Protein 1WWX (pdb70)

Nearest PDB structures (foldseek):
  1wwx-assembly1_A  TM=8.845E-01  e=8.550E-20  Homo sapiens
  3jtg-assembly1_A  TM=9.336E-01  e=4.876E-13  Mus musculus
  1yo5-assembly1_C  TM=9.377E-01  e=3.205E-08  Homo sapiens
  4bqa-assembly1_A  TM=9.111E-01  e=2.150E-07  Homo sapiens
  3wtw-assembly1_C  TM=8.516E-01  e=1.272E-07  Homo sapiens

CATH classification: 1.10.10.10

InterPro domains:
  IPR000418 Ets domain [PF00178] (173-253)
  IPR000418 Ets domain [PR00454] (173-186)
  IPR000418 Ets domain [PR00454] (199-217)
  IPR000418 Ets domain [PR00454] (218-236)
  IPR000418 Ets domain [PR00454] (236-254)
  IPR000418 Ets domain [PS00346] (221-236)
  IPR000418 Ets domain [PS50061] (173-254)
  IPR000418 Ets domain [SM00413] (172-258)
  IPR003118 Pointed domain [PF02198] (47-128)
  IPR003118 Pointed domain [PS51433] (43-129)
  IPR003118 Pointed domain [SM00251] (45-129)
  IPR013761 Sterile alpha motif/pointed domain superfamily [G3DSA:1.10.150.50] (59-128)
  IPR013761 Sterile alpha motif/pointed domain superfamily [SSF47769] (32-128)
  IPR036388 Winged helix-like DNA-binding domain superfamily [G3DSA:1.10.10.10] (134-265)
  IPR036390 Winged helix DNA-binding domain superfamily [SSF46785] (165-260)
  IPR046328 ETS family [PTHR11849] (57-255)

Radius of gyration: 14.49 Å; Cα contacts (8 Å, |Δi|>4): 128; chains: 1; bounding box: 37×30×41 Å

Structure (mmCIF, N/CA/C/O backbone):
data_1WWX
#
_entry.id   1WWX
#
loop_
_atom_site.group_PDB
_atom_site.id
_atom_site.type_symbol
_atom_site.label_atom_id
_atom_site.label_alt_id
_atom_site.label_comp_id
_atom_site.label_asym_id
_atom_site.label_entity_id
_atom_site.label_seq_id
_atom_site.pdbx_PDB_ins_code
_atom_site.Cartn_x
_atom_site.Cartn_y
_atom_site.Cartn_z
_atom_site.occupancy
_atom_site.B_iso_or_equiv
_atom_site.auth_seq_id
_atom_site.auth_comp_id
_atom_site.auth_asym_id
_atom_site.auth_atom_id
_atom_site.pdbx_PDB_model_num
ATOM 1 N N . GLY A 1 1 ? 1.330 0.000 0.000 1.00 0.00 1 GLY A N 1
ATOM 2 C CA . GLY A 1 1 ? 2.071 0.001 -1.247 1.00 0.00 1 GLY A CA 1
ATOM 3 C C . GLY A 1 1 ? 3.117 -1.095 -1.301 1.00 0.00 1 GLY A C 1
ATOM 4 O O . GLY A 1 1 ? 3.670 -1.486 -0.273 1.00 0.00 1 GLY A O 1
ATOM 8 N N . SER A 1 2 ? 3.389 -1.594 -2.503 1.00 0.00 2 SER A N 1
ATOM 9 C CA . SER A 1 2 ? 4.371 -2.656 -2.686 1.00 0.00 2 SER A CA 1
ATOM 10 C C . SER A 1 2 ? 5.185 -2.430 -3.956 1.00 0.00 2 SER A C 1
ATOM 11 O O . SER A 1 2 ? 4.638 -2.088 -5.004 1.00 0.00 2 SER A O 1
ATOM 19 N N . SER A 1 3 ? 6.496 -2.623 -3.853 1.00 0.00 3 SER A N 1
ATOM 20 C CA . SER A 1 3 ? 7.388 -2.436 -4.992 1.00 0.00 3 SER A CA 1
ATOM 21 C C . SER A 1 3 ? 8.498 -3.483 -4.989 1.00 0.00 3 SER A C 1
ATOM 22 O O . SER A 1 3 ? 8.695 -4.198 -5.971 1.00 0.00 3 SER A O 1
ATOM 30 N N . GLY A 1 4 ? 9.221 -3.568 -3.877 1.00 0.00 4 GLY A N 1
ATOM 31 C CA . GLY A 1 4 ? 10.302 -4.530 -3.766 1.00 0.00 4 GLY A CA 1
ATOM 32 C C . GLY A 1 4 ? 11.632 -3.873 -3.453 1.00 0.00 4 GLY A C 1
ATOM 33 O O . GLY A 1 4 ? 12.622 -4.099 -4.149 1.00 0.00 4 GLY A O 1
ATOM 37 N N . SER A 1 5 ? 11.656 -3.057 -2.405 1.00 0.00 5 SER A N 1
ATOM 38 C CA . SER A 1 5 ? 12.873 -2.361 -2.004 1.00 0.00 5 SER A CA 1
ATOM 39 C C . SER A 1 5 ? 13.366 -2.864 -0.651 1.00 0.00 5 SER A C 1
ATOM 40 O O . SER A 1 5 ? 12.656 -2.783 0.350 1.00 0.00 5 SER A O 1
ATOM 48 N N . SER A 1 6 ? 14.590 -3.384 -0.631 1.00 0.00 6 SER A N 1
ATOM 49 C CA . SER A 1 6 ? 15.178 -3.904 0.598 1.00 0.00 6 SER A CA 1
ATOM 50 C C . SER A 1 6 ? 16.033 -2.842 1.283 1.00 0.00 6 SER A C 1
ATOM 51 O O . SER A 1 6 ? 15.890 -2.591 2.479 1.00 0.00 6 SER A O 1
ATOM 59 N N . GLY A 1 7 ? 16.923 -2.222 0.514 1.00 0.00 7 GLY A N 1
ATOM 60 C CA . GLY A 1 7 ? 17.789 -1.194 1.063 1.00 0.00 7 GLY A CA 1
ATOM 61 C C . GLY A 1 7 ? 19.197 -1.695 1.313 1.00 0.00 7 GLY A C 1
ATOM 62 O O . GLY A 1 7 ? 20.171 -0.993 1.039 1.00 0.00 7 GLY A O 1
ATOM 66 N N . SER A 1 8 ? 19.307 -2.912 1.835 1.00 0.00 8 SER A N 1
ATOM 67 C CA . SER A 1 8 ? 20.608 -3.504 2.127 1.00 0.00 8 SER A CA 1
ATOM 68 C C . SER A 1 8 ? 20.841 -4.749 1.277 1.00 0.00 8 SER A C 1
ATOM 69 O O . SER A 1 8 ? 20.227 -5.792 1.502 1.00 0.00 8 SER A O 1
ATOM 77 N N . SER A 1 9 ? 21.733 -4.631 0.299 1.00 0.00 9 SER A N 1
ATOM 78 C CA . SER A 1 9 ? 22.045 -5.745 -0.589 1.00 0.00 9 SER A CA 1
ATOM 79 C C . SER A 1 9 ? 22.921 -6.775 0.119 1.00 0.00 9 SER A C 1
ATOM 80 O O . SER A 1 9 ? 23.546 -6.479 1.139 1.00 0.00 9 SER A O 1
ATOM 88 N N . HIS A 1 10 ? 22.963 -7.985 -0.430 1.00 0.00 10 HIS A N 1
ATOM 89 C CA . HIS A 1 10 ? 23.763 -9.059 0.148 1.00 0.00 10 HIS A CA 1
ATOM 90 C C . HIS A 1 10 ? 24.091 -10.116 -0.902 1.00 0.00 10 HIS A C 1
ATOM 91 O O . HIS A 1 10 ? 23.230 -10.516 -1.686 1.00 0.00 10 HIS A O 1
ATOM 105 N N . LEU A 1 11 ? 25.342 -10.565 -0.911 1.00 0.00 11 LEU A N 1
ATOM 106 C CA . LEU A 1 11 ? 25.785 -11.575 -1.865 1.00 0.00 11 LEU A CA 1
ATOM 107 C C . LEU A 1 11 ? 24.941 -12.841 -1.750 1.00 0.00 11 LEU A C 1
ATOM 108 O O . LEU A 1 11 ? 24.294 -13.257 -2.711 1.00 0.00 11 LEU A O 1
ATOM 124 N N . TRP A 1 12 ? 24.952 -13.446 -0.568 1.00 0.00 12 TRP A N 1
ATOM 125 C CA . TRP A 1 12 ? 24.185 -14.664 -0.326 1.00 0.00 12 TRP A CA 1
ATOM 126 C C . TRP A 1 12 ? 22.812 -14.582 -0.984 1.00 0.00 12 TRP A C 1
ATOM 127 O O . TRP A 1 12 ? 22.270 -15.591 -1.435 1.00 0.00 12 TRP A O 1
ATOM 148 N N . GLU A 1 13 ? 22.256 -13.376 -1.036 1.00 0.00 13 GLU A N 1
ATOM 149 C CA . GLU A 1 13 ? 20.945 -13.165 -1.639 1.00 0.00 13 GLU A CA 1
ATOM 150 C C . GLU A 1 13 ? 21.038 -13.183 -3.162 1.00 0.00 13 GLU A C 1
ATOM 151 O O . GLU A 1 13 ? 20.215 -13.802 -3.838 1.00 0.00 13 GLU A O 1
ATOM 163 N N . PHE A 1 14 ? 22.045 -12.500 -3.696 1.00 0.00 14 PHE A N 1
ATOM 164 C CA . PHE A 1 14 ? 22.245 -12.436 -5.139 1.00 0.00 14 PHE A CA 1
ATOM 165 C C . PHE A 1 14 ? 22.502 -13.825 -5.714 1.00 0.00 14 PHE A C 1
ATOM 166 O O . PHE A 1 14 ? 21.817 -14.263 -6.639 1.00 0.00 14 PHE A O 1
ATOM 183 N N . VAL A 1 15 ? 23.495 -14.515 -5.161 1.00 0.00 15 VAL A N 1
ATOM 184 C CA . VAL A 1 15 ? 23.843 -15.855 -5.618 1.00 0.00 15 VAL A CA 1
ATOM 185 C C . VAL A 1 15 ? 22.659 -16.806 -5.484 1.00 0.00 15 VAL A C 1
ATOM 186 O O . VAL A 1 15 ? 22.472 -17.701 -6.309 1.00 0.00 15 VAL A O 1
ATOM 199 N N . ARG A 1 16 ? 21.862 -16.606 -4.439 1.00 0.00 16 ARG A N 1
ATOM 200 C CA . ARG A 1 16 ? 20.696 -17.447 -4.196 1.00 0.00 16 ARG A CA 1
ATOM 201 C C . ARG A 1 16 ? 19.597 -17.161 -5.216 1.00 0.00 16 ARG A C 1
ATOM 202 O O . ARG A 1 16 ? 19.019 -18.081 -5.795 1.00 0.00 16 ARG A O 1
ATOM 223 N N . ASP A 1 17 ? 19.315 -15.881 -5.431 1.00 0.00 17 ASP A N 1
ATOM 224 C CA . ASP A 1 17 ? 18.287 -15.473 -6.381 1.00 0.00 17 ASP A CA 1
ATOM 225 C C . ASP A 1 17 ? 18.528 -16.106 -7.748 1.00 0.00 17 ASP A C 1
ATOM 226 O O . ASP A 1 17 ? 17.586 -16.489 -8.442 1.00 0.00 17 ASP A O 1
ATOM 235 N N . LEU A 1 18 ? 19.797 -16.213 -8.129 1.00 0.00 18 LEU A N 1
ATOM 236 C CA . LEU A 1 18 ? 20.163 -16.799 -9.413 1.00 0.00 18 LEU A CA 1
ATOM 237 C C . LEU A 1 18 ? 19.649 -18.231 -9.525 1.00 0.00 18 LEU A C 1
ATOM 238 O O . LEU A 1 18 ? 19.262 -18.681 -10.604 1.00 0.00 18 LEU A O 1
ATOM 254 N N . LEU A 1 19 ? 19.647 -18.942 -8.403 1.00 0.00 19 LEU A N 1
ATOM 255 C CA . LEU A 1 19 ? 19.178 -20.323 -8.373 1.00 0.00 19 LEU A CA 1
ATOM 256 C C . LEU A 1 19 ? 17.668 -20.390 -8.578 1.00 0.00 19 LEU A C 1
ATOM 257 O O . LEU A 1 19 ? 17.147 -21.361 -9.129 1.00 0.00 19 LEU A O 1
ATOM 273 N N . LEU A 1 20 ? 16.969 -19.352 -8.132 1.00 0.00 20 LEU A N 1
ATOM 274 C CA . LEU A 1 20 ? 15.518 -19.291 -8.267 1.00 0.00 20 LEU A CA 1
ATOM 275 C C . LEU A 1 20 ? 15.119 -18.486 -9.500 1.00 0.00 20 LEU A C 1
ATOM 276 O O . LEU A 1 20 ? 13.936 -18.361 -9.817 1.00 0.00 20 LEU A O 1
ATOM 292 N N . SER A 1 21 ? 16.115 -17.942 -10.192 1.00 0.00 21 SER A N 1
ATOM 293 C CA . SER A 1 21 ? 15.868 -17.147 -11.390 1.00 0.00 21 SER A CA 1
ATOM 294 C C . SER A 1 21 ? 16.674 -17.680 -12.571 1.00 0.00 21 SER A C 1
ATOM 295 O O . SER A 1 21 ? 17.742 -17.168 -12.909 1.00 0.00 21 SER A O 1
ATOM 303 N N . PRO A 1 22 ? 16.151 -18.734 -13.215 1.00 0.00 22 PRO A N 1
ATOM 304 C CA . PRO A 1 22 ? 16.804 -19.359 -14.369 1.00 0.00 22 PRO A CA 1
ATOM 305 C C . PRO A 1 22 ? 16.778 -18.466 -15.605 1.00 0.00 22 PRO A C 1
ATOM 306 O O . PRO A 1 22 ? 17.434 -18.756 -16.605 1.00 0.00 22 PRO A O 1
ATOM 317 N N . GLU A 1 23 ? 16.015 -17.380 -15.528 1.00 0.00 23 GLU A N 1
ATOM 318 C CA . GLU A 1 23 ? 15.904 -16.445 -16.642 1.00 0.00 23 GLU A CA 1
ATOM 319 C C . GLU A 1 23 ? 17.102 -15.501 -16.681 1.00 0.00 23 GLU A C 1
ATOM 320 O O . GLU A 1 23 ? 17.481 -15.006 -17.742 1.00 0.00 23 GLU A O 1
ATOM 332 N N . GLU A 1 24 ? 17.693 -15.255 -15.515 1.00 0.00 24 GLU A N 1
ATOM 333 C CA . GLU A 1 24 ? 18.846 -14.369 -15.416 1.00 0.00 24 GLU A CA 1
ATOM 334 C C . GLU A 1 24 ? 20.143 -15.170 -15.337 1.00 0.00 24 GLU A C 1
ATOM 335 O O . GLU A 1 24 ? 21.149 -14.803 -15.942 1.00 0.00 24 GLU A O 1
ATOM 347 N N . ASN A 1 25 ? 20.110 -16.265 -14.585 1.00 0.00 25 ASN A N 1
ATOM 348 C CA . ASN A 1 25 ? 21.282 -17.118 -14.425 1.00 0.00 25 ASN A CA 1
ATOM 349 C C . ASN A 1 25 ? 21.496 -17.986 -15.661 1.00 0.00 25 ASN A C 1
ATOM 350 O O . ASN A 1 25 ? 20.574 -18.656 -16.129 1.00 0.00 25 ASN A O 1
ATOM 361 N N . CYS A 1 26 ? 22.717 -17.970 -16.184 1.00 0.00 26 CYS A N 1
ATOM 362 C CA . CYS A 1 26 ? 23.053 -18.756 -17.366 1.00 0.00 26 CYS A CA 1
ATOM 363 C C . CYS A 1 26 ? 24.103 -19.812 -17.037 1.00 0.00 26 CYS A C 1
ATOM 364 O O . CYS A 1 26 ? 25.299 -19.590 -17.217 1.00 0.00 26 CYS A O 1
ATOM 372 N N . GLY A 1 27 ? 23.646 -20.962 -16.551 1.00 0.00 27 GLY A N 1
ATOM 373 C CA . GLY A 1 27 ? 24.559 -22.035 -16.202 1.00 0.00 27 GLY A CA 1
ATOM 374 C C . GLY A 1 27 ? 25.713 -21.558 -15.342 1.00 0.00 27 GLY A C 1
ATOM 375 O O . GLY A 1 27 ? 26.871 -21.871 -15.618 1.00 0.00 27 GLY A O 1
ATOM 379 N N . ILE A 1 28 ? 25.397 -20.797 -14.300 1.00 0.00 28 ILE A N 1
ATOM 380 C CA . ILE A 1 28 ? 26.416 -20.275 -13.398 1.00 0.00 28 ILE A CA 1
ATOM 381 C C . ILE A 1 28 ? 26.453 -21.065 -12.094 1.00 0.00 28 ILE A C 1
ATOM 382 O O . ILE A 1 28 ? 27.500 -21.184 -11.457 1.00 0.00 28 ILE A O 1
ATOM 398 N N . LEU A 1 29 ? 25.304 -21.606 -11.704 1.00 0.00 29 LEU A N 1
ATOM 399 C CA . LEU A 1 29 ? 25.204 -22.388 -10.476 1.00 0.00 29 LEU A CA 1
ATOM 400 C C . LEU A 1 29 ? 24.384 -23.654 -10.702 1.00 0.00 29 LEU A C 1
ATOM 401 O O . LEU A 1 29 ? 23.758 -23.820 -11.748 1.00 0.00 29 LEU A O 1
ATOM 417 N N . GLU A 1 30 ? 24.391 -24.541 -9.712 1.00 0.00 30 GLU A N 1
ATOM 418 C CA . GLU A 1 30 ? 23.645 -25.791 -9.803 1.00 0.00 30 GLU A CA 1
ATOM 419 C C . GLU A 1 30 ? 23.040 -26.164 -8.453 1.00 0.00 30 GLU A C 1
ATOM 420 O O . GLU A 1 30 ? 23.635 -25.915 -7.405 1.00 0.00 30 GLU A O 1
ATOM 432 N N . TRP A 1 31 ? 21.854 -26.760 -8.487 1.00 0.00 31 TRP A N 1
ATOM 433 C CA . TRP A 1 31 ? 21.167 -27.166 -7.267 1.00 0.00 31 TRP A CA 1
ATOM 434 C C . TRP A 1 31 ? 21.573 -28.578 -6.858 1.00 0.00 31 TRP A C 1
ATOM 435 O O . TRP A 1 31 ? 21.051 -29.559 -7.384 1.00 0.00 31 TRP A O 1
ATOM 456 N N . GLU A 1 32 ? 22.506 -28.671 -5.916 1.00 0.00 32 GLU A N 1
ATOM 457 C CA . GLU A 1 32 ? 22.981 -29.965 -5.438 1.00 0.00 32 GLU A CA 1
ATOM 458 C C . GLU A 1 32 ? 21.983 -30.585 -4.465 1.00 0.00 32 GLU A C 1
ATOM 459 O O . GLU A 1 32 ? 21.867 -31.808 -4.374 1.00 0.00 32 GLU A O 1
ATOM 471 N N . ASP A 1 33 ? 21.265 -29.734 -3.740 1.00 0.00 33 ASP A N 1
ATOM 472 C CA . ASP A 1 33 ? 20.276 -30.198 -2.774 1.00 0.00 33 ASP A CA 1
ATOM 473 C C . ASP A 1 33 ? 19.251 -29.107 -2.480 1.00 0.00 33 ASP A C 1
ATOM 474 O O . ASP A 1 33 ? 19.570 -28.094 -1.857 1.00 0.00 33 ASP A O 1
ATOM 483 N N . ARG A 1 34 ? 18.020 -29.320 -2.933 1.00 0.00 34 ARG A N 1
ATOM 484 C CA . ARG A 1 34 ? 16.949 -28.354 -2.721 1.00 0.00 34 ARG A CA 1
ATOM 485 C C . ARG A 1 34 ? 16.494 -28.359 -1.264 1.00 0.00 34 ARG A C 1
ATOM 486 O O . ARG A 1 34 ? 16.209 -27.309 -0.690 1.00 0.00 34 ARG A O 1
ATOM 507 N N . GLU A 1 35 ? 16.428 -29.548 -0.674 1.00 0.00 35 GLU A N 1
ATOM 508 C CA . GLU A 1 35 ? 16.006 -29.689 0.715 1.00 0.00 35 GLU A CA 1
ATOM 509 C C . GLU A 1 35 ? 17.024 -29.058 1.659 1.00 0.00 35 GLU A C 1
ATOM 510 O O . GLU A 1 35 ? 16.675 -28.232 2.503 1.00 0.00 35 GLU A O 1
ATOM 522 N N . GLN A 1 36 ? 18.285 -29.453 1.511 1.00 0.00 36 GLN A N 1
ATOM 523 C CA . GLN A 1 36 ? 19.354 -28.927 2.352 1.00 0.00 36 GLN A CA 1
ATOM 524 C C . GLN A 1 36 ? 19.715 -27.502 1.945 1.00 0.00 36 GLN A C 1
ATOM 525 O O . GLN A 1 36 ? 20.068 -26.676 2.786 1.00 0.00 36 GLN A O 1
ATOM 539 N N . GLY A 1 37 ? 19.625 -27.221 0.649 1.00 0.00 37 GLY A N 1
ATOM 540 C CA . GLY A 1 37 ? 19.946 -25.895 0.153 1.00 0.00 37 GLY A CA 1
ATOM 541 C C . GLY A 1 37 ? 21.372 -25.795 -0.352 1.00 0.00 37 GLY A C 1
ATOM 542 O O . GLY A 1 37 ? 21.943 -24.706 -0.405 1.00 0.00 37 GLY A O 1
ATOM 546 N N . ILE A 1 38 ? 21.948 -26.933 -0.723 1.00 0.00 38 ILE A N 1
ATOM 547 C CA . ILE A 1 38 ? 23.316 -26.969 -1.226 1.00 0.00 38 ILE A CA 1
ATOM 548 C C . ILE A 1 38 ? 23.361 -26.656 -2.718 1.00 0.00 38 ILE A C 1
ATOM 549 O O . ILE A 1 38 ? 22.562 -27.177 -3.497 1.00 0.00 38 ILE A O 1
ATOM 565 N N . PHE A 1 39 ? 24.302 -25.804 -3.110 1.00 0.00 39 PHE A N 1
ATOM 566 C CA . PHE A 1 39 ? 24.454 -25.423 -4.509 1.00 0.00 39 PHE A CA 1
ATOM 567 C C . PHE A 1 39 ? 25.926 -25.397 -4.910 1.00 0.00 39 PHE A C 1
ATOM 568 O O . PHE A 1 39 ? 26.807 -25.244 -4.065 1.00 0.00 39 PHE A O 1
ATOM 585 N N . ARG A 1 40 ? 26.183 -25.548 -6.205 1.00 0.00 40 ARG A N 1
ATOM 586 C CA . ARG A 1 40 ? 27.547 -25.544 -6.719 1.00 0.00 40 ARG A CA 1
ATOM 587 C C . ARG A 1 40 ? 27.774 -24.356 -7.649 1.00 0.00 40 ARG A C 1
ATOM 588 O O . ARG A 1 40 ? 26.845 -23.876 -8.299 1.00 0.00 40 ARG A O 1
ATOM 609 N N . VAL A 1 41 ? 29.016 -23.885 -7.708 1.00 0.00 41 VAL A N 1
ATOM 610 C CA . VAL A 1 41 ? 29.366 -22.754 -8.558 1.00 0.00 41 VAL A CA 1
ATOM 611 C C . VAL A 1 41 ? 30.048 -23.221 -9.840 1.00 0.00 41 VAL A C 1
ATOM 612 O O . VAL A 1 41 ? 31.272 -23.165 -9.961 1.00 0.00 41 VAL A O 1
ATOM 625 N N . VAL A 1 42 ? 29.247 -23.680 -10.796 1.00 0.00 42 VAL A N 1
ATOM 626 C CA . VAL A 1 42 ? 29.772 -24.155 -12.071 1.00 0.00 42 VAL A CA 1
ATOM 627 C C . VAL A 1 42 ? 30.715 -23.131 -12.692 1.00 0.00 42 VAL A C 1
ATOM 628 O O . VAL A 1 42 ? 31.801 -23.473 -13.161 1.00 0.00 42 VAL A O 1
ATOM 641 N N . LYS A 1 43 ? 30.293 -21.871 -12.693 1.00 0.00 43 LYS A N 1
ATOM 642 C CA . LYS A 1 43 ? 31.100 -20.794 -13.256 1.00 0.00 43 LYS A CA 1
ATOM 643 C C . LYS A 1 43 ? 31.535 -19.816 -12.169 1.00 0.00 43 LYS A C 1
ATOM 644 O O . LYS A 1 43 ? 30.844 -18.837 -11.889 1.00 0.00 43 LYS A O 1
ATOM 663 N N . SER A 1 44 ? 32.686 -20.088 -11.562 1.00 0.00 44 SER A N 1
ATOM 664 C CA . SER A 1 44 ? 33.213 -19.233 -10.504 1.00 0.00 44 SER A CA 1
ATOM 665 C C . SER A 1 44 ? 33.604 -17.865 -11.056 1.00 0.00 44 SER A C 1
ATOM 666 O O . SER A 1 44 ? 33.682 -16.885 -10.315 1.00 0.00 44 SER A O 1
ATOM 674 N N . GLU A 1 45 ? 33.847 -17.807 -12.361 1.00 0.00 45 GLU A N 1
ATOM 675 C CA . GLU A 1 45 ? 34.231 -16.560 -13.012 1.00 0.00 45 GLU A CA 1
ATOM 676 C C . GLU A 1 45 ? 33.006 -15.694 -13.293 1.00 0.00 45 GLU A C 1
ATOM 677 O O . GLU A 1 45 ? 32.992 -14.502 -12.988 1.00 0.00 45 GLU A O 1
ATOM 689 N N . ALA A 1 46 ? 31.979 -16.303 -13.878 1.00 0.00 46 ALA A N 1
ATOM 690 C CA . ALA A 1 46 ? 30.750 -15.590 -14.199 1.00 0.00 46 ALA A CA 1
ATOM 691 C C . ALA A 1 46 ? 30.014 -15.165 -12.932 1.00 0.00 46 ALA A C 1
ATOM 692 O O . ALA A 1 46 ? 29.350 -14.128 -12.905 1.00 0.00 46 ALA A O 1
ATOM 699 N N . LEU A 1 47 ? 30.136 -15.972 -11.884 1.00 0.00 47 LEU A N 1
ATOM 700 C CA . LEU A 1 47 ? 29.482 -15.681 -10.613 1.00 0.00 47 LEU A CA 1
ATOM 701 C C . LEU A 1 47 ? 29.907 -14.315 -10.083 1.00 0.00 47 LEU A C 1
ATOM 702 O O . LEU A 1 47 ? 29.069 -13.468 -9.779 1.00 0.00 47 LEU A O 1
ATOM 718 N N . ALA A 1 48 ? 31.216 -14.109 -9.976 1.00 0.00 48 ALA A N 1
ATOM 719 C CA . ALA A 1 48 ? 31.753 -12.846 -9.487 1.00 0.00 48 ALA A CA 1
ATOM 720 C C . ALA A 1 48 ? 31.482 -11.715 -10.473 1.00 0.00 48 ALA A C 1
ATOM 721 O O . ALA A 1 48 ? 30.965 -10.662 -10.101 1.00 0.00 48 ALA A O 1
ATOM 728 N N . LYS A 1 49 ? 31.836 -11.939 -11.734 1.00 0.00 49 LYS A N 1
ATOM 729 C CA . LYS A 1 49 ? 31.631 -10.940 -12.776 1.00 0.00 49 LYS A CA 1
ATOM 730 C C . LYS A 1 49 ? 30.237 -10.329 -12.677 1.00 0.00 49 LYS A C 1
ATOM 731 O O . LYS A 1 49 ? 30.078 -9.110 -12.743 1.00 0.00 49 LYS A O 1
ATOM 750 N N . MET A 1 50 ? 29.231 -11.183 -12.517 1.00 0.00 50 MET A N 1
ATOM 751 C CA . MET A 1 50 ? 27.851 -10.725 -12.407 1.00 0.00 50 MET A CA 1
ATOM 752 C C . MET A 1 50 ? 27.626 -9.992 -11.088 1.00 0.00 50 MET A C 1
ATOM 753 O O . MET A 1 50 ? 26.952 -8.963 -11.047 1.00 0.00 50 MET A O 1
ATOM 767 N N . TRP A 1 51 ? 28.193 -10.529 -10.014 1.00 0.00 51 TRP A N 1
ATOM 768 C CA . TRP A 1 51 ? 28.053 -9.926 -8.693 1.00 0.00 51 TRP A CA 1
ATOM 769 C C . TRP A 1 51 ? 28.525 -8.476 -8.704 1.00 0.00 51 TRP A C 1
ATOM 770 O O . TRP A 1 51 ? 27.786 -7.569 -8.325 1.00 0.00 51 TRP A O 1
ATOM 791 N N . GLY A 1 52 ? 29.763 -8.265 -9.143 1.00 0.00 52 GLY A N 1
ATOM 792 C CA . GLY A 1 52 ? 30.312 -6.923 -9.195 1.00 0.00 52 GLY A CA 1
ATOM 793 C C . GLY A 1 52 ? 29.352 -5.927 -9.816 1.00 0.00 52 GLY A C 1
ATOM 794 O O . GLY A 1 52 ? 29.094 -4.867 -9.246 1.00 0.00 52 GLY A O 1
ATOM 798 N N . GLN A 1 53 ? 28.824 -6.268 -10.987 1.00 0.00 53 GLN A N 1
ATOM 799 C CA . GLN A 1 53 ? 27.890 -5.394 -11.686 1.00 0.00 53 GLN A CA 1
ATOM 800 C C . GLN A 1 53 ? 26.824 -4.862 -10.733 1.00 0.00 53 GLN A C 1
ATOM 801 O O . GLN A 1 53 ? 26.364 -3.729 -10.870 1.00 0.00 53 GLN A O 1
ATOM 815 N N . ARG A 1 54 ? 26.437 -5.689 -9.767 1.00 0.00 54 ARG A N 1
ATOM 816 C CA . ARG A 1 54 ? 25.424 -5.302 -8.791 1.00 0.00 54 ARG A CA 1
ATOM 817 C C . ARG A 1 54 ? 25.982 -4.282 -7.803 1.00 0.00 54 ARG A C 1
ATOM 818 O O . ARG A 1 54 ? 25.266 -3.396 -7.338 1.00 0.00 54 ARG A O 1
ATOM 839 N N . LYS A 1 55 ? 27.266 -4.414 -7.486 1.00 0.00 55 LYS A N 1
ATOM 840 C CA . LYS A 1 55 ? 27.922 -3.505 -6.554 1.00 0.00 55 LYS A CA 1
ATOM 841 C C . LYS A 1 55 ? 28.768 -2.478 -7.300 1.00 0.00 55 LYS A C 1
ATOM 842 O O . LYS A 1 55 ? 29.509 -1.707 -6.690 1.00 0.00 55 LYS A O 1
ATOM 861 N N . LYS A 1 56 ? 28.653 -2.473 -8.624 1.00 0.00 56 LYS A N 1
ATOM 862 C CA . LYS A 1 56 ? 29.404 -1.539 -9.454 1.00 0.00 56 LYS A CA 1
ATOM 863 C C . LYS A 1 56 ? 30.905 -1.695 -9.227 1.00 0.00 56 LYS A C 1
ATOM 864 O O . LYS A 1 56 ? 31.663 -0.734 -9.344 1.00 0.00 56 LYS A O 1
ATOM 883 N N . ASN A 1 57 ? 31.326 -2.914 -8.904 1.00 0.00 57 ASN A N 1
ATOM 884 C CA . ASN A 1 57 ? 32.736 -3.196 -8.661 1.00 0.00 57 ASN A CA 1
ATOM 885 C C . ASN A 1 57 ? 33.380 -3.840 -9.885 1.00 0.00 57 ASN A C 1
ATOM 886 O O . ASN A 1 57 ? 33.514 -5.061 -9.959 1.00 0.00 57 ASN A O 1
ATOM 897 N N . ASP A 1 58 ? 33.779 -3.009 -10.843 1.00 0.00 58 ASP A N 1
ATOM 898 C CA . ASP A 1 58 ? 34.411 -3.497 -12.063 1.00 0.00 58 ASP A CA 1
ATOM 899 C C . ASP A 1 58 ? 35.577 -4.425 -11.738 1.00 0.00 58 ASP A C 1
ATOM 900 O O . ASP A 1 58 ? 35.954 -5.271 -12.548 1.00 0.00 58 ASP A O 1
ATOM 909 N N . ARG A 1 59 ? 36.145 -4.258 -10.548 1.00 0.00 59 ARG A N 1
ATOM 910 C CA . ARG A 1 59 ? 37.270 -5.079 -10.117 1.00 0.00 59 ARG A CA 1
ATOM 911 C C . ARG A 1 59 ? 36.794 -6.239 -9.247 1.00 0.00 59 ARG A C 1
ATOM 912 O O . ARG A 1 59 ? 37.522 -6.712 -8.374 1.00 0.00 59 ARG A O 1
ATOM 933 N N . MET A 1 60 ? 35.569 -6.692 -9.492 1.00 0.00 60 MET A N 1
ATOM 934 C CA . MET A 1 60 ? 34.997 -7.797 -8.731 1.00 0.00 60 MET A CA 1
ATOM 935 C C . MET A 1 60 ? 35.414 -9.139 -9.324 1.00 0.00 60 MET A C 1
ATOM 936 O O . MET A 1 60 ? 35.345 -9.342 -10.537 1.00 0.00 60 MET A O 1
ATOM 950 N N . THR A 1 61 ? 35.849 -10.053 -8.462 1.00 0.00 61 THR A N 1
ATOM 951 C CA . THR A 1 61 ? 36.278 -11.374 -8.901 1.00 0.00 61 THR A CA 1
ATOM 952 C C . THR A 1 61 ? 36.089 -12.409 -7.797 1.00 0.00 61 THR A C 1
ATOM 953 O O . THR A 1 61 ? 36.092 -12.074 -6.612 1.00 0.00 61 THR A O 1
ATOM 964 N N . TYR A 1 62 ? 35.926 -13.666 -8.193 1.00 0.00 62 TYR A N 1
ATOM 965 C CA . TYR A 1 62 ? 35.734 -14.750 -7.236 1.00 0.00 62 TYR A CA 1
ATOM 966 C C . TYR A 1 62 ? 36.629 -14.563 -6.015 1.00 0.00 62 TYR A C 1
ATOM 967 O O . TYR A 1 62 ? 36.148 -14.500 -4.884 1.00 0.00 62 TYR A O 1
ATOM 985 N N . GLU A 1 63 ? 37.934 -14.475 -6.254 1.00 0.00 63 GLU A N 1
ATOM 986 C CA . GLU A 1 63 ? 38.897 -14.296 -5.173 1.00 0.00 63 GLU A CA 1
ATOM 987 C C . GLU A 1 63 ? 38.368 -13.318 -4.129 1.00 0.00 63 GLU A C 1
ATOM 988 O O . GLU A 1 63 ? 38.515 -13.535 -2.926 1.00 0.00 63 GLU A O 1
ATOM 1000 N N . LYS A 1 64 ? 37.750 -12.238 -4.598 1.00 0.00 64 LYS A N 1
ATOM 1001 C CA . LYS A 1 64 ? 37.197 -11.225 -3.707 1.00 0.00 64 LYS A CA 1
ATOM 1002 C C . LYS A 1 64 ? 35.845 -11.665 -3.156 1.00 0.00 64 LYS A C 1
ATOM 1003 O O . LYS A 1 64 ? 35.629 -11.672 -1.943 1.00 0.00 64 LYS A O 1
ATOM 1022 N N . LEU A 1 65 ? 34.937 -12.032 -4.054 1.00 0.00 65 LEU A N 1
ATOM 1023 C CA . LEU A 1 65 ? 33.604 -12.475 -3.657 1.00 0.00 65 LEU A CA 1
ATOM 1024 C C . LEU A 1 65 ? 33.681 -13.459 -2.495 1.00 0.00 65 LEU A C 1
ATOM 1025 O O . LEU A 1 65 ? 33.007 -13.289 -1.479 1.00 0.00 65 LEU A O 1
ATOM 1041 N N . SER A 1 66 ? 34.509 -14.487 -2.650 1.00 0.00 66 SER A N 1
ATOM 1042 C CA . SER A 1 66 ? 34.674 -15.499 -1.613 1.00 0.00 66 SER A CA 1
ATOM 1043 C C . SER A 1 66 ? 34.791 -14.853 -0.236 1.00 0.00 66 SER A C 1
ATOM 1044 O O . SER A 1 66 ? 34.232 -15.347 0.743 1.00 0.00 66 SER A O 1
ATOM 1052 N N . ARG A 1 67 ? 35.522 -13.745 -0.170 1.00 0.00 67 ARG A N 1
ATOM 1053 C CA . ARG A 1 67 ? 35.714 -13.031 1.086 1.00 0.00 67 ARG A CA 1
ATOM 1054 C C . ARG A 1 67 ? 34.422 -13.000 1.897 1.00 0.00 67 ARG A C 1
ATOM 1055 O O . ARG A 1 67 ? 34.444 -13.112 3.123 1.00 0.00 67 ARG A O 1
ATOM 1076 N N . ALA A 1 68 ? 33.299 -12.845 1.205 1.00 0.00 68 ALA A N 1
ATOM 1077 C CA . ALA A 1 68 ? 31.997 -12.801 1.860 1.00 0.00 68 ALA A CA 1
ATOM 1078 C C . ALA A 1 68 ? 31.449 -14.205 2.088 1.00 0.00 68 ALA A C 1
ATOM 1079 O O . ALA A 1 68 ? 30.688 -14.441 3.028 1.00 0.00 68 ALA A O 1
ATOM 1086 N N . LEU A 1 69 ? 31.839 -15.135 1.223 1.00 0.00 69 LEU A N 1
ATOM 1087 C CA . LEU A 1 69 ? 31.385 -16.517 1.330 1.00 0.00 69 LEU A CA 1
ATOM 1088 C C . LEU A 1 69 ? 31.982 -17.193 2.561 1.00 0.00 69 LEU A C 1
ATOM 1089 O O . LEU A 1 69 ? 31.357 -18.063 3.168 1.00 0.00 69 LEU A O 1
ATOM 1105 N N . ARG A 1 70 ? 33.194 -16.785 2.923 1.00 0.00 70 ARG A N 1
ATOM 1106 C CA . ARG A 1 70 ? 33.875 -17.351 4.082 1.00 0.00 70 ARG A CA 1
ATOM 1107 C C . ARG A 1 70 ? 33.547 -16.560 5.345 1.00 0.00 70 ARG A C 1
ATOM 1108 O O . ARG A 1 70 ? 33.700 -17.059 6.460 1.00 0.00 70 ARG A O 1
ATOM 1129 N N . TYR A 1 71 ? 33.097 -15.323 5.162 1.00 0.00 71 TYR A N 1
ATOM 1130 C CA . TYR A 1 71 ? 32.750 -14.462 6.286 1.00 0.00 71 TYR A CA 1
ATOM 1131 C C . TYR A 1 71 ? 31.322 -14.725 6.754 1.00 0.00 71 TYR A C 1
ATOM 1132 O O . TYR A 1 71 ? 30.932 -14.325 7.851 1.00 0.00 71 TYR A O 1
ATOM 1150 N N . TYR A 1 72 ? 30.547 -15.402 5.914 1.00 0.00 72 TYR A N 1
ATOM 1151 C CA . TYR A 1 72 ? 29.161 -15.718 6.239 1.00 0.00 72 TYR A CA 1
ATOM 1152 C C . TYR A 1 72 ? 29.085 -16.868 7.238 1.00 0.00 72 TYR A C 1
ATOM 1153 O O . TYR A 1 72 ? 28.097 -17.016 7.958 1.00 0.00 72 TYR A O 1
ATOM 1171 N N . TYR A 1 73 ? 30.135 -17.681 7.277 1.00 0.00 73 TYR A N 1
ATOM 1172 C CA . TYR A 1 73 ? 30.188 -18.819 8.186 1.00 0.00 73 TYR A CA 1
ATOM 1173 C C . TYR A 1 73 ? 30.138 -18.359 9.639 1.00 0.00 73 TYR A C 1
ATOM 1174 O O . TYR A 1 73 ? 29.729 -19.107 10.527 1.00 0.00 73 TYR A O 1
ATOM 1192 N N . LYS A 1 74 ? 30.558 -17.120 9.875 1.00 0.00 74 LYS A N 1
ATOM 1193 C CA . LYS A 1 74 ? 30.560 -16.556 11.220 1.00 0.00 74 LYS A CA 1
ATOM 1194 C C . LYS A 1 74 ? 29.144 -16.209 11.667 1.00 0.00 74 LYS A C 1
ATOM 1195 O O . LYS A 1 74 ? 28.778 -16.418 12.824 1.00 0.00 74 LYS A O 1
ATOM 1214 N N . THR A 1 75 ? 28.349 -15.679 10.742 1.00 0.00 75 THR A N 1
ATOM 1215 C CA . THR A 1 75 ? 26.973 -15.304 11.041 1.00 0.00 75 THR A CA 1
ATOM 1216 C C . THR A 1 75 ? 26.025 -16.478 10.828 1.00 0.00 75 THR A C 1
ATOM 1217 O O . THR A 1 75 ? 24.929 -16.513 11.387 1.00 0.00 75 THR A O 1
ATOM 1228 N N . GLY A 1 76 ? 26.453 -17.439 10.015 1.00 0.00 76 GLY A N 1
ATOM 1229 C CA . GLY A 1 76 ? 25.629 -18.603 9.743 1.00 0.00 76 GLY A CA 1
ATOM 1230 C C . GLY A 1 76 ? 24.955 -18.532 8.387 1.00 0.00 76 GLY A C 1
ATOM 1231 O O . GLY A 1 76 ? 24.480 -19.543 7.870 1.00 0.00 76 GLY A O 1
ATOM 1235 N N . ILE A 1 77 ? 24.913 -17.335 7.812 1.00 0.00 77 ILE A N 1
ATOM 1236 C CA . ILE A 1 77 ? 24.292 -17.137 6.508 1.00 0.00 77 ILE A CA 1
ATOM 1237 C C . ILE A 1 77 ? 24.652 -18.267 5.550 1.00 0.00 77 ILE A C 1
ATOM 1238 O O . ILE A 1 77 ? 23.803 -18.758 4.804 1.00 0.00 77 ILE A O 1
ATOM 1254 N N . LEU A 1 78 ? 25.915 -18.677 5.576 1.00 0.00 78 LEU A N 1
ATOM 1255 C CA . LEU A 1 78 ? 26.388 -19.752 4.711 1.00 0.00 78 LEU A CA 1
ATOM 1256 C C . LEU A 1 78 ? 26.856 -20.948 5.534 1.00 0.00 78 LEU A C 1
ATOM 1257 O O . LEU A 1 78 ? 27.021 -20.850 6.749 1.00 0.00 78 LEU A O 1
ATOM 1273 N N . GLU A 1 79 ? 27.070 -22.075 4.862 1.00 0.00 79 GLU A N 1
ATOM 1274 C CA . GLU A 1 79 ? 27.520 -23.289 5.533 1.00 0.00 79 GLU A CA 1
ATOM 1275 C C . GLU A 1 79 ? 28.784 -23.837 4.876 1.00 0.00 79 GLU A C 1
ATOM 1276 O O . GLU A 1 79 ? 28.792 -24.148 3.685 1.00 0.00 79 GLU A O 1
ATOM 1288 N N . ARG A 1 80 ? 29.850 -23.951 5.661 1.00 0.00 80 ARG A N 1
ATOM 1289 C CA . ARG A 1 80 ? 31.120 -24.458 5.156 1.00 0.00 80 ARG A CA 1
ATOM 1290 C C . ARG A 1 80 ? 30.968 -25.886 4.641 1.00 0.00 80 ARG A C 1
ATOM 1291 O O . ARG A 1 80 ? 30.359 -26.733 5.295 1.00 0.00 80 ARG A O 1
ATOM 1312 N N . VAL A 1 81 ? 31.526 -26.147 3.462 1.00 0.00 81 VAL A N 1
ATOM 1313 C CA . VAL A 1 81 ? 31.453 -27.472 2.859 1.00 0.00 81 VAL A CA 1
ATOM 1314 C C . VAL A 1 81 ? 32.845 -28.023 2.573 1.00 0.00 81 VAL A C 1
ATOM 1315 O O . VAL A 1 81 ? 33.790 -27.266 2.350 1.00 0.00 81 VAL A O 1
ATOM 1328 N N . ASP A 1 82 ? 32.965 -29.346 2.581 1.00 0.00 82 ASP A N 1
ATOM 1329 C CA . ASP A 1 82 ? 34.243 -30.000 2.321 1.00 0.00 82 ASP A CA 1
ATOM 1330 C C . ASP A 1 82 ? 34.351 -30.419 0.858 1.00 0.00 82 ASP A C 1
ATOM 1331 O O . ASP A 1 82 ? 34.954 -31.444 0.539 1.00 0.00 82 ASP A O 1
ATOM 1340 N N . ARG A 1 83 ? 33.762 -29.620 -0.026 1.00 0.00 83 ARG A N 1
ATOM 1341 C CA . ARG A 1 83 ? 33.791 -29.910 -1.454 1.00 0.00 83 ARG A CA 1
ATOM 1342 C C . ARG A 1 83 ? 34.450 -28.771 -2.227 1.00 0.00 83 ARG A C 1
ATOM 1343 O O . ARG A 1 83 ? 34.885 -27.780 -1.641 1.00 0.00 83 ARG A O 1
ATOM 1364 N N . ARG A 1 84 ? 34.520 -28.920 -3.546 1.00 0.00 84 ARG A N 1
ATOM 1365 C CA . ARG A 1 84 ? 35.127 -27.906 -4.398 1.00 0.00 84 ARG A CA 1
ATOM 1366 C C . ARG A 1 84 ? 34.058 -27.060 -5.084 1.00 0.00 84 ARG A C 1
ATOM 1367 O O . ARG A 1 84 ? 33.159 -27.588 -5.740 1.00 0.00 84 ARG A O 1
ATOM 1388 N N . LEU A 1 85 ? 34.161 -25.745 -4.926 1.00 0.00 85 LEU A N 1
ATOM 1389 C CA . LEU A 1 85 ? 33.202 -24.825 -5.529 1.00 0.00 85 LEU A CA 1
ATOM 1390 C C . LEU A 1 85 ? 31.772 -25.219 -5.174 1.00 0.00 85 LEU A C 1
ATOM 1391 O O . LEU A 1 85 ? 30.854 -25.055 -5.977 1.00 0.00 85 LEU A O 1
ATOM 1407 N N . VAL A 1 86 ? 31.590 -25.738 -3.964 1.00 0.00 86 VAL A N 1
ATOM 1408 C CA . VAL A 1 86 ? 30.271 -26.152 -3.500 1.00 0.00 86 VAL A CA 1
ATOM 1409 C C . VAL A 1 86 ? 29.919 -25.484 -2.176 1.00 0.00 86 VAL A C 1
ATOM 1410 O O . VAL A 1 86 ? 30.563 -25.728 -1.155 1.00 0.00 86 VAL A O 1
ATOM 1423 N N . TYR A 1 87 ? 28.893 -24.641 -2.200 1.00 0.00 87 TYR A N 1
ATOM 1424 C CA . TYR A 1 87 ? 28.456 -23.935 -1.001 1.00 0.00 87 TYR A CA 1
ATOM 1425 C C . TYR A 1 87 ? 27.028 -24.325 -0.629 1.00 0.00 87 TYR A C 1
ATOM 1426 O O . TYR A 1 87 ? 26.324 -24.968 -1.408 1.00 0.00 87 TYR A O 1
ATOM 1444 N N . LYS A 1 88 ? 26.607 -23.931 0.568 1.00 0.00 88 LYS A N 1
ATOM 1445 C CA . LYS A 1 88 ? 25.264 -24.237 1.045 1.00 0.00 88 LYS A CA 1
ATOM 1446 C C . LYS A 1 88 ? 24.776 -23.168 2.018 1.00 0.00 88 LYS A C 1
ATOM 1447 O O . LYS A 1 88 ? 25.484 -22.798 2.956 1.00 0.00 88 LYS A O 1
ATOM 1466 N N . PHE A 1 89 ? 23.563 -22.675 1.790 1.00 0.00 89 PHE A N 1
ATOM 1467 C CA . PHE A 1 89 ? 22.981 -21.649 2.647 1.00 0.00 89 PHE A CA 1
ATOM 1468 C C . PHE A 1 89 ? 22.649 -22.215 4.024 1.00 0.00 89 PHE A C 1
ATOM 1469 O O . PHE A 1 89 ? 21.992 -23.249 4.141 1.00 0.00 89 PHE A O 1
ATOM 1486 N N . GLY A 1 90 ? 23.109 -21.529 5.066 1.00 0.00 90 GLY A N 1
ATOM 1487 C CA . GLY A 1 90 ? 22.852 -21.977 6.422 1.00 0.00 90 GLY A CA 1
ATOM 1488 C C . GLY A 1 90 ? 21.407 -21.778 6.835 1.00 0.00 90 GLY A C 1
ATOM 1489 O O . GLY A 1 90 ? 20.505 -21.802 5.997 1.00 0.00 90 GLY A O 1
ATOM 1493 N N . LYS A 1 91 ? 21.185 -21.583 8.130 1.00 0.00 91 LYS A N 1
ATOM 1494 C CA . LYS A 1 91 ? 19.840 -21.379 8.654 1.00 0.00 91 LYS A CA 1
ATOM 1495 C C . LYS A 1 91 ? 19.516 -19.892 8.759 1.00 0.00 91 LYS A C 1
ATOM 1496 O O . LYS A 1 91 ? 18.351 -19.499 8.747 1.00 0.00 91 LYS A O 1
ATOM 1515 N N . ASN A 1 92 ? 20.556 -19.070 8.860 1.00 0.00 92 ASN A N 1
ATOM 1516 C CA . ASN A 1 92 ? 20.382 -17.626 8.966 1.00 0.00 92 ASN A CA 1
ATOM 1517 C C . ASN A 1 92 ? 19.710 -17.066 7.716 1.00 0.00 92 ASN A C 1
ATOM 1518 O O . ASN A 1 92 ? 18.930 -16.117 7.791 1.00 0.00 92 ASN A O 1
ATOM 1529 N N . ALA A 1 93 ? 20.019 -17.661 6.569 1.00 0.00 93 ALA A N 1
ATOM 1530 C CA . ALA A 1 93 ? 19.443 -17.224 5.303 1.00 0.00 93 ALA A CA 1
ATOM 1531 C C . ALA A 1 93 ? 17.987 -17.659 5.183 1.00 0.00 93 ALA A C 1
ATOM 1532 O O . ALA A 1 93 ? 17.551 -18.598 5.850 1.00 0.00 93 ALA A O 1
ATOM 1539 N N . HIS A 1 94 ? 17.237 -16.970 4.328 1.00 0.00 94 HIS A N 1
ATOM 1540 C CA . HIS A 1 94 ? 15.828 -17.285 4.121 1.00 0.00 94 HIS A CA 1
ATOM 1541 C C . HIS A 1 94 ? 15.474 -17.243 2.637 1.00 0.00 94 HIS A C 1
ATOM 1542 O O . HIS A 1 94 ? 16.291 -16.851 1.805 1.00 0.00 94 HIS A O 1
ATOM 1556 N N . GLY A 1 95 ? 14.250 -17.650 2.313 1.00 0.00 95 GLY A N 1
ATOM 1557 C CA . GLY A 1 95 ? 13.811 -17.651 0.930 1.00 0.00 95 GLY A CA 1
ATOM 1558 C C . GLY A 1 95 ? 14.029 -18.990 0.254 1.00 0.00 95 GLY A C 1
ATOM 1559 O O . GLY A 1 95 ? 13.127 -19.518 -0.397 1.00 0.00 95 GLY A O 1
ATOM 1563 N N . TRP A 1 96 ? 15.228 -19.539 0.407 1.00 0.00 96 TRP A N 1
ATOM 1564 C CA . TRP A 1 96 ? 15.562 -20.825 -0.196 1.00 0.00 96 TRP A CA 1
ATOM 1565 C C . TRP A 1 96 ? 14.939 -21.973 0.589 1.00 0.00 96 TRP A C 1
ATOM 1566 O O . TRP A 1 96 ? 14.450 -22.941 0.007 1.00 0.00 96 TRP A O 1
ATOM 1587 N N . GLN A 1 97 ? 14.960 -21.859 1.913 1.00 0.00 97 GLN A N 1
ATOM 1588 C CA . GLN A 1 97 ? 14.397 -22.889 2.778 1.00 0.00 97 GLN A CA 1
ATOM 1589 C C . GLN A 1 97 ? 12.961 -23.209 2.379 1.00 0.00 97 GLN A C 1
ATOM 1590 O O . GLN A 1 97 ? 12.291 -22.401 1.736 1.00 0.00 97 GLN A O 1
ATOM 1604 N N . GLU A 1 98 ? 12.494 -24.393 2.763 1.00 0.00 98 GLU A N 1
ATOM 1605 C CA . GLU A 1 98 ? 11.137 -24.819 2.444 1.00 0.00 98 GLU A CA 1
ATOM 1606 C C . GLU A 1 98 ? 10.457 -25.431 3.666 1.00 0.00 98 GLU A C 1
ATOM 1607 O O . GLU A 1 98 ? 11.117 -25.807 4.634 1.00 0.00 98 GLU A O 1
ATOM 1619 N N . ASP A 1 99 ? 9.133 -25.525 3.613 1.00 0.00 99 ASP A N 1
ATOM 1620 C CA . ASP A 1 99 ? 8.362 -26.090 4.714 1.00 0.00 99 ASP A CA 1
ATOM 1621 C C . ASP A 1 99 ? 8.694 -25.388 6.027 1.00 0.00 99 ASP A C 1
ATOM 1622 O O . ASP A 1 99 ? 9.637 -24.599 6.101 1.00 0.00 99 ASP A O 1
ATOM 1631 N N . LYS A 1 100 ? 7.912 -25.678 7.061 1.00 0.00 100 LYS A N 1
ATOM 1632 C CA . LYS A 1 100 ? 8.122 -25.075 8.372 1.00 0.00 100 LYS A CA 1
ATOM 1633 C C . LYS A 1 100 ? 8.715 -26.087 9.348 1.00 0.00 100 LYS A C 1
ATOM 1634 O O . LYS A 1 100 ? 7.990 -26.874 9.958 1.00 0.00 100 LYS A O 1
ATOM 1653 N N . LEU A 1 101 ? 10.035 -26.059 9.492 1.00 0.00 101 LEU A N 1
ATOM 1654 C CA . LEU A 1 101 ? 10.725 -26.973 10.396 1.00 0.00 101 LEU A CA 1
ATOM 1655 C C . LEU A 1 101 ? 11.469 -26.205 11.483 1.00 0.00 101 LEU A C 1
ATOM 1656 O O . LEU A 1 101 ? 12.426 -25.482 11.203 1.00 0.00 101 LEU A O 1
ATOM 1672 N N . SER A 1 102 ? 11.024 -26.368 12.725 1.00 0.00 102 SER A N 1
ATOM 1673 C CA . SER A 1 102 ? 11.647 -25.689 13.856 1.00 0.00 102 SER A CA 1
ATOM 1674 C C . SER A 1 102 ? 12.343 -26.689 14.774 1.00 0.00 102 SER A C 1
ATOM 1675 O O . SER A 1 102 ? 13.553 -26.617 14.985 1.00 0.00 102 SER A O 1
ATOM 1683 N N . GLY A 1 103 ? 11.568 -27.622 15.318 1.00 0.00 103 GLY A N 1
ATOM 1684 C CA . GLY A 1 103 ? 12.126 -28.624 16.208 1.00 0.00 103 GLY A CA 1
ATOM 1685 C C . GLY A 1 103 ? 11.346 -28.749 17.502 1.00 0.00 103 GLY A C 1
ATOM 1686 O O . GLY A 1 103 ? 10.455 -27.951 17.794 1.00 0.00 103 GLY A O 1
ATOM 1690 N N . PRO A 1 104 ? 11.681 -29.772 18.302 1.00 0.00 104 PRO A N 1
ATOM 1691 C CA . PRO A 1 104 ? 11.017 -30.023 19.585 1.00 0.00 104 PRO A CA 1
ATOM 1692 C C . PRO A 1 104 ? 11.356 -28.967 20.630 1.00 0.00 104 PRO A C 1
ATOM 1693 O O . PRO A 1 104 ? 10.658 -28.827 21.634 1.00 0.00 104 PRO A O 1
ATOM 1704 N N . SER A 1 105 ? 12.432 -28.225 20.388 1.00 0.00 105 SER A N 1
ATOM 1705 C CA . SER A 1 105 ? 12.865 -27.182 21.311 1.00 0.00 105 SER A CA 1
ATOM 1706 C C . SER A 1 105 ? 12.483 -25.801 20.788 1.00 0.00 105 SER A C 1
ATOM 1707 O O . SER A 1 105 ? 12.468 -25.564 19.580 1.00 0.00 105 SER A O 1
ATOM 1715 N N . SER A 1 106 ? 12.175 -24.892 21.708 1.00 0.00 106 SER A N 1
ATOM 1716 C CA . SER A 1 106 ? 11.789 -23.534 21.341 1.00 0.00 106 SER A CA 1
ATOM 1717 C C . SER A 1 106 ? 11.991 -22.577 22.512 1.00 0.00 106 SER A C 1
ATOM 1718 O O . SER A 1 106 ? 11.383 -22.736 23.570 1.00 0.00 106 SER A O 1
ATOM 1726 N N . GLY A 1 107 ? 12.850 -21.582 22.313 1.00 0.00 107 GLY A N 1
ATOM 1727 C CA . GLY A 1 107 ? 13.118 -20.613 23.360 1.00 0.00 107 GLY A CA 1
ATOM 1728 C C . GLY A 1 107 ? 13.112 -21.236 24.742 1.00 0.00 107 GLY A C 1
ATOM 1729 O O . GLY A 1 107 ? 13.799 -20.762 25.647 1.00 0.00 107 GLY A O 1
ATOM 1733 N N . GLY A 1 1 ? 10.493 -12.364 13.052 1.00 0.00 1 GLY A N 2
ATOM 1734 C CA . GLY A 1 1 ? 11.319 -11.697 12.062 1.00 0.00 1 GLY A CA 2
ATOM 1735 C C . GLY A 1 1 ? 12.472 -10.936 12.686 1.00 0.00 1 GLY A C 2
ATOM 1736 O O . GLY A 1 1 ? 12.655 -9.748 12.424 1.00 0.00 1 GLY A O 2
ATOM 1740 N N . SER A 1 2 ? 13.250 -11.622 13.517 1.00 0.00 2 SER A N 2
ATOM 1741 C CA . SER A 1 2 ? 14.389 -11.002 14.185 1.00 0.00 2 SER A CA 2
ATOM 1742 C C . SER A 1 2 ? 15.312 -10.330 13.174 1.00 0.00 2 SER A C 2
ATOM 1743 O O . SER A 1 2 ? 15.537 -10.849 12.081 1.00 0.00 2 SER A O 2
ATOM 1751 N N . SER A 1 3 ? 15.845 -9.171 13.548 1.00 0.00 3 SER A N 2
ATOM 1752 C CA . SER A 1 3 ? 16.741 -8.424 12.673 1.00 0.00 3 SER A CA 2
ATOM 1753 C C . SER A 1 3 ? 18.159 -8.985 12.741 1.00 0.00 3 SER A C 2
ATOM 1754 O O . SER A 1 3 ? 18.479 -9.788 13.616 1.00 0.00 3 SER A O 2
ATOM 1762 N N . GLY A 1 4 ? 19.004 -8.554 11.810 1.00 0.00 4 GLY A N 2
ATOM 1763 C CA . GLY A 1 4 ? 20.378 -9.022 11.781 1.00 0.00 4 GLY A CA 2
ATOM 1764 C C . GLY A 1 4 ? 21.169 -8.429 10.632 1.00 0.00 4 GLY A C 2
ATOM 1765 O O . GLY A 1 4 ? 22.169 -7.745 10.846 1.00 0.00 4 GLY A O 2
ATOM 1769 N N . SER A 1 5 ? 20.720 -8.693 9.409 1.00 0.00 5 SER A N 2
ATOM 1770 C CA . SER A 1 5 ? 21.396 -8.185 8.221 1.00 0.00 5 SER A CA 2
ATOM 1771 C C . SER A 1 5 ? 21.142 -6.690 8.048 1.00 0.00 5 SER A C 2
ATOM 1772 O O . SER A 1 5 ? 22.077 -5.894 7.974 1.00 0.00 5 SER A O 2
ATOM 1780 N N . SER A 1 6 ? 19.867 -6.317 7.985 1.00 0.00 6 SER A N 2
ATOM 1781 C CA . SER A 1 6 ? 19.488 -4.920 7.817 1.00 0.00 6 SER A CA 2
ATOM 1782 C C . SER A 1 6 ? 20.190 -4.307 6.609 1.00 0.00 6 SER A C 2
ATOM 1783 O O . SER A 1 6 ? 21.309 -3.807 6.714 1.00 0.00 6 SER A O 2
ATOM 1791 N N . GLY A 1 7 ? 19.523 -4.352 5.459 1.00 0.00 7 GLY A N 2
ATOM 1792 C CA . GLY A 1 7 ? 20.098 -3.799 4.246 1.00 0.00 7 GLY A CA 2
ATOM 1793 C C . GLY A 1 7 ? 19.348 -4.229 3.001 1.00 0.00 7 GLY A C 2
ATOM 1794 O O . GLY A 1 7 ? 18.185 -4.625 3.074 1.00 0.00 7 GLY A O 2
ATOM 1798 N N . SER A 1 8 ? 20.015 -4.150 1.854 1.00 0.00 8 SER A N 2
ATOM 1799 C CA . SER A 1 8 ? 19.402 -4.529 0.586 1.00 0.00 8 SER A CA 2
ATOM 1800 C C . SER A 1 8 ? 20.441 -5.112 -0.366 1.00 0.00 8 SER A C 2
ATOM 1801 O O . SER A 1 8 ? 21.614 -4.741 -0.325 1.00 0.00 8 SER A O 2
ATOM 1809 N N . SER A 1 9 ? 20.001 -6.027 -1.224 1.00 0.00 9 SER A N 2
ATOM 1810 C CA . SER A 1 9 ? 20.893 -6.666 -2.185 1.00 0.00 9 SER A CA 2
ATOM 1811 C C . SER A 1 9 ? 22.158 -7.173 -1.499 1.00 0.00 9 SER A C 2
ATOM 1812 O O . SER A 1 9 ? 23.128 -6.433 -1.335 1.00 0.00 9 SER A O 2
ATOM 1820 N N . HIS A 1 10 ? 22.139 -8.441 -1.099 1.00 0.00 10 HIS A N 2
ATOM 1821 C CA . HIS A 1 10 ? 23.284 -9.049 -0.431 1.00 0.00 10 HIS A CA 2
ATOM 1822 C C . HIS A 1 10 ? 23.951 -10.084 -1.331 1.00 0.00 10 HIS A C 2
ATOM 1823 O O . HIS A 1 10 ? 23.289 -10.742 -2.135 1.00 0.00 10 HIS A O 2
ATOM 1837 N N . LEU A 1 11 ? 25.265 -10.224 -1.191 1.00 0.00 11 LEU A N 2
ATOM 1838 C CA . LEU A 1 11 ? 26.023 -11.179 -1.992 1.00 0.00 11 LEU A CA 2
ATOM 1839 C C . LEU A 1 11 ? 25.370 -12.557 -1.958 1.00 0.00 11 LEU A C 2
ATOM 1840 O O . LEU A 1 11 ? 25.064 -13.136 -3.000 1.00 0.00 11 LEU A O 2
ATOM 1856 N N . TRP A 1 12 ? 25.158 -13.076 -0.753 1.00 0.00 12 TRP A N 2
ATOM 1857 C CA . TRP A 1 12 ? 24.540 -14.385 -0.583 1.00 0.00 12 TRP A CA 2
ATOM 1858 C C . TRP A 1 12 ? 23.184 -14.441 -1.278 1.00 0.00 12 TRP A C 2
ATOM 1859 O O . TRP A 1 12 ? 22.804 -15.471 -1.834 1.00 0.00 12 TRP A O 2
ATOM 1880 N N . GLU A 1 13 ? 22.459 -13.327 -1.243 1.00 0.00 13 GLU A N 2
ATOM 1881 C CA . GLU A 1 13 ? 21.144 -13.252 -1.870 1.00 0.00 13 GLU A CA 2
ATOM 1882 C C . GLU A 1 13 ? 21.268 -13.209 -3.390 1.00 0.00 13 GLU A C 2
ATOM 1883 O O . GLU A 1 13 ? 20.428 -13.752 -4.108 1.00 0.00 13 GLU A O 2
ATOM 1895 N N . PHE A 1 14 ? 22.322 -12.560 -3.874 1.00 0.00 14 PHE A N 2
ATOM 1896 C CA . PHE A 1 14 ? 22.556 -12.444 -5.309 1.00 0.00 14 PHE A CA 2
ATOM 1897 C C . PHE A 1 14 ? 22.813 -13.814 -5.930 1.00 0.00 14 PHE A C 2
ATOM 1898 O O . PHE A 1 14 ? 22.222 -14.165 -6.952 1.00 0.00 14 PHE A O 2
ATOM 1915 N N . VAL A 1 15 ? 23.699 -14.583 -5.306 1.00 0.00 15 VAL A N 2
ATOM 1916 C CA . VAL A 1 15 ? 24.035 -15.915 -5.796 1.00 0.00 15 VAL A CA 2
ATOM 1917 C C . VAL A 1 15 ? 22.892 -16.894 -5.553 1.00 0.00 15 VAL A C 2
ATOM 1918 O O . VAL A 1 15 ? 22.821 -17.949 -6.184 1.00 0.00 15 VAL A O 2
ATOM 1931 N N . ARG A 1 16 ? 22.000 -16.538 -4.635 1.00 0.00 16 ARG A N 2
ATOM 1932 C CA . ARG A 1 16 ? 20.861 -17.386 -4.308 1.00 0.00 16 ARG A CA 2
ATOM 1933 C C . ARG A 1 16 ? 19.722 -17.174 -5.301 1.00 0.00 16 ARG A C 2
ATOM 1934 O O . ARG A 1 16 ? 19.201 -18.129 -5.877 1.00 0.00 16 ARG A O 2
ATOM 1955 N N . ASP A 1 17 ? 19.340 -15.917 -5.495 1.00 0.00 17 ASP A N 2
ATOM 1956 C CA . ASP A 1 17 ? 18.263 -15.579 -6.419 1.00 0.00 17 ASP A CA 2
ATOM 1957 C C . ASP A 1 17 ? 18.495 -16.222 -7.782 1.00 0.00 17 ASP A C 2
ATOM 1958 O O . ASP A 1 17 ? 17.556 -16.687 -8.429 1.00 0.00 17 ASP A O 2
ATOM 1967 N N . LEU A 1 18 ? 19.751 -16.245 -8.214 1.00 0.00 18 LEU A N 2
ATOM 1968 C CA . LEU A 1 18 ? 20.107 -16.830 -9.502 1.00 0.00 18 LEU A CA 2
ATOM 1969 C C . LEU A 1 18 ? 19.553 -18.246 -9.628 1.00 0.00 18 LEU A C 2
ATOM 1970 O O . LEU A 1 18 ? 19.027 -18.627 -10.675 1.00 0.00 18 LEU A O 2
ATOM 1986 N N . LEU A 1 19 ? 19.671 -19.020 -8.555 1.00 0.00 19 LEU A N 2
ATOM 1987 C CA . LEU A 1 19 ? 19.179 -20.393 -8.545 1.00 0.00 19 LEU A CA 2
ATOM 1988 C C . LEU A 1 19 ? 17.667 -20.432 -8.741 1.00 0.00 19 LEU A C 2
ATOM 1989 O O . LEU A 1 19 ? 17.133 -21.355 -9.358 1.00 0.00 19 LEU A O 2
ATOM 2005 N N . LEU A 1 20 ? 16.982 -19.422 -8.215 1.00 0.00 20 LEU A N 2
ATOM 2006 C CA . LEU A 1 20 ? 15.530 -19.339 -8.334 1.00 0.00 20 LEU A CA 2
ATOM 2007 C C . LEU A 1 20 ? 15.130 -18.563 -9.585 1.00 0.00 20 LEU A C 2
ATOM 2008 O O . LEU A 1 20 ? 13.977 -18.608 -10.014 1.00 0.00 20 LEU A O 2
ATOM 2024 N N . SER A 1 21 ? 16.091 -17.852 -10.167 1.00 0.00 21 SER A N 2
ATOM 2025 C CA . SER A 1 21 ? 15.839 -17.064 -11.367 1.00 0.00 21 SER A CA 2
ATOM 2026 C C . SER A 1 21 ? 16.625 -17.615 -12.553 1.00 0.00 21 SER A C 2
ATOM 2027 O O . SER A 1 21 ? 17.686 -17.108 -12.917 1.00 0.00 21 SER A O 2
ATOM 2035 N N . PRO A 1 22 ? 16.092 -18.679 -13.172 1.00 0.00 22 PRO A N 2
ATOM 2036 C CA . PRO A 1 22 ? 16.725 -19.323 -14.327 1.00 0.00 22 PRO A CA 2
ATOM 2037 C C . PRO A 1 22 ? 16.677 -18.450 -15.576 1.00 0.00 22 PRO A C 2
ATOM 2038 O O . PRO A 1 22 ? 17.335 -18.742 -16.574 1.00 0.00 22 PRO A O 2
ATOM 2049 N N . GLU A 1 23 ? 15.894 -17.377 -15.513 1.00 0.00 23 GLU A N 2
ATOM 2050 C CA . GLU A 1 23 ? 15.761 -16.462 -16.640 1.00 0.00 23 GLU A CA 2
ATOM 2051 C C . GLU A 1 23 ? 16.959 -15.520 -16.721 1.00 0.00 23 GLU A C 2
ATOM 2052 O O . GLU A 1 23 ? 17.296 -15.020 -17.794 1.00 0.00 23 GLU A O 2
ATOM 2064 N N . GLU A 1 24 ? 17.597 -15.284 -15.579 1.00 0.00 24 GLU A N 2
ATOM 2065 C CA . GLU A 1 24 ? 18.756 -14.401 -15.521 1.00 0.00 24 GLU A CA 2
ATOM 2066 C C . GLU A 1 24 ? 20.048 -15.206 -15.416 1.00 0.00 24 GLU A C 2
ATOM 2067 O O . GLU A 1 24 ? 21.041 -14.892 -16.070 1.00 0.00 24 GLU A O 2
ATOM 2079 N N . ASN A 1 25 ? 20.025 -16.245 -14.588 1.00 0.00 25 ASN A N 2
ATOM 2080 C CA . ASN A 1 25 ? 21.195 -17.095 -14.396 1.00 0.00 25 ASN A CA 2
ATOM 2081 C C . ASN A 1 25 ? 21.469 -17.933 -15.641 1.00 0.00 25 ASN A C 2
ATOM 2082 O O . ASN A 1 25 ? 20.567 -18.576 -16.179 1.00 0.00 25 ASN A O 2
ATOM 2093 N N . CYS A 1 26 ? 22.718 -17.921 -16.092 1.00 0.00 26 CYS A N 2
ATOM 2094 C CA . CYS A 1 26 ? 23.111 -18.680 -17.275 1.00 0.00 26 CYS A CA 2
ATOM 2095 C C . CYS A 1 26 ? 24.129 -19.758 -16.915 1.00 0.00 26 CYS A C 2
ATOM 2096 O O . CYS A 1 26 ? 25.336 -19.547 -17.023 1.00 0.00 26 CYS A O 2
ATOM 2104 N N . GLY A 1 27 ? 23.632 -20.914 -16.486 1.00 0.00 27 GLY A N 2
ATOM 2105 C CA . GLY A 1 27 ? 24.511 -22.007 -16.115 1.00 0.00 27 GLY A CA 2
ATOM 2106 C C . GLY A 1 27 ? 25.640 -21.561 -15.207 1.00 0.00 27 GLY A C 2
ATOM 2107 O O . GLY A 1 27 ? 26.794 -21.937 -15.411 1.00 0.00 27 GLY A O 2
ATOM 2111 N N . ILE A 1 28 ? 25.307 -20.756 -14.203 1.00 0.00 28 ILE A N 2
ATOM 2112 C CA . ILE A 1 28 ? 26.301 -20.258 -13.262 1.00 0.00 28 ILE A CA 2
ATOM 2113 C C . ILE A 1 28 ? 26.302 -21.079 -11.977 1.00 0.00 28 ILE A C 2
ATOM 2114 O O . ILE A 1 28 ? 27.334 -21.228 -11.322 1.00 0.00 28 ILE A O 2
ATOM 2130 N N . LEU A 1 29 ? 25.138 -21.611 -11.621 1.00 0.00 29 LEU A N 2
ATOM 2131 C CA . LEU A 1 29 ? 25.003 -22.420 -10.415 1.00 0.00 29 LEU A CA 2
ATOM 2132 C C . LEU A 1 29 ? 24.127 -23.642 -10.673 1.00 0.00 29 LEU A C 2
ATOM 2133 O O . LEU A 1 29 ? 23.506 -23.759 -11.729 1.00 0.00 29 LEU A O 2
ATOM 2149 N N . GLU A 1 30 ? 24.082 -24.548 -9.701 1.00 0.00 30 GLU A N 2
ATOM 2150 C CA . GLU A 1 30 ? 23.281 -25.760 -9.824 1.00 0.00 30 GLU A CA 2
ATOM 2151 C C . GLU A 1 30 ? 22.728 -26.187 -8.468 1.00 0.00 30 GLU A C 2
ATOM 2152 O O . GLU A 1 30 ? 23.301 -25.870 -7.425 1.00 0.00 30 GLU A O 2
ATOM 2164 N N . TRP A 1 31 ? 21.612 -26.907 -8.490 1.00 0.00 31 TRP A N 2
ATOM 2165 C CA . TRP A 1 31 ? 20.981 -27.377 -7.262 1.00 0.00 31 TRP A CA 2
ATOM 2166 C C . TRP A 1 31 ? 21.368 -28.822 -6.970 1.00 0.00 31 TRP A C 2
ATOM 2167 O O . TRP A 1 31 ? 20.856 -29.749 -7.597 1.00 0.00 31 TRP A O 2
ATOM 2188 N N . GLU A 1 32 ? 22.274 -29.007 -6.015 1.00 0.00 32 GLU A N 2
ATOM 2189 C CA . GLU A 1 32 ? 22.729 -30.341 -5.641 1.00 0.00 32 GLU A CA 2
ATOM 2190 C C . GLU A 1 32 ? 21.795 -30.964 -4.608 1.00 0.00 32 GLU A C 2
ATOM 2191 O O . GLU A 1 32 ? 21.695 -32.187 -4.504 1.00 0.00 32 GLU A O 2
ATOM 2203 N N . ASP A 1 33 ? 21.115 -30.115 -3.845 1.00 0.00 33 ASP A N 2
ATOM 2204 C CA . ASP A 1 33 ? 20.189 -30.582 -2.820 1.00 0.00 33 ASP A CA 2
ATOM 2205 C C . ASP A 1 33 ? 19.330 -29.433 -2.300 1.00 0.00 33 ASP A C 2
ATOM 2206 O O . ASP A 1 33 ? 19.747 -28.683 -1.418 1.00 0.00 33 ASP A O 2
ATOM 2215 N N . ARG A 1 34 ? 18.129 -29.302 -2.855 1.00 0.00 34 ARG A N 2
ATOM 2216 C CA . ARG A 1 34 ? 17.212 -28.243 -2.449 1.00 0.00 34 ARG A CA 2
ATOM 2217 C C . ARG A 1 34 ? 16.754 -28.444 -1.007 1.00 0.00 34 ARG A C 2
ATOM 2218 O O . ARG A 1 34 ? 16.572 -27.480 -0.265 1.00 0.00 34 ARG A O 2
ATOM 2239 N N . GLU A 1 35 ? 16.569 -29.702 -0.620 1.00 0.00 35 GLU A N 2
ATOM 2240 C CA . GLU A 1 35 ? 16.130 -30.028 0.732 1.00 0.00 35 GLU A CA 2
ATOM 2241 C C . GLU A 1 35 ? 17.106 -29.478 1.768 1.00 0.00 35 GLU A C 2
ATOM 2242 O O . GLU A 1 35 ? 16.700 -28.857 2.749 1.00 0.00 35 GLU A O 2
ATOM 2254 N N . GLN A 1 36 ? 18.395 -29.711 1.541 1.00 0.00 36 GLN A N 2
ATOM 2255 C CA . GLN A 1 36 ? 19.429 -29.241 2.455 1.00 0.00 36 GLN A CA 2
ATOM 2256 C C . GLN A 1 36 ? 19.820 -27.801 2.139 1.00 0.00 36 GLN A C 2
ATOM 2257 O O . GLN A 1 36 ? 20.254 -27.058 3.018 1.00 0.00 36 GLN A O 2
ATOM 2271 N N . GLY A 1 37 ? 19.664 -27.413 0.877 1.00 0.00 37 GLY A N 2
ATOM 2272 C CA . GLY A 1 37 ? 20.006 -26.064 0.467 1.00 0.00 37 GLY A CA 2
ATOM 2273 C C . GLY A 1 37 ? 21.427 -25.957 -0.050 1.00 0.00 37 GLY A C 2
ATOM 2274 O O . GLY A 1 37 ? 22.047 -24.896 0.033 1.00 0.00 37 GLY A O 2
ATOM 2278 N N . ILE A 1 38 ? 21.945 -27.059 -0.583 1.00 0.00 38 ILE A N 2
ATOM 2279 C CA . ILE A 1 38 ? 23.301 -27.084 -1.115 1.00 0.00 38 ILE A CA 2
ATOM 2280 C C . ILE A 1 38 ? 23.317 -26.729 -2.598 1.00 0.00 38 ILE A C 2
ATOM 2281 O O . ILE A 1 38 ? 22.425 -27.120 -3.351 1.00 0.00 38 ILE A O 2
ATOM 2297 N N . PHE A 1 39 ? 24.339 -25.988 -3.013 1.00 0.00 39 PHE A N 2
ATOM 2298 C CA . PHE A 1 39 ? 24.473 -25.581 -4.406 1.00 0.00 39 PHE A CA 2
ATOM 2299 C C . PHE A 1 39 ? 25.942 -25.468 -4.802 1.00 0.00 39 PHE A C 2
ATOM 2300 O O . PHE A 1 39 ? 26.798 -25.164 -3.971 1.00 0.00 39 PHE A O 2
ATOM 2317 N N . ARG A 1 40 ? 26.226 -25.716 -6.076 1.00 0.00 40 ARG A N 2
ATOM 2318 C CA . ARG A 1 40 ? 27.592 -25.644 -6.582 1.00 0.00 40 ARG A CA 2
ATOM 2319 C C . ARG A 1 40 ? 27.758 -24.463 -7.534 1.00 0.00 40 ARG A C 2
ATOM 2320 O O . ARG A 1 40 ? 26.825 -24.090 -8.245 1.00 0.00 40 ARG A O 2
ATOM 2341 N N . VAL A 1 41 ? 28.952 -23.878 -7.540 1.00 0.00 41 VAL A N 2
ATOM 2342 C CA . VAL A 1 41 ? 29.240 -22.740 -8.404 1.00 0.00 41 VAL A CA 2
ATOM 2343 C C . VAL A 1 41 ? 29.873 -23.192 -9.716 1.00 0.00 41 VAL A C 2
ATOM 2344 O O . VAL A 1 41 ? 31.094 -23.170 -9.868 1.00 0.00 41 VAL A O 2
ATOM 2357 N N . VAL A 1 42 ? 29.033 -23.601 -10.661 1.00 0.00 42 VAL A N 2
ATOM 2358 C CA . VAL A 1 42 ? 29.510 -24.057 -11.962 1.00 0.00 42 VAL A CA 2
ATOM 2359 C C . VAL A 1 42 ? 30.462 -23.043 -12.584 1.00 0.00 42 VAL A C 2
ATOM 2360 O O . VAL A 1 42 ? 31.540 -23.398 -13.061 1.00 0.00 42 VAL A O 2
ATOM 2373 N N . LYS A 1 43 ? 30.058 -21.777 -12.577 1.00 0.00 43 LYS A N 2
ATOM 2374 C CA . LYS A 1 43 ? 30.875 -20.709 -13.139 1.00 0.00 43 LYS A CA 2
ATOM 2375 C C . LYS A 1 43 ? 31.334 -19.744 -12.050 1.00 0.00 43 LYS A C 2
ATOM 2376 O O . LYS A 1 43 ? 30.544 -18.953 -11.535 1.00 0.00 43 LYS A O 2
ATOM 2395 N N . SER A 1 44 ? 32.616 -19.814 -11.705 1.00 0.00 44 SER A N 2
ATOM 2396 C CA . SER A 1 44 ? 33.179 -18.948 -10.676 1.00 0.00 44 SER A CA 2
ATOM 2397 C C . SER A 1 44 ? 33.516 -17.574 -11.246 1.00 0.00 44 SER A C 2
ATOM 2398 O O . SER A 1 44 ? 33.510 -16.574 -10.529 1.00 0.00 44 SER A O 2
ATOM 2406 N N . GLU A 1 45 ? 33.811 -17.534 -12.542 1.00 0.00 45 GLU A N 2
ATOM 2407 C CA . GLU A 1 45 ? 34.153 -16.284 -13.209 1.00 0.00 45 GLU A CA 2
ATOM 2408 C C . GLU A 1 45 ? 32.895 -15.492 -13.558 1.00 0.00 45 GLU A C 2
ATOM 2409 O O . GLU A 1 45 ? 32.906 -14.262 -13.565 1.00 0.00 45 GLU A O 2
ATOM 2421 N N . ALA A 1 46 ? 31.814 -16.209 -13.847 1.00 0.00 46 ALA A N 2
ATOM 2422 C CA . ALA A 1 46 ? 30.548 -15.575 -14.195 1.00 0.00 46 ALA A CA 2
ATOM 2423 C C . ALA A 1 46 ? 29.820 -15.081 -12.949 1.00 0.00 46 ALA A C 2
ATOM 2424 O O . ALA A 1 46 ? 29.150 -14.048 -12.978 1.00 0.00 46 ALA A O 2
ATOM 2431 N N . LEU A 1 47 ? 29.955 -15.825 -11.857 1.00 0.00 47 LEU A N 2
ATOM 2432 C CA . LEU A 1 47 ? 29.310 -15.463 -10.600 1.00 0.00 47 LEU A CA 2
ATOM 2433 C C . LEU A 1 47 ? 29.838 -14.130 -10.081 1.00 0.00 47 LEU A C 2
ATOM 2434 O O . LEU A 1 47 ? 29.065 -13.239 -9.730 1.00 0.00 47 LEU A O 2
ATOM 2450 N N . ALA A 1 48 ? 31.160 -14.000 -10.037 1.00 0.00 48 ALA A N 2
ATOM 2451 C CA . ALA A 1 48 ? 31.791 -12.774 -9.565 1.00 0.00 48 ALA A CA 2
ATOM 2452 C C . ALA A 1 48 ? 31.567 -11.628 -10.545 1.00 0.00 48 ALA A C 2
ATOM 2453 O O . ALA A 1 48 ? 31.292 -10.497 -10.143 1.00 0.00 48 ALA A O 2
ATOM 2460 N N . LYS A 1 49 ? 31.688 -11.927 -11.835 1.00 0.00 49 LYS A N 2
ATOM 2461 C CA . LYS A 1 49 ? 31.498 -10.922 -12.874 1.00 0.00 49 LYS A CA 2
ATOM 2462 C C . LYS A 1 49 ? 30.122 -10.275 -12.760 1.00 0.00 49 LYS A C 2
ATOM 2463 O O . LYS A 1 49 ? 30.003 -9.050 -12.721 1.00 0.00 49 LYS A O 2
ATOM 2482 N N . MET A 1 50 ? 29.085 -11.104 -12.707 1.00 0.00 50 MET A N 2
ATOM 2483 C CA . MET A 1 50 ? 27.717 -10.612 -12.595 1.00 0.00 50 MET A CA 2
ATOM 2484 C C . MET A 1 50 ? 27.511 -9.874 -11.276 1.00 0.00 50 MET A C 2
ATOM 2485 O O . MET A 1 50 ? 26.926 -8.792 -11.245 1.00 0.00 50 MET A O 2
ATOM 2499 N N . TRP A 1 51 ? 27.995 -10.467 -10.191 1.00 0.00 51 TRP A N 2
ATOM 2500 C CA . TRP A 1 51 ? 27.863 -9.866 -8.868 1.00 0.00 51 TRP A CA 2
ATOM 2501 C C . TRP A 1 51 ? 28.472 -8.469 -8.843 1.00 0.00 51 TRP A C 2
ATOM 2502 O O . TRP A 1 51 ? 27.811 -7.499 -8.475 1.00 0.00 51 TRP A O 2
ATOM 2523 N N . GLY A 1 52 ? 29.739 -8.373 -9.236 1.00 0.00 52 GLY A N 2
ATOM 2524 C CA . GLY A 1 52 ? 30.416 -7.089 -9.251 1.00 0.00 52 GLY A CA 2
ATOM 2525 C C . GLY A 1 52 ? 29.567 -5.993 -9.863 1.00 0.00 52 GLY A C 2
ATOM 2526 O O . GLY A 1 52 ? 29.538 -4.869 -9.361 1.00 0.00 52 GLY A O 2
ATOM 2530 N N . GLN A 1 53 ? 28.877 -6.319 -10.951 1.00 0.00 53 GLN A N 2
ATOM 2531 C CA . GLN A 1 53 ? 28.026 -5.351 -11.634 1.00 0.00 53 GLN A CA 2
ATOM 2532 C C . GLN A 1 53 ? 26.934 -4.835 -10.703 1.00 0.00 53 GLN A C 2
ATOM 2533 O O . GLN A 1 53 ? 26.491 -3.693 -10.823 1.00 0.00 53 GLN A O 2
ATOM 2547 N N . ARG A 1 54 ? 26.504 -5.684 -9.775 1.00 0.00 54 ARG A N 2
ATOM 2548 C CA . ARG A 1 54 ? 25.462 -5.314 -8.825 1.00 0.00 54 ARG A CA 2
ATOM 2549 C C . ARG A 1 54 ? 25.979 -4.284 -7.825 1.00 0.00 54 ARG A C 2
ATOM 2550 O O . ARG A 1 54 ? 25.247 -3.388 -7.404 1.00 0.00 54 ARG A O 2
ATOM 2571 N N . LYS A 1 55 ? 27.246 -4.417 -7.448 1.00 0.00 55 LYS A N 2
ATOM 2572 C CA . LYS A 1 55 ? 27.863 -3.499 -6.498 1.00 0.00 55 LYS A CA 2
ATOM 2573 C C . LYS A 1 55 ? 28.502 -2.317 -7.221 1.00 0.00 55 LYS A C 2
ATOM 2574 O O . LYS A 1 55 ? 29.019 -1.395 -6.589 1.00 0.00 55 LYS A O 2
ATOM 2593 N N . LYS A 1 56 ? 28.461 -2.349 -8.549 1.00 0.00 56 LYS A N 2
ATOM 2594 C CA . LYS A 1 56 ? 29.032 -1.279 -9.358 1.00 0.00 56 LYS A CA 2
ATOM 2595 C C . LYS A 1 56 ? 30.546 -1.215 -9.185 1.00 0.00 56 LYS A C 2
ATOM 2596 O O . LYS A 1 56 ? 31.148 -0.147 -9.292 1.00 0.00 56 LYS A O 2
ATOM 2615 N N . ASN A 1 57 ? 31.156 -2.366 -8.918 1.00 0.00 57 ASN A N 2
ATOM 2616 C CA . ASN A 1 57 ? 32.600 -2.439 -8.731 1.00 0.00 57 ASN A CA 2
ATOM 2617 C C . ASN A 1 57 ? 33.286 -2.959 -9.990 1.00 0.00 57 ASN A C 2
ATOM 2618 O O . ASN A 1 57 ? 32.770 -3.847 -10.669 1.00 0.00 57 ASN A O 2
ATOM 2629 N N . ASP A 1 58 ? 34.453 -2.401 -10.295 1.00 0.00 58 ASP A N 2
ATOM 2630 C CA . ASP A 1 58 ? 35.211 -2.809 -11.472 1.00 0.00 58 ASP A CA 2
ATOM 2631 C C . ASP A 1 58 ? 36.403 -3.675 -11.077 1.00 0.00 58 ASP A C 2
ATOM 2632 O O . ASP A 1 58 ? 37.362 -3.813 -11.838 1.00 0.00 58 ASP A O 2
ATOM 2641 N N . ARG A 1 59 ? 36.338 -4.254 -9.883 1.00 0.00 59 ARG A N 2
ATOM 2642 C CA . ARG A 1 59 ? 37.413 -5.104 -9.386 1.00 0.00 59 ARG A CA 2
ATOM 2643 C C . ARG A 1 59 ? 36.852 -6.353 -8.712 1.00 0.00 59 ARG A C 2
ATOM 2644 O O . ARG A 1 59 ? 37.451 -6.890 -7.782 1.00 0.00 59 ARG A O 2
ATOM 2665 N N . MET A 1 60 ? 35.698 -6.808 -9.189 1.00 0.00 60 MET A N 2
ATOM 2666 C CA . MET A 1 60 ? 35.056 -7.994 -8.633 1.00 0.00 60 MET A CA 2
ATOM 2667 C C . MET A 1 60 ? 35.673 -9.265 -9.207 1.00 0.00 60 MET A C 2
ATOM 2668 O O . MET A 1 60 ? 35.977 -9.338 -10.398 1.00 0.00 60 MET A O 2
ATOM 2682 N N . THR A 1 61 ? 35.856 -10.267 -8.352 1.00 0.00 61 THR A N 2
ATOM 2683 C CA . THR A 1 61 ? 36.438 -11.535 -8.774 1.00 0.00 61 THR A CA 2
ATOM 2684 C C . THR A 1 61 ? 36.245 -12.609 -7.710 1.00 0.00 61 THR A C 2
ATOM 2685 O O . THR A 1 61 ? 36.369 -12.343 -6.515 1.00 0.00 61 THR A O 2
ATOM 2696 N N . TYR A 1 62 ? 35.940 -13.825 -8.152 1.00 0.00 62 TYR A N 2
ATOM 2697 C CA . TYR A 1 62 ? 35.729 -14.940 -7.237 1.00 0.00 62 TYR A CA 2
ATOM 2698 C C . TYR A 1 62 ? 36.669 -14.848 -6.040 1.00 0.00 62 TYR A C 2
ATOM 2699 O O . TYR A 1 62 ? 36.251 -15.015 -4.895 1.00 0.00 62 TYR A O 2
ATOM 2717 N N . GLU A 1 63 ? 37.942 -14.582 -6.315 1.00 0.00 63 GLU A N 2
ATOM 2718 C CA . GLU A 1 63 ? 38.943 -14.468 -5.260 1.00 0.00 63 GLU A CA 2
ATOM 2719 C C . GLU A 1 63 ? 38.448 -13.564 -4.135 1.00 0.00 63 GLU A C 2
ATOM 2720 O O . GLU A 1 63 ? 38.566 -13.899 -2.957 1.00 0.00 63 GLU A O 2
ATOM 2732 N N . LYS A 1 64 ? 37.894 -12.415 -4.508 1.00 0.00 64 LYS A N 2
ATOM 2733 C CA . LYS A 1 64 ? 37.380 -11.461 -3.533 1.00 0.00 64 LYS A CA 2
ATOM 2734 C C . LYS A 1 64 ? 35.970 -11.840 -3.093 1.00 0.00 64 LYS A C 2
ATOM 2735 O O . LYS A 1 64 ? 35.656 -11.830 -1.902 1.00 0.00 64 LYS A O 2
ATOM 2754 N N . LEU A 1 65 ? 35.123 -12.173 -4.060 1.00 0.00 65 LEU A N 2
ATOM 2755 C CA . LEU A 1 65 ? 33.745 -12.557 -3.772 1.00 0.00 65 LEU A CA 2
ATOM 2756 C C . LEU A 1 65 ? 33.691 -13.597 -2.657 1.00 0.00 65 LEU A C 2
ATOM 2757 O O . LEU A 1 65 ? 32.867 -13.504 -1.748 1.00 0.00 65 LEU A O 2
ATOM 2773 N N . SER A 1 66 ? 34.576 -14.585 -2.734 1.00 0.00 66 SER A N 2
ATOM 2774 C CA . SER A 1 66 ? 34.629 -15.643 -1.732 1.00 0.00 66 SER A CA 2
ATOM 2775 C C . SER A 1 66 ? 34.695 -15.057 -0.325 1.00 0.00 66 SER A C 2
ATOM 2776 O O . SER A 1 66 ? 34.153 -15.625 0.623 1.00 0.00 66 SER A O 2
ATOM 2784 N N . ARG A 1 67 ? 35.364 -13.915 -0.198 1.00 0.00 67 ARG A N 2
ATOM 2785 C CA . ARG A 1 67 ? 35.504 -13.251 1.093 1.00 0.00 67 ARG A CA 2
ATOM 2786 C C . ARG A 1 67 ? 34.186 -13.276 1.862 1.00 0.00 67 ARG A C 2
ATOM 2787 O O . ARG A 1 67 ? 34.161 -13.561 3.059 1.00 0.00 67 ARG A O 2
ATOM 2808 N N . ALA A 1 68 ? 33.095 -12.976 1.166 1.00 0.00 68 ALA A N 2
ATOM 2809 C CA . ALA A 1 68 ? 31.774 -12.966 1.784 1.00 0.00 68 ALA A CA 2
ATOM 2810 C C . ALA A 1 68 ? 31.296 -14.383 2.081 1.00 0.00 68 ALA A C 2
ATOM 2811 O O . ALA A 1 68 ? 30.604 -14.621 3.072 1.00 0.00 68 ALA A O 2
ATOM 2818 N N . LEU A 1 69 ? 31.668 -15.321 1.217 1.00 0.00 69 LEU A N 2
ATOM 2819 C CA . LEU A 1 69 ? 31.277 -16.716 1.387 1.00 0.00 69 LEU A CA 2
ATOM 2820 C C . LEU A 1 69 ? 31.943 -17.323 2.618 1.00 0.00 69 LEU A C 2
ATOM 2821 O O . LEU A 1 69 ? 31.315 -18.066 3.373 1.00 0.00 69 LEU A O 2
ATOM 2837 N N . ARG A 1 70 ? 33.216 -16.999 2.816 1.00 0.00 70 ARG A N 2
ATOM 2838 C CA . ARG A 1 70 ? 33.967 -17.511 3.956 1.00 0.00 70 ARG A CA 2
ATOM 2839 C C . ARG A 1 70 ? 33.705 -16.670 5.202 1.00 0.00 70 ARG A C 2
ATOM 2840 O O . ARG A 1 70 ? 33.974 -17.102 6.323 1.00 0.00 70 ARG A O 2
ATOM 2861 N N . TYR A 1 71 ? 33.180 -15.467 4.997 1.00 0.00 71 TYR A N 2
ATOM 2862 C CA . TYR A 1 71 ? 32.885 -14.563 6.102 1.00 0.00 71 TYR A CA 2
ATOM 2863 C C . TYR A 1 71 ? 31.477 -14.802 6.640 1.00 0.00 71 TYR A C 2
ATOM 2864 O O . TYR A 1 71 ? 31.147 -14.391 7.753 1.00 0.00 71 TYR A O 2
ATOM 2882 N N . TYR A 1 72 ? 30.652 -15.470 5.842 1.00 0.00 72 TYR A N 2
ATOM 2883 C CA . TYR A 1 72 ? 29.279 -15.763 6.235 1.00 0.00 72 TYR A CA 2
ATOM 2884 C C . TYR A 1 72 ? 29.228 -16.943 7.199 1.00 0.00 72 TYR A C 2
ATOM 2885 O O . TYR A 1 72 ? 28.216 -17.178 7.859 1.00 0.00 72 TYR A O 2
ATOM 2903 N N . TYR A 1 73 ? 30.329 -17.683 7.277 1.00 0.00 73 TYR A N 2
ATOM 2904 C CA . TYR A 1 73 ? 30.411 -18.841 8.159 1.00 0.00 73 TYR A CA 2
ATOM 2905 C C . TYR A 1 73 ? 30.445 -18.410 9.622 1.00 0.00 73 TYR A C 2
ATOM 2906 O O . TYR A 1 73 ? 30.465 -19.244 10.527 1.00 0.00 73 TYR A O 2
ATOM 2924 N N . LYS A 1 74 ? 30.451 -17.100 9.846 1.00 0.00 74 LYS A N 2
ATOM 2925 C CA . LYS A 1 74 ? 30.480 -16.555 11.198 1.00 0.00 74 LYS A CA 2
ATOM 2926 C C . LYS A 1 74 ? 29.080 -16.155 11.653 1.00 0.00 74 LYS A C 2
ATOM 2927 O O . LYS A 1 74 ? 28.728 -16.311 12.823 1.00 0.00 74 LYS A O 2
ATOM 2946 N N . THR A 1 75 ? 28.284 -15.640 10.722 1.00 0.00 75 THR A N 2
ATOM 2947 C CA . THR A 1 75 ? 26.923 -15.218 11.028 1.00 0.00 75 THR A CA 2
ATOM 2948 C C . THR A 1 75 ? 25.935 -16.361 10.827 1.00 0.00 75 THR A C 2
ATOM 2949 O O . THR A 1 75 ? 24.824 -16.335 11.355 1.00 0.00 75 THR A O 2
ATOM 2960 N N . GLY A 1 76 ? 26.347 -17.366 10.059 1.00 0.00 76 GLY A N 2
ATOM 2961 C CA . GLY A 1 76 ? 25.486 -18.505 9.802 1.00 0.00 76 GLY A CA 2
ATOM 2962 C C . GLY A 1 76 ? 24.853 -18.456 8.425 1.00 0.00 76 GLY A C 2
ATOM 2963 O O . GLY A 1 76 ? 24.327 -19.458 7.941 1.00 0.00 76 GLY A O 2
ATOM 2967 N N . ILE A 1 77 ? 24.904 -17.288 7.795 1.00 0.00 77 ILE A N 2
ATOM 2968 C CA . ILE A 1 77 ? 24.331 -17.112 6.466 1.00 0.00 77 ILE A CA 2
ATOM 2969 C C . ILE A 1 77 ? 24.729 -18.257 5.540 1.00 0.00 77 ILE A C 2
ATOM 2970 O O . ILE A 1 77 ? 23.901 -18.786 4.797 1.00 0.00 77 ILE A O 2
ATOM 2986 N N . LEU A 1 78 ? 26.002 -18.636 5.591 1.00 0.00 78 LEU A N 2
ATOM 2987 C CA . LEU A 1 78 ? 26.511 -19.720 4.758 1.00 0.00 78 LEU A CA 2
ATOM 2988 C C . LEU A 1 78 ? 26.997 -20.883 5.616 1.00 0.00 78 LEU A C 2
ATOM 2989 O O . LEU A 1 78 ? 27.229 -20.728 6.814 1.00 0.00 78 LEU A O 2
ATOM 3005 N N . GLU A 1 79 ? 27.150 -22.048 4.993 1.00 0.00 79 GLU A N 2
ATOM 3006 C CA . GLU A 1 79 ? 27.611 -23.237 5.700 1.00 0.00 79 GLU A CA 2
ATOM 3007 C C . GLU A 1 79 ? 28.890 -23.782 5.072 1.00 0.00 79 GLU A C 2
ATOM 3008 O O . GLU A 1 79 ? 28.934 -24.067 3.875 1.00 0.00 79 GLU A O 2
ATOM 3020 N N . ARG A 1 80 ? 29.929 -23.924 5.888 1.00 0.00 80 ARG A N 2
ATOM 3021 C CA . ARG A 1 80 ? 31.210 -24.434 5.413 1.00 0.00 80 ARG A CA 2
ATOM 3022 C C . ARG A 1 80 ? 31.058 -25.842 4.846 1.00 0.00 80 ARG A C 2
ATOM 3023 O O . ARG A 1 80 ? 30.410 -26.699 5.448 1.00 0.00 80 ARG A O 2
ATOM 3044 N N . VAL A 1 81 ? 31.659 -26.075 3.684 1.00 0.00 81 VAL A N 2
ATOM 3045 C CA . VAL A 1 81 ? 31.592 -27.379 3.036 1.00 0.00 81 VAL A CA 2
ATOM 3046 C C . VAL A 1 81 ? 32.983 -27.884 2.670 1.00 0.00 81 VAL A C 2
ATOM 3047 O O . VAL A 1 81 ? 33.876 -27.098 2.351 1.00 0.00 81 VAL A O 2
ATOM 3060 N N . ASP A 1 82 ? 33.161 -29.200 2.718 1.00 0.00 82 ASP A N 2
ATOM 3061 C CA . ASP A 1 82 ? 34.444 -29.810 2.390 1.00 0.00 82 ASP A CA 2
ATOM 3062 C C . ASP A 1 82 ? 34.466 -30.283 0.939 1.00 0.00 82 ASP A C 2
ATOM 3063 O O . ASP A 1 82 ? 34.972 -31.363 0.636 1.00 0.00 82 ASP A O 2
ATOM 3072 N N . ARG A 1 83 ? 33.914 -29.466 0.048 1.00 0.00 83 ARG A N 2
ATOM 3073 C CA . ARG A 1 83 ? 33.868 -29.801 -1.370 1.00 0.00 83 ARG A CA 2
ATOM 3074 C C . ARG A 1 83 ? 34.511 -28.701 -2.210 1.00 0.00 83 ARG A C 2
ATOM 3075 O O . ARG A 1 83 ? 34.943 -27.676 -1.682 1.00 0.00 83 ARG A O 2
ATOM 3096 N N . ARG A 1 84 ? 34.573 -28.923 -3.518 1.00 0.00 84 ARG A N 2
ATOM 3097 C CA . ARG A 1 84 ? 35.166 -27.952 -4.431 1.00 0.00 84 ARG A CA 2
ATOM 3098 C C . ARG A 1 84 ? 34.085 -27.137 -5.134 1.00 0.00 84 ARG A C 2
ATOM 3099 O O . ARG A 1 84 ? 33.280 -27.677 -5.895 1.00 0.00 84 ARG A O 2
ATOM 3120 N N . LEU A 1 85 ? 34.071 -25.834 -4.875 1.00 0.00 85 LEU A N 2
ATOM 3121 C CA . LEU A 1 85 ? 33.088 -24.943 -5.482 1.00 0.00 85 LEU A CA 2
ATOM 3122 C C . LEU A 1 85 ? 31.670 -25.363 -5.111 1.00 0.00 85 LEU A C 2
ATOM 3123 O O . LEU A 1 85 ? 30.736 -25.195 -5.895 1.00 0.00 85 LEU A O 2
ATOM 3139 N N . VAL A 1 86 ? 31.515 -25.908 -3.909 1.00 0.00 86 VAL A N 2
ATOM 3140 C CA . VAL A 1 86 ? 30.210 -26.349 -3.431 1.00 0.00 86 VAL A CA 2
ATOM 3141 C C . VAL A 1 86 ? 29.867 -25.702 -2.094 1.00 0.00 86 VAL A C 2
ATOM 3142 O O . VAL A 1 86 ? 30.421 -26.065 -1.056 1.00 0.00 86 VAL A O 2
ATOM 3155 N N . TYR A 1 87 ? 28.949 -24.743 -2.126 1.00 0.00 87 TYR A N 2
ATOM 3156 C CA . TYR A 1 87 ? 28.532 -24.043 -0.916 1.00 0.00 87 TYR A CA 2
ATOM 3157 C C . TYR A 1 87 ? 27.116 -24.443 -0.516 1.00 0.00 87 TYR A C 2
ATOM 3158 O O . TYR A 1 87 ? 26.418 -25.132 -1.260 1.00 0.00 87 TYR A O 2
ATOM 3176 N N . LYS A 1 88 ? 26.696 -24.004 0.666 1.00 0.00 88 LYS A N 2
ATOM 3177 C CA . LYS A 1 88 ? 25.362 -24.313 1.168 1.00 0.00 88 LYS A CA 2
ATOM 3178 C C . LYS A 1 88 ? 24.867 -23.219 2.108 1.00 0.00 88 LYS A C 2
ATOM 3179 O O . LYS A 1 88 ? 25.556 -22.842 3.056 1.00 0.00 88 LYS A O 2
ATOM 3198 N N . PHE A 1 89 ? 23.668 -22.712 1.839 1.00 0.00 89 PHE A N 2
ATOM 3199 C CA . PHE A 1 89 ? 23.081 -21.661 2.662 1.00 0.00 89 PHE A CA 2
ATOM 3200 C C . PHE A 1 89 ? 22.721 -22.191 4.047 1.00 0.00 89 PHE A C 2
ATOM 3201 O O . PHE A 1 89 ? 22.124 -23.258 4.179 1.00 0.00 89 PHE A O 2
ATOM 3218 N N . GLY A 1 90 ? 23.091 -21.436 5.077 1.00 0.00 90 GLY A N 2
ATOM 3219 C CA . GLY A 1 90 ? 22.800 -21.845 6.439 1.00 0.00 90 GLY A CA 2
ATOM 3220 C C . GLY A 1 90 ? 21.355 -21.595 6.824 1.00 0.00 90 GLY A C 2
ATOM 3221 O O . GLY A 1 90 ? 20.474 -21.553 5.965 1.00 0.00 90 GLY A O 2
ATOM 3225 N N . LYS A 1 91 ? 21.110 -21.429 8.119 1.00 0.00 91 LYS A N 2
ATOM 3226 C CA . LYS A 1 91 ? 19.762 -21.181 8.617 1.00 0.00 91 LYS A CA 2
ATOM 3227 C C . LYS A 1 91 ? 19.463 -19.686 8.658 1.00 0.00 91 LYS A C 2
ATOM 3228 O O . LYS A 1 91 ? 18.304 -19.276 8.668 1.00 0.00 91 LYS A O 2
ATOM 3247 N N . ASN A 1 92 ? 20.517 -18.877 8.681 1.00 0.00 92 ASN A N 2
ATOM 3248 C CA . ASN A 1 92 ? 20.367 -17.427 8.720 1.00 0.00 92 ASN A CA 2
ATOM 3249 C C . ASN A 1 92 ? 19.714 -16.913 7.441 1.00 0.00 92 ASN A C 2
ATOM 3250 O O . ASN A 1 92 ? 18.956 -15.944 7.465 1.00 0.00 92 ASN A O 2
ATOM 3261 N N . ALA A 1 93 ? 20.014 -17.569 6.325 1.00 0.00 93 ALA A N 2
ATOM 3262 C CA . ALA A 1 93 ? 19.454 -17.181 5.036 1.00 0.00 93 ALA A CA 2
ATOM 3263 C C . ALA A 1 93 ? 17.968 -17.514 4.960 1.00 0.00 93 ALA A C 2
ATOM 3264 O O . ALA A 1 93 ? 17.475 -18.369 5.697 1.00 0.00 93 ALA A O 2
ATOM 3271 N N . HIS A 1 94 ? 17.259 -16.833 4.065 1.00 0.00 94 HIS A N 2
ATOM 3272 C CA . HIS A 1 94 ? 15.828 -17.058 3.893 1.00 0.00 94 HIS A CA 2
ATOM 3273 C C . HIS A 1 94 ? 15.443 -17.004 2.418 1.00 0.00 94 HIS A C 2
ATOM 3274 O O . HIS A 1 94 ? 16.259 -16.656 1.566 1.00 0.00 94 HIS A O 2
ATOM 3288 N N . GLY A 1 95 ? 14.194 -17.352 2.124 1.00 0.00 95 GLY A N 2
ATOM 3289 C CA . GLY A 1 95 ? 13.723 -17.337 0.751 1.00 0.00 95 GLY A CA 2
ATOM 3290 C C . GLY A 1 95 ? 13.825 -18.696 0.089 1.00 0.00 95 GLY A C 2
ATOM 3291 O O . GLY A 1 95 ? 12.845 -19.204 -0.456 1.00 0.00 95 GLY A O 2
ATOM 3295 N N . TRP A 1 96 ? 15.014 -19.287 0.134 1.00 0.00 96 TRP A N 2
ATOM 3296 C CA . TRP A 1 96 ? 15.240 -20.596 -0.469 1.00 0.00 96 TRP A CA 2
ATOM 3297 C C . TRP A 1 96 ? 14.580 -21.696 0.355 1.00 0.00 96 TRP A C 2
ATOM 3298 O O . TRP A 1 96 ? 14.007 -22.635 -0.196 1.00 0.00 96 TRP A O 2
ATOM 3319 N N . GLN A 1 97 ? 14.663 -21.572 1.675 1.00 0.00 97 GLN A N 2
ATOM 3320 C CA . GLN A 1 97 ? 14.073 -22.557 2.573 1.00 0.00 97 GLN A CA 2
ATOM 3321 C C . GLN A 1 97 ? 12.582 -22.723 2.295 1.00 0.00 97 GLN A C 2
ATOM 3322 O O . GLN A 1 97 ? 11.906 -21.774 1.900 1.00 0.00 97 GLN A O 2
ATOM 3336 N N . GLU A 1 98 ? 12.078 -23.936 2.503 1.00 0.00 98 GLU A N 2
ATOM 3337 C CA . GLU A 1 98 ? 10.668 -24.226 2.273 1.00 0.00 98 GLU A CA 2
ATOM 3338 C C . GLU A 1 98 ? 10.154 -25.257 3.274 1.00 0.00 98 GLU A C 2
ATOM 3339 O O . GLU A 1 98 ? 10.096 -26.450 2.977 1.00 0.00 98 GLU A O 2
ATOM 3351 N N . ASP A 1 99 ? 9.782 -24.787 4.460 1.00 0.00 99 ASP A N 2
ATOM 3352 C CA . ASP A 1 99 ? 9.273 -25.668 5.505 1.00 0.00 99 ASP A CA 2
ATOM 3353 C C . ASP A 1 99 ? 8.868 -24.868 6.739 1.00 0.00 99 ASP A C 2
ATOM 3354 O O . ASP A 1 99 ? 9.659 -24.093 7.277 1.00 0.00 99 ASP A O 2
ATOM 3363 N N . LYS A 1 100 ? 7.630 -25.060 7.183 1.00 0.00 100 LYS A N 2
ATOM 3364 C CA . LYS A 1 100 ? 7.119 -24.358 8.354 1.00 0.00 100 LYS A CA 2
ATOM 3365 C C . LYS A 1 100 ? 7.260 -22.848 8.188 1.00 0.00 100 LYS A C 2
ATOM 3366 O O . LYS A 1 100 ? 7.825 -22.169 9.046 1.00 0.00 100 LYS A O 2
ATOM 3385 N N . LEU A 1 101 ? 6.744 -22.329 7.080 1.00 0.00 101 LEU A N 2
ATOM 3386 C CA . LEU A 1 101 ? 6.811 -20.898 6.801 1.00 0.00 101 LEU A CA 2
ATOM 3387 C C . LEU A 1 101 ? 5.540 -20.193 7.266 1.00 0.00 101 LEU A C 2
ATOM 3388 O O . LEU A 1 101 ? 5.600 -19.139 7.899 1.00 0.00 101 LEU A O 2
ATOM 3404 N N . SER A 1 102 ? 4.392 -20.784 6.949 1.00 0.00 102 SER A N 2
ATOM 3405 C CA . SER A 1 102 ? 3.107 -20.211 7.333 1.00 0.00 102 SER A CA 2
ATOM 3406 C C . SER A 1 102 ? 2.821 -20.460 8.811 1.00 0.00 102 SER A C 2
ATOM 3407 O O . SER A 1 102 ? 2.396 -21.547 9.199 1.00 0.00 102 SER A O 2
ATOM 3415 N N . GLY A 1 103 ? 3.059 -19.441 9.632 1.00 0.00 103 GLY A N 2
ATOM 3416 C CA . GLY A 1 103 ? 2.822 -19.568 11.059 1.00 0.00 103 GLY A CA 2
ATOM 3417 C C . GLY A 1 103 ? 3.437 -18.432 11.851 1.00 0.00 103 GLY A C 2
ATOM 3418 O O . GLY A 1 103 ? 4.445 -17.845 11.457 1.00 0.00 103 GLY A O 2
ATOM 3422 N N . PRO A 1 104 ? 2.822 -18.104 12.997 1.00 0.00 104 PRO A N 2
ATOM 3423 C CA . PRO A 1 104 ? 3.296 -17.027 13.871 1.00 0.00 104 PRO A CA 2
ATOM 3424 C C . PRO A 1 104 ? 4.610 -17.377 14.562 1.00 0.00 104 PRO A C 2
ATOM 3425 O O . PRO A 1 104 ? 5.162 -16.572 15.311 1.00 0.00 104 PRO A O 2
ATOM 3436 N N . SER A 1 105 ? 5.104 -18.584 14.306 1.00 0.00 105 SER A N 2
ATOM 3437 C CA . SER A 1 105 ? 6.351 -19.042 14.906 1.00 0.00 105 SER A CA 2
ATOM 3438 C C . SER A 1 105 ? 7.338 -17.888 15.057 1.00 0.00 105 SER A C 2
ATOM 3439 O O . SER A 1 105 ? 7.730 -17.260 14.074 1.00 0.00 105 SER A O 2
ATOM 3447 N N . SER A 1 106 ? 7.735 -17.616 16.296 1.00 0.00 106 SER A N 2
ATOM 3448 C CA . SER A 1 106 ? 8.673 -16.535 16.578 1.00 0.00 106 SER A CA 2
ATOM 3449 C C . SER A 1 106 ? 9.795 -17.015 17.494 1.00 0.00 106 SER A C 2
ATOM 3450 O O . SER A 1 106 ? 9.582 -17.854 18.368 1.00 0.00 106 SER A O 2
ATOM 3458 N N . GLY A 1 107 ? 10.992 -16.475 17.286 1.00 0.00 107 GLY A N 2
ATOM 3459 C CA . GLY A 1 107 ? 12.131 -16.859 18.100 1.00 0.00 107 GLY A CA 2
ATOM 3460 C C . GLY A 1 107 ? 13.243 -17.485 17.282 1.00 0.00 107 GLY A C 2
ATOM 3461 O O . GLY A 1 107 ? 14.003 -16.782 16.616 1.00 0.00 107 GLY A O 2
ATOM 3465 N N . GLY A 1 1 ? 11.768 6.503 -5.451 1.00 0.00 1 GLY A N 3
ATOM 3466 C CA . GLY A 1 1 ? 10.505 6.498 -4.736 1.00 0.00 1 GLY A CA 3
ATOM 3467 C C . GLY A 1 1 ? 10.686 6.318 -3.242 1.00 0.00 1 GLY A C 3
ATOM 3468 O O . GLY A 1 1 ? 11.769 6.554 -2.708 1.00 0.00 1 GLY A O 3
ATOM 3472 N N . SER A 1 2 ? 9.621 5.899 -2.565 1.00 0.00 2 SER A N 3
ATOM 3473 C CA . SER A 1 2 ? 9.665 5.693 -1.122 1.00 0.00 2 SER A CA 3
ATOM 3474 C C . SER A 1 2 ? 10.433 4.421 -0.778 1.00 0.00 2 SER A C 3
ATOM 3475 O O . SER A 1 2 ? 9.839 3.372 -0.528 1.00 0.00 2 SER A O 3
ATOM 3483 N N . SER A 1 3 ? 11.759 4.522 -0.768 1.00 0.00 3 SER A N 3
ATOM 3484 C CA . SER A 1 3 ? 12.610 3.379 -0.459 1.00 0.00 3 SER A CA 3
ATOM 3485 C C . SER A 1 3 ? 14.080 3.788 -0.432 1.00 0.00 3 SER A C 3
ATOM 3486 O O . SER A 1 3 ? 14.789 3.532 0.540 1.00 0.00 3 SER A O 3
ATOM 3494 N N . GLY A 1 4 ? 14.530 4.426 -1.508 1.00 0.00 4 GLY A N 3
ATOM 3495 C CA . GLY A 1 4 ? 15.912 4.860 -1.589 1.00 0.00 4 GLY A CA 3
ATOM 3496 C C . GLY A 1 4 ? 16.890 3.710 -1.455 1.00 0.00 4 GLY A C 3
ATOM 3497 O O . GLY A 1 4 ? 17.671 3.657 -0.505 1.00 0.00 4 GLY A O 3
ATOM 3501 N N . SER A 1 5 ? 16.848 2.786 -2.410 1.00 0.00 5 SER A N 3
ATOM 3502 C CA . SER A 1 5 ? 17.734 1.628 -2.392 1.00 0.00 5 SER A CA 3
ATOM 3503 C C . SER A 1 5 ? 18.998 1.898 -3.202 1.00 0.00 5 SER A C 3
ATOM 3504 O O . SER A 1 5 ? 18.956 2.567 -4.234 1.00 0.00 5 SER A O 3
ATOM 3512 N N . SER A 1 6 ? 20.122 1.372 -2.725 1.00 0.00 6 SER A N 3
ATOM 3513 C CA . SER A 1 6 ? 21.400 1.560 -3.402 1.00 0.00 6 SER A CA 3
ATOM 3514 C C . SER A 1 6 ? 22.418 0.522 -2.938 1.00 0.00 6 SER A C 3
ATOM 3515 O O . SER A 1 6 ? 23.010 -0.189 -3.749 1.00 0.00 6 SER A O 3
ATOM 3523 N N . GLY A 1 7 ? 22.615 0.441 -1.626 1.00 0.00 7 GLY A N 3
ATOM 3524 C CA . GLY A 1 7 ? 23.561 -0.512 -1.075 1.00 0.00 7 GLY A CA 3
ATOM 3525 C C . GLY A 1 7 ? 22.923 -1.444 -0.063 1.00 0.00 7 GLY A C 3
ATOM 3526 O O . GLY A 1 7 ? 21.850 -1.995 -0.307 1.00 0.00 7 GLY A O 3
ATOM 3530 N N . SER A 1 8 ? 23.585 -1.621 1.075 1.00 0.00 8 SER A N 3
ATOM 3531 C CA . SER A 1 8 ? 23.079 -2.497 2.126 1.00 0.00 8 SER A CA 3
ATOM 3532 C C . SER A 1 8 ? 22.559 -3.805 1.538 1.00 0.00 8 SER A C 3
ATOM 3533 O O . SER A 1 8 ? 21.552 -4.347 1.995 1.00 0.00 8 SER A O 3
ATOM 3541 N N . SER A 1 9 ? 23.253 -4.307 0.522 1.00 0.00 9 SER A N 3
ATOM 3542 C CA . SER A 1 9 ? 22.860 -5.550 -0.132 1.00 0.00 9 SER A CA 3
ATOM 3543 C C . SER A 1 9 ? 23.601 -6.739 0.472 1.00 0.00 9 SER A C 3
ATOM 3544 O O . SER A 1 9 ? 24.481 -6.573 1.316 1.00 0.00 9 SER A O 3
ATOM 3552 N N . HIS A 1 10 ? 23.237 -7.940 0.033 1.00 0.00 10 HIS A N 3
ATOM 3553 C CA . HIS A 1 10 ? 23.867 -9.159 0.529 1.00 0.00 10 HIS A CA 3
ATOM 3554 C C . HIS A 1 10 ? 24.171 -10.118 -0.618 1.00 0.00 10 HIS A C 3
ATOM 3555 O O . HIS A 1 10 ? 23.277 -10.508 -1.369 1.00 0.00 10 HIS A O 3
ATOM 3569 N N . LEU A 1 11 ? 25.439 -10.495 -0.746 1.00 0.00 11 LEU A N 3
ATOM 3570 C CA . LEU A 1 11 ? 25.862 -11.409 -1.802 1.00 0.00 11 LEU A CA 3
ATOM 3571 C C . LEU A 1 11 ? 25.048 -12.699 -1.764 1.00 0.00 11 LEU A C 3
ATOM 3572 O O . LEU A 1 11 ? 24.427 -13.082 -2.756 1.00 0.00 11 LEU A O 3
ATOM 3588 N N . TRP A 1 12 ? 25.054 -13.362 -0.614 1.00 0.00 12 TRP A N 3
ATOM 3589 C CA . TRP A 1 12 ? 24.314 -14.608 -0.446 1.00 0.00 12 TRP A CA 3
ATOM 3590 C C . TRP A 1 12 ? 22.950 -14.526 -1.122 1.00 0.00 12 TRP A C 3
ATOM 3591 O O . TRP A 1 12 ? 22.507 -15.479 -1.762 1.00 0.00 12 TRP A O 3
ATOM 3612 N N . GLU A 1 13 ? 22.289 -13.382 -0.976 1.00 0.00 13 GLU A N 3
ATOM 3613 C CA . GLU A 1 13 ? 20.974 -13.178 -1.573 1.00 0.00 13 GLU A CA 3
ATOM 3614 C C . GLU A 1 13 ? 21.066 -13.153 -3.096 1.00 0.00 13 GLU A C 3
ATOM 3615 O O . GLU A 1 13 ? 20.240 -13.746 -3.789 1.00 0.00 13 GLU A O 3
ATOM 3627 N N . PHE A 1 14 ? 22.078 -12.461 -3.610 1.00 0.00 14 PHE A N 3
ATOM 3628 C CA . PHE A 1 14 ? 22.278 -12.356 -5.051 1.00 0.00 14 PHE A CA 3
ATOM 3629 C C . PHE A 1 14 ? 22.499 -13.733 -5.671 1.00 0.00 14 PHE A C 3
ATOM 3630 O O . PHE A 1 14 ? 21.756 -14.154 -6.557 1.00 0.00 14 PHE A O 3
ATOM 3647 N N . VAL A 1 15 ? 23.528 -14.429 -5.198 1.00 0.00 15 VAL A N 3
ATOM 3648 C CA . VAL A 1 15 ? 23.849 -15.758 -5.705 1.00 0.00 15 VAL A CA 3
ATOM 3649 C C . VAL A 1 15 ? 22.663 -16.704 -5.554 1.00 0.00 15 VAL A C 3
ATOM 3650 O O . VAL A 1 15 ? 22.524 -17.667 -6.309 1.00 0.00 15 VAL A O 3
ATOM 3663 N N . ARG A 1 16 ? 21.809 -16.423 -4.575 1.00 0.00 16 ARG A N 3
ATOM 3664 C CA . ARG A 1 16 ? 20.634 -17.250 -4.325 1.00 0.00 16 ARG A CA 3
ATOM 3665 C C . ARG A 1 16 ? 19.536 -16.956 -5.343 1.00 0.00 16 ARG A C 3
ATOM 3666 O O . ARG A 1 16 ? 19.022 -17.865 -5.995 1.00 0.00 16 ARG A O 3
ATOM 3687 N N . ASP A 1 17 ? 19.182 -15.683 -5.472 1.00 0.00 17 ASP A N 3
ATOM 3688 C CA . ASP A 1 17 ? 18.145 -15.269 -6.410 1.00 0.00 17 ASP A CA 3
ATOM 3689 C C . ASP A 1 17 ? 18.387 -15.875 -7.789 1.00 0.00 17 ASP A C 3
ATOM 3690 O O . ASP A 1 17 ? 17.446 -16.122 -8.544 1.00 0.00 17 ASP A O 3
ATOM 3699 N N . LEU A 1 18 ? 19.654 -16.111 -8.111 1.00 0.00 18 LEU A N 3
ATOM 3700 C CA . LEU A 1 18 ? 20.021 -16.687 -9.400 1.00 0.00 18 LEU A CA 3
ATOM 3701 C C . LEU A 1 18 ? 19.477 -18.106 -9.537 1.00 0.00 18 LEU A C 3
ATOM 3702 O O . LEU A 1 18 ? 18.912 -18.468 -10.570 1.00 0.00 18 LEU A O 3
ATOM 3718 N N . LEU A 1 19 ? 19.649 -18.903 -8.489 1.00 0.00 19 LEU A N 3
ATOM 3719 C CA . LEU A 1 19 ? 19.173 -20.282 -8.491 1.00 0.00 19 LEU A CA 3
ATOM 3720 C C . LEU A 1 19 ? 17.664 -20.337 -8.711 1.00 0.00 19 LEU A C 3
ATOM 3721 O O . LEU A 1 19 ? 17.157 -21.235 -9.386 1.00 0.00 19 LEU A O 3
ATOM 3737 N N . LEU A 1 20 ? 16.953 -19.372 -8.141 1.00 0.00 20 LEU A N 3
ATOM 3738 C CA . LEU A 1 20 ? 15.502 -19.308 -8.277 1.00 0.00 20 LEU A CA 3
ATOM 3739 C C . LEU A 1 20 ? 15.106 -18.605 -9.571 1.00 0.00 20 LEU A C 3
ATOM 3740 O O . LEU A 1 20 ? 13.945 -18.640 -9.978 1.00 0.00 20 LEU A O 3
ATOM 3756 N N . SER A 1 21 ? 16.080 -17.970 -10.215 1.00 0.00 21 SER A N 3
ATOM 3757 C CA . SER A 1 21 ? 15.833 -17.257 -11.463 1.00 0.00 21 SER A CA 3
ATOM 3758 C C . SER A 1 21 ? 16.659 -17.851 -12.600 1.00 0.00 21 SER A C 3
ATOM 3759 O O . SER A 1 21 ? 17.715 -17.336 -12.970 1.00 0.00 21 SER A O 3
ATOM 3767 N N . PRO A 1 22 ? 16.169 -18.963 -13.169 1.00 0.00 22 PRO A N 3
ATOM 3768 C CA . PRO A 1 22 ? 16.845 -19.652 -14.272 1.00 0.00 22 PRO A CA 3
ATOM 3769 C C . PRO A 1 22 ? 16.801 -18.851 -15.569 1.00 0.00 22 PRO A C 3
ATOM 3770 O O . PRO A 1 22 ? 17.405 -19.239 -16.568 1.00 0.00 22 PRO A O 3
ATOM 3781 N N . GLU A 1 23 ? 16.083 -17.733 -15.545 1.00 0.00 23 GLU A N 3
ATOM 3782 C CA . GLU A 1 23 ? 15.961 -16.879 -16.720 1.00 0.00 23 GLU A CA 3
ATOM 3783 C C . GLU A 1 23 ? 17.135 -15.908 -16.812 1.00 0.00 23 GLU A C 3
ATOM 3784 O O . GLU A 1 23 ? 17.499 -15.459 -17.898 1.00 0.00 23 GLU A O 3
ATOM 3796 N N . GLU A 1 24 ? 17.722 -15.589 -15.662 1.00 0.00 24 GLU A N 3
ATOM 3797 C CA . GLU A 1 24 ? 18.854 -14.671 -15.613 1.00 0.00 24 GLU A CA 3
ATOM 3798 C C . GLU A 1 24 ? 20.168 -15.434 -15.473 1.00 0.00 24 GLU A C 3
ATOM 3799 O O . GLU A 1 24 ? 21.166 -15.094 -16.107 1.00 0.00 24 GLU A O 3
ATOM 3811 N N . ASN A 1 25 ? 20.159 -16.466 -14.636 1.00 0.00 25 ASN A N 3
ATOM 3812 C CA . ASN A 1 25 ? 21.350 -17.278 -14.410 1.00 0.00 25 ASN A CA 3
ATOM 3813 C C . ASN A 1 25 ? 21.641 -18.164 -15.617 1.00 0.00 25 ASN A C 3
ATOM 3814 O O . ASN A 1 25 ? 20.745 -18.822 -16.148 1.00 0.00 25 ASN A O 3
ATOM 3825 N N . CYS A 1 26 ? 22.898 -18.177 -16.046 1.00 0.00 26 CYS A N 3
ATOM 3826 C CA . CYS A 1 26 ? 23.308 -18.982 -17.191 1.00 0.00 26 CYS A CA 3
ATOM 3827 C C . CYS A 1 26 ? 24.308 -20.055 -16.771 1.00 0.00 26 CYS A C 3
ATOM 3828 O O . CYS A 1 26 ? 25.519 -19.854 -16.850 1.00 0.00 26 CYS A O 3
ATOM 3836 N N . GLY A 1 27 ? 23.792 -21.195 -16.322 1.00 0.00 27 GLY A N 3
ATOM 3837 C CA . GLY A 1 27 ? 24.654 -22.282 -15.895 1.00 0.00 27 GLY A CA 3
ATOM 3838 C C . GLY A 1 27 ? 25.757 -21.815 -14.966 1.00 0.00 27 GLY A C 3
ATOM 3839 O O . GLY A 1 27 ? 26.858 -22.366 -14.974 1.00 0.00 27 GLY A O 3
ATOM 3843 N N . ILE A 1 28 ? 25.463 -20.797 -14.164 1.00 0.00 28 ILE A N 3
ATOM 3844 C CA . ILE A 1 28 ? 26.439 -20.257 -13.226 1.00 0.00 28 ILE A CA 3
ATOM 3845 C C . ILE A 1 28 ? 26.459 -21.061 -11.930 1.00 0.00 28 ILE A C 3
ATOM 3846 O O . ILE A 1 28 ? 27.500 -21.194 -11.285 1.00 0.00 28 ILE A O 3
ATOM 3862 N N . LEU A 1 29 ? 25.303 -21.598 -11.556 1.00 0.00 29 LEU A N 3
ATOM 3863 C CA . LEU A 1 29 ? 25.188 -22.392 -10.337 1.00 0.00 29 LEU A CA 3
ATOM 3864 C C . LEU A 1 29 ? 24.391 -23.667 -10.592 1.00 0.00 29 LEU A C 3
ATOM 3865 O O . LEU A 1 29 ? 23.798 -23.838 -11.657 1.00 0.00 29 LEU A O 3
ATOM 3881 N N . GLU A 1 30 ? 24.379 -24.559 -9.606 1.00 0.00 30 GLU A N 3
ATOM 3882 C CA . GLU A 1 30 ? 23.653 -25.818 -9.723 1.00 0.00 30 GLU A CA 3
ATOM 3883 C C . GLU A 1 30 ? 22.987 -26.188 -8.401 1.00 0.00 30 GLU A C 3
ATOM 3884 O O . GLU A 1 30 ? 23.506 -25.884 -7.327 1.00 0.00 30 GLU A O 3
ATOM 3896 N N . TRP A 1 31 ? 21.837 -26.845 -8.488 1.00 0.00 31 TRP A N 3
ATOM 3897 C CA . TRP A 1 31 ? 21.099 -27.256 -7.299 1.00 0.00 31 TRP A CA 3
ATOM 3898 C C . TRP A 1 31 ? 21.491 -28.668 -6.877 1.00 0.00 31 TRP A C 3
ATOM 3899 O O . TRP A 1 31 ? 20.919 -29.648 -7.353 1.00 0.00 31 TRP A O 3
ATOM 3920 N N . GLU A 1 32 ? 22.468 -28.764 -5.981 1.00 0.00 32 GLU A N 3
ATOM 3921 C CA . GLU A 1 32 ? 22.935 -30.058 -5.496 1.00 0.00 32 GLU A CA 3
ATOM 3922 C C . GLU A 1 32 ? 21.901 -30.698 -4.573 1.00 0.00 32 GLU A C 3
ATOM 3923 O O . GLU A 1 32 ? 21.758 -31.920 -4.538 1.00 0.00 32 GLU A O 3
ATOM 3935 N N . ASP A 1 33 ? 21.184 -29.864 -3.829 1.00 0.00 33 ASP A N 3
ATOM 3936 C CA . ASP A 1 33 ? 20.164 -30.347 -2.906 1.00 0.00 33 ASP A CA 3
ATOM 3937 C C . ASP A 1 33 ? 19.190 -29.231 -2.539 1.00 0.00 33 ASP A C 3
ATOM 3938 O O . ASP A 1 33 ? 19.552 -28.282 -1.844 1.00 0.00 33 ASP A O 3
ATOM 3947 N N . ARG A 1 34 ? 17.954 -29.352 -3.013 1.00 0.00 34 ARG A N 3
ATOM 3948 C CA . ARG A 1 34 ? 16.929 -28.353 -2.737 1.00 0.00 34 ARG A CA 3
ATOM 3949 C C . ARG A 1 34 ? 16.493 -28.411 -1.276 1.00 0.00 34 ARG A C 3
ATOM 3950 O O . ARG A 1 34 ? 16.316 -27.378 -0.630 1.00 0.00 34 ARG A O 3
ATOM 3971 N N . GLU A 1 35 ? 16.321 -29.625 -0.763 1.00 0.00 35 GLU A N 3
ATOM 3972 C CA . GLU A 1 35 ? 15.904 -29.816 0.622 1.00 0.00 35 GLU A CA 3
ATOM 3973 C C . GLU A 1 35 ? 16.919 -29.207 1.585 1.00 0.00 35 GLU A C 3
ATOM 3974 O O . GLU A 1 35 ? 16.562 -28.417 2.458 1.00 0.00 35 GLU A O 3
ATOM 3986 N N . GLN A 1 36 ? 18.183 -29.581 1.418 1.00 0.00 36 GLN A N 3
ATOM 3987 C CA . GLN A 1 36 ? 19.249 -29.072 2.273 1.00 0.00 36 GLN A CA 3
ATOM 3988 C C . GLN A 1 36 ? 19.610 -27.639 1.898 1.00 0.00 36 GLN A C 3
ATOM 3989 O O . GLN A 1 36 ? 19.951 -26.828 2.759 1.00 0.00 36 GLN A O 3
ATOM 4003 N N . GLY A 1 37 ? 19.533 -27.332 0.607 1.00 0.00 37 GLY A N 3
ATOM 4004 C CA . GLY A 1 37 ? 19.855 -25.996 0.141 1.00 0.00 37 GLY A CA 3
ATOM 4005 C C . GLY A 1 37 ? 21.289 -25.879 -0.338 1.00 0.00 37 GLY A C 3
ATOM 4006 O O . GLY A 1 37 ? 21.876 -24.797 -0.301 1.00 0.00 37 GLY A O 3
ATOM 4010 N N . ILE A 1 38 ? 21.854 -26.995 -0.787 1.00 0.00 38 ILE A N 3
ATOM 4011 C CA . ILE A 1 38 ? 23.228 -27.012 -1.274 1.00 0.00 38 ILE A CA 3
ATOM 4012 C C . ILE A 1 38 ? 23.291 -26.653 -2.754 1.00 0.00 38 ILE A C 3
ATOM 4013 O O . ILE A 1 38 ? 22.471 -27.111 -3.551 1.00 0.00 38 ILE A O 3
ATOM 4029 N N . PHE A 1 39 ? 24.270 -25.831 -3.117 1.00 0.00 39 PHE A N 3
ATOM 4030 C CA . PHE A 1 39 ? 24.441 -25.411 -4.503 1.00 0.00 39 PHE A CA 3
ATOM 4031 C C . PHE A 1 39 ? 25.915 -25.423 -4.897 1.00 0.00 39 PHE A C 3
ATOM 4032 O O . PHE A 1 39 ? 26.796 -25.267 -4.051 1.00 0.00 39 PHE A O 3
ATOM 4049 N N . ARG A 1 40 ? 26.175 -25.609 -6.187 1.00 0.00 40 ARG A N 3
ATOM 4050 C CA . ARG A 1 40 ? 27.542 -25.644 -6.693 1.00 0.00 40 ARG A CA 3
ATOM 4051 C C . ARG A 1 40 ? 27.810 -24.457 -7.614 1.00 0.00 40 ARG A C 3
ATOM 4052 O O . ARG A 1 40 ? 26.926 -24.014 -8.347 1.00 0.00 40 ARG A O 3
ATOM 4073 N N . VAL A 1 41 ? 29.037 -23.946 -7.571 1.00 0.00 41 VAL A N 3
ATOM 4074 C CA . VAL A 1 41 ? 29.422 -22.812 -8.402 1.00 0.00 41 VAL A CA 3
ATOM 4075 C C . VAL A 1 41 ? 29.978 -23.276 -9.743 1.00 0.00 41 VAL A C 3
ATOM 4076 O O . VAL A 1 41 ? 31.192 -23.369 -9.926 1.00 0.00 41 VAL A O 3
ATOM 4089 N N . VAL A 1 42 ? 29.082 -23.568 -10.680 1.00 0.00 42 VAL A N 3
ATOM 4090 C CA . VAL A 1 42 ? 29.482 -24.021 -12.007 1.00 0.00 42 VAL A CA 3
ATOM 4091 C C . VAL A 1 42 ? 30.462 -23.045 -12.649 1.00 0.00 42 VAL A C 3
ATOM 4092 O O . VAL A 1 42 ? 31.509 -23.444 -13.159 1.00 0.00 42 VAL A O 3
ATOM 4105 N N . LYS A 1 43 ? 30.115 -21.763 -12.620 1.00 0.00 43 LYS A N 3
ATOM 4106 C CA . LYS A 1 43 ? 30.964 -20.727 -13.197 1.00 0.00 43 LYS A CA 3
ATOM 4107 C C . LYS A 1 43 ? 31.440 -19.754 -12.124 1.00 0.00 43 LYS A C 3
ATOM 4108 O O . LYS A 1 43 ? 30.751 -18.788 -11.799 1.00 0.00 43 LYS A O 3
ATOM 4127 N N . SER A 1 44 ? 32.624 -20.014 -11.579 1.00 0.00 44 SER A N 3
ATOM 4128 C CA . SER A 1 44 ? 33.192 -19.162 -10.541 1.00 0.00 44 SER A CA 3
ATOM 4129 C C . SER A 1 44 ? 33.566 -17.794 -11.105 1.00 0.00 44 SER A C 3
ATOM 4130 O O . SER A 1 44 ? 33.811 -16.849 -10.356 1.00 0.00 44 SER A O 3
ATOM 4138 N N . GLU A 1 45 ? 33.607 -17.699 -12.430 1.00 0.00 45 GLU A N 3
ATOM 4139 C CA . GLU A 1 45 ? 33.952 -16.448 -13.095 1.00 0.00 45 GLU A CA 3
ATOM 4140 C C . GLU A 1 45 ? 32.711 -15.584 -13.307 1.00 0.00 45 GLU A C 3
ATOM 4141 O O . GLU A 1 45 ? 32.720 -14.386 -13.026 1.00 0.00 45 GLU A O 3
ATOM 4153 N N . ALA A 1 46 ? 31.646 -16.203 -13.805 1.00 0.00 46 ALA A N 3
ATOM 4154 C CA . ALA A 1 46 ? 30.397 -15.493 -14.054 1.00 0.00 46 ALA A CA 3
ATOM 4155 C C . ALA A 1 46 ? 29.743 -15.057 -12.747 1.00 0.00 46 ALA A C 3
ATOM 4156 O O . ALA A 1 46 ? 29.155 -13.978 -12.664 1.00 0.00 46 ALA A O 3
ATOM 4163 N N . LEU A 1 47 ? 29.849 -15.903 -11.728 1.00 0.00 47 LEU A N 3
ATOM 4164 C CA . LEU A 1 47 ? 29.267 -15.606 -10.424 1.00 0.00 47 LEU A CA 3
ATOM 4165 C C . LEU A 1 47 ? 29.780 -14.273 -9.889 1.00 0.00 47 LEU A C 3
ATOM 4166 O O . LEU A 1 47 ? 28.999 -13.421 -9.466 1.00 0.00 47 LEU A O 3
ATOM 4182 N N . ALA A 1 48 ? 31.097 -14.099 -9.914 1.00 0.00 48 ALA A N 3
ATOM 4183 C CA . ALA A 1 48 ? 31.714 -12.868 -9.436 1.00 0.00 48 ALA A CA 3
ATOM 4184 C C . ALA A 1 48 ? 31.464 -11.717 -10.404 1.00 0.00 48 ALA A C 3
ATOM 4185 O O . ALA A 1 48 ? 31.017 -10.641 -10.004 1.00 0.00 48 ALA A O 3
ATOM 4192 N N . LYS A 1 49 ? 31.755 -11.949 -11.679 1.00 0.00 49 LYS A N 3
ATOM 4193 C CA . LYS A 1 49 ? 31.562 -10.932 -12.706 1.00 0.00 49 LYS A CA 3
ATOM 4194 C C . LYS A 1 49 ? 30.180 -10.297 -12.590 1.00 0.00 49 LYS A C 3
ATOM 4195 O O . LYS A 1 49 ? 30.043 -9.075 -12.623 1.00 0.00 49 LYS A O 3
ATOM 4214 N N . MET A 1 50 ? 29.158 -11.136 -12.453 1.00 0.00 50 MET A N 3
ATOM 4215 C CA . MET A 1 50 ? 27.787 -10.656 -12.329 1.00 0.00 50 MET A CA 3
ATOM 4216 C C . MET A 1 50 ? 27.592 -9.900 -11.019 1.00 0.00 50 MET A C 3
ATOM 4217 O O . MET A 1 50 ? 27.048 -8.796 -11.004 1.00 0.00 50 MET A O 3
ATOM 4231 N N . TRP A 1 51 ? 28.038 -10.501 -9.922 1.00 0.00 51 TRP A N 3
ATOM 4232 C CA . TRP A 1 51 ? 27.912 -9.884 -8.607 1.00 0.00 51 TRP A CA 3
ATOM 4233 C C . TRP A 1 51 ? 28.436 -8.452 -8.625 1.00 0.00 51 TRP A C 3
ATOM 4234 O O . TRP A 1 51 ? 27.727 -7.516 -8.259 1.00 0.00 51 TRP A O 3
ATOM 4255 N N . GLY A 1 52 ? 29.684 -8.289 -9.054 1.00 0.00 52 GLY A N 3
ATOM 4256 C CA . GLY A 1 52 ? 30.282 -6.967 -9.112 1.00 0.00 52 GLY A CA 3
ATOM 4257 C C . GLY A 1 52 ? 29.389 -5.957 -9.804 1.00 0.00 52 GLY A C 3
ATOM 4258 O O . GLY A 1 52 ? 29.185 -4.852 -9.301 1.00 0.00 52 GLY A O 3
ATOM 4262 N N . GLN A 1 53 ? 28.856 -6.335 -10.961 1.00 0.00 53 GLN A N 3
ATOM 4263 C CA . GLN A 1 53 ? 27.982 -5.452 -11.725 1.00 0.00 53 GLN A CA 3
ATOM 4264 C C . GLN A 1 53 ? 26.903 -4.849 -10.831 1.00 0.00 53 GLN A C 3
ATOM 4265 O O . GLN A 1 53 ? 26.516 -3.693 -11.003 1.00 0.00 53 GLN A O 3
ATOM 4279 N N . ARG A 1 54 ? 26.422 -5.639 -9.877 1.00 0.00 54 ARG A N 3
ATOM 4280 C CA . ARG A 1 54 ? 25.387 -5.183 -8.957 1.00 0.00 54 ARG A CA 3
ATOM 4281 C C . ARG A 1 54 ? 25.933 -4.122 -8.007 1.00 0.00 54 ARG A C 3
ATOM 4282 O O . ARG A 1 54 ? 25.233 -3.175 -7.646 1.00 0.00 54 ARG A O 3
ATOM 4303 N N . LYS A 1 55 ? 27.188 -4.287 -7.603 1.00 0.00 55 LYS A N 3
ATOM 4304 C CA . LYS A 1 55 ? 27.830 -3.344 -6.694 1.00 0.00 55 LYS A CA 3
ATOM 4305 C C . LYS A 1 55 ? 28.526 -2.230 -7.469 1.00 0.00 55 LYS A C 3
ATOM 4306 O O . LYS A 1 55 ? 29.084 -1.304 -6.880 1.00 0.00 55 LYS A O 3
ATOM 4325 N N . LYS A 1 56 ? 28.488 -2.324 -8.794 1.00 0.00 56 LYS A N 3
ATOM 4326 C CA . LYS A 1 56 ? 29.112 -1.322 -9.651 1.00 0.00 56 LYS A CA 3
ATOM 4327 C C . LYS A 1 56 ? 30.575 -1.117 -9.271 1.00 0.00 56 LYS A C 3
ATOM 4328 O O . LYS A 1 56 ? 31.107 -0.014 -9.389 1.00 0.00 56 LYS A O 3
ATOM 4347 N N . ASN A 1 57 ? 31.219 -2.186 -8.816 1.00 0.00 57 ASN A N 3
ATOM 4348 C CA . ASN A 1 57 ? 32.621 -2.123 -8.420 1.00 0.00 57 ASN A CA 3
ATOM 4349 C C . ASN A 1 57 ? 33.535 -2.180 -9.640 1.00 0.00 57 ASN A C 3
ATOM 4350 O O . ASN A 1 57 ? 34.453 -1.372 -9.780 1.00 0.00 57 ASN A O 3
ATOM 4361 N N . ASP A 1 58 ? 33.275 -3.139 -10.522 1.00 0.00 58 ASP A N 3
ATOM 4362 C CA . ASP A 1 58 ? 34.072 -3.302 -11.732 1.00 0.00 58 ASP A CA 3
ATOM 4363 C C . ASP A 1 58 ? 35.334 -4.110 -11.447 1.00 0.00 58 ASP A C 3
ATOM 4364 O O . ASP A 1 58 ? 35.921 -4.703 -12.353 1.00 0.00 58 ASP A O 3
ATOM 4373 N N . ARG A 1 59 ? 35.747 -4.128 -10.184 1.00 0.00 59 ARG A N 3
ATOM 4374 C CA . ARG A 1 59 ? 36.941 -4.862 -9.781 1.00 0.00 59 ARG A CA 3
ATOM 4375 C C . ARG A 1 59 ? 36.569 -6.103 -8.975 1.00 0.00 59 ARG A C 3
ATOM 4376 O O . ARG A 1 59 ? 37.334 -6.553 -8.122 1.00 0.00 59 ARG A O 3
ATOM 4397 N N . MET A 1 60 ? 35.390 -6.651 -9.251 1.00 0.00 60 MET A N 3
ATOM 4398 C CA . MET A 1 60 ? 34.918 -7.840 -8.552 1.00 0.00 60 MET A CA 3
ATOM 4399 C C . MET A 1 60 ? 35.531 -9.102 -9.151 1.00 0.00 60 MET A C 3
ATOM 4400 O O . MET A 1 60 ? 35.655 -9.227 -10.370 1.00 0.00 60 MET A O 3
ATOM 4414 N N . THR A 1 61 ? 35.915 -10.036 -8.287 1.00 0.00 61 THR A N 3
ATOM 4415 C CA . THR A 1 61 ? 36.516 -11.288 -8.730 1.00 0.00 61 THR A CA 3
ATOM 4416 C C . THR A 1 61 ? 36.354 -12.379 -7.679 1.00 0.00 61 THR A C 3
ATOM 4417 O O . THR A 1 61 ? 36.527 -12.134 -6.484 1.00 0.00 61 THR A O 3
ATOM 4428 N N . TYR A 1 62 ? 36.023 -13.584 -8.129 1.00 0.00 62 TYR A N 3
ATOM 4429 C CA . TYR A 1 62 ? 35.836 -14.713 -7.226 1.00 0.00 62 TYR A CA 3
ATOM 4430 C C . TYR A 1 62 ? 36.814 -14.643 -6.057 1.00 0.00 62 TYR A C 3
ATOM 4431 O O . TYR A 1 62 ? 36.449 -14.906 -4.912 1.00 0.00 62 TYR A O 3
ATOM 4449 N N . GLU A 1 63 ? 38.059 -14.286 -6.357 1.00 0.00 63 GLU A N 3
ATOM 4450 C CA . GLU A 1 63 ? 39.091 -14.182 -5.331 1.00 0.00 63 GLU A CA 3
ATOM 4451 C C . GLU A 1 63 ? 38.633 -13.282 -4.188 1.00 0.00 63 GLU A C 3
ATOM 4452 O O . GLU A 1 63 ? 38.767 -13.631 -3.015 1.00 0.00 63 GLU A O 3
ATOM 4464 N N . LYS A 1 64 ? 38.091 -12.120 -4.538 1.00 0.00 64 LYS A N 3
ATOM 4465 C CA . LYS A 1 64 ? 37.611 -11.168 -3.543 1.00 0.00 64 LYS A CA 3
ATOM 4466 C C . LYS A 1 64 ? 36.236 -11.573 -3.021 1.00 0.00 64 LYS A C 3
ATOM 4467 O O . LYS A 1 64 ? 35.976 -11.514 -1.819 1.00 0.00 64 LYS A O 3
ATOM 4486 N N . LEU A 1 65 ? 35.361 -11.985 -3.931 1.00 0.00 65 LEU A N 3
ATOM 4487 C CA . LEU A 1 65 ? 34.013 -12.402 -3.562 1.00 0.00 65 LEU A CA 3
ATOM 4488 C C . LEU A 1 65 ? 34.051 -13.464 -2.468 1.00 0.00 65 LEU A C 3
ATOM 4489 O O . LEU A 1 65 ? 33.356 -13.354 -1.458 1.00 0.00 65 LEU A O 3
ATOM 4505 N N . SER A 1 66 ? 34.870 -14.490 -2.674 1.00 0.00 66 SER A N 3
ATOM 4506 C CA . SER A 1 66 ? 34.999 -15.572 -1.706 1.00 0.00 66 SER A CA 3
ATOM 4507 C C . SER A 1 66 ? 35.113 -15.022 -0.288 1.00 0.00 66 SER A C 3
ATOM 4508 O O . SER A 1 66 ? 34.600 -15.613 0.663 1.00 0.00 66 SER A O 3
ATOM 4516 N N . ARG A 1 67 ? 35.789 -13.885 -0.154 1.00 0.00 67 ARG A N 3
ATOM 4517 C CA . ARG A 1 67 ? 35.972 -13.254 1.148 1.00 0.00 67 ARG A CA 3
ATOM 4518 C C . ARG A 1 67 ? 34.667 -13.247 1.937 1.00 0.00 67 ARG A C 3
ATOM 4519 O O . ARG A 1 67 ? 34.654 -13.518 3.137 1.00 0.00 67 ARG A O 3
ATOM 4540 N N . ALA A 1 68 ? 33.570 -12.934 1.254 1.00 0.00 68 ALA A N 3
ATOM 4541 C CA . ALA A 1 68 ? 32.260 -12.893 1.891 1.00 0.00 68 ALA A CA 3
ATOM 4542 C C . ALA A 1 68 ? 31.719 -14.299 2.127 1.00 0.00 68 ALA A C 3
ATOM 4543 O O . ALA A 1 68 ? 31.060 -14.561 3.135 1.00 0.00 68 ALA A O 3
ATOM 4550 N N . LEU A 1 69 ? 32.002 -15.201 1.194 1.00 0.00 69 LEU A N 3
ATOM 4551 C CA . LEU A 1 69 ? 31.543 -16.582 1.300 1.00 0.00 69 LEU A CA 3
ATOM 4552 C C . LEU A 1 69 ? 32.121 -17.253 2.542 1.00 0.00 69 LEU A C 3
ATOM 4553 O O . LEU A 1 69 ? 31.424 -17.984 3.245 1.00 0.00 69 LEU A O 3
ATOM 4569 N N . ARG A 1 70 ? 33.398 -16.999 2.805 1.00 0.00 70 ARG A N 3
ATOM 4570 C CA . ARG A 1 70 ? 34.070 -17.578 3.963 1.00 0.00 70 ARG A CA 3
ATOM 4571 C C . ARG A 1 70 ? 33.763 -16.778 5.225 1.00 0.00 70 ARG A C 3
ATOM 4572 O O . ARG A 1 70 ? 33.932 -17.271 6.341 1.00 0.00 70 ARG A O 3
ATOM 4593 N N . TYR A 1 71 ? 33.312 -15.543 5.042 1.00 0.00 71 TYR A N 3
ATOM 4594 C CA . TYR A 1 71 ? 32.985 -14.674 6.166 1.00 0.00 71 TYR A CA 3
ATOM 4595 C C . TYR A 1 71 ? 31.535 -14.868 6.601 1.00 0.00 71 TYR A C 3
ATOM 4596 O O . TYR A 1 71 ? 31.136 -14.435 7.682 1.00 0.00 71 TYR A O 3
ATOM 4614 N N . TYR A 1 72 ? 30.752 -15.522 5.750 1.00 0.00 72 TYR A N 3
ATOM 4615 C CA . TYR A 1 72 ? 29.346 -15.773 6.044 1.00 0.00 72 TYR A CA 3
ATOM 4616 C C . TYR A 1 72 ? 29.194 -16.921 7.038 1.00 0.00 72 TYR A C 3
ATOM 4617 O O . TYR A 1 72 ? 28.174 -17.037 7.718 1.00 0.00 72 TYR A O 3
ATOM 4635 N N . TYR A 1 73 ? 30.216 -17.765 7.117 1.00 0.00 73 TYR A N 3
ATOM 4636 C CA . TYR A 1 73 ? 30.197 -18.905 8.026 1.00 0.00 73 TYR A CA 3
ATOM 4637 C C . TYR A 1 73 ? 30.105 -18.443 9.478 1.00 0.00 73 TYR A C 3
ATOM 4638 O O . TYR A 1 73 ? 29.711 -19.205 10.361 1.00 0.00 73 TYR A O 3
ATOM 4656 N N . LYS A 1 74 ? 30.471 -17.189 9.716 1.00 0.00 74 LYS A N 3
ATOM 4657 C CA . LYS A 1 74 ? 30.430 -16.621 11.059 1.00 0.00 74 LYS A CA 3
ATOM 4658 C C . LYS A 1 74 ? 29.007 -16.223 11.437 1.00 0.00 74 LYS A C 3
ATOM 4659 O O . LYS A 1 74 ? 28.555 -16.481 12.553 1.00 0.00 74 LYS A O 3
ATOM 4678 N N . THR A 1 75 ? 28.304 -15.594 10.501 1.00 0.00 75 THR A N 3
ATOM 4679 C CA . THR A 1 75 ? 26.933 -15.160 10.736 1.00 0.00 75 THR A CA 3
ATOM 4680 C C . THR A 1 75 ? 25.950 -16.307 10.528 1.00 0.00 75 THR A C 3
ATOM 4681 O O . THR A 1 75 ? 24.797 -16.233 10.948 1.00 0.00 75 THR A O 3
ATOM 4692 N N . GLY A 1 76 ? 26.416 -17.369 9.876 1.00 0.00 76 GLY A N 3
ATOM 4693 C CA . GLY A 1 76 ? 25.565 -18.517 9.624 1.00 0.00 76 GLY A CA 3
ATOM 4694 C C . GLY A 1 76 ? 24.929 -18.476 8.248 1.00 0.00 76 GLY A C 3
ATOM 4695 O O . GLY A 1 76 ? 24.388 -19.477 7.778 1.00 0.00 76 GLY A O 3
ATOM 4699 N N . ILE A 1 77 ? 24.993 -17.317 7.603 1.00 0.00 77 ILE A N 3
ATOM 4700 C CA . ILE A 1 77 ? 24.419 -17.151 6.273 1.00 0.00 77 ILE A CA 3
ATOM 4701 C C . ILE A 1 77 ? 24.781 -18.323 5.368 1.00 0.00 77 ILE A C 3
ATOM 4702 O O . ILE A 1 77 ? 23.928 -18.863 4.662 1.00 0.00 77 ILE A O 3
ATOM 4718 N N . LEU A 1 78 ? 26.050 -18.714 5.394 1.00 0.00 78 LEU A N 3
ATOM 4719 C CA . LEU A 1 78 ? 26.526 -19.824 4.576 1.00 0.00 78 LEU A CA 3
ATOM 4720 C C . LEU A 1 78 ? 27.023 -20.971 5.451 1.00 0.00 78 LEU A C 3
ATOM 4721 O O . LEU A 1 78 ? 27.307 -20.783 6.634 1.00 0.00 78 LEU A O 3
ATOM 4737 N N . GLU A 1 79 ? 27.127 -22.157 4.860 1.00 0.00 79 GLU A N 3
ATOM 4738 C CA . GLU A 1 79 ? 27.591 -23.333 5.587 1.00 0.00 79 GLU A CA 3
ATOM 4739 C C . GLU A 1 79 ? 28.896 -23.858 4.995 1.00 0.00 79 GLU A C 3
ATOM 4740 O O . GLU A 1 79 ? 28.965 -24.185 3.810 1.00 0.00 79 GLU A O 3
ATOM 4752 N N . ARG A 1 80 ? 29.929 -23.935 5.828 1.00 0.00 80 ARG A N 3
ATOM 4753 C CA . ARG A 1 80 ? 31.232 -24.418 5.388 1.00 0.00 80 ARG A CA 3
ATOM 4754 C C . ARG A 1 80 ? 31.128 -25.837 4.837 1.00 0.00 80 ARG A C 3
ATOM 4755 O O . ARG A 1 80 ? 30.750 -26.766 5.553 1.00 0.00 80 ARG A O 3
ATOM 4776 N N . VAL A 1 81 ? 31.465 -25.998 3.562 1.00 0.00 81 VAL A N 3
ATOM 4777 C CA . VAL A 1 81 ? 31.411 -27.304 2.915 1.00 0.00 81 VAL A CA 3
ATOM 4778 C C . VAL A 1 81 ? 32.810 -27.820 2.601 1.00 0.00 81 VAL A C 3
ATOM 4779 O O . VAL A 1 81 ? 33.705 -27.048 2.256 1.00 0.00 81 VAL A O 3
ATOM 4792 N N . ASP A 1 82 ? 32.992 -29.131 2.721 1.00 0.00 82 ASP A N 3
ATOM 4793 C CA . ASP A 1 82 ? 34.283 -29.752 2.448 1.00 0.00 82 ASP A CA 3
ATOM 4794 C C . ASP A 1 82 ? 34.305 -30.369 1.054 1.00 0.00 82 ASP A C 3
ATOM 4795 O O . ASP A 1 82 ? 34.884 -31.435 0.845 1.00 0.00 82 ASP A O 3
ATOM 4804 N N . ARG A 1 83 ? 33.671 -29.691 0.102 1.00 0.00 83 ARG A N 3
ATOM 4805 C CA . ARG A 1 83 ? 33.616 -30.174 -1.272 1.00 0.00 83 ARG A CA 3
ATOM 4806 C C . ARG A 1 83 ? 34.350 -29.223 -2.213 1.00 0.00 83 ARG A C 3
ATOM 4807 O O . ARG A 1 83 ? 35.038 -28.303 -1.769 1.00 0.00 83 ARG A O 3
ATOM 4828 N N . ARG A 1 84 ? 34.199 -29.451 -3.513 1.00 0.00 84 ARG A N 3
ATOM 4829 C CA . ARG A 1 84 ? 34.849 -28.615 -4.516 1.00 0.00 84 ARG A CA 3
ATOM 4830 C C . ARG A 1 84 ? 33.866 -27.606 -5.102 1.00 0.00 84 ARG A C 3
ATOM 4831 O O . ARG A 1 84 ? 32.868 -27.982 -5.719 1.00 0.00 84 ARG A O 3
ATOM 4852 N N . LEU A 1 85 ? 34.154 -26.325 -4.906 1.00 0.00 85 LEU A N 3
ATOM 4853 C CA . LEU A 1 85 ? 33.295 -25.261 -5.415 1.00 0.00 85 LEU A CA 3
ATOM 4854 C C . LEU A 1 85 ? 31.828 -25.560 -5.126 1.00 0.00 85 LEU A C 3
ATOM 4855 O O . LEU A 1 85 ? 30.962 -25.355 -5.976 1.00 0.00 85 LEU A O 3
ATOM 4871 N N . VAL A 1 86 ? 31.555 -26.045 -3.918 1.00 0.00 86 VAL A N 3
ATOM 4872 C CA . VAL A 1 86 ? 30.191 -26.369 -3.515 1.00 0.00 86 VAL A CA 3
ATOM 4873 C C . VAL A 1 86 ? 29.848 -25.730 -2.174 1.00 0.00 86 VAL A C 3
ATOM 4874 O O . VAL A 1 86 ? 30.413 -26.088 -1.141 1.00 0.00 86 VAL A O 3
ATOM 4887 N N . TYR A 1 87 ? 28.918 -24.782 -2.198 1.00 0.00 87 TYR A N 3
ATOM 4888 C CA . TYR A 1 87 ? 28.500 -24.090 -0.984 1.00 0.00 87 TYR A CA 3
ATOM 4889 C C . TYR A 1 87 ? 27.056 -24.434 -0.631 1.00 0.00 87 TYR A C 3
ATOM 4890 O O . TYR A 1 87 ? 26.333 -25.026 -1.432 1.00 0.00 87 TYR A O 3
ATOM 4908 N N . LYS A 1 88 ? 26.643 -24.057 0.574 1.00 0.00 88 LYS A N 3
ATOM 4909 C CA . LYS A 1 88 ? 25.286 -24.322 1.036 1.00 0.00 88 LYS A CA 3
ATOM 4910 C C . LYS A 1 88 ? 24.799 -23.211 1.960 1.00 0.00 88 LYS A C 3
ATOM 4911 O O . LYS A 1 88 ? 25.509 -22.796 2.876 1.00 0.00 88 LYS A O 3
ATOM 4930 N N . PHE A 1 89 ? 23.583 -22.734 1.715 1.00 0.00 89 PHE A N 3
ATOM 4931 C CA . PHE A 1 89 ? 23.001 -21.671 2.526 1.00 0.00 89 PHE A CA 3
ATOM 4932 C C . PHE A 1 89 ? 22.634 -22.186 3.915 1.00 0.00 89 PHE A C 3
ATOM 4933 O O . PHE A 1 89 ? 21.973 -23.214 4.054 1.00 0.00 89 PHE A O 3
ATOM 4950 N N . GLY A 1 90 ? 23.070 -21.462 4.942 1.00 0.00 90 GLY A N 3
ATOM 4951 C CA . GLY A 1 90 ? 22.780 -21.860 6.307 1.00 0.00 90 GLY A CA 3
ATOM 4952 C C . GLY A 1 90 ? 21.345 -21.573 6.701 1.00 0.00 90 GLY A C 3
ATOM 4953 O O . GLY A 1 90 ? 20.453 -21.543 5.853 1.00 0.00 90 GLY A O 3
ATOM 4957 N N . LYS A 1 91 ? 21.119 -21.363 7.994 1.00 0.00 91 LYS A N 3
ATOM 4958 C CA . LYS A 1 91 ? 19.783 -21.077 8.501 1.00 0.00 91 LYS A CA 3
ATOM 4959 C C . LYS A 1 91 ? 19.540 -19.573 8.578 1.00 0.00 91 LYS A C 3
ATOM 4960 O O . LYS A 1 91 ? 18.400 -19.124 8.689 1.00 0.00 91 LYS A O 3
ATOM 4979 N N . ASN A 1 92 ? 20.620 -18.800 8.518 1.00 0.00 92 ASN A N 3
ATOM 4980 C CA . ASN A 1 92 ? 20.523 -17.346 8.580 1.00 0.00 92 ASN A CA 3
ATOM 4981 C C . ASN A 1 92 ? 19.890 -16.788 7.309 1.00 0.00 92 ASN A C 3
ATOM 4982 O O . ASN A 1 92 ? 19.296 -15.711 7.321 1.00 0.00 92 ASN A O 3
ATOM 4993 N N . ALA A 1 93 ? 20.023 -17.529 6.214 1.00 0.00 93 ALA A N 3
ATOM 4994 C CA . ALA A 1 93 ? 19.462 -17.111 4.935 1.00 0.00 93 ALA A CA 3
ATOM 4995 C C . ALA A 1 93 ? 17.998 -17.519 4.818 1.00 0.00 93 ALA A C 3
ATOM 4996 O O . ALA A 1 93 ? 17.629 -18.647 5.148 1.00 0.00 93 ALA A O 3
ATOM 5003 N N . HIS A 1 94 ? 17.166 -16.595 4.346 1.00 0.00 94 HIS A N 3
ATOM 5004 C CA . HIS A 1 94 ? 15.741 -16.860 4.186 1.00 0.00 94 HIS A CA 3
ATOM 5005 C C . HIS A 1 94 ? 15.306 -16.635 2.741 1.00 0.00 94 HIS A C 3
ATOM 5006 O O . HIS A 1 94 ? 15.789 -15.722 2.072 1.00 0.00 94 HIS A O 3
ATOM 5020 N N . GLY A 1 95 ? 14.390 -17.474 2.266 1.00 0.00 95 GLY A N 3
ATOM 5021 C CA . GLY A 1 95 ? 13.907 -17.350 0.903 1.00 0.00 95 GLY A CA 3
ATOM 5022 C C . GLY A 1 95 ? 14.065 -18.633 0.113 1.00 0.00 95 GLY A C 3
ATOM 5023 O O . GLY A 1 95 ? 13.186 -19.003 -0.666 1.00 0.00 95 GLY A O 3
ATOM 5027 N N . TRP A 1 96 ? 15.187 -19.314 0.312 1.00 0.00 96 TRP A N 3
ATOM 5028 C CA . TRP A 1 96 ? 15.458 -20.564 -0.391 1.00 0.00 96 TRP A CA 3
ATOM 5029 C C . TRP A 1 96 ? 14.777 -21.737 0.305 1.00 0.00 96 TRP A C 3
ATOM 5030 O O . TRP A 1 96 ? 14.193 -22.601 -0.348 1.00 0.00 96 TRP A O 3
ATOM 5051 N N . GLN A 1 97 ? 14.858 -21.761 1.631 1.00 0.00 97 GLN A N 3
ATOM 5052 C CA . GLN A 1 97 ? 14.249 -22.830 2.414 1.00 0.00 97 GLN A CA 3
ATOM 5053 C C . GLN A 1 97 ? 12.813 -23.082 1.966 1.00 0.00 97 GLN A C 3
ATOM 5054 O O . GLN A 1 97 ? 12.213 -22.256 1.280 1.00 0.00 97 GLN A O 3
ATOM 5068 N N . GLU A 1 98 ? 12.268 -24.229 2.360 1.00 0.00 98 GLU A N 3
ATOM 5069 C CA . GLU A 1 98 ? 10.902 -24.590 1.997 1.00 0.00 98 GLU A CA 3
ATOM 5070 C C . GLU A 1 98 ? 10.004 -23.357 1.967 1.00 0.00 98 GLU A C 3
ATOM 5071 O O . GLU A 1 98 ? 10.081 -22.498 2.846 1.00 0.00 98 GLU A O 3
ATOM 5083 N N . ASP A 1 99 ? 9.153 -23.276 0.950 1.00 0.00 99 ASP A N 3
ATOM 5084 C CA . ASP A 1 99 ? 8.239 -22.149 0.805 1.00 0.00 99 ASP A CA 3
ATOM 5085 C C . ASP A 1 99 ? 7.003 -22.552 0.006 1.00 0.00 99 ASP A C 3
ATOM 5086 O O . ASP A 1 99 ? 6.909 -23.675 -0.488 1.00 0.00 99 ASP A O 3
ATOM 5095 N N . LYS A 1 100 ? 6.057 -21.627 -0.116 1.00 0.00 100 LYS A N 3
ATOM 5096 C CA . LYS A 1 100 ? 4.826 -21.884 -0.854 1.00 0.00 100 LYS A CA 3
ATOM 5097 C C . LYS A 1 100 ? 5.130 -22.318 -2.284 1.00 0.00 100 LYS A C 3
ATOM 5098 O O . LYS A 1 100 ? 5.717 -21.564 -3.062 1.00 0.00 100 LYS A O 3
ATOM 5117 N N . LEU A 1 101 ? 4.727 -23.537 -2.625 1.00 0.00 101 LEU A N 3
ATOM 5118 C CA . LEU A 1 101 ? 4.955 -24.072 -3.964 1.00 0.00 101 LEU A CA 3
ATOM 5119 C C . LEU A 1 101 ? 4.088 -25.302 -4.213 1.00 0.00 101 LEU A C 3
ATOM 5120 O O . LEU A 1 101 ? 4.249 -26.330 -3.556 1.00 0.00 101 LEU A O 3
ATOM 5136 N N . SER A 1 102 ? 3.171 -25.189 -5.169 1.00 0.00 102 SER A N 3
ATOM 5137 C CA . SER A 1 102 ? 2.278 -26.292 -5.505 1.00 0.00 102 SER A CA 3
ATOM 5138 C C . SER A 1 102 ? 2.993 -27.632 -5.364 1.00 0.00 102 SER A C 3
ATOM 5139 O O . SER A 1 102 ? 2.483 -28.557 -4.733 1.00 0.00 102 SER A O 3
ATOM 5147 N N . GLY A 1 103 ? 4.178 -27.729 -5.959 1.00 0.00 103 GLY A N 3
ATOM 5148 C CA . GLY A 1 103 ? 4.945 -28.959 -5.890 1.00 0.00 103 GLY A CA 3
ATOM 5149 C C . GLY A 1 103 ? 5.908 -29.108 -7.051 1.00 0.00 103 GLY A C 3
ATOM 5150 O O . GLY A 1 103 ? 5.633 -28.679 -8.172 1.00 0.00 103 GLY A O 3
ATOM 5154 N N . PRO A 1 104 ? 7.067 -29.728 -6.787 1.00 0.00 104 PRO A N 3
ATOM 5155 C CA . PRO A 1 104 ? 8.098 -29.946 -7.806 1.00 0.00 104 PRO A CA 3
ATOM 5156 C C . PRO A 1 104 ? 7.674 -30.973 -8.850 1.00 0.00 104 PRO A C 3
ATOM 5157 O O . PRO A 1 104 ? 6.598 -31.564 -8.752 1.00 0.00 104 PRO A O 3
ATOM 5168 N N . SER A 1 105 ? 8.525 -31.183 -9.849 1.00 0.00 105 SER A N 3
ATOM 5169 C CA . SER A 1 105 ? 8.236 -32.137 -10.913 1.00 0.00 105 SER A CA 3
ATOM 5170 C C . SER A 1 105 ? 8.364 -33.570 -10.406 1.00 0.00 105 SER A C 3
ATOM 5171 O O . SER A 1 105 ? 7.556 -34.435 -10.748 1.00 0.00 105 SER A O 3
ATOM 5179 N N . SER A 1 106 ? 9.384 -33.814 -9.590 1.00 0.00 106 SER A N 3
ATOM 5180 C CA . SER A 1 106 ? 9.620 -35.143 -9.038 1.00 0.00 106 SER A CA 3
ATOM 5181 C C . SER A 1 106 ? 10.709 -35.103 -7.971 1.00 0.00 106 SER A C 3
ATOM 5182 O O . SER A 1 106 ? 10.558 -35.674 -6.891 1.00 0.00 106 SER A O 3
ATOM 5190 N N . GLY A 1 107 ? 11.809 -34.423 -8.281 1.00 0.00 107 GLY A N 3
ATOM 5191 C CA . GLY A 1 107 ? 12.908 -34.319 -7.339 1.00 0.00 107 GLY A CA 3
ATOM 5192 C C . GLY A 1 107 ? 14.255 -34.235 -8.028 1.00 0.00 107 GLY A C 3
ATOM 5193 O O . GLY A 1 107 ? 14.390 -34.614 -9.191 1.00 0.00 107 GLY A O 3
ATOM 5197 N N . GLY A 1 1 ? 6.700 -13.476 -7.071 1.00 0.00 1 GLY A N 4
ATOM 5198 C CA . GLY A 1 1 ? 5.868 -13.001 -5.981 1.00 0.00 1 GLY A CA 4
ATOM 5199 C C . GLY A 1 1 ? 5.821 -11.488 -5.905 1.00 0.00 1 GLY A C 4
ATOM 5200 O O . GLY A 1 1 ? 4.888 -10.863 -6.408 1.00 0.00 1 GLY A O 4
ATOM 5204 N N . SER A 1 2 ? 6.830 -10.897 -5.272 1.00 0.00 2 SER A N 4
ATOM 5205 C CA . SER A 1 2 ? 6.897 -9.448 -5.126 1.00 0.00 2 SER A CA 4
ATOM 5206 C C . SER A 1 2 ? 8.253 -9.020 -4.573 1.00 0.00 2 SER A C 4
ATOM 5207 O O . SER A 1 2 ? 8.570 -9.273 -3.411 1.00 0.00 2 SER A O 4
ATOM 5215 N N . SER A 1 3 ? 9.049 -8.369 -5.415 1.00 0.00 3 SER A N 4
ATOM 5216 C CA . SER A 1 3 ? 10.373 -7.908 -5.014 1.00 0.00 3 SER A CA 4
ATOM 5217 C C . SER A 1 3 ? 10.282 -6.982 -3.805 1.00 0.00 3 SER A C 4
ATOM 5218 O O . SER A 1 3 ? 9.191 -6.621 -3.366 1.00 0.00 3 SER A O 4
ATOM 5226 N N . GLY A 1 4 ? 11.439 -6.601 -3.270 1.00 0.00 4 GLY A N 4
ATOM 5227 C CA . GLY A 1 4 ? 11.469 -5.721 -2.117 1.00 0.00 4 GLY A CA 4
ATOM 5228 C C . GLY A 1 4 ? 12.206 -4.426 -2.396 1.00 0.00 4 GLY A C 4
ATOM 5229 O O . GLY A 1 4 ? 13.410 -4.431 -2.651 1.00 0.00 4 GLY A O 4
ATOM 5233 N N . SER A 1 5 ? 11.481 -3.313 -2.348 1.00 0.00 5 SER A N 4
ATOM 5234 C CA . SER A 1 5 ? 12.072 -2.004 -2.603 1.00 0.00 5 SER A CA 4
ATOM 5235 C C . SER A 1 5 ? 12.516 -1.346 -1.300 1.00 0.00 5 SER A C 4
ATOM 5236 O O . SER A 1 5 ? 11.739 -0.649 -0.648 1.00 0.00 5 SER A O 4
ATOM 5244 N N . SER A 1 6 ? 13.772 -1.572 -0.928 1.00 0.00 6 SER A N 4
ATOM 5245 C CA . SER A 1 6 ? 14.319 -1.005 0.299 1.00 0.00 6 SER A CA 4
ATOM 5246 C C . SER A 1 6 ? 15.834 -1.181 0.350 1.00 0.00 6 SER A C 4
ATOM 5247 O O . SER A 1 6 ? 16.393 -1.548 1.382 1.00 0.00 6 SER A O 4
ATOM 5255 N N . GLY A 1 7 ? 16.493 -0.916 -0.775 1.00 0.00 7 GLY A N 4
ATOM 5256 C CA . GLY A 1 7 ? 17.936 -1.051 -0.838 1.00 0.00 7 GLY A CA 4
ATOM 5257 C C . GLY A 1 7 ? 18.413 -2.410 -0.366 1.00 0.00 7 GLY A C 4
ATOM 5258 O O . GLY A 1 7 ? 19.226 -2.505 0.554 1.00 0.00 7 GLY A O 4
ATOM 5262 N N . SER A 1 8 ? 17.905 -3.465 -0.995 1.00 0.00 8 SER A N 4
ATOM 5263 C CA . SER A 1 8 ? 18.279 -4.826 -0.630 1.00 0.00 8 SER A CA 4
ATOM 5264 C C . SER A 1 8 ? 19.146 -5.460 -1.713 1.00 0.00 8 SER A C 4
ATOM 5265 O O . SER A 1 8 ? 18.696 -5.671 -2.839 1.00 0.00 8 SER A O 4
ATOM 5273 N N . SER A 1 9 ? 20.393 -5.762 -1.365 1.00 0.00 9 SER A N 4
ATOM 5274 C CA . SER A 1 9 ? 21.325 -6.368 -2.308 1.00 0.00 9 SER A CA 4
ATOM 5275 C C . SER A 1 9 ? 22.522 -6.970 -1.577 1.00 0.00 9 SER A C 4
ATOM 5276 O O . SER A 1 9 ? 23.563 -6.328 -1.433 1.00 0.00 9 SER A O 4
ATOM 5284 N N . HIS A 1 10 ? 22.366 -8.208 -1.119 1.00 0.00 10 HIS A N 4
ATOM 5285 C CA . HIS A 1 10 ? 23.433 -8.899 -0.403 1.00 0.00 10 HIS A CA 4
ATOM 5286 C C . HIS A 1 10 ? 23.987 -10.052 -1.235 1.00 0.00 10 HIS A C 4
ATOM 5287 O O . HIS A 1 10 ? 23.230 -10.831 -1.817 1.00 0.00 10 HIS A O 4
ATOM 5301 N N . LEU A 1 11 ? 25.310 -10.154 -1.288 1.00 0.00 11 LEU A N 4
ATOM 5302 C CA . LEU A 1 11 ? 25.966 -11.212 -2.049 1.00 0.00 11 LEU A CA 4
ATOM 5303 C C . LEU A 1 11 ? 25.204 -12.527 -1.921 1.00 0.00 11 LEU A C 4
ATOM 5304 O O . LEU A 1 11 ? 24.707 -13.066 -2.910 1.00 0.00 11 LEU A O 4
ATOM 5320 N N . TRP A 1 12 ? 25.114 -13.037 -0.698 1.00 0.00 12 TRP A N 4
ATOM 5321 C CA . TRP A 1 12 ? 24.411 -14.288 -0.441 1.00 0.00 12 TRP A CA 4
ATOM 5322 C C . TRP A 1 12 ? 23.070 -14.317 -1.166 1.00 0.00 12 TRP A C 4
ATOM 5323 O O . TRP A 1 12 ? 22.654 -15.356 -1.678 1.00 0.00 12 TRP A O 4
ATOM 5344 N N . GLU A 1 13 ? 22.398 -13.171 -1.205 1.00 0.00 13 GLU A N 4
ATOM 5345 C CA . GLU A 1 13 ? 21.103 -13.068 -1.868 1.00 0.00 13 GLU A CA 4
ATOM 5346 C C . GLU A 1 13 ? 21.264 -13.096 -3.385 1.00 0.00 13 GLU A C 4
ATOM 5347 O O . GLU A 1 13 ? 20.471 -13.717 -4.094 1.00 0.00 13 GLU A O 4
ATOM 5359 N N . PHE A 1 14 ? 22.297 -12.420 -3.877 1.00 0.00 14 PHE A N 4
ATOM 5360 C CA . PHE A 1 14 ? 22.563 -12.366 -5.310 1.00 0.00 14 PHE A CA 4
ATOM 5361 C C . PHE A 1 14 ? 22.715 -13.770 -5.888 1.00 0.00 14 PHE A C 4
ATOM 5362 O O . PHE A 1 14 ? 21.994 -14.156 -6.809 1.00 0.00 14 PHE A O 4
ATOM 5379 N N . VAL A 1 15 ? 23.659 -14.530 -5.342 1.00 0.00 15 VAL A N 4
ATOM 5380 C CA . VAL A 1 15 ? 23.906 -15.891 -5.802 1.00 0.00 15 VAL A CA 4
ATOM 5381 C C . VAL A 1 15 ? 22.672 -16.767 -5.617 1.00 0.00 15 VAL A C 4
ATOM 5382 O O . VAL A 1 15 ? 22.322 -17.557 -6.493 1.00 0.00 15 VAL A O 4
ATOM 5395 N N . ARG A 1 16 ? 22.015 -16.619 -4.471 1.00 0.00 16 ARG A N 4
ATOM 5396 C CA . ARG A 1 16 ? 20.819 -17.397 -4.170 1.00 0.00 16 ARG A CA 4
ATOM 5397 C C . ARG A 1 16 ? 19.724 -17.131 -5.199 1.00 0.00 16 ARG A C 4
ATOM 5398 O O . ARG A 1 16 ? 19.057 -18.056 -5.664 1.00 0.00 16 ARG A O 4
ATOM 5419 N N . ASP A 1 17 ? 19.545 -15.863 -5.550 1.00 0.00 17 ASP A N 4
ATOM 5420 C CA . ASP A 1 17 ? 18.532 -15.474 -6.525 1.00 0.00 17 ASP A CA 4
ATOM 5421 C C . ASP A 1 17 ? 18.681 -16.278 -7.813 1.00 0.00 17 ASP A C 4
ATOM 5422 O O . ASP A 1 17 ? 17.716 -16.861 -8.309 1.00 0.00 17 ASP A O 4
ATOM 5431 N N . LEU A 1 18 ? 19.895 -16.303 -8.351 1.00 0.00 18 LEU A N 4
ATOM 5432 C CA . LEU A 1 18 ? 20.171 -17.034 -9.583 1.00 0.00 18 LEU A CA 4
ATOM 5433 C C . LEU A 1 18 ? 19.515 -18.411 -9.558 1.00 0.00 18 LEU A C 4
ATOM 5434 O O . LEU A 1 18 ? 18.896 -18.834 -10.536 1.00 0.00 18 LEU A O 4
ATOM 5450 N N . LEU A 1 19 ? 19.651 -19.105 -8.433 1.00 0.00 19 LEU A N 4
ATOM 5451 C CA . LEU A 1 19 ? 19.069 -20.434 -8.279 1.00 0.00 19 LEU A CA 4
ATOM 5452 C C . LEU A 1 19 ? 17.553 -20.386 -8.441 1.00 0.00 19 LEU A C 4
ATOM 5453 O O . LEU A 1 19 ? 16.955 -21.273 -9.051 1.00 0.00 19 LEU A O 4
ATOM 5469 N N . LEU A 1 20 ? 16.937 -19.345 -7.892 1.00 0.00 20 LEU A N 4
ATOM 5470 C CA . LEU A 1 20 ? 15.490 -19.180 -7.978 1.00 0.00 20 LEU A CA 4
ATOM 5471 C C . LEU A 1 20 ? 15.107 -18.356 -9.203 1.00 0.00 20 LEU A C 4
ATOM 5472 O O . LEU A 1 20 ? 13.926 -18.195 -9.511 1.00 0.00 20 LEU A O 4
ATOM 5488 N N . SER A 1 21 ? 16.114 -17.837 -9.899 1.00 0.00 21 SER A N 4
ATOM 5489 C CA . SER A 1 21 ? 15.883 -17.028 -11.090 1.00 0.00 21 SER A CA 4
ATOM 5490 C C . SER A 1 21 ? 16.609 -17.617 -12.296 1.00 0.00 21 SER A C 4
ATOM 5491 O O . SER A 1 21 ? 17.706 -17.194 -12.660 1.00 0.00 21 SER A O 4
ATOM 5499 N N . PRO A 1 22 ? 15.983 -18.619 -12.931 1.00 0.00 22 PRO A N 4
ATOM 5500 C CA . PRO A 1 22 ? 16.550 -19.289 -14.106 1.00 0.00 22 PRO A CA 4
ATOM 5501 C C . PRO A 1 22 ? 16.564 -18.387 -15.335 1.00 0.00 22 PRO A C 4
ATOM 5502 O O . PRO A 1 22 ? 17.167 -18.723 -16.354 1.00 0.00 22 PRO A O 4
ATOM 5513 N N . GLU A 1 23 ? 15.897 -17.242 -15.232 1.00 0.00 23 GLU A N 4
ATOM 5514 C CA . GLU A 1 23 ? 15.834 -16.293 -16.338 1.00 0.00 23 GLU A CA 4
ATOM 5515 C C . GLU A 1 23 ? 17.112 -15.462 -16.414 1.00 0.00 23 GLU A C 4
ATOM 5516 O O . GLU A 1 23 ? 17.489 -14.983 -17.483 1.00 0.00 23 GLU A O 4
ATOM 5528 N N . GLU A 1 24 ? 17.771 -15.294 -15.272 1.00 0.00 24 GLU A N 4
ATOM 5529 C CA . GLU A 1 24 ? 19.005 -14.519 -15.210 1.00 0.00 24 GLU A CA 4
ATOM 5530 C C . GLU A 1 24 ? 20.220 -15.437 -15.119 1.00 0.00 24 GLU A C 4
ATOM 5531 O O . GLU A 1 24 ? 21.210 -15.246 -15.824 1.00 0.00 24 GLU A O 4
ATOM 5543 N N . ASN A 1 25 ? 20.137 -16.435 -14.245 1.00 0.00 25 ASN A N 4
ATOM 5544 C CA . ASN A 1 25 ? 21.230 -17.383 -14.061 1.00 0.00 25 ASN A CA 4
ATOM 5545 C C . ASN A 1 25 ? 21.467 -18.194 -15.331 1.00 0.00 25 ASN A C 4
ATOM 5546 O O . ASN A 1 25 ? 20.569 -18.884 -15.815 1.00 0.00 25 ASN A O 4
ATOM 5557 N N . CYS A 1 26 ? 22.680 -18.105 -15.865 1.00 0.00 26 CYS A N 4
ATOM 5558 C CA . CYS A 1 26 ? 23.036 -18.830 -17.080 1.00 0.00 26 CYS A CA 4
ATOM 5559 C C . CYS A 1 26 ? 24.122 -19.863 -16.798 1.00 0.00 26 CYS A C 4
ATOM 5560 O O . CYS A 1 26 ? 25.310 -19.588 -16.954 1.00 0.00 26 CYS A O 4
ATOM 5568 N N . GLY A 1 27 ? 23.704 -21.054 -16.380 1.00 0.00 27 GLY A N 4
ATOM 5569 C CA . GLY A 1 27 ? 24.653 -22.110 -16.080 1.00 0.00 27 GLY A CA 4
ATOM 5570 C C . GLY A 1 27 ? 25.779 -21.640 -15.181 1.00 0.00 27 GLY A C 4
ATOM 5571 O O . GLY A 1 27 ? 26.923 -22.071 -15.330 1.00 0.00 27 GLY A O 4
ATOM 5575 N N . ILE A 1 28 ? 25.456 -20.753 -14.246 1.00 0.00 28 ILE A N 4
ATOM 5576 C CA . ILE A 1 28 ? 26.449 -20.224 -13.320 1.00 0.00 28 ILE A CA 4
ATOM 5577 C C . ILE A 1 28 ? 26.485 -21.036 -12.029 1.00 0.00 28 ILE A C 4
ATOM 5578 O O . ILE A 1 28 ? 27.522 -21.129 -11.370 1.00 0.00 28 ILE A O 4
ATOM 5594 N N . LEU A 1 29 ? 25.347 -21.622 -11.674 1.00 0.00 29 LEU A N 4
ATOM 5595 C CA . LEU A 1 29 ? 25.248 -22.429 -10.463 1.00 0.00 29 LEU A CA 4
ATOM 5596 C C . LEU A 1 29 ? 24.477 -23.718 -10.729 1.00 0.00 29 LEU A C 4
ATOM 5597 O O . LEU A 1 29 ? 23.984 -23.940 -11.834 1.00 0.00 29 LEU A O 4
ATOM 5613 N N . GLU A 1 30 ? 24.376 -24.563 -9.707 1.00 0.00 30 GLU A N 4
ATOM 5614 C CA . GLU A 1 30 ? 23.663 -25.829 -9.831 1.00 0.00 30 GLU A CA 4
ATOM 5615 C C . GLU A 1 30 ? 23.026 -26.227 -8.503 1.00 0.00 30 GLU A C 4
ATOM 5616 O O . GLU A 1 30 ? 23.550 -25.917 -7.433 1.00 0.00 30 GLU A O 4
ATOM 5628 N N . TRP A 1 31 ? 21.892 -26.914 -8.580 1.00 0.00 31 TRP A N 4
ATOM 5629 C CA . TRP A 1 31 ? 21.182 -27.354 -7.384 1.00 0.00 31 TRP A CA 4
ATOM 5630 C C . TRP A 1 31 ? 21.562 -28.785 -7.021 1.00 0.00 31 TRP A C 4
ATOM 5631 O O . TRP A 1 31 ? 20.999 -29.740 -7.556 1.00 0.00 31 TRP A O 4
ATOM 5652 N N . GLU A 1 32 ? 22.520 -28.926 -6.110 1.00 0.00 32 GLU A N 4
ATOM 5653 C CA . GLU A 1 32 ? 22.974 -30.242 -5.677 1.00 0.00 32 GLU A CA 4
ATOM 5654 C C . GLU A 1 32 ? 21.938 -30.906 -4.775 1.00 0.00 32 GLU A C 4
ATOM 5655 O O . GLU A 1 32 ? 21.736 -32.119 -4.831 1.00 0.00 32 GLU A O 4
ATOM 5667 N N . ASP A 1 33 ? 21.284 -30.102 -3.944 1.00 0.00 33 ASP A N 4
ATOM 5668 C CA . ASP A 1 33 ? 20.268 -30.610 -3.030 1.00 0.00 33 ASP A CA 4
ATOM 5669 C C . ASP A 1 33 ? 19.382 -29.478 -2.518 1.00 0.00 33 ASP A C 4
ATOM 5670 O O . ASP A 1 33 ? 19.735 -28.783 -1.565 1.00 0.00 33 ASP A O 4
ATOM 5679 N N . ARG A 1 34 ? 18.231 -29.298 -3.158 1.00 0.00 34 ARG A N 4
ATOM 5680 C CA . ARG A 1 34 ? 17.297 -28.249 -2.770 1.00 0.00 34 ARG A CA 4
ATOM 5681 C C . ARG A 1 34 ? 16.859 -28.421 -1.318 1.00 0.00 34 ARG A C 4
ATOM 5682 O O . ARG A 1 34 ? 16.804 -27.455 -0.558 1.00 0.00 34 ARG A O 4
ATOM 5703 N N . GLU A 1 35 ? 16.549 -29.658 -0.941 1.00 0.00 35 GLU A N 4
ATOM 5704 C CA . GLU A 1 35 ? 16.115 -29.955 0.419 1.00 0.00 35 GLU A CA 4
ATOM 5705 C C . GLU A 1 35 ? 17.131 -29.445 1.437 1.00 0.00 35 GLU A C 4
ATOM 5706 O O . GLU A 1 35 ? 16.773 -28.757 2.393 1.00 0.00 35 GLU A O 4
ATOM 5718 N N . GLN A 1 36 ? 18.397 -29.788 1.225 1.00 0.00 36 GLN A N 4
ATOM 5719 C CA . GLN A 1 36 ? 19.463 -29.366 2.126 1.00 0.00 36 GLN A CA 4
ATOM 5720 C C . GLN A 1 36 ? 19.874 -27.925 1.845 1.00 0.00 36 GLN A C 4
ATOM 5721 O O . GLN A 1 36 ? 20.424 -27.246 2.710 1.00 0.00 36 GLN A O 4
ATOM 5735 N N . GLY A 1 37 ? 19.604 -27.464 0.627 1.00 0.00 37 GLY A N 4
ATOM 5736 C CA . GLY A 1 37 ? 19.952 -26.106 0.254 1.00 0.00 37 GLY A CA 4
ATOM 5737 C C . GLY A 1 37 ? 21.384 -25.987 -0.230 1.00 0.00 37 GLY A C 4
ATOM 5738 O O . GLY A 1 37 ? 22.007 -24.933 -0.094 1.00 0.00 37 GLY A O 4
ATOM 5742 N N . ILE A 1 38 ? 21.908 -27.070 -0.794 1.00 0.00 38 ILE A N 4
ATOM 5743 C CA . ILE A 1 38 ? 23.275 -27.082 -1.299 1.00 0.00 38 ILE A CA 4
ATOM 5744 C C . ILE A 1 38 ? 23.320 -26.704 -2.775 1.00 0.00 38 ILE A C 4
ATOM 5745 O O . ILE A 1 38 ? 22.521 -27.190 -3.576 1.00 0.00 38 ILE A O 4
ATOM 5761 N N . PHE A 1 39 ? 24.260 -25.834 -3.130 1.00 0.00 39 PHE A N 4
ATOM 5762 C CA . PHE A 1 39 ? 24.410 -25.390 -4.511 1.00 0.00 39 PHE A CA 4
ATOM 5763 C C . PHE A 1 39 ? 25.882 -25.346 -4.911 1.00 0.00 39 PHE A C 4
ATOM 5764 O O . PHE A 1 39 ? 26.757 -25.123 -4.075 1.00 0.00 39 PHE A O 4
ATOM 5781 N N . ARG A 1 40 ? 26.146 -25.562 -6.196 1.00 0.00 40 ARG A N 4
ATOM 5782 C CA . ARG A 1 40 ? 27.511 -25.549 -6.707 1.00 0.00 40 ARG A CA 4
ATOM 5783 C C . ARG A 1 40 ? 27.734 -24.354 -7.631 1.00 0.00 40 ARG A C 4
ATOM 5784 O O . ARG A 1 40 ? 26.818 -23.912 -8.324 1.00 0.00 40 ARG A O 4
ATOM 5805 N N . VAL A 1 41 ? 28.958 -23.836 -7.634 1.00 0.00 41 VAL A N 4
ATOM 5806 C CA . VAL A 1 41 ? 29.302 -22.694 -8.472 1.00 0.00 41 VAL A CA 4
ATOM 5807 C C . VAL A 1 41 ? 29.905 -23.146 -9.797 1.00 0.00 41 VAL A C 4
ATOM 5808 O O . VAL A 1 41 ? 31.125 -23.166 -9.962 1.00 0.00 41 VAL A O 4
ATOM 5821 N N . VAL A 1 42 ? 29.042 -23.508 -10.741 1.00 0.00 42 VAL A N 4
ATOM 5822 C CA . VAL A 1 42 ? 29.489 -23.959 -12.054 1.00 0.00 42 VAL A CA 4
ATOM 5823 C C . VAL A 1 42 ? 30.511 -22.996 -12.646 1.00 0.00 42 VAL A C 4
ATOM 5824 O O . VAL A 1 42 ? 31.574 -23.410 -13.110 1.00 0.00 42 VAL A O 4
ATOM 5837 N N . LYS A 1 43 ? 30.183 -21.709 -12.629 1.00 0.00 43 LYS A N 4
ATOM 5838 C CA . LYS A 1 43 ? 31.073 -20.685 -13.163 1.00 0.00 43 LYS A CA 4
ATOM 5839 C C . LYS A 1 43 ? 31.524 -19.729 -12.063 1.00 0.00 43 LYS A C 4
ATOM 5840 O O . LYS A 1 43 ? 30.743 -18.907 -11.583 1.00 0.00 43 LYS A O 4
ATOM 5859 N N . SER A 1 44 ? 32.789 -19.841 -11.670 1.00 0.00 44 SER A N 4
ATOM 5860 C CA . SER A 1 44 ? 33.343 -18.987 -10.625 1.00 0.00 44 SER A CA 4
ATOM 5861 C C . SER A 1 44 ? 33.656 -17.597 -11.168 1.00 0.00 44 SER A C 4
ATOM 5862 O O . SER A 1 44 ? 33.698 -16.621 -10.419 1.00 0.00 44 SER A O 4
ATOM 5870 N N . GLU A 1 45 ? 33.875 -17.515 -12.477 1.00 0.00 45 GLU A N 4
ATOM 5871 C CA . GLU A 1 45 ? 34.185 -16.244 -13.121 1.00 0.00 45 GLU A CA 4
ATOM 5872 C C . GLU A 1 45 ? 32.914 -15.440 -13.379 1.00 0.00 45 GLU A C 4
ATOM 5873 O O . GLU A 1 45 ? 32.853 -14.246 -13.090 1.00 0.00 45 GLU A O 4
ATOM 5885 N N . ALA A 1 46 ? 31.901 -16.105 -13.925 1.00 0.00 46 ALA A N 4
ATOM 5886 C CA . ALA A 1 46 ? 30.631 -15.454 -14.221 1.00 0.00 46 ALA A CA 4
ATOM 5887 C C . ALA A 1 46 ? 29.933 -15.005 -12.942 1.00 0.00 46 ALA A C 4
ATOM 5888 O O . ALA A 1 46 ? 29.345 -13.924 -12.890 1.00 0.00 46 ALA A O 4
ATOM 5895 N N . LEU A 1 47 ? 30.001 -15.841 -11.911 1.00 0.00 47 LEU A N 4
ATOM 5896 C CA . LEU A 1 47 ? 29.375 -15.530 -10.631 1.00 0.00 47 LEU A CA 4
ATOM 5897 C C . LEU A 1 47 ? 29.878 -14.196 -10.089 1.00 0.00 47 LEU A C 4
ATOM 5898 O O . LEU A 1 47 ? 29.089 -13.307 -9.770 1.00 0.00 47 LEU A O 4
ATOM 5914 N N . ALA A 1 48 ? 31.196 -14.063 -9.989 1.00 0.00 48 ALA A N 4
ATOM 5915 C CA . ALA A 1 48 ? 31.805 -12.836 -9.489 1.00 0.00 48 ALA A CA 4
ATOM 5916 C C . ALA A 1 48 ? 31.543 -11.669 -10.435 1.00 0.00 48 ALA A C 4
ATOM 5917 O O . ALA A 1 48 ? 31.205 -10.568 -10.001 1.00 0.00 48 ALA A O 4
ATOM 5924 N N . LYS A 1 49 ? 31.701 -11.917 -11.731 1.00 0.00 49 LYS A N 4
ATOM 5925 C CA . LYS A 1 49 ? 31.482 -10.887 -12.740 1.00 0.00 49 LYS A CA 4
ATOM 5926 C C . LYS A 1 49 ? 30.087 -10.284 -12.607 1.00 0.00 49 LYS A C 4
ATOM 5927 O O . LYS A 1 49 ? 29.923 -9.065 -12.624 1.00 0.00 49 LYS A O 4
ATOM 5946 N N . MET A 1 50 ? 29.085 -11.147 -12.474 1.00 0.00 50 MET A N 4
ATOM 5947 C CA . MET A 1 50 ? 27.704 -10.699 -12.336 1.00 0.00 50 MET A CA 4
ATOM 5948 C C . MET A 1 50 ? 27.492 -9.993 -11.001 1.00 0.00 50 MET A C 4
ATOM 5949 O O . MET A 1 50 ? 26.751 -9.014 -10.917 1.00 0.00 50 MET A O 4
ATOM 5963 N N . TRP A 1 51 ? 28.148 -10.495 -9.961 1.00 0.00 51 TRP A N 4
ATOM 5964 C CA . TRP A 1 51 ? 28.031 -9.912 -8.629 1.00 0.00 51 TRP A CA 4
ATOM 5965 C C . TRP A 1 51 ? 28.583 -8.490 -8.608 1.00 0.00 51 TRP A C 4
ATOM 5966 O O . TRP A 1 51 ? 27.932 -7.569 -8.116 1.00 0.00 51 TRP A O 4
ATOM 5987 N N . GLY A 1 52 ? 29.787 -8.319 -9.144 1.00 0.00 52 GLY A N 4
ATOM 5988 C CA . GLY A 1 52 ? 30.405 -7.006 -9.176 1.00 0.00 52 GLY A CA 4
ATOM 5989 C C . GLY A 1 52 ? 29.489 -5.948 -9.758 1.00 0.00 52 GLY A C 4
ATOM 5990 O O . GLY A 1 52 ? 29.364 -4.855 -9.206 1.00 0.00 52 GLY A O 4
ATOM 5994 N N . GLN A 1 53 ? 28.849 -6.273 -10.877 1.00 0.00 53 GLN A N 4
ATOM 5995 C CA . GLN A 1 53 ? 27.942 -5.340 -11.535 1.00 0.00 53 GLN A CA 4
ATOM 5996 C C . GLN A 1 53 ? 26.915 -4.792 -10.550 1.00 0.00 53 GLN A C 4
ATOM 5997 O O . GLN A 1 53 ? 26.489 -3.642 -10.657 1.00 0.00 53 GLN A O 4
ATOM 6011 N N . ARG A 1 54 ? 26.520 -5.624 -9.591 1.00 0.00 54 ARG A N 4
ATOM 6012 C CA . ARG A 1 54 ? 25.542 -5.223 -8.587 1.00 0.00 54 ARG A CA 4
ATOM 6013 C C . ARG A 1 54 ? 26.150 -4.231 -7.600 1.00 0.00 54 ARG A C 4
ATOM 6014 O O . ARG A 1 54 ? 25.477 -3.313 -7.131 1.00 0.00 54 ARG A O 4
ATOM 6035 N N . LYS A 1 55 ? 27.427 -4.424 -7.287 1.00 0.00 55 LYS A N 4
ATOM 6036 C CA . LYS A 1 55 ? 28.128 -3.547 -6.357 1.00 0.00 55 LYS A CA 4
ATOM 6037 C C . LYS A 1 55 ? 28.955 -2.508 -7.106 1.00 0.00 55 LYS A C 4
ATOM 6038 O O . LYS A 1 55 ? 29.763 -1.794 -6.510 1.00 0.00 55 LYS A O 4
ATOM 6057 N N . LYS A 1 56 ? 28.749 -2.427 -8.416 1.00 0.00 56 LYS A N 4
ATOM 6058 C CA . LYS A 1 56 ? 29.474 -1.473 -9.248 1.00 0.00 56 LYS A CA 4
ATOM 6059 C C . LYS A 1 56 ? 30.980 -1.631 -9.070 1.00 0.00 56 LYS A C 4
ATOM 6060 O O . LYS A 1 56 ? 31.736 -0.672 -9.220 1.00 0.00 56 LYS A O 4
ATOM 6079 N N . ASN A 1 57 ? 31.410 -2.848 -8.752 1.00 0.00 57 ASN A N 4
ATOM 6080 C CA . ASN A 1 57 ? 32.827 -3.131 -8.555 1.00 0.00 57 ASN A CA 4
ATOM 6081 C C . ASN A 1 57 ? 33.443 -3.729 -9.816 1.00 0.00 57 ASN A C 4
ATOM 6082 O O . ASN A 1 57 ? 33.546 -4.949 -9.950 1.00 0.00 57 ASN A O 4
ATOM 6093 N N . ASP A 1 58 ? 33.849 -2.863 -10.737 1.00 0.00 58 ASP A N 4
ATOM 6094 C CA . ASP A 1 58 ? 34.456 -3.305 -11.987 1.00 0.00 58 ASP A CA 4
ATOM 6095 C C . ASP A 1 58 ? 35.628 -4.245 -11.720 1.00 0.00 58 ASP A C 4
ATOM 6096 O O . ASP A 1 58 ? 36.059 -4.983 -12.606 1.00 0.00 58 ASP A O 4
ATOM 6105 N N . ARG A 1 59 ? 36.139 -4.211 -10.493 1.00 0.00 59 ARG A N 4
ATOM 6106 C CA . ARG A 1 59 ? 37.262 -5.058 -10.110 1.00 0.00 59 ARG A CA 4
ATOM 6107 C C . ARG A 1 59 ? 36.787 -6.249 -9.283 1.00 0.00 59 ARG A C 4
ATOM 6108 O O . ARG A 1 59 ? 37.509 -6.744 -8.418 1.00 0.00 59 ARG A O 4
ATOM 6129 N N . MET A 1 60 ? 35.569 -6.704 -9.556 1.00 0.00 60 MET A N 4
ATOM 6130 C CA . MET A 1 60 ? 34.998 -7.838 -8.838 1.00 0.00 60 MET A CA 4
ATOM 6131 C C . MET A 1 60 ? 35.505 -9.157 -9.412 1.00 0.00 60 MET A C 4
ATOM 6132 O O . MET A 1 60 ? 35.505 -9.358 -10.627 1.00 0.00 60 MET A O 4
ATOM 6146 N N . THR A 1 61 ? 35.938 -10.054 -8.532 1.00 0.00 61 THR A N 4
ATOM 6147 C CA . THR A 1 61 ? 36.449 -11.353 -8.952 1.00 0.00 61 THR A CA 4
ATOM 6148 C C . THR A 1 61 ? 36.194 -12.414 -7.888 1.00 0.00 61 THR A C 4
ATOM 6149 O O . THR A 1 61 ? 36.223 -12.127 -6.691 1.00 0.00 61 THR A O 4
ATOM 6160 N N . TYR A 1 62 ? 35.944 -13.641 -8.331 1.00 0.00 62 TYR A N 4
ATOM 6161 C CA . TYR A 1 62 ? 35.683 -14.746 -7.416 1.00 0.00 62 TYR A CA 4
ATOM 6162 C C . TYR A 1 62 ? 36.606 -14.679 -6.203 1.00 0.00 62 TYR A C 4
ATOM 6163 O O . TYR A 1 62 ? 36.176 -14.894 -5.070 1.00 0.00 62 TYR A O 4
ATOM 6181 N N . GLU A 1 63 ? 37.877 -14.379 -6.451 1.00 0.00 63 GLU A N 4
ATOM 6182 C CA . GLU A 1 63 ? 38.862 -14.284 -5.380 1.00 0.00 63 GLU A CA 4
ATOM 6183 C C . GLU A 1 63 ? 38.360 -13.379 -4.258 1.00 0.00 63 GLU A C 4
ATOM 6184 O O . GLU A 1 63 ? 38.509 -13.694 -3.077 1.00 0.00 63 GLU A O 4
ATOM 6196 N N . LYS A 1 64 ? 37.766 -12.253 -4.636 1.00 0.00 64 LYS A N 4
ATOM 6197 C CA . LYS A 1 64 ? 37.240 -11.301 -3.665 1.00 0.00 64 LYS A CA 4
ATOM 6198 C C . LYS A 1 64 ? 35.840 -11.703 -3.211 1.00 0.00 64 LYS A C 4
ATOM 6199 O O . LYS A 1 64 ? 35.522 -11.648 -2.023 1.00 0.00 64 LYS A O 4
ATOM 6218 N N . LEU A 1 65 ? 35.008 -12.107 -4.165 1.00 0.00 65 LEU A N 4
ATOM 6219 C CA . LEU A 1 65 ? 33.642 -12.520 -3.863 1.00 0.00 65 LEU A CA 4
ATOM 6220 C C . LEU A 1 65 ? 33.624 -13.596 -2.782 1.00 0.00 65 LEU A C 4
ATOM 6221 O O . LEU A 1 65 ? 32.724 -13.632 -1.943 1.00 0.00 65 LEU A O 4
ATOM 6237 N N . SER A 1 66 ? 34.626 -14.469 -2.807 1.00 0.00 66 SER A N 4
ATOM 6238 C CA . SER A 1 66 ? 34.724 -15.547 -1.830 1.00 0.00 66 SER A CA 4
ATOM 6239 C C . SER A 1 66 ? 34.802 -14.989 -0.412 1.00 0.00 66 SER A C 4
ATOM 6240 O O . SER A 1 66 ? 34.253 -15.569 0.526 1.00 0.00 66 SER A O 4
ATOM 6248 N N . ARG A 1 67 ? 35.488 -13.861 -0.263 1.00 0.00 67 ARG A N 4
ATOM 6249 C CA . ARG A 1 67 ? 35.639 -13.224 1.040 1.00 0.00 67 ARG A CA 4
ATOM 6250 C C . ARG A 1 67 ? 34.318 -13.230 1.804 1.00 0.00 67 ARG A C 4
ATOM 6251 O O . ARG A 1 67 ? 34.279 -13.545 2.993 1.00 0.00 67 ARG A O 4
ATOM 6272 N N . ALA A 1 68 ? 33.239 -12.879 1.113 1.00 0.00 68 ALA A N 4
ATOM 6273 C CA . ALA A 1 68 ? 31.917 -12.845 1.725 1.00 0.00 68 ALA A CA 4
ATOM 6274 C C . ALA A 1 68 ? 31.394 -14.254 1.981 1.00 0.00 68 ALA A C 4
ATOM 6275 O O . ALA A 1 68 ? 30.692 -14.499 2.963 1.00 0.00 68 ALA A O 4
ATOM 6282 N N . LEU A 1 69 ? 31.739 -15.179 1.091 1.00 0.00 69 LEU A N 4
ATOM 6283 C CA . LEU A 1 69 ? 31.303 -16.565 1.220 1.00 0.00 69 LEU A CA 4
ATOM 6284 C C . LEU A 1 69 ? 31.879 -17.202 2.481 1.00 0.00 69 LEU A C 4
ATOM 6285 O O . LEU A 1 69 ? 31.212 -17.992 3.150 1.00 0.00 69 LEU A O 4
ATOM 6301 N N . ARG A 1 70 ? 33.120 -16.851 2.801 1.00 0.00 70 ARG A N 4
ATOM 6302 C CA . ARG A 1 70 ? 33.785 -17.388 3.982 1.00 0.00 70 ARG A CA 4
ATOM 6303 C C . ARG A 1 70 ? 33.467 -16.546 5.215 1.00 0.00 70 ARG A C 4
ATOM 6304 O O . ARG A 1 70 ? 33.628 -17.000 6.348 1.00 0.00 70 ARG A O 4
ATOM 6325 N N . TYR A 1 71 ? 33.016 -15.318 4.985 1.00 0.00 71 TYR A N 4
ATOM 6326 C CA . TYR A 1 71 ? 32.678 -14.412 6.076 1.00 0.00 71 TYR A CA 4
ATOM 6327 C C . TYR A 1 71 ? 31.258 -14.665 6.575 1.00 0.00 71 TYR A C 4
ATOM 6328 O O . TYR A 1 71 ? 30.882 -14.226 7.662 1.00 0.00 71 TYR A O 4
ATOM 6346 N N . TYR A 1 72 ? 30.474 -15.376 5.772 1.00 0.00 72 TYR A N 4
ATOM 6347 C CA . TYR A 1 72 ? 29.096 -15.687 6.130 1.00 0.00 72 TYR A CA 4
ATOM 6348 C C . TYR A 1 72 ? 29.040 -16.820 7.150 1.00 0.00 72 TYR A C 4
ATOM 6349 O O . TYR A 1 72 ? 28.055 -16.971 7.874 1.00 0.00 72 TYR A O 4
ATOM 6367 N N . TYR A 1 73 ? 30.104 -17.613 7.203 1.00 0.00 73 TYR A N 4
ATOM 6368 C CA . TYR A 1 73 ? 30.177 -18.733 8.133 1.00 0.00 73 TYR A CA 4
ATOM 6369 C C . TYR A 1 73 ? 30.184 -18.242 9.578 1.00 0.00 73 TYR A C 4
ATOM 6370 O O . TYR A 1 73 ? 29.933 -19.008 10.508 1.00 0.00 73 TYR A O 4
ATOM 6388 N N . LYS A 1 74 ? 30.474 -16.958 9.758 1.00 0.00 74 LYS A N 4
ATOM 6389 C CA . LYS A 1 74 ? 30.512 -16.361 11.088 1.00 0.00 74 LYS A CA 4
ATOM 6390 C C . LYS A 1 74 ? 29.106 -16.032 11.577 1.00 0.00 74 LYS A C 4
ATOM 6391 O O . LYS A 1 74 ? 28.783 -16.227 12.750 1.00 0.00 74 LYS A O 4
ATOM 6410 N N . THR A 1 75 ? 28.270 -15.532 10.672 1.00 0.00 75 THR A N 4
ATOM 6411 C CA . THR A 1 75 ? 26.898 -15.177 11.012 1.00 0.00 75 THR A CA 4
ATOM 6412 C C . THR A 1 75 ? 25.966 -16.373 10.859 1.00 0.00 75 THR A C 4
ATOM 6413 O O . THR A 1 75 ? 24.922 -16.445 11.505 1.00 0.00 75 THR A O 4
ATOM 6424 N N . GLY A 1 76 ? 26.352 -17.313 10.001 1.00 0.00 76 GLY A N 4
ATOM 6425 C CA . GLY A 1 76 ? 25.539 -18.494 9.780 1.00 0.00 76 GLY A CA 4
ATOM 6426 C C . GLY A 1 76 ? 24.894 -18.506 8.408 1.00 0.00 76 GLY A C 4
ATOM 6427 O O . GLY A 1 76 ? 24.459 -19.554 7.929 1.00 0.00 76 GLY A O 4
ATOM 6431 N N . ILE A 1 77 ? 24.830 -17.339 7.776 1.00 0.00 77 ILE A N 4
ATOM 6432 C CA . ILE A 1 77 ? 24.232 -17.220 6.452 1.00 0.00 77 ILE A CA 4
ATOM 6433 C C . ILE A 1 77 ? 24.602 -18.410 5.573 1.00 0.00 77 ILE A C 4
ATOM 6434 O O . ILE A 1 77 ? 23.742 -19.006 4.923 1.00 0.00 77 ILE A O 4
ATOM 6450 N N . LEU A 1 78 ? 25.885 -18.752 5.559 1.00 0.00 78 LEU A N 4
ATOM 6451 C CA . LEU A 1 78 ? 26.370 -19.873 4.761 1.00 0.00 78 LEU A CA 4
ATOM 6452 C C . LEU A 1 78 ? 26.843 -21.014 5.656 1.00 0.00 78 LEU A C 4
ATOM 6453 O O . LEU A 1 78 ? 26.971 -20.852 6.869 1.00 0.00 78 LEU A O 4
ATOM 6469 N N . GLU A 1 79 ? 27.102 -22.168 5.048 1.00 0.00 79 GLU A N 4
ATOM 6470 C CA . GLU A 1 79 ? 27.562 -23.335 5.791 1.00 0.00 79 GLU A CA 4
ATOM 6471 C C . GLU A 1 79 ? 28.791 -23.951 5.128 1.00 0.00 79 GLU A C 4
ATOM 6472 O O . GLU A 1 79 ? 28.712 -24.480 4.019 1.00 0.00 79 GLU A O 4
ATOM 6484 N N . ARG A 1 80 ? 29.926 -23.879 5.816 1.00 0.00 80 ARG A N 4
ATOM 6485 C CA . ARG A 1 80 ? 31.172 -24.427 5.295 1.00 0.00 80 ARG A CA 4
ATOM 6486 C C . ARG A 1 80 ? 30.977 -25.865 4.823 1.00 0.00 80 ARG A C 4
ATOM 6487 O O . ARG A 1 80 ? 30.455 -26.705 5.556 1.00 0.00 80 ARG A O 4
ATOM 6508 N N . VAL A 1 81 ? 31.400 -26.142 3.594 1.00 0.00 81 VAL A N 4
ATOM 6509 C CA . VAL A 1 81 ? 31.273 -27.478 3.024 1.00 0.00 81 VAL A CA 4
ATOM 6510 C C . VAL A 1 81 ? 32.642 -28.093 2.755 1.00 0.00 81 VAL A C 4
ATOM 6511 O O . VAL A 1 81 ? 33.620 -27.381 2.524 1.00 0.00 81 VAL A O 4
ATOM 6524 N N . ASP A 1 82 ? 32.705 -29.420 2.787 1.00 0.00 82 ASP A N 4
ATOM 6525 C CA . ASP A 1 82 ? 33.954 -30.132 2.545 1.00 0.00 82 ASP A CA 4
ATOM 6526 C C . ASP A 1 82 ? 34.091 -30.504 1.072 1.00 0.00 82 ASP A C 4
ATOM 6527 O O . ASP A 1 82 ? 34.645 -31.550 0.735 1.00 0.00 82 ASP A O 4
ATOM 6536 N N . ARG A 1 83 ? 33.583 -29.640 0.199 1.00 0.00 83 ARG A N 4
ATOM 6537 C CA . ARG A 1 83 ? 33.647 -29.878 -1.238 1.00 0.00 83 ARG A CA 4
ATOM 6538 C C . ARG A 1 83 ? 34.213 -28.663 -1.966 1.00 0.00 83 ARG A C 4
ATOM 6539 O O . ARG A 1 83 ? 34.336 -27.583 -1.388 1.00 0.00 83 ARG A O 4
ATOM 6560 N N . ARG A 1 84 ? 34.557 -28.848 -3.236 1.00 0.00 84 ARG A N 4
ATOM 6561 C CA . ARG A 1 84 ? 35.112 -27.768 -4.043 1.00 0.00 84 ARG A CA 4
ATOM 6562 C C . ARG A 1 84 ? 34.010 -27.035 -4.803 1.00 0.00 84 ARG A C 4
ATOM 6563 O O . ARG A 1 84 ? 33.114 -27.659 -5.372 1.00 0.00 84 ARG A O 4
ATOM 6584 N N . LEU A 1 85 ? 34.083 -25.709 -4.808 1.00 0.00 85 LEU A N 4
ATOM 6585 C CA . LEU A 1 85 ? 33.091 -24.891 -5.497 1.00 0.00 85 LEU A CA 4
ATOM 6586 C C . LEU A 1 85 ? 31.676 -25.327 -5.132 1.00 0.00 85 LEU A C 4
ATOM 6587 O O . LEU A 1 85 ? 30.741 -25.157 -5.915 1.00 0.00 85 LEU A O 4
ATOM 6603 N N . VAL A 1 86 ? 31.525 -25.889 -3.937 1.00 0.00 86 VAL A N 4
ATOM 6604 C CA . VAL A 1 86 ? 30.223 -26.347 -3.466 1.00 0.00 86 VAL A CA 4
ATOM 6605 C C . VAL A 1 86 ? 29.865 -25.705 -2.131 1.00 0.00 86 VAL A C 4
ATOM 6606 O O . VAL A 1 86 ? 30.401 -26.078 -1.087 1.00 0.00 86 VAL A O 4
ATOM 6619 N N . TYR A 1 87 ? 28.955 -24.738 -2.171 1.00 0.00 87 TYR A N 4
ATOM 6620 C CA . TYR A 1 87 ? 28.526 -24.042 -0.964 1.00 0.00 87 TYR A CA 4
ATOM 6621 C C . TYR A 1 87 ? 27.092 -24.417 -0.599 1.00 0.00 87 TYR A C 4
ATOM 6622 O O . TYR A 1 87 ? 26.385 -25.051 -1.383 1.00 0.00 87 TYR A O 4
ATOM 6640 N N . LYS A 1 88 ? 26.670 -24.019 0.596 1.00 0.00 88 LYS A N 4
ATOM 6641 C CA . LYS A 1 88 ? 25.321 -24.310 1.067 1.00 0.00 88 LYS A CA 4
ATOM 6642 C C . LYS A 1 88 ? 24.827 -23.219 2.010 1.00 0.00 88 LYS A C 4
ATOM 6643 O O . LYS A 1 88 ? 25.576 -22.729 2.856 1.00 0.00 88 LYS A O 4
ATOM 6662 N N . PHE A 1 89 ? 23.561 -22.842 1.861 1.00 0.00 89 PHE A N 4
ATOM 6663 C CA . PHE A 1 89 ? 22.967 -21.808 2.700 1.00 0.00 89 PHE A CA 4
ATOM 6664 C C . PHE A 1 89 ? 22.596 -22.367 4.071 1.00 0.00 89 PHE A C 4
ATOM 6665 O O . PHE A 1 89 ? 21.992 -23.434 4.176 1.00 0.00 89 PHE A O 4
ATOM 6682 N N . GLY A 1 90 ? 22.964 -21.638 5.120 1.00 0.00 90 GLY A N 4
ATOM 6683 C CA . GLY A 1 90 ? 22.663 -22.076 6.471 1.00 0.00 90 GLY A CA 4
ATOM 6684 C C . GLY A 1 90 ? 21.245 -21.737 6.888 1.00 0.00 90 GLY A C 4
ATOM 6685 O O . GLY A 1 90 ? 20.337 -21.701 6.057 1.00 0.00 90 GLY A O 4
ATOM 6689 N N . LYS A 1 91 ? 21.054 -21.489 8.179 1.00 0.00 91 LYS A N 4
ATOM 6690 C CA . LYS A 1 91 ? 19.737 -21.152 8.707 1.00 0.00 91 LYS A CA 4
ATOM 6691 C C . LYS A 1 91 ? 19.535 -19.640 8.741 1.00 0.00 91 LYS A C 4
ATOM 6692 O O . LYS A 1 91 ? 18.406 -19.155 8.705 1.00 0.00 91 LYS A O 4
ATOM 6711 N N . ASN A 1 92 ? 20.639 -18.902 8.809 1.00 0.00 92 ASN A N 4
ATOM 6712 C CA . ASN A 1 92 ? 20.582 -17.445 8.846 1.00 0.00 92 ASN A CA 4
ATOM 6713 C C . ASN A 1 92 ? 19.937 -16.893 7.579 1.00 0.00 92 ASN A C 4
ATOM 6714 O O . ASN A 1 92 ? 19.318 -15.830 7.599 1.00 0.00 92 ASN A O 4
ATOM 6725 N N . ALA A 1 93 ? 20.086 -17.624 6.479 1.00 0.00 93 ALA A N 4
ATOM 6726 C CA . ALA A 1 93 ? 19.516 -17.209 5.203 1.00 0.00 93 ALA A CA 4
ATOM 6727 C C . ALA A 1 93 ? 18.048 -17.609 5.102 1.00 0.00 93 ALA A C 4
ATOM 6728 O O . ALA A 1 93 ? 17.584 -18.493 5.823 1.00 0.00 93 ALA A O 4
ATOM 6735 N N . HIS A 1 94 ? 17.321 -16.953 4.203 1.00 0.00 94 HIS A N 4
ATOM 6736 C CA . HIS A 1 94 ? 15.905 -17.242 4.007 1.00 0.00 94 HIS A CA 4
ATOM 6737 C C . HIS A 1 94 ? 15.502 -17.025 2.552 1.00 0.00 94 HIS A C 4
ATOM 6738 O O . HIS A 1 94 ? 16.273 -16.489 1.757 1.00 0.00 94 HIS A O 4
ATOM 6752 N N . GLY A 1 95 ? 14.288 -17.446 2.209 1.00 0.00 95 GLY A N 4
ATOM 6753 C CA . GLY A 1 95 ? 13.805 -17.290 0.850 1.00 0.00 95 GLY A CA 4
ATOM 6754 C C . GLY A 1 95 ? 13.898 -18.575 0.050 1.00 0.00 95 GLY A C 4
ATOM 6755 O O . GLY A 1 95 ? 12.962 -18.940 -0.661 1.00 0.00 95 GLY A O 4
ATOM 6759 N N . TRP A 1 96 ? 15.030 -19.260 0.165 1.00 0.00 96 TRP A N 4
ATOM 6760 C CA . TRP A 1 96 ? 15.242 -20.511 -0.555 1.00 0.00 96 TRP A CA 4
ATOM 6761 C C . TRP A 1 96 ? 14.573 -21.675 0.167 1.00 0.00 96 TRP A C 4
ATOM 6762 O O . TRP A 1 96 ? 13.966 -22.540 -0.463 1.00 0.00 96 TRP A O 4
ATOM 6783 N N . GLN A 1 97 ? 14.689 -21.689 1.491 1.00 0.00 97 GLN A N 4
ATOM 6784 C CA . GLN A 1 97 ? 14.095 -22.749 2.298 1.00 0.00 97 GLN A CA 4
ATOM 6785 C C . GLN A 1 97 ? 12.615 -22.918 1.970 1.00 0.00 97 GLN A C 4
ATOM 6786 O O . GLN A 1 97 ? 11.960 -21.981 1.514 1.00 0.00 97 GLN A O 4
ATOM 6800 N N . GLU A 1 98 ? 12.095 -24.119 2.205 1.00 0.00 98 GLU A N 4
ATOM 6801 C CA . GLU A 1 98 ? 10.692 -24.410 1.932 1.00 0.00 98 GLU A CA 4
ATOM 6802 C C . GLU A 1 98 ? 9.963 -24.813 3.210 1.00 0.00 98 GLU A C 4
ATOM 6803 O O . GLU A 1 98 ? 10.586 -25.210 4.195 1.00 0.00 98 GLU A O 4
ATOM 6815 N N . ASP A 1 99 ? 8.639 -24.707 3.187 1.00 0.00 99 ASP A N 4
ATOM 6816 C CA . ASP A 1 99 ? 7.823 -25.060 4.343 1.00 0.00 99 ASP A CA 4
ATOM 6817 C C . ASP A 1 99 ? 8.023 -26.524 4.722 1.00 0.00 99 ASP A C 4
ATOM 6818 O O . ASP A 1 99 ? 8.503 -27.325 3.920 1.00 0.00 99 ASP A O 4
ATOM 6827 N N . LYS A 1 100 ? 7.654 -26.867 5.952 1.00 0.00 100 LYS A N 4
ATOM 6828 C CA . LYS A 1 100 ? 7.792 -28.234 6.439 1.00 0.00 100 LYS A CA 4
ATOM 6829 C C . LYS A 1 100 ? 6.538 -29.049 6.138 1.00 0.00 100 LYS A C 4
ATOM 6830 O O . LYS A 1 100 ? 5.556 -28.524 5.613 1.00 0.00 100 LYS A O 4
ATOM 6849 N N . LEU A 1 101 ? 6.578 -30.333 6.475 1.00 0.00 101 LEU A N 4
ATOM 6850 C CA . LEU A 1 101 ? 5.444 -31.221 6.242 1.00 0.00 101 LEU A CA 4
ATOM 6851 C C . LEU A 1 101 ? 4.743 -31.564 7.552 1.00 0.00 101 LEU A C 4
ATOM 6852 O O . LEU A 1 101 ? 5.237 -32.371 8.339 1.00 0.00 101 LEU A O 4
ATOM 6868 N N . SER A 1 102 ? 3.588 -30.947 7.779 1.00 0.00 102 SER A N 4
ATOM 6869 C CA . SER A 1 102 ? 2.819 -31.186 8.995 1.00 0.00 102 SER A CA 4
ATOM 6870 C C . SER A 1 102 ? 1.487 -31.855 8.673 1.00 0.00 102 SER A C 4
ATOM 6871 O O . SER A 1 102 ? 1.216 -32.971 9.116 1.00 0.00 102 SER A O 4
ATOM 6879 N N . GLY A 1 103 ? 0.656 -31.164 7.897 1.00 0.00 103 GLY A N 4
ATOM 6880 C CA . GLY A 1 103 ? -0.638 -31.707 7.528 1.00 0.00 103 GLY A CA 4
ATOM 6881 C C . GLY A 1 103 ? -0.528 -33.054 6.843 1.00 0.00 103 GLY A C 4
ATOM 6882 O O . GLY A 1 103 ? 0.534 -33.675 6.813 1.00 0.00 103 GLY A O 4
ATOM 6886 N N . PRO A 1 104 ? -1.649 -33.528 6.277 1.00 0.00 104 PRO A N 4
ATOM 6887 C CA . PRO A 1 104 ? -1.700 -34.816 5.579 1.00 0.00 104 PRO A CA 4
ATOM 6888 C C . PRO A 1 104 ? -0.928 -34.794 4.264 1.00 0.00 104 PRO A C 4
ATOM 6889 O O . PRO A 1 104 ? -0.320 -33.785 3.907 1.00 0.00 104 PRO A O 4
ATOM 6900 N N . SER A 1 105 ? -0.957 -35.913 3.548 1.00 0.00 105 SER A N 4
ATOM 6901 C CA . SER A 1 105 ? -0.257 -36.023 2.273 1.00 0.00 105 SER A CA 4
ATOM 6902 C C . SER A 1 105 ? -0.485 -37.395 1.645 1.00 0.00 105 SER A C 4
ATOM 6903 O O . SER A 1 105 ? -0.961 -37.500 0.515 1.00 0.00 105 SER A O 4
ATOM 6911 N N . SER A 1 106 ? -0.141 -38.443 2.386 1.00 0.00 106 SER A N 4
ATOM 6912 C CA . SER A 1 106 ? -0.305 -39.808 1.901 1.00 0.00 106 SER A CA 4
ATOM 6913 C C . SER A 1 106 ? 0.088 -39.913 0.430 1.00 0.00 106 SER A C 4
ATOM 6914 O O . SER A 1 106 ? -0.587 -40.573 -0.359 1.00 0.00 106 SER A O 4
ATOM 6922 N N . GLY A 1 107 ? 1.186 -39.257 0.069 1.00 0.00 107 GLY A N 4
ATOM 6923 C CA . GLY A 1 107 ? 1.651 -39.288 -1.305 1.00 0.00 107 GLY A CA 4
ATOM 6924 C C . GLY A 1 107 ? 2.313 -40.604 -1.663 1.00 0.00 107 GLY A C 4
ATOM 6925 O O . GLY A 1 107 ? 3.531 -40.669 -1.828 1.00 0.00 107 GLY A O 4
ATOM 6929 N N . GLY A 1 1 ? 4.121 -6.653 -8.008 1.00 0.00 1 GLY A N 5
ATOM 6930 C CA . GLY A 1 1 ? 5.338 -5.900 -8.246 1.00 0.00 1 GLY A CA 5
ATOM 6931 C C . GLY A 1 1 ? 6.285 -5.939 -7.063 1.00 0.00 1 GLY A C 5
ATOM 6932 O O . GLY A 1 1 ? 6.055 -6.671 -6.100 1.00 0.00 1 GLY A O 5
ATOM 6936 N N . SER A 1 2 ? 7.353 -5.152 -7.135 1.00 0.00 2 SER A N 5
ATOM 6937 C CA . SER A 1 2 ? 8.342 -5.105 -6.064 1.00 0.00 2 SER A CA 5
ATOM 6938 C C . SER A 1 2 ? 9.375 -4.013 -6.326 1.00 0.00 2 SER A C 5
ATOM 6939 O O . SER A 1 2 ? 9.768 -3.776 -7.468 1.00 0.00 2 SER A O 5
ATOM 6947 N N . SER A 1 3 ? 9.810 -3.351 -5.259 1.00 0.00 3 SER A N 5
ATOM 6948 C CA . SER A 1 3 ? 10.795 -2.281 -5.372 1.00 0.00 3 SER A CA 5
ATOM 6949 C C . SER A 1 3 ? 11.820 -2.364 -4.246 1.00 0.00 3 SER A C 5
ATOM 6950 O O . SER A 1 3 ? 11.705 -3.196 -3.347 1.00 0.00 3 SER A O 5
ATOM 6958 N N . GLY A 1 4 ? 12.824 -1.495 -4.302 1.00 0.00 4 GLY A N 5
ATOM 6959 C CA . GLY A 1 4 ? 13.856 -1.486 -3.281 1.00 0.00 4 GLY A CA 5
ATOM 6960 C C . GLY A 1 4 ? 15.238 -1.735 -3.852 1.00 0.00 4 GLY A C 5
ATOM 6961 O O . GLY A 1 4 ? 15.658 -1.064 -4.795 1.00 0.00 4 GLY A O 5
ATOM 6965 N N . SER A 1 5 ? 15.948 -2.701 -3.278 1.00 0.00 5 SER A N 5
ATOM 6966 C CA . SER A 1 5 ? 17.294 -3.033 -3.732 1.00 0.00 5 SER A CA 5
ATOM 6967 C C . SER A 1 5 ? 18.214 -1.820 -3.636 1.00 0.00 5 SER A C 5
ATOM 6968 O O . SER A 1 5 ? 19.032 -1.576 -4.524 1.00 0.00 5 SER A O 5
ATOM 6976 N N . SER A 1 6 ? 18.074 -1.063 -2.553 1.00 0.00 6 SER A N 5
ATOM 6977 C CA . SER A 1 6 ? 18.889 0.128 -2.342 1.00 0.00 6 SER A CA 5
ATOM 6978 C C . SER A 1 6 ? 19.408 0.183 -0.908 1.00 0.00 6 SER A C 5
ATOM 6979 O O . SER A 1 6 ? 18.719 -0.217 0.029 1.00 0.00 6 SER A O 5
ATOM 6987 N N . GLY A 1 7 ? 20.630 0.683 -0.746 1.00 0.00 7 GLY A N 5
ATOM 6988 C CA . GLY A 1 7 ? 21.221 0.782 0.575 1.00 0.00 7 GLY A CA 5
ATOM 6989 C C . GLY A 1 7 ? 22.326 -0.232 0.794 1.00 0.00 7 GLY A C 5
ATOM 6990 O O . GLY A 1 7 ? 23.466 -0.017 0.382 1.00 0.00 7 GLY A O 5
ATOM 6994 N N . SER A 1 8 ? 21.989 -1.341 1.445 1.00 0.00 8 SER A N 5
ATOM 6995 C CA . SER A 1 8 ? 22.963 -2.390 1.722 1.00 0.00 8 SER A CA 5
ATOM 6996 C C . SER A 1 8 ? 22.465 -3.741 1.216 1.00 0.00 8 SER A C 5
ATOM 6997 O O . SER A 1 8 ? 21.542 -4.326 1.782 1.00 0.00 8 SER A O 5
ATOM 7005 N N . SER A 1 9 ? 23.084 -4.229 0.146 1.00 0.00 9 SER A N 5
ATOM 7006 C CA . SER A 1 9 ? 22.702 -5.508 -0.441 1.00 0.00 9 SER A CA 5
ATOM 7007 C C . SER A 1 9 ? 23.504 -6.650 0.177 1.00 0.00 9 SER A C 5
ATOM 7008 O O . SER A 1 9 ? 24.478 -6.422 0.896 1.00 0.00 9 SER A O 5
ATOM 7016 N N . HIS A 1 10 ? 23.088 -7.879 -0.108 1.00 0.00 10 HIS A N 5
ATOM 7017 C CA . HIS A 1 10 ? 23.767 -9.058 0.419 1.00 0.00 10 HIS A CA 5
ATOM 7018 C C . HIS A 1 10 ? 24.084 -10.047 -0.699 1.00 0.00 10 HIS A C 5
ATOM 7019 O O . HIS A 1 10 ? 23.202 -10.438 -1.465 1.00 0.00 10 HIS A O 5
ATOM 7033 N N . LEU A 1 11 ? 25.348 -10.447 -0.786 1.00 0.00 11 LEU A N 5
ATOM 7034 C CA . LEU A 1 11 ? 25.782 -11.391 -1.811 1.00 0.00 11 LEU A CA 5
ATOM 7035 C C . LEU A 1 11 ? 24.984 -12.688 -1.731 1.00 0.00 11 LEU A C 5
ATOM 7036 O O . LEU A 1 11 ? 24.376 -13.116 -2.712 1.00 0.00 11 LEU A O 5
ATOM 7052 N N . TRP A 1 12 ? 24.988 -13.307 -0.556 1.00 0.00 12 TRP A N 5
ATOM 7053 C CA . TRP A 1 12 ? 24.262 -14.555 -0.347 1.00 0.00 12 TRP A CA 5
ATOM 7054 C C . TRP A 1 12 ? 22.906 -14.519 -1.044 1.00 0.00 12 TRP A C 5
ATOM 7055 O O . TRP A 1 12 ? 22.467 -15.515 -1.618 1.00 0.00 12 TRP A O 5
ATOM 7076 N N . GLU A 1 13 ? 22.248 -13.365 -0.990 1.00 0.00 13 GLU A N 5
ATOM 7077 C CA . GLU A 1 13 ? 20.942 -13.201 -1.617 1.00 0.00 13 GLU A CA 5
ATOM 7078 C C . GLU A 1 13 ? 21.070 -13.141 -3.136 1.00 0.00 13 GLU A C 5
ATOM 7079 O O . GLU A 1 13 ? 20.271 -13.732 -3.862 1.00 0.00 13 GLU A O 5
ATOM 7091 N N . PHE A 1 14 ? 22.082 -12.422 -3.610 1.00 0.00 14 PHE A N 5
ATOM 7092 C CA . PHE A 1 14 ? 22.316 -12.282 -5.043 1.00 0.00 14 PHE A CA 5
ATOM 7093 C C . PHE A 1 14 ? 22.503 -13.647 -5.699 1.00 0.00 14 PHE A C 5
ATOM 7094 O O . PHE A 1 14 ? 21.758 -14.020 -6.606 1.00 0.00 14 PHE A O 5
ATOM 7111 N N . VAL A 1 15 ? 23.503 -14.389 -5.234 1.00 0.00 15 VAL A N 5
ATOM 7112 C CA . VAL A 1 15 ? 23.789 -15.713 -5.775 1.00 0.00 15 VAL A CA 5
ATOM 7113 C C . VAL A 1 15 ? 22.576 -16.629 -5.653 1.00 0.00 15 VAL A C 5
ATOM 7114 O O . VAL A 1 15 ? 22.253 -17.374 -6.579 1.00 0.00 15 VAL A O 5
ATOM 7127 N N . ARG A 1 16 ? 21.908 -16.568 -4.506 1.00 0.00 16 ARG A N 5
ATOM 7128 C CA . ARG A 1 16 ? 20.731 -17.394 -4.263 1.00 0.00 16 ARG A CA 5
ATOM 7129 C C . ARG A 1 16 ? 19.609 -17.040 -5.235 1.00 0.00 16 ARG A C 5
ATOM 7130 O O . ARG A 1 16 ? 18.910 -17.920 -5.738 1.00 0.00 16 ARG A O 5
ATOM 7151 N N . ASP A 1 17 ? 19.443 -15.748 -5.494 1.00 0.00 17 ASP A N 5
ATOM 7152 C CA . ASP A 1 17 ? 18.407 -15.277 -6.406 1.00 0.00 17 ASP A CA 5
ATOM 7153 C C . ASP A 1 17 ? 18.597 -15.873 -7.797 1.00 0.00 17 ASP A C 5
ATOM 7154 O O . ASP A 1 17 ? 17.626 -16.148 -8.505 1.00 0.00 17 ASP A O 5
ATOM 7163 N N . LEU A 1 18 ? 19.852 -16.069 -8.185 1.00 0.00 18 LEU A N 5
ATOM 7164 C CA . LEU A 1 18 ? 20.170 -16.631 -9.493 1.00 0.00 18 LEU A CA 5
ATOM 7165 C C . LEU A 1 18 ? 19.585 -18.032 -9.640 1.00 0.00 18 LEU A C 5
ATOM 7166 O O . LEU A 1 18 ? 19.043 -18.384 -10.689 1.00 0.00 18 LEU A O 5
ATOM 7182 N N . LEU A 1 19 ? 19.696 -18.828 -8.582 1.00 0.00 19 LEU A N 5
ATOM 7183 C CA . LEU A 1 19 ? 19.176 -20.191 -8.592 1.00 0.00 19 LEU A CA 5
ATOM 7184 C C . LEU A 1 19 ? 17.665 -20.196 -8.799 1.00 0.00 19 LEU A C 5
ATOM 7185 O O . LEU A 1 19 ? 17.130 -21.030 -9.531 1.00 0.00 19 LEU A O 5
ATOM 7201 N N . LEU A 1 20 ? 16.982 -19.259 -8.151 1.00 0.00 20 LEU A N 5
ATOM 7202 C CA . LEU A 1 20 ? 15.531 -19.153 -8.266 1.00 0.00 20 LEU A CA 5
ATOM 7203 C C . LEU A 1 20 ? 15.138 -18.414 -9.541 1.00 0.00 20 LEU A C 5
ATOM 7204 O O . LEU A 1 20 ? 13.968 -18.393 -9.922 1.00 0.00 20 LEU A O 5
ATOM 7220 N N . SER A 1 21 ? 16.124 -17.811 -10.197 1.00 0.00 21 SER A N 5
ATOM 7221 C CA . SER A 1 21 ? 15.881 -17.069 -11.429 1.00 0.00 21 SER A CA 5
ATOM 7222 C C . SER A 1 21 ? 16.687 -17.656 -12.584 1.00 0.00 21 SER A C 5
ATOM 7223 O O . SER A 1 21 ? 17.749 -17.153 -12.951 1.00 0.00 21 SER A O 5
ATOM 7231 N N . PRO A 1 22 ? 16.171 -18.746 -13.171 1.00 0.00 22 PRO A N 5
ATOM 7232 C CA . PRO A 1 22 ? 16.825 -19.425 -14.293 1.00 0.00 22 PRO A CA 5
ATOM 7233 C C . PRO A 1 22 ? 16.787 -18.597 -15.573 1.00 0.00 22 PRO A C 5
ATOM 7234 O O . PRO A 1 22 ? 17.398 -18.963 -16.577 1.00 0.00 22 PRO A O 5
ATOM 7245 N N . GLU A 1 23 ? 16.067 -17.481 -15.530 1.00 0.00 23 GLU A N 5
ATOM 7246 C CA . GLU A 1 23 ? 15.950 -16.602 -16.688 1.00 0.00 23 GLU A CA 5
ATOM 7247 C C . GLU A 1 23 ? 17.151 -15.666 -16.783 1.00 0.00 23 GLU A C 5
ATOM 7248 O O . GLU A 1 23 ? 17.529 -15.234 -17.872 1.00 0.00 23 GLU A O 5
ATOM 7260 N N . GLU A 1 24 ? 17.746 -15.356 -15.635 1.00 0.00 24 GLU A N 5
ATOM 7261 C CA . GLU A 1 24 ? 18.903 -14.470 -15.589 1.00 0.00 24 GLU A CA 5
ATOM 7262 C C . GLU A 1 24 ? 20.197 -15.270 -15.471 1.00 0.00 24 GLU A C 5
ATOM 7263 O O . GLU A 1 24 ? 21.206 -14.933 -16.090 1.00 0.00 24 GLU A O 5
ATOM 7275 N N . ASN A 1 25 ? 20.159 -16.331 -14.672 1.00 0.00 25 ASN A N 5
ATOM 7276 C CA . ASN A 1 25 ? 21.328 -17.179 -14.472 1.00 0.00 25 ASN A CA 5
ATOM 7277 C C . ASN A 1 25 ? 21.575 -18.062 -15.691 1.00 0.00 25 ASN A C 5
ATOM 7278 O O . ASN A 1 25 ? 20.655 -18.698 -16.207 1.00 0.00 25 ASN A O 5
ATOM 7289 N N . CYS A 1 26 ? 22.823 -18.097 -16.146 1.00 0.00 26 CYS A N 5
ATOM 7290 C CA . CYS A 1 26 ? 23.192 -18.902 -17.305 1.00 0.00 26 CYS A CA 5
ATOM 7291 C C . CYS A 1 26 ? 24.183 -19.994 -16.916 1.00 0.00 26 CYS A C 5
ATOM 7292 O O . CYS A 1 26 ? 25.394 -19.821 -17.040 1.00 0.00 26 CYS A O 5
ATOM 7300 N N . GLY A 1 27 ? 23.658 -21.121 -16.442 1.00 0.00 27 GLY A N 5
ATOM 7301 C CA . GLY A 1 27 ? 24.511 -22.224 -16.040 1.00 0.00 27 GLY A CA 5
ATOM 7302 C C . GLY A 1 27 ? 25.640 -21.782 -15.130 1.00 0.00 27 GLY A C 5
ATOM 7303 O O . GLY A 1 27 ? 26.751 -22.307 -15.209 1.00 0.00 27 GLY A O 5
ATOM 7307 N N . ILE A 1 28 ? 25.357 -20.814 -14.265 1.00 0.00 28 ILE A N 5
ATOM 7308 C CA . ILE A 1 28 ? 26.357 -20.302 -13.337 1.00 0.00 28 ILE A CA 5
ATOM 7309 C C . ILE A 1 28 ? 26.379 -21.116 -12.048 1.00 0.00 28 ILE A C 5
ATOM 7310 O O . ILE A 1 28 ? 27.423 -21.261 -11.410 1.00 0.00 28 ILE A O 5
ATOM 7326 N N . LEU A 1 29 ? 25.222 -21.647 -11.670 1.00 0.00 29 LEU A N 5
ATOM 7327 C CA . LEU A 1 29 ? 25.107 -22.449 -10.457 1.00 0.00 29 LEU A CA 5
ATOM 7328 C C . LEU A 1 29 ? 24.203 -23.656 -10.686 1.00 0.00 29 LEU A C 5
ATOM 7329 O O . LEU A 1 29 ? 23.551 -23.767 -11.724 1.00 0.00 29 LEU A O 5
ATOM 7345 N N . GLU A 1 30 ? 24.167 -24.555 -9.708 1.00 0.00 30 GLU A N 5
ATOM 7346 C CA . GLU A 1 30 ? 23.341 -25.753 -9.803 1.00 0.00 30 GLU A CA 5
ATOM 7347 C C . GLU A 1 30 ? 22.787 -26.142 -8.435 1.00 0.00 30 GLU A C 5
ATOM 7348 O O . GLU A 1 30 ? 23.415 -25.893 -7.406 1.00 0.00 30 GLU A O 5
ATOM 7360 N N . TRP A 1 31 ? 21.607 -26.751 -8.433 1.00 0.00 31 TRP A N 5
ATOM 7361 C CA . TRP A 1 31 ? 20.967 -27.174 -7.193 1.00 0.00 31 TRP A CA 5
ATOM 7362 C C . TRP A 1 31 ? 21.394 -28.587 -6.813 1.00 0.00 31 TRP A C 5
ATOM 7363 O O . TRP A 1 31 ? 20.845 -29.567 -7.316 1.00 0.00 31 TRP A O 5
ATOM 7384 N N . GLU A 1 32 ? 22.378 -28.685 -5.924 1.00 0.00 32 GLU A N 5
ATOM 7385 C CA . GLU A 1 32 ? 22.878 -29.980 -5.478 1.00 0.00 32 GLU A CA 5
ATOM 7386 C C . GLU A 1 32 ? 21.880 -30.657 -4.543 1.00 0.00 32 GLU A C 5
ATOM 7387 O O . GLU A 1 32 ? 21.822 -31.884 -4.464 1.00 0.00 32 GLU A O 5
ATOM 7399 N N . ASP A 1 33 ? 21.097 -29.848 -3.838 1.00 0.00 33 ASP A N 5
ATOM 7400 C CA . ASP A 1 33 ? 20.101 -30.367 -2.908 1.00 0.00 33 ASP A CA 5
ATOM 7401 C C . ASP A 1 33 ? 19.176 -29.254 -2.425 1.00 0.00 33 ASP A C 5
ATOM 7402 O O . ASP A 1 33 ? 19.564 -28.426 -1.600 1.00 0.00 33 ASP A O 5
ATOM 7411 N N . ARG A 1 34 ? 17.953 -29.240 -2.945 1.00 0.00 34 ARG A N 5
ATOM 7412 C CA . ARG A 1 34 ? 16.975 -28.228 -2.568 1.00 0.00 34 ARG A CA 5
ATOM 7413 C C . ARG A 1 34 ? 16.550 -28.397 -1.112 1.00 0.00 34 ARG A C 5
ATOM 7414 O O . ARG A 1 34 ? 16.369 -27.417 -0.391 1.00 0.00 34 ARG A O 5
ATOM 7435 N N . GLU A 1 35 ? 16.393 -29.647 -0.688 1.00 0.00 35 GLU A N 5
ATOM 7436 C CA . GLU A 1 35 ? 15.988 -29.944 0.681 1.00 0.00 35 GLU A CA 5
ATOM 7437 C C . GLU A 1 35 ? 16.998 -29.385 1.680 1.00 0.00 35 GLU A C 5
ATOM 7438 O O . GLU A 1 35 ? 16.637 -28.638 2.589 1.00 0.00 35 GLU A O 5
ATOM 7450 N N . GLN A 1 36 ? 18.262 -29.754 1.503 1.00 0.00 36 GLN A N 5
ATOM 7451 C CA . GLN A 1 36 ? 19.324 -29.291 2.389 1.00 0.00 36 GLN A CA 5
ATOM 7452 C C . GLN A 1 36 ? 19.703 -27.848 2.076 1.00 0.00 36 GLN A C 5
ATOM 7453 O O . GLN A 1 36 ? 20.119 -27.099 2.960 1.00 0.00 36 GLN A O 5
ATOM 7467 N N . GLY A 1 37 ? 19.558 -27.464 0.812 1.00 0.00 37 GLY A N 5
ATOM 7468 C CA . GLY A 1 37 ? 19.890 -26.111 0.404 1.00 0.00 37 GLY A CA 5
ATOM 7469 C C . GLY A 1 37 ? 21.313 -25.992 -0.104 1.00 0.00 37 GLY A C 5
ATOM 7470 O O . GLY A 1 37 ? 21.929 -24.931 0.000 1.00 0.00 37 GLY A O 5
ATOM 7474 N N . ILE A 1 38 ? 21.837 -27.083 -0.652 1.00 0.00 38 ILE A N 5
ATOM 7475 C CA . ILE A 1 38 ? 23.197 -27.095 -1.177 1.00 0.00 38 ILE A CA 5
ATOM 7476 C C . ILE A 1 38 ? 23.218 -26.732 -2.658 1.00 0.00 38 ILE A C 5
ATOM 7477 O O . ILE A 1 38 ? 22.326 -27.116 -3.415 1.00 0.00 38 ILE A O 5
ATOM 7493 N N . PHE A 1 39 ? 24.243 -25.990 -3.065 1.00 0.00 39 PHE A N 5
ATOM 7494 C CA . PHE A 1 39 ? 24.381 -25.575 -4.456 1.00 0.00 39 PHE A CA 5
ATOM 7495 C C . PHE A 1 39 ? 25.851 -25.491 -4.855 1.00 0.00 39 PHE A C 5
ATOM 7496 O O . PHE A 1 39 ? 26.723 -25.283 -4.012 1.00 0.00 39 PHE A O 5
ATOM 7513 N N . ARG A 1 40 ? 26.118 -25.654 -6.147 1.00 0.00 40 ARG A N 5
ATOM 7514 C CA . ARG A 1 40 ? 27.482 -25.599 -6.658 1.00 0.00 40 ARG A CA 5
ATOM 7515 C C . ARG A 1 40 ? 27.651 -24.438 -7.633 1.00 0.00 40 ARG A C 5
ATOM 7516 O O . ARG A 1 40 ? 26.708 -24.052 -8.325 1.00 0.00 40 ARG A O 5
ATOM 7537 N N . VAL A 1 41 ? 28.858 -23.883 -7.682 1.00 0.00 41 VAL A N 5
ATOM 7538 C CA . VAL A 1 41 ? 29.150 -22.766 -8.573 1.00 0.00 41 VAL A CA 5
ATOM 7539 C C . VAL A 1 41 ? 29.770 -23.251 -9.878 1.00 0.00 41 VAL A C 5
ATOM 7540 O O . VAL A 1 41 ? 30.993 -23.317 -10.011 1.00 0.00 41 VAL A O 5
ATOM 7553 N N . VAL A 1 42 ? 28.919 -23.591 -10.841 1.00 0.00 42 VAL A N 5
ATOM 7554 C CA . VAL A 1 42 ? 29.383 -24.069 -12.138 1.00 0.00 42 VAL A CA 5
ATOM 7555 C C . VAL A 1 42 ? 30.363 -23.085 -12.768 1.00 0.00 42 VAL A C 5
ATOM 7556 O O . VAL A 1 42 ? 31.405 -23.479 -13.293 1.00 0.00 42 VAL A O 5
ATOM 7569 N N . LYS A 1 43 ? 30.023 -21.802 -12.713 1.00 0.00 43 LYS A N 5
ATOM 7570 C CA . LYS A 1 43 ? 30.872 -20.760 -13.276 1.00 0.00 43 LYS A CA 5
ATOM 7571 C C . LYS A 1 43 ? 31.334 -19.790 -12.193 1.00 0.00 43 LYS A C 5
ATOM 7572 O O . LYS A 1 43 ? 30.640 -18.823 -11.876 1.00 0.00 43 LYS A O 5
ATOM 7591 N N . SER A 1 44 ? 32.509 -20.053 -11.630 1.00 0.00 44 SER A N 5
ATOM 7592 C CA . SER A 1 44 ? 33.061 -19.204 -10.581 1.00 0.00 44 SER A CA 5
ATOM 7593 C C . SER A 1 44 ? 33.453 -17.839 -11.137 1.00 0.00 44 SER A C 5
ATOM 7594 O O . SER A 1 44 ? 33.497 -16.849 -10.407 1.00 0.00 44 SER A O 5
ATOM 7602 N N . GLU A 1 45 ? 33.736 -17.794 -12.436 1.00 0.00 45 GLU A N 5
ATOM 7603 C CA . GLU A 1 45 ? 34.125 -16.551 -13.090 1.00 0.00 45 GLU A CA 5
ATOM 7604 C C . GLU A 1 45 ? 32.903 -15.685 -13.383 1.00 0.00 45 GLU A C 5
ATOM 7605 O O . GLU A 1 45 ? 32.950 -14.462 -13.252 1.00 0.00 45 GLU A O 5
ATOM 7617 N N . ALA A 1 46 ? 31.811 -16.329 -13.781 1.00 0.00 46 ALA A N 5
ATOM 7618 C CA . ALA A 1 46 ? 30.576 -15.619 -14.091 1.00 0.00 46 ALA A CA 5
ATOM 7619 C C . ALA A 1 46 ? 29.869 -15.165 -12.818 1.00 0.00 46 ALA A C 5
ATOM 7620 O O . ALA A 1 46 ? 29.270 -14.090 -12.778 1.00 0.00 46 ALA A O 5
ATOM 7627 N N . LEU A 1 47 ? 29.941 -15.992 -11.781 1.00 0.00 47 LEU A N 5
ATOM 7628 C CA . LEU A 1 47 ? 29.306 -15.676 -10.505 1.00 0.00 47 LEU A CA 5
ATOM 7629 C C . LEU A 1 47 ? 29.805 -14.339 -9.966 1.00 0.00 47 LEU A C 5
ATOM 7630 O O . LEU A 1 47 ? 29.012 -13.468 -9.609 1.00 0.00 47 LEU A O 5
ATOM 7646 N N . ALA A 1 48 ? 31.124 -14.183 -9.911 1.00 0.00 48 ALA A N 5
ATOM 7647 C CA . ALA A 1 48 ? 31.728 -12.951 -9.420 1.00 0.00 48 ALA A CA 5
ATOM 7648 C C . ALA A 1 48 ? 31.492 -11.799 -10.390 1.00 0.00 48 ALA A C 5
ATOM 7649 O O . ALA A 1 48 ? 31.050 -10.720 -9.994 1.00 0.00 48 ALA A O 5
ATOM 7656 N N . LYS A 1 49 ? 31.789 -12.034 -11.664 1.00 0.00 49 LYS A N 5
ATOM 7657 C CA . LYS A 1 49 ? 31.609 -11.016 -12.692 1.00 0.00 49 LYS A CA 5
ATOM 7658 C C . LYS A 1 49 ? 30.232 -10.368 -12.582 1.00 0.00 49 LYS A C 5
ATOM 7659 O O . LYS A 1 49 ? 30.106 -9.145 -12.630 1.00 0.00 49 LYS A O 5
ATOM 7678 N N . MET A 1 50 ? 29.204 -11.197 -12.434 1.00 0.00 50 MET A N 5
ATOM 7679 C CA . MET A 1 50 ? 27.837 -10.704 -12.314 1.00 0.00 50 MET A CA 5
ATOM 7680 C C . MET A 1 50 ? 27.643 -9.952 -11.001 1.00 0.00 50 MET A C 5
ATOM 7681 O O . MET A 1 50 ? 27.061 -8.868 -10.977 1.00 0.00 50 MET A O 5
ATOM 7695 N N . TRP A 1 51 ? 28.135 -10.534 -9.913 1.00 0.00 51 TRP A N 5
ATOM 7696 C CA . TRP A 1 51 ? 28.015 -9.917 -8.597 1.00 0.00 51 TRP A CA 5
ATOM 7697 C C . TRP A 1 51 ? 28.530 -8.483 -8.618 1.00 0.00 51 TRP A C 5
ATOM 7698 O O . TRP A 1 51 ? 27.813 -7.550 -8.261 1.00 0.00 51 TRP A O 5
ATOM 7719 N N . GLY A 1 52 ? 29.780 -8.313 -9.041 1.00 0.00 52 GLY A N 5
ATOM 7720 C CA . GLY A 1 52 ? 30.369 -6.989 -9.101 1.00 0.00 52 GLY A CA 5
ATOM 7721 C C . GLY A 1 52 ? 29.490 -5.995 -9.833 1.00 0.00 52 GLY A C 5
ATOM 7722 O O . GLY A 1 52 ? 29.376 -4.840 -9.426 1.00 0.00 52 GLY A O 5
ATOM 7726 N N . GLN A 1 53 ? 28.868 -6.445 -10.918 1.00 0.00 53 GLN A N 5
ATOM 7727 C CA . GLN A 1 53 ? 27.996 -5.586 -11.710 1.00 0.00 53 GLN A CA 5
ATOM 7728 C C . GLN A 1 53 ? 26.915 -4.955 -10.838 1.00 0.00 53 GLN A C 5
ATOM 7729 O O . GLN A 1 53 ? 26.521 -3.809 -11.054 1.00 0.00 53 GLN A O 5
ATOM 7743 N N . ARG A 1 54 ? 26.440 -5.710 -9.853 1.00 0.00 54 ARG A N 5
ATOM 7744 C CA . ARG A 1 54 ? 25.404 -5.225 -8.950 1.00 0.00 54 ARG A CA 5
ATOM 7745 C C . ARG A 1 54 ? 25.957 -4.152 -8.016 1.00 0.00 54 ARG A C 5
ATOM 7746 O O . ARG A 1 54 ? 25.258 -3.202 -7.662 1.00 0.00 54 ARG A O 5
ATOM 7767 N N . LYS A 1 55 ? 27.215 -4.310 -7.620 1.00 0.00 55 LYS A N 5
ATOM 7768 C CA . LYS A 1 55 ? 27.863 -3.355 -6.728 1.00 0.00 55 LYS A CA 5
ATOM 7769 C C . LYS A 1 55 ? 28.648 -2.316 -7.522 1.00 0.00 55 LYS A C 5
ATOM 7770 O O . LYS A 1 55 ? 29.340 -1.474 -6.948 1.00 0.00 55 LYS A O 5
ATOM 7789 N N . LYS A 1 56 ? 28.537 -2.380 -8.844 1.00 0.00 56 LYS A N 5
ATOM 7790 C CA . LYS A 1 56 ? 29.234 -1.443 -9.717 1.00 0.00 56 LYS A CA 5
ATOM 7791 C C . LYS A 1 56 ? 30.678 -1.248 -9.264 1.00 0.00 56 LYS A C 5
ATOM 7792 O O . LYS A 1 56 ? 31.149 -0.120 -9.130 1.00 0.00 56 LYS A O 5
ATOM 7811 N N . ASN A 1 57 ? 31.375 -2.355 -9.031 1.00 0.00 57 ASN A N 5
ATOM 7812 C CA . ASN A 1 57 ? 32.765 -2.306 -8.594 1.00 0.00 57 ASN A CA 5
ATOM 7813 C C . ASN A 1 57 ? 33.714 -2.395 -9.786 1.00 0.00 57 ASN A C 5
ATOM 7814 O O . ASN A 1 57 ? 34.663 -1.619 -9.896 1.00 0.00 57 ASN A O 5
ATOM 7825 N N . ASP A 1 58 ? 33.449 -3.345 -10.676 1.00 0.00 58 ASP A N 5
ATOM 7826 C CA . ASP A 1 58 ? 34.278 -3.535 -11.861 1.00 0.00 58 ASP A CA 5
ATOM 7827 C C . ASP A 1 58 ? 35.501 -4.388 -11.537 1.00 0.00 58 ASP A C 5
ATOM 7828 O O . ASP A 1 58 ? 35.967 -5.163 -12.372 1.00 0.00 58 ASP A O 5
ATOM 7837 N N . ARG A 1 59 ? 36.016 -4.237 -10.322 1.00 0.00 59 ARG A N 5
ATOM 7838 C CA . ARG A 1 59 ? 37.186 -4.992 -9.889 1.00 0.00 59 ARG A CA 5
ATOM 7839 C C . ARG A 1 59 ? 36.774 -6.224 -9.089 1.00 0.00 59 ARG A C 5
ATOM 7840 O O . ARG A 1 59 ? 37.555 -6.754 -8.300 1.00 0.00 59 ARG A O 5
ATOM 7861 N N . MET A 1 60 ? 35.541 -6.674 -9.299 1.00 0.00 60 MET A N 5
ATOM 7862 C CA . MET A 1 60 ? 35.025 -7.843 -8.597 1.00 0.00 60 MET A CA 5
ATOM 7863 C C . MET A 1 60 ? 35.607 -9.127 -9.180 1.00 0.00 60 MET A C 5
ATOM 7864 O O . MET A 1 60 ? 35.838 -9.225 -10.386 1.00 0.00 60 MET A O 5
ATOM 7878 N N . THR A 1 61 ? 35.842 -10.111 -8.317 1.00 0.00 61 THR A N 5
ATOM 7879 C CA . THR A 1 61 ? 36.398 -11.388 -8.746 1.00 0.00 61 THR A CA 5
ATOM 7880 C C . THR A 1 61 ? 36.249 -12.446 -7.659 1.00 0.00 61 THR A C 5
ATOM 7881 O O . THR A 1 61 ? 36.404 -12.157 -6.472 1.00 0.00 61 THR A O 5
ATOM 7892 N N . TYR A 1 62 ? 35.947 -13.672 -8.071 1.00 0.00 62 TYR A N 5
ATOM 7893 C CA . TYR A 1 62 ? 35.775 -14.773 -7.131 1.00 0.00 62 TYR A CA 5
ATOM 7894 C C . TYR A 1 62 ? 36.773 -14.670 -5.983 1.00 0.00 62 TYR A C 5
ATOM 7895 O O . TYR A 1 62 ? 36.425 -14.887 -4.822 1.00 0.00 62 TYR A O 5
ATOM 7913 N N . GLU A 1 63 ? 38.016 -14.337 -6.316 1.00 0.00 63 GLU A N 5
ATOM 7914 C CA . GLU A 1 63 ? 39.066 -14.205 -5.312 1.00 0.00 63 GLU A CA 5
ATOM 7915 C C . GLU A 1 63 ? 38.622 -13.285 -4.178 1.00 0.00 63 GLU A C 5
ATOM 7916 O O . GLU A 1 63 ? 38.795 -13.603 -3.001 1.00 0.00 63 GLU A O 5
ATOM 7928 N N . LYS A 1 64 ? 38.049 -12.142 -4.541 1.00 0.00 64 LYS A N 5
ATOM 7929 C CA . LYS A 1 64 ? 37.579 -11.175 -3.556 1.00 0.00 64 LYS A CA 5
ATOM 7930 C C . LYS A 1 64 ? 36.200 -11.560 -3.031 1.00 0.00 64 LYS A C 5
ATOM 7931 O O . LYS A 1 64 ? 35.944 -11.502 -1.827 1.00 0.00 64 LYS A O 5
ATOM 7950 N N . LEU A 1 65 ? 35.315 -11.955 -3.940 1.00 0.00 65 LEU A N 5
ATOM 7951 C CA . LEU A 1 65 ? 33.961 -12.352 -3.567 1.00 0.00 65 LEU A CA 5
ATOM 7952 C C . LEU A 1 65 ? 33.986 -13.392 -2.451 1.00 0.00 65 LEU A C 5
ATOM 7953 O O . LEU A 1 65 ? 33.264 -13.271 -1.461 1.00 0.00 65 LEU A O 5
ATOM 7969 N N . SER A 1 66 ? 34.823 -14.411 -2.618 1.00 0.00 66 SER A N 5
ATOM 7970 C CA . SER A 1 66 ? 34.940 -15.473 -1.625 1.00 0.00 66 SER A CA 5
ATOM 7971 C C . SER A 1 66 ? 34.982 -14.895 -0.214 1.00 0.00 66 SER A C 5
ATOM 7972 O O . SER A 1 66 ? 34.429 -15.473 0.722 1.00 0.00 66 SER A O 5
ATOM 7980 N N . ARG A 1 67 ? 35.642 -13.751 -0.069 1.00 0.00 67 ARG A N 5
ATOM 7981 C CA . ARG A 1 67 ? 35.758 -13.094 1.228 1.00 0.00 67 ARG A CA 5
ATOM 7982 C C . ARG A 1 67 ? 34.427 -13.123 1.972 1.00 0.00 67 ARG A C 5
ATOM 7983 O O . ARG A 1 67 ? 34.385 -13.349 3.181 1.00 0.00 67 ARG A O 5
ATOM 8004 N N . ALA A 1 68 ? 33.341 -12.890 1.242 1.00 0.00 68 ALA A N 5
ATOM 8005 C CA . ALA A 1 68 ? 32.009 -12.891 1.832 1.00 0.00 68 ALA A CA 5
ATOM 8006 C C . ALA A 1 68 ? 31.515 -14.313 2.072 1.00 0.00 68 ALA A C 5
ATOM 8007 O O . ALA A 1 68 ? 30.813 -14.582 3.049 1.00 0.00 68 ALA A O 5
ATOM 8014 N N . LEU A 1 69 ? 31.885 -15.222 1.177 1.00 0.00 69 LEU A N 5
ATOM 8015 C CA . LEU A 1 69 ? 31.478 -16.618 1.290 1.00 0.00 69 LEU A CA 5
ATOM 8016 C C . LEU A 1 69 ? 32.042 -17.248 2.560 1.00 0.00 69 LEU A C 5
ATOM 8017 O O . LEU A 1 69 ? 31.409 -18.108 3.172 1.00 0.00 69 LEU A O 5
ATOM 8033 N N . ARG A 1 70 ? 33.235 -16.811 2.952 1.00 0.00 70 ARG A N 5
ATOM 8034 C CA . ARG A 1 70 ? 33.883 -17.331 4.150 1.00 0.00 70 ARG A CA 5
ATOM 8035 C C . ARG A 1 70 ? 33.491 -16.515 5.378 1.00 0.00 70 ARG A C 5
ATOM 8036 O O . ARG A 1 70 ? 33.547 -17.005 6.506 1.00 0.00 70 ARG A O 5
ATOM 8057 N N . TYR A 1 71 ? 33.094 -15.267 5.151 1.00 0.00 71 TYR A N 5
ATOM 8058 C CA . TYR A 1 71 ? 32.695 -14.382 6.239 1.00 0.00 71 TYR A CA 5
ATOM 8059 C C . TYR A 1 71 ? 31.260 -14.663 6.671 1.00 0.00 71 TYR A C 5
ATOM 8060 O O . TYR A 1 71 ? 30.818 -14.211 7.728 1.00 0.00 71 TYR A O 5
ATOM 8078 N N . TYR A 1 72 ? 30.537 -15.413 5.847 1.00 0.00 72 TYR A N 5
ATOM 8079 C CA . TYR A 1 72 ? 29.150 -15.754 6.142 1.00 0.00 72 TYR A CA 5
ATOM 8080 C C . TYR A 1 72 ? 29.072 -16.849 7.201 1.00 0.00 72 TYR A C 5
ATOM 8081 O O . TYR A 1 72 ? 28.093 -16.943 7.943 1.00 0.00 72 TYR A O 5
ATOM 8099 N N . TYR A 1 73 ? 30.109 -17.676 7.266 1.00 0.00 73 TYR A N 5
ATOM 8100 C CA . TYR A 1 73 ? 30.159 -18.766 8.232 1.00 0.00 73 TYR A CA 5
ATOM 8101 C C . TYR A 1 73 ? 30.111 -18.231 9.660 1.00 0.00 73 TYR A C 5
ATOM 8102 O O . TYR A 1 73 ? 29.804 -18.964 10.601 1.00 0.00 73 TYR A O 5
ATOM 8120 N N . LYS A 1 74 ? 30.416 -16.947 9.814 1.00 0.00 74 LYS A N 5
ATOM 8121 C CA . LYS A 1 74 ? 30.407 -16.310 11.126 1.00 0.00 74 LYS A CA 5
ATOM 8122 C C . LYS A 1 74 ? 28.983 -15.975 11.558 1.00 0.00 74 LYS A C 5
ATOM 8123 O O . LYS A 1 74 ? 28.662 -15.997 12.747 1.00 0.00 74 LYS A O 5
ATOM 8142 N N . THR A 1 75 ? 28.132 -15.665 10.585 1.00 0.00 75 THR A N 5
ATOM 8143 C CA . THR A 1 75 ? 26.742 -15.326 10.864 1.00 0.00 75 THR A CA 5
ATOM 8144 C C . THR A 1 75 ? 25.820 -16.506 10.579 1.00 0.00 75 THR A C 5
ATOM 8145 O O . THR A 1 75 ? 24.626 -16.458 10.874 1.00 0.00 75 THR A O 5
ATOM 8156 N N . GLY A 1 76 ? 26.382 -17.565 10.005 1.00 0.00 76 GLY A N 5
ATOM 8157 C CA . GLY A 1 76 ? 25.595 -18.743 9.690 1.00 0.00 76 GLY A CA 5
ATOM 8158 C C . GLY A 1 76 ? 24.998 -18.687 8.298 1.00 0.00 76 GLY A C 5
ATOM 8159 O O . GLY A 1 76 ? 24.589 -19.710 7.749 1.00 0.00 76 GLY A O 5
ATOM 8163 N N . ILE A 1 77 ? 24.948 -17.488 7.725 1.00 0.00 77 ILE A N 5
ATOM 8164 C CA . ILE A 1 77 ? 24.397 -17.304 6.388 1.00 0.00 77 ILE A CA 5
ATOM 8165 C C . ILE A 1 77 ? 24.781 -18.459 5.471 1.00 0.00 77 ILE A C 5
ATOM 8166 O O . ILE A 1 77 ? 23.943 -18.992 4.742 1.00 0.00 77 ILE A O 5
ATOM 8182 N N . LEU A 1 78 ? 26.052 -18.844 5.513 1.00 0.00 78 LEU A N 5
ATOM 8183 C CA . LEU A 1 78 ? 26.548 -19.939 4.686 1.00 0.00 78 LEU A CA 5
ATOM 8184 C C . LEU A 1 78 ? 26.983 -21.118 5.549 1.00 0.00 78 LEU A C 5
ATOM 8185 O O . LEU A 1 78 ? 27.199 -20.973 6.752 1.00 0.00 78 LEU A O 5
ATOM 8201 N N . GLU A 1 79 ? 27.111 -22.286 4.926 1.00 0.00 79 GLU A N 5
ATOM 8202 C CA . GLU A 1 79 ? 27.522 -23.490 5.638 1.00 0.00 79 GLU A CA 5
ATOM 8203 C C . GLU A 1 79 ? 28.853 -24.011 5.102 1.00 0.00 79 GLU A C 5
ATOM 8204 O O . GLU A 1 79 ? 28.961 -24.382 3.934 1.00 0.00 79 GLU A O 5
ATOM 8216 N N . ARG A 1 80 ? 29.863 -24.035 5.966 1.00 0.00 80 ARG A N 5
ATOM 8217 C CA . ARG A 1 80 ? 31.187 -24.508 5.580 1.00 0.00 80 ARG A CA 5
ATOM 8218 C C . ARG A 1 80 ? 31.093 -25.828 4.822 1.00 0.00 80 ARG A C 5
ATOM 8219 O O . ARG A 1 80 ? 30.490 -26.789 5.299 1.00 0.00 80 ARG A O 5
ATOM 8240 N N . VAL A 1 81 ? 31.692 -25.867 3.636 1.00 0.00 81 VAL A N 5
ATOM 8241 C CA . VAL A 1 81 ? 31.677 -27.069 2.811 1.00 0.00 81 VAL A CA 5
ATOM 8242 C C . VAL A 1 81 ? 33.090 -27.584 2.562 1.00 0.00 81 VAL A C 5
ATOM 8243 O O . VAL A 1 81 ? 34.020 -26.802 2.362 1.00 0.00 81 VAL A O 5
ATOM 8256 N N . ASP A 1 82 ? 33.245 -28.903 2.576 1.00 0.00 82 ASP A N 5
ATOM 8257 C CA . ASP A 1 82 ? 34.545 -29.523 2.351 1.00 0.00 82 ASP A CA 5
ATOM 8258 C C . ASP A 1 82 ? 34.640 -30.089 0.937 1.00 0.00 82 ASP A C 5
ATOM 8259 O O . ASP A 1 82 ? 35.300 -31.102 0.706 1.00 0.00 82 ASP A O 5
ATOM 8268 N N . ARG A 1 83 ? 33.975 -29.428 -0.005 1.00 0.00 83 ARG A N 5
ATOM 8269 C CA . ARG A 1 83 ? 33.982 -29.866 -1.396 1.00 0.00 83 ARG A CA 5
ATOM 8270 C C . ARG A 1 83 ? 34.590 -28.797 -2.299 1.00 0.00 83 ARG A C 5
ATOM 8271 O O . ARG A 1 83 ? 35.117 -27.792 -1.821 1.00 0.00 83 ARG A O 5
ATOM 8292 N N . ARG A 1 84 ? 34.514 -29.021 -3.607 1.00 0.00 84 ARG A N 5
ATOM 8293 C CA . ARG A 1 84 ? 35.058 -28.079 -4.577 1.00 0.00 84 ARG A CA 5
ATOM 8294 C C . ARG A 1 84 ? 33.947 -27.244 -5.206 1.00 0.00 84 ARG A C 5
ATOM 8295 O O . ARG A 1 84 ? 33.044 -27.778 -5.852 1.00 0.00 84 ARG A O 5
ATOM 8316 N N . LEU A 1 85 ? 34.018 -25.931 -5.013 1.00 0.00 85 LEU A N 5
ATOM 8317 C CA . LEU A 1 85 ? 33.018 -25.021 -5.560 1.00 0.00 85 LEU A CA 5
ATOM 8318 C C . LEU A 1 85 ? 31.613 -25.437 -5.137 1.00 0.00 85 LEU A C 5
ATOM 8319 O O . LEU A 1 85 ? 30.638 -25.174 -5.840 1.00 0.00 85 LEU A O 5
ATOM 8335 N N . VAL A 1 86 ? 31.517 -26.088 -3.981 1.00 0.00 86 VAL A N 5
ATOM 8336 C CA . VAL A 1 86 ? 30.231 -26.537 -3.462 1.00 0.00 86 VAL A CA 5
ATOM 8337 C C . VAL A 1 86 ? 29.889 -25.831 -2.155 1.00 0.00 86 VAL A C 5
ATOM 8338 O O . VAL A 1 86 ? 30.486 -26.106 -1.114 1.00 0.00 86 VAL A O 5
ATOM 8351 N N . TYR A 1 87 ? 28.925 -24.919 -2.217 1.00 0.00 87 TYR A N 5
ATOM 8352 C CA . TYR A 1 87 ? 28.504 -24.170 -1.039 1.00 0.00 87 TYR A CA 5
ATOM 8353 C C . TYR A 1 87 ? 27.077 -24.535 -0.643 1.00 0.00 87 TYR A C 5
ATOM 8354 O O . TYR A 1 87 ? 26.366 -25.210 -1.388 1.00 0.00 87 TYR A O 5
ATOM 8372 N N . LYS A 1 88 ? 26.663 -24.082 0.536 1.00 0.00 88 LYS A N 5
ATOM 8373 C CA . LYS A 1 88 ? 25.320 -24.358 1.033 1.00 0.00 88 LYS A CA 5
ATOM 8374 C C . LYS A 1 88 ? 24.848 -23.249 1.968 1.00 0.00 88 LYS A C 5
ATOM 8375 O O . LYS A 1 88 ? 25.594 -22.799 2.839 1.00 0.00 88 LYS A O 5
ATOM 8394 N N . PHE A 1 89 ? 23.606 -22.814 1.784 1.00 0.00 89 PHE A N 5
ATOM 8395 C CA . PHE A 1 89 ? 23.035 -21.759 2.613 1.00 0.00 89 PHE A CA 5
ATOM 8396 C C . PHE A 1 89 ? 22.660 -22.293 3.992 1.00 0.00 89 PHE A C 5
ATOM 8397 O O . PHE A 1 89 ? 21.999 -23.323 4.112 1.00 0.00 89 PHE A O 5
ATOM 8414 N N . GLY A 1 90 ? 23.088 -21.583 5.032 1.00 0.00 90 GLY A N 5
ATOM 8415 C CA . GLY A 1 90 ? 22.789 -22.000 6.389 1.00 0.00 90 GLY A CA 5
ATOM 8416 C C . GLY A 1 90 ? 21.360 -21.688 6.790 1.00 0.00 90 GLY A C 5
ATOM 8417 O O . GLY A 1 90 ? 20.472 -21.611 5.941 1.00 0.00 90 GLY A O 5
ATOM 8421 N N . LYS A 1 91 ? 21.137 -21.510 8.087 1.00 0.00 91 LYS A N 5
ATOM 8422 C CA . LYS A 1 91 ? 19.807 -21.205 8.601 1.00 0.00 91 LYS A CA 5
ATOM 8423 C C . LYS A 1 91 ? 19.557 -19.700 8.604 1.00 0.00 91 LYS A C 5
ATOM 8424 O O . LYS A 1 91 ? 18.415 -19.251 8.514 1.00 0.00 91 LYS A O 5
ATOM 8443 N N . ASN A 1 92 ? 20.632 -18.926 8.707 1.00 0.00 92 ASN A N 5
ATOM 8444 C CA . ASN A 1 92 ? 20.529 -17.471 8.721 1.00 0.00 92 ASN A CA 5
ATOM 8445 C C . ASN A 1 92 ? 19.913 -16.958 7.423 1.00 0.00 92 ASN A C 5
ATOM 8446 O O . ASN A 1 92 ? 19.217 -15.943 7.413 1.00 0.00 92 ASN A O 5
ATOM 8457 N N . ALA A 1 93 ? 20.176 -17.666 6.329 1.00 0.00 93 ALA A N 5
ATOM 8458 C CA . ALA A 1 93 ? 19.646 -17.283 5.026 1.00 0.00 93 ALA A CA 5
ATOM 8459 C C . ALA A 1 93 ? 18.141 -17.518 4.955 1.00 0.00 93 ALA A C 5
ATOM 8460 O O . ALA A 1 93 ? 17.542 -18.061 5.884 1.00 0.00 93 ALA A O 5
ATOM 8467 N N . HIS A 1 94 ? 17.533 -17.103 3.848 1.00 0.00 94 HIS A N 5
ATOM 8468 C CA . HIS A 1 94 ? 16.097 -17.268 3.656 1.00 0.00 94 HIS A CA 5
ATOM 8469 C C . HIS A 1 94 ? 15.720 -17.089 2.189 1.00 0.00 94 HIS A C 5
ATOM 8470 O O . HIS A 1 94 ? 16.523 -16.617 1.385 1.00 0.00 94 HIS A O 5
ATOM 8484 N N . GLY A 1 95 ? 14.494 -17.472 1.846 1.00 0.00 95 GLY A N 5
ATOM 8485 C CA . GLY A 1 95 ? 14.033 -17.347 0.476 1.00 0.00 95 GLY A CA 5
ATOM 8486 C C . GLY A 1 95 ? 14.051 -18.669 -0.265 1.00 0.00 95 GLY A C 5
ATOM 8487 O O . GLY A 1 95 ? 13.120 -18.985 -1.006 1.00 0.00 95 GLY A O 5
ATOM 8491 N N . TRP A 1 96 ? 15.112 -19.442 -0.066 1.00 0.00 96 TRP A N 5
ATOM 8492 C CA . TRP A 1 96 ? 15.248 -20.737 -0.723 1.00 0.00 96 TRP A CA 5
ATOM 8493 C C . TRP A 1 96 ? 14.488 -21.817 0.040 1.00 0.00 96 TRP A C 5
ATOM 8494 O O . TRP A 1 96 ? 13.859 -22.687 -0.561 1.00 0.00 96 TRP A O 5
ATOM 8515 N N . GLN A 1 97 ? 14.551 -21.753 1.366 1.00 0.00 97 GLN A N 5
ATOM 8516 C CA . GLN A 1 97 ? 13.869 -22.727 2.210 1.00 0.00 97 GLN A CA 5
ATOM 8517 C C . GLN A 1 97 ? 12.377 -22.770 1.895 1.00 0.00 97 GLN A C 5
ATOM 8518 O O . GLN A 1 97 ? 11.835 -21.848 1.287 1.00 0.00 97 GLN A O 5
ATOM 8532 N N . GLU A 1 98 ? 11.719 -23.847 2.314 1.00 0.00 98 GLU A N 5
ATOM 8533 C CA . GLU A 1 98 ? 10.290 -24.009 2.074 1.00 0.00 98 GLU A CA 5
ATOM 8534 C C . GLU A 1 98 ? 9.686 -25.017 3.048 1.00 0.00 98 GLU A C 5
ATOM 8535 O O . GLU A 1 98 ? 10.232 -26.101 3.255 1.00 0.00 98 GLU A O 5
ATOM 8547 N N . ASP A 1 99 ? 8.557 -24.650 3.644 1.00 0.00 99 ASP A N 5
ATOM 8548 C CA . ASP A 1 99 ? 7.878 -25.521 4.597 1.00 0.00 99 ASP A CA 5
ATOM 8549 C C . ASP A 1 99 ? 6.374 -25.535 4.343 1.00 0.00 99 ASP A C 5
ATOM 8550 O O . ASP A 1 99 ? 5.843 -24.672 3.643 1.00 0.00 99 ASP A O 5
ATOM 8559 N N . LYS A 1 100 ? 5.692 -26.522 4.914 1.00 0.00 100 LYS A N 5
ATOM 8560 C CA . LYS A 1 100 ? 4.249 -26.651 4.751 1.00 0.00 100 LYS A CA 5
ATOM 8561 C C . LYS A 1 100 ? 3.514 -26.146 5.989 1.00 0.00 100 LYS A C 5
ATOM 8562 O O . LYS A 1 100 ? 4.125 -25.906 7.031 1.00 0.00 100 LYS A O 5
ATOM 8581 N N . LEU A 1 101 ? 2.201 -25.987 5.867 1.00 0.00 101 LEU A N 5
ATOM 8582 C CA . LEU A 1 101 ? 1.382 -25.512 6.977 1.00 0.00 101 LEU A CA 5
ATOM 8583 C C . LEU A 1 101 ? 1.369 -26.525 8.117 1.00 0.00 101 LEU A C 5
ATOM 8584 O O . LEU A 1 101 ? 1.057 -27.698 7.915 1.00 0.00 101 LEU A O 5
ATOM 8600 N N . SER A 1 102 ? 1.708 -26.063 9.317 1.00 0.00 102 SER A N 5
ATOM 8601 C CA . SER A 1 102 ? 1.738 -26.929 10.489 1.00 0.00 102 SER A CA 5
ATOM 8602 C C . SER A 1 102 ? 2.562 -28.184 10.217 1.00 0.00 102 SER A C 5
ATOM 8603 O O . SER A 1 102 ? 2.016 -29.249 9.930 1.00 0.00 102 SER A O 5
ATOM 8611 N N . GLY A 1 103 ? 3.881 -28.050 10.311 1.00 0.00 103 GLY A N 5
ATOM 8612 C CA . GLY A 1 103 ? 4.760 -29.180 10.072 1.00 0.00 103 GLY A CA 5
ATOM 8613 C C . GLY A 1 103 ? 4.622 -30.256 11.131 1.00 0.00 103 GLY A C 5
ATOM 8614 O O . GLY A 1 103 ? 3.924 -30.087 12.131 1.00 0.00 103 GLY A O 5
ATOM 8618 N N . PRO A 1 104 ? 5.299 -31.394 10.916 1.00 0.00 104 PRO A N 5
ATOM 8619 C CA . PRO A 1 104 ? 5.264 -32.524 11.848 1.00 0.00 104 PRO A CA 5
ATOM 8620 C C . PRO A 1 104 ? 5.992 -32.223 13.153 1.00 0.00 104 PRO A C 5
ATOM 8621 O O . PRO A 1 104 ? 5.626 -32.733 14.212 1.00 0.00 104 PRO A O 5
ATOM 8632 N N . SER A 1 105 ? 7.025 -31.390 13.070 1.00 0.00 105 SER A N 5
ATOM 8633 C CA . SER A 1 105 ? 7.807 -31.023 14.245 1.00 0.00 105 SER A CA 5
ATOM 8634 C C . SER A 1 105 ? 8.277 -29.575 14.154 1.00 0.00 105 SER A C 5
ATOM 8635 O O . SER A 1 105 ? 8.091 -28.790 15.084 1.00 0.00 105 SER A O 5
ATOM 8643 N N . SER A 1 106 ? 8.888 -29.227 13.026 1.00 0.00 106 SER A N 5
ATOM 8644 C CA . SER A 1 106 ? 9.388 -27.874 12.813 1.00 0.00 106 SER A CA 5
ATOM 8645 C C . SER A 1 106 ? 8.275 -26.954 12.318 1.00 0.00 106 SER A C 5
ATOM 8646 O O . SER A 1 106 ? 7.276 -27.412 11.765 1.00 0.00 106 SER A O 5
ATOM 8654 N N . GLY A 1 107 ? 8.457 -25.653 12.522 1.00 0.00 107 GLY A N 5
ATOM 8655 C CA . GLY A 1 107 ? 7.461 -24.689 12.091 1.00 0.00 107 GLY A CA 5
ATOM 8656 C C . GLY A 1 107 ? 6.714 -24.068 13.255 1.00 0.00 107 GLY A C 5
ATOM 8657 O O . GLY A 1 107 ? 6.192 -24.777 14.115 1.00 0.00 107 GLY A O 5
ATOM 8661 N N . GLY A 1 1 ? 7.286 -11.087 -10.534 1.00 0.00 1 GLY A N 6
ATOM 8662 C CA . GLY A 1 1 ? 7.749 -9.750 -10.853 1.00 0.00 1 GLY A CA 6
ATOM 8663 C C . GLY A 1 1 ? 9.255 -9.615 -10.739 1.00 0.00 1 GLY A C 6
ATOM 8664 O O . GLY A 1 1 ? 9.882 -10.267 -9.905 1.00 0.00 1 GLY A O 6
ATOM 8668 N N . SER A 1 2 ? 9.836 -8.767 -11.581 1.00 0.00 2 SER A N 6
ATOM 8669 C CA . SER A 1 2 ? 11.279 -8.552 -11.576 1.00 0.00 2 SER A CA 6
ATOM 8670 C C . SER A 1 2 ? 11.618 -7.154 -11.069 1.00 0.00 2 SER A C 6
ATOM 8671 O O . SER A 1 2 ? 11.664 -6.196 -11.841 1.00 0.00 2 SER A O 6
ATOM 8679 N N . SER A 1 3 ? 11.855 -7.045 -9.766 1.00 0.00 3 SER A N 6
ATOM 8680 C CA . SER A 1 3 ? 12.187 -5.764 -9.154 1.00 0.00 3 SER A CA 6
ATOM 8681 C C . SER A 1 3 ? 13.400 -5.897 -8.238 1.00 0.00 3 SER A C 6
ATOM 8682 O O . SER A 1 3 ? 13.372 -6.634 -7.254 1.00 0.00 3 SER A O 6
ATOM 8690 N N . GLY A 1 4 ? 14.467 -5.177 -8.572 1.00 0.00 4 GLY A N 6
ATOM 8691 C CA . GLY A 1 4 ? 15.677 -5.228 -7.772 1.00 0.00 4 GLY A CA 6
ATOM 8692 C C . GLY A 1 4 ? 16.041 -3.878 -7.186 1.00 0.00 4 GLY A C 6
ATOM 8693 O O . GLY A 1 4 ? 17.171 -3.413 -7.337 1.00 0.00 4 GLY A O 6
ATOM 8697 N N . SER A 1 5 ? 15.083 -3.247 -6.517 1.00 0.00 5 SER A N 6
ATOM 8698 C CA . SER A 1 5 ? 15.307 -1.939 -5.911 1.00 0.00 5 SER A CA 6
ATOM 8699 C C . SER A 1 5 ? 14.456 -1.769 -4.656 1.00 0.00 5 SER A C 6
ATOM 8700 O O . SER A 1 5 ? 13.326 -1.287 -4.720 1.00 0.00 5 SER A O 6
ATOM 8708 N N . SER A 1 6 ? 15.010 -2.168 -3.515 1.00 0.00 6 SER A N 6
ATOM 8709 C CA . SER A 1 6 ? 14.302 -2.064 -2.245 1.00 0.00 6 SER A CA 6
ATOM 8710 C C . SER A 1 6 ? 15.256 -2.269 -1.072 1.00 0.00 6 SER A C 6
ATOM 8711 O O . SER A 1 6 ? 15.287 -1.472 -0.135 1.00 0.00 6 SER A O 6
ATOM 8719 N N . GLY A 1 7 ? 16.036 -3.344 -1.133 1.00 0.00 7 GLY A N 6
ATOM 8720 C CA . GLY A 1 7 ? 16.981 -3.636 -0.071 1.00 0.00 7 GLY A CA 6
ATOM 8721 C C . GLY A 1 7 ? 18.028 -4.649 -0.489 1.00 0.00 7 GLY A C 6
ATOM 8722 O O . GLY A 1 7 ? 18.431 -5.499 0.305 1.00 0.00 7 GLY A O 6
ATOM 8726 N N . SER A 1 8 ? 18.469 -4.561 -1.740 1.00 0.00 8 SER A N 6
ATOM 8727 C CA . SER A 1 8 ? 19.471 -5.481 -2.263 1.00 0.00 8 SER A CA 6
ATOM 8728 C C . SER A 1 8 ? 20.879 -5.007 -1.915 1.00 0.00 8 SER A C 6
ATOM 8729 O O . SER A 1 8 ? 21.411 -4.092 -2.543 1.00 0.00 8 SER A O 6
ATOM 8737 N N . SER A 1 9 ? 21.477 -5.638 -0.909 1.00 0.00 9 SER A N 6
ATOM 8738 C CA . SER A 1 9 ? 22.822 -5.279 -0.474 1.00 0.00 9 SER A CA 6
ATOM 8739 C C . SER A 1 9 ? 23.505 -6.460 0.208 1.00 0.00 9 SER A C 6
ATOM 8740 O O . SER A 1 9 ? 24.272 -6.287 1.156 1.00 0.00 9 SER A O 6
ATOM 8748 N N . HIS A 1 10 ? 23.222 -7.663 -0.282 1.00 0.00 10 HIS A N 6
ATOM 8749 C CA . HIS A 1 10 ? 23.809 -8.875 0.279 1.00 0.00 10 HIS A CA 6
ATOM 8750 C C . HIS A 1 10 ? 24.114 -9.889 -0.819 1.00 0.00 10 HIS A C 6
ATOM 8751 O O . HIS A 1 10 ? 23.263 -10.184 -1.660 1.00 0.00 10 HIS A O 6
ATOM 8765 N N . LEU A 1 11 ? 25.331 -10.420 -0.807 1.00 0.00 11 LEU A N 6
ATOM 8766 C CA . LEU A 1 11 ? 25.749 -11.401 -1.802 1.00 0.00 11 LEU A CA 6
ATOM 8767 C C . LEU A 1 11 ? 24.892 -12.661 -1.718 1.00 0.00 11 LEU A C 6
ATOM 8768 O O . LEU A 1 11 ? 24.312 -13.096 -2.713 1.00 0.00 11 LEU A O 6
ATOM 8784 N N . TRP A 1 12 ? 24.816 -13.239 -0.525 1.00 0.00 12 TRP A N 6
ATOM 8785 C CA . TRP A 1 12 ? 24.028 -14.448 -0.311 1.00 0.00 12 TRP A CA 6
ATOM 8786 C C . TRP A 1 12 ? 22.685 -14.355 -1.026 1.00 0.00 12 TRP A C 6
ATOM 8787 O O . TRP A 1 12 ? 22.122 -15.368 -1.441 1.00 0.00 12 TRP A O 6
ATOM 8808 N N . GLU A 1 13 ? 22.176 -13.135 -1.165 1.00 0.00 13 GLU A N 6
ATOM 8809 C CA . GLU A 1 13 ? 20.897 -12.912 -1.830 1.00 0.00 13 GLU A CA 6
ATOM 8810 C C . GLU A 1 13 ? 21.074 -12.857 -3.345 1.00 0.00 13 GLU A C 6
ATOM 8811 O O . GLU A 1 13 ? 20.211 -13.309 -4.098 1.00 0.00 13 GLU A O 6
ATOM 8823 N N . PHE A 1 14 ? 22.198 -12.300 -3.783 1.00 0.00 14 PHE A N 6
ATOM 8824 C CA . PHE A 1 14 ? 22.488 -12.184 -5.208 1.00 0.00 14 PHE A CA 6
ATOM 8825 C C . PHE A 1 14 ? 22.685 -13.560 -5.837 1.00 0.00 14 PHE A C 6
ATOM 8826 O O . PHE A 1 14 ? 22.112 -13.865 -6.882 1.00 0.00 14 PHE A O 6
ATOM 8843 N N . VAL A 1 15 ? 23.502 -14.387 -5.192 1.00 0.00 15 VAL A N 6
ATOM 8844 C CA . VAL A 1 15 ? 23.776 -15.731 -5.686 1.00 0.00 15 VAL A CA 6
ATOM 8845 C C . VAL A 1 15 ? 22.565 -16.640 -5.506 1.00 0.00 15 VAL A C 6
ATOM 8846 O O . VAL A 1 15 ? 22.287 -17.494 -6.348 1.00 0.00 15 VAL A O 6
ATOM 8859 N N . ARG A 1 16 ? 21.848 -16.450 -4.404 1.00 0.00 16 ARG A N 6
ATOM 8860 C CA . ARG A 1 16 ? 20.667 -17.253 -4.113 1.00 0.00 16 ARG A CA 6
ATOM 8861 C C . ARG A 1 16 ? 19.592 -17.046 -5.176 1.00 0.00 16 ARG A C 6
ATOM 8862 O O . ARG A 1 16 ? 18.957 -18.000 -5.625 1.00 0.00 16 ARG A O 6
ATOM 8883 N N . ASP A 1 17 ? 19.395 -15.794 -5.573 1.00 0.00 17 ASP A N 6
ATOM 8884 C CA . ASP A 1 17 ? 18.398 -15.460 -6.584 1.00 0.00 17 ASP A CA 6
ATOM 8885 C C . ASP A 1 17 ? 18.614 -16.281 -7.852 1.00 0.00 17 ASP A C 6
ATOM 8886 O O . ASP A 1 17 ? 17.700 -16.951 -8.334 1.00 0.00 17 ASP A O 6
ATOM 8895 N N . LEU A 1 18 ? 19.828 -16.223 -8.388 1.00 0.00 18 LEU A N 6
ATOM 8896 C CA . LEU A 1 18 ? 20.165 -16.961 -9.601 1.00 0.00 18 LEU A CA 6
ATOM 8897 C C . LEU A 1 18 ? 19.600 -18.376 -9.552 1.00 0.00 18 LEU A C 6
ATOM 8898 O O . LEU A 1 18 ? 19.045 -18.869 -10.535 1.00 0.00 18 LEU A O 6
ATOM 8914 N N . LEU A 1 19 ? 19.741 -19.025 -8.401 1.00 0.00 19 LEU A N 6
ATOM 8915 C CA . LEU A 1 19 ? 19.242 -20.384 -8.223 1.00 0.00 19 LEU A CA 6
ATOM 8916 C C . LEU A 1 19 ? 17.728 -20.436 -8.397 1.00 0.00 19 LEU A C 6
ATOM 8917 O O . LEU A 1 19 ? 17.186 -21.407 -8.926 1.00 0.00 19 LEU A O 6
ATOM 8933 N N . LEU A 1 20 ? 17.050 -19.384 -7.952 1.00 0.00 20 LEU A N 6
ATOM 8934 C CA . LEU A 1 20 ? 15.598 -19.307 -8.061 1.00 0.00 20 LEU A CA 6
ATOM 8935 C C . LEU A 1 20 ? 15.185 -18.495 -9.284 1.00 0.00 20 LEU A C 6
ATOM 8936 O O . LEU A 1 20 ? 13.998 -18.359 -9.580 1.00 0.00 20 LEU A O 6
ATOM 8952 N N . SER A 1 21 ? 16.173 -17.959 -9.993 1.00 0.00 21 SER A N 6
ATOM 8953 C CA . SER A 1 21 ? 15.913 -17.158 -11.184 1.00 0.00 21 SER A CA 6
ATOM 8954 C C . SER A 1 21 ? 16.622 -17.747 -12.399 1.00 0.00 21 SER A C 6
ATOM 8955 O O . SER A 1 21 ? 17.700 -17.303 -12.797 1.00 0.00 21 SER A O 6
ATOM 8963 N N . PRO A 1 22 ? 16.004 -18.771 -13.005 1.00 0.00 22 PRO A N 6
ATOM 8964 C CA . PRO A 1 22 ? 16.557 -19.444 -14.185 1.00 0.00 22 PRO A CA 6
ATOM 8965 C C . PRO A 1 22 ? 16.520 -18.559 -15.427 1.00 0.00 22 PRO A C 6
ATOM 8966 O O . PRO A 1 22 ? 17.005 -18.946 -16.489 1.00 0.00 22 PRO A O 6
ATOM 8977 N N . GLU A 1 23 ? 15.942 -17.370 -15.284 1.00 0.00 23 GLU A N 6
ATOM 8978 C CA . GLU A 1 23 ? 15.843 -16.432 -16.396 1.00 0.00 23 GLU A CA 6
ATOM 8979 C C . GLU A 1 23 ? 17.081 -15.543 -16.470 1.00 0.00 23 GLU A C 6
ATOM 8980 O O . GLU A 1 23 ? 17.449 -15.063 -17.541 1.00 0.00 23 GLU A O 6
ATOM 8992 N N . GLU A 1 24 ? 17.718 -15.328 -15.323 1.00 0.00 24 GLU A N 6
ATOM 8993 C CA . GLU A 1 24 ? 18.913 -14.496 -15.258 1.00 0.00 24 GLU A CA 6
ATOM 8994 C C . GLU A 1 24 ? 20.169 -15.355 -15.145 1.00 0.00 24 GLU A C 6
ATOM 8995 O O . GLU A 1 24 ? 21.164 -15.111 -15.825 1.00 0.00 24 GLU A O 6
ATOM 9007 N N . ASN A 1 25 ? 20.113 -16.363 -14.280 1.00 0.00 25 ASN A N 6
ATOM 9008 C CA . ASN A 1 25 ? 21.246 -17.259 -14.076 1.00 0.00 25 ASN A CA 6
ATOM 9009 C C . ASN A 1 25 ? 21.535 -18.066 -15.338 1.00 0.00 25 ASN A C 6
ATOM 9010 O O . ASN A 1 25 ? 20.657 -18.754 -15.861 1.00 0.00 25 ASN A O 6
ATOM 9021 N N . CYS A 1 26 ? 22.769 -17.978 -15.821 1.00 0.00 26 CYS A N 6
ATOM 9022 C CA . CYS A 1 26 ? 23.174 -18.700 -17.022 1.00 0.00 26 CYS A CA 6
ATOM 9023 C C . CYS A 1 26 ? 24.218 -19.762 -16.691 1.00 0.00 26 CYS A C 6
ATOM 9024 O O . CYS A 1 26 ? 25.420 -19.515 -16.784 1.00 0.00 26 CYS A O 6
ATOM 9032 N N . GLY A 1 27 ? 23.750 -20.945 -16.304 1.00 0.00 27 GLY A N 6
ATOM 9033 C CA . GLY A 1 27 ? 24.656 -22.026 -15.964 1.00 0.00 27 GLY A CA 6
ATOM 9034 C C . GLY A 1 27 ? 25.767 -21.580 -15.035 1.00 0.00 27 GLY A C 6
ATOM 9035 O O . GLY A 1 27 ? 26.863 -22.143 -15.051 1.00 0.00 27 GLY A O 6
ATOM 9039 N N . ILE A 1 28 ? 25.487 -20.566 -14.223 1.00 0.00 28 ILE A N 6
ATOM 9040 C CA . ILE A 1 28 ? 26.472 -20.045 -13.284 1.00 0.00 28 ILE A CA 6
ATOM 9041 C C . ILE A 1 28 ? 26.484 -20.857 -11.993 1.00 0.00 28 ILE A C 6
ATOM 9042 O O . ILE A 1 28 ? 27.510 -20.958 -11.319 1.00 0.00 28 ILE A O 6
ATOM 9058 N N . LEU A 1 29 ? 25.337 -21.435 -11.654 1.00 0.00 29 LEU A N 6
ATOM 9059 C CA . LEU A 1 29 ? 25.214 -22.241 -10.445 1.00 0.00 29 LEU A CA 6
ATOM 9060 C C . LEU A 1 29 ? 24.373 -23.487 -10.703 1.00 0.00 29 LEU A C 6
ATOM 9061 O O . LEU A 1 29 ? 23.783 -23.638 -11.772 1.00 0.00 29 LEU A O 6
ATOM 9077 N N . GLU A 1 30 ? 24.321 -24.375 -9.715 1.00 0.00 30 GLU A N 6
ATOM 9078 C CA . GLU A 1 30 ? 23.550 -25.607 -9.836 1.00 0.00 30 GLU A CA 6
ATOM 9079 C C . GLU A 1 30 ? 22.974 -26.024 -8.486 1.00 0.00 30 GLU A C 6
ATOM 9080 O O . GLU A 1 30 ? 23.580 -25.785 -7.441 1.00 0.00 30 GLU A O 6
ATOM 9092 N N . TRP A 1 31 ? 21.802 -26.647 -8.516 1.00 0.00 31 TRP A N 6
ATOM 9093 C CA . TRP A 1 31 ? 21.144 -27.096 -7.294 1.00 0.00 31 TRP A CA 6
ATOM 9094 C C . TRP A 1 31 ? 21.551 -28.525 -6.950 1.00 0.00 31 TRP A C 6
ATOM 9095 O O . TRP A 1 31 ? 21.048 -29.481 -7.539 1.00 0.00 31 TRP A O 6
ATOM 9116 N N . GLU A 1 32 ? 22.465 -28.661 -5.994 1.00 0.00 32 GLU A N 6
ATOM 9117 C CA . GLU A 1 32 ? 22.939 -29.974 -5.574 1.00 0.00 32 GLU A CA 6
ATOM 9118 C C . GLU A 1 32 ? 21.886 -30.689 -4.731 1.00 0.00 32 GLU A C 6
ATOM 9119 O O . GLU A 1 32 ? 21.707 -31.902 -4.840 1.00 0.00 32 GLU A O 6
ATOM 9131 N N . ASP A 1 33 ? 21.194 -29.928 -3.891 1.00 0.00 33 ASP A N 6
ATOM 9132 C CA . ASP A 1 33 ? 20.158 -30.487 -3.029 1.00 0.00 33 ASP A CA 6
ATOM 9133 C C . ASP A 1 33 ? 19.182 -29.404 -2.581 1.00 0.00 33 ASP A C 6
ATOM 9134 O O . ASP A 1 33 ? 19.498 -28.590 -1.714 1.00 0.00 33 ASP A O 6
ATOM 9143 N N . ARG A 1 34 ? 17.995 -29.401 -3.179 1.00 0.00 34 ARG A N 6
ATOM 9144 C CA . ARG A 1 34 ? 16.973 -28.417 -2.843 1.00 0.00 34 ARG A CA 6
ATOM 9145 C C . ARG A 1 34 ? 16.545 -28.554 -1.384 1.00 0.00 34 ARG A C 6
ATOM 9146 O O . ARG A 1 34 ? 16.061 -27.599 -0.778 1.00 0.00 34 ARG A O 6
ATOM 9167 N N . GLU A 1 35 ? 16.728 -29.748 -0.829 1.00 0.00 35 GLU A N 6
ATOM 9168 C CA . GLU A 1 35 ? 16.359 -30.009 0.558 1.00 0.00 35 GLU A CA 6
ATOM 9169 C C . GLU A 1 35 ? 17.399 -29.432 1.515 1.00 0.00 35 GLU A C 6
ATOM 9170 O O . GLU A 1 35 ? 17.062 -28.700 2.445 1.00 0.00 35 GLU A O 6
ATOM 9182 N N . GLN A 1 36 ? 18.663 -29.769 1.279 1.00 0.00 36 GLN A N 6
ATOM 9183 C CA . GLN A 1 36 ? 19.751 -29.285 2.120 1.00 0.00 36 GLN A CA 6
ATOM 9184 C C . GLN A 1 36 ? 20.127 -27.853 1.755 1.00 0.00 36 GLN A C 6
ATOM 9185 O O . GLN A 1 36 ? 20.821 -27.171 2.508 1.00 0.00 36 GLN A O 6
ATOM 9199 N N . GLY A 1 37 ? 19.663 -27.402 0.594 1.00 0.00 37 GLY A N 6
ATOM 9200 C CA . GLY A 1 37 ? 19.960 -26.053 0.149 1.00 0.00 37 GLY A CA 6
ATOM 9201 C C . GLY A 1 37 ? 21.384 -25.908 -0.351 1.00 0.00 37 GLY A C 6
ATOM 9202 O O . GLY A 1 37 ? 21.929 -24.805 -0.380 1.00 0.00 37 GLY A O 6
ATOM 9206 N N . ILE A 1 38 ? 21.988 -27.025 -0.744 1.00 0.00 38 ILE A N 6
ATOM 9207 C CA . ILE A 1 38 ? 23.357 -27.017 -1.244 1.00 0.00 38 ILE A CA 6
ATOM 9208 C C . ILE A 1 38 ? 23.397 -26.674 -2.729 1.00 0.00 38 ILE A C 6
ATOM 9209 O O . ILE A 1 38 ? 22.655 -27.244 -3.529 1.00 0.00 38 ILE A O 6
ATOM 9225 N N . PHE A 1 39 ? 24.271 -25.741 -3.092 1.00 0.00 39 PHE A N 6
ATOM 9226 C CA . PHE A 1 39 ? 24.410 -25.322 -4.482 1.00 0.00 39 PHE A CA 6
ATOM 9227 C C . PHE A 1 39 ? 25.875 -25.334 -4.910 1.00 0.00 39 PHE A C 6
ATOM 9228 O O . PHE A 1 39 ? 26.776 -25.230 -4.078 1.00 0.00 39 PHE A O 6
ATOM 9245 N N . ARG A 1 40 ? 26.103 -25.463 -6.213 1.00 0.00 40 ARG A N 6
ATOM 9246 C CA . ARG A 1 40 ? 27.457 -25.490 -6.752 1.00 0.00 40 ARG A CA 6
ATOM 9247 C C . ARG A 1 40 ? 27.701 -24.298 -7.672 1.00 0.00 40 ARG A C 6
ATOM 9248 O O . ARG A 1 40 ? 26.764 -23.740 -8.244 1.00 0.00 40 ARG A O 6
ATOM 9269 N N . VAL A 1 41 ? 28.965 -23.912 -7.811 1.00 0.00 41 VAL A N 6
ATOM 9270 C CA . VAL A 1 41 ? 29.332 -22.786 -8.662 1.00 0.00 41 VAL A CA 6
ATOM 9271 C C . VAL A 1 41 ? 29.901 -23.265 -9.992 1.00 0.00 41 VAL A C 6
ATOM 9272 O O . VAL A 1 41 ? 31.117 -23.356 -10.163 1.00 0.00 41 VAL A O 6
ATOM 9285 N N . VAL A 1 42 ? 29.014 -23.571 -10.934 1.00 0.00 42 VAL A N 6
ATOM 9286 C CA . VAL A 1 42 ? 29.428 -24.040 -12.251 1.00 0.00 42 VAL A CA 6
ATOM 9287 C C . VAL A 1 42 ? 30.432 -23.083 -12.884 1.00 0.00 42 VAL A C 6
ATOM 9288 O O . VAL A 1 42 ? 31.484 -23.501 -13.370 1.00 0.00 42 VAL A O 6
ATOM 9301 N N . LYS A 1 43 ? 30.102 -21.797 -12.875 1.00 0.00 43 LYS A N 6
ATOM 9302 C CA . LYS A 1 43 ? 30.975 -20.778 -13.447 1.00 0.00 43 LYS A CA 6
ATOM 9303 C C . LYS A 1 43 ? 31.479 -19.825 -12.367 1.00 0.00 43 LYS A C 6
ATOM 9304 O O . LYS A 1 43 ? 30.876 -18.781 -12.117 1.00 0.00 43 LYS A O 6
ATOM 9323 N N . SER A 1 44 ? 32.587 -20.191 -11.732 1.00 0.00 44 SER A N 6
ATOM 9324 C CA . SER A 1 44 ? 33.171 -19.369 -10.678 1.00 0.00 44 SER A CA 6
ATOM 9325 C C . SER A 1 44 ? 33.616 -18.017 -11.227 1.00 0.00 44 SER A C 6
ATOM 9326 O O . SER A 1 44 ? 33.947 -17.106 -10.468 1.00 0.00 44 SER A O 6
ATOM 9334 N N . GLU A 1 45 ? 33.621 -17.895 -12.550 1.00 0.00 45 GLU A N 6
ATOM 9335 C CA . GLU A 1 45 ? 34.026 -16.655 -13.201 1.00 0.00 45 GLU A CA 6
ATOM 9336 C C . GLU A 1 45 ? 32.821 -15.755 -13.456 1.00 0.00 45 GLU A C 6
ATOM 9337 O O . GLU A 1 45 ? 32.849 -14.562 -13.155 1.00 0.00 45 GLU A O 6
ATOM 9349 N N . ALA A 1 46 ? 31.763 -16.336 -14.013 1.00 0.00 46 ALA A N 6
ATOM 9350 C CA . ALA A 1 46 ? 30.547 -15.588 -14.307 1.00 0.00 46 ALA A CA 6
ATOM 9351 C C . ALA A 1 46 ? 29.811 -15.211 -13.026 1.00 0.00 46 ALA A C 6
ATOM 9352 O O . ALA A 1 46 ? 29.051 -14.242 -12.996 1.00 0.00 46 ALA A O 6
ATOM 9359 N N . LEU A 1 47 ? 30.039 -15.983 -11.969 1.00 0.00 47 LEU A N 6
ATOM 9360 C CA . LEU A 1 47 ? 29.397 -15.730 -10.684 1.00 0.00 47 LEU A CA 6
ATOM 9361 C C . LEU A 1 47 ? 29.860 -14.401 -10.096 1.00 0.00 47 LEU A C 6
ATOM 9362 O O . LEU A 1 47 ? 29.052 -13.615 -9.602 1.00 0.00 47 LEU A O 6
ATOM 9378 N N . ALA A 1 48 ? 31.165 -14.157 -10.154 1.00 0.00 48 ALA A N 6
ATOM 9379 C CA . ALA A 1 48 ? 31.734 -12.921 -9.631 1.00 0.00 48 ALA A CA 6
ATOM 9380 C C . ALA A 1 48 ? 31.488 -11.756 -10.584 1.00 0.00 48 ALA A C 6
ATOM 9381 O O . ALA A 1 48 ? 31.089 -10.670 -10.163 1.00 0.00 48 ALA A O 6
ATOM 9388 N N . LYS A 1 49 ? 31.728 -11.989 -11.870 1.00 0.00 49 LYS A N 6
ATOM 9389 C CA . LYS A 1 49 ? 31.532 -10.960 -12.884 1.00 0.00 49 LYS A CA 6
ATOM 9390 C C . LYS A 1 49 ? 30.142 -10.341 -12.769 1.00 0.00 49 LYS A C 6
ATOM 9391 O O . LYS A 1 49 ? 29.988 -9.122 -12.841 1.00 0.00 49 LYS A O 6
ATOM 9410 N N . MET A 1 50 ? 29.135 -11.189 -12.590 1.00 0.00 50 MET A N 6
ATOM 9411 C CA . MET A 1 50 ? 27.759 -10.724 -12.463 1.00 0.00 50 MET A CA 6
ATOM 9412 C C . MET A 1 50 ? 27.558 -9.972 -11.151 1.00 0.00 50 MET A C 6
ATOM 9413 O O . MET A 1 50 ? 26.988 -8.881 -11.131 1.00 0.00 50 MET A O 6
ATOM 9427 N N . TRP A 1 51 ? 28.029 -10.562 -10.058 1.00 0.00 51 TRP A N 6
ATOM 9428 C CA . TRP A 1 51 ? 27.900 -9.946 -8.742 1.00 0.00 51 TRP A CA 6
ATOM 9429 C C . TRP A 1 51 ? 28.454 -8.526 -8.749 1.00 0.00 51 TRP A C 6
ATOM 9430 O O . TRP A 1 51 ? 27.759 -7.577 -8.387 1.00 0.00 51 TRP A O 6
ATOM 9451 N N . GLY A 1 52 ? 29.710 -8.386 -9.163 1.00 0.00 52 GLY A N 6
ATOM 9452 C CA . GLY A 1 52 ? 30.335 -7.077 -9.209 1.00 0.00 52 GLY A CA 6
ATOM 9453 C C . GLY A 1 52 ? 29.464 -6.043 -9.894 1.00 0.00 52 GLY A C 6
ATOM 9454 O O . GLY A 1 52 ? 29.362 -4.906 -9.433 1.00 0.00 52 GLY A O 6
ATOM 9458 N N . GLN A 1 53 ? 28.836 -6.437 -10.997 1.00 0.00 53 GLN A N 6
ATOM 9459 C CA . GLN A 1 53 ? 27.971 -5.533 -11.747 1.00 0.00 53 GLN A CA 6
ATOM 9460 C C . GLN A 1 53 ? 26.893 -4.939 -10.847 1.00 0.00 53 GLN A C 6
ATOM 9461 O O . GLN A 1 53 ? 26.456 -3.806 -11.051 1.00 0.00 53 GLN A O 6
ATOM 9475 N N . ARG A 1 54 ? 26.469 -5.710 -9.851 1.00 0.00 54 ARG A N 6
ATOM 9476 C CA . ARG A 1 54 ? 25.441 -5.260 -8.921 1.00 0.00 54 ARG A CA 6
ATOM 9477 C C . ARG A 1 54 ? 26.026 -4.308 -7.883 1.00 0.00 54 ARG A C 6
ATOM 9478 O O . ARG A 1 54 ? 25.364 -3.368 -7.443 1.00 0.00 54 ARG A O 6
ATOM 9499 N N . LYS A 1 55 ? 27.272 -4.557 -7.494 1.00 0.00 55 LYS A N 6
ATOM 9500 C CA . LYS A 1 55 ? 27.949 -3.723 -6.509 1.00 0.00 55 LYS A CA 6
ATOM 9501 C C . LYS A 1 55 ? 28.809 -2.664 -7.191 1.00 0.00 55 LYS A C 6
ATOM 9502 O O . LYS A 1 55 ? 29.547 -1.930 -6.533 1.00 0.00 55 LYS A O 6
ATOM 9521 N N . LYS A 1 56 ? 28.710 -2.590 -8.514 1.00 0.00 56 LYS A N 6
ATOM 9522 C CA . LYS A 1 56 ? 29.476 -1.619 -9.286 1.00 0.00 56 LYS A CA 6
ATOM 9523 C C . LYS A 1 56 ? 30.972 -1.789 -9.042 1.00 0.00 56 LYS A C 6
ATOM 9524 O O . LYS A 1 56 ? 31.733 -0.824 -9.095 1.00 0.00 56 LYS A O 6
ATOM 9543 N N . ASN A 1 57 ? 31.387 -3.024 -8.776 1.00 0.00 57 ASN A N 6
ATOM 9544 C CA . ASN A 1 57 ? 32.793 -3.320 -8.525 1.00 0.00 57 ASN A CA 6
ATOM 9545 C C . ASN A 1 57 ? 33.455 -3.907 -9.768 1.00 0.00 57 ASN A C 6
ATOM 9546 O O . ASN A 1 57 ? 33.588 -5.124 -9.898 1.00 0.00 57 ASN A O 6
ATOM 9557 N N . ASP A 1 58 ? 33.869 -3.032 -10.679 1.00 0.00 58 ASP A N 6
ATOM 9558 C CA . ASP A 1 58 ? 34.520 -3.462 -11.911 1.00 0.00 58 ASP A CA 6
ATOM 9559 C C . ASP A 1 58 ? 35.676 -4.412 -11.613 1.00 0.00 58 ASP A C 6
ATOM 9560 O O . ASP A 1 58 ? 36.090 -5.190 -12.472 1.00 0.00 58 ASP A O 6
ATOM 9569 N N . ARG A 1 59 ? 36.193 -4.341 -10.391 1.00 0.00 59 ARG A N 6
ATOM 9570 C CA . ARG A 1 59 ? 37.303 -5.192 -9.980 1.00 0.00 59 ARG A CA 6
ATOM 9571 C C . ARG A 1 59 ? 36.802 -6.386 -9.171 1.00 0.00 59 ARG A C 6
ATOM 9572 O O . ARG A 1 59 ? 37.519 -6.920 -8.326 1.00 0.00 59 ARG A O 6
ATOM 9593 N N . MET A 1 60 ? 35.567 -6.797 -9.437 1.00 0.00 60 MET A N 6
ATOM 9594 C CA . MET A 1 60 ? 34.971 -7.928 -8.734 1.00 0.00 60 MET A CA 6
ATOM 9595 C C . MET A 1 60 ? 35.483 -9.249 -9.298 1.00 0.00 60 MET A C 6
ATOM 9596 O O . MET A 1 60 ? 35.497 -9.456 -10.512 1.00 0.00 60 MET A O 6
ATOM 9610 N N . THR A 1 61 ? 35.905 -10.143 -8.408 1.00 0.00 61 THR A N 6
ATOM 9611 C CA . THR A 1 61 ? 36.419 -11.444 -8.817 1.00 0.00 61 THR A CA 6
ATOM 9612 C C . THR A 1 61 ? 36.176 -12.494 -7.739 1.00 0.00 61 THR A C 6
ATOM 9613 O O . THR A 1 61 ? 36.224 -12.196 -6.546 1.00 0.00 61 THR A O 6
ATOM 9624 N N . TYR A 1 62 ? 35.916 -13.725 -8.167 1.00 0.00 62 TYR A N 6
ATOM 9625 C CA . TYR A 1 62 ? 35.664 -14.820 -7.238 1.00 0.00 62 TYR A CA 6
ATOM 9626 C C . TYR A 1 62 ? 36.640 -14.775 -6.066 1.00 0.00 62 TYR A C 6
ATOM 9627 O O . TYR A 1 62 ? 36.283 -15.103 -4.935 1.00 0.00 62 TYR A O 6
ATOM 9645 N N . GLU A 1 63 ? 37.874 -14.367 -6.347 1.00 0.00 63 GLU A N 6
ATOM 9646 C CA . GLU A 1 63 ? 38.902 -14.280 -5.316 1.00 0.00 63 GLU A CA 6
ATOM 9647 C C . GLU A 1 63 ? 38.464 -13.351 -4.188 1.00 0.00 63 GLU A C 6
ATOM 9648 O O . GLU A 1 63 ? 38.684 -13.638 -3.011 1.00 0.00 63 GLU A O 6
ATOM 9660 N N . LYS A 1 64 ? 37.843 -12.236 -4.555 1.00 0.00 64 LYS A N 6
ATOM 9661 C CA . LYS A 1 64 ? 37.372 -11.263 -3.576 1.00 0.00 64 LYS A CA 6
ATOM 9662 C C . LYS A 1 64 ? 35.975 -11.624 -3.080 1.00 0.00 64 LYS A C 6
ATOM 9663 O O . LYS A 1 64 ? 35.676 -11.498 -1.891 1.00 0.00 64 LYS A O 6
ATOM 9682 N N . LEU A 1 65 ? 35.125 -12.074 -3.996 1.00 0.00 65 LEU A N 6
ATOM 9683 C CA . LEU A 1 65 ? 33.759 -12.454 -3.650 1.00 0.00 65 LEU A CA 6
ATOM 9684 C C . LEU A 1 65 ? 33.751 -13.532 -2.572 1.00 0.00 65 LEU A C 6
ATOM 9685 O O . LEU A 1 65 ? 32.965 -13.472 -1.626 1.00 0.00 65 LEU A O 6
ATOM 9701 N N . SER A 1 66 ? 34.631 -14.517 -2.719 1.00 0.00 66 SER A N 6
ATOM 9702 C CA . SER A 1 66 ? 34.724 -15.610 -1.758 1.00 0.00 66 SER A CA 6
ATOM 9703 C C . SER A 1 66 ? 34.907 -15.074 -0.342 1.00 0.00 66 SER A C 6
ATOM 9704 O O . SER A 1 66 ? 34.494 -15.705 0.631 1.00 0.00 66 SER A O 6
ATOM 9712 N N . ARG A 1 67 ? 35.529 -13.904 -0.234 1.00 0.00 67 ARG A N 6
ATOM 9713 C CA . ARG A 1 67 ? 35.768 -13.282 1.062 1.00 0.00 67 ARG A CA 6
ATOM 9714 C C . ARG A 1 67 ? 34.486 -13.238 1.889 1.00 0.00 67 ARG A C 6
ATOM 9715 O O . ARG A 1 67 ? 34.502 -13.495 3.092 1.00 0.00 67 ARG A O 6
ATOM 9736 N N . ALA A 1 68 ? 33.377 -12.910 1.234 1.00 0.00 68 ALA A N 6
ATOM 9737 C CA . ALA A 1 68 ? 32.087 -12.833 1.907 1.00 0.00 68 ALA A CA 6
ATOM 9738 C C . ALA A 1 68 ? 31.559 -14.223 2.244 1.00 0.00 68 ALA A C 6
ATOM 9739 O O . ALA A 1 68 ? 30.938 -14.427 3.288 1.00 0.00 68 ALA A O 6
ATOM 9746 N N . LEU A 1 69 ? 31.810 -15.177 1.354 1.00 0.00 69 LEU A N 6
ATOM 9747 C CA . LEU A 1 69 ? 31.359 -16.550 1.556 1.00 0.00 69 LEU A CA 6
ATOM 9748 C C . LEU A 1 69 ? 31.972 -17.144 2.820 1.00 0.00 69 LEU A C 6
ATOM 9749 O O . LEU A 1 69 ? 31.294 -17.823 3.591 1.00 0.00 69 LEU A O 6
ATOM 9765 N N . ARG A 1 70 ? 33.258 -16.881 3.028 1.00 0.00 70 ARG A N 6
ATOM 9766 C CA . ARG A 1 70 ? 33.963 -17.388 4.199 1.00 0.00 70 ARG A CA 6
ATOM 9767 C C . ARG A 1 70 ? 33.609 -16.576 5.441 1.00 0.00 70 ARG A C 6
ATOM 9768 O O . ARG A 1 70 ? 33.785 -17.037 6.568 1.00 0.00 70 ARG A O 6
ATOM 9789 N N . TYR A 1 71 ? 33.109 -15.364 5.226 1.00 0.00 71 TYR A N 6
ATOM 9790 C CA . TYR A 1 71 ? 32.733 -14.486 6.327 1.00 0.00 71 TYR A CA 6
ATOM 9791 C C . TYR A 1 71 ? 31.291 -14.738 6.757 1.00 0.00 71 TYR A C 6
ATOM 9792 O O . TYR A 1 71 ? 30.865 -14.302 7.827 1.00 0.00 71 TYR A O 6
ATOM 9810 N N . TYR A 1 72 ? 30.545 -15.446 5.917 1.00 0.00 72 TYR A N 6
ATOM 9811 C CA . TYR A 1 72 ? 29.151 -15.757 6.207 1.00 0.00 72 TYR A CA 6
ATOM 9812 C C . TYR A 1 72 ? 29.045 -16.904 7.208 1.00 0.00 72 TYR A C 6
ATOM 9813 O O . TYR A 1 72 ? 27.991 -17.127 7.804 1.00 0.00 72 TYR A O 6
ATOM 9831 N N . TYR A 1 73 ? 30.145 -17.627 7.387 1.00 0.00 73 TYR A N 6
ATOM 9832 C CA . TYR A 1 73 ? 30.177 -18.752 8.313 1.00 0.00 73 TYR A CA 6
ATOM 9833 C C . TYR A 1 73 ? 30.148 -18.268 9.760 1.00 0.00 73 TYR A C 6
ATOM 9834 O O . TYR A 1 73 ? 29.925 -19.049 10.685 1.00 0.00 73 TYR A O 6
ATOM 9852 N N . LYS A 1 74 ? 30.376 -16.973 9.948 1.00 0.00 74 LYS A N 6
ATOM 9853 C CA . LYS A 1 74 ? 30.375 -16.380 11.280 1.00 0.00 74 LYS A CA 6
ATOM 9854 C C . LYS A 1 74 ? 28.960 -16.002 11.706 1.00 0.00 74 LYS A C 6
ATOM 9855 O O . LYS A 1 74 ? 28.601 -16.118 12.878 1.00 0.00 74 LYS A O 6
ATOM 9874 N N . THR A 1 75 ? 28.159 -15.550 10.747 1.00 0.00 75 THR A N 6
ATOM 9875 C CA . THR A 1 75 ? 26.783 -15.155 11.022 1.00 0.00 75 THR A CA 6
ATOM 9876 C C . THR A 1 75 ? 25.826 -16.326 10.833 1.00 0.00 75 THR A C 6
ATOM 9877 O O . THR A 1 75 ? 24.699 -16.306 11.325 1.00 0.00 75 THR A O 6
ATOM 9888 N N . GLY A 1 76 ? 26.284 -17.349 10.116 1.00 0.00 76 GLY A N 6
ATOM 9889 C CA . GLY A 1 76 ? 25.455 -18.515 9.875 1.00 0.00 76 GLY A CA 6
ATOM 9890 C C . GLY A 1 76 ? 24.772 -18.471 8.523 1.00 0.00 76 GLY A C 6
ATOM 9891 O O . GLY A 1 76 ? 24.071 -19.411 8.144 1.00 0.00 76 GLY A O 6
ATOM 9895 N N . ILE A 1 77 ? 24.973 -17.378 7.795 1.00 0.00 77 ILE A N 6
ATOM 9896 C CA . ILE A 1 77 ? 24.370 -17.216 6.478 1.00 0.00 77 ILE A CA 6
ATOM 9897 C C . ILE A 1 77 ? 24.732 -18.379 5.561 1.00 0.00 77 ILE A C 6
ATOM 9898 O O . ILE A 1 77 ? 23.879 -18.913 4.851 1.00 0.00 77 ILE A O 6
ATOM 9914 N N . LEU A 1 78 ? 26.003 -18.767 5.581 1.00 0.00 78 LEU A N 6
ATOM 9915 C CA . LEU A 1 78 ? 26.479 -19.869 4.752 1.00 0.00 78 LEU A CA 6
ATOM 9916 C C . LEU A 1 78 ? 26.937 -21.041 5.614 1.00 0.00 78 LEU A C 6
ATOM 9917 O O . LEU A 1 78 ? 27.138 -20.895 6.819 1.00 0.00 78 LEU A O 6
ATOM 9933 N N . GLU A 1 79 ? 27.102 -22.201 4.987 1.00 0.00 79 GLU A N 6
ATOM 9934 C CA . GLU A 1 79 ? 27.538 -23.397 5.698 1.00 0.00 79 GLU A CA 6
ATOM 9935 C C . GLU A 1 79 ? 28.792 -23.985 5.056 1.00 0.00 79 GLU A C 6
ATOM 9936 O O . GLU A 1 79 ? 28.749 -24.491 3.935 1.00 0.00 79 GLU A O 6
ATOM 9948 N N . ARG A 1 80 ? 29.907 -23.912 5.775 1.00 0.00 80 ARG A N 6
ATOM 9949 C CA . ARG A 1 80 ? 31.173 -24.435 5.276 1.00 0.00 80 ARG A CA 6
ATOM 9950 C C . ARG A 1 80 ? 30.998 -25.843 4.717 1.00 0.00 80 ARG A C 6
ATOM 9951 O O . ARG A 1 80 ? 30.369 -26.697 5.343 1.00 0.00 80 ARG A O 6
ATOM 9972 N N . VAL A 1 81 ? 31.556 -26.079 3.534 1.00 0.00 81 VAL A N 6
ATOM 9973 C CA . VAL A 1 81 ? 31.462 -27.384 2.890 1.00 0.00 81 VAL A CA 6
ATOM 9974 C C . VAL A 1 81 ? 32.844 -27.931 2.552 1.00 0.00 81 VAL A C 6
ATOM 9975 O O . VAL A 1 81 ? 33.734 -27.187 2.141 1.00 0.00 81 VAL A O 6
ATOM 9988 N N . ASP A 1 82 ? 33.017 -29.237 2.728 1.00 0.00 82 ASP A N 6
ATOM 9989 C CA . ASP A 1 82 ? 34.291 -29.885 2.440 1.00 0.00 82 ASP A CA 6
ATOM 9990 C C . ASP A 1 82 ? 34.380 -30.279 0.969 1.00 0.00 82 ASP A C 6
ATOM 9991 O O . ASP A 1 82 ? 34.825 -31.378 0.637 1.00 0.00 82 ASP A O 6
ATOM 10000 N N . ARG A 1 83 ? 33.953 -29.376 0.093 1.00 0.00 83 ARG A N 6
ATOM 10001 C CA . ARG A 1 83 ? 33.982 -29.630 -1.342 1.00 0.00 83 ARG A CA 6
ATOM 10002 C C . ARG A 1 83 ? 34.527 -28.421 -2.097 1.00 0.00 83 ARG A C 6
ATOM 10003 O O . ARG A 1 83 ? 34.762 -27.365 -1.511 1.00 0.00 83 ARG A O 6
ATOM 10024 N N . ARG A 1 84 ? 34.726 -28.585 -3.401 1.00 0.00 84 ARG A N 6
ATOM 10025 C CA . ARG A 1 84 ? 35.244 -27.508 -4.236 1.00 0.00 84 ARG A CA 6
ATOM 10026 C C . ARG A 1 84 ? 34.127 -26.872 -5.059 1.00 0.00 84 ARG A C 6
ATOM 10027 O O . ARG A 1 84 ? 33.340 -27.569 -5.700 1.00 0.00 84 ARG A O 6
ATOM 10048 N N . LEU A 1 85 ? 34.064 -25.546 -5.035 1.00 0.00 85 LEU A N 6
ATOM 10049 C CA . LEU A 1 85 ? 33.043 -24.815 -5.778 1.00 0.00 85 LEU A CA 6
ATOM 10050 C C . LEU A 1 85 ? 31.645 -25.274 -5.378 1.00 0.00 85 LEU A C 6
ATOM 10051 O O . LEU A 1 85 ? 30.730 -25.304 -6.201 1.00 0.00 85 LEU A O 6
ATOM 10067 N N . VAL A 1 86 ? 31.485 -25.629 -4.107 1.00 0.00 86 VAL A N 6
ATOM 10068 C CA . VAL A 1 86 ? 30.198 -26.083 -3.595 1.00 0.00 86 VAL A CA 6
ATOM 10069 C C . VAL A 1 86 ? 29.893 -25.457 -2.239 1.00 0.00 86 VAL A C 6
ATOM 10070 O O . VAL A 1 86 ? 30.588 -25.714 -1.255 1.00 0.00 86 VAL A O 6
ATOM 10083 N N . TYR A 1 87 ? 28.851 -24.636 -2.193 1.00 0.00 87 TYR A N 6
ATOM 10084 C CA . TYR A 1 87 ? 28.455 -23.971 -0.958 1.00 0.00 87 TYR A CA 6
ATOM 10085 C C . TYR A 1 87 ? 27.043 -24.378 -0.548 1.00 0.00 87 TYR A C 6
ATOM 10086 O O . TYR A 1 87 ? 26.348 -25.081 -1.283 1.00 0.00 87 TYR A O 6
ATOM 10104 N N . LYS A 1 88 ? 26.624 -23.932 0.631 1.00 0.00 88 LYS A N 6
ATOM 10105 C CA . LYS A 1 88 ? 25.294 -24.246 1.140 1.00 0.00 88 LYS A CA 6
ATOM 10106 C C . LYS A 1 88 ? 24.795 -23.148 2.074 1.00 0.00 88 LYS A C 6
ATOM 10107 O O . LYS A 1 88 ? 25.517 -22.703 2.967 1.00 0.00 88 LYS A O 6
ATOM 10126 N N . PHE A 1 89 ? 23.556 -22.716 1.864 1.00 0.00 89 PHE A N 6
ATOM 10127 C CA . PHE A 1 89 ? 22.961 -21.670 2.687 1.00 0.00 89 PHE A CA 6
ATOM 10128 C C . PHE A 1 89 ? 22.573 -22.213 4.059 1.00 0.00 89 PHE A C 6
ATOM 10129 O O . PHE A 1 89 ? 21.832 -23.190 4.166 1.00 0.00 89 PHE A O 6
ATOM 10146 N N . GLY A 1 90 ? 23.080 -21.572 5.108 1.00 0.00 90 GLY A N 6
ATOM 10147 C CA . GLY A 1 90 ? 22.776 -22.004 6.460 1.00 0.00 90 GLY A CA 6
ATOM 10148 C C . GLY A 1 90 ? 21.331 -21.750 6.839 1.00 0.00 90 GLY A C 6
ATOM 10149 O O . GLY A 1 90 ? 20.439 -21.809 5.992 1.00 0.00 90 GLY A O 6
ATOM 10153 N N . LYS A 1 91 ? 21.097 -21.467 8.116 1.00 0.00 91 LYS A N 6
ATOM 10154 C CA . LYS A 1 91 ? 19.750 -21.202 8.607 1.00 0.00 91 LYS A CA 6
ATOM 10155 C C . LYS A 1 91 ? 19.442 -19.709 8.572 1.00 0.00 91 LYS A C 6
ATOM 10156 O O . LYS A 1 91 ? 18.282 -19.307 8.487 1.00 0.00 91 LYS A O 6
ATOM 10175 N N . ASN A 1 92 ? 20.488 -18.891 8.638 1.00 0.00 92 ASN A N 6
ATOM 10176 C CA . ASN A 1 92 ? 20.328 -17.442 8.612 1.00 0.00 92 ASN A CA 6
ATOM 10177 C C . ASN A 1 92 ? 19.684 -16.989 7.306 1.00 0.00 92 ASN A C 6
ATOM 10178 O O . ASN A 1 92 ? 18.905 -16.036 7.283 1.00 0.00 92 ASN A O 6
ATOM 10189 N N . ALA A 1 93 ? 20.014 -17.679 6.219 1.00 0.00 93 ALA A N 6
ATOM 10190 C CA . ALA A 1 93 ? 19.466 -17.349 4.909 1.00 0.00 93 ALA A CA 6
ATOM 10191 C C . ALA A 1 93 ? 17.974 -17.655 4.845 1.00 0.00 93 ALA A C 6
ATOM 10192 O O . ALA A 1 93 ? 17.478 -18.527 5.559 1.00 0.00 93 ALA A O 6
ATOM 10199 N N . HIS A 1 94 ? 17.262 -16.933 3.986 1.00 0.00 94 HIS A N 6
ATOM 10200 C CA . HIS A 1 94 ? 15.825 -17.128 3.829 1.00 0.00 94 HIS A CA 6
ATOM 10201 C C . HIS A 1 94 ? 15.427 -17.078 2.357 1.00 0.00 94 HIS A C 6
ATOM 10202 O O . HIS A 1 94 ? 16.217 -16.677 1.503 1.00 0.00 94 HIS A O 6
ATOM 10216 N N . GLY A 1 95 ? 14.197 -17.490 2.067 1.00 0.00 95 GLY A N 6
ATOM 10217 C CA . GLY A 1 95 ? 13.717 -17.486 0.697 1.00 0.00 95 GLY A CA 6
ATOM 10218 C C . GLY A 1 95 ? 13.966 -18.803 -0.009 1.00 0.00 95 GLY A C 6
ATOM 10219 O O . GLY A 1 95 ? 13.104 -19.301 -0.733 1.00 0.00 95 GLY A O 6
ATOM 10223 N N . TRP A 1 96 ? 15.150 -19.369 0.199 1.00 0.00 96 TRP A N 6
ATOM 10224 C CA . TRP A 1 96 ? 15.511 -20.637 -0.425 1.00 0.00 96 TRP A CA 6
ATOM 10225 C C . TRP A 1 96 ? 14.803 -21.802 0.258 1.00 0.00 96 TRP A C 6
ATOM 10226 O O . TRP A 1 96 ? 14.373 -22.749 -0.400 1.00 0.00 96 TRP A O 6
ATOM 10247 N N . GLN A 1 97 ? 14.684 -21.724 1.579 1.00 0.00 97 GLN A N 6
ATOM 10248 C CA . GLN A 1 97 ? 14.027 -22.773 2.350 1.00 0.00 97 GLN A CA 6
ATOM 10249 C C . GLN A 1 97 ? 12.609 -23.014 1.843 1.00 0.00 97 GLN A C 6
ATOM 10250 O O . GLN A 1 97 ? 11.978 -22.116 1.287 1.00 0.00 97 GLN A O 6
ATOM 10264 N N . GLU A 1 98 ? 12.114 -24.232 2.040 1.00 0.00 98 GLU A N 6
ATOM 10265 C CA . GLU A 1 98 ? 10.770 -24.590 1.601 1.00 0.00 98 GLU A CA 6
ATOM 10266 C C . GLU A 1 98 ? 10.302 -25.876 2.277 1.00 0.00 98 GLU A C 6
ATOM 10267 O O . GLU A 1 98 ? 10.466 -26.969 1.735 1.00 0.00 98 GLU A O 6
ATOM 10279 N N . ASP A 1 99 ? 9.720 -25.736 3.462 1.00 0.00 99 ASP A N 6
ATOM 10280 C CA . ASP A 1 99 ? 9.227 -26.886 4.212 1.00 0.00 99 ASP A CA 6
ATOM 10281 C C . ASP A 1 99 ? 10.385 -27.741 4.719 1.00 0.00 99 ASP A C 6
ATOM 10282 O O . ASP A 1 99 ? 11.527 -27.578 4.288 1.00 0.00 99 ASP A O 6
ATOM 10291 N N . LYS A 1 100 ? 10.083 -28.653 5.637 1.00 0.00 100 LYS A N 6
ATOM 10292 C CA . LYS A 1 100 ? 11.097 -29.534 6.203 1.00 0.00 100 LYS A CA 6
ATOM 10293 C C . LYS A 1 100 ? 12.404 -28.783 6.434 1.00 0.00 100 LYS A C 6
ATOM 10294 O O . LYS A 1 100 ? 13.382 -28.982 5.713 1.00 0.00 100 LYS A O 6
ATOM 10313 N N . LEU A 1 101 ? 12.413 -27.920 7.444 1.00 0.00 101 LEU A N 6
ATOM 10314 C CA . LEU A 1 101 ? 13.601 -27.139 7.772 1.00 0.00 101 LEU A CA 6
ATOM 10315 C C . LEU A 1 101 ? 14.163 -27.546 9.131 1.00 0.00 101 LEU A C 6
ATOM 10316 O O . LEU A 1 101 ? 14.869 -26.773 9.778 1.00 0.00 101 LEU A O 6
ATOM 10332 N N . SER A 1 102 ? 13.845 -28.764 9.556 1.00 0.00 102 SER A N 6
ATOM 10333 C CA . SER A 1 102 ? 14.316 -29.274 10.838 1.00 0.00 102 SER A CA 6
ATOM 10334 C C . SER A 1 102 ? 14.631 -30.764 10.749 1.00 0.00 102 SER A C 6
ATOM 10335 O O . SER A 1 102 ? 13.738 -31.588 10.557 1.00 0.00 102 SER A O 6
ATOM 10343 N N . GLY A 1 103 ? 15.909 -31.102 10.889 1.00 0.00 103 GLY A N 6
ATOM 10344 C CA . GLY A 1 103 ? 16.320 -32.492 10.820 1.00 0.00 103 GLY A CA 6
ATOM 10345 C C . GLY A 1 103 ? 16.822 -33.015 12.152 1.00 0.00 103 GLY A C 6
ATOM 10346 O O . GLY A 1 103 ? 18.023 -33.043 12.419 1.00 0.00 103 GLY A O 6
ATOM 10350 N N . PRO A 1 104 ? 15.887 -33.439 13.015 1.00 0.00 104 PRO A N 6
ATOM 10351 C CA . PRO A 1 104 ? 16.217 -33.970 14.341 1.00 0.00 104 PRO A CA 6
ATOM 10352 C C . PRO A 1 104 ? 16.906 -35.328 14.267 1.00 0.00 104 PRO A C 6
ATOM 10353 O O . PRO A 1 104 ? 16.558 -36.166 13.436 1.00 0.00 104 PRO A O 6
ATOM 10364 N N . SER A 1 105 ? 17.884 -35.539 15.143 1.00 0.00 105 SER A N 6
ATOM 10365 C CA . SER A 1 105 ? 18.623 -36.795 15.174 1.00 0.00 105 SER A CA 6
ATOM 10366 C C . SER A 1 105 ? 19.292 -37.066 13.830 1.00 0.00 105 SER A C 6
ATOM 10367 O O . SER A 1 105 ? 19.273 -36.222 12.934 1.00 0.00 105 SER A O 6
ATOM 10375 N N . SER A 1 106 ? 19.884 -38.249 13.698 1.00 0.00 106 SER A N 6
ATOM 10376 C CA . SER A 1 106 ? 20.563 -38.630 12.465 1.00 0.00 106 SER A CA 6
ATOM 10377 C C . SER A 1 106 ? 19.604 -39.342 11.515 1.00 0.00 106 SER A C 6
ATOM 10378 O O . SER A 1 106 ? 19.474 -38.968 10.350 1.00 0.00 106 SER A O 6
ATOM 10386 N N . GLY A 1 107 ? 18.933 -40.372 12.022 1.00 0.00 107 GLY A N 6
ATOM 10387 C CA . GLY A 1 107 ? 17.995 -41.120 11.207 1.00 0.00 107 GLY A CA 6
ATOM 10388 C C . GLY A 1 107 ? 18.521 -41.381 9.809 1.00 0.00 107 GLY A C 6
ATOM 10389 O O . GLY A 1 107 ? 17.790 -41.244 8.829 1.00 0.00 107 GLY A O 6
ATOM 10393 N N . GLY A 1 1 ? 6.676 -11.293 -0.505 1.00 0.00 1 GLY A N 7
ATOM 10394 C CA . GLY A 1 1 ? 6.393 -12.689 -0.782 1.00 0.00 1 GLY A CA 7
ATOM 10395 C C . GLY A 1 1 ? 6.444 -13.008 -2.263 1.00 0.00 1 GLY A C 7
ATOM 10396 O O . GLY A 1 1 ? 7.133 -13.938 -2.681 1.00 0.00 1 GLY A O 7
ATOM 10400 N N . SER A 1 2 ? 5.713 -12.235 -3.060 1.00 0.00 2 SER A N 7
ATOM 10401 C CA . SER A 1 2 ? 5.674 -12.443 -4.502 1.00 0.00 2 SER A CA 7
ATOM 10402 C C . SER A 1 2 ? 6.550 -11.423 -5.223 1.00 0.00 2 SER A C 7
ATOM 10403 O O . SER A 1 2 ? 7.332 -11.774 -6.106 1.00 0.00 2 SER A O 7
ATOM 10411 N N . SER A 1 3 ? 6.412 -10.158 -4.838 1.00 0.00 3 SER A N 7
ATOM 10412 C CA . SER A 1 3 ? 7.188 -9.085 -5.449 1.00 0.00 3 SER A CA 7
ATOM 10413 C C . SER A 1 3 ? 7.628 -8.068 -4.401 1.00 0.00 3 SER A C 7
ATOM 10414 O O . SER A 1 3 ? 7.010 -7.942 -3.344 1.00 0.00 3 SER A O 7
ATOM 10422 N N . GLY A 1 4 ? 8.702 -7.344 -4.702 1.00 0.00 4 GLY A N 7
ATOM 10423 C CA . GLY A 1 4 ? 9.207 -6.347 -3.777 1.00 0.00 4 GLY A CA 7
ATOM 10424 C C . GLY A 1 4 ? 10.713 -6.415 -3.617 1.00 0.00 4 GLY A C 7
ATOM 10425 O O . GLY A 1 4 ? 11.424 -6.822 -4.536 1.00 0.00 4 GLY A O 7
ATOM 10429 N N . SER A 1 5 ? 11.202 -6.015 -2.447 1.00 0.00 5 SER A N 7
ATOM 10430 C CA . SER A 1 5 ? 12.633 -6.027 -2.172 1.00 0.00 5 SER A CA 7
ATOM 10431 C C . SER A 1 5 ? 13.430 -5.677 -3.425 1.00 0.00 5 SER A C 7
ATOM 10432 O O . SER A 1 5 ? 13.850 -6.559 -4.174 1.00 0.00 5 SER A O 7
ATOM 10440 N N . SER A 1 6 ? 13.635 -4.382 -3.646 1.00 0.00 6 SER A N 7
ATOM 10441 C CA . SER A 1 6 ? 14.378 -3.913 -4.809 1.00 0.00 6 SER A CA 7
ATOM 10442 C C . SER A 1 6 ? 15.720 -3.318 -4.393 1.00 0.00 6 SER A C 7
ATOM 10443 O O . SER A 1 6 ? 15.781 -2.222 -3.839 1.00 0.00 6 SER A O 7
ATOM 10451 N N . GLY A 1 7 ? 16.795 -4.052 -4.666 1.00 0.00 7 GLY A N 7
ATOM 10452 C CA . GLY A 1 7 ? 18.122 -3.582 -4.314 1.00 0.00 7 GLY A CA 7
ATOM 10453 C C . GLY A 1 7 ? 19.027 -4.702 -3.840 1.00 0.00 7 GLY A C 7
ATOM 10454 O O . GLY A 1 7 ? 18.800 -5.286 -2.781 1.00 0.00 7 GLY A O 7
ATOM 10458 N N . SER A 1 8 ? 20.055 -5.003 -4.627 1.00 0.00 8 SER A N 7
ATOM 10459 C CA . SER A 1 8 ? 20.994 -6.064 -4.285 1.00 0.00 8 SER A CA 7
ATOM 10460 C C . SER A 1 8 ? 22.106 -5.536 -3.384 1.00 0.00 8 SER A C 7
ATOM 10461 O O . SER A 1 8 ? 22.925 -4.719 -3.804 1.00 0.00 8 SER A O 7
ATOM 10469 N N . SER A 1 9 ? 22.128 -6.009 -2.142 1.00 0.00 9 SER A N 7
ATOM 10470 C CA . SER A 1 9 ? 23.137 -5.583 -1.179 1.00 0.00 9 SER A CA 7
ATOM 10471 C C . SER A 1 9 ? 23.994 -6.763 -0.731 1.00 0.00 9 SER A C 7
ATOM 10472 O O . SER A 1 9 ? 25.217 -6.749 -0.879 1.00 0.00 9 SER A O 7
ATOM 10480 N N . HIS A 1 10 ? 23.344 -7.784 -0.183 1.00 0.00 10 HIS A N 7
ATOM 10481 C CA . HIS A 1 10 ? 24.045 -8.974 0.287 1.00 0.00 10 HIS A CA 7
ATOM 10482 C C . HIS A 1 10 ? 24.307 -9.940 -0.865 1.00 0.00 10 HIS A C 7
ATOM 10483 O O . HIS A 1 10 ? 23.437 -10.171 -1.705 1.00 0.00 10 HIS A O 7
ATOM 10497 N N . LEU A 1 11 ? 25.511 -10.501 -0.898 1.00 0.00 11 LEU A N 7
ATOM 10498 C CA . LEU A 1 11 ? 25.888 -11.442 -1.947 1.00 0.00 11 LEU A CA 7
ATOM 10499 C C . LEU A 1 11 ? 25.040 -12.707 -1.874 1.00 0.00 11 LEU A C 7
ATOM 10500 O O . LEU A 1 11 ? 24.388 -13.086 -2.847 1.00 0.00 11 LEU A O 7
ATOM 10516 N N . TRP A 1 12 ? 25.052 -13.355 -0.714 1.00 0.00 12 TRP A N 7
ATOM 10517 C CA . TRP A 1 12 ? 24.282 -14.577 -0.514 1.00 0.00 12 TRP A CA 7
ATOM 10518 C C . TRP A 1 12 ? 22.909 -14.469 -1.167 1.00 0.00 12 TRP A C 7
ATOM 10519 O O . TRP A 1 12 ? 22.415 -15.429 -1.757 1.00 0.00 12 TRP A O 7
ATOM 10540 N N . GLU A 1 13 ? 22.297 -13.293 -1.058 1.00 0.00 13 GLU A N 7
ATOM 10541 C CA . GLU A 1 13 ? 20.980 -13.062 -1.640 1.00 0.00 13 GLU A CA 7
ATOM 10542 C C . GLU A 1 13 ? 21.057 -13.020 -3.163 1.00 0.00 13 GLU A C 7
ATOM 10543 O O . GLU A 1 13 ? 20.190 -13.555 -3.854 1.00 0.00 13 GLU A O 7
ATOM 10555 N N . PHE A 1 14 ? 22.101 -12.381 -3.680 1.00 0.00 14 PHE A N 7
ATOM 10556 C CA . PHE A 1 14 ? 22.292 -12.269 -5.121 1.00 0.00 14 PHE A CA 7
ATOM 10557 C C . PHE A 1 14 ? 22.503 -13.642 -5.751 1.00 0.00 14 PHE A C 7
ATOM 10558 O O . PHE A 1 14 ? 21.792 -14.028 -6.679 1.00 0.00 14 PHE A O 7
ATOM 10575 N N . VAL A 1 15 ? 23.486 -14.377 -5.240 1.00 0.00 15 VAL A N 7
ATOM 10576 C CA . VAL A 1 15 ? 23.791 -15.707 -5.751 1.00 0.00 15 VAL A CA 7
ATOM 10577 C C . VAL A 1 15 ? 22.614 -16.655 -5.554 1.00 0.00 15 VAL A C 7
ATOM 10578 O O . VAL A 1 15 ? 22.337 -17.502 -6.404 1.00 0.00 15 VAL A O 7
ATOM 10591 N N . ARG A 1 16 ? 21.923 -16.507 -4.428 1.00 0.00 16 ARG A N 7
ATOM 10592 C CA . ARG A 1 16 ? 20.775 -17.350 -4.119 1.00 0.00 16 ARG A CA 7
ATOM 10593 C C . ARG A 1 16 ? 19.649 -17.126 -5.125 1.00 0.00 16 ARG A C 7
ATOM 10594 O O . ARG A 1 16 ? 19.000 -18.074 -5.567 1.00 0.00 16 ARG A O 7
ATOM 10615 N N . ASP A 1 17 ? 19.423 -15.866 -5.481 1.00 0.00 17 ASP A N 7
ATOM 10616 C CA . ASP A 1 17 ? 18.376 -15.517 -6.434 1.00 0.00 17 ASP A CA 7
ATOM 10617 C C . ASP A 1 17 ? 18.549 -16.290 -7.738 1.00 0.00 17 ASP A C 7
ATOM 10618 O O . ASP A 1 17 ? 17.610 -16.917 -8.230 1.00 0.00 17 ASP A O 7
ATOM 10627 N N . LEU A 1 18 ? 19.755 -16.240 -8.294 1.00 0.00 18 LEU A N 7
ATOM 10628 C CA . LEU A 1 18 ? 20.051 -16.935 -9.542 1.00 0.00 18 LEU A CA 7
ATOM 10629 C C . LEU A 1 18 ? 19.500 -18.357 -9.517 1.00 0.00 18 LEU A C 7
ATOM 10630 O O . LEU A 1 18 ? 18.900 -18.819 -10.489 1.00 0.00 18 LEU A O 7
ATOM 10646 N N . LEU A 1 19 ? 19.705 -19.047 -8.401 1.00 0.00 19 LEU A N 7
ATOM 10647 C CA . LEU A 1 19 ? 19.227 -20.416 -8.248 1.00 0.00 19 LEU A CA 7
ATOM 10648 C C . LEU A 1 19 ? 17.714 -20.488 -8.427 1.00 0.00 19 LEU A C 7
ATOM 10649 O O . LEU A 1 19 ? 17.192 -21.434 -9.019 1.00 0.00 19 LEU A O 7
ATOM 10665 N N . LEU A 1 20 ? 17.014 -19.481 -7.915 1.00 0.00 20 LEU A N 7
ATOM 10666 C CA . LEU A 1 20 ? 15.560 -19.428 -8.021 1.00 0.00 20 LEU A CA 7
ATOM 10667 C C . LEU A 1 20 ? 15.132 -18.633 -9.250 1.00 0.00 20 LEU A C 7
ATOM 10668 O O . LEU A 1 20 ? 13.957 -18.623 -9.617 1.00 0.00 20 LEU A O 7
ATOM 10684 N N . SER A 1 21 ? 16.094 -17.969 -9.883 1.00 0.00 21 SER A N 7
ATOM 10685 C CA . SER A 1 21 ? 15.816 -17.169 -11.071 1.00 0.00 21 SER A CA 7
ATOM 10686 C C . SER A 1 21 ? 16.498 -17.766 -12.299 1.00 0.00 21 SER A C 7
ATOM 10687 O O . SER A 1 21 ? 17.569 -17.328 -12.720 1.00 0.00 21 SER A O 7
ATOM 10695 N N . PRO A 1 22 ? 15.863 -18.790 -12.887 1.00 0.00 22 PRO A N 7
ATOM 10696 C CA . PRO A 1 22 ? 16.389 -19.470 -14.075 1.00 0.00 22 PRO A CA 7
ATOM 10697 C C . PRO A 1 22 ? 16.330 -18.590 -15.320 1.00 0.00 22 PRO A C 7
ATOM 10698 O O . PRO A 1 22 ? 16.822 -18.969 -16.382 1.00 0.00 22 PRO A O 7
ATOM 10709 N N . GLU A 1 23 ? 15.725 -17.415 -15.180 1.00 0.00 23 GLU A N 7
ATOM 10710 C CA . GLU A 1 23 ? 15.603 -16.482 -16.294 1.00 0.00 23 GLU A CA 7
ATOM 10711 C C . GLU A 1 23 ? 16.833 -15.585 -16.391 1.00 0.00 23 GLU A C 7
ATOM 10712 O O . GLU A 1 23 ? 17.152 -15.065 -17.460 1.00 0.00 23 GLU A O 7
ATOM 10724 N N . GLU A 1 24 ? 17.520 -15.409 -15.267 1.00 0.00 24 GLU A N 7
ATOM 10725 C CA . GLU A 1 24 ? 18.715 -14.574 -15.225 1.00 0.00 24 GLU A CA 7
ATOM 10726 C C . GLU A 1 24 ? 19.975 -15.430 -15.143 1.00 0.00 24 GLU A C 7
ATOM 10727 O O . GLU A 1 24 ? 20.946 -15.194 -15.860 1.00 0.00 24 GLU A O 7
ATOM 10739 N N . ASN A 1 25 ? 19.950 -16.427 -14.264 1.00 0.00 25 ASN A N 7
ATOM 10740 C CA . ASN A 1 25 ? 21.091 -17.318 -14.087 1.00 0.00 25 ASN A CA 7
ATOM 10741 C C . ASN A 1 25 ? 21.387 -18.084 -15.373 1.00 0.00 25 ASN A C 7
ATOM 10742 O O . ASN A 1 25 ? 20.537 -18.815 -15.883 1.00 0.00 25 ASN A O 7
ATOM 10753 N N . CYS A 1 26 ? 22.598 -17.910 -15.892 1.00 0.00 26 CYS A N 7
ATOM 10754 C CA . CYS A 1 26 ? 23.008 -18.584 -17.119 1.00 0.00 26 CYS A CA 7
ATOM 10755 C C . CYS A 1 26 ? 24.145 -19.564 -16.848 1.00 0.00 26 CYS A C 7
ATOM 10756 O O . CYS A 1 26 ? 25.319 -19.216 -16.966 1.00 0.00 26 CYS A O 7
ATOM 10764 N N . GLY A 1 27 ? 23.787 -20.791 -16.481 1.00 0.00 27 GLY A N 7
ATOM 10765 C CA . GLY A 1 27 ? 24.789 -21.802 -16.197 1.00 0.00 27 GLY A CA 7
ATOM 10766 C C . GLY A 1 27 ? 25.873 -21.297 -15.266 1.00 0.00 27 GLY A C 7
ATOM 10767 O O . GLY A 1 27 ? 27.042 -21.655 -15.412 1.00 0.00 27 GLY A O 7
ATOM 10771 N N . ILE A 1 28 ? 25.486 -20.463 -14.307 1.00 0.00 28 ILE A N 7
ATOM 10772 C CA . ILE A 1 28 ? 26.435 -19.908 -13.349 1.00 0.00 28 ILE A CA 7
ATOM 10773 C C . ILE A 1 28 ? 26.410 -20.686 -12.037 1.00 0.00 28 ILE A C 7
ATOM 10774 O O . ILE A 1 28 ? 27.403 -20.729 -11.309 1.00 0.00 28 ILE A O 7
ATOM 10790 N N . LEU A 1 29 ? 25.271 -21.302 -11.743 1.00 0.00 29 LEU A N 7
ATOM 10791 C CA . LEU A 1 29 ? 25.117 -22.081 -10.519 1.00 0.00 29 LEU A CA 7
ATOM 10792 C C . LEU A 1 29 ? 24.280 -23.332 -10.772 1.00 0.00 29 LEU A C 7
ATOM 10793 O O . LEU A 1 29 ? 23.656 -23.470 -11.823 1.00 0.00 29 LEU A O 7
ATOM 10809 N N . GLU A 1 30 ? 24.271 -24.238 -9.799 1.00 0.00 30 GLU A N 7
ATOM 10810 C CA . GLU A 1 30 ? 23.509 -25.476 -9.916 1.00 0.00 30 GLU A CA 7
ATOM 10811 C C . GLU A 1 30 ? 22.978 -25.919 -8.556 1.00 0.00 30 GLU A C 7
ATOM 10812 O O . GLU A 1 30 ? 23.550 -25.588 -7.517 1.00 0.00 30 GLU A O 7
ATOM 10824 N N . TRP A 1 31 ? 21.881 -26.667 -8.571 1.00 0.00 31 TRP A N 7
ATOM 10825 C CA . TRP A 1 31 ? 21.272 -27.155 -7.339 1.00 0.00 31 TRP A CA 7
ATOM 10826 C C . TRP A 1 31 ? 21.744 -28.570 -7.022 1.00 0.00 31 TRP A C 7
ATOM 10827 O O . TRP A 1 31 ? 21.455 -29.510 -7.760 1.00 0.00 31 TRP A O 7
ATOM 10848 N N . GLU A 1 32 ? 22.472 -28.712 -5.918 1.00 0.00 32 GLU A N 7
ATOM 10849 C CA . GLU A 1 32 ? 22.984 -30.014 -5.505 1.00 0.00 32 GLU A CA 7
ATOM 10850 C C . GLU A 1 32 ? 22.042 -30.676 -4.503 1.00 0.00 32 GLU A C 7
ATOM 10851 O O . GLU A 1 32 ? 22.116 -31.882 -4.270 1.00 0.00 32 GLU A O 7
ATOM 10863 N N . ASP A 1 33 ? 21.159 -29.877 -3.914 1.00 0.00 33 ASP A N 7
ATOM 10864 C CA . ASP A 1 33 ? 20.203 -30.384 -2.937 1.00 0.00 33 ASP A CA 7
ATOM 10865 C C . ASP A 1 33 ? 19.195 -29.305 -2.552 1.00 0.00 33 ASP A C 7
ATOM 10866 O O . ASP A 1 33 ? 19.521 -28.371 -1.819 1.00 0.00 33 ASP A O 7
ATOM 10875 N N . ARG A 1 34 ? 17.971 -29.440 -3.052 1.00 0.00 34 ARG A N 7
ATOM 10876 C CA . ARG A 1 34 ? 16.917 -28.475 -2.763 1.00 0.00 34 ARG A CA 7
ATOM 10877 C C . ARG A 1 34 ? 16.468 -28.581 -1.309 1.00 0.00 34 ARG A C 7
ATOM 10878 O O . ARG A 1 34 ? 16.111 -27.582 -0.686 1.00 0.00 34 ARG A O 7
ATOM 10899 N N . GLU A 1 35 ? 16.489 -29.799 -0.775 1.00 0.00 35 GLU A N 7
ATOM 10900 C CA . GLU A 1 35 ? 16.082 -30.034 0.605 1.00 0.00 35 GLU A CA 7
ATOM 10901 C C . GLU A 1 35 ? 17.004 -29.302 1.576 1.00 0.00 35 GLU A C 7
ATOM 10902 O O . GLU A 1 35 ? 16.552 -28.491 2.384 1.00 0.00 35 GLU A O 7
ATOM 10914 N N . GLN A 1 36 ? 18.297 -29.595 1.490 1.00 0.00 36 GLN A N 7
ATOM 10915 C CA . GLN A 1 36 ? 19.282 -28.966 2.362 1.00 0.00 36 GLN A CA 7
ATOM 10916 C C . GLN A 1 36 ? 19.611 -27.556 1.883 1.00 0.00 36 GLN A C 7
ATOM 10917 O O . GLN A 1 36 ? 19.924 -26.675 2.683 1.00 0.00 36 GLN A O 7
ATOM 10931 N N . GLY A 1 37 ? 19.538 -27.349 0.572 1.00 0.00 37 GLY A N 7
ATOM 10932 C CA . GLY A 1 37 ? 19.832 -26.044 0.009 1.00 0.00 37 GLY A CA 7
ATOM 10933 C C . GLY A 1 37 ? 21.268 -25.925 -0.459 1.00 0.00 37 GLY A C 7
ATOM 10934 O O . GLY A 1 37 ? 21.819 -24.825 -0.520 1.00 0.00 37 GLY A O 7
ATOM 10938 N N . ILE A 1 38 ? 21.878 -27.058 -0.790 1.00 0.00 38 ILE A N 7
ATOM 10939 C CA . ILE A 1 38 ? 23.259 -27.075 -1.255 1.00 0.00 38 ILE A CA 7
ATOM 10940 C C . ILE A 1 38 ? 23.347 -26.700 -2.730 1.00 0.00 38 ILE A C 7
ATOM 10941 O O . ILE A 1 38 ? 22.574 -27.189 -3.554 1.00 0.00 38 ILE A O 7
ATOM 10957 N N . PHE A 1 39 ? 24.296 -25.829 -3.057 1.00 0.00 39 PHE A N 7
ATOM 10958 C CA . PHE A 1 39 ? 24.487 -25.388 -4.434 1.00 0.00 39 PHE A CA 7
ATOM 10959 C C . PHE A 1 39 ? 25.969 -25.358 -4.795 1.00 0.00 39 PHE A C 7
ATOM 10960 O O . PHE A 1 39 ? 26.830 -25.241 -3.922 1.00 0.00 39 PHE A O 7
ATOM 10977 N N . ARG A 1 40 ? 26.260 -25.465 -6.088 1.00 0.00 40 ARG A N 7
ATOM 10978 C CA . ARG A 1 40 ? 27.637 -25.453 -6.565 1.00 0.00 40 ARG A CA 7
ATOM 10979 C C . ARG A 1 40 ? 27.859 -24.312 -7.554 1.00 0.00 40 ARG A C 7
ATOM 10980 O O . ARG A 1 40 ? 26.967 -23.965 -8.329 1.00 0.00 40 ARG A O 7
ATOM 11001 N N . VAL A 1 41 ? 29.055 -23.732 -7.522 1.00 0.00 41 VAL A N 7
ATOM 11002 C CA . VAL A 1 41 ? 29.395 -22.631 -8.415 1.00 0.00 41 VAL A CA 7
ATOM 11003 C C . VAL A 1 41 ? 30.052 -23.142 -9.692 1.00 0.00 41 VAL A C 7
ATOM 11004 O O . VAL A 1 41 ? 31.274 -23.280 -9.762 1.00 0.00 41 VAL A O 7
ATOM 11017 N N . VAL A 1 42 ? 29.234 -23.422 -10.701 1.00 0.00 42 VAL A N 7
ATOM 11018 C CA . VAL A 1 42 ? 29.736 -23.917 -11.978 1.00 0.00 42 VAL A CA 7
ATOM 11019 C C . VAL A 1 42 ? 30.704 -22.923 -12.610 1.00 0.00 42 VAL A C 7
ATOM 11020 O O . VAL A 1 42 ? 31.798 -23.291 -13.038 1.00 0.00 42 VAL A O 7
ATOM 11033 N N . LYS A 1 43 ? 30.294 -21.660 -12.667 1.00 0.00 43 LYS A N 7
ATOM 11034 C CA . LYS A 1 43 ? 31.124 -20.611 -13.245 1.00 0.00 43 LYS A CA 7
ATOM 11035 C C . LYS A 1 43 ? 31.610 -19.646 -12.168 1.00 0.00 43 LYS A C 7
ATOM 11036 O O . LYS A 1 43 ? 30.949 -18.651 -11.869 1.00 0.00 43 LYS A O 7
ATOM 11055 N N . SER A 1 44 ? 32.769 -19.945 -11.591 1.00 0.00 44 SER A N 7
ATOM 11056 C CA . SER A 1 44 ? 33.342 -19.104 -10.546 1.00 0.00 44 SER A CA 7
ATOM 11057 C C . SER A 1 44 ? 33.699 -17.725 -11.092 1.00 0.00 44 SER A C 7
ATOM 11058 O O . SER A 1 44 ? 33.611 -16.724 -10.383 1.00 0.00 44 SER A O 7
ATOM 11066 N N . GLU A 1 45 ? 34.101 -17.683 -12.359 1.00 0.00 45 GLU A N 7
ATOM 11067 C CA . GLU A 1 45 ? 34.472 -16.428 -13.000 1.00 0.00 45 GLU A CA 7
ATOM 11068 C C . GLU A 1 45 ? 33.232 -15.621 -13.375 1.00 0.00 45 GLU A C 7
ATOM 11069 O O . GLU A 1 45 ? 33.218 -14.396 -13.261 1.00 0.00 45 GLU A O 7
ATOM 11081 N N . ALA A 1 46 ? 32.193 -16.318 -13.823 1.00 0.00 46 ALA A N 7
ATOM 11082 C CA . ALA A 1 46 ? 30.948 -15.667 -14.212 1.00 0.00 46 ALA A CA 7
ATOM 11083 C C . ALA A 1 46 ? 30.174 -15.186 -12.990 1.00 0.00 46 ALA A C 7
ATOM 11084 O O . ALA A 1 46 ? 29.551 -14.124 -13.015 1.00 0.00 46 ALA A O 7
ATOM 11091 N N . LEU A 1 47 ? 30.217 -15.973 -11.921 1.00 0.00 47 LEU A N 7
ATOM 11092 C CA . LEU A 1 47 ? 29.518 -15.627 -10.687 1.00 0.00 47 LEU A CA 7
ATOM 11093 C C . LEU A 1 47 ? 29.966 -14.263 -10.173 1.00 0.00 47 LEU A C 7
ATOM 11094 O O . LEU A 1 47 ? 29.141 -13.400 -9.873 1.00 0.00 47 LEU A O 7
ATOM 11110 N N . ALA A 1 48 ? 31.278 -14.074 -10.074 1.00 0.00 48 ALA A N 7
ATOM 11111 C CA . ALA A 1 48 ? 31.835 -12.814 -9.600 1.00 0.00 48 ALA A CA 7
ATOM 11112 C C . ALA A 1 48 ? 31.545 -11.682 -10.580 1.00 0.00 48 ALA A C 7
ATOM 11113 O O . ALA A 1 48 ? 31.024 -10.634 -10.198 1.00 0.00 48 ALA A O 7
ATOM 11120 N N . LYS A 1 49 ? 31.886 -11.900 -11.846 1.00 0.00 49 LYS A N 7
ATOM 11121 C CA . LYS A 1 49 ? 31.662 -10.899 -12.882 1.00 0.00 49 LYS A CA 7
ATOM 11122 C C . LYS A 1 49 ? 30.263 -10.302 -12.769 1.00 0.00 49 LYS A C 7
ATOM 11123 O O . LYS A 1 49 ? 30.094 -9.083 -12.796 1.00 0.00 49 LYS A O 7
ATOM 11142 N N . MET A 1 50 ? 29.263 -11.168 -12.641 1.00 0.00 50 MET A N 7
ATOM 11143 C CA . MET A 1 50 ? 27.879 -10.726 -12.520 1.00 0.00 50 MET A CA 7
ATOM 11144 C C . MET A 1 50 ? 27.656 -9.991 -11.203 1.00 0.00 50 MET A C 7
ATOM 11145 O O . MET A 1 50 ? 27.016 -8.940 -11.168 1.00 0.00 50 MET A O 7
ATOM 11159 N N . TRP A 1 51 ? 28.187 -10.550 -10.122 1.00 0.00 51 TRP A N 7
ATOM 11160 C CA . TRP A 1 51 ? 28.045 -9.947 -8.801 1.00 0.00 51 TRP A CA 7
ATOM 11161 C C . TRP A 1 51 ? 28.540 -8.504 -8.806 1.00 0.00 51 TRP A C 7
ATOM 11162 O O . TRP A 1 51 ? 27.814 -7.589 -8.420 1.00 0.00 51 TRP A O 7
ATOM 11183 N N . GLY A 1 52 ? 29.779 -8.309 -9.245 1.00 0.00 52 GLY A N 7
ATOM 11184 C CA . GLY A 1 52 ? 30.349 -6.975 -9.291 1.00 0.00 52 GLY A CA 7
ATOM 11185 C C . GLY A 1 52 ? 29.429 -5.976 -9.965 1.00 0.00 52 GLY A C 7
ATOM 11186 O O . GLY A 1 52 ? 29.283 -4.846 -9.498 1.00 0.00 52 GLY A O 7
ATOM 11190 N N . GLN A 1 53 ? 28.811 -6.391 -11.065 1.00 0.00 53 GLN A N 7
ATOM 11191 C CA . GLN A 1 53 ? 27.903 -5.522 -11.805 1.00 0.00 53 GLN A CA 7
ATOM 11192 C C . GLN A 1 53 ? 26.848 -4.924 -10.881 1.00 0.00 53 GLN A C 7
ATOM 11193 O O . GLN A 1 53 ? 26.423 -3.783 -11.065 1.00 0.00 53 GLN A O 7
ATOM 11207 N N . ARG A 1 54 ? 26.431 -5.700 -9.887 1.00 0.00 54 ARG A N 7
ATOM 11208 C CA . ARG A 1 54 ? 25.424 -5.247 -8.934 1.00 0.00 54 ARG A CA 7
ATOM 11209 C C . ARG A 1 54 ? 26.015 -4.232 -7.960 1.00 0.00 54 ARG A C 7
ATOM 11210 O O . ARG A 1 54 ? 25.333 -3.306 -7.520 1.00 0.00 54 ARG A O 7
ATOM 11231 N N . LYS A 1 55 ? 27.289 -4.413 -7.626 1.00 0.00 55 LYS A N 7
ATOM 11232 C CA . LYS A 1 55 ? 27.974 -3.514 -6.705 1.00 0.00 55 LYS A CA 7
ATOM 11233 C C . LYS A 1 55 ? 28.780 -2.466 -7.466 1.00 0.00 55 LYS A C 7
ATOM 11234 O O . LYS A 1 55 ? 29.579 -1.736 -6.879 1.00 0.00 55 LYS A O 7
ATOM 11253 N N . LYS A 1 56 ? 28.565 -2.397 -8.775 1.00 0.00 56 LYS A N 7
ATOM 11254 C CA . LYS A 1 56 ? 29.269 -1.436 -9.617 1.00 0.00 56 LYS A CA 7
ATOM 11255 C C . LYS A 1 56 ? 30.750 -1.381 -9.256 1.00 0.00 56 LYS A C 7
ATOM 11256 O O . LYS A 1 56 ? 31.398 -0.347 -9.414 1.00 0.00 56 LYS A O 7
ATOM 11275 N N . ASN A 1 57 ? 31.280 -2.500 -8.773 1.00 0.00 57 ASN A N 7
ATOM 11276 C CA . ASN A 1 57 ? 32.685 -2.578 -8.391 1.00 0.00 57 ASN A CA 7
ATOM 11277 C C . ASN A 1 57 ? 33.587 -2.525 -9.621 1.00 0.00 57 ASN A C 7
ATOM 11278 O O . ASN A 1 57 ? 34.538 -1.745 -9.673 1.00 0.00 57 ASN A O 7
ATOM 11289 N N . ASP A 1 58 ? 33.280 -3.359 -10.608 1.00 0.00 58 ASP A N 7
ATOM 11290 C CA . ASP A 1 58 ? 34.061 -3.407 -11.838 1.00 0.00 58 ASP A CA 7
ATOM 11291 C C . ASP A 1 58 ? 35.287 -4.300 -11.670 1.00 0.00 58 ASP A C 7
ATOM 11292 O O . ASP A 1 58 ? 35.720 -4.961 -12.613 1.00 0.00 58 ASP A O 7
ATOM 11301 N N . ARG A 1 59 ? 35.842 -4.312 -10.462 1.00 0.00 59 ARG A N 7
ATOM 11302 C CA . ARG A 1 59 ? 37.019 -5.121 -10.170 1.00 0.00 59 ARG A CA 7
ATOM 11303 C C . ARG A 1 59 ? 36.650 -6.329 -9.314 1.00 0.00 59 ARG A C 7
ATOM 11304 O O . ARG A 1 59 ? 37.466 -6.824 -8.538 1.00 0.00 59 ARG A O 7
ATOM 11325 N N . MET A 1 60 ? 35.414 -6.797 -9.461 1.00 0.00 60 MET A N 7
ATOM 11326 C CA . MET A 1 60 ? 34.938 -7.947 -8.701 1.00 0.00 60 MET A CA 7
ATOM 11327 C C . MET A 1 60 ? 35.468 -9.248 -9.295 1.00 0.00 60 MET A C 7
ATOM 11328 O O . MET A 1 60 ? 35.490 -9.423 -10.514 1.00 0.00 60 MET A O 7
ATOM 11342 N N . THR A 1 61 ? 35.895 -10.159 -8.427 1.00 0.00 61 THR A N 7
ATOM 11343 C CA . THR A 1 61 ? 36.427 -11.443 -8.865 1.00 0.00 61 THR A CA 7
ATOM 11344 C C . THR A 1 61 ? 36.259 -12.506 -7.785 1.00 0.00 61 THR A C 7
ATOM 11345 O O . THR A 1 61 ? 36.431 -12.230 -6.597 1.00 0.00 61 THR A O 7
ATOM 11356 N N . TYR A 1 62 ? 35.924 -13.721 -8.204 1.00 0.00 62 TYR A N 7
ATOM 11357 C CA . TYR A 1 62 ? 35.731 -14.825 -7.271 1.00 0.00 62 TYR A CA 7
ATOM 11358 C C . TYR A 1 62 ? 36.737 -14.752 -6.125 1.00 0.00 62 TYR A C 7
ATOM 11359 O O . TYR A 1 62 ? 36.391 -14.977 -4.966 1.00 0.00 62 TYR A O 7
ATOM 11377 N N . GLU A 1 63 ? 37.983 -14.434 -6.460 1.00 0.00 63 GLU A N 7
ATOM 11378 C CA . GLU A 1 63 ? 39.040 -14.331 -5.460 1.00 0.00 63 GLU A CA 7
ATOM 11379 C C . GLU A 1 63 ? 38.608 -13.435 -4.303 1.00 0.00 63 GLU A C 7
ATOM 11380 O O . GLU A 1 63 ? 38.790 -13.779 -3.135 1.00 0.00 63 GLU A O 7
ATOM 11392 N N . LYS A 1 64 ? 38.035 -12.283 -4.636 1.00 0.00 64 LYS A N 7
ATOM 11393 C CA . LYS A 1 64 ? 37.576 -11.336 -3.627 1.00 0.00 64 LYS A CA 7
ATOM 11394 C C . LYS A 1 64 ? 36.185 -11.709 -3.124 1.00 0.00 64 LYS A C 7
ATOM 11395 O O . LYS A 1 64 ? 35.916 -11.663 -1.923 1.00 0.00 64 LYS A O 7
ATOM 11414 N N . LEU A 1 65 ? 35.306 -12.079 -4.049 1.00 0.00 65 LEU A N 7
ATOM 11415 C CA . LEU A 1 65 ? 33.943 -12.462 -3.698 1.00 0.00 65 LEU A CA 7
ATOM 11416 C C . LEU A 1 65 ? 33.939 -13.516 -2.596 1.00 0.00 65 LEU A C 7
ATOM 11417 O O . LEU A 1 65 ? 33.223 -13.388 -1.603 1.00 0.00 65 LEU A O 7
ATOM 11433 N N . SER A 1 66 ? 34.746 -14.556 -2.776 1.00 0.00 66 SER A N 7
ATOM 11434 C CA . SER A 1 66 ? 34.835 -15.633 -1.797 1.00 0.00 66 SER A CA 7
ATOM 11435 C C . SER A 1 66 ? 34.935 -15.074 -0.381 1.00 0.00 66 SER A C 7
ATOM 11436 O O . SER A 1 66 ? 34.383 -15.640 0.562 1.00 0.00 66 SER A O 7
ATOM 11444 N N . ARG A 1 67 ? 35.644 -13.958 -0.241 1.00 0.00 67 ARG A N 7
ATOM 11445 C CA . ARG A 1 67 ? 35.819 -13.322 1.059 1.00 0.00 67 ARG A CA 7
ATOM 11446 C C . ARG A 1 67 ? 34.512 -13.329 1.847 1.00 0.00 67 ARG A C 7
ATOM 11447 O O . ARG A 1 67 ? 34.496 -13.637 3.038 1.00 0.00 67 ARG A O 7
ATOM 11468 N N . ALA A 1 68 ? 33.419 -12.986 1.174 1.00 0.00 68 ALA A N 7
ATOM 11469 C CA . ALA A 1 68 ? 32.108 -12.955 1.810 1.00 0.00 68 ALA A CA 7
ATOM 11470 C C . ALA A 1 68 ? 31.582 -14.365 2.055 1.00 0.00 68 ALA A C 7
ATOM 11471 O O . ALA A 1 68 ? 30.903 -14.622 3.050 1.00 0.00 68 ALA A O 7
ATOM 11478 N N . LEU A 1 69 ? 31.899 -15.276 1.142 1.00 0.00 69 LEU A N 7
ATOM 11479 C CA . LEU A 1 69 ? 31.458 -16.662 1.258 1.00 0.00 69 LEU A CA 7
ATOM 11480 C C . LEU A 1 69 ? 32.050 -17.320 2.500 1.00 0.00 69 LEU A C 7
ATOM 11481 O O . LEU A 1 69 ? 31.383 -18.100 3.179 1.00 0.00 69 LEU A O 7
ATOM 11497 N N . ARG A 1 70 ? 33.306 -16.998 2.791 1.00 0.00 70 ARG A N 7
ATOM 11498 C CA . ARG A 1 70 ? 33.988 -17.557 3.952 1.00 0.00 70 ARG A CA 7
ATOM 11499 C C . ARG A 1 70 ? 33.661 -16.760 5.211 1.00 0.00 70 ARG A C 7
ATOM 11500 O O . ARG A 1 70 ? 33.925 -17.207 6.328 1.00 0.00 70 ARG A O 7
ATOM 11521 N N . TYR A 1 71 ? 33.085 -15.578 5.023 1.00 0.00 71 TYR A N 7
ATOM 11522 C CA . TYR A 1 71 ? 32.725 -14.717 6.143 1.00 0.00 71 TYR A CA 7
ATOM 11523 C C . TYR A 1 71 ? 31.288 -14.973 6.587 1.00 0.00 71 TYR A C 7
ATOM 11524 O O . TYR A 1 71 ? 30.887 -14.588 7.685 1.00 0.00 71 TYR A O 7
ATOM 11542 N N . TYR A 1 72 ? 30.517 -15.626 5.724 1.00 0.00 72 TYR A N 7
ATOM 11543 C CA . TYR A 1 72 ? 29.124 -15.933 6.024 1.00 0.00 72 TYR A CA 7
ATOM 11544 C C . TYR A 1 72 ? 29.022 -17.091 7.012 1.00 0.00 72 TYR A C 7
ATOM 11545 O O . TYR A 1 72 ? 27.972 -17.318 7.614 1.00 0.00 72 TYR A O 7
ATOM 11563 N N . TYR A 1 73 ? 30.120 -17.821 7.173 1.00 0.00 73 TYR A N 7
ATOM 11564 C CA . TYR A 1 73 ? 30.155 -18.957 8.086 1.00 0.00 73 TYR A CA 7
ATOM 11565 C C . TYR A 1 73 ? 30.114 -18.491 9.538 1.00 0.00 73 TYR A C 7
ATOM 11566 O O . TYR A 1 73 ? 29.820 -19.270 10.445 1.00 0.00 73 TYR A O 7
ATOM 11584 N N . LYS A 1 74 ? 30.410 -17.214 9.751 1.00 0.00 74 LYS A N 7
ATOM 11585 C CA . LYS A 1 74 ? 30.406 -16.640 11.091 1.00 0.00 74 LYS A CA 7
ATOM 11586 C C . LYS A 1 74 ? 29.012 -16.150 11.469 1.00 0.00 74 LYS A C 7
ATOM 11587 O O . LYS A 1 74 ? 28.641 -16.143 12.643 1.00 0.00 74 LYS A O 7
ATOM 11606 N N . THR A 1 75 ? 28.241 -15.741 10.466 1.00 0.00 75 THR A N 7
ATOM 11607 C CA . THR A 1 75 ? 26.888 -15.250 10.693 1.00 0.00 75 THR A CA 7
ATOM 11608 C C . THR A 1 75 ? 25.859 -16.353 10.474 1.00 0.00 75 THR A C 7
ATOM 11609 O O . THR A 1 75 ? 24.676 -16.177 10.762 1.00 0.00 75 THR A O 7
ATOM 11620 N N . GLY A 1 76 ? 26.318 -17.492 9.964 1.00 0.00 76 GLY A N 7
ATOM 11621 C CA . GLY A 1 76 ? 25.423 -18.607 9.717 1.00 0.00 76 GLY A CA 7
ATOM 11622 C C . GLY A 1 76 ? 24.793 -18.551 8.339 1.00 0.00 76 GLY A C 7
ATOM 11623 O O . GLY A 1 76 ? 24.269 -19.551 7.848 1.00 0.00 76 GLY A O 7
ATOM 11627 N N . ILE A 1 77 ? 24.843 -17.378 7.715 1.00 0.00 77 ILE A N 7
ATOM 11628 C CA . ILE A 1 77 ? 24.272 -17.196 6.387 1.00 0.00 77 ILE A CA 7
ATOM 11629 C C . ILE A 1 77 ? 24.619 -18.366 5.474 1.00 0.00 77 ILE A C 7
ATOM 11630 O O . ILE A 1 77 ? 23.755 -18.908 4.783 1.00 0.00 77 ILE A O 7
ATOM 11646 N N . LEU A 1 78 ? 25.890 -18.754 5.475 1.00 0.00 78 LEU A N 7
ATOM 11647 C CA . LEU A 1 78 ? 26.353 -19.863 4.648 1.00 0.00 78 LEU A CA 7
ATOM 11648 C C . LEU A 1 78 ? 26.805 -21.035 5.513 1.00 0.00 78 LEU A C 7
ATOM 11649 O O . LEU A 1 78 ? 26.938 -20.906 6.729 1.00 0.00 78 LEU A O 7
ATOM 11665 N N . GLU A 1 79 ? 27.040 -22.178 4.875 1.00 0.00 79 GLU A N 7
ATOM 11666 C CA . GLU A 1 79 ? 27.478 -23.373 5.587 1.00 0.00 79 GLU A CA 7
ATOM 11667 C C . GLU A 1 79 ? 28.798 -23.890 5.021 1.00 0.00 79 GLU A C 7
ATOM 11668 O O . GLU A 1 79 ? 28.912 -24.150 3.823 1.00 0.00 79 GLU A O 7
ATOM 11680 N N . ARG A 1 80 ? 29.791 -24.035 5.891 1.00 0.00 80 ARG A N 7
ATOM 11681 C CA . ARG A 1 80 ? 31.103 -24.519 5.479 1.00 0.00 80 ARG A CA 7
ATOM 11682 C C . ARG A 1 80 ? 31.010 -25.938 4.925 1.00 0.00 80 ARG A C 7
ATOM 11683 O O . ARG A 1 80 ? 30.449 -26.829 5.563 1.00 0.00 80 ARG A O 7
ATOM 11704 N N . VAL A 1 81 ? 31.563 -26.140 3.734 1.00 0.00 81 VAL A N 7
ATOM 11705 C CA . VAL A 1 81 ? 31.544 -27.450 3.094 1.00 0.00 81 VAL A CA 7
ATOM 11706 C C . VAL A 1 81 ? 32.953 -27.908 2.735 1.00 0.00 81 VAL A C 7
ATOM 11707 O O . VAL A 1 81 ? 33.783 -27.111 2.296 1.00 0.00 81 VAL A O 7
ATOM 11720 N N . ASP A 1 82 ? 33.216 -29.196 2.923 1.00 0.00 82 ASP A N 7
ATOM 11721 C CA . ASP A 1 82 ? 34.525 -29.761 2.617 1.00 0.00 82 ASP A CA 7
ATOM 11722 C C . ASP A 1 82 ? 34.615 -30.161 1.148 1.00 0.00 82 ASP A C 7
ATOM 11723 O O . ASP A 1 82 ? 35.387 -31.048 0.781 1.00 0.00 82 ASP A O 7
ATOM 11732 N N . ARG A 1 83 ? 33.820 -29.503 0.311 1.00 0.00 83 ARG A N 7
ATOM 11733 C CA . ARG A 1 83 ? 33.808 -29.791 -1.118 1.00 0.00 83 ARG A CA 7
ATOM 11734 C C . ARG A 1 83 ? 34.426 -28.643 -1.910 1.00 0.00 83 ARG A C 7
ATOM 11735 O O . ARG A 1 83 ? 34.759 -27.598 -1.350 1.00 0.00 83 ARG A O 7
ATOM 11756 N N . ARG A 1 84 ? 34.578 -28.845 -3.215 1.00 0.00 84 ARG A N 7
ATOM 11757 C CA . ARG A 1 84 ? 35.159 -27.828 -4.083 1.00 0.00 84 ARG A CA 7
ATOM 11758 C C . ARG A 1 84 ? 34.073 -27.106 -4.875 1.00 0.00 84 ARG A C 7
ATOM 11759 O O . ARG A 1 84 ? 33.223 -27.738 -5.504 1.00 0.00 84 ARG A O 7
ATOM 11780 N N . LEU A 1 85 ? 34.107 -25.778 -4.840 1.00 0.00 85 LEU A N 7
ATOM 11781 C CA . LEU A 1 85 ? 33.125 -24.969 -5.554 1.00 0.00 85 LEU A CA 7
ATOM 11782 C C . LEU A 1 85 ? 31.705 -25.370 -5.170 1.00 0.00 85 LEU A C 7
ATOM 11783 O O . LEU A 1 85 ? 30.785 -25.294 -5.984 1.00 0.00 85 LEU A O 7
ATOM 11799 N N . VAL A 1 86 ? 31.533 -25.795 -3.922 1.00 0.00 86 VAL A N 7
ATOM 11800 C CA . VAL A 1 86 ? 30.224 -26.206 -3.428 1.00 0.00 86 VAL A CA 7
ATOM 11801 C C . VAL A 1 86 ? 29.907 -25.540 -2.094 1.00 0.00 86 VAL A C 7
ATOM 11802 O O . VAL A 1 86 ? 30.641 -25.700 -1.118 1.00 0.00 86 VAL A O 7
ATOM 11815 N N . TYR A 1 87 ? 28.809 -24.792 -2.058 1.00 0.00 87 TYR A N 7
ATOM 11816 C CA . TYR A 1 87 ? 28.395 -24.100 -0.843 1.00 0.00 87 TYR A CA 7
ATOM 11817 C C . TYR A 1 87 ? 26.965 -24.473 -0.464 1.00 0.00 87 TYR A C 7
ATOM 11818 O O . TYR A 1 87 ? 26.255 -25.123 -1.232 1.00 0.00 87 TYR A O 7
ATOM 11836 N N . LYS A 1 88 ? 26.548 -24.056 0.726 1.00 0.00 88 LYS A N 7
ATOM 11837 C CA . LYS A 1 88 ? 25.202 -24.343 1.210 1.00 0.00 88 LYS A CA 7
ATOM 11838 C C . LYS A 1 88 ? 24.703 -23.227 2.122 1.00 0.00 88 LYS A C 7
ATOM 11839 O O . LYS A 1 88 ? 25.449 -22.710 2.954 1.00 0.00 88 LYS A O 7
ATOM 11858 N N . PHE A 1 89 ? 23.435 -22.861 1.961 1.00 0.00 89 PHE A N 7
ATOM 11859 C CA . PHE A 1 89 ? 22.836 -21.806 2.770 1.00 0.00 89 PHE A CA 7
ATOM 11860 C C . PHE A 1 89 ? 22.453 -22.331 4.151 1.00 0.00 89 PHE A C 7
ATOM 11861 O O . PHE A 1 89 ? 21.764 -23.344 4.273 1.00 0.00 89 PHE A O 7
ATOM 11878 N N . GLY A 1 90 ? 22.905 -21.635 5.189 1.00 0.00 90 GLY A N 7
ATOM 11879 C CA . GLY A 1 90 ? 22.600 -22.045 6.547 1.00 0.00 90 GLY A CA 7
ATOM 11880 C C . GLY A 1 90 ? 21.166 -21.746 6.936 1.00 0.00 90 GLY A C 7
ATOM 11881 O O . GLY A 1 90 ? 20.263 -21.803 6.100 1.00 0.00 90 GLY A O 7
ATOM 11885 N N . LYS A 1 91 ? 20.954 -21.428 8.208 1.00 0.00 91 LYS A N 7
ATOM 11886 C CA . LYS A 1 91 ? 19.619 -21.119 8.707 1.00 0.00 91 LYS A CA 7
ATOM 11887 C C . LYS A 1 91 ? 19.370 -19.614 8.699 1.00 0.00 91 LYS A C 7
ATOM 11888 O O . LYS A 1 91 ? 18.225 -19.165 8.739 1.00 0.00 91 LYS A O 7
ATOM 11907 N N . ASN A 1 92 ? 20.449 -18.840 8.645 1.00 0.00 92 ASN A N 7
ATOM 11908 C CA . ASN A 1 92 ? 20.347 -17.385 8.630 1.00 0.00 92 ASN A CA 7
ATOM 11909 C C . ASN A 1 92 ? 19.716 -16.898 7.330 1.00 0.00 92 ASN A C 7
ATOM 11910 O O . ASN A 1 92 ? 19.020 -15.883 7.308 1.00 0.00 92 ASN A O 7
ATOM 11921 N N . ALA A 1 93 ? 19.965 -17.628 6.248 1.00 0.00 93 ALA A N 7
ATOM 11922 C CA . ALA A 1 93 ? 19.419 -17.272 4.944 1.00 0.00 93 ALA A CA 7
ATOM 11923 C C . ALA A 1 93 ? 17.926 -17.575 4.872 1.00 0.00 93 ALA A C 7
ATOM 11924 O O . ALA A 1 93 ? 17.389 -18.301 5.709 1.00 0.00 93 ALA A O 7
ATOM 11931 N N . HIS A 1 94 ? 17.261 -17.015 3.867 1.00 0.00 94 HIS A N 7
ATOM 11932 C CA . HIS A 1 94 ? 15.829 -17.226 3.686 1.00 0.00 94 HIS A CA 7
ATOM 11933 C C . HIS A 1 94 ? 15.424 -16.989 2.234 1.00 0.00 94 HIS A C 7
ATOM 11934 O O . HIS A 1 94 ? 15.990 -16.135 1.553 1.00 0.00 94 HIS A O 7
ATOM 11948 N N . GLY A 1 95 ? 14.441 -17.753 1.767 1.00 0.00 95 GLY A N 7
ATOM 11949 C CA . GLY A 1 95 ? 13.978 -17.612 0.399 1.00 0.00 95 GLY A CA 7
ATOM 11950 C C . GLY A 1 95 ? 14.039 -18.916 -0.372 1.00 0.00 95 GLY A C 7
ATOM 11951 O O . GLY A 1 95 ? 13.135 -19.230 -1.146 1.00 0.00 95 GLY A O 7
ATOM 11955 N N . TRP A 1 96 ? 15.108 -19.676 -0.161 1.00 0.00 96 TRP A N 7
ATOM 11956 C CA . TRP A 1 96 ? 15.284 -20.953 -0.843 1.00 0.00 96 TRP A CA 7
ATOM 11957 C C . TRP A 1 96 ? 14.490 -22.055 -0.150 1.00 0.00 96 TRP A C 7
ATOM 11958 O O . TRP A 1 96 ? 13.706 -22.760 -0.785 1.00 0.00 96 TRP A O 7
ATOM 11979 N N . GLN A 1 97 ? 14.698 -22.197 1.155 1.00 0.00 97 GLN A N 7
ATOM 11980 C CA . GLN A 1 97 ? 14.000 -23.214 1.934 1.00 0.00 97 GLN A CA 7
ATOM 11981 C C . GLN A 1 97 ? 12.491 -23.100 1.749 1.00 0.00 97 GLN A C 7
ATOM 11982 O O . GLN A 1 97 ? 11.961 -22.007 1.555 1.00 0.00 97 GLN A O 7
ATOM 11996 N N . GLU A 1 98 ? 11.805 -24.237 1.810 1.00 0.00 98 GLU A N 7
ATOM 11997 C CA . GLU A 1 98 ? 10.356 -24.264 1.649 1.00 0.00 98 GLU A CA 7
ATOM 11998 C C . GLU A 1 98 ? 9.656 -23.930 2.963 1.00 0.00 98 GLU A C 7
ATOM 11999 O O . GLU A 1 98 ? 10.281 -23.903 4.023 1.00 0.00 98 GLU A O 7
ATOM 12011 N N . ASP A 1 99 ? 8.354 -23.676 2.885 1.00 0.00 99 ASP A N 7
ATOM 12012 C CA . ASP A 1 99 ? 7.568 -23.344 4.067 1.00 0.00 99 ASP A CA 7
ATOM 12013 C C . ASP A 1 99 ? 6.556 -24.443 4.373 1.00 0.00 99 ASP A C 7
ATOM 12014 O O . ASP A 1 99 ? 5.815 -24.884 3.493 1.00 0.00 99 ASP A O 7
ATOM 12023 N N . LYS A 1 100 ? 6.530 -24.885 5.626 1.00 0.00 100 LYS A N 7
ATOM 12024 C CA . LYS A 1 100 ? 5.610 -25.933 6.050 1.00 0.00 100 LYS A CA 7
ATOM 12025 C C . LYS A 1 100 ? 4.184 -25.399 6.146 1.00 0.00 1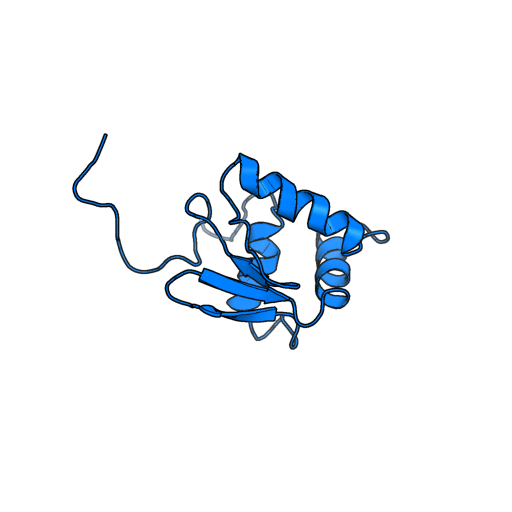00 LYS A C 7
ATOM 12026 O O . LYS A 1 100 ? 3.922 -24.424 6.852 1.00 0.00 100 LYS A O 7
ATOM 12045 N N . LEU A 1 101 ? 3.266 -26.044 5.435 1.00 0.00 101 LEU A N 7
ATOM 12046 C CA . LEU A 1 101 ? 1.866 -25.635 5.442 1.00 0.00 101 LEU A CA 7
ATOM 12047 C C . LEU A 1 101 ? 0.944 -26.848 5.362 1.00 0.00 101 LEU A C 7
ATOM 12048 O O . LEU A 1 101 ? 1.383 -27.954 5.046 1.00 0.00 101 LEU A O 7
ATOM 12064 N N . SER A 1 102 ? -0.336 -26.632 5.648 1.00 0.00 102 SER A N 7
ATOM 12065 C CA . SER A 1 102 ? -1.320 -27.707 5.610 1.00 0.00 102 SER A CA 7
ATOM 12066 C C . SER A 1 102 ? -1.648 -28.092 4.171 1.00 0.00 102 SER A C 7
ATOM 12067 O O . SER A 1 102 ? -2.433 -27.422 3.500 1.00 0.00 102 SER A O 7
ATOM 12075 N N . GLY A 1 103 ? -1.041 -29.178 3.702 1.00 0.00 103 GLY A N 7
ATOM 12076 C CA . GLY A 1 103 ? -1.281 -29.635 2.345 1.00 0.00 103 GLY A CA 7
ATOM 12077 C C . GLY A 1 103 ? -0.352 -30.763 1.941 1.00 0.00 103 GLY A C 7
ATOM 12078 O O . GLY A 1 103 ? 0.800 -30.831 2.369 1.00 0.00 103 GLY A O 7
ATOM 12082 N N . PRO A 1 104 ? -0.857 -31.676 1.097 1.00 0.00 104 PRO A N 7
ATOM 12083 C CA . PRO A 1 104 ? -0.082 -32.824 0.618 1.00 0.00 104 PRO A CA 7
ATOM 12084 C C . PRO A 1 104 ? 1.032 -32.413 -0.339 1.00 0.00 104 PRO A C 7
ATOM 12085 O O . PRO A 1 104 ? 0.956 -31.366 -0.982 1.00 0.00 104 PRO A O 7
ATOM 12096 N N . SER A 1 105 ? 2.067 -33.243 -0.427 1.00 0.00 105 SER A N 7
ATOM 12097 C CA . SER A 1 105 ? 3.199 -32.963 -1.303 1.00 0.00 105 SER A CA 7
ATOM 12098 C C . SER A 1 105 ? 3.833 -34.258 -1.801 1.00 0.00 105 SER A C 7
ATOM 12099 O O . SER A 1 105 ? 3.792 -35.284 -1.122 1.00 0.00 105 SER A O 7
ATOM 12107 N N . SER A 1 106 ? 4.420 -34.202 -2.992 1.00 0.00 106 SER A N 7
ATOM 12108 C CA . SER A 1 106 ? 5.061 -35.371 -3.584 1.00 0.00 106 SER A CA 7
ATOM 12109 C C . SER A 1 106 ? 5.867 -34.981 -4.819 1.00 0.00 106 SER A C 7
ATOM 12110 O O . SER A 1 106 ? 5.306 -34.709 -5.880 1.00 0.00 106 SER A O 7
ATOM 12118 N N . GLY A 1 107 ? 7.188 -34.956 -4.672 1.00 0.00 107 GLY A N 7
ATOM 12119 C CA . GLY A 1 107 ? 8.051 -34.598 -5.783 1.00 0.00 107 GLY A CA 7
ATOM 12120 C C . GLY A 1 107 ? 9.377 -35.333 -5.747 1.00 0.00 107 GLY A C 7
ATOM 12121 O O . GLY A 1 107 ? 9.515 -36.343 -5.058 1.00 0.00 107 GLY A O 7
ATOM 12125 N N . GLY A 1 1 ? 2.966 -19.501 -3.634 1.00 0.00 1 GLY A N 8
ATOM 12126 C CA . GLY A 1 1 ? 2.736 -18.407 -2.709 1.00 0.00 1 GLY A CA 8
ATOM 12127 C C . GLY A 1 1 ? 3.577 -17.188 -3.031 1.00 0.00 1 GLY A C 8
ATOM 12128 O O . GLY A 1 1 ? 3.103 -16.251 -3.674 1.00 0.00 1 GLY A O 8
ATOM 12132 N N . SER A 1 2 ? 4.828 -17.199 -2.583 1.00 0.00 2 SER A N 8
ATOM 12133 C CA . SER A 1 2 ? 5.735 -16.083 -2.823 1.00 0.00 2 SER A CA 8
ATOM 12134 C C . SER A 1 2 ? 6.651 -16.373 -4.008 1.00 0.00 2 SER A C 8
ATOM 12135 O O . SER A 1 2 ? 7.783 -16.824 -3.836 1.00 0.00 2 SER A O 8
ATOM 12143 N N . SER A 1 3 ? 6.153 -16.109 -5.211 1.00 0.00 3 SER A N 8
ATOM 12144 C CA . SER A 1 3 ? 6.923 -16.345 -6.427 1.00 0.00 3 SER A CA 8
ATOM 12145 C C . SER A 1 3 ? 6.914 -15.111 -7.324 1.00 0.00 3 SER A C 8
ATOM 12146 O O . SER A 1 3 ? 5.948 -14.860 -8.043 1.00 0.00 3 SER A O 8
ATOM 12154 N N . GLY A 1 4 ? 7.998 -14.343 -7.275 1.00 0.00 4 GLY A N 8
ATOM 12155 C CA . GLY A 1 4 ? 8.095 -13.144 -8.087 1.00 0.00 4 GLY A CA 8
ATOM 12156 C C . GLY A 1 4 ? 9.430 -12.443 -7.929 1.00 0.00 4 GLY A C 8
ATOM 12157 O O . GLY A 1 4 ? 10.285 -12.516 -8.812 1.00 0.00 4 GLY A O 8
ATOM 12161 N N . SER A 1 5 ? 9.610 -11.762 -6.802 1.00 0.00 5 SER A N 8
ATOM 12162 C CA . SER A 1 5 ? 10.848 -11.041 -6.534 1.00 0.00 5 SER A CA 8
ATOM 12163 C C . SER A 1 5 ? 10.889 -10.548 -5.091 1.00 0.00 5 SER A C 8
ATOM 12164 O O . SER A 1 5 ? 9.988 -9.841 -4.639 1.00 0.00 5 SER A O 8
ATOM 12172 N N . SER A 1 6 ? 11.940 -10.928 -4.372 1.00 0.00 6 SER A N 8
ATOM 12173 C CA . SER A 1 6 ? 12.098 -10.530 -2.978 1.00 0.00 6 SER A CA 8
ATOM 12174 C C . SER A 1 6 ? 13.547 -10.686 -2.529 1.00 0.00 6 SER A C 8
ATOM 12175 O O . SER A 1 6 ? 13.987 -11.782 -2.183 1.00 0.00 6 SER A O 8
ATOM 12183 N N . GLY A 1 7 ? 14.285 -9.580 -2.537 1.00 0.00 7 GLY A N 8
ATOM 12184 C CA . GLY A 1 7 ? 15.678 -9.614 -2.129 1.00 0.00 7 GLY A CA 8
ATOM 12185 C C . GLY A 1 7 ? 16.579 -8.851 -3.078 1.00 0.00 7 GLY A C 8
ATOM 12186 O O . GLY A 1 7 ? 16.345 -7.675 -3.356 1.00 0.00 7 GLY A O 8
ATOM 12190 N N . SER A 1 8 ? 17.614 -9.520 -3.576 1.00 0.00 8 SER A N 8
ATOM 12191 C CA . SER A 1 8 ? 18.557 -8.896 -4.496 1.00 0.00 8 SER A CA 8
ATOM 12192 C C . SER A 1 8 ? 19.212 -7.675 -3.857 1.00 0.00 8 SER A C 8
ATOM 12193 O O . SER A 1 8 ? 18.755 -6.546 -4.038 1.00 0.00 8 SER A O 8
ATOM 12201 N N . SER A 1 9 ? 20.284 -7.910 -3.108 1.00 0.00 9 SER A N 8
ATOM 12202 C CA . SER A 1 9 ? 21.001 -6.831 -2.438 1.00 0.00 9 SER A CA 8
ATOM 12203 C C . SER A 1 9 ? 22.282 -7.349 -1.792 1.00 0.00 9 SER A C 8
ATOM 12204 O O . SER A 1 9 ? 23.353 -6.763 -1.954 1.00 0.00 9 SER A O 8
ATOM 12212 N N . HIS A 1 10 ? 22.164 -8.451 -1.059 1.00 0.00 10 HIS A N 8
ATOM 12213 C CA . HIS A 1 10 ? 23.313 -9.050 -0.388 1.00 0.00 10 HIS A CA 8
ATOM 12214 C C . HIS A 1 10 ? 23.886 -10.198 -1.213 1.00 0.00 10 HIS A C 8
ATOM 12215 O O . HIS A 1 10 ? 23.144 -11.018 -1.755 1.00 0.00 10 HIS A O 8
ATOM 12229 N N . LEU A 1 11 ? 25.210 -10.252 -1.304 1.00 0.00 11 LEU A N 8
ATOM 12230 C CA . LEU A 1 11 ? 25.884 -11.300 -2.063 1.00 0.00 11 LEU A CA 8
ATOM 12231 C C . LEU A 1 11 ? 25.142 -12.626 -1.936 1.00 0.00 11 LEU A C 8
ATOM 12232 O O . LEU A 1 11 ? 24.612 -13.149 -2.916 1.00 0.00 11 LEU A O 8
ATOM 12248 N N . TRP A 1 12 ? 25.107 -13.164 -0.722 1.00 0.00 12 TRP A N 8
ATOM 12249 C CA . TRP A 1 12 ? 24.429 -14.430 -0.466 1.00 0.00 12 TRP A CA 8
ATOM 12250 C C . TRP A 1 12 ? 23.063 -14.461 -1.143 1.00 0.00 12 TRP A C 8
ATOM 12251 O O . TRP A 1 12 ? 22.625 -15.504 -1.627 1.00 0.00 12 TRP A O 8
ATOM 12272 N N . GLU A 1 13 ? 22.395 -13.312 -1.174 1.00 0.00 13 GLU A N 8
ATOM 12273 C CA . GLU A 1 13 ? 21.079 -13.210 -1.792 1.00 0.00 13 GLU A CA 8
ATOM 12274 C C . GLU A 1 13 ? 21.191 -13.210 -3.314 1.00 0.00 13 GLU A C 8
ATOM 12275 O O . GLU A 1 13 ? 20.344 -13.771 -4.010 1.00 0.00 13 GLU A O 8
ATOM 12287 N N . PHE A 1 14 ? 22.241 -12.576 -3.824 1.00 0.00 14 PHE A N 8
ATOM 12288 C CA . PHE A 1 14 ? 22.464 -12.500 -5.263 1.00 0.00 14 PHE A CA 8
ATOM 12289 C C . PHE A 1 14 ? 22.704 -13.888 -5.850 1.00 0.00 14 PHE A C 8
ATOM 12290 O O . PHE A 1 14 ? 22.008 -14.314 -6.772 1.00 0.00 14 PHE A O 8
ATOM 12307 N N . VAL A 1 15 ? 23.694 -14.590 -5.309 1.00 0.00 15 VAL A N 8
ATOM 12308 C CA . VAL A 1 15 ? 24.027 -15.930 -5.777 1.00 0.00 15 VAL A CA 8
ATOM 12309 C C . VAL A 1 15 ? 22.834 -16.871 -5.643 1.00 0.00 15 VAL A C 8
ATOM 12310 O O . VAL A 1 15 ? 22.595 -17.713 -6.508 1.00 0.00 15 VAL A O 8
ATOM 12323 N N . ARG A 1 16 ? 22.088 -16.720 -4.554 1.00 0.00 16 ARG A N 8
ATOM 12324 C CA . ARG A 1 16 ? 20.920 -17.556 -4.306 1.00 0.00 16 ARG A CA 8
ATOM 12325 C C . ARG A 1 16 ? 19.808 -17.246 -5.304 1.00 0.00 16 ARG A C 8
ATOM 12326 O O . ARG A 1 16 ? 19.308 -18.139 -5.988 1.00 0.00 16 ARG A O 8
ATOM 12347 N N . ASP A 1 17 ? 19.426 -15.976 -5.381 1.00 0.00 17 ASP A N 8
ATOM 12348 C CA . ASP A 1 17 ? 18.374 -15.548 -6.295 1.00 0.00 17 ASP A CA 8
ATOM 12349 C C . ASP A 1 17 ? 18.597 -16.126 -7.689 1.00 0.00 17 ASP A C 8
ATOM 12350 O O . ASP A 1 17 ? 17.648 -16.514 -8.372 1.00 0.00 17 ASP A O 8
ATOM 12359 N N . LEU A 1 18 ? 19.857 -16.180 -8.107 1.00 0.00 18 LEU A N 8
ATOM 12360 C CA . LEU A 1 18 ? 20.206 -16.709 -9.421 1.00 0.00 18 LEU A CA 8
ATOM 12361 C C . LEU A 1 18 ? 19.671 -18.127 -9.596 1.00 0.00 18 LEU A C 8
ATOM 12362 O O . LEU A 1 18 ? 19.195 -18.494 -10.671 1.00 0.00 18 LEU A O 8
ATOM 12378 N N . LEU A 1 19 ? 19.751 -18.919 -8.532 1.00 0.00 19 LEU A N 8
ATOM 12379 C CA . LEU A 1 19 ? 19.272 -20.297 -8.567 1.00 0.00 19 LEU A CA 8
ATOM 12380 C C . LEU A 1 19 ? 17.762 -20.344 -8.774 1.00 0.00 19 LEU A C 8
ATOM 12381 O O . LEU A 1 19 ? 17.254 -21.169 -9.535 1.00 0.00 19 LEU A O 8
ATOM 12397 N N . LEU A 1 20 ? 17.049 -19.453 -8.093 1.00 0.00 20 LEU A N 8
ATOM 12398 C CA . LEU A 1 20 ? 15.596 -19.391 -8.204 1.00 0.00 20 LEU A CA 8
ATOM 12399 C C . LEU A 1 20 ? 15.177 -18.640 -9.464 1.00 0.00 20 LEU A C 8
ATOM 12400 O O . LEU A 1 20 ? 14.026 -18.721 -9.894 1.00 0.00 20 LEU A O 8
ATOM 12416 N N . SER A 1 21 ? 16.119 -17.910 -10.052 1.00 0.00 21 SER A N 8
ATOM 12417 C CA . SER A 1 21 ? 15.848 -17.142 -11.262 1.00 0.00 21 SER A CA 8
ATOM 12418 C C . SER A 1 21 ? 16.656 -17.681 -12.439 1.00 0.00 21 SER A C 8
ATOM 12419 O O . SER A 1 21 ? 17.712 -17.155 -12.792 1.00 0.00 21 SER A O 8
ATOM 12427 N N . PRO A 1 22 ? 16.148 -18.755 -13.062 1.00 0.00 22 PRO A N 8
ATOM 12428 C CA . PRO A 1 22 ? 16.805 -19.388 -14.209 1.00 0.00 22 PRO A CA 8
ATOM 12429 C C . PRO A 1 22 ? 16.755 -18.518 -15.459 1.00 0.00 22 PRO A C 8
ATOM 12430 O O . PRO A 1 22 ? 17.409 -18.813 -16.459 1.00 0.00 22 PRO A O 8
ATOM 12441 N N . GLU A 1 23 ? 15.974 -17.443 -15.396 1.00 0.00 23 GLU A N 8
ATOM 12442 C CA . GLU A 1 23 ? 15.840 -16.530 -16.525 1.00 0.00 23 GLU A CA 8
ATOM 12443 C C . GLU A 1 23 ? 17.032 -15.581 -16.602 1.00 0.00 23 GLU A C 8
ATOM 12444 O O . GLU A 1 23 ? 17.408 -15.128 -17.682 1.00 0.00 23 GLU A O 8
ATOM 12456 N N . GLU A 1 24 ? 17.621 -15.284 -15.447 1.00 0.00 24 GLU A N 8
ATOM 12457 C CA . GLU A 1 24 ? 18.769 -14.388 -15.384 1.00 0.00 24 GLU A CA 8
ATOM 12458 C C . GLU A 1 24 ? 20.070 -15.178 -15.273 1.00 0.00 24 GLU A C 8
ATOM 12459 O O . GLU A 1 24 ? 21.085 -14.809 -15.864 1.00 0.00 24 GLU A O 8
ATOM 12471 N N . ASN A 1 25 ? 20.032 -16.266 -14.511 1.00 0.00 25 ASN A N 8
ATOM 12472 C CA . ASN A 1 25 ? 21.207 -17.108 -14.320 1.00 0.00 25 ASN A CA 8
ATOM 12473 C C . ASN A 1 25 ? 21.443 -17.997 -15.538 1.00 0.00 25 ASN A C 8
ATOM 12474 O O . ASN A 1 25 ? 20.536 -18.694 -15.994 1.00 0.00 25 ASN A O 8
ATOM 12485 N N . CYS A 1 26 ? 22.665 -17.967 -16.058 1.00 0.00 26 CYS A N 8
ATOM 12486 C CA . CYS A 1 26 ? 23.020 -18.770 -17.223 1.00 0.00 26 CYS A CA 8
ATOM 12487 C C . CYS A 1 26 ? 24.090 -19.797 -16.869 1.00 0.00 26 CYS A C 8
ATOM 12488 O O . CYS A 1 26 ? 25.284 -19.543 -17.023 1.00 0.00 26 CYS A O 8
ATOM 12496 N N . GLY A 1 27 ? 23.654 -20.959 -16.392 1.00 0.00 27 GLY A N 8
ATOM 12497 C CA . GLY A 1 27 ? 24.588 -22.006 -16.022 1.00 0.00 27 GLY A CA 8
ATOM 12498 C C . GLY A 1 27 ? 25.700 -21.501 -15.124 1.00 0.00 27 GLY A C 8
ATOM 12499 O O . GLY A 1 27 ? 26.867 -21.838 -15.321 1.00 0.00 27 GLY A O 8
ATOM 12503 N N . ILE A 1 28 ? 25.338 -20.689 -14.136 1.00 0.00 28 ILE A N 8
ATOM 12504 C CA . ILE A 1 28 ? 26.314 -20.136 -13.206 1.00 0.00 28 ILE A CA 8
ATOM 12505 C C . ILE A 1 28 ? 26.391 -20.969 -11.930 1.00 0.00 28 ILE A C 8
ATOM 12506 O O . ILE A 1 28 ? 27.447 -21.070 -11.304 1.00 0.00 28 ILE A O 8
ATOM 12522 N N . LEU A 1 29 ? 25.266 -21.566 -11.552 1.00 0.00 29 LEU A N 8
ATOM 12523 C CA . LEU A 1 29 ? 25.205 -22.393 -10.352 1.00 0.00 29 LEU A CA 8
ATOM 12524 C C . LEU A 1 29 ? 24.449 -23.690 -10.622 1.00 0.00 29 LEU A C 8
ATOM 12525 O O . LEU A 1 29 ? 23.834 -23.853 -11.675 1.00 0.00 29 LEU A O 8
ATOM 12541 N N . GLU A 1 30 ? 24.497 -24.608 -9.662 1.00 0.00 30 GLU A N 8
ATOM 12542 C CA . GLU A 1 30 ? 23.815 -25.890 -9.796 1.00 0.00 30 GLU A CA 8
ATOM 12543 C C . GLU A 1 30 ? 23.127 -26.280 -8.491 1.00 0.00 30 GLU A C 8
ATOM 12544 O O . GLU A 1 30 ? 23.651 -26.036 -7.404 1.00 0.00 30 GLU A O 8
ATOM 12556 N N . TRP A 1 31 ? 21.950 -26.885 -8.607 1.00 0.00 31 TRP A N 8
ATOM 12557 C CA . TRP A 1 31 ? 21.190 -27.308 -7.437 1.00 0.00 31 TRP A CA 8
ATOM 12558 C C . TRP A 1 31 ? 21.544 -28.738 -7.045 1.00 0.00 31 TRP A C 8
ATOM 12559 O O . TRP A 1 31 ? 20.957 -29.693 -7.553 1.00 0.00 31 TRP A O 8
ATOM 12580 N N . GLU A 1 32 ? 22.507 -28.878 -6.139 1.00 0.00 32 GLU A N 8
ATOM 12581 C CA . GLU A 1 32 ? 22.938 -30.194 -5.681 1.00 0.00 32 GLU A CA 8
ATOM 12582 C C . GLU A 1 32 ? 21.910 -30.804 -4.733 1.00 0.00 32 GLU A C 8
ATOM 12583 O O . GLU A 1 32 ? 21.748 -32.023 -4.677 1.00 0.00 32 GLU A O 8
ATOM 12595 N N . ASP A 1 33 ? 21.218 -29.948 -3.990 1.00 0.00 33 ASP A N 8
ATOM 12596 C CA . ASP A 1 33 ? 20.204 -30.401 -3.044 1.00 0.00 33 ASP A CA 8
ATOM 12597 C C . ASP A 1 33 ? 19.277 -29.256 -2.650 1.00 0.00 33 ASP A C 8
ATOM 12598 O O . ASP A 1 33 ? 19.658 -28.372 -1.882 1.00 0.00 33 ASP A O 8
ATOM 12607 N N . ARG A 1 34 ? 18.060 -29.277 -3.182 1.00 0.00 34 ARG A N 8
ATOM 12608 C CA . ARG A 1 34 ? 17.079 -28.239 -2.888 1.00 0.00 34 ARG A CA 8
ATOM 12609 C C . ARG A 1 34 ? 16.611 -28.328 -1.439 1.00 0.00 34 ARG A C 8
ATOM 12610 O O . ARG A 1 34 ? 16.456 -27.311 -0.763 1.00 0.00 34 ARG A O 8
ATOM 12631 N N . GLU A 1 35 ? 16.389 -29.551 -0.968 1.00 0.00 35 GLU A N 8
ATOM 12632 C CA . GLU A 1 35 ? 15.937 -29.772 0.400 1.00 0.00 35 GLU A CA 8
ATOM 12633 C C . GLU A 1 35 ? 16.965 -29.255 1.403 1.00 0.00 35 GLU A C 8
ATOM 12634 O O . GLU A 1 35 ? 16.630 -28.505 2.319 1.00 0.00 35 GLU A O 8
ATOM 12646 N N . GLN A 1 36 ? 18.217 -29.662 1.220 1.00 0.00 36 GLN A N 8
ATOM 12647 C CA . GLN A 1 36 ? 19.294 -29.240 2.109 1.00 0.00 36 GLN A CA 8
ATOM 12648 C C . GLN A 1 36 ? 19.704 -27.800 1.823 1.00 0.00 36 GLN A C 8
ATOM 12649 O O . GLN A 1 36 ? 20.058 -27.052 2.733 1.00 0.00 36 GLN A O 8
ATOM 12663 N N . GLY A 1 37 ? 19.654 -27.417 0.550 1.00 0.00 37 GLY A N 8
ATOM 12664 C CA . GLY A 1 37 ? 20.023 -26.067 0.167 1.00 0.00 37 GLY A CA 8
ATOM 12665 C C . GLY A 1 37 ? 21.456 -25.973 -0.318 1.00 0.00 37 GLY A C 8
ATOM 12666 O O . GLY A 1 37 ? 22.096 -24.929 -0.187 1.00 0.00 37 GLY A O 8
ATOM 12670 N N . ILE A 1 38 ? 21.961 -27.067 -0.879 1.00 0.00 38 ILE A N 8
ATOM 12671 C CA . ILE A 1 38 ? 23.328 -27.103 -1.385 1.00 0.00 38 ILE A CA 8
ATOM 12672 C C . ILE A 1 38 ? 23.381 -26.700 -2.854 1.00 0.00 38 ILE A C 8
ATOM 12673 O O . ILE A 1 38 ? 22.567 -27.147 -3.662 1.00 0.00 38 ILE A O 8
ATOM 12689 N N . PHE A 1 39 ? 24.346 -25.852 -3.194 1.00 0.00 39 PHE A N 8
ATOM 12690 C CA . PHE A 1 39 ? 24.507 -25.388 -4.568 1.00 0.00 39 PHE A CA 8
ATOM 12691 C C . PHE A 1 39 ? 25.981 -25.361 -4.963 1.00 0.00 39 PHE A C 8
ATOM 12692 O O . PHE A 1 39 ? 26.857 -25.164 -4.122 1.00 0.00 39 PHE A O 8
ATOM 12709 N N . ARG A 1 40 ? 26.245 -25.562 -6.250 1.00 0.00 40 ARG A N 8
ATOM 12710 C CA . ARG A 1 40 ? 27.612 -25.563 -6.758 1.00 0.00 40 ARG A CA 8
ATOM 12711 C C . ARG A 1 40 ? 27.861 -24.349 -7.649 1.00 0.00 40 ARG A C 8
ATOM 12712 O O . ARG A 1 40 ? 26.970 -23.902 -8.372 1.00 0.00 40 ARG A O 8
ATOM 12733 N N . VAL A 1 41 ? 29.079 -23.820 -7.592 1.00 0.00 41 VAL A N 8
ATOM 12734 C CA . VAL A 1 41 ? 29.447 -22.659 -8.393 1.00 0.00 41 VAL A CA 8
ATOM 12735 C C . VAL A 1 41 ? 29.997 -23.080 -9.751 1.00 0.00 41 VAL A C 8
ATOM 12736 O O . VAL A 1 41 ? 31.211 -23.129 -9.953 1.00 0.00 41 VAL A O 8
ATOM 12749 N N . VAL A 1 42 ? 29.097 -23.384 -10.680 1.00 0.00 42 VAL A N 8
ATOM 12750 C CA . VAL A 1 42 ? 29.491 -23.800 -12.021 1.00 0.00 42 VAL A CA 8
ATOM 12751 C C . VAL A 1 42 ? 30.488 -22.820 -12.629 1.00 0.00 42 VAL A C 8
ATOM 12752 O O . VAL A 1 42 ? 31.570 -23.210 -13.069 1.00 0.00 42 VAL A O 8
ATOM 12765 N N . LYS A 1 43 ? 30.118 -21.544 -12.651 1.00 0.00 43 LYS A N 8
ATOM 12766 C CA . LYS A 1 43 ? 30.979 -20.506 -13.203 1.00 0.00 43 LYS A CA 8
ATOM 12767 C C . LYS A 1 43 ? 31.431 -19.538 -12.115 1.00 0.00 43 LYS A C 8
ATOM 12768 O O . LYS A 1 43 ? 30.746 -18.559 -11.818 1.00 0.00 43 LYS A O 8
ATOM 12787 N N . SER A 1 44 ? 32.589 -19.817 -11.524 1.00 0.00 44 SER A N 8
ATOM 12788 C CA . SER A 1 44 ? 33.131 -18.972 -10.467 1.00 0.00 44 SER A CA 8
ATOM 12789 C C . SER A 1 44 ? 33.476 -17.586 -11.002 1.00 0.00 44 SER A C 8
ATOM 12790 O O . SER A 1 44 ? 33.419 -16.596 -10.274 1.00 0.00 44 SER A O 8
ATOM 12798 N N . GLU A 1 45 ? 33.835 -17.525 -12.281 1.00 0.00 45 GLU A N 8
ATOM 12799 C CA . GLU A 1 45 ? 34.190 -16.261 -12.915 1.00 0.00 45 GLU A CA 8
ATOM 12800 C C . GLU A 1 45 ? 32.941 -15.467 -13.286 1.00 0.00 45 GLU A C 8
ATOM 12801 O O . GLU A 1 45 ? 32.905 -14.245 -13.147 1.00 0.00 45 GLU A O 8
ATOM 12813 N N . ALA A 1 46 ? 31.918 -16.173 -13.758 1.00 0.00 46 ALA A N 8
ATOM 12814 C CA . ALA A 1 46 ? 30.666 -15.536 -14.148 1.00 0.00 46 ALA A CA 8
ATOM 12815 C C . ALA A 1 46 ? 29.908 -15.023 -12.928 1.00 0.00 46 ALA A C 8
ATOM 12816 O O . ALA A 1 46 ? 29.279 -13.965 -12.975 1.00 0.00 46 ALA A O 8
ATOM 12823 N N . LEU A 1 47 ? 29.971 -15.778 -11.837 1.00 0.00 47 LEU A N 8
ATOM 12824 C CA . LEU A 1 47 ? 29.290 -15.400 -10.604 1.00 0.00 47 LEU A CA 8
ATOM 12825 C C . LEU A 1 47 ? 29.806 -14.062 -10.085 1.00 0.00 47 LEU A C 8
ATOM 12826 O O . LEU A 1 47 ? 29.025 -13.183 -9.723 1.00 0.00 47 LEU A O 8
ATOM 12842 N N . ALA A 1 48 ? 31.127 -13.915 -10.053 1.00 0.00 48 ALA A N 8
ATOM 12843 C CA . ALA A 1 48 ? 31.747 -12.683 -9.583 1.00 0.00 48 ALA A CA 8
ATOM 12844 C C . ALA A 1 48 ? 31.502 -11.538 -10.559 1.00 0.00 48 ALA A C 8
ATOM 12845 O O . ALA A 1 48 ? 31.102 -10.443 -10.161 1.00 0.00 48 ALA A O 8
ATOM 12852 N N . LYS A 1 49 ? 31.745 -11.796 -11.840 1.00 0.00 49 LYS A N 8
ATOM 12853 C CA . LYS A 1 49 ? 31.550 -10.787 -12.874 1.00 0.00 49 LYS A CA 8
ATOM 12854 C C . LYS A 1 49 ? 30.167 -10.154 -12.764 1.00 0.00 49 LYS A C 8
ATOM 12855 O O . LYS A 1 49 ? 30.028 -8.932 -12.809 1.00 0.00 49 LYS A O 8
ATOM 12874 N N . MET A 1 50 ? 29.147 -10.993 -12.617 1.00 0.00 50 MET A N 8
ATOM 12875 C CA . MET A 1 50 ? 27.775 -10.514 -12.497 1.00 0.00 50 MET A CA 8
ATOM 12876 C C . MET A 1 50 ? 27.566 -9.792 -11.170 1.00 0.00 50 MET A C 8
ATOM 12877 O O . MET A 1 50 ? 26.935 -8.736 -11.121 1.00 0.00 50 MET A O 8
ATOM 12891 N N . TRP A 1 51 ? 28.098 -10.367 -10.098 1.00 0.00 51 TRP A N 8
ATOM 12892 C CA . TRP A 1 51 ? 27.968 -9.776 -8.770 1.00 0.00 51 TRP A CA 8
ATOM 12893 C C . TRP A 1 51 ? 28.526 -8.357 -8.749 1.00 0.00 51 TRP A C 8
ATOM 12894 O O . TRP A 1 51 ? 27.873 -7.431 -8.269 1.00 0.00 51 TRP A O 8
ATOM 12915 N N . GLY A 1 52 ? 29.737 -8.194 -9.272 1.00 0.00 52 GLY A N 8
ATOM 12916 C CA . GLY A 1 52 ? 30.361 -6.884 -9.303 1.00 0.00 52 GLY A CA 8
ATOM 12917 C C . GLY A 1 52 ? 29.447 -5.820 -9.876 1.00 0.00 52 GLY A C 8
ATOM 12918 O O . GLY A 1 52 ? 29.285 -4.751 -9.289 1.00 0.00 52 GLY A O 8
ATOM 12922 N N . GLN A 1 53 ? 28.850 -6.112 -11.027 1.00 0.00 53 GLN A N 8
ATOM 12923 C CA . GLN A 1 53 ? 27.950 -5.170 -11.681 1.00 0.00 53 GLN A CA 8
ATOM 12924 C C . GLN A 1 53 ? 26.908 -4.642 -10.700 1.00 0.00 53 GLN A C 8
ATOM 12925 O O . GLN A 1 53 ? 26.512 -3.478 -10.767 1.00 0.00 53 GLN A O 8
ATOM 12939 N N . ARG A 1 54 ? 26.469 -5.504 -9.789 1.00 0.00 54 ARG A N 8
ATOM 12940 C CA . ARG A 1 54 ? 25.473 -5.125 -8.795 1.00 0.00 54 ARG A CA 8
ATOM 12941 C C . ARG A 1 54 ? 26.062 -4.149 -7.780 1.00 0.00 54 ARG A C 8
ATOM 12942 O O . ARG A 1 54 ? 25.373 -3.253 -7.292 1.00 0.00 54 ARG A O 8
ATOM 12963 N N . LYS A 1 55 ? 27.340 -4.330 -7.466 1.00 0.00 55 LYS A N 8
ATOM 12964 C CA . LYS A 1 55 ? 28.023 -3.467 -6.510 1.00 0.00 55 LYS A CA 8
ATOM 12965 C C . LYS A 1 55 ? 28.918 -2.461 -7.228 1.00 0.00 55 LYS A C 8
ATOM 12966 O O . LYS A 1 55 ? 29.772 -1.824 -6.611 1.00 0.00 55 LYS A O 8
ATOM 12985 N N . LYS A 1 56 ? 28.716 -2.323 -8.534 1.00 0.00 56 LYS A N 8
ATOM 12986 C CA . LYS A 1 56 ? 29.502 -1.393 -9.336 1.00 0.00 56 LYS A CA 8
ATOM 12987 C C . LYS A 1 56 ? 30.996 -1.618 -9.121 1.00 0.00 56 LYS A C 8
ATOM 12988 O O . LYS A 1 56 ? 31.789 -0.680 -9.189 1.00 0.00 56 LYS A O 8
ATOM 13007 N N . ASN A 1 57 ? 31.371 -2.866 -8.862 1.00 0.00 57 ASN A N 8
ATOM 13008 C CA . ASN A 1 57 ? 32.769 -3.213 -8.638 1.00 0.00 57 ASN A CA 8
ATOM 13009 C C . ASN A 1 57 ? 33.409 -3.745 -9.917 1.00 0.00 57 ASN A C 8
ATOM 13010 O O . ASN A 1 57 ? 33.524 -4.956 -10.108 1.00 0.00 57 ASN A O 8
ATOM 13021 N N . ASP A 1 58 ? 33.825 -2.833 -10.788 1.00 0.00 58 ASP A N 8
ATOM 13022 C CA . ASP A 1 58 ? 34.455 -3.210 -12.048 1.00 0.00 58 ASP A CA 8
ATOM 13023 C C . ASP A 1 58 ? 35.593 -4.199 -11.812 1.00 0.00 58 ASP A C 8
ATOM 13024 O O . ASP A 1 58 ? 35.975 -4.947 -12.712 1.00 0.00 58 ASP A O 8
ATOM 13033 N N . ARG A 1 59 ? 36.130 -4.196 -10.596 1.00 0.00 59 ARG A N 8
ATOM 13034 C CA . ARG A 1 59 ? 37.225 -5.091 -10.243 1.00 0.00 59 ARG A CA 8
ATOM 13035 C C . ARG A 1 59 ? 36.730 -6.236 -9.364 1.00 0.00 59 ARG A C 8
ATOM 13036 O O . ARG A 1 59 ? 37.401 -6.636 -8.413 1.00 0.00 59 ARG A O 8
ATOM 13057 N N . MET A 1 60 ? 35.551 -6.757 -9.689 1.00 0.00 60 MET A N 8
ATOM 13058 C CA . MET A 1 60 ? 34.966 -7.855 -8.929 1.00 0.00 60 MET A CA 8
ATOM 13059 C C . MET A 1 60 ? 35.444 -9.201 -9.464 1.00 0.00 60 MET A C 8
ATOM 13060 O O . MET A 1 60 ? 35.411 -9.449 -10.670 1.00 0.00 60 MET A O 8
ATOM 13074 N N . THR A 1 61 ? 35.889 -10.069 -8.561 1.00 0.00 61 THR A N 8
ATOM 13075 C CA . THR A 1 61 ? 36.374 -11.389 -8.943 1.00 0.00 61 THR A CA 8
ATOM 13076 C C . THR A 1 61 ? 36.166 -12.398 -7.819 1.00 0.00 61 THR A C 8
ATOM 13077 O O . THR A 1 61 ? 36.170 -12.039 -6.641 1.00 0.00 61 THR A O 8
ATOM 13088 N N . TYR A 1 62 ? 35.986 -13.661 -8.189 1.00 0.00 62 TYR A N 8
ATOM 13089 C CA . TYR A 1 62 ? 35.775 -14.722 -7.212 1.00 0.00 62 TYR A CA 8
ATOM 13090 C C . TYR A 1 62 ? 36.717 -14.561 -6.022 1.00 0.00 62 TYR A C 8
ATOM 13091 O O . TYR A 1 62 ? 36.335 -14.804 -4.878 1.00 0.00 62 TYR A O 8
ATOM 13109 N N . GLU A 1 63 ? 37.949 -14.149 -6.302 1.00 0.00 63 GLU A N 8
ATOM 13110 C CA . GLU A 1 63 ? 38.946 -13.955 -5.255 1.00 0.00 63 GLU A CA 8
ATOM 13111 C C . GLU A 1 63 ? 38.421 -13.018 -4.172 1.00 0.00 63 GLU A C 8
ATOM 13112 O O . GLU A 1 63 ? 38.633 -13.247 -2.981 1.00 0.00 63 GLU A O 8
ATOM 13124 N N . LYS A 1 64 ? 37.736 -11.960 -4.593 1.00 0.00 64 LYS A N 8
ATOM 13125 C CA . LYS A 1 64 ? 37.180 -10.987 -3.661 1.00 0.00 64 LYS A CA 8
ATOM 13126 C C . LYS A 1 64 ? 35.788 -11.408 -3.201 1.00 0.00 64 LYS A C 8
ATOM 13127 O O . LYS A 1 64 ? 35.448 -11.285 -2.023 1.00 0.00 64 LYS A O 8
ATOM 13146 N N . LEU A 1 65 ? 34.987 -11.906 -4.136 1.00 0.00 65 LEU A N 8
ATOM 13147 C CA . LEU A 1 65 ? 33.631 -12.348 -3.826 1.00 0.00 65 LEU A CA 8
ATOM 13148 C C . LEU A 1 65 ? 33.637 -13.374 -2.698 1.00 0.00 65 LEU A C 8
ATOM 13149 O O . LEU A 1 65 ? 32.793 -13.334 -1.803 1.00 0.00 65 LEU A O 8
ATOM 13165 N N . SER A 1 66 ? 34.597 -14.293 -2.746 1.00 0.00 66 SER A N 8
ATOM 13166 C CA . SER A 1 66 ? 34.712 -15.332 -1.729 1.00 0.00 66 SER A CA 8
ATOM 13167 C C . SER A 1 66 ? 34.793 -14.720 -0.334 1.00 0.00 66 SER A C 8
ATOM 13168 O O . SER A 1 66 ? 34.335 -15.312 0.643 1.00 0.00 66 SER A O 8
ATOM 13176 N N . ARG A 1 67 ? 35.379 -13.530 -0.250 1.00 0.00 67 ARG A N 8
ATOM 13177 C CA . ARG A 1 67 ? 35.521 -12.837 1.025 1.00 0.00 67 ARG A CA 8
ATOM 13178 C C . ARG A 1 67 ? 34.221 -12.891 1.822 1.00 0.00 67 ARG A C 8
ATOM 13179 O O . ARG A 1 67 ? 34.236 -13.041 3.043 1.00 0.00 67 ARG A O 8
ATOM 13200 N N . ALA A 1 68 ? 33.098 -12.768 1.121 1.00 0.00 68 ALA A N 8
ATOM 13201 C CA . ALA A 1 68 ? 31.790 -12.804 1.763 1.00 0.00 68 ALA A CA 8
ATOM 13202 C C . ALA A 1 68 ? 31.369 -14.237 2.069 1.00 0.00 68 ALA A C 8
ATOM 13203 O O . ALA A 1 68 ? 30.703 -14.499 3.072 1.00 0.00 68 ALA A O 8
ATOM 13210 N N . LEU A 1 69 ? 31.760 -15.163 1.200 1.00 0.00 69 LEU A N 8
ATOM 13211 C CA . LEU A 1 69 ? 31.422 -16.571 1.378 1.00 0.00 69 LEU A CA 8
ATOM 13212 C C . LEU A 1 69 ? 32.011 -17.112 2.676 1.00 0.00 69 LEU A C 8
ATOM 13213 O O . LEU A 1 69 ? 31.346 -17.837 3.417 1.00 0.00 69 LEU A O 8
ATOM 13229 N N . ARG A 1 70 ? 33.262 -16.755 2.947 1.00 0.00 70 ARG A N 8
ATOM 13230 C CA . ARG A 1 70 ? 33.941 -17.204 4.156 1.00 0.00 70 ARG A CA 8
ATOM 13231 C C . ARG A 1 70 ? 33.516 -16.368 5.360 1.00 0.00 70 ARG A C 8
ATOM 13232 O O . ARG A 1 70 ? 33.603 -16.819 6.503 1.00 0.00 70 ARG A O 8
ATOM 13253 N N . TYR A 1 71 ? 33.059 -15.150 5.096 1.00 0.00 71 TYR A N 8
ATOM 13254 C CA . TYR A 1 71 ? 32.624 -14.250 6.157 1.00 0.00 71 TYR A CA 8
ATOM 13255 C C . TYR A 1 71 ? 31.177 -14.530 6.550 1.00 0.00 71 TYR A C 8
ATOM 13256 O O . TYR A 1 71 ? 30.667 -13.974 7.524 1.00 0.00 71 TYR A O 8
ATOM 13274 N N . TYR A 1 72 ? 30.520 -15.395 5.785 1.00 0.00 72 TYR A N 8
ATOM 13275 C CA . TYR A 1 72 ? 29.131 -15.749 6.051 1.00 0.00 72 TYR A CA 8
ATOM 13276 C C . TYR A 1 72 ? 29.042 -16.877 7.074 1.00 0.00 72 TYR A C 8
ATOM 13277 O O . TYR A 1 72 ? 27.989 -17.108 7.670 1.00 0.00 72 TYR A O 8
ATOM 13295 N N . TYR A 1 73 ? 30.154 -17.575 7.273 1.00 0.00 73 TYR A N 8
ATOM 13296 C CA . TYR A 1 73 ? 30.203 -18.681 8.222 1.00 0.00 73 TYR A CA 8
ATOM 13297 C C . TYR A 1 73 ? 30.297 -18.165 9.655 1.00 0.00 73 TYR A C 8
ATOM 13298 O O . TYR A 1 73 ? 30.144 -18.923 10.613 1.00 0.00 73 TYR A O 8
ATOM 13316 N N . LYS A 1 74 ? 30.549 -16.868 9.794 1.00 0.00 74 LYS A N 8
ATOM 13317 C CA . LYS A 1 74 ? 30.661 -16.246 11.109 1.00 0.00 74 LYS A CA 8
ATOM 13318 C C . LYS A 1 74 ? 29.284 -16.031 11.729 1.00 0.00 74 LYS A C 8
ATOM 13319 O O . LYS A 1 74 ? 29.075 -16.302 12.912 1.00 0.00 74 LYS A O 8
ATOM 13338 N N . THR A 1 75 ? 28.346 -15.544 10.922 1.00 0.00 75 THR A N 8
ATOM 13339 C CA . THR A 1 75 ? 26.990 -15.294 11.391 1.00 0.00 75 THR A CA 8
ATOM 13340 C C . THR A 1 75 ? 26.115 -16.532 11.230 1.00 0.00 75 THR A C 8
ATOM 13341 O O . THR A 1 75 ? 25.184 -16.751 12.005 1.00 0.00 75 THR A O 8
ATOM 13352 N N . GLY A 1 76 ? 26.420 -17.339 10.219 1.00 0.00 76 GLY A N 8
ATOM 13353 C CA . GLY A 1 76 ? 25.651 -18.546 9.975 1.00 0.00 76 GLY A CA 8
ATOM 13354 C C . GLY A 1 76 ? 24.981 -18.542 8.616 1.00 0.00 76 GLY A C 8
ATOM 13355 O O . GLY A 1 76 ? 24.342 -19.521 8.228 1.00 0.00 76 GLY A O 8
ATOM 13359 N N . ILE A 1 77 ? 25.124 -17.438 7.890 1.00 0.00 77 ILE A N 8
ATOM 13360 C CA . ILE A 1 77 ? 24.527 -17.311 6.567 1.00 0.00 77 ILE A CA 8
ATOM 13361 C C . ILE A 1 77 ? 24.854 -18.521 5.698 1.00 0.00 77 ILE A C 8
ATOM 13362 O O . ILE A 1 77 ? 23.968 -19.109 5.075 1.00 0.00 77 ILE A O 8
ATOM 13378 N N . LEU A 1 78 ? 26.129 -18.889 5.662 1.00 0.00 78 LEU A N 8
ATOM 13379 C CA . LEU A 1 78 ? 26.574 -20.031 4.870 1.00 0.00 78 LEU A CA 8
ATOM 13380 C C . LEU A 1 78 ? 27.037 -21.171 5.772 1.00 0.00 78 LEU A C 8
ATOM 13381 O O . LEU A 1 78 ? 27.283 -20.973 6.961 1.00 0.00 78 LEU A O 8
ATOM 13397 N N . GLU A 1 79 ? 27.155 -22.363 5.196 1.00 0.00 79 GLU A N 8
ATOM 13398 C CA . GLU A 1 79 ? 27.591 -23.534 5.948 1.00 0.00 79 GLU A CA 8
ATOM 13399 C C . GLU A 1 79 ? 28.867 -24.120 5.352 1.00 0.00 79 GLU A C 8
ATOM 13400 O O . GLU A 1 79 ? 28.858 -24.661 4.246 1.00 0.00 79 GLU A O 8
ATOM 13412 N N . ARG A 1 80 ? 29.965 -24.007 6.093 1.00 0.00 80 ARG A N 8
ATOM 13413 C CA . ARG A 1 80 ? 31.250 -24.524 5.638 1.00 0.00 80 ARG A CA 8
ATOM 13414 C C . ARG A 1 80 ? 31.097 -25.924 5.052 1.00 0.00 80 ARG A C 8
ATOM 13415 O O . ARG A 1 80 ? 30.777 -26.875 5.764 1.00 0.00 80 ARG A O 8
ATOM 13436 N N . VAL A 1 81 ? 31.326 -26.042 3.748 1.00 0.00 81 VAL A N 8
ATOM 13437 C CA . VAL A 1 81 ? 31.215 -27.326 3.065 1.00 0.00 81 VAL A CA 8
ATOM 13438 C C . VAL A 1 81 ? 32.590 -27.922 2.787 1.00 0.00 81 VAL A C 8
ATOM 13439 O O . VAL A 1 81 ? 33.547 -27.199 2.510 1.00 0.00 81 VAL A O 8
ATOM 13452 N N . ASP A 1 82 ? 32.681 -29.245 2.862 1.00 0.00 82 ASP A N 8
ATOM 13453 C CA . ASP A 1 82 ? 33.939 -29.940 2.617 1.00 0.00 82 ASP A CA 8
ATOM 13454 C C . ASP A 1 82 ? 33.947 -30.576 1.230 1.00 0.00 82 ASP A C 8
ATOM 13455 O O . ASP A 1 82 ? 34.456 -31.682 1.047 1.00 0.00 82 ASP A O 8
ATOM 13464 N N . ARG A 1 83 ? 33.379 -29.871 0.258 1.00 0.00 83 ARG A N 8
ATOM 13465 C CA . ARG A 1 83 ? 33.319 -30.368 -1.111 1.00 0.00 83 ARG A CA 8
ATOM 13466 C C . ARG A 1 83 ? 34.072 -29.440 -2.060 1.00 0.00 83 ARG A C 8
ATOM 13467 O O . ARG A 1 83 ? 34.678 -28.458 -1.632 1.00 0.00 83 ARG A O 8
ATOM 13488 N N . ARG A 1 84 ? 34.031 -29.760 -3.349 1.00 0.00 84 ARG A N 8
ATOM 13489 C CA . ARG A 1 84 ? 34.711 -28.957 -4.358 1.00 0.00 84 ARG A CA 8
ATOM 13490 C C . ARG A 1 84 ? 33.751 -27.955 -4.994 1.00 0.00 84 ARG A C 8
ATOM 13491 O O . ARG A 1 84 ? 32.756 -28.338 -5.611 1.00 0.00 84 ARG A O 8
ATOM 13512 N N . LEU A 1 85 ? 34.055 -26.671 -4.837 1.00 0.00 85 LEU A N 8
ATOM 13513 C CA . LEU A 1 85 ? 33.219 -25.614 -5.395 1.00 0.00 85 LEU A CA 8
ATOM 13514 C C . LEU A 1 85 ? 31.744 -25.878 -5.110 1.00 0.00 85 LEU A C 8
ATOM 13515 O O . LEU A 1 85 ? 30.887 -25.668 -5.969 1.00 0.00 85 LEU A O 8
ATOM 13531 N N . VAL A 1 86 ? 31.454 -26.338 -3.896 1.00 0.00 86 VAL A N 8
ATOM 13532 C CA . VAL A 1 86 ? 30.083 -26.627 -3.496 1.00 0.00 86 VAL A CA 8
ATOM 13533 C C . VAL A 1 86 ? 29.759 -25.995 -2.147 1.00 0.00 86 VAL A C 8
ATOM 13534 O O . VAL A 1 86 ? 30.279 -26.413 -1.113 1.00 0.00 86 VAL A O 8
ATOM 13547 N N . TYR A 1 87 ? 28.896 -24.985 -2.166 1.00 0.00 87 TYR A N 8
ATOM 13548 C CA . TYR A 1 87 ? 28.504 -24.293 -0.944 1.00 0.00 87 TYR A CA 8
ATOM 13549 C C . TYR A 1 87 ? 27.068 -24.637 -0.560 1.00 0.00 87 TYR A C 8
ATOM 13550 O O . TYR A 1 87 ? 26.349 -25.289 -1.317 1.00 0.00 87 TYR A O 8
ATOM 13568 N N . LYS A 1 88 ? 26.656 -24.193 0.623 1.00 0.00 88 LYS A N 8
ATOM 13569 C CA . LYS A 1 88 ? 25.306 -24.451 1.110 1.00 0.00 88 LYS A CA 8
ATOM 13570 C C . LYS A 1 88 ? 24.851 -23.348 2.061 1.00 0.00 88 LYS A C 8
ATOM 13571 O O . LYS A 1 88 ? 25.614 -22.897 2.915 1.00 0.00 88 LYS A O 8
ATOM 13590 N N . PHE A 1 89 ? 23.602 -22.920 1.908 1.00 0.00 89 PHE A N 8
ATOM 13591 C CA . PHE A 1 89 ? 23.045 -21.870 2.753 1.00 0.00 89 PHE A CA 8
ATOM 13592 C C . PHE A 1 89 ? 22.661 -22.422 4.123 1.00 0.00 89 PHE A C 8
ATOM 13593 O O . PHE A 1 89 ? 22.018 -23.465 4.226 1.00 0.00 89 PHE A O 8
ATOM 13610 N N . GLY A 1 90 ? 23.061 -21.712 5.174 1.00 0.00 90 GLY A N 8
ATOM 13611 C CA . GLY A 1 90 ? 22.751 -22.146 6.524 1.00 0.00 90 GLY A CA 8
ATOM 13612 C C . GLY A 1 90 ? 21.330 -21.807 6.929 1.00 0.00 90 GLY A C 8
ATOM 13613 O O . GLY A 1 90 ? 20.421 -21.813 6.099 1.00 0.00 90 GLY A O 8
ATOM 13617 N N . LYS A 1 91 ? 21.136 -21.513 8.210 1.00 0.00 91 LYS A N 8
ATOM 13618 C CA . LYS A 1 91 ? 19.816 -21.171 8.726 1.00 0.00 91 LYS A CA 8
ATOM 13619 C C . LYS A 1 91 ? 19.622 -19.658 8.765 1.00 0.00 91 LYS A C 8
ATOM 13620 O O . LYS A 1 91 ? 18.496 -19.166 8.714 1.00 0.00 91 LYS A O 8
ATOM 13639 N N . ASN A 1 92 ? 20.728 -18.927 8.854 1.00 0.00 92 ASN A N 8
ATOM 13640 C CA . ASN A 1 92 ? 20.679 -17.470 8.898 1.00 0.00 92 ASN A CA 8
ATOM 13641 C C . ASN A 1 92 ? 20.005 -16.910 7.650 1.00 0.00 92 ASN A C 8
ATOM 13642 O O . ASN A 1 92 ? 19.273 -15.922 7.717 1.00 0.00 92 ASN A O 8
ATOM 13653 N N . ALA A 1 93 ? 20.256 -17.548 6.511 1.00 0.00 93 ALA A N 8
ATOM 13654 C CA . ALA A 1 93 ? 19.671 -17.115 5.248 1.00 0.00 93 ALA A CA 8
ATOM 13655 C C . ALA A 1 93 ? 18.179 -17.425 5.199 1.00 0.00 93 ALA A C 8
ATOM 13656 O O . ALA A 1 93 ? 17.626 -18.014 6.129 1.00 0.00 93 ALA A O 8
ATOM 13663 N N . HIS A 1 94 ? 17.531 -17.025 4.109 1.00 0.00 94 HIS A N 8
ATOM 13664 C CA . HIS A 1 94 ? 16.102 -17.261 3.940 1.00 0.00 94 HIS A CA 8
ATOM 13665 C C . HIS A 1 94 ? 15.696 -17.108 2.477 1.00 0.00 94 HIS A C 8
ATOM 13666 O O . HIS A 1 94 ? 16.521 -16.780 1.625 1.00 0.00 94 HIS A O 8
ATOM 13680 N N . GLY A 1 95 ? 14.419 -17.348 2.194 1.00 0.00 95 GLY A N 8
ATOM 13681 C CA . GLY A 1 95 ? 13.927 -17.233 0.833 1.00 0.00 95 GLY A CA 8
ATOM 13682 C C . GLY A 1 95 ? 14.012 -18.542 0.073 1.00 0.00 95 GLY A C 8
ATOM 13683 O O . GLY A 1 95 ? 13.084 -18.910 -0.646 1.00 0.00 95 GLY A O 8
ATOM 13687 N N . TRP A 1 96 ? 15.127 -19.245 0.232 1.00 0.00 96 TRP A N 8
ATOM 13688 C CA . TRP A 1 96 ? 15.330 -20.520 -0.447 1.00 0.00 96 TRP A CA 8
ATOM 13689 C C . TRP A 1 96 ? 14.670 -21.658 0.323 1.00 0.00 96 TRP A C 8
ATOM 13690 O O . TRP A 1 96 ? 14.044 -22.537 -0.268 1.00 0.00 96 TRP A O 8
ATOM 13711 N N . GLN A 1 97 ? 14.813 -21.633 1.644 1.00 0.00 97 GLN A N 8
ATOM 13712 C CA . GLN A 1 97 ? 14.230 -22.665 2.494 1.00 0.00 97 GLN A CA 8
ATOM 13713 C C . GLN A 1 97 ? 12.741 -22.830 2.206 1.00 0.00 97 GLN A C 8
ATOM 13714 O O . GLN A 1 97 ? 12.087 -21.905 1.726 1.00 0.00 97 GLN A O 8
ATOM 13728 N N . GLU A 1 98 ? 12.214 -24.014 2.502 1.00 0.00 98 GLU A N 8
ATOM 13729 C CA . GLU A 1 98 ? 10.803 -24.300 2.273 1.00 0.00 98 GLU A CA 8
ATOM 13730 C C . GLU A 1 98 ? 10.101 -24.657 3.580 1.00 0.00 98 GLU A C 8
ATOM 13731 O O . GLU A 1 98 ? 10.746 -25.018 4.565 1.00 0.00 98 GLU A O 8
ATOM 13743 N N . ASP A 1 99 ? 8.777 -24.552 3.581 1.00 0.00 99 ASP A N 8
ATOM 13744 C CA . ASP A 1 99 ? 7.986 -24.863 4.766 1.00 0.00 99 ASP A CA 8
ATOM 13745 C C . ASP A 1 99 ? 8.335 -23.922 5.915 1.00 0.00 99 ASP A C 8
ATOM 13746 O O . ASP A 1 99 ? 9.508 -23.685 6.203 1.00 0.00 99 ASP A O 8
ATOM 13755 N N . LYS A 1 100 ? 7.308 -23.388 6.568 1.00 0.00 100 LYS A N 8
ATOM 13756 C CA . LYS A 1 100 ? 7.505 -22.473 7.685 1.00 0.00 100 LYS A CA 8
ATOM 13757 C C . LYS A 1 100 ? 8.237 -23.163 8.832 1.00 0.00 100 LYS A C 8
ATOM 13758 O O . LYS A 1 100 ? 8.124 -24.376 9.013 1.00 0.00 100 LYS A O 8
ATOM 13777 N N . LEU A 1 101 ? 8.987 -22.384 9.603 1.00 0.00 101 LEU A N 8
ATOM 13778 C CA . LEU A 1 101 ? 9.738 -22.920 10.733 1.00 0.00 101 LEU A CA 8
ATOM 13779 C C . LEU A 1 101 ? 8.908 -22.867 12.012 1.00 0.00 101 LEU A C 8
ATOM 13780 O O . LEU A 1 101 ? 8.819 -23.850 12.747 1.00 0.00 101 LEU A O 8
ATOM 13796 N N . SER A 1 102 ? 8.301 -21.713 12.270 1.00 0.00 102 SER A N 8
ATOM 13797 C CA . SER A 1 102 ? 7.480 -21.530 13.461 1.00 0.00 102 SER A CA 8
ATOM 13798 C C . SER A 1 102 ? 6.303 -20.603 13.172 1.00 0.00 102 SER A C 8
ATOM 13799 O O . SER A 1 102 ? 6.456 -19.384 13.123 1.00 0.00 102 SER A O 8
ATOM 13807 N N . GLY A 1 103 ? 5.126 -21.192 12.981 1.00 0.00 103 GLY A N 8
ATOM 13808 C CA . GLY A 1 103 ? 3.940 -20.406 12.700 1.00 0.00 103 GLY A CA 8
ATOM 13809 C C . GLY A 1 103 ? 2.929 -20.457 13.828 1.00 0.00 103 GLY A C 8
ATOM 13810 O O . GLY A 1 103 ? 2.800 -21.461 14.529 1.00 0.00 103 GLY A O 8
ATOM 13814 N N . PRO A 1 104 ? 2.190 -19.354 14.017 1.00 0.00 104 PRO A N 8
ATOM 13815 C CA . PRO A 1 104 ? 1.173 -19.252 15.068 1.00 0.00 104 PRO A CA 8
ATOM 13816 C C . PRO A 1 104 ? -0.039 -20.134 14.789 1.00 0.00 104 PRO A C 8
ATOM 13817 O O . PRO A 1 104 ? -0.669 -20.649 15.713 1.00 0.00 104 PRO A O 8
ATOM 13828 N N . SER A 1 105 ? -0.360 -20.304 13.510 1.00 0.00 105 SER A N 8
ATOM 13829 C CA . SER A 1 105 ? -1.499 -21.122 13.111 1.00 0.00 105 SER A CA 8
ATOM 13830 C C . SER A 1 105 ? -1.035 -22.457 12.538 1.00 0.00 105 SER A C 8
ATOM 13831 O O . SER A 1 105 ? -0.036 -22.524 11.822 1.00 0.00 105 SER A O 8
ATOM 13839 N N . SER A 1 106 ? -1.768 -23.519 12.859 1.00 0.00 106 SER A N 8
ATOM 13840 C CA . SER A 1 106 ? -1.430 -24.854 12.380 1.00 0.00 106 SER A CA 8
ATOM 13841 C C . SER A 1 106 ? -1.217 -24.852 10.869 1.00 0.00 106 SER A C 8
ATOM 13842 O O . SER A 1 106 ? -0.186 -25.306 10.376 1.00 0.00 106 SER A O 8
ATOM 13850 N N . GLY A 1 107 ? -2.202 -24.336 10.140 1.00 0.00 107 GLY A N 8
ATOM 13851 C CA . GLY A 1 107 ? -2.104 -24.283 8.693 1.00 0.00 107 GLY A CA 8
ATOM 13852 C C . GLY A 1 107 ? -1.025 -23.330 8.219 1.00 0.00 107 GLY A C 8
ATOM 13853 O O . GLY A 1 107 ? -0.981 -22.174 8.639 1.00 0.00 107 GLY A O 8
ATOM 13857 N N . GLY A 1 1 ? 2.976 -12.929 -4.940 1.00 0.00 1 GLY A N 9
ATOM 13858 C CA . GLY A 1 1 ? 2.093 -11.873 -5.400 1.00 0.00 1 GLY A CA 9
ATOM 13859 C C . GLY A 1 1 ? 2.753 -10.968 -6.421 1.00 0.00 1 GLY A C 9
ATOM 13860 O O . GLY A 1 1 ? 3.969 -11.015 -6.608 1.00 0.00 1 GLY A O 9
ATOM 13864 N N . SER A 1 2 ? 1.950 -10.143 -7.084 1.00 0.00 2 SER A N 9
ATOM 13865 C CA . SER A 1 2 ? 2.463 -9.227 -8.096 1.00 0.00 2 SER A CA 9
ATOM 13866 C C . SER A 1 2 ? 3.584 -8.361 -7.528 1.00 0.00 2 SER A C 9
ATOM 13867 O O . SER A 1 2 ? 3.333 -7.406 -6.794 1.00 0.00 2 SER A O 9
ATOM 13875 N N . SER A 1 3 ? 4.820 -8.705 -7.873 1.00 0.00 3 SER A N 9
ATOM 13876 C CA . SER A 1 3 ? 5.981 -7.963 -7.395 1.00 0.00 3 SER A CA 9
ATOM 13877 C C . SER A 1 3 ? 7.266 -8.511 -8.007 1.00 0.00 3 SER A C 9
ATOM 13878 O O . SER A 1 3 ? 7.749 -9.574 -7.617 1.00 0.00 3 SER A O 9
ATOM 13886 N N . GLY A 1 4 ? 7.816 -7.778 -8.971 1.00 0.00 4 GLY A N 9
ATOM 13887 C CA . GLY A 1 4 ? 9.040 -8.206 -9.622 1.00 0.00 4 GLY A CA 9
ATOM 13888 C C . GLY A 1 4 ? 10.220 -8.242 -8.672 1.00 0.00 4 GLY A C 9
ATOM 13889 O O . GLY A 1 4 ? 10.276 -9.081 -7.772 1.00 0.00 4 GLY A O 9
ATOM 13893 N N . SER A 1 5 ? 11.168 -7.332 -8.873 1.00 0.00 5 SER A N 9
ATOM 13894 C CA . SER A 1 5 ? 12.356 -7.266 -8.030 1.00 0.00 5 SER A CA 9
ATOM 13895 C C . SER A 1 5 ? 12.300 -6.054 -7.105 1.00 0.00 5 SER A C 9
ATOM 13896 O O . SER A 1 5 ? 11.930 -4.957 -7.523 1.00 0.00 5 SER A O 9
ATOM 13904 N N . SER A 1 6 ? 12.671 -6.262 -5.845 1.00 0.00 6 SER A N 9
ATOM 13905 C CA . SER A 1 6 ? 12.659 -5.188 -4.859 1.00 0.00 6 SER A CA 9
ATOM 13906 C C . SER A 1 6 ? 13.928 -4.346 -4.958 1.00 0.00 6 SER A C 9
ATOM 13907 O O . SER A 1 6 ? 13.867 -3.124 -5.086 1.00 0.00 6 SER A O 9
ATOM 13915 N N . GLY A 1 7 ? 15.078 -5.011 -4.897 1.00 0.00 7 GLY A N 9
ATOM 13916 C CA . GLY A 1 7 ? 16.346 -4.309 -4.981 1.00 0.00 7 GLY A CA 9
ATOM 13917 C C . GLY A 1 7 ? 17.524 -5.199 -4.638 1.00 0.00 7 GLY A C 9
ATOM 13918 O O . GLY A 1 7 ? 17.353 -6.274 -4.065 1.00 0.00 7 GLY A O 9
ATOM 13922 N N . SER A 1 8 ? 18.725 -4.750 -4.991 1.00 0.00 8 SER A N 9
ATOM 13923 C CA . SER A 1 8 ? 19.936 -5.515 -4.722 1.00 0.00 8 SER A CA 9
ATOM 13924 C C . SER A 1 8 ? 20.450 -5.242 -3.311 1.00 0.00 8 SER A C 9
ATOM 13925 O O . SER A 1 8 ? 20.692 -4.094 -2.939 1.00 0.00 8 SER A O 9
ATOM 13933 N N . SER A 1 9 ? 20.614 -6.306 -2.532 1.00 0.00 9 SER A N 9
ATOM 13934 C CA . SER A 1 9 ? 21.095 -6.182 -1.161 1.00 0.00 9 SER A CA 9
ATOM 13935 C C . SER A 1 9 ? 21.636 -7.515 -0.652 1.00 0.00 9 SER A C 9
ATOM 13936 O O . SER A 1 9 ? 20.996 -8.556 -0.803 1.00 0.00 9 SER A O 9
ATOM 13944 N N . HIS A 1 10 ? 22.820 -7.474 -0.049 1.00 0.00 10 HIS A N 9
ATOM 13945 C CA . HIS A 1 10 ? 23.448 -8.678 0.483 1.00 0.00 10 HIS A CA 9
ATOM 13946 C C . HIS A 1 10 ? 23.804 -9.647 -0.641 1.00 0.00 10 HIS A C 9
ATOM 13947 O O . HIS A 1 10 ? 22.981 -9.933 -1.511 1.00 0.00 10 HIS A O 9
ATOM 13961 N N . LEU A 1 11 ? 25.033 -10.149 -0.616 1.00 0.00 11 LEU A N 9
ATOM 13962 C CA . LEU A 1 11 ? 25.498 -11.086 -1.633 1.00 0.00 11 LEU A CA 9
ATOM 13963 C C . LEU A 1 11 ? 24.770 -12.421 -1.518 1.00 0.00 11 LEU A C 9
ATOM 13964 O O . LEU A 1 11 ? 24.195 -12.911 -2.490 1.00 0.00 11 LEU A O 9
ATOM 13980 N N . TRP A 1 12 ? 24.795 -13.001 -0.324 1.00 0.00 12 TRP A N 9
ATOM 13981 C CA . TRP A 1 12 ? 24.135 -14.279 -0.081 1.00 0.00 12 TRP A CA 9
ATOM 13982 C C . TRP A 1 12 ? 22.792 -14.343 -0.800 1.00 0.00 12 TRP A C 9
ATOM 13983 O O . TRP A 1 12 ? 22.361 -15.411 -1.233 1.00 0.00 12 TRP A O 9
ATOM 14004 N N . GLU A 1 13 ? 22.137 -13.193 -0.925 1.00 0.00 13 GLU A N 9
ATOM 14005 C CA . GLU A 1 13 ? 20.842 -13.121 -1.592 1.00 0.00 13 GLU A CA 9
ATOM 14006 C C . GLU A 1 13 ? 21.014 -13.045 -3.106 1.00 0.00 13 GLU A C 9
ATOM 14007 O O . GLU A 1 13 ? 20.235 -13.627 -3.861 1.00 0.00 13 GLU A O 9
ATOM 14019 N N . PHE A 1 14 ? 22.040 -12.322 -3.544 1.00 0.00 14 PHE A N 9
ATOM 14020 C CA . PHE A 1 14 ? 22.314 -12.167 -4.967 1.00 0.00 14 PHE A CA 9
ATOM 14021 C C . PHE A 1 14 ? 22.500 -13.526 -5.636 1.00 0.00 14 PHE A C 9
ATOM 14022 O O . PHE A 1 14 ? 21.751 -13.891 -6.543 1.00 0.00 14 PHE A O 9
ATOM 14039 N N . VAL A 1 15 ? 23.503 -14.270 -5.182 1.00 0.00 15 VAL A N 9
ATOM 14040 C CA . VAL A 1 15 ? 23.788 -15.589 -5.736 1.00 0.00 15 VAL A CA 9
ATOM 14041 C C . VAL A 1 15 ? 22.605 -16.531 -5.547 1.00 0.00 15 VAL A C 9
ATOM 14042 O O . VAL A 1 15 ? 22.278 -17.319 -6.434 1.00 0.00 15 VAL A O 9
ATOM 14055 N N . ARG A 1 16 ? 21.966 -16.444 -4.385 1.00 0.00 16 ARG A N 9
ATOM 14056 C CA . ARG A 1 16 ? 20.818 -17.290 -4.078 1.00 0.00 16 ARG A CA 9
ATOM 14057 C C . ARG A 1 16 ? 19.709 -17.095 -5.108 1.00 0.00 16 ARG A C 9
ATOM 14058 O O . ARG A 1 16 ? 19.077 -18.057 -5.544 1.00 0.00 16 ARG A O 9
ATOM 14079 N N . ASP A 1 17 ? 19.478 -15.844 -5.490 1.00 0.00 17 ASP A N 9
ATOM 14080 C CA . ASP A 1 17 ? 18.445 -15.522 -6.469 1.00 0.00 17 ASP A CA 9
ATOM 14081 C C . ASP A 1 17 ? 18.627 -16.343 -7.741 1.00 0.00 17 ASP A C 9
ATOM 14082 O O . ASP A 1 17 ? 17.691 -16.988 -8.215 1.00 0.00 17 ASP A O 9
ATOM 14091 N N . LEU A 1 18 ? 19.836 -16.314 -8.290 1.00 0.00 18 LEU A N 9
ATOM 14092 C CA . LEU A 1 18 ? 20.141 -17.056 -9.509 1.00 0.00 18 LEU A CA 9
ATOM 14093 C C . LEU A 1 18 ? 19.574 -18.470 -9.442 1.00 0.00 18 LEU A C 9
ATOM 14094 O O . LEU A 1 18 ? 19.016 -18.973 -10.419 1.00 0.00 18 LEU A O 9
ATOM 14110 N N . LEU A 1 19 ? 19.718 -19.106 -8.285 1.00 0.00 19 LEU A N 9
ATOM 14111 C CA . LEU A 1 19 ? 19.217 -20.462 -8.090 1.00 0.00 19 LEU A CA 9
ATOM 14112 C C . LEU A 1 19 ? 17.702 -20.513 -8.259 1.00 0.00 19 LEU A C 9
ATOM 14113 O O . LEU A 1 19 ? 17.163 -21.458 -8.836 1.00 0.00 19 LEU A O 9
ATOM 14129 N N . LEU A 1 20 ? 17.021 -19.490 -7.755 1.00 0.00 20 LEU A N 9
ATOM 14130 C CA . LEU A 1 20 ? 15.567 -19.416 -7.852 1.00 0.00 20 LEU A CA 9
ATOM 14131 C C . LEU A 1 20 ? 15.143 -18.654 -9.104 1.00 0.00 20 LEU A C 9
ATOM 14132 O O . LEU A 1 20 ? 13.958 -18.587 -9.430 1.00 0.00 20 LEU A O 9
ATOM 14148 N N . SER A 1 21 ? 16.119 -18.083 -9.802 1.00 0.00 21 SER A N 9
ATOM 14149 C CA . SER A 1 21 ? 15.847 -17.324 -11.017 1.00 0.00 21 SER A CA 9
ATOM 14150 C C . SER A 1 21 ? 16.596 -17.917 -12.207 1.00 0.00 21 SER A C 9
ATOM 14151 O O . SER A 1 21 ? 17.670 -17.454 -12.590 1.00 0.00 21 SER A O 9
ATOM 14159 N N . PRO A 1 22 ? 16.016 -18.967 -12.806 1.00 0.00 22 PRO A N 9
ATOM 14160 C CA . PRO A 1 22 ? 16.609 -19.647 -13.962 1.00 0.00 22 PRO A CA 9
ATOM 14161 C C . PRO A 1 22 ? 16.577 -18.786 -15.220 1.00 0.00 22 PRO A C 9
ATOM 14162 O O . PRO A 1 22 ? 17.183 -19.131 -16.234 1.00 0.00 22 PRO A O 9
ATOM 14173 N N . GLU A 1 23 ? 15.867 -17.665 -15.147 1.00 0.00 23 GLU A N 9
ATOM 14174 C CA . GLU A 1 23 ? 15.756 -16.755 -16.281 1.00 0.00 23 GLU A CA 9
ATOM 14175 C C . GLU A 1 23 ? 16.980 -15.848 -16.372 1.00 0.00 23 GLU A C 9
ATOM 14176 O O . GLU A 1 23 ? 17.332 -15.372 -17.451 1.00 0.00 23 GLU A O 9
ATOM 14188 N N . GLU A 1 24 ? 17.621 -15.613 -15.232 1.00 0.00 24 GLU A N 9
ATOM 14189 C CA . GLU A 1 24 ? 18.804 -14.762 -15.183 1.00 0.00 24 GLU A CA 9
ATOM 14190 C C . GLU A 1 24 ? 20.076 -15.601 -15.101 1.00 0.00 24 GLU A C 9
ATOM 14191 O O . GLU A 1 24 ? 21.052 -15.337 -15.802 1.00 0.00 24 GLU A O 9
ATOM 14203 N N . ASN A 1 25 ? 20.055 -16.613 -14.241 1.00 0.00 25 ASN A N 9
ATOM 14204 C CA . ASN A 1 25 ? 21.207 -17.491 -14.065 1.00 0.00 25 ASN A CA 9
ATOM 14205 C C . ASN A 1 25 ? 21.469 -18.303 -15.331 1.00 0.00 25 ASN A C 9
ATOM 14206 O O . ASN A 1 25 ? 20.588 -19.009 -15.821 1.00 0.00 25 ASN A O 9
ATOM 14217 N N . CYS A 1 26 ? 22.686 -18.197 -15.852 1.00 0.00 26 CYS A N 9
ATOM 14218 C CA . CYS A 1 26 ? 23.066 -18.921 -17.061 1.00 0.00 26 CYS A CA 9
ATOM 14219 C C . CYS A 1 26 ? 24.158 -19.942 -16.762 1.00 0.00 26 CYS A C 9
ATOM 14220 O O . CYS A 1 26 ? 25.346 -19.655 -16.901 1.00 0.00 26 CYS A O 9
ATOM 14228 N N . GLY A 1 27 ? 23.747 -21.137 -16.348 1.00 0.00 27 GLY A N 9
ATOM 14229 C CA . GLY A 1 27 ? 24.703 -22.183 -16.035 1.00 0.00 27 GLY A CA 9
ATOM 14230 C C . GLY A 1 27 ? 25.802 -21.705 -15.107 1.00 0.00 27 GLY A C 9
ATOM 14231 O O . GLY A 1 27 ? 26.929 -22.197 -15.163 1.00 0.00 27 GLY A O 9
ATOM 14235 N N . ILE A 1 28 ? 25.475 -20.741 -14.252 1.00 0.00 28 ILE A N 9
ATOM 14236 C CA . ILE A 1 28 ? 26.443 -20.196 -13.309 1.00 0.00 28 ILE A CA 9
ATOM 14237 C C . ILE A 1 28 ? 26.470 -21.008 -12.018 1.00 0.00 28 ILE A C 9
ATOM 14238 O O . ILE A 1 28 ? 27.503 -21.106 -11.355 1.00 0.00 28 ILE A O 9
ATOM 14254 N N . LEU A 1 29 ? 25.328 -21.589 -11.667 1.00 0.00 29 LEU A N 9
ATOM 14255 C CA . LEU A 1 29 ? 25.220 -22.395 -10.456 1.00 0.00 29 LEU A CA 9
ATOM 14256 C C . LEU A 1 29 ? 24.413 -23.663 -10.716 1.00 0.00 29 LEU A C 9
ATOM 14257 O O . LEU A 1 29 ? 23.835 -23.832 -11.788 1.00 0.00 29 LEU A O 9
ATOM 14273 N N . GLU A 1 30 ? 24.378 -24.549 -9.725 1.00 0.00 30 GLU A N 9
ATOM 14274 C CA . GLU A 1 30 ? 23.640 -25.801 -9.847 1.00 0.00 30 GLU A CA 9
ATOM 14275 C C . GLU A 1 30 ? 23.044 -26.214 -8.505 1.00 0.00 30 GLU A C 9
ATOM 14276 O O . GLU A 1 30 ? 23.638 -25.981 -7.452 1.00 0.00 30 GLU A O 9
ATOM 14288 N N . TRP A 1 31 ? 21.866 -26.827 -8.551 1.00 0.00 31 TRP A N 9
ATOM 14289 C CA . TRP A 1 31 ? 21.188 -27.272 -7.338 1.00 0.00 31 TRP A CA 9
ATOM 14290 C C . TRP A 1 31 ? 21.598 -28.695 -6.977 1.00 0.00 31 TRP A C 9
ATOM 14291 O O . TRP A 1 31 ? 21.106 -29.659 -7.561 1.00 0.00 31 TRP A O 9
ATOM 14312 N N . GLU A 1 32 ? 22.502 -28.818 -6.010 1.00 0.00 32 GLU A N 9
ATOM 14313 C CA . GLU A 1 32 ? 22.978 -30.125 -5.572 1.00 0.00 32 GLU A CA 9
ATOM 14314 C C . GLU A 1 32 ? 22.000 -30.758 -4.586 1.00 0.00 32 GLU A C 9
ATOM 14315 O O . GLU A 1 32 ? 21.954 -31.979 -4.437 1.00 0.00 32 GLU A O 9
ATOM 14327 N N . ASP A 1 33 ? 21.220 -29.918 -3.915 1.00 0.00 33 ASP A N 9
ATOM 14328 C CA . ASP A 1 33 ? 20.242 -30.393 -2.943 1.00 0.00 33 ASP A CA 9
ATOM 14329 C C . ASP A 1 33 ? 19.262 -29.285 -2.571 1.00 0.00 33 ASP A C 9
ATOM 14330 O O . ASP A 1 33 ? 19.602 -28.367 -1.824 1.00 0.00 33 ASP A O 9
ATOM 14339 N N . ARG A 1 34 ? 18.045 -29.376 -3.097 1.00 0.00 34 ARG A N 9
ATOM 14340 C CA . ARG A 1 34 ? 17.017 -28.380 -2.822 1.00 0.00 34 ARG A CA 9
ATOM 14341 C C . ARG A 1 34 ? 16.556 -28.461 -1.370 1.00 0.00 34 ARG A C 9
ATOM 14342 O O . ARG A 1 34 ? 16.206 -27.450 -0.763 1.00 0.00 34 ARG A O 9
ATOM 14363 N N . GLU A 1 35 ? 16.559 -29.671 -0.820 1.00 0.00 35 GLU A N 9
ATOM 14364 C CA . GLU A 1 35 ? 16.139 -29.884 0.560 1.00 0.00 35 GLU A CA 9
ATOM 14365 C C . GLU A 1 35 ? 17.148 -29.282 1.534 1.00 0.00 35 GLU A C 9
ATOM 14366 O O . GLU A 1 35 ? 16.782 -28.528 2.435 1.00 0.00 35 GLU A O 9
ATOM 14378 N N . GLN A 1 36 ? 18.419 -29.621 1.345 1.00 0.00 36 GLN A N 9
ATOM 14379 C CA . GLN A 1 36 ? 19.481 -29.115 2.208 1.00 0.00 36 GLN A CA 9
ATOM 14380 C C . GLN A 1 36 ? 19.848 -27.683 1.836 1.00 0.00 36 GLN A C 9
ATOM 14381 O O . GLN A 1 36 ? 20.284 -26.903 2.682 1.00 0.00 36 GLN A O 9
ATOM 14395 N N . GLY A 1 37 ? 19.669 -27.343 0.563 1.00 0.00 37 GLY A N 9
ATOM 14396 C CA . GLY A 1 37 ? 19.988 -26.004 0.101 1.00 0.00 37 GLY A CA 9
ATOM 14397 C C . GLY A 1 37 ? 21.407 -25.893 -0.421 1.00 0.00 37 GLY A C 9
ATOM 14398 O O . GLY A 1 37 ? 21.975 -24.802 -0.465 1.00 0.00 37 GLY A O 9
ATOM 14402 N N . ILE A 1 38 ? 21.981 -27.025 -0.814 1.00 0.00 38 ILE A N 9
ATOM 14403 C CA . ILE A 1 38 ? 23.343 -27.049 -1.334 1.00 0.00 38 ILE A CA 9
ATOM 14404 C C . ILE A 1 38 ? 23.371 -26.693 -2.817 1.00 0.00 38 ILE A C 9
ATOM 14405 O O . ILE A 1 38 ? 22.535 -27.155 -3.594 1.00 0.00 38 ILE A O 9
ATOM 14421 N N . PHE A 1 39 ? 24.341 -25.871 -3.203 1.00 0.00 39 PHE A N 9
ATOM 14422 C CA . PHE A 1 39 ? 24.480 -25.453 -4.594 1.00 0.00 39 PHE A CA 9
ATOM 14423 C C . PHE A 1 39 ? 25.949 -25.416 -5.006 1.00 0.00 39 PHE A C 9
ATOM 14424 O O . PHE A 1 39 ? 26.833 -25.217 -4.174 1.00 0.00 39 PHE A O 9
ATOM 14441 N N . ARG A 1 40 ? 26.199 -25.610 -6.297 1.00 0.00 40 ARG A N 9
ATOM 14442 C CA . ARG A 1 40 ? 27.560 -25.601 -6.820 1.00 0.00 40 ARG A CA 9
ATOM 14443 C C . ARG A 1 40 ? 27.787 -24.393 -7.725 1.00 0.00 40 ARG A C 9
ATOM 14444 O O . ARG A 1 40 ? 26.865 -23.921 -8.391 1.00 0.00 40 ARG A O 9
ATOM 14465 N N . VAL A 1 41 ? 29.020 -23.897 -7.743 1.00 0.00 41 VAL A N 9
ATOM 14466 C CA . VAL A 1 41 ? 29.368 -22.744 -8.565 1.00 0.00 41 VAL A CA 9
ATOM 14467 C C . VAL A 1 41 ? 29.999 -23.180 -9.883 1.00 0.00 41 VAL A C 9
ATOM 14468 O O . VAL A 1 41 ? 31.219 -23.141 -10.042 1.00 0.00 41 VAL A O 9
ATOM 14481 N N . VAL A 1 42 ? 29.160 -23.595 -10.826 1.00 0.00 42 VAL A N 9
ATOM 14482 C CA . VAL A 1 42 ? 29.635 -24.037 -12.132 1.00 0.00 42 VAL A CA 9
ATOM 14483 C C . VAL A 1 42 ? 30.613 -23.032 -12.730 1.00 0.00 42 VAL A C 9
ATOM 14484 O O . VAL A 1 42 ? 31.682 -23.402 -13.216 1.00 0.00 42 VAL A O 9
ATOM 14497 N N . LYS A 1 43 ? 30.241 -21.757 -12.690 1.00 0.00 43 LYS A N 9
ATOM 14498 C CA . LYS A 1 43 ? 31.085 -20.696 -13.226 1.00 0.00 43 LYS A CA 9
ATOM 14499 C C . LYS A 1 43 ? 31.526 -19.741 -12.121 1.00 0.00 43 LYS A C 9
ATOM 14500 O O . LYS A 1 43 ? 30.819 -18.788 -11.792 1.00 0.00 43 LYS A O 9
ATOM 14519 N N . SER A 1 44 ? 32.699 -20.002 -11.553 1.00 0.00 44 SER A N 9
ATOM 14520 C CA . SER A 1 44 ? 33.233 -19.167 -10.483 1.00 0.00 44 SER A CA 9
ATOM 14521 C C . SER A 1 44 ? 33.577 -17.774 -11.002 1.00 0.00 44 SER A C 9
ATOM 14522 O O . SER A 1 44 ? 33.555 -16.799 -10.252 1.00 0.00 44 SER A O 9
ATOM 14530 N N . GLU A 1 45 ? 33.895 -17.691 -12.290 1.00 0.00 45 GLU A N 9
ATOM 14531 C CA . GLU A 1 45 ? 34.245 -16.418 -12.909 1.00 0.00 45 GLU A CA 9
ATOM 14532 C C . GLU A 1 45 ? 32.994 -15.604 -13.223 1.00 0.00 45 GLU A C 9
ATOM 14533 O O . GLU A 1 45 ? 32.971 -14.387 -13.041 1.00 0.00 45 GLU A O 9
ATOM 14545 N N . ALA A 1 46 ? 31.955 -16.284 -13.696 1.00 0.00 46 ALA A N 9
ATOM 14546 C CA . ALA A 1 46 ? 30.700 -15.625 -14.034 1.00 0.00 46 ALA A CA 9
ATOM 14547 C C . ALA A 1 46 ? 29.987 -15.126 -12.782 1.00 0.00 46 ALA A C 9
ATOM 14548 O O . ALA A 1 46 ? 29.368 -14.061 -12.790 1.00 0.00 46 ALA A O 9
ATOM 14555 N N . LEU A 1 47 ? 30.078 -15.901 -11.707 1.00 0.00 47 LEU A N 9
ATOM 14556 C CA . LEU A 1 47 ? 29.441 -15.537 -10.446 1.00 0.00 47 LEU A CA 9
ATOM 14557 C C . LEU A 1 47 ? 30.007 -14.228 -9.907 1.00 0.00 47 LEU A C 9
ATOM 14558 O O . LEU A 1 47 ? 29.268 -13.376 -9.414 1.00 0.00 47 LEU A O 9
ATOM 14574 N N . ALA A 1 48 ? 31.324 -14.073 -10.007 1.00 0.00 48 ALA A N 9
ATOM 14575 C CA . ALA A 1 48 ? 31.989 -12.865 -9.534 1.00 0.00 48 ALA A CA 9
ATOM 14576 C C . ALA A 1 48 ? 31.703 -11.684 -10.455 1.00 0.00 48 ALA A C 9
ATOM 14577 O O . ALA A 1 48 ? 31.365 -10.593 -9.996 1.00 0.00 48 ALA A O 9
ATOM 14584 N N . LYS A 1 49 ? 31.842 -11.909 -11.757 1.00 0.00 49 LYS A N 9
ATOM 14585 C CA . LYS A 1 49 ? 31.599 -10.863 -12.745 1.00 0.00 49 LYS A CA 9
ATOM 14586 C C . LYS A 1 49 ? 30.213 -10.252 -12.559 1.00 0.00 49 LYS A C 9
ATOM 14587 O O . LYS A 1 49 ? 30.066 -9.032 -12.507 1.00 0.00 49 LYS A O 9
ATOM 14606 N N . MET A 1 50 ? 29.202 -11.109 -12.459 1.00 0.00 50 MET A N 9
ATOM 14607 C CA . MET A 1 50 ? 27.829 -10.652 -12.276 1.00 0.00 50 MET A CA 9
ATOM 14608 C C . MET A 1 50 ? 27.681 -9.885 -10.966 1.00 0.00 50 MET A C 9
ATOM 14609 O O . MET A 1 50 ? 27.214 -8.746 -10.952 1.00 0.00 50 MET A O 9
ATOM 14623 N N . TRP A 1 51 ? 28.081 -10.517 -9.868 1.00 0.00 51 TRP A N 9
ATOM 14624 C CA . TRP A 1 51 ? 27.992 -9.893 -8.553 1.00 0.00 51 TRP A CA 9
ATOM 14625 C C . TRP A 1 51 ? 28.576 -8.485 -8.577 1.00 0.00 51 TRP A C 9
ATOM 14626 O O . TRP A 1 51 ? 27.915 -7.522 -8.193 1.00 0.00 51 TRP A O 9
ATOM 14647 N N . GLY A 1 52 ? 29.821 -8.373 -9.031 1.00 0.00 52 GLY A N 9
ATOM 14648 C CA . GLY A 1 52 ? 30.473 -7.078 -9.097 1.00 0.00 52 GLY A CA 9
ATOM 14649 C C . GLY A 1 52 ? 29.590 -6.016 -9.722 1.00 0.00 52 GLY A C 9
ATOM 14650 O O . GLY A 1 52 ? 29.500 -4.898 -9.215 1.00 0.00 52 GLY A O 9
ATOM 14654 N N . GLN A 1 53 ? 28.938 -6.365 -10.826 1.00 0.00 53 GLN A N 9
ATOM 14655 C CA . GLN A 1 53 ? 28.060 -5.431 -11.522 1.00 0.00 53 GLN A CA 9
ATOM 14656 C C . GLN A 1 53 ? 27.014 -4.858 -10.573 1.00 0.00 53 GLN A C 9
ATOM 14657 O O . GLN A 1 53 ? 26.609 -3.702 -10.704 1.00 0.00 53 GLN A O 9
ATOM 14671 N N . ARG A 1 54 ? 26.579 -5.672 -9.617 1.00 0.00 54 ARG A N 9
ATOM 14672 C CA . ARG A 1 54 ? 25.579 -5.246 -8.646 1.00 0.00 54 ARG A CA 9
ATOM 14673 C C . ARG A 1 54 ? 26.165 -4.229 -7.671 1.00 0.00 54 ARG A C 9
ATOM 14674 O O . ARG A 1 54 ? 25.484 -3.294 -7.248 1.00 0.00 54 ARG A O 9
ATOM 14695 N N . LYS A 1 55 ? 27.432 -4.417 -7.319 1.00 0.00 55 LYS A N 9
ATOM 14696 C CA . LYS A 1 55 ? 28.112 -3.517 -6.395 1.00 0.00 55 LYS A CA 9
ATOM 14697 C C . LYS A 1 55 ? 28.931 -2.477 -7.153 1.00 0.00 55 LYS A C 9
ATOM 14698 O O . LYS A 1 55 ? 29.734 -1.753 -6.563 1.00 0.00 55 LYS A O 9
ATOM 14717 N N . LYS A 1 56 ? 28.723 -2.406 -8.464 1.00 0.00 56 LYS A N 9
ATOM 14718 C CA . LYS A 1 56 ? 29.440 -1.453 -9.303 1.00 0.00 56 LYS A CA 9
ATOM 14719 C C . LYS A 1 56 ? 30.948 -1.643 -9.175 1.00 0.00 56 LYS A C 9
ATOM 14720 O O . LYS A 1 56 ? 31.723 -0.722 -9.430 1.00 0.00 56 LYS A O 9
ATOM 14739 N N . ASN A 1 57 ? 31.357 -2.844 -8.780 1.00 0.00 57 ASN A N 9
ATOM 14740 C CA . ASN A 1 57 ? 32.773 -3.155 -8.620 1.00 0.00 57 ASN A CA 9
ATOM 14741 C C . ASN A 1 57 ? 33.336 -3.795 -9.885 1.00 0.00 57 ASN A C 9
ATOM 14742 O O . ASN A 1 57 ? 33.272 -5.013 -10.058 1.00 0.00 57 ASN A O 9
ATOM 14753 N N . ASP A 1 58 ? 33.889 -2.968 -10.765 1.00 0.00 58 ASP A N 9
ATOM 14754 C CA . ASP A 1 58 ? 34.465 -3.453 -12.014 1.00 0.00 58 ASP A CA 9
ATOM 14755 C C . ASP A 1 58 ? 35.636 -4.392 -11.743 1.00 0.00 58 ASP A C 9
ATOM 14756 O O . ASP A 1 58 ? 36.032 -5.172 -12.609 1.00 0.00 58 ASP A O 9
ATOM 14765 N N . ARG A 1 59 ? 36.186 -4.311 -10.536 1.00 0.00 59 ARG A N 9
ATOM 14766 C CA . ARG A 1 59 ? 37.313 -5.152 -10.152 1.00 0.00 59 ARG A CA 9
ATOM 14767 C C . ARG A 1 59 ? 36.849 -6.323 -9.290 1.00 0.00 59 ARG A C 9
ATOM 14768 O O . ARG A 1 59 ? 37.566 -6.770 -8.395 1.00 0.00 59 ARG A O 9
ATOM 14789 N N . MET A 1 60 ? 35.646 -6.815 -9.567 1.00 0.00 60 MET A N 9
ATOM 14790 C CA . MET A 1 60 ? 35.087 -7.934 -8.818 1.00 0.00 60 MET A CA 9
ATOM 14791 C C . MET A 1 60 ? 35.588 -9.263 -9.371 1.00 0.00 60 MET A C 9
ATOM 14792 O O . MET A 1 60 ? 35.564 -9.494 -10.581 1.00 0.00 60 MET A O 9
ATOM 14806 N N . THR A 1 61 ? 36.043 -10.137 -8.478 1.00 0.00 61 THR A N 9
ATOM 14807 C CA . THR A 1 61 ? 36.552 -11.443 -8.878 1.00 0.00 61 THR A CA 9
ATOM 14808 C C . THR A 1 61 ? 36.325 -12.480 -7.783 1.00 0.00 61 THR A C 9
ATOM 14809 O O . THR A 1 61 ? 36.370 -12.162 -6.595 1.00 0.00 61 THR A O 9
ATOM 14820 N N . TYR A 1 62 ? 36.080 -13.720 -8.191 1.00 0.00 62 TYR A N 9
ATOM 14821 C CA . TYR A 1 62 ? 35.844 -14.804 -7.245 1.00 0.00 62 TYR A CA 9
ATOM 14822 C C . TYR A 1 62 ? 36.776 -14.689 -6.042 1.00 0.00 62 TYR A C 9
ATOM 14823 O O . TYR A 1 62 ? 36.348 -14.827 -4.897 1.00 0.00 62 TYR A O 9
ATOM 14841 N N . GLU A 1 63 ? 38.053 -14.435 -6.313 1.00 0.00 63 GLU A N 9
ATOM 14842 C CA . GLU A 1 63 ? 39.046 -14.302 -5.253 1.00 0.00 63 GLU A CA 9
ATOM 14843 C C . GLU A 1 63 ? 38.578 -13.313 -4.190 1.00 0.00 63 GLU A C 9
ATOM 14844 O O . GLU A 1 63 ? 38.751 -13.542 -2.993 1.00 0.00 63 GLU A O 9
ATOM 14856 N N . LYS A 1 64 ? 37.983 -12.211 -4.636 1.00 0.00 64 LYS A N 9
ATOM 14857 C CA . LYS A 1 64 ? 37.489 -11.186 -3.724 1.00 0.00 64 LYS A CA 9
ATOM 14858 C C . LYS A 1 64 ? 36.107 -11.552 -3.192 1.00 0.00 64 LYS A C 9
ATOM 14859 O O . LYS A 1 64 ? 35.848 -11.459 -1.991 1.00 0.00 64 LYS A O 9
ATOM 14878 N N . LEU A 1 65 ? 35.223 -11.970 -4.091 1.00 0.00 65 LEU A N 9
ATOM 14879 C CA . LEU A 1 65 ? 33.867 -12.352 -3.712 1.00 0.00 65 LEU A CA 9
ATOM 14880 C C . LEU A 1 65 ? 33.886 -13.350 -2.559 1.00 0.00 65 LEU A C 9
ATOM 14881 O O . LEU A 1 65 ? 33.144 -13.205 -1.587 1.00 0.00 65 LEU A O 9
ATOM 14897 N N . SER A 1 66 ? 34.740 -14.362 -2.672 1.00 0.00 66 SER A N 9
ATOM 14898 C CA . SER A 1 66 ? 34.854 -15.386 -1.640 1.00 0.00 66 SER A CA 9
ATOM 14899 C C . SER A 1 66 ? 34.884 -14.755 -0.251 1.00 0.00 66 SER A C 9
ATOM 14900 O O . SER A 1 66 ? 34.380 -15.330 0.715 1.00 0.00 66 SER A O 9
ATOM 14908 N N . ARG A 1 67 ? 35.478 -13.570 -0.158 1.00 0.00 67 ARG A N 9
ATOM 14909 C CA . ARG A 1 67 ? 35.576 -12.861 1.112 1.00 0.00 67 ARG A CA 9
ATOM 14910 C C . ARG A 1 67 ? 34.234 -12.862 1.839 1.00 0.00 67 ARG A C 9
ATOM 14911 O O . ARG A 1 67 ? 34.173 -13.076 3.049 1.00 0.00 67 ARG A O 9
ATOM 14932 N N . ALA A 1 68 ? 33.162 -12.619 1.092 1.00 0.00 68 ALA A N 9
ATOM 14933 C CA . ALA A 1 68 ? 31.822 -12.592 1.665 1.00 0.00 68 ALA A CA 9
ATOM 14934 C C . ALA A 1 68 ? 31.329 -14.002 1.973 1.00 0.00 68 ALA A C 9
ATOM 14935 O O . ALA A 1 68 ? 30.612 -14.220 2.951 1.00 0.00 68 ALA A O 9
ATOM 14942 N N . LEU A 1 69 ? 31.717 -14.956 1.134 1.00 0.00 69 LEU A N 9
ATOM 14943 C CA . LEU A 1 69 ? 31.313 -16.346 1.316 1.00 0.00 69 LEU A CA 9
ATOM 14944 C C . LEU A 1 69 ? 31.877 -16.910 2.616 1.00 0.00 69 LEU A C 9
ATOM 14945 O O . LEU A 1 69 ? 31.180 -17.604 3.357 1.00 0.00 69 LEU A O 9
ATOM 14961 N N . ARG A 1 70 ? 33.142 -16.607 2.888 1.00 0.00 70 ARG A N 9
ATOM 14962 C CA . ARG A 1 70 ? 33.799 -17.083 4.099 1.00 0.00 70 ARG A CA 9
ATOM 14963 C C . ARG A 1 70 ? 33.316 -16.307 5.321 1.00 0.00 70 ARG A C 9
ATOM 14964 O O . ARG A 1 70 ? 33.455 -16.765 6.455 1.00 0.00 70 ARG A O 9
ATOM 14985 N N . TYR A 1 71 ? 32.751 -15.129 5.081 1.00 0.00 71 TYR A N 9
ATOM 14986 C CA . TYR A 1 71 ? 32.250 -14.287 6.161 1.00 0.00 71 TYR A CA 9
ATOM 14987 C C . TYR A 1 71 ? 30.809 -14.646 6.508 1.00 0.00 71 TYR A C 9
ATOM 14988 O O . TYR A 1 71 ? 30.297 -14.260 7.559 1.00 0.00 71 TYR A O 9
ATOM 15006 N N . TYR A 1 72 ? 30.160 -15.388 5.618 1.00 0.00 72 TYR A N 9
ATOM 15007 C CA . TYR A 1 72 ? 28.777 -15.798 5.827 1.00 0.00 72 TYR A CA 9
ATOM 15008 C C . TYR A 1 72 ? 28.700 -16.987 6.781 1.00 0.00 72 TYR A C 9
ATOM 15009 O O . TYR A 1 72 ? 27.619 -17.363 7.236 1.00 0.00 72 TYR A O 9
ATOM 15027 N N . TYR A 1 73 ? 29.853 -17.574 7.078 1.00 0.00 73 TYR A N 9
ATOM 15028 C CA . TYR A 1 73 ? 29.918 -18.721 7.975 1.00 0.00 73 TYR A CA 9
ATOM 15029 C C . TYR A 1 73 ? 29.672 -18.297 9.420 1.00 0.00 73 TYR A C 9
ATOM 15030 O O . TYR A 1 73 ? 28.784 -18.823 10.091 1.00 0.00 73 TYR A O 9
ATOM 15048 N N . LYS A 1 74 ? 30.464 -17.341 9.893 1.00 0.00 74 LYS A N 9
ATOM 15049 C CA . LYS A 1 74 ? 30.334 -16.843 11.257 1.00 0.00 74 LYS A CA 9
ATOM 15050 C C . LYS A 1 74 ? 28.910 -16.367 11.528 1.00 0.00 74 LYS A C 9
ATOM 15051 O O . LYS A 1 74 ? 28.342 -16.645 12.585 1.00 0.00 74 LYS A O 9
ATOM 15070 N N . THR A 1 75 ? 28.337 -15.650 10.566 1.00 0.00 75 THR A N 9
ATOM 15071 C CA . THR A 1 75 ? 26.980 -15.137 10.701 1.00 0.00 75 THR A CA 9
ATOM 15072 C C . THR A 1 75 ? 25.952 -16.251 10.540 1.00 0.00 75 THR A C 9
ATOM 15073 O O . THR A 1 75 ? 24.810 -16.124 10.981 1.00 0.00 75 THR A O 9
ATOM 15084 N N . GLY A 1 76 ? 26.365 -17.344 9.906 1.00 0.00 76 GLY A N 9
ATOM 15085 C CA . GLY A 1 76 ? 25.467 -18.465 9.698 1.00 0.00 76 GLY A CA 9
ATOM 15086 C C . GLY A 1 76 ? 24.799 -18.429 8.338 1.00 0.00 76 GLY A C 9
ATOM 15087 O O . GLY A 1 76 ? 24.177 -19.406 7.919 1.00 0.00 76 GLY A O 9
ATOM 15091 N N . ILE A 1 77 ? 24.928 -17.302 7.647 1.00 0.00 77 ILE A N 9
ATOM 15092 C CA . ILE A 1 77 ? 24.332 -17.143 6.326 1.00 0.00 77 ILE A CA 9
ATOM 15093 C C . ILE A 1 77 ? 24.699 -18.309 5.414 1.00 0.00 77 ILE A C 9
ATOM 15094 O O . ILE A 1 77 ? 23.856 -18.828 4.681 1.00 0.00 77 ILE A O 9
ATOM 15110 N N . LEU A 1 78 ? 25.963 -18.717 5.465 1.00 0.00 78 LEU A N 9
ATOM 15111 C CA . LEU A 1 78 ? 26.443 -19.823 4.644 1.00 0.00 78 LEU A CA 9
ATOM 15112 C C . LEU A 1 78 ? 26.870 -21.001 5.514 1.00 0.00 78 LEU A C 9
ATOM 15113 O O . LEU A 1 78 ? 27.026 -20.864 6.727 1.00 0.00 78 LEU A O 9
ATOM 15129 N N . GLU A 1 79 ? 27.060 -22.157 4.885 1.00 0.00 79 GLU A N 9
ATOM 15130 C CA . GLU A 1 79 ? 27.471 -23.358 5.602 1.00 0.00 79 GLU A CA 9
ATOM 15131 C C . GLU A 1 79 ? 28.761 -23.926 5.018 1.00 0.00 79 GLU A C 9
ATOM 15132 O O . GLU A 1 79 ? 28.831 -24.240 3.829 1.00 0.00 79 GLU A O 9
ATOM 15144 N N . ARG A 1 80 ? 29.779 -24.056 5.862 1.00 0.00 80 ARG A N 9
ATOM 15145 C CA . ARG A 1 80 ? 31.067 -24.585 5.429 1.00 0.00 80 ARG A CA 9
ATOM 15146 C C . ARG A 1 80 ? 30.889 -25.896 4.669 1.00 0.00 80 ARG A C 9
ATOM 15147 O O . ARG A 1 80 ? 30.194 -26.802 5.129 1.00 0.00 80 ARG A O 9
ATOM 15168 N N . VAL A 1 81 ? 31.522 -25.990 3.504 1.00 0.00 81 VAL A N 9
ATOM 15169 C CA . VAL A 1 81 ? 31.434 -27.190 2.681 1.00 0.00 81 VAL A CA 9
ATOM 15170 C C . VAL A 1 81 ? 32.815 -27.780 2.420 1.00 0.00 81 VAL A C 9
ATOM 15171 O O . VAL A 1 81 ? 33.785 -27.049 2.213 1.00 0.00 81 VAL A O 9
ATOM 15184 N N . ASP A 1 82 ? 32.898 -29.105 2.431 1.00 0.00 82 ASP A N 9
ATOM 15185 C CA . ASP A 1 82 ? 34.161 -29.795 2.194 1.00 0.00 82 ASP A CA 9
ATOM 15186 C C . ASP A 1 82 ? 34.221 -30.346 0.773 1.00 0.00 82 ASP A C 9
ATOM 15187 O O . ASP A 1 82 ? 34.814 -31.397 0.529 1.00 0.00 82 ASP A O 9
ATOM 15196 N N . ARG A 1 83 ? 33.602 -29.631 -0.161 1.00 0.00 83 ARG A N 9
ATOM 15197 C CA . ARG A 1 83 ? 33.583 -30.050 -1.557 1.00 0.00 83 ARG A CA 9
ATOM 15198 C C . ARG A 1 83 ? 34.244 -29.003 -2.448 1.00 0.00 83 ARG A C 9
ATOM 15199 O O . ARG A 1 83 ? 34.671 -27.950 -1.974 1.00 0.00 83 ARG A O 9
ATOM 15220 N N . ARG A 1 84 ? 34.326 -29.300 -3.741 1.00 0.00 84 ARG A N 9
ATOM 15221 C CA . ARG A 1 84 ? 34.937 -28.385 -4.698 1.00 0.00 84 ARG A CA 9
ATOM 15222 C C . ARG A 1 84 ? 33.884 -27.486 -5.339 1.00 0.00 84 ARG A C 9
ATOM 15223 O O . ARG A 1 84 ? 32.912 -27.969 -5.922 1.00 0.00 84 ARG A O 9
ATOM 15244 N N . LEU A 1 85 ? 34.083 -26.178 -5.226 1.00 0.00 85 LEU A N 9
ATOM 15245 C CA . LEU A 1 85 ? 33.151 -25.210 -5.795 1.00 0.00 85 LEU A CA 9
ATOM 15246 C C . LEU A 1 85 ? 31.714 -25.552 -5.415 1.00 0.00 85 LEU A C 9
ATOM 15247 O O . LEU A 1 85 ? 30.791 -25.371 -6.210 1.00 0.00 85 LEU A O 9
ATOM 15263 N N . VAL A 1 86 ? 31.530 -26.045 -4.195 1.00 0.00 86 VAL A N 9
ATOM 15264 C CA . VAL A 1 86 ? 30.205 -26.408 -3.708 1.00 0.00 86 VAL A CA 9
ATOM 15265 C C . VAL A 1 86 ? 29.910 -25.744 -2.368 1.00 0.00 86 VAL A C 9
ATOM 15266 O O . VAL A 1 86 ? 30.565 -26.028 -1.365 1.00 0.00 86 VAL A O 9
ATOM 15279 N N . TYR A 1 87 ? 28.920 -24.858 -2.358 1.00 0.00 87 TYR A N 9
ATOM 15280 C CA . TYR A 1 87 ? 28.539 -24.151 -1.141 1.00 0.00 87 TYR A CA 9
ATOM 15281 C C . TYR A 1 87 ? 27.119 -24.515 -0.721 1.00 0.00 87 TYR A C 9
ATOM 15282 O O . TYR A 1 87 ? 26.389 -25.175 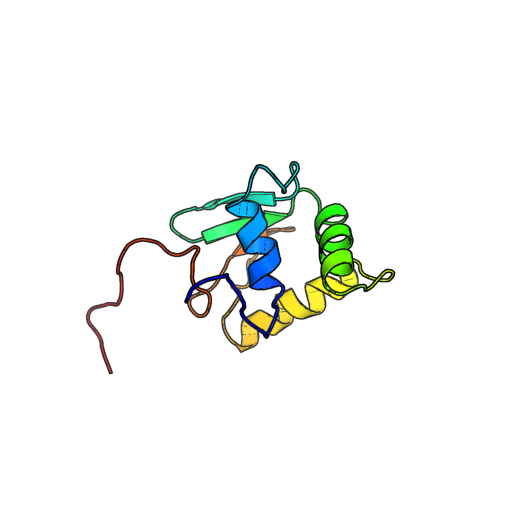-1.462 1.00 0.00 87 TYR A O 9
ATOM 15300 N N . LYS A 1 88 ? 26.731 -24.079 0.473 1.00 0.00 88 LYS A N 9
ATOM 15301 C CA . LYS A 1 88 ? 25.398 -24.356 0.993 1.00 0.00 88 LYS A CA 9
ATOM 15302 C C . LYS A 1 88 ? 24.922 -23.225 1.899 1.00 0.00 88 LYS A C 9
ATOM 15303 O O . LYS A 1 88 ? 25.637 -22.798 2.805 1.00 0.00 88 LYS A O 9
ATOM 15322 N N . PHE A 1 89 ? 23.709 -22.743 1.648 1.00 0.00 89 PHE A N 9
ATOM 15323 C CA . PHE A 1 89 ? 23.137 -21.661 2.441 1.00 0.00 89 PHE A CA 9
ATOM 15324 C C . PHE A 1 89 ? 22.723 -22.160 3.823 1.00 0.00 89 PHE A C 9
ATOM 15325 O O . PHE A 1 89 ? 22.035 -23.172 3.949 1.00 0.00 89 PHE A O 9
ATOM 15342 N N . GLY A 1 90 ? 23.149 -21.441 4.857 1.00 0.00 90 GLY A N 9
ATOM 15343 C CA . GLY A 1 90 ? 22.814 -21.825 6.215 1.00 0.00 90 GLY A CA 9
ATOM 15344 C C . GLY A 1 90 ? 21.372 -21.517 6.566 1.00 0.00 90 GLY A C 9
ATOM 15345 O O . GLY A 1 90 ? 20.527 -21.371 5.683 1.00 0.00 90 GLY A O 9
ATOM 15349 N N . LYS A 1 91 ? 21.087 -21.420 7.861 1.00 0.00 91 LYS A N 9
ATOM 15350 C CA . LYS A 1 91 ? 19.737 -21.128 8.328 1.00 0.00 91 LYS A CA 9
ATOM 15351 C C . LYS A 1 91 ? 19.469 -19.627 8.313 1.00 0.00 91 LYS A C 9
ATOM 15352 O O . LYS A 1 91 ? 18.341 -19.191 8.085 1.00 0.00 91 LYS A O 9
ATOM 15371 N N . ASN A 1 92 ? 20.513 -18.841 8.555 1.00 0.00 92 ASN A N 9
ATOM 15372 C CA . ASN A 1 92 ? 20.389 -17.388 8.568 1.00 0.00 92 ASN A CA 9
ATOM 15373 C C . ASN A 1 92 ? 19.845 -16.876 7.237 1.00 0.00 92 ASN A C 9
ATOM 15374 O O . ASN A 1 92 ? 19.093 -15.904 7.195 1.00 0.00 92 ASN A O 9
ATOM 15385 N N . ALA A 1 93 ? 20.232 -17.540 6.152 1.00 0.00 93 ALA A N 9
ATOM 15386 C CA . ALA A 1 93 ? 19.782 -17.154 4.820 1.00 0.00 93 ALA A CA 9
ATOM 15387 C C . ALA A 1 93 ? 18.344 -17.599 4.577 1.00 0.00 93 ALA A C 9
ATOM 15388 O O . ALA A 1 93 ? 18.078 -18.780 4.354 1.00 0.00 93 ALA A O 9
ATOM 15395 N N . HIS A 1 94 ? 17.418 -16.645 4.622 1.00 0.00 94 HIS A N 9
ATOM 15396 C CA . HIS A 1 94 ? 16.006 -16.939 4.407 1.00 0.00 94 HIS A CA 9
ATOM 15397 C C . HIS A 1 94 ? 15.563 -16.489 3.018 1.00 0.00 94 HIS A C 9
ATOM 15398 O O . HIS A 1 94 ? 15.663 -15.312 2.674 1.00 0.00 94 HIS A O 9
ATOM 15412 N N . GLY A 1 95 ? 15.074 -17.436 2.222 1.00 0.00 95 GLY A N 9
ATOM 15413 C CA . GLY A 1 95 ? 14.624 -17.117 0.880 1.00 0.00 95 GLY A CA 9
ATOM 15414 C C . GLY A 1 95 ? 14.587 -18.334 -0.023 1.00 0.00 95 GLY A C 9
ATOM 15415 O O . GLY A 1 95 ? 13.692 -18.468 -0.858 1.00 0.00 95 GLY A O 9
ATOM 15419 N N . TRP A 1 96 ? 15.561 -19.221 0.142 1.00 0.00 96 TRP A N 9
ATOM 15420 C CA . TRP A 1 96 ? 15.637 -20.432 -0.667 1.00 0.00 96 TRP A CA 9
ATOM 15421 C C . TRP A 1 96 ? 14.796 -21.547 -0.057 1.00 0.00 96 TRP A C 9
ATOM 15422 O O . TRP A 1 96 ? 13.953 -22.140 -0.731 1.00 0.00 96 TRP A O 9
ATOM 15443 N N . GLN A 1 97 ? 15.030 -21.828 1.221 1.00 0.00 97 GLN A N 9
ATOM 15444 C CA . GLN A 1 97 ? 14.293 -22.874 1.920 1.00 0.00 97 GLN A CA 9
ATOM 15445 C C . GLN A 1 97 ? 12.789 -22.672 1.771 1.00 0.00 97 GLN A C 9
ATOM 15446 O O . GLN A 1 97 ? 12.314 -21.544 1.645 1.00 0.00 97 GLN A O 9
ATOM 15460 N N . GLU A 1 98 ? 12.044 -23.773 1.787 1.00 0.00 98 GLU A N 9
ATOM 15461 C CA . GLU A 1 98 ? 10.593 -23.716 1.652 1.00 0.00 98 GLU A CA 9
ATOM 15462 C C . GLU A 1 98 ? 9.957 -23.084 2.887 1.00 0.00 98 GLU A C 9
ATOM 15463 O O . GLU A 1 98 ? 10.508 -23.152 3.986 1.00 0.00 98 GLU A O 9
ATOM 15475 N N . ASP A 1 99 ? 8.794 -22.471 2.698 1.00 0.00 99 ASP A N 9
ATOM 15476 C CA . ASP A 1 99 ? 8.082 -21.827 3.795 1.00 0.00 99 ASP A CA 9
ATOM 15477 C C . ASP A 1 99 ? 6.608 -22.223 3.793 1.00 0.00 99 ASP A C 9
ATOM 15478 O O . ASP A 1 99 ? 6.009 -22.421 2.736 1.00 0.00 99 ASP A O 9
ATOM 15487 N N . LYS A 1 100 ? 6.030 -22.339 4.984 1.00 0.00 100 LYS A N 9
ATOM 15488 C CA . LYS A 1 100 ? 4.627 -22.711 5.121 1.00 0.00 100 LYS A CA 9
ATOM 15489 C C . LYS A 1 100 ? 3.731 -21.747 4.350 1.00 0.00 100 LYS A C 9
ATOM 15490 O O . LYS A 1 100 ? 4.145 -20.640 4.004 1.00 0.00 100 LYS A O 9
ATOM 15509 N N . LEU A 1 101 ? 2.501 -22.174 4.085 1.00 0.00 101 LEU A N 9
ATOM 15510 C CA . LEU A 1 101 ? 1.545 -21.348 3.357 1.00 0.00 101 LEU A CA 9
ATOM 15511 C C . LEU A 1 101 ? 0.159 -21.431 3.990 1.00 0.00 101 LEU A C 9
ATOM 15512 O O . LEU A 1 101 ? -0.264 -22.495 4.443 1.00 0.00 101 LEU A O 9
ATOM 15528 N N . SER A 1 102 ? -0.543 -20.303 4.016 1.00 0.00 102 SER A N 9
ATOM 15529 C CA . SER A 1 102 ? -1.880 -20.248 4.595 1.00 0.00 102 SER A CA 9
ATOM 15530 C C . SER A 1 102 ? -2.947 -20.354 3.509 1.00 0.00 102 SER A C 9
ATOM 15531 O O . SER A 1 102 ? -3.368 -19.350 2.937 1.00 0.00 102 SER A O 9
ATOM 15539 N N . GLY A 1 103 ? -3.379 -21.581 3.230 1.00 0.00 103 GLY A N 9
ATOM 15540 C CA . GLY A 1 103 ? -4.392 -21.797 2.214 1.00 0.00 103 GLY A CA 9
ATOM 15541 C C . GLY A 1 103 ? -4.810 -23.251 2.113 1.00 0.00 103 GLY A C 9
ATOM 15542 O O . GLY A 1 103 ? -4.413 -23.971 1.196 1.00 0.00 103 GLY A O 9
ATOM 15546 N N . PRO A 1 104 ? -5.630 -23.703 3.073 1.00 0.00 104 PRO A N 9
ATOM 15547 C CA . PRO A 1 104 ? -6.119 -25.084 3.111 1.00 0.00 104 PRO A CA 9
ATOM 15548 C C . PRO A 1 104 ? -7.110 -25.379 1.990 1.00 0.00 104 PRO A C 9
ATOM 15549 O O . PRO A 1 104 ? -7.882 -24.509 1.586 1.00 0.00 104 PRO A O 9
ATOM 15560 N N . SER A 1 105 ? -7.084 -26.611 1.492 1.00 0.00 105 SER A N 9
ATOM 15561 C CA . SER A 1 105 ? -7.978 -27.019 0.414 1.00 0.00 105 SER A CA 9
ATOM 15562 C C . SER A 1 105 ? -8.618 -28.370 0.722 1.00 0.00 105 SER A C 9
ATOM 15563 O O . SER A 1 105 ? -9.841 -28.488 0.791 1.00 0.00 105 SER A O 9
ATOM 15571 N N . SER A 1 106 ? -7.781 -29.386 0.907 1.00 0.00 106 SER A N 9
ATOM 15572 C CA . SER A 1 106 ? -8.264 -30.729 1.204 1.00 0.00 106 SER A CA 9
ATOM 15573 C C . SER A 1 106 ? -7.214 -31.526 1.973 1.00 0.00 106 SER A C 9
ATOM 15574 O O . SER A 1 106 ? -6.022 -31.449 1.679 1.00 0.00 106 SER A O 9
ATOM 15582 N N . GLY A 1 107 ? -7.668 -32.294 2.959 1.00 0.00 107 GLY A N 9
ATOM 15583 C CA . GLY A 1 107 ? -6.756 -33.094 3.755 1.00 0.00 107 GLY A CA 9
ATOM 15584 C C . GLY A 1 107 ? -7.347 -34.437 4.139 1.00 0.00 107 GLY A C 9
ATOM 15585 O O . GLY A 1 107 ? -6.985 -35.467 3.570 1.00 0.00 107 GLY A O 9
ATOM 15589 N N . GLY A 1 1 ? 5.795 -10.806 -4.703 1.00 0.00 1 GLY A N 10
ATOM 15590 C CA . GLY A 1 1 ? 5.818 -11.839 -5.721 1.00 0.00 1 GLY A CA 10
ATOM 15591 C C . GLY A 1 1 ? 6.537 -11.396 -6.980 1.00 0.00 1 GLY A C 10
ATOM 15592 O O . GLY A 1 1 ? 5.951 -11.375 -8.063 1.00 0.00 1 GLY A O 10
ATOM 15596 N N . SER A 1 2 ? 7.810 -11.040 -6.839 1.00 0.00 2 SER A N 10
ATOM 15597 C CA . SER A 1 2 ? 8.608 -10.590 -7.974 1.00 0.00 2 SER A CA 10
ATOM 15598 C C . SER A 1 2 ? 10.072 -10.427 -7.577 1.00 0.00 2 SER A C 10
ATOM 15599 O O . SER A 1 2 ? 10.432 -10.584 -6.410 1.00 0.00 2 SER A O 10
ATOM 15607 N N . SER A 1 3 ? 10.912 -10.110 -8.557 1.00 0.00 3 SER A N 10
ATOM 15608 C CA . SER A 1 3 ? 12.338 -9.929 -8.313 1.00 0.00 3 SER A CA 10
ATOM 15609 C C . SER A 1 3 ? 12.602 -8.613 -7.586 1.00 0.00 3 SER A C 10
ATOM 15610 O O . SER A 1 3 ? 13.304 -8.578 -6.577 1.00 0.00 3 SER A O 10
ATOM 15618 N N . GLY A 1 4 ? 12.032 -7.531 -8.109 1.00 0.00 4 GLY A N 10
ATOM 15619 C CA . GLY A 1 4 ? 12.216 -6.228 -7.498 1.00 0.00 4 GLY A CA 10
ATOM 15620 C C . GLY A 1 4 ? 13.616 -5.684 -7.704 1.00 0.00 4 GLY A C 10
ATOM 15621 O O . GLY A 1 4 ? 14.342 -5.439 -6.741 1.00 0.00 4 GLY A O 10
ATOM 15625 N N . SER A 1 5 ? 13.997 -5.496 -8.964 1.00 0.00 5 SER A N 10
ATOM 15626 C CA . SER A 1 5 ? 15.321 -4.983 -9.293 1.00 0.00 5 SER A CA 10
ATOM 15627 C C . SER A 1 5 ? 15.428 -3.498 -8.957 1.00 0.00 5 SER A C 10
ATOM 15628 O O . SER A 1 5 ? 14.864 -2.651 -9.649 1.00 0.00 5 SER A O 10
ATOM 15636 N N . SER A 1 6 ? 16.157 -3.191 -7.888 1.00 0.00 6 SER A N 10
ATOM 15637 C CA . SER A 1 6 ? 16.335 -1.810 -7.456 1.00 0.00 6 SER A CA 10
ATOM 15638 C C . SER A 1 6 ? 17.366 -1.721 -6.334 1.00 0.00 6 SER A C 10
ATOM 15639 O O . SER A 1 6 ? 18.227 -0.843 -6.336 1.00 0.00 6 SER A O 10
ATOM 15647 N N . GLY A 1 7 ? 17.270 -2.638 -5.376 1.00 0.00 7 GLY A N 10
ATOM 15648 C CA . GLY A 1 7 ? 18.199 -2.646 -4.261 1.00 0.00 7 GLY A CA 10
ATOM 15649 C C . GLY A 1 7 ? 19.156 -3.821 -4.313 1.00 0.00 7 GLY A C 10
ATOM 15650 O O . GLY A 1 7 ? 20.356 -3.643 -4.521 1.00 0.00 7 GLY A O 10
ATOM 15654 N N . SER A 1 8 ? 18.624 -5.024 -4.120 1.00 0.00 8 SER A N 10
ATOM 15655 C CA . SER A 1 8 ? 19.441 -6.232 -4.140 1.00 0.00 8 SER A CA 10
ATOM 15656 C C . SER A 1 8 ? 20.691 -6.057 -3.284 1.00 0.00 8 SER A C 10
ATOM 15657 O O . SER A 1 8 ? 21.686 -5.484 -3.728 1.00 0.00 8 SER A O 10
ATOM 15665 N N . SER A 1 9 ? 20.632 -6.554 -2.053 1.00 0.00 9 SER A N 10
ATOM 15666 C CA . SER A 1 9 ? 21.757 -6.450 -1.131 1.00 0.00 9 SER A CA 10
ATOM 15667 C C . SER A 1 9 ? 22.210 -7.832 -0.668 1.00 0.00 9 SER A C 10
ATOM 15668 O O . SER A 1 9 ? 21.509 -8.825 -0.865 1.00 0.00 9 SER A O 10
ATOM 15676 N N . HIS A 1 10 ? 23.386 -7.886 -0.051 1.00 0.00 10 HIS A N 10
ATOM 15677 C CA . HIS A 1 10 ? 23.933 -9.145 0.442 1.00 0.00 10 HIS A CA 10
ATOM 15678 C C . HIS A 1 10 ? 24.184 -10.116 -0.708 1.00 0.00 10 HIS A C 10
ATOM 15679 O O . HIS A 1 10 ? 23.272 -10.444 -1.468 1.00 0.00 10 HIS A O 10
ATOM 15693 N N . LEU A 1 11 ? 25.427 -10.570 -0.831 1.00 0.00 11 LEU A N 10
ATOM 15694 C CA . LEU A 1 11 ? 25.799 -11.502 -1.889 1.00 0.00 11 LEU A CA 10
ATOM 15695 C C . LEU A 1 11 ? 24.964 -12.777 -1.812 1.00 0.00 11 LEU A C 10
ATOM 15696 O O . LEU A 1 11 ? 24.318 -13.167 -2.784 1.00 0.00 11 LEU A O 10
ATOM 15712 N N . TRP A 1 12 ? 24.981 -13.418 -0.649 1.00 0.00 12 TRP A N 10
ATOM 15713 C CA . TRP A 1 12 ? 24.224 -14.648 -0.444 1.00 0.00 12 TRP A CA 10
ATOM 15714 C C . TRP A 1 12 ? 22.856 -14.562 -1.112 1.00 0.00 12 TRP A C 10
ATOM 15715 O O . TRP A 1 12 ? 22.368 -15.542 -1.675 1.00 0.00 12 TRP A O 10
ATOM 15736 N N . GLU A 1 13 ? 22.242 -13.385 -1.045 1.00 0.00 13 GLU A N 10
ATOM 15737 C CA . GLU A 1 13 ? 20.929 -13.174 -1.644 1.00 0.00 13 GLU A CA 10
ATOM 15738 C C . GLU A 1 13 ? 21.026 -13.129 -3.166 1.00 0.00 13 GLU A C 10
ATOM 15739 O O . GLU A 1 13 ? 20.184 -13.687 -3.870 1.00 0.00 13 GLU A O 10
ATOM 15751 N N . PHE A 1 14 ? 22.060 -12.461 -3.668 1.00 0.00 14 PHE A N 10
ATOM 15752 C CA . PHE A 1 14 ? 22.267 -12.341 -5.106 1.00 0.00 14 PHE A CA 10
ATOM 15753 C C . PHE A 1 14 ? 22.518 -13.709 -5.735 1.00 0.00 14 PHE A C 10
ATOM 15754 O O . PHE A 1 14 ? 21.877 -14.080 -6.718 1.00 0.00 14 PHE A O 10
ATOM 15771 N N . VAL A 1 15 ? 23.458 -14.454 -5.161 1.00 0.00 15 VAL A N 10
ATOM 15772 C CA . VAL A 1 15 ? 23.794 -15.780 -5.664 1.00 0.00 15 VAL A CA 10
ATOM 15773 C C . VAL A 1 15 ? 22.606 -16.729 -5.550 1.00 0.00 15 VAL A C 10
ATOM 15774 O O . VAL A 1 15 ? 22.453 -17.647 -6.356 1.00 0.00 15 VAL A O 10
ATOM 15787 N N . ARG A 1 16 ? 21.768 -16.501 -4.545 1.00 0.00 16 ARG A N 10
ATOM 15788 C CA . ARG A 1 16 ? 20.593 -17.336 -4.325 1.00 0.00 16 ARG A CA 10
ATOM 15789 C C . ARG A 1 16 ? 19.495 -17.006 -5.332 1.00 0.00 16 ARG A C 10
ATOM 15790 O O . ARG A 1 16 ? 18.908 -17.900 -5.941 1.00 0.00 16 ARG A O 10
ATOM 15811 N N . ASP A 1 17 ? 19.223 -15.716 -5.501 1.00 0.00 17 ASP A N 10
ATOM 15812 C CA . ASP A 1 17 ? 18.197 -15.268 -6.434 1.00 0.00 17 ASP A CA 10
ATOM 15813 C C . ASP A 1 17 ? 18.427 -15.859 -7.821 1.00 0.00 17 ASP A C 10
ATOM 15814 O O . ASP A 1 17 ? 17.482 -16.074 -8.581 1.00 0.00 17 ASP A O 10
ATOM 15823 N N . LEU A 1 18 ? 19.689 -16.119 -8.146 1.00 0.00 18 LEU A N 10
ATOM 15824 C CA . LEU A 1 18 ? 20.044 -16.685 -9.442 1.00 0.00 18 LEU A CA 10
ATOM 15825 C C . LEU A 1 18 ? 19.497 -18.101 -9.587 1.00 0.00 18 LEU A C 10
ATOM 15826 O O . LEU A 1 18 ? 18.943 -18.461 -10.627 1.00 0.00 18 LEU A O 10
ATOM 15842 N N . LEU A 1 19 ? 19.652 -18.900 -8.537 1.00 0.00 19 LEU A N 10
ATOM 15843 C CA . LEU A 1 19 ? 19.171 -20.277 -8.546 1.00 0.00 19 LEU A CA 10
ATOM 15844 C C . LEU A 1 19 ? 17.666 -20.327 -8.791 1.00 0.00 19 LEU A C 10
ATOM 15845 O O . LEU A 1 19 ? 17.163 -21.240 -9.445 1.00 0.00 19 LEU A O 10
ATOM 15861 N N . LEU A 1 20 ? 16.953 -19.338 -8.263 1.00 0.00 20 LEU A N 10
ATOM 15862 C CA . LEU A 1 20 ? 15.505 -19.267 -8.426 1.00 0.00 20 LEU A CA 10
ATOM 15863 C C . LEU A 1 20 ? 15.138 -18.548 -9.720 1.00 0.00 20 LEU A C 10
ATOM 15864 O O . LEU A 1 20 ? 13.989 -18.591 -10.161 1.00 0.00 20 LEU A O 10
ATOM 15880 N N . SER A 1 21 ? 16.121 -17.889 -10.324 1.00 0.00 21 SER A N 10
ATOM 15881 C CA . SER A 1 21 ? 15.900 -17.159 -11.568 1.00 0.00 21 SER A CA 10
ATOM 15882 C C . SER A 1 21 ? 16.727 -17.756 -12.702 1.00 0.00 21 SER A C 10
ATOM 15883 O O . SER A 1 21 ? 17.797 -17.258 -13.053 1.00 0.00 21 SER A O 10
ATOM 15891 N N . PRO A 1 22 ? 16.221 -18.850 -13.290 1.00 0.00 22 PRO A N 10
ATOM 15892 C CA . PRO A 1 22 ? 16.895 -19.540 -14.393 1.00 0.00 22 PRO A CA 10
ATOM 15893 C C . PRO A 1 22 ? 16.883 -18.723 -15.681 1.00 0.00 22 PRO A C 10
ATOM 15894 O O . PRO A 1 22 ? 17.499 -19.106 -16.675 1.00 0.00 22 PRO A O 10
ATOM 15905 N N . GLU A 1 23 ? 16.178 -17.597 -15.655 1.00 0.00 23 GLU A N 10
ATOM 15906 C CA . GLU A 1 23 ? 16.086 -16.727 -16.822 1.00 0.00 23 GLU A CA 10
ATOM 15907 C C . GLU A 1 23 ? 17.271 -15.767 -16.880 1.00 0.00 23 GLU A C 10
ATOM 15908 O O . GLU A 1 23 ? 17.645 -15.291 -17.951 1.00 0.00 23 GLU A O 10
ATOM 15920 N N . GLU A 1 24 ? 17.856 -15.488 -15.719 1.00 0.00 24 GLU A N 10
ATOM 15921 C CA . GLU A 1 24 ? 18.998 -14.585 -15.637 1.00 0.00 24 GLU A CA 10
ATOM 15922 C C . GLU A 1 24 ? 20.300 -15.365 -15.487 1.00 0.00 24 GLU A C 10
ATOM 15923 O O . GLU A 1 24 ? 21.321 -15.009 -16.074 1.00 0.00 24 GLU A O 10
ATOM 15935 N N . ASN A 1 25 ? 20.256 -16.432 -14.696 1.00 0.00 25 ASN A N 10
ATOM 15936 C CA . ASN A 1 25 ? 21.432 -17.263 -14.467 1.00 0.00 25 ASN A CA 10
ATOM 15937 C C . ASN A 1 25 ? 21.693 -18.178 -15.660 1.00 0.00 25 ASN A C 10
ATOM 15938 O O . ASN A 1 25 ? 20.785 -18.853 -16.147 1.00 0.00 25 ASN A O 10
ATOM 15949 N N . CYS A 1 26 ? 22.937 -18.194 -16.125 1.00 0.00 26 CYS A N 10
ATOM 15950 C CA . CYS A 1 26 ? 23.317 -19.025 -17.262 1.00 0.00 26 CYS A CA 10
ATOM 15951 C C . CYS A 1 26 ? 24.329 -20.088 -16.844 1.00 0.00 26 CYS A C 10
ATOM 15952 O O . CYS A 1 26 ? 25.537 -19.885 -16.950 1.00 0.00 26 CYS A O 10
ATOM 15960 N N . GLY A 1 27 ? 23.825 -21.222 -16.366 1.00 0.00 27 GLY A N 10
ATOM 15961 C CA . GLY A 1 27 ? 24.698 -22.299 -15.937 1.00 0.00 27 GLY A CA 10
ATOM 15962 C C . GLY A 1 27 ? 25.809 -21.816 -15.026 1.00 0.00 27 GLY A C 10
ATOM 15963 O O . GLY A 1 27 ? 26.939 -22.300 -15.105 1.00 0.00 27 GLY A O 10
ATOM 15967 N N . ILE A 1 28 ? 25.489 -20.861 -14.160 1.00 0.00 28 ILE A N 10
ATOM 15968 C CA . ILE A 1 28 ? 26.469 -20.313 -13.231 1.00 0.00 28 ILE A CA 10
ATOM 15969 C C . ILE A 1 28 ? 26.455 -21.070 -11.908 1.00 0.00 28 ILE A C 10
ATOM 15970 O O . ILE A 1 28 ? 27.445 -21.080 -11.175 1.00 0.00 28 ILE A O 10
ATOM 15986 N N . LEU A 1 29 ? 25.328 -21.705 -11.608 1.00 0.00 29 LEU A N 10
ATOM 15987 C CA . LEU A 1 29 ? 25.184 -22.468 -10.373 1.00 0.00 29 LEU A CA 10
ATOM 15988 C C . LEU A 1 29 ? 24.378 -23.742 -10.610 1.00 0.00 29 LEU A C 10
ATOM 15989 O O . LEU A 1 29 ? 23.748 -23.902 -11.654 1.00 0.00 29 LEU A O 10
ATOM 16005 N N . GLU A 1 30 ? 24.403 -24.642 -9.632 1.00 0.00 30 GLU A N 10
ATOM 16006 C CA . GLU A 1 30 ? 23.673 -25.900 -9.735 1.00 0.00 30 GLU A CA 10
ATOM 16007 C C . GLU A 1 30 ? 23.019 -26.260 -8.404 1.00 0.00 30 GLU A C 10
ATOM 16008 O O . GLU A 1 30 ? 23.527 -25.915 -7.337 1.00 0.00 30 GLU A O 10
ATOM 16020 N N . TRP A 1 31 ? 21.889 -26.954 -8.476 1.00 0.00 31 TRP A N 10
ATOM 16021 C CA . TRP A 1 31 ? 21.164 -27.359 -7.277 1.00 0.00 31 TRP A CA 10
ATOM 16022 C C . TRP A 1 31 ? 21.527 -28.785 -6.877 1.00 0.00 31 TRP A C 10
ATOM 16023 O O . TRP A 1 31 ? 20.990 -29.748 -7.423 1.00 0.00 31 TRP A O 10
ATOM 16044 N N . GLU A 1 32 ? 22.443 -28.912 -5.922 1.00 0.00 32 GLU A N 10
ATOM 16045 C CA . GLU A 1 32 ? 22.878 -30.222 -5.451 1.00 0.00 32 GLU A CA 10
ATOM 16046 C C . GLU A 1 32 ? 21.867 -30.810 -4.470 1.00 0.00 32 GLU A C 10
ATOM 16047 O O . GLU A 1 32 ? 21.775 -32.028 -4.313 1.00 0.00 32 GLU A O 10
ATOM 16059 N N . ASP A 1 33 ? 21.112 -29.937 -3.812 1.00 0.00 33 ASP A N 10
ATOM 16060 C CA . ASP A 1 33 ? 20.108 -30.368 -2.847 1.00 0.00 33 ASP A CA 10
ATOM 16061 C C . ASP A 1 33 ? 19.190 -29.212 -2.464 1.00 0.00 33 ASP A C 10
ATOM 16062 O O . ASP A 1 33 ? 19.563 -28.345 -1.674 1.00 0.00 33 ASP A O 10
ATOM 16071 N N . ARG A 1 34 ? 17.988 -29.205 -3.031 1.00 0.00 34 ARG A N 10
ATOM 16072 C CA . ARG A 1 34 ? 17.017 -28.154 -2.751 1.00 0.00 34 ARG A CA 10
ATOM 16073 C C . ARG A 1 34 ? 16.524 -28.239 -1.310 1.00 0.00 34 ARG A C 10
ATOM 16074 O O . ARG A 1 34 ? 16.333 -27.219 -0.648 1.00 0.00 34 ARG A O 10
ATOM 16095 N N . GLU A 1 35 ? 16.321 -29.462 -0.830 1.00 0.00 35 GLU A N 10
ATOM 16096 C CA . GLU A 1 35 ? 15.849 -29.679 0.532 1.00 0.00 35 GLU A CA 10
ATOM 16097 C C . GLU A 1 35 ? 16.829 -29.097 1.547 1.00 0.00 35 GLU A C 10
ATOM 16098 O O . GLU A 1 35 ? 16.436 -28.362 2.452 1.00 0.00 35 GLU A O 10
ATOM 16110 N N . GLN A 1 36 ? 18.105 -29.431 1.387 1.00 0.00 36 GLN A N 10
ATOM 16111 C CA . GLN A 1 36 ? 19.141 -28.943 2.289 1.00 0.00 36 GLN A CA 10
ATOM 16112 C C . GLN A 1 36 ? 19.531 -27.509 1.945 1.00 0.00 36 GLN A C 10
ATOM 16113 O O . GLN A 1 36 ? 19.893 -26.726 2.822 1.00 0.00 36 GLN A O 10
ATOM 16127 N N . GLY A 1 37 ? 19.455 -27.172 0.661 1.00 0.00 37 GLY A N 10
ATOM 16128 C CA . GLY A 1 37 ? 19.803 -25.833 0.224 1.00 0.00 37 GLY A CA 10
ATOM 16129 C C . GLY A 1 37 ? 21.239 -25.734 -0.252 1.00 0.00 37 GLY A C 10
ATOM 16130 O O . GLY A 1 37 ? 21.851 -24.667 -0.181 1.00 0.00 37 GLY A O 10
ATOM 16134 N N . ILE A 1 38 ? 21.779 -26.847 -0.736 1.00 0.00 38 ILE A N 10
ATOM 16135 C CA . ILE A 1 38 ? 23.152 -26.880 -1.224 1.00 0.00 38 ILE A CA 10
ATOM 16136 C C . ILE A 1 38 ? 23.218 -26.516 -2.703 1.00 0.00 38 ILE A C 10
ATOM 16137 O O . ILE A 1 38 ? 22.366 -26.923 -3.493 1.00 0.00 38 ILE A O 10
ATOM 16153 N N . PHE A 1 39 ? 24.237 -25.747 -3.073 1.00 0.00 39 PHE A N 10
ATOM 16154 C CA . PHE A 1 39 ? 24.416 -25.328 -4.458 1.00 0.00 39 PHE A CA 10
ATOM 16155 C C . PHE A 1 39 ? 25.895 -25.313 -4.835 1.00 0.00 39 PHE A C 10
ATOM 16156 O O . PHE A 1 39 ? 26.763 -25.138 -3.979 1.00 0.00 39 PHE A O 10
ATOM 16173 N N . ARG A 1 40 ? 26.174 -25.497 -6.121 1.00 0.00 40 ARG A N 10
ATOM 16174 C CA . ARG A 1 40 ? 27.546 -25.506 -6.612 1.00 0.00 40 ARG A CA 10
ATOM 16175 C C . ARG A 1 40 ? 27.791 -24.339 -7.564 1.00 0.00 40 ARG A C 10
ATOM 16176 O O . ARG A 1 40 ? 26.906 -23.950 -8.326 1.00 0.00 40 ARG A O 10
ATOM 16197 N N . VAL A 1 41 ? 28.998 -23.785 -7.514 1.00 0.00 41 VAL A N 10
ATOM 16198 C CA . VAL A 1 41 ? 29.360 -22.663 -8.372 1.00 0.00 41 VAL A CA 10
ATOM 16199 C C . VAL A 1 41 ? 29.989 -23.147 -9.674 1.00 0.00 41 VAL A C 10
ATOM 16200 O O . VAL A 1 41 ? 31.212 -23.210 -9.799 1.00 0.00 41 VAL A O 10
ATOM 16213 N N . VAL A 1 42 ? 29.144 -23.487 -10.642 1.00 0.00 42 VAL A N 10
ATOM 16214 C CA . VAL A 1 42 ? 29.616 -23.965 -11.936 1.00 0.00 42 VAL A CA 10
ATOM 16215 C C . VAL A 1 42 ? 30.581 -22.969 -12.570 1.00 0.00 42 VAL A C 10
ATOM 16216 O O . VAL A 1 42 ? 31.689 -23.328 -12.968 1.00 0.00 42 VAL A O 10
ATOM 16229 N N . LYS A 1 43 ? 30.152 -21.714 -12.662 1.00 0.00 43 LYS A N 10
ATOM 16230 C CA . LYS A 1 43 ? 30.977 -20.664 -13.246 1.00 0.00 43 LYS A CA 10
ATOM 16231 C C . LYS A 1 43 ? 31.422 -19.667 -12.181 1.00 0.00 43 LYS A C 10
ATOM 16232 O O . LYS A 1 43 ? 30.734 -18.682 -11.913 1.00 0.00 43 LYS A O 10
ATOM 16251 N N . SER A 1 44 ? 32.578 -19.928 -11.578 1.00 0.00 44 SER A N 10
ATOM 16252 C CA . SER A 1 44 ? 33.114 -19.054 -10.541 1.00 0.00 44 SER A CA 10
ATOM 16253 C C . SER A 1 44 ? 33.460 -17.682 -11.112 1.00 0.00 44 SER A C 10
ATOM 16254 O O . SER A 1 44 ? 33.403 -16.674 -10.409 1.00 0.00 44 SER A O 10
ATOM 16262 N N . GLU A 1 45 ? 33.818 -17.654 -12.392 1.00 0.00 45 GLU A N 10
ATOM 16263 C CA . GLU A 1 45 ? 34.173 -16.406 -13.058 1.00 0.00 45 GLU A CA 10
ATOM 16264 C C . GLU A 1 45 ? 32.934 -15.553 -13.314 1.00 0.00 45 GLU A C 10
ATOM 16265 O O . GLU A 1 45 ? 32.906 -14.367 -12.987 1.00 0.00 45 GLU A O 10
ATOM 16277 N N . ALA A 1 46 ? 31.912 -16.167 -13.901 1.00 0.00 46 ALA A N 10
ATOM 16278 C CA . ALA A 1 46 ? 30.669 -15.466 -14.200 1.00 0.00 46 ALA A CA 10
ATOM 16279 C C . ALA A 1 46 ? 29.981 -14.999 -12.921 1.00 0.00 46 ALA A C 10
ATOM 16280 O O . ALA A 1 46 ? 29.401 -13.913 -12.877 1.00 0.00 46 ALA A O 10
ATOM 16287 N N . LEU A 1 47 ? 30.049 -15.825 -11.883 1.00 0.00 47 LEU A N 10
ATOM 16288 C CA . LEU A 1 47 ? 29.432 -15.497 -10.603 1.00 0.00 47 LEU A CA 10
ATOM 16289 C C . LEU A 1 47 ? 29.941 -14.157 -10.080 1.00 0.00 47 LEU A C 10
ATOM 16290 O O . LEU A 1 47 ? 29.155 -13.267 -9.756 1.00 0.00 47 LEU A O 10
ATOM 16306 N N . ALA A 1 48 ? 31.261 -14.021 -10.002 1.00 0.00 48 ALA A N 10
ATOM 16307 C CA . ALA A 1 48 ? 31.875 -12.789 -9.523 1.00 0.00 48 ALA A CA 10
ATOM 16308 C C . ALA A 1 48 ? 31.607 -11.634 -10.481 1.00 0.00 48 ALA A C 10
ATOM 16309 O O . ALA A 1 48 ? 31.165 -10.561 -10.069 1.00 0.00 48 ALA A O 10
ATOM 16316 N N . LYS A 1 49 ? 31.878 -11.859 -11.762 1.00 0.00 49 LYS A N 10
ATOM 16317 C CA . LYS A 1 49 ? 31.666 -10.837 -12.781 1.00 0.00 49 LYS A CA 10
ATOM 16318 C C . LYS A 1 49 ? 30.269 -10.234 -12.664 1.00 0.00 49 LYS A C 10
ATOM 16319 O O . LYS A 1 49 ? 30.108 -9.014 -12.666 1.00 0.00 49 LYS A O 10
ATOM 16338 N N . MET A 1 50 ? 29.264 -11.097 -12.562 1.00 0.00 50 MET A N 10
ATOM 16339 C CA . MET A 1 50 ? 27.882 -10.648 -12.441 1.00 0.00 50 MET A CA 10
ATOM 16340 C C . MET A 1 50 ? 27.659 -9.922 -11.119 1.00 0.00 50 MET A C 10
ATOM 16341 O O . MET A 1 50 ? 27.048 -8.854 -11.082 1.00 0.00 50 MET A O 10
ATOM 16355 N N . TRP A 1 51 ? 28.157 -10.508 -10.036 1.00 0.00 51 TRP A N 10
ATOM 16356 C CA . TRP A 1 51 ? 28.012 -9.916 -8.711 1.00 0.00 51 TRP A CA 10
ATOM 16357 C C . TRP A 1 51 ? 28.533 -8.483 -8.695 1.00 0.00 51 TRP A C 10
ATOM 16358 O O . TRP A 1 51 ? 27.837 -7.565 -8.263 1.00 0.00 51 TRP A O 10
ATOM 16379 N N . GLY A 1 52 ? 29.761 -8.298 -9.171 1.00 0.00 52 GLY A N 10
ATOM 16380 C CA . GLY A 1 52 ? 30.353 -6.974 -9.202 1.00 0.00 52 GLY A CA 10
ATOM 16381 C C . GLY A 1 52 ? 29.429 -5.940 -9.816 1.00 0.00 52 GLY A C 10
ATOM 16382 O O . GLY A 1 52 ? 29.259 -4.850 -9.271 1.00 0.00 52 GLY A O 10
ATOM 16386 N N . GLN A 1 53 ? 28.834 -6.283 -10.954 1.00 0.00 53 GLN A N 10
ATOM 16387 C CA . GLN A 1 53 ? 27.925 -5.375 -11.644 1.00 0.00 53 GLN A CA 10
ATOM 16388 C C . GLN A 1 53 ? 26.868 -4.833 -10.688 1.00 0.00 53 GLN A C 10
ATOM 16389 O O . GLN A 1 53 ? 26.390 -3.709 -10.848 1.00 0.00 53 GLN A O 10
ATOM 16403 N N . ARG A 1 54 ? 26.507 -5.638 -9.694 1.00 0.00 54 ARG A N 10
ATOM 16404 C CA . ARG A 1 54 ? 25.505 -5.239 -8.713 1.00 0.00 54 ARG A CA 10
ATOM 16405 C C . ARG A 1 54 ? 26.080 -4.221 -7.732 1.00 0.00 54 ARG A C 10
ATOM 16406 O O . ARG A 1 54 ? 25.392 -3.290 -7.312 1.00 0.00 54 ARG A O 10
ATOM 16427 N N . LYS A 1 55 ? 27.345 -4.405 -7.370 1.00 0.00 55 LYS A N 10
ATOM 16428 C CA . LYS A 1 55 ? 28.013 -3.504 -6.439 1.00 0.00 55 LYS A CA 10
ATOM 16429 C C . LYS A 1 55 ? 28.774 -2.414 -7.188 1.00 0.00 55 LYS A C 10
ATOM 16430 O O . LYS A 1 55 ? 29.456 -1.588 -6.580 1.00 0.00 55 LYS A O 10
ATOM 16449 N N . LYS A 1 56 ? 28.653 -2.417 -8.511 1.00 0.00 56 LYS A N 10
ATOM 16450 C CA . LYS A 1 56 ? 29.326 -1.428 -9.344 1.00 0.00 56 LYS A CA 10
ATOM 16451 C C . LYS A 1 56 ? 30.784 -1.266 -8.925 1.00 0.00 56 LYS A C 10
ATOM 16452 O O . LYS A 1 56 ? 31.274 -0.149 -8.769 1.00 0.00 56 LYS A O 10
ATOM 16471 N N . ASN A 1 57 ? 31.472 -2.389 -8.748 1.00 0.00 57 ASN A N 10
ATOM 16472 C CA . ASN A 1 57 ? 32.875 -2.371 -8.348 1.00 0.00 57 ASN A CA 10
ATOM 16473 C C . ASN A 1 57 ? 33.788 -2.379 -9.570 1.00 0.00 57 ASN A C 10
ATOM 16474 O O . ASN A 1 57 ? 34.769 -1.637 -9.629 1.00 0.00 57 ASN A O 10
ATOM 16485 N N . ASP A 1 58 ? 33.459 -3.222 -10.543 1.00 0.00 58 ASP A N 10
ATOM 16486 C CA . ASP A 1 58 ? 34.249 -3.326 -11.764 1.00 0.00 58 ASP A CA 10
ATOM 16487 C C . ASP A 1 58 ? 35.438 -4.260 -11.565 1.00 0.00 58 ASP A C 10
ATOM 16488 O O . ASP A 1 58 ? 35.857 -4.954 -12.492 1.00 0.00 58 ASP A O 10
ATOM 16497 N N . ARG A 1 59 ? 35.977 -4.273 -10.351 1.00 0.00 59 ARG A N 10
ATOM 16498 C CA . ARG A 1 59 ? 37.119 -5.120 -10.031 1.00 0.00 59 ARG A CA 10
ATOM 16499 C C . ARG A 1 59 ? 36.687 -6.324 -9.198 1.00 0.00 59 ARG A C 10
ATOM 16500 O O . ARG A 1 59 ? 37.429 -6.794 -8.337 1.00 0.00 59 ARG A O 10
ATOM 16521 N N . MET A 1 60 ? 35.481 -6.817 -9.463 1.00 0.00 60 MET A N 10
ATOM 16522 C CA . MET A 1 60 ? 34.951 -7.966 -8.738 1.00 0.00 60 MET A CA 10
ATOM 16523 C C . MET A 1 60 ? 35.443 -9.272 -9.354 1.00 0.00 60 MET A C 10
ATOM 16524 O O . MET A 1 60 ? 35.397 -9.452 -10.572 1.00 0.00 60 MET A O 10
ATOM 16538 N N . THR A 1 61 ? 35.914 -10.181 -8.506 1.00 0.00 61 THR A N 10
ATOM 16539 C CA . THR A 1 61 ? 36.416 -11.469 -8.967 1.00 0.00 61 THR A CA 10
ATOM 16540 C C . THR A 1 61 ? 36.224 -12.546 -7.906 1.00 0.00 61 THR A C 10
ATOM 16541 O O . THR A 1 61 ? 36.357 -12.283 -6.710 1.00 0.00 61 THR A O 10
ATOM 16552 N N . TYR A 1 62 ? 35.911 -13.758 -8.350 1.00 0.00 62 TYR A N 10
ATOM 16553 C CA . TYR A 1 62 ? 35.700 -14.875 -7.437 1.00 0.00 62 TYR A CA 10
ATOM 16554 C C . TYR A 1 62 ? 36.630 -14.778 -6.231 1.00 0.00 62 TYR A C 10
ATOM 16555 O O . TYR A 1 62 ? 36.219 -15.016 -5.096 1.00 0.00 62 TYR A O 10
ATOM 16573 N N . GLU A 1 63 ? 37.885 -14.425 -6.488 1.00 0.00 63 GLU A N 10
ATOM 16574 C CA . GLU A 1 63 ? 38.875 -14.296 -5.425 1.00 0.00 63 GLU A CA 10
ATOM 16575 C C . GLU A 1 63 ? 38.344 -13.423 -4.291 1.00 0.00 63 GLU A C 10
ATOM 16576 O O . GLU A 1 63 ? 38.407 -13.800 -3.120 1.00 0.00 63 GLU A O 10
ATOM 16588 N N . LYS A 1 64 ? 37.821 -12.255 -4.646 1.00 0.00 64 LYS A N 10
ATOM 16589 C CA . LYS A 1 64 ? 37.278 -11.328 -3.660 1.00 0.00 64 LYS A CA 10
ATOM 16590 C C . LYS A 1 64 ? 35.874 -11.747 -3.234 1.00 0.00 64 LYS A C 10
ATOM 16591 O O . LYS A 1 64 ? 35.537 -11.711 -2.050 1.00 0.00 64 LYS A O 10
ATOM 16610 N N . LEU A 1 65 ? 35.061 -12.146 -4.206 1.00 0.00 65 LEU A N 10
ATOM 16611 C CA . LEU A 1 65 ? 33.694 -12.575 -3.931 1.00 0.00 65 LEU A CA 10
ATOM 16612 C C . LEU A 1 65 ? 33.666 -13.642 -2.842 1.00 0.00 65 LEU A C 10
ATOM 16613 O O . LEU A 1 65 ? 32.801 -13.628 -1.966 1.00 0.00 65 LEU A O 10
ATOM 16629 N N . SER A 1 66 ? 34.620 -14.566 -2.902 1.00 0.00 66 SER A N 10
ATOM 16630 C CA . SER A 1 66 ? 34.704 -15.643 -1.922 1.00 0.00 66 SER A CA 10
ATOM 16631 C C . SER A 1 66 ? 34.742 -15.084 -0.503 1.00 0.00 66 SER A C 10
ATOM 16632 O O . SER A 1 66 ? 34.270 -15.721 0.440 1.00 0.00 66 SER A O 10
ATOM 16640 N N . ARG A 1 67 ? 35.305 -13.889 -0.359 1.00 0.00 67 ARG A N 10
ATOM 16641 C CA . ARG A 1 67 ? 35.406 -13.243 0.944 1.00 0.00 67 ARG A CA 10
ATOM 16642 C C . ARG A 1 67 ? 34.069 -13.287 1.677 1.00 0.00 67 ARG A C 10
ATOM 16643 O O . ARG A 1 67 ? 34.020 -13.498 2.889 1.00 0.00 67 ARG A O 10
ATOM 16664 N N . ALA A 1 68 ? 32.985 -13.085 0.934 1.00 0.00 68 ALA A N 10
ATOM 16665 C CA . ALA A 1 68 ? 31.648 -13.103 1.513 1.00 0.00 68 ALA A CA 10
ATOM 16666 C C . ALA A 1 68 ? 31.196 -14.529 1.807 1.00 0.00 68 ALA A C 10
ATOM 16667 O O . ALA A 1 68 ? 30.505 -14.781 2.795 1.00 0.00 68 ALA A O 10
ATOM 16674 N N . LEU A 1 69 ? 31.588 -15.459 0.944 1.00 0.00 69 LEU A N 10
ATOM 16675 C CA . LEU A 1 69 ? 31.222 -16.861 1.110 1.00 0.00 69 LEU A CA 10
ATOM 16676 C C . LEU A 1 69 ? 31.826 -17.433 2.389 1.00 0.00 69 LEU A C 10
ATOM 16677 O O . LEU A 1 69 ? 31.173 -18.185 3.113 1.00 0.00 69 LEU A O 10
ATOM 16693 N N . ARG A 1 70 ? 33.076 -17.071 2.661 1.00 0.00 70 ARG A N 10
ATOM 16694 C CA . ARG A 1 70 ? 33.767 -17.547 3.852 1.00 0.00 70 ARG A CA 10
ATOM 16695 C C . ARG A 1 70 ? 33.435 -16.675 5.059 1.00 0.00 70 ARG A C 10
ATOM 16696 O O . ARG A 1 70 ? 33.588 -17.098 6.205 1.00 0.00 70 ARG A O 10
ATOM 16717 N N . TYR A 1 71 ? 32.979 -15.456 4.794 1.00 0.00 71 TYR A N 10
ATOM 16718 C CA . TYR A 1 71 ? 32.627 -14.522 5.857 1.00 0.00 71 TYR A CA 10
ATOM 16719 C C . TYR A 1 71 ? 31.207 -14.773 6.354 1.00 0.00 71 TYR A C 10
ATOM 16720 O O . TYR A 1 71 ? 30.802 -14.259 7.397 1.00 0.00 71 TYR A O 10
ATOM 16738 N N . TYR A 1 72 ? 30.455 -15.567 5.600 1.00 0.00 72 TYR A N 10
ATOM 16739 C CA . TYR A 1 72 ? 29.078 -15.885 5.961 1.00 0.00 72 TYR A CA 10
ATOM 16740 C C . TYR A 1 72 ? 29.030 -17.032 6.965 1.00 0.00 72 TYR A C 10
ATOM 16741 O O . TYR A 1 72 ? 28.036 -17.215 7.668 1.00 0.00 72 TYR A O 10
ATOM 16759 N N . TYR A 1 73 ? 30.111 -17.802 7.027 1.00 0.00 73 TYR A N 10
ATOM 16760 C CA . TYR A 1 73 ? 30.193 -18.933 7.943 1.00 0.00 73 TYR A CA 10
ATOM 16761 C C . TYR A 1 73 ? 30.128 -18.464 9.394 1.00 0.00 73 TYR A C 10
ATOM 16762 O O . TYR A 1 73 ? 29.472 -19.085 10.230 1.00 0.00 73 TYR A O 10
ATOM 16780 N N . LYS A 1 74 ? 30.812 -17.363 9.684 1.00 0.00 74 LYS A N 10
ATOM 16781 C CA . LYS A 1 74 ? 30.832 -16.808 11.032 1.00 0.00 74 LYS A CA 10
ATOM 16782 C C . LYS A 1 74 ? 29.433 -16.384 11.467 1.00 0.00 74 LYS A C 10
ATOM 16783 O O . LYS A 1 74 ? 29.063 -16.526 12.633 1.00 0.00 74 LYS A O 10
ATOM 16802 N N . THR A 1 75 ? 28.657 -15.863 10.521 1.00 0.00 75 THR A N 10
ATOM 16803 C CA . THR A 1 75 ? 27.298 -15.419 10.806 1.00 0.00 75 THR A CA 10
ATOM 16804 C C . THR A 1 75 ? 26.302 -16.562 10.651 1.00 0.00 75 THR A C 10
ATOM 16805 O O . THR A 1 75 ? 25.177 -16.489 11.144 1.00 0.00 75 THR A O 10
ATOM 16816 N N . GLY A 1 76 ? 26.723 -17.618 9.962 1.00 0.00 76 GLY A N 10
ATOM 16817 C CA . GLY A 1 76 ? 25.855 -18.762 9.754 1.00 0.00 76 GLY A CA 10
ATOM 16818 C C . GLY A 1 76 ? 25.111 -18.694 8.435 1.00 0.00 76 GLY A C 10
ATOM 16819 O O . GLY A 1 76 ? 24.637 -19.711 7.929 1.00 0.00 76 GLY A O 10
ATOM 16823 N N . ILE A 1 77 ? 25.007 -17.492 7.878 1.00 0.00 77 ILE A N 10
ATOM 16824 C CA . ILE A 1 77 ? 24.315 -17.295 6.610 1.00 0.00 77 ILE A CA 10
ATOM 16825 C C . ILE A 1 77 ? 24.589 -18.448 5.650 1.00 0.00 77 ILE A C 10
ATOM 16826 O O . ILE A 1 77 ? 23.673 -18.970 5.012 1.00 0.00 77 ILE A O 10
ATOM 16842 N N . LEU A 1 78 ? 25.854 -18.842 5.552 1.00 0.00 78 LEU A N 10
ATOM 16843 C CA . LEU A 1 78 ? 26.249 -19.935 4.671 1.00 0.00 78 LEU A CA 10
ATOM 16844 C C . LEU A 1 78 ? 26.646 -21.167 5.477 1.00 0.00 78 LEU A C 10
ATOM 16845 O O . LEU A 1 78 ? 26.566 -21.170 6.704 1.00 0.00 78 LEU A O 10
ATOM 16861 N N . GLU A 1 79 ? 27.077 -22.212 4.777 1.00 0.00 79 GLU A N 10
ATOM 16862 C CA . GLU A 1 79 ? 27.488 -23.450 5.428 1.00 0.00 79 GLU A CA 10
ATOM 16863 C C . GLU A 1 79 ? 28.905 -23.839 5.014 1.00 0.00 79 GLU A C 10
ATOM 16864 O O . GLU A 1 79 ? 29.218 -23.907 3.826 1.00 0.00 79 GLU A O 10
ATOM 16876 N N . ARG A 1 80 ? 29.756 -24.091 6.003 1.00 0.00 80 ARG A N 10
ATOM 16877 C CA . ARG A 1 80 ? 31.139 -24.470 5.743 1.00 0.00 80 ARG A CA 10
ATOM 16878 C C . ARG A 1 80 ? 31.215 -25.872 5.145 1.00 0.00 80 ARG A C 10
ATOM 16879 O O . ARG A 1 80 ? 31.105 -26.869 5.858 1.00 0.00 80 ARG A O 10
ATOM 16900 N N . VAL A 1 81 ? 31.404 -25.940 3.831 1.00 0.00 81 VAL A N 10
ATOM 16901 C CA . VAL A 1 81 ? 31.495 -27.219 3.137 1.00 0.00 81 VAL A CA 10
ATOM 16902 C C . VAL A 1 81 ? 32.930 -27.514 2.715 1.00 0.00 81 VAL A C 10
ATOM 16903 O O . VAL A 1 81 ? 33.639 -26.633 2.228 1.00 0.00 81 VAL A O 10
ATOM 16916 N N . ASP A 1 82 ? 33.352 -28.759 2.905 1.00 0.00 82 ASP A N 10
ATOM 16917 C CA . ASP A 1 82 ? 34.703 -29.172 2.543 1.00 0.00 82 ASP A CA 10
ATOM 16918 C C . ASP A 1 82 ? 34.728 -29.782 1.145 1.00 0.00 82 ASP A C 10
ATOM 16919 O O . ASP A 1 82 ? 35.357 -30.816 0.919 1.00 0.00 82 ASP A O 10
ATOM 16928 N N . ARG A 1 83 ? 34.039 -29.136 0.210 1.00 0.00 83 ARG A N 10
ATOM 16929 C CA . ARG A 1 83 ? 33.981 -29.616 -1.165 1.00 0.00 83 ARG A CA 10
ATOM 16930 C C . ARG A 1 83 ? 34.594 -28.598 -2.123 1.00 0.00 83 ARG A C 10
ATOM 16931 O O . ARG A 1 83 ? 35.147 -27.584 -1.696 1.00 0.00 83 ARG A O 10
ATOM 16952 N N . ARG A 1 84 ? 34.492 -28.877 -3.419 1.00 0.00 84 ARG A N 10
ATOM 16953 C CA . ARG A 1 84 ? 35.038 -27.987 -4.436 1.00 0.00 84 ARG A CA 10
ATOM 16954 C C . ARG A 1 84 ? 33.953 -27.071 -4.996 1.00 0.00 84 ARG A C 10
ATOM 16955 O O . ARG A 1 84 ? 32.962 -27.538 -5.560 1.00 0.00 84 ARG A O 10
ATOM 16976 N N . LEU A 1 85 ? 34.147 -25.767 -4.837 1.00 0.00 85 LEU A N 10
ATOM 16977 C CA . LEU A 1 85 ? 33.185 -24.785 -5.326 1.00 0.00 85 LEU A CA 10
ATOM 16978 C C . LEU A 1 85 ? 31.757 -25.211 -4.997 1.00 0.00 85 LEU A C 10
ATOM 16979 O O . LEU A 1 85 ? 30.853 -25.078 -5.822 1.00 0.00 85 LEU A O 10
ATOM 16995 N N . VAL A 1 86 ? 31.562 -25.720 -3.785 1.00 0.00 86 VAL A N 10
ATOM 16996 C CA . VAL A 1 86 ? 30.244 -26.162 -3.346 1.00 0.00 86 VAL A CA 10
ATOM 16997 C C . VAL A 1 86 ? 29.858 -25.509 -2.023 1.00 0.00 86 VAL A C 10
ATOM 16998 O O . VAL A 1 86 ? 30.415 -25.830 -0.974 1.00 0.00 86 VAL A O 10
ATOM 17011 N N . TYR A 1 87 ? 28.900 -24.590 -2.081 1.00 0.00 87 TYR A N 10
ATOM 17012 C CA . TYR A 1 87 ? 28.440 -23.889 -0.888 1.00 0.00 87 TYR A CA 10
ATOM 17013 C C . TYR A 1 87 ? 26.997 -24.260 -0.561 1.00 0.00 87 TYR A C 10
ATOM 17014 O O . TYR A 1 87 ? 26.305 -24.884 -1.366 1.00 0.00 87 TYR A O 10
ATOM 17032 N N . LYS A 1 88 ? 26.549 -23.871 0.628 1.00 0.00 88 LYS A N 10
ATOM 17033 C CA . LYS A 1 88 ? 25.188 -24.160 1.065 1.00 0.00 88 LYS A CA 10
ATOM 17034 C C . LYS A 1 88 ? 24.696 -23.103 2.049 1.00 0.00 88 LYS A C 10
ATOM 17035 O O . LYS A 1 88 ? 25.433 -22.681 2.941 1.00 0.00 88 LYS A O 10
ATOM 17054 N N . PHE A 1 89 ? 23.448 -22.680 1.881 1.00 0.00 89 PHE A N 10
ATOM 17055 C CA . PHE A 1 89 ? 22.858 -21.673 2.756 1.00 0.00 89 PHE A CA 10
ATOM 17056 C C . PHE A 1 89 ? 22.510 -22.270 4.116 1.00 0.00 89 PHE A C 10
ATOM 17057 O O . PHE A 1 89 ? 21.771 -23.250 4.206 1.00 0.00 89 PHE A O 10
ATOM 17074 N N . GLY A 1 90 ? 23.049 -21.671 5.174 1.00 0.00 90 GLY A N 10
ATOM 17075 C CA . GLY A 1 90 ? 22.785 -22.157 6.516 1.00 0.00 90 GLY A CA 10
ATOM 17076 C C . GLY A 1 90 ? 21.353 -21.913 6.949 1.00 0.00 90 GLY A C 10
ATOM 17077 O O . GLY A 1 90 ? 20.435 -21.937 6.129 1.00 0.00 90 GLY A O 10
ATOM 17081 N N . LYS A 1 91 ? 21.160 -21.679 8.243 1.00 0.00 91 LYS A N 10
ATOM 17082 C CA . LYS A 1 91 ? 19.830 -21.429 8.786 1.00 0.00 91 LYS A CA 10
ATOM 17083 C C . LYS A 1 91 ? 19.544 -19.933 8.858 1.00 0.00 91 LYS A C 10
ATOM 17084 O O . LYS A 1 91 ? 18.388 -19.514 8.892 1.00 0.00 91 LYS A O 10
ATOM 17103 N N . ASN A 1 92 ? 20.605 -19.133 8.881 1.00 0.00 92 ASN A N 10
ATOM 17104 C CA . ASN A 1 92 ? 20.466 -17.682 8.948 1.00 0.00 92 ASN A CA 10
ATOM 17105 C C . ASN A 1 92 ? 19.850 -17.134 7.664 1.00 0.00 92 ASN A C 10
ATOM 17106 O O . ASN A 1 92 ? 19.151 -16.121 7.682 1.00 0.00 92 ASN A O 10
ATOM 17117 N N . ALA A 1 93 ? 20.114 -17.811 6.552 1.00 0.00 93 ALA A N 10
ATOM 17118 C CA . ALA A 1 93 ? 19.584 -17.394 5.260 1.00 0.00 93 ALA A CA 10
ATOM 17119 C C . ALA A 1 93 ? 18.080 -17.631 5.181 1.00 0.00 93 ALA A C 10
ATOM 17120 O O . ALA A 1 93 ? 17.596 -18.721 5.490 1.00 0.00 93 ALA A O 10
ATOM 17127 N N . HIS A 1 94 ? 17.344 -16.604 4.768 1.00 0.00 94 HIS A N 10
ATOM 17128 C CA . HIS A 1 94 ? 15.894 -16.701 4.649 1.00 0.00 94 HIS A CA 10
ATOM 17129 C C . HIS A 1 94 ? 15.429 -16.240 3.271 1.00 0.00 94 HIS A C 10
ATOM 17130 O O . HIS A 1 94 ? 15.737 -15.129 2.840 1.00 0.00 94 HIS A O 10
ATOM 17144 N N . GLY A 1 95 ? 14.687 -17.102 2.583 1.00 0.00 95 GLY A N 10
ATOM 17145 C CA . GLY A 1 95 ? 14.193 -16.765 1.260 1.00 0.00 95 GLY A CA 10
ATOM 17146 C C . GLY A 1 95 ? 14.136 -17.967 0.339 1.00 0.00 95 GLY A C 10
ATOM 17147 O O . GLY A 1 95 ? 13.163 -18.151 -0.393 1.00 0.00 95 GLY A O 10
ATOM 17151 N N . TRP A 1 96 ? 15.180 -18.786 0.373 1.00 0.00 96 TRP A N 10
ATOM 17152 C CA . TRP A 1 96 ? 15.246 -19.977 -0.467 1.00 0.00 96 TRP A CA 10
ATOM 17153 C C . TRP A 1 96 ? 14.443 -21.120 0.145 1.00 0.00 96 TRP A C 10
ATOM 17154 O O . TRP A 1 96 ? 13.571 -21.694 -0.506 1.00 0.00 96 TRP A O 10
ATOM 17175 N N . GLN A 1 97 ? 14.744 -21.443 1.399 1.00 0.00 97 GLN A N 10
ATOM 17176 C CA . GLN A 1 97 ? 14.050 -22.519 2.097 1.00 0.00 97 GLN A CA 10
ATOM 17177 C C . GLN A 1 97 ? 12.538 -22.336 2.012 1.00 0.00 97 GLN A C 10
ATOM 17178 O O . GLN A 1 97 ? 12.049 -21.228 1.795 1.00 0.00 97 GLN A O 10
ATOM 17192 N N . GLU A 1 98 ? 11.804 -23.431 2.182 1.00 0.00 98 GLU A N 10
ATOM 17193 C CA . GLU A 1 98 ? 10.347 -23.391 2.123 1.00 0.00 98 GLU A CA 10
ATOM 17194 C C . GLU A 1 98 ? 9.745 -23.414 3.525 1.00 0.00 98 GLU A C 10
ATOM 17195 O O . GLU A 1 98 ? 10.291 -24.037 4.436 1.00 0.00 98 GLU A O 10
ATOM 17207 N N . ASP A 1 99 ? 8.617 -22.732 3.689 1.00 0.00 99 ASP A N 10
ATOM 17208 C CA . ASP A 1 99 ? 7.940 -22.674 4.979 1.00 0.00 99 ASP A CA 10
ATOM 17209 C C . ASP A 1 99 ? 8.873 -22.136 6.060 1.00 0.00 99 ASP A C 10
ATOM 17210 O O . ASP A 1 99 ? 10.093 -22.134 5.897 1.00 0.00 99 ASP A O 10
ATOM 17219 N N . LYS A 1 100 ? 8.290 -21.678 7.163 1.00 0.00 100 LYS A N 10
ATOM 17220 C CA . LYS A 1 100 ? 9.068 -21.138 8.271 1.00 0.00 100 LYS A CA 10
ATOM 17221 C C . LYS A 1 100 ? 8.343 -21.346 9.597 1.00 0.00 100 LYS A C 10
ATOM 17222 O O . LYS A 1 100 ? 7.122 -21.504 9.631 1.00 0.00 100 LYS A O 10
ATOM 17241 N N . LEU A 1 101 ? 9.102 -21.343 10.688 1.00 0.00 101 LEU A N 10
ATOM 17242 C CA . LEU A 1 101 ? 8.532 -21.530 12.017 1.00 0.00 101 LEU A CA 10
ATOM 17243 C C . LEU A 1 101 ? 9.622 -21.515 13.084 1.00 0.00 101 LEU A C 10
ATOM 17244 O O . LEU A 1 101 ? 10.811 -21.483 12.770 1.00 0.00 101 LEU A O 10
ATOM 17260 N N . SER A 1 102 ? 9.207 -21.541 14.347 1.00 0.00 102 SER A N 10
ATOM 17261 C CA . SER A 1 102 ? 10.147 -21.528 15.461 1.00 0.00 102 SER A CA 10
ATOM 17262 C C . SER A 1 102 ? 9.479 -22.017 16.742 1.00 0.00 102 SER A C 10
ATOM 17263 O O . SER A 1 102 ? 8.908 -21.231 17.497 1.00 0.00 102 SER A O 10
ATOM 17271 N N . GLY A 1 103 ? 9.554 -23.324 16.980 1.00 0.00 103 GLY A N 10
ATOM 17272 C CA . GLY A 1 103 ? 8.952 -23.896 18.170 1.00 0.00 103 GLY A CA 10
ATOM 17273 C C . GLY A 1 103 ? 8.282 -25.228 17.897 1.00 0.00 103 GLY A C 10
ATOM 17274 O O . GLY A 1 103 ? 7.824 -25.501 16.787 1.00 0.00 103 GLY A O 10
ATOM 17278 N N . PRO A 1 104 ? 8.219 -26.086 18.926 1.00 0.00 104 PRO A N 10
ATOM 17279 C CA . PRO A 1 104 ? 7.603 -27.411 18.816 1.00 0.00 104 PRO A CA 10
ATOM 17280 C C . PRO A 1 104 ? 6.088 -27.335 18.660 1.00 0.00 104 PRO A C 10
ATOM 17281 O O . PRO A 1 104 ? 5.430 -28.340 18.391 1.00 0.00 104 PRO A O 10
ATOM 17292 N N . SER A 1 105 ? 5.539 -26.136 18.831 1.00 0.00 105 SER A N 10
ATOM 17293 C CA . SER A 1 105 ? 4.101 -25.930 18.712 1.00 0.00 105 SER A CA 10
ATOM 17294 C C . SER A 1 105 ? 3.625 -26.220 17.292 1.00 0.00 105 SER A C 10
ATOM 17295 O O . SER A 1 105 ? 4.194 -25.721 16.321 1.00 0.00 105 SER A O 10
ATOM 17303 N N . SER A 1 106 ? 2.579 -27.032 17.179 1.00 0.00 106 SER A N 10
ATOM 17304 C CA . SER A 1 106 ? 2.028 -27.392 15.878 1.00 0.00 106 SER A CA 10
ATOM 17305 C C . SER A 1 106 ? 1.093 -26.303 15.363 1.00 0.00 106 SER A C 10
ATOM 17306 O O . SER A 1 106 ? 0.005 -26.098 15.899 1.00 0.00 106 SER A O 10
ATOM 17314 N N . GLY A 1 107 ? 1.527 -25.605 14.317 1.00 0.00 107 GLY A N 10
ATOM 17315 C CA . GLY A 1 107 ? 0.718 -24.544 13.746 1.00 0.00 107 GLY A CA 10
ATOM 17316 C C . GLY A 1 107 ? 0.684 -24.593 12.231 1.00 0.00 107 GLY A C 10
ATOM 17317 O O . GLY A 1 107 ? 1.727 -24.564 11.579 1.00 0.00 107 GLY A O 10
ATOM 17321 N N . GLY A 1 1 ? 2.927 -6.806 -14.058 1.00 0.00 1 GLY A N 11
ATOM 17322 C CA . GLY A 1 1 ? 3.352 -5.736 -13.174 1.00 0.00 1 GLY A CA 11
ATOM 17323 C C . GLY A 1 1 ? 3.976 -4.577 -13.925 1.00 0.00 1 GLY A C 11
ATOM 17324 O O . GLY A 1 1 ? 4.082 -4.608 -15.151 1.00 0.00 1 GLY A O 11
ATOM 17328 N N . SER A 1 2 ? 4.390 -3.551 -13.189 1.00 0.00 2 SER A N 11
ATOM 17329 C CA . SER A 1 2 ? 5.002 -2.373 -13.794 1.00 0.00 2 SER A CA 11
ATOM 17330 C C . SER A 1 2 ? 5.527 -1.423 -12.722 1.00 0.00 2 SER A C 11
ATOM 17331 O O . SER A 1 2 ? 4.907 -1.248 -11.673 1.00 0.00 2 SER A O 11
ATOM 17339 N N . SER A 1 3 ? 6.675 -0.811 -12.994 1.00 0.00 3 SER A N 11
ATOM 17340 C CA . SER A 1 3 ? 7.288 0.119 -12.052 1.00 0.00 3 SER A CA 11
ATOM 17341 C C . SER A 1 3 ? 7.802 -0.617 -10.819 1.00 0.00 3 SER A C 11
ATOM 17342 O O . SER A 1 3 ? 7.325 -1.700 -10.485 1.00 0.00 3 SER A O 11
ATOM 17350 N N . GLY A 1 4 ? 8.779 -0.018 -10.145 1.00 0.00 4 GLY A N 11
ATOM 17351 C CA . GLY A 1 4 ? 9.343 -0.630 -8.955 1.00 0.00 4 GLY A CA 11
ATOM 17352 C C . GLY A 1 4 ? 10.842 -0.827 -9.060 1.00 0.00 4 GLY A C 11
ATOM 17353 O O . GLY A 1 4 ? 11.455 -0.459 -10.062 1.00 0.00 4 GLY A O 11
ATOM 17357 N N . SER A 1 5 ? 11.434 -1.410 -8.023 1.00 0.00 5 SER A N 11
ATOM 17358 C CA . SER A 1 5 ? 12.872 -1.651 -8.000 1.00 0.00 5 SER A CA 11
ATOM 17359 C C . SER A 1 5 ? 13.247 -2.595 -6.861 1.00 0.00 5 SER A C 11
ATOM 17360 O O . SER A 1 5 ? 13.167 -2.232 -5.688 1.00 0.00 5 SER A O 11
ATOM 17368 N N . SER A 1 6 ? 13.655 -3.809 -7.218 1.00 0.00 6 SER A N 11
ATOM 17369 C CA . SER A 1 6 ? 14.039 -4.807 -6.227 1.00 0.00 6 SER A CA 11
ATOM 17370 C C . SER A 1 6 ? 15.396 -5.416 -6.566 1.00 0.00 6 SER A C 11
ATOM 17371 O O . SER A 1 6 ? 15.621 -5.876 -7.685 1.00 0.00 6 SER A O 11
ATOM 17379 N N . GLY A 1 7 ? 16.299 -5.415 -5.590 1.00 0.00 7 GLY A N 11
ATOM 17380 C CA . GLY A 1 7 ? 17.624 -5.968 -5.804 1.00 0.00 7 GLY A CA 11
ATOM 17381 C C . GLY A 1 7 ? 18.090 -6.821 -4.641 1.00 0.00 7 GLY A C 11
ATOM 17382 O O . GLY A 1 7 ? 17.684 -6.601 -3.500 1.00 0.00 7 GLY A O 11
ATOM 17386 N N . SER A 1 8 ? 18.945 -7.797 -4.930 1.00 0.00 8 SER A N 11
ATOM 17387 C CA . SER A 1 8 ? 19.463 -8.689 -3.900 1.00 0.00 8 SER A CA 11
ATOM 17388 C C . SER A 1 8 ? 20.160 -7.898 -2.797 1.00 0.00 8 SER A C 11
ATOM 17389 O O . SER A 1 8 ? 19.861 -8.065 -1.614 1.00 0.00 8 SER A O 11
ATOM 17397 N N . SER A 1 9 ? 21.092 -7.037 -3.193 1.00 0.00 9 SER A N 11
ATOM 17398 C CA . SER A 1 9 ? 21.836 -6.222 -2.240 1.00 0.00 9 SER A CA 11
ATOM 17399 C C . SER A 1 9 ? 22.939 -7.038 -1.573 1.00 0.00 9 SER A C 11
ATOM 17400 O O . SER A 1 9 ? 24.118 -6.693 -1.655 1.00 0.00 9 SER A O 11
ATOM 17408 N N . HIS A 1 10 ? 22.547 -8.123 -0.911 1.00 0.00 10 HIS A N 11
ATOM 17409 C CA . HIS A 1 10 ? 23.502 -8.989 -0.230 1.00 0.00 10 HIS A CA 11
ATOM 17410 C C . HIS A 1 10 ? 24.068 -10.034 -1.187 1.00 0.00 10 HIS A C 11
ATOM 17411 O O . HIS A 1 10 ? 23.336 -10.620 -1.986 1.00 0.00 10 HIS A O 11
ATOM 17425 N N . LEU A 1 11 ? 25.374 -10.260 -1.103 1.00 0.00 11 LEU A N 11
ATOM 17426 C CA . LEU A 1 11 ? 26.039 -11.234 -1.963 1.00 0.00 11 LEU A CA 11
ATOM 17427 C C . LEU A 1 11 ? 25.303 -12.570 -1.943 1.00 0.00 11 LEU A C 11
ATOM 17428 O O . LEU A 1 11 ? 24.903 -13.084 -2.987 1.00 0.00 11 LEU A O 11
ATOM 17444 N N . TRP A 1 12 ? 25.126 -13.124 -0.749 1.00 0.00 12 TRP A N 11
ATOM 17445 C CA . TRP A 1 12 ? 24.435 -14.399 -0.594 1.00 0.00 12 TRP A CA 11
ATOM 17446 C C . TRP A 1 12 ? 23.106 -14.393 -1.341 1.00 0.00 12 TRP A C 11
ATOM 17447 O O . TRP A 1 12 ? 22.725 -15.390 -1.955 1.00 0.00 12 TRP A O 11
ATOM 17468 N N . GLU A 1 13 ? 22.405 -13.265 -1.284 1.00 0.00 13 GLU A N 11
ATOM 17469 C CA . GLU A 1 13 ? 21.118 -13.132 -1.956 1.00 0.00 13 GLU A CA 11
ATOM 17470 C C . GLU A 1 13 ? 21.294 -13.122 -3.472 1.00 0.00 13 GLU A C 11
ATOM 17471 O O . GLU A 1 13 ? 20.453 -13.638 -4.209 1.00 0.00 13 GLU A O 11
ATOM 17483 N N . PHE A 1 14 ? 22.392 -12.531 -3.931 1.00 0.00 14 PHE A N 11
ATOM 17484 C CA . PHE A 1 14 ? 22.678 -12.451 -5.358 1.00 0.00 14 PHE A CA 11
ATOM 17485 C C . PHE A 1 14 ? 22.945 -13.838 -5.937 1.00 0.00 14 PHE A C 11
ATOM 17486 O O . PHE A 1 14 ? 22.340 -14.234 -6.934 1.00 0.00 14 PHE A O 11
ATOM 17503 N N . VAL A 1 15 ? 23.855 -14.572 -5.305 1.00 0.00 15 VAL A N 11
ATOM 17504 C CA . VAL A 1 15 ? 24.203 -15.914 -5.756 1.00 0.00 15 VAL A CA 11
ATOM 17505 C C . VAL A 1 15 ? 23.013 -16.859 -5.636 1.00 0.00 15 VAL A C 11
ATOM 17506 O O . VAL A 1 15 ? 22.809 -17.728 -6.485 1.00 0.00 15 VAL A O 11
ATOM 17519 N N . ARG A 1 16 ? 22.229 -16.684 -4.577 1.00 0.00 16 ARG A N 11
ATOM 17520 C CA . ARG A 1 16 ? 21.059 -17.522 -4.345 1.00 0.00 16 ARG A CA 11
ATOM 17521 C C . ARG A 1 16 ? 19.956 -17.205 -5.351 1.00 0.00 16 ARG A C 11
ATOM 17522 O O . ARG A 1 16 ? 19.371 -18.108 -5.950 1.00 0.00 16 ARG A O 11
ATOM 17543 N N . ASP A 1 17 ? 19.677 -15.919 -5.530 1.00 0.00 17 ASP A N 11
ATOM 17544 C CA . ASP A 1 17 ? 18.645 -15.483 -6.463 1.00 0.00 17 ASP A CA 11
ATOM 17545 C C . ASP A 1 17 ? 18.844 -16.125 -7.833 1.00 0.00 17 ASP A C 11
ATOM 17546 O O . ASP A 1 17 ? 17.882 -16.524 -8.489 1.00 0.00 17 ASP A O 11
ATOM 17555 N N . LEU A 1 18 ? 20.099 -16.220 -8.259 1.00 0.00 18 LEU A N 11
ATOM 17556 C CA . LEU A 1 18 ? 20.426 -16.812 -9.551 1.00 0.00 18 LEU A CA 11
ATOM 17557 C C . LEU A 1 18 ? 19.772 -18.182 -9.703 1.00 0.00 18 LEU A C 11
ATOM 17558 O O . LEU A 1 18 ? 19.255 -18.520 -10.768 1.00 0.00 18 LEU A O 11
ATOM 17574 N N . LEU A 1 19 ? 19.798 -18.966 -8.631 1.00 0.00 19 LEU A N 11
ATOM 17575 C CA . LEU A 1 19 ? 19.207 -20.299 -8.643 1.00 0.00 19 LEU A CA 11
ATOM 17576 C C . LEU A 1 19 ? 17.695 -20.222 -8.832 1.00 0.00 19 LEU A C 11
ATOM 17577 O O . LEU A 1 19 ? 17.110 -21.013 -9.574 1.00 0.00 19 LEU A O 11
ATOM 17593 N N . LEU A 1 20 ? 17.068 -19.264 -8.158 1.00 0.00 20 LEU A N 11
ATOM 17594 C CA . LEU A 1 20 ? 15.624 -19.082 -8.253 1.00 0.00 20 LEU A CA 11
ATOM 17595 C C . LEU A 1 20 ? 15.252 -18.331 -9.528 1.00 0.00 20 LEU A C 11
ATOM 17596 O O . LEU A 1 20 ? 14.107 -18.377 -9.976 1.00 0.00 20 LEU A O 11
ATOM 17612 N N . SER A 1 21 ? 16.229 -17.641 -10.108 1.00 0.00 21 SER A N 11
ATOM 17613 C CA . SER A 1 21 ? 16.005 -16.878 -11.330 1.00 0.00 21 SER A CA 11
ATOM 17614 C C . SER A 1 21 ? 16.786 -17.478 -12.496 1.00 0.00 21 SER A C 11
ATOM 17615 O O . SER A 1 21 ? 17.862 -17.005 -12.863 1.00 0.00 21 SER A O 11
ATOM 17623 N N . PRO A 1 22 ? 16.233 -18.544 -13.092 1.00 0.00 22 PRO A N 11
ATOM 17624 C CA . PRO A 1 22 ? 16.859 -19.232 -14.225 1.00 0.00 22 PRO A CA 11
ATOM 17625 C C . PRO A 1 22 ? 16.842 -18.390 -15.496 1.00 0.00 22 PRO A C 11
ATOM 17626 O O . PRO A 1 22 ? 17.533 -18.700 -16.465 1.00 0.00 22 PRO A O 11
ATOM 17637 N N . GLU A 1 23 ? 16.048 -17.323 -15.483 1.00 0.00 23 GLU A N 11
ATOM 17638 C CA . GLU A 1 23 ? 15.942 -16.437 -16.636 1.00 0.00 23 GLU A CA 11
ATOM 17639 C C . GLU A 1 23 ? 17.184 -15.561 -16.766 1.00 0.00 23 GLU A C 11
ATOM 17640 O O . GLU A 1 23 ? 17.553 -15.148 -17.865 1.00 0.00 23 GLU A O 11
ATOM 17652 N N . GLU A 1 24 ? 17.825 -15.282 -15.635 1.00 0.00 24 GLU A N 11
ATOM 17653 C CA . GLU A 1 24 ? 19.026 -14.454 -15.622 1.00 0.00 24 GLU A CA 11
ATOM 17654 C C . GLU A 1 24 ? 20.279 -15.315 -15.491 1.00 0.00 24 GLU A C 11
ATOM 17655 O O . GLU A 1 24 ? 21.268 -15.099 -16.189 1.00 0.00 24 GLU A O 11
ATOM 17667 N N . ASN A 1 25 ? 20.228 -16.291 -14.590 1.00 0.00 25 ASN A N 11
ATOM 17668 C CA . ASN A 1 25 ? 21.359 -17.184 -14.365 1.00 0.00 25 ASN A CA 11
ATOM 17669 C C . ASN A 1 25 ? 21.575 -18.100 -15.566 1.00 0.00 25 ASN A C 11
ATOM 17670 O O . ASN A 1 25 ? 20.650 -18.776 -16.018 1.00 0.00 25 ASN A O 11
ATOM 17681 N N . CYS A 1 26 ? 22.801 -18.118 -16.076 1.00 0.00 26 CYS A N 11
ATOM 17682 C CA . CYS A 1 26 ? 23.139 -18.952 -17.224 1.00 0.00 26 CYS A CA 11
ATOM 17683 C C . CYS A 1 26 ? 24.171 -20.008 -16.844 1.00 0.00 26 CYS A C 11
ATOM 17684 O O . CYS A 1 26 ? 25.372 -19.811 -17.024 1.00 0.00 26 CYS A O 11
ATOM 17692 N N . GLY A 1 27 ? 23.694 -21.131 -16.315 1.00 0.00 27 GLY A N 11
ATOM 17693 C CA . GLY A 1 27 ? 24.588 -22.202 -15.916 1.00 0.00 27 GLY A CA 11
ATOM 17694 C C . GLY A 1 27 ? 25.687 -21.724 -14.988 1.00 0.00 27 GLY A C 11
ATOM 17695 O O . GLY A 1 27 ? 26.829 -22.173 -15.084 1.00 0.00 27 GLY A O 11
ATOM 17699 N N . ILE A 1 28 ? 25.342 -20.809 -14.087 1.00 0.00 28 ILE A N 11
ATOM 17700 C CA . ILE A 1 28 ? 26.308 -20.270 -13.139 1.00 0.00 28 ILE A CA 11
ATOM 17701 C C . ILE A 1 28 ? 26.347 -21.101 -11.861 1.00 0.00 28 ILE A C 11
ATOM 17702 O O . ILE A 1 28 ? 27.404 -21.280 -11.255 1.00 0.00 28 ILE A O 11
ATOM 17718 N N . LEU A 1 29 ? 25.187 -21.608 -11.456 1.00 0.00 29 LEU A N 11
ATOM 17719 C CA . LEU A 1 29 ? 25.087 -22.423 -10.250 1.00 0.00 29 LEU A CA 11
ATOM 17720 C C . LEU A 1 29 ? 24.281 -23.690 -10.515 1.00 0.00 29 LEU A C 11
ATOM 17721 O O . LEU A 1 29 ? 23.697 -23.853 -11.586 1.00 0.00 29 LEU A O 11
ATOM 17737 N N . GLU A 1 30 ? 24.252 -24.583 -9.531 1.00 0.00 30 GLU A N 11
ATOM 17738 C CA . GLU A 1 30 ? 23.515 -25.835 -9.658 1.00 0.00 30 GLU A CA 11
ATOM 17739 C C . GLU A 1 30 ? 22.913 -26.250 -8.318 1.00 0.00 30 GLU A C 11
ATOM 17740 O O . GLU A 1 30 ? 23.518 -26.049 -7.265 1.00 0.00 30 GLU A O 11
ATOM 17752 N N . TRP A 1 31 ? 21.719 -26.830 -8.368 1.00 0.00 31 TRP A N 11
ATOM 17753 C CA . TRP A 1 31 ? 21.034 -27.273 -7.159 1.00 0.00 31 TRP A CA 11
ATOM 17754 C C . TRP A 1 31 ? 21.428 -28.702 -6.802 1.00 0.00 31 TRP A C 11
ATOM 17755 O O . TRP A 1 31 ? 20.866 -29.660 -7.333 1.00 0.00 31 TRP A O 11
ATOM 17776 N N . GLU A 1 32 ? 22.396 -28.837 -5.901 1.00 0.00 32 GLU A N 11
ATOM 17777 C CA . GLU A 1 32 ? 22.864 -30.151 -5.476 1.00 0.00 32 GLU A CA 11
ATOM 17778 C C . GLU A 1 32 ? 21.883 -30.787 -4.495 1.00 0.00 32 GLU A C 11
ATOM 17779 O O . GLU A 1 32 ? 21.807 -32.010 -4.383 1.00 0.00 32 GLU A O 11
ATOM 17791 N N . ASP A 1 33 ? 21.135 -29.947 -3.788 1.00 0.00 33 ASP A N 11
ATOM 17792 C CA . ASP A 1 33 ? 20.158 -30.426 -2.817 1.00 0.00 33 ASP A CA 11
ATOM 17793 C C . ASP A 1 33 ? 19.212 -29.304 -2.399 1.00 0.00 33 ASP A C 11
ATOM 17794 O O . ASP A 1 33 ? 19.594 -28.404 -1.652 1.00 0.00 33 ASP A O 11
ATOM 17803 N N . ARG A 1 34 ? 17.978 -29.365 -2.888 1.00 0.00 34 ARG A N 11
ATOM 17804 C CA . ARG A 1 34 ? 16.978 -28.353 -2.567 1.00 0.00 34 ARG A CA 11
ATOM 17805 C C . ARG A 1 34 ? 16.580 -28.430 -1.096 1.00 0.00 34 ARG A C 11
ATOM 17806 O O . ARG A 1 34 ? 16.445 -27.407 -0.426 1.00 0.00 34 ARG A O 11
ATOM 17827 N N . GLU A 1 35 ? 16.393 -29.650 -0.602 1.00 0.00 35 GLU A N 11
ATOM 17828 C CA . GLU A 1 35 ? 16.008 -29.859 0.789 1.00 0.00 35 GLU A CA 11
ATOM 17829 C C . GLU A 1 35 ? 17.062 -29.293 1.736 1.00 0.00 35 GLU A C 11
ATOM 17830 O O . GLU A 1 35 ? 16.747 -28.518 2.639 1.00 0.00 35 GLU A O 11
ATOM 17842 N N . GLN A 1 36 ? 18.314 -29.686 1.523 1.00 0.00 36 GLN A N 11
ATOM 17843 C CA . GLN A 1 36 ? 19.414 -29.219 2.358 1.00 0.00 36 GLN A CA 11
ATOM 17844 C C . GLN A 1 36 ? 19.788 -27.781 2.011 1.00 0.00 36 GLN A C 11
ATOM 17845 O O . GLN A 1 36 ? 20.207 -27.013 2.876 1.00 0.00 36 GLN A O 11
ATOM 17859 N N . GLY A 1 37 ? 19.633 -27.425 0.740 1.00 0.00 37 GLY A N 11
ATOM 17860 C CA . GLY A 1 37 ? 19.960 -26.081 0.301 1.00 0.00 37 GLY A CA 11
ATOM 17861 C C . GLY A 1 37 ? 21.381 -25.968 -0.212 1.00 0.00 37 GLY A C 11
ATOM 17862 O O . GLY A 1 37 ? 21.982 -24.894 -0.164 1.00 0.00 37 GLY A O 11
ATOM 17866 N N . ILE A 1 38 ? 21.921 -27.078 -0.703 1.00 0.00 38 ILE A N 11
ATOM 17867 C CA . ILE A 1 38 ? 23.281 -27.098 -1.227 1.00 0.00 38 ILE A CA 11
ATOM 17868 C C . ILE A 1 38 ? 23.308 -26.718 -2.704 1.00 0.00 38 ILE A C 11
ATOM 17869 O O . ILE A 1 38 ? 22.485 -27.186 -3.491 1.00 0.00 38 ILE A O 11
ATOM 17885 N N . PHE A 1 39 ? 24.259 -25.867 -3.073 1.00 0.00 39 PHE A N 11
ATOM 17886 C CA . PHE A 1 39 ? 24.394 -25.424 -4.456 1.00 0.00 39 PHE A CA 11
ATOM 17887 C C . PHE A 1 39 ? 25.859 -25.413 -4.883 1.00 0.00 39 PHE A C 11
ATOM 17888 O O . PHE A 1 39 ? 26.752 -25.184 -4.068 1.00 0.00 39 PHE A O 11
ATOM 17905 N N . ARG A 1 40 ? 26.096 -25.663 -6.167 1.00 0.00 40 ARG A N 11
ATOM 17906 C CA . ARG A 1 40 ? 27.452 -25.684 -6.703 1.00 0.00 40 ARG A CA 11
ATOM 17907 C C . ARG A 1 40 ? 27.693 -24.488 -7.619 1.00 0.00 40 ARG A C 11
ATOM 17908 O O . ARG A 1 40 ? 26.804 -24.072 -8.362 1.00 0.00 40 ARG A O 11
ATOM 17929 N N . VAL A 1 41 ? 28.901 -23.938 -7.559 1.00 0.00 41 VAL A N 11
ATOM 17930 C CA . VAL A 1 41 ? 29.260 -22.789 -8.383 1.00 0.00 41 VAL A CA 11
ATOM 17931 C C . VAL A 1 41 ? 29.880 -23.233 -9.703 1.00 0.00 41 VAL A C 11
ATOM 17932 O O . VAL A 1 41 ? 31.102 -23.277 -9.844 1.00 0.00 41 VAL A O 11
ATOM 17945 N N . VAL A 1 42 ? 29.029 -23.560 -10.670 1.00 0.00 42 VAL A N 11
ATOM 17946 C CA . VAL A 1 42 ? 29.493 -23.999 -11.981 1.00 0.00 42 VAL A CA 11
ATOM 17947 C C . VAL A 1 42 ? 30.450 -22.983 -12.594 1.00 0.00 42 VAL A C 11
ATOM 17948 O O . VAL A 1 42 ? 31.536 -23.335 -13.054 1.00 0.00 42 VAL A O 11
ATOM 17961 N N . LYS A 1 43 ? 30.040 -21.719 -12.595 1.00 0.00 43 LYS A N 11
ATOM 17962 C CA . LYS A 1 43 ? 30.861 -20.649 -13.149 1.00 0.00 43 LYS A CA 11
ATOM 17963 C C . LYS A 1 43 ? 31.324 -19.695 -12.053 1.00 0.00 43 LYS A C 11
ATOM 17964 O O . LYS A 1 43 ? 30.549 -18.872 -11.565 1.00 0.00 43 LYS A O 11
ATOM 17983 N N . SER A 1 44 ? 32.592 -19.810 -11.671 1.00 0.00 44 SER A N 11
ATOM 17984 C CA . SER A 1 44 ? 33.157 -18.959 -10.630 1.00 0.00 44 SER A CA 11
ATOM 17985 C C . SER A 1 44 ? 33.501 -17.579 -11.184 1.00 0.00 44 SER A C 11
ATOM 17986 O O . SER A 1 44 ? 33.599 -16.606 -10.437 1.00 0.00 44 SER A O 11
ATOM 17994 N N . GLU A 1 45 ? 33.684 -17.505 -12.499 1.00 0.00 45 GLU A N 11
ATOM 17995 C CA . GLU A 1 45 ? 34.019 -16.245 -13.153 1.00 0.00 45 GLU A CA 11
ATOM 17996 C C . GLU A 1 45 ? 32.758 -15.447 -13.472 1.00 0.00 45 GLU A C 11
ATOM 17997 O O . GLU A 1 45 ? 32.778 -14.217 -13.493 1.00 0.00 45 GLU A O 11
ATOM 18009 N N . ALA A 1 46 ? 31.663 -16.157 -13.722 1.00 0.00 46 ALA A N 11
ATOM 18010 C CA . ALA A 1 46 ? 30.393 -15.515 -14.039 1.00 0.00 46 ALA A CA 11
ATOM 18011 C C . ALA A 1 46 ? 29.704 -15.008 -12.777 1.00 0.00 46 ALA A C 11
ATOM 18012 O O . ALA A 1 46 ? 29.096 -13.936 -12.777 1.00 0.00 46 ALA A O 11
ATOM 18019 N N . LEU A 1 47 ? 29.801 -15.783 -11.703 1.00 0.00 47 LEU A N 11
ATOM 18020 C CA . LEU A 1 47 ? 29.186 -15.412 -10.433 1.00 0.00 47 LEU A CA 11
ATOM 18021 C C . LEU A 1 47 ? 29.777 -14.109 -9.902 1.00 0.00 47 LEU A C 11
ATOM 18022 O O . LEU A 1 47 ? 29.054 -13.243 -9.411 1.00 0.00 47 LEU A O 11
ATOM 18038 N N . ALA A 1 48 ? 31.095 -13.977 -10.007 1.00 0.00 48 ALA A N 11
ATOM 18039 C CA . ALA A 1 48 ? 31.783 -12.779 -9.541 1.00 0.00 48 ALA A CA 11
ATOM 18040 C C . ALA A 1 48 ? 31.544 -11.607 -10.487 1.00 0.00 48 ALA A C 11
ATOM 18041 O O . ALA A 1 48 ? 31.216 -10.503 -10.054 1.00 0.00 48 ALA A O 11
ATOM 18048 N N . LYS A 1 49 ? 31.712 -11.854 -11.782 1.00 0.00 49 LYS A N 11
ATOM 18049 C CA . LYS A 1 49 ? 31.515 -10.820 -12.791 1.00 0.00 49 LYS A CA 11
ATOM 18050 C C . LYS A 1 49 ? 30.141 -10.175 -12.647 1.00 0.00 49 LYS A C 11
ATOM 18051 O O . LYS A 1 49 ? 30.022 -8.951 -12.592 1.00 0.00 49 LYS A O 11
ATOM 18070 N N . MET A 1 50 ? 29.105 -11.006 -12.585 1.00 0.00 50 MET A N 11
ATOM 18071 C CA . MET A 1 50 ? 27.739 -10.516 -12.445 1.00 0.00 50 MET A CA 11
ATOM 18072 C C . MET A 1 50 ? 27.546 -9.821 -11.101 1.00 0.00 50 MET A C 11
ATOM 18073 O O . MET A 1 50 ? 26.940 -8.752 -11.026 1.00 0.00 50 MET A O 11
ATOM 18087 N N . TRP A 1 51 ? 28.065 -10.435 -10.043 1.00 0.00 51 TRP A N 11
ATOM 18088 C CA . TRP A 1 51 ? 27.949 -9.874 -8.702 1.00 0.00 51 TRP A CA 11
ATOM 18089 C C . TRP A 1 51 ? 28.516 -8.460 -8.652 1.00 0.00 51 TRP A C 11
ATOM 18090 O O . TRP A 1 51 ? 27.864 -7.537 -8.165 1.00 0.00 51 TRP A O 11
ATOM 18111 N N . GLY A 1 52 ? 29.734 -8.297 -9.158 1.00 0.00 52 GLY A N 11
ATOM 18112 C CA . GLY A 1 52 ? 30.368 -6.992 -9.161 1.00 0.00 52 GLY A CA 11
ATOM 18113 C C . GLY A 1 52 ? 29.470 -5.912 -9.732 1.00 0.00 52 GLY A C 11
ATOM 18114 O O . GLY A 1 52 ? 29.343 -4.833 -9.155 1.00 0.00 52 GLY A O 11
ATOM 18118 N N . GLN A 1 53 ? 28.846 -6.204 -10.869 1.00 0.00 53 GLN A N 11
ATOM 18119 C CA . GLN A 1 53 ? 27.958 -5.248 -11.519 1.00 0.00 53 GLN A CA 11
ATOM 18120 C C . GLN A 1 53 ? 26.910 -4.727 -10.541 1.00 0.00 53 GLN A C 11
ATOM 18121 O O . GLN A 1 53 ? 26.456 -3.587 -10.651 1.00 0.00 53 GLN A O 11
ATOM 18135 N N . ARG A 1 54 ? 26.530 -5.567 -9.584 1.00 0.00 54 ARG A N 11
ATOM 18136 C CA . ARG A 1 54 ? 25.535 -5.191 -8.588 1.00 0.00 54 ARG A CA 11
ATOM 18137 C C . ARG A 1 54 ? 26.114 -4.192 -7.591 1.00 0.00 54 ARG A C 11
ATOM 18138 O O . ARG A 1 54 ? 25.440 -3.249 -7.177 1.00 0.00 54 ARG A O 11
ATOM 18159 N N . LYS A 1 55 ? 27.369 -4.406 -7.207 1.00 0.00 55 LYS A N 11
ATOM 18160 C CA . LYS A 1 55 ? 28.041 -3.525 -6.260 1.00 0.00 55 LYS A CA 11
ATOM 18161 C C . LYS A 1 55 ? 28.874 -2.476 -6.989 1.00 0.00 55 LYS A C 11
ATOM 18162 O O . LYS A 1 55 ? 29.675 -1.769 -6.377 1.00 0.00 55 LYS A O 11
ATOM 18181 N N . LYS A 1 56 ? 28.678 -2.378 -8.299 1.00 0.00 56 LYS A N 11
ATOM 18182 C CA . LYS A 1 56 ? 29.409 -1.414 -9.112 1.00 0.00 56 LYS A CA 11
ATOM 18183 C C . LYS A 1 56 ? 30.915 -1.604 -8.961 1.00 0.00 56 LYS A C 11
ATOM 18184 O O . LYS A 1 56 ? 31.682 -0.645 -9.033 1.00 0.00 56 LYS A O 11
ATOM 18203 N N . ASN A 1 57 ? 31.331 -2.849 -8.752 1.00 0.00 57 ASN A N 11
ATOM 18204 C CA . ASN A 1 57 ? 32.746 -3.165 -8.592 1.00 0.00 57 ASN A CA 11
ATOM 18205 C C . ASN A 1 57 ? 33.327 -3.731 -9.883 1.00 0.00 57 ASN A C 11
ATOM 18206 O O . ASN A 1 57 ? 33.323 -4.944 -10.099 1.00 0.00 57 ASN A O 11
ATOM 18217 N N . ASP A 1 58 ? 33.826 -2.846 -10.739 1.00 0.00 58 ASP A N 11
ATOM 18218 C CA . ASP A 1 58 ? 34.412 -3.258 -12.010 1.00 0.00 58 ASP A CA 11
ATOM 18219 C C . ASP A 1 58 ? 35.580 -4.213 -11.785 1.00 0.00 58 ASP A C 11
ATOM 18220 O O . ASP A 1 58 ? 36.032 -4.886 -12.712 1.00 0.00 58 ASP A O 11
ATOM 18229 N N . ARG A 1 59 ? 36.065 -4.267 -10.549 1.00 0.00 59 ARG A N 11
ATOM 18230 C CA . ARG A 1 59 ? 37.181 -5.138 -10.203 1.00 0.00 59 ARG A CA 11
ATOM 18231 C C . ARG A 1 59 ? 36.713 -6.306 -9.339 1.00 0.00 59 ARG A C 11
ATOM 18232 O O . ARG A 1 59 ? 37.420 -6.741 -8.431 1.00 0.00 59 ARG A O 11
ATOM 18253 N N . MET A 1 60 ? 35.517 -6.807 -9.629 1.00 0.00 60 MET A N 11
ATOM 18254 C CA . MET A 1 60 ? 34.954 -7.924 -8.879 1.00 0.00 60 MET A CA 11
ATOM 18255 C C . MET A 1 60 ? 35.450 -9.255 -9.434 1.00 0.00 60 MET A C 11
ATOM 18256 O O . MET A 1 60 ? 35.492 -9.458 -10.648 1.00 0.00 60 MET A O 11
ATOM 18270 N N . THR A 1 61 ? 35.827 -10.162 -8.537 1.00 0.00 61 THR A N 11
ATOM 18271 C CA . THR A 1 61 ? 36.321 -11.473 -8.937 1.00 0.00 61 THR A CA 11
ATOM 18272 C C . THR A 1 61 ? 36.106 -12.502 -7.833 1.00 0.00 61 THR A C 11
ATOM 18273 O O . THR A 1 61 ? 36.103 -12.165 -6.649 1.00 0.00 61 THR A O 11
ATOM 18284 N N . TYR A 1 62 ? 35.926 -13.757 -8.228 1.00 0.00 62 TYR A N 11
ATOM 18285 C CA . TYR A 1 62 ? 35.708 -14.836 -7.271 1.00 0.00 62 TYR A CA 11
ATOM 18286 C C . TYR A 1 62 ? 36.627 -14.686 -6.062 1.00 0.00 62 TYR A C 11
ATOM 18287 O O . TYR A 1 62 ? 36.191 -14.812 -4.919 1.00 0.00 62 TYR A O 11
ATOM 18305 N N . GLU A 1 63 ? 37.902 -14.415 -6.326 1.00 0.00 63 GLU A N 11
ATOM 18306 C CA . GLU A 1 63 ? 38.883 -14.248 -5.260 1.00 0.00 63 GLU A CA 11
ATOM 18307 C C . GLU A 1 63 ? 38.354 -13.312 -4.177 1.00 0.00 63 GLU A C 11
ATOM 18308 O O . GLU A 1 63 ? 38.560 -13.544 -2.985 1.00 0.00 63 GLU A O 11
ATOM 18320 N N . LYS A 1 64 ? 37.673 -12.252 -4.599 1.00 0.00 64 LYS A N 11
ATOM 18321 C CA . LYS A 1 64 ? 37.114 -11.280 -3.667 1.00 0.00 64 LYS A CA 11
ATOM 18322 C C . LYS A 1 64 ? 35.721 -11.702 -3.212 1.00 0.00 64 LYS A C 11
ATOM 18323 O O . LYS A 1 64 ? 35.417 -11.691 -2.018 1.00 0.00 64 LYS A O 11
ATOM 18342 N N . LEU A 1 65 ? 34.878 -12.076 -4.169 1.00 0.00 65 LEU A N 11
ATOM 18343 C CA . LEU A 1 65 ? 33.517 -12.503 -3.866 1.00 0.00 65 LEU A CA 11
ATOM 18344 C C . LEU A 1 65 ? 33.509 -13.544 -2.751 1.00 0.00 65 LEU A C 11
ATOM 18345 O O . LEU A 1 65 ? 32.644 -13.524 -1.875 1.00 0.00 65 LEU A O 11
ATOM 18361 N N . SER A 1 66 ? 34.479 -14.453 -2.789 1.00 0.00 66 SER A N 11
ATOM 18362 C CA . SER A 1 66 ? 34.583 -15.503 -1.783 1.00 0.00 66 SER A CA 11
ATOM 18363 C C . SER A 1 66 ? 34.693 -14.906 -0.383 1.00 0.00 66 SER A C 11
ATOM 18364 O O . SER A 1 66 ? 34.236 -15.499 0.594 1.00 0.00 66 SER A O 11
ATOM 18372 N N . ARG A 1 67 ? 35.302 -13.728 -0.296 1.00 0.00 67 ARG A N 11
ATOM 18373 C CA . ARG A 1 67 ? 35.474 -13.050 0.983 1.00 0.00 67 ARG A CA 11
ATOM 18374 C C . ARG A 1 67 ? 34.182 -13.083 1.794 1.00 0.00 67 ARG A C 11
ATOM 18375 O O . ARG A 1 67 ? 34.205 -13.276 3.009 1.00 0.00 67 ARG A O 11
ATOM 18396 N N . ALA A 1 68 ? 33.057 -12.892 1.113 1.00 0.00 68 ALA A N 11
ATOM 18397 C CA . ALA A 1 68 ? 31.756 -12.901 1.769 1.00 0.00 68 ALA A CA 11
ATOM 18398 C C . ALA A 1 68 ? 31.293 -14.327 2.050 1.00 0.00 68 ALA A C 11
ATOM 18399 O O . ALA A 1 68 ? 30.614 -14.585 3.045 1.00 0.00 68 ALA A O 11
ATOM 18406 N N . LEU A 1 69 ? 31.663 -15.249 1.169 1.00 0.00 69 LEU A N 11
ATOM 18407 C CA . LEU A 1 69 ? 31.284 -16.649 1.322 1.00 0.00 69 LEU A CA 11
ATOM 18408 C C . LEU A 1 69 ? 31.945 -17.260 2.553 1.00 0.00 69 LEU A C 11
ATOM 18409 O O . LEU A 1 69 ? 31.323 -18.026 3.288 1.00 0.00 69 LEU A O 11
ATOM 18425 N N . ARG A 1 70 ? 33.210 -16.914 2.773 1.00 0.00 70 ARG A N 11
ATOM 18426 C CA . ARG A 1 70 ? 33.955 -17.428 3.916 1.00 0.00 70 ARG A CA 11
ATOM 18427 C C . ARG A 1 70 ? 33.651 -16.617 5.172 1.00 0.00 70 ARG A C 11
ATOM 18428 O O . ARG A 1 70 ? 33.904 -17.066 6.290 1.00 0.00 70 ARG A O 11
ATOM 18449 N N . TYR A 1 71 ? 33.108 -15.420 4.980 1.00 0.00 71 TYR A N 11
ATOM 18450 C CA . TYR A 1 71 ? 32.773 -14.544 6.096 1.00 0.00 71 TYR A CA 11
ATOM 18451 C C . TYR A 1 71 ? 31.369 -14.839 6.617 1.00 0.00 71 TYR A C 11
ATOM 18452 O O . TYR A 1 71 ? 31.014 -14.451 7.730 1.00 0.00 71 TYR A O 11
ATOM 18470 N N . TYR A 1 72 ? 30.577 -15.528 5.804 1.00 0.00 72 TYR A N 11
ATOM 18471 C CA . TYR A 1 72 ? 29.211 -15.874 6.180 1.00 0.00 72 TYR A CA 11
ATOM 18472 C C . TYR A 1 72 ? 29.195 -17.054 7.147 1.00 0.00 72 TYR A C 11
ATOM 18473 O O . TYR A 1 72 ? 28.197 -17.303 7.824 1.00 0.00 72 TYR A O 11
ATOM 18491 N N . TYR A 1 73 ? 30.307 -17.778 7.205 1.00 0.00 73 TYR A N 11
ATOM 18492 C CA . TYR A 1 73 ? 30.422 -18.934 8.087 1.00 0.00 73 TYR A CA 11
ATOM 18493 C C . TYR A 1 73 ? 30.453 -18.502 9.550 1.00 0.00 73 TYR A C 11
ATOM 18494 O O . TYR A 1 73 ? 30.489 -19.335 10.455 1.00 0.00 73 TYR A O 11
ATOM 18512 N N . LYS A 1 74 ? 30.440 -17.192 9.773 1.00 0.00 74 LYS A N 11
ATOM 18513 C CA . LYS A 1 74 ? 30.465 -16.646 11.125 1.00 0.00 74 LYS A CA 11
ATOM 18514 C C . LYS A 1 74 ? 29.062 -16.258 11.582 1.00 0.00 74 LYS A C 11
ATOM 18515 O O . LYS A 1 74 ? 28.715 -16.411 12.753 1.00 0.00 74 LYS A O 11
ATOM 18534 N N . THR A 1 75 ? 28.258 -15.758 10.649 1.00 0.00 75 THR A N 11
ATOM 18535 C CA . THR A 1 75 ? 26.893 -15.349 10.955 1.00 0.00 75 THR A CA 11
ATOM 18536 C C . THR A 1 75 ? 25.910 -16.488 10.710 1.00 0.00 75 THR A C 11
ATOM 18537 O O . THR A 1 75 ? 24.734 -16.390 11.055 1.00 0.00 75 THR A O 11
ATOM 18548 N N . GLY A 1 76 ? 26.401 -17.569 10.111 1.00 0.00 76 GLY A N 11
ATOM 18549 C CA . GLY A 1 76 ? 25.551 -18.711 9.830 1.00 0.00 76 GLY A CA 11
ATOM 18550 C C . GLY A 1 76 ? 24.934 -18.648 8.446 1.00 0.00 76 GLY A C 11
ATOM 18551 O O . GLY A 1 76 ? 24.481 -19.663 7.916 1.00 0.00 76 GLY A O 11
ATOM 18555 N N . ILE A 1 77 ? 24.916 -17.455 7.862 1.00 0.00 77 ILE A N 11
ATOM 18556 C CA . ILE A 1 77 ? 24.349 -17.265 6.533 1.00 0.00 77 ILE A CA 11
ATOM 18557 C C . ILE A 1 77 ? 24.690 -18.435 5.617 1.00 0.00 77 ILE A C 11
ATOM 18558 O O . ILE A 1 77 ? 23.829 -18.951 4.903 1.00 0.00 77 ILE A O 11
ATOM 18574 N N . LEU A 1 78 ? 25.952 -18.851 5.643 1.00 0.00 78 LEU A N 11
ATOM 18575 C CA . LEU A 1 78 ? 26.408 -19.963 4.817 1.00 0.00 78 LEU A CA 11
ATOM 18576 C C . LEU A 1 78 ? 26.905 -21.117 5.682 1.00 0.00 78 LEU A C 11
ATOM 18577 O O . LEU A 1 78 ? 27.129 -20.954 6.881 1.00 0.00 78 LEU A O 11
ATOM 18593 N N . GLU A 1 79 ? 27.077 -22.282 5.065 1.00 0.00 79 GLU A N 11
ATOM 18594 C CA . GLU A 1 79 ? 27.549 -23.462 5.779 1.00 0.00 79 GLU A CA 11
ATOM 18595 C C . GLU A 1 79 ? 28.873 -23.955 5.201 1.00 0.00 79 GLU A C 11
ATOM 18596 O O . GLU A 1 79 ? 28.945 -24.352 4.038 1.00 0.00 79 GLU A O 11
ATOM 18608 N N . ARG A 1 80 ? 29.918 -23.924 6.022 1.00 0.00 80 ARG A N 11
ATOM 18609 C CA . ARG A 1 80 ? 31.240 -24.365 5.593 1.00 0.00 80 ARG A CA 11
ATOM 18610 C C . ARG A 1 80 ? 31.176 -25.766 4.990 1.00 0.00 80 ARG A C 11
ATOM 18611 O O . ARG A 1 80 ? 30.846 -26.734 5.676 1.00 0.00 80 ARG A O 11
ATOM 18632 N N . VAL A 1 81 ? 31.494 -25.866 3.704 1.00 0.00 81 VAL A N 11
ATOM 18633 C CA . VAL A 1 81 ? 31.474 -27.148 3.009 1.00 0.00 81 VAL A CA 11
ATOM 18634 C C . VAL A 1 81 ? 32.888 -27.656 2.753 1.00 0.00 81 VAL A C 11
ATOM 18635 O O . VAL A 1 81 ? 33.812 -26.871 2.538 1.00 0.00 81 VAL A O 11
ATOM 18648 N N . ASP A 1 82 ? 33.050 -28.975 2.777 1.00 0.00 82 ASP A N 11
ATOM 18649 C CA . ASP A 1 82 ? 34.352 -29.590 2.547 1.00 0.00 82 ASP A CA 11
ATOM 18650 C C . ASP A 1 82 ? 34.461 -30.111 1.117 1.00 0.00 82 ASP A C 11
ATOM 18651 O O . ASP A 1 82 ? 35.012 -31.185 0.878 1.00 0.00 82 ASP A O 11
ATOM 18660 N N . ARG A 1 83 ? 33.930 -29.343 0.171 1.00 0.00 83 ARG A N 11
ATOM 18661 C CA . ARG A 1 83 ? 33.966 -29.729 -1.235 1.00 0.00 83 ARG A CA 11
ATOM 18662 C C . ARG A 1 83 ? 34.512 -28.594 -2.096 1.00 0.00 83 ARG A C 11
ATOM 18663 O O . ARG A 1 83 ? 34.838 -27.520 -1.591 1.00 0.00 83 ARG A O 11
ATOM 18684 N N . ARG A 1 84 ? 34.610 -28.841 -3.399 1.00 0.00 84 ARG A N 11
ATOM 18685 C CA . ARG A 1 84 ? 35.119 -27.841 -4.330 1.00 0.00 84 ARG A CA 11
ATOM 18686 C C . ARG A 1 84 ? 33.972 -27.117 -5.029 1.00 0.00 84 ARG A C 11
ATOM 18687 O O . ARG A 1 84 ? 33.040 -27.746 -5.530 1.00 0.00 84 ARG A O 11
ATOM 18708 N N . LEU A 1 85 ? 34.048 -25.791 -5.059 1.00 0.00 85 LEU A N 11
ATOM 18709 C CA . LEU A 1 85 ? 33.016 -24.980 -5.697 1.00 0.00 85 LEU A CA 11
ATOM 18710 C C . LEU A 1 85 ? 31.624 -25.482 -5.329 1.00 0.00 85 LEU A C 11
ATOM 18711 O O . LEU A 1 85 ? 30.737 -25.563 -6.179 1.00 0.00 85 LEU A O 11
ATOM 18727 N N . VAL A 1 86 ? 31.438 -25.816 -4.055 1.00 0.00 86 VAL A N 11
ATOM 18728 C CA . VAL A 1 86 ? 30.153 -26.307 -3.574 1.00 0.00 86 VAL A CA 11
ATOM 18729 C C . VAL A 1 86 ? 29.827 -25.736 -2.198 1.00 0.00 86 VAL A C 11
ATOM 18730 O O . VAL A 1 86 ? 30.388 -26.162 -1.189 1.00 0.00 86 VAL A O 11
ATOM 18743 N N . TYR A 1 87 ? 28.916 -24.770 -2.166 1.00 0.00 87 TYR A N 11
ATOM 18744 C CA . TYR A 1 87 ? 28.516 -24.138 -0.914 1.00 0.00 87 TYR A CA 11
ATOM 18745 C C . TYR A 1 87 ? 27.091 -24.532 -0.536 1.00 0.00 87 TYR A C 11
ATOM 18746 O O . TYR A 1 87 ? 26.381 -25.165 -1.318 1.00 0.00 87 TYR A O 11
ATOM 18764 N N . LYS A 1 88 ? 26.679 -24.151 0.668 1.00 0.00 88 LYS A N 11
ATOM 18765 C CA . LYS A 1 88 ? 25.339 -24.461 1.152 1.00 0.00 88 LYS A CA 11
ATOM 18766 C C . LYS A 1 88 ? 24.841 -23.379 2.105 1.00 0.00 88 LYS A C 11
ATOM 18767 O O . LYS A 1 88 ? 25.510 -23.043 3.083 1.00 0.00 88 LYS A O 11
ATOM 18786 N N . PHE A 1 89 ? 23.662 -22.839 1.815 1.00 0.00 89 PHE A N 11
ATOM 18787 C CA . PHE A 1 89 ? 23.075 -21.795 2.647 1.00 0.00 89 PHE A CA 11
ATOM 18788 C C . PHE A 1 89 ? 22.674 -22.348 4.012 1.00 0.00 89 PHE A C 11
ATOM 18789 O O . PHE A 1 89 ? 22.050 -23.403 4.107 1.00 0.00 89 PHE A O 11
ATOM 18806 N N . GLY A 1 90 ? 23.040 -21.626 5.067 1.00 0.00 90 GLY A N 11
ATOM 18807 C CA . GLY A 1 90 ? 22.711 -22.060 6.412 1.00 0.00 90 GLY A CA 11
ATOM 18808 C C . GLY A 1 90 ? 21.269 -21.772 6.778 1.00 0.00 90 GLY A C 11
ATOM 18809 O O . GLY A 1 90 ? 20.393 -21.748 5.913 1.00 0.00 90 GLY A O 11
ATOM 18813 N N . LYS A 1 91 ? 21.019 -21.554 8.065 1.00 0.00 91 LYS A N 11
ATOM 18814 C CA . LYS A 1 91 ? 19.672 -21.267 8.545 1.00 0.00 91 LYS A CA 11
ATOM 18815 C C . LYS A 1 91 ? 19.428 -19.763 8.612 1.00 0.00 91 LYS A C 11
ATOM 18816 O O . LYS A 1 91 ? 18.286 -19.313 8.705 1.00 0.00 91 LYS A O 11
ATOM 18835 N N . ASN A 1 92 ? 20.508 -18.989 8.562 1.00 0.00 92 ASN A N 11
ATOM 18836 C CA . ASN A 1 92 ? 20.410 -17.535 8.616 1.00 0.00 92 ASN A CA 11
ATOM 18837 C C . ASN A 1 92 ? 19.774 -16.985 7.343 1.00 0.00 92 ASN A C 11
ATOM 18838 O O . ASN A 1 92 ? 19.069 -15.977 7.375 1.00 0.00 92 ASN A O 11
ATOM 18849 N N . ALA A 1 93 ? 20.027 -17.656 6.224 1.00 0.00 93 ALA A N 11
ATOM 18850 C CA . ALA A 1 93 ? 19.477 -17.236 4.941 1.00 0.00 93 ALA A CA 11
ATOM 18851 C C . ALA A 1 93 ? 18.008 -17.625 4.820 1.00 0.00 93 ALA A C 11
ATOM 18852 O O . ALA A 1 93 ? 17.604 -18.708 5.245 1.00 0.00 93 ALA A O 11
ATOM 18859 N N . HIS A 1 94 ? 17.211 -16.734 4.238 1.00 0.00 94 HIS A N 11
ATOM 18860 C CA . HIS A 1 94 ? 15.785 -16.984 4.062 1.00 0.00 94 HIS A CA 11
ATOM 18861 C C . HIS A 1 94 ? 15.388 -16.852 2.595 1.00 0.00 94 HIS A C 11
ATOM 18862 O O . HIS A 1 94 ? 15.981 -16.075 1.848 1.00 0.00 94 HIS A O 11
ATOM 18876 N N . GLY A 1 95 ? 14.380 -17.618 2.188 1.00 0.00 95 GLY A N 11
ATOM 18877 C CA . GLY A 1 95 ? 13.922 -17.572 0.812 1.00 0.00 95 GLY A CA 11
ATOM 18878 C C . GLY A 1 95 ? 14.106 -18.895 0.095 1.00 0.00 95 GLY A C 11
ATOM 18879 O O . GLY A 1 95 ? 13.247 -19.313 -0.682 1.00 0.00 95 GLY A O 11
ATOM 18883 N N . TRP A 1 96 ? 15.229 -19.555 0.354 1.00 0.00 96 TRP A N 11
ATOM 18884 C CA . TRP A 1 96 ? 15.524 -20.837 -0.274 1.00 0.00 96 TRP A CA 11
ATOM 18885 C C . TRP A 1 96 ? 14.834 -21.978 0.466 1.00 0.00 96 TRP A C 11
ATOM 18886 O O . TRP A 1 96 ? 14.284 -22.887 -0.153 1.00 0.00 96 TRP A O 11
ATOM 18907 N N . GLN A 1 97 ? 14.868 -21.921 1.794 1.00 0.00 97 GLN A N 11
ATOM 18908 C CA . GLN A 1 97 ? 14.245 -22.951 2.618 1.00 0.00 97 GLN A CA 11
ATOM 18909 C C . GLN A 1 97 ? 12.798 -23.184 2.196 1.00 0.00 97 GLN A C 11
ATOM 18910 O O . GLN A 1 97 ? 12.133 -22.276 1.698 1.00 0.00 97 GLN A O 11
ATOM 18924 N N . GLU A 1 98 ? 12.318 -24.407 2.399 1.00 0.00 98 GLU A N 11
ATOM 18925 C CA . GLU A 1 98 ? 10.949 -24.759 2.038 1.00 0.00 98 GLU A CA 11
ATOM 18926 C C . GLU A 1 98 ? 10.001 -24.527 3.211 1.00 0.00 98 GLU A C 11
ATOM 18927 O O . GLU A 1 98 ? 10.390 -24.654 4.372 1.00 0.00 98 GLU A O 11
ATOM 18939 N N . ASP A 1 99 ? 8.755 -24.188 2.898 1.00 0.00 99 ASP A N 11
ATOM 18940 C CA . ASP A 1 99 ? 7.750 -23.939 3.925 1.00 0.00 99 ASP A CA 11
ATOM 18941 C C . ASP A 1 99 ? 8.163 -22.773 4.818 1.00 0.00 99 ASP A C 11
ATOM 18942 O O . ASP A 1 99 ? 9.324 -22.659 5.212 1.00 0.00 99 ASP A O 11
ATOM 18951 N N . LYS A 1 100 ? 7.205 -21.908 5.133 1.00 0.00 100 LYS A N 11
ATOM 18952 C CA . LYS A 1 100 ? 7.467 -20.750 5.980 1.00 0.00 100 LYS A CA 11
ATOM 18953 C C . LYS A 1 100 ? 6.619 -20.799 7.247 1.00 0.00 100 LYS A C 11
ATOM 18954 O O . LYS A 1 100 ? 5.532 -20.223 7.301 1.00 0.00 100 LYS A O 11
ATOM 18973 N N . LEU A 1 101 ? 7.123 -21.490 8.264 1.00 0.00 101 LEU A N 11
ATOM 18974 C CA . LEU A 1 101 ? 6.412 -21.613 9.532 1.00 0.00 101 LEU A CA 11
ATOM 18975 C C . LEU A 1 101 ? 7.072 -20.760 10.611 1.00 0.00 101 LEU A C 11
ATOM 18976 O O . LEU A 1 101 ? 8.284 -20.827 10.814 1.00 0.00 101 LEU A O 11
ATOM 18992 N N . SER A 1 102 ? 6.266 -19.960 11.302 1.00 0.00 102 SER A N 11
ATOM 18993 C CA . SER A 1 102 ? 6.771 -19.093 12.359 1.00 0.00 102 SER A CA 11
ATOM 18994 C C . SER A 1 102 ? 6.999 -19.882 13.645 1.00 0.00 102 SER A C 11
ATOM 18995 O O . SER A 1 102 ? 6.686 -21.069 13.723 1.00 0.00 102 SER A O 11
ATOM 19003 N N . GLY A 1 103 ? 7.548 -19.211 14.654 1.00 0.00 103 GLY A N 11
ATOM 19004 C CA . GLY A 1 103 ? 7.809 -19.863 15.924 1.00 0.00 103 GLY A CA 11
ATOM 19005 C C . GLY A 1 103 ? 7.353 -19.033 17.107 1.00 0.00 103 GLY A C 11
ATOM 19006 O O . GLY A 1 103 ? 6.496 -18.158 16.984 1.00 0.00 103 GLY A O 11
ATOM 19010 N N . PRO A 1 104 ? 7.931 -19.307 18.285 1.00 0.00 104 PRO A N 11
ATOM 19011 C CA . PRO A 1 104 ? 7.593 -18.591 19.519 1.00 0.00 104 PRO A CA 11
ATOM 19012 C C . PRO A 1 104 ? 8.083 -17.147 19.503 1.00 0.00 104 PRO A C 11
ATOM 19013 O O . PRO A 1 104 ? 9.279 -16.885 19.634 1.00 0.00 104 PRO A O 11
ATOM 19024 N N . SER A 1 105 ? 7.151 -16.212 19.343 1.00 0.00 105 SER A N 11
ATOM 19025 C CA . SER A 1 105 ? 7.489 -14.794 19.307 1.00 0.00 105 SER A CA 11
ATOM 19026 C C . SER A 1 105 ? 8.653 -14.489 20.244 1.00 0.00 105 SER A C 11
ATOM 19027 O O . SER A 1 105 ? 9.626 -13.843 19.854 1.00 0.00 105 SER A O 11
ATOM 19035 N N . SER A 1 106 ? 8.546 -14.959 21.483 1.00 0.00 106 SER A N 11
ATOM 19036 C CA . SER A 1 106 ? 9.587 -14.734 22.479 1.00 0.00 106 SER A CA 11
ATOM 19037 C C . SER A 1 106 ? 10.049 -13.280 22.463 1.00 0.00 106 SER A C 11
ATOM 19038 O O . SER A 1 106 ? 10.942 -12.909 21.702 1.00 0.00 106 SER A O 11
ATOM 19046 N N . GLY A 1 107 ? 9.433 -12.461 23.310 1.00 0.00 107 GLY A N 11
ATOM 19047 C CA . GLY A 1 107 ? 9.793 -11.057 23.378 1.00 0.00 107 GLY A CA 11
ATOM 19048 C C . GLY A 1 107 ? 10.150 -10.483 22.021 1.00 0.00 107 GLY A C 11
ATOM 19049 O O . GLY A 1 107 ? 10.933 -9.539 21.925 1.00 0.00 107 GLY A O 11
ATOM 19053 N N . GLY A 1 1 ? 5.621 -6.332 -6.197 1.00 0.00 1 GLY A N 12
ATOM 19054 C CA . GLY A 1 1 ? 6.337 -5.367 -5.383 1.00 0.00 1 GLY A CA 12
ATOM 19055 C C . GLY A 1 1 ? 7.690 -5.879 -4.933 1.00 0.00 1 GLY A C 12
ATOM 19056 O O . GLY A 1 1 ? 8.083 -5.688 -3.782 1.00 0.00 1 GLY A O 12
ATOM 19060 N N . SER A 1 2 ? 8.406 -6.534 -5.841 1.00 0.00 2 SER A N 12
ATOM 19061 C CA . SER A 1 2 ? 9.721 -7.081 -5.529 1.00 0.00 2 SER A CA 12
ATOM 19062 C C . SER A 1 2 ? 10.804 -6.018 -5.689 1.00 0.00 2 SER A C 12
ATOM 19063 O O . SER A 1 2 ? 11.488 -5.961 -6.711 1.00 0.00 2 SER A O 12
ATOM 19071 N N . SER A 1 3 ? 10.952 -5.176 -4.671 1.00 0.00 3 SER A N 12
ATOM 19072 C CA . SER A 1 3 ? 11.948 -4.111 -4.698 1.00 0.00 3 SER A CA 12
ATOM 19073 C C . SER A 1 3 ? 12.312 -3.671 -3.283 1.00 0.00 3 SER A C 12
ATOM 19074 O O . SER A 1 3 ? 11.437 -3.389 -2.465 1.00 0.00 3 SER A O 12
ATOM 19082 N N . GLY A 1 4 ? 13.610 -3.615 -3.003 1.00 0.00 4 GLY A N 12
ATOM 19083 C CA . GLY A 1 4 ? 14.068 -3.209 -1.687 1.00 0.00 4 GLY A CA 12
ATOM 19084 C C . GLY A 1 4 ? 14.095 -1.703 -1.522 1.00 0.00 4 GLY A C 12
ATOM 19085 O O . GLY A 1 4 ? 13.087 -1.091 -1.170 1.00 0.00 4 GLY A O 12
ATOM 19089 N N . SER A 1 5 ? 15.254 -1.102 -1.776 1.00 0.00 5 SER A N 12
ATOM 19090 C CA . SER A 1 5 ? 15.410 0.342 -1.648 1.00 0.00 5 SER A CA 12
ATOM 19091 C C . SER A 1 5 ? 15.410 0.761 -0.181 1.00 0.00 5 SER A C 12
ATOM 19092 O O . SER A 1 5 ? 14.806 1.768 0.188 1.00 0.00 5 SER A O 12
ATOM 19100 N N . SER A 1 6 ? 16.092 -0.020 0.651 1.00 0.00 6 SER A N 12
ATOM 19101 C CA . SER A 1 6 ? 16.168 0.267 2.079 1.00 0.00 6 SER A CA 12
ATOM 19102 C C . SER A 1 6 ? 17.006 -0.784 2.800 1.00 0.00 6 SER A C 12
ATOM 19103 O O . SER A 1 6 ? 17.819 -0.460 3.664 1.00 0.00 6 SER A O 12
ATOM 19111 N N . GLY A 1 7 ? 16.802 -2.047 2.436 1.00 0.00 7 GLY A N 12
ATOM 19112 C CA . GLY A 1 7 ? 17.545 -3.128 3.057 1.00 0.00 7 GLY A CA 12
ATOM 19113 C C . GLY A 1 7 ? 17.728 -4.313 2.131 1.00 0.00 7 GLY A C 12
ATOM 19114 O O . GLY A 1 7 ? 17.311 -5.427 2.448 1.00 0.00 7 GLY A O 12
ATOM 19118 N N . SER A 1 8 ? 18.351 -4.074 0.982 1.00 0.00 8 SER A N 12
ATOM 19119 C CA . SER A 1 8 ? 18.583 -5.130 0.003 1.00 0.00 8 SER A CA 12
ATOM 19120 C C . SER A 1 8 ? 19.998 -5.046 -0.561 1.00 0.00 8 SER A C 12
ATOM 19121 O O . SER A 1 8 ? 20.199 -4.651 -1.709 1.00 0.00 8 SER A O 12
ATOM 19129 N N . SER A 1 9 ? 20.977 -5.422 0.256 1.00 0.00 9 SER A N 12
ATOM 19130 C CA . SER A 1 9 ? 22.375 -5.386 -0.158 1.00 0.00 9 SER A CA 12
ATOM 19131 C C . SER A 1 9 ? 23.156 -6.538 0.467 1.00 0.00 9 SER A C 12
ATOM 19132 O O . SER A 1 9 ? 23.808 -6.373 1.499 1.00 0.00 9 SER A O 12
ATOM 19140 N N . HIS A 1 10 ? 23.086 -7.705 -0.166 1.00 0.00 10 HIS A N 12
ATOM 19141 C CA . HIS A 1 10 ? 23.787 -8.885 0.328 1.00 0.00 10 HIS A CA 12
ATOM 19142 C C . HIS A 1 10 ? 24.127 -9.833 -0.818 1.00 0.00 10 HIS A C 12
ATOM 19143 O O . HIS A 1 10 ? 23.371 -9.954 -1.784 1.00 0.00 10 HIS A O 12
ATOM 19157 N N . LEU A 1 11 ? 25.268 -10.504 -0.706 1.00 0.00 11 LEU A N 12
ATOM 19158 C CA . LEU A 1 11 ? 25.709 -11.441 -1.733 1.00 0.00 11 LEU A CA 12
ATOM 19159 C C . LEU A 1 11 ? 24.922 -12.745 -1.654 1.00 0.00 11 LEU A C 12
ATOM 19160 O O . LEU A 1 11 ? 24.314 -13.174 -2.635 1.00 0.00 11 LEU A O 12
ATOM 19176 N N . TRP A 1 12 ? 24.938 -13.369 -0.482 1.00 0.00 12 TRP A N 12
ATOM 19177 C CA . TRP A 1 12 ? 24.223 -14.624 -0.275 1.00 0.00 12 TRP A CA 12
ATOM 19178 C C . TRP A 1 12 ? 22.866 -14.598 -0.969 1.00 0.00 12 TRP A C 12
ATOM 19179 O O . TRP A 1 12 ? 22.415 -15.609 -1.506 1.00 0.00 12 TRP A O 12
ATOM 19200 N N . GLU A 1 13 ? 22.220 -13.436 -0.953 1.00 0.00 13 GLU A N 12
ATOM 19201 C CA . GLU A 1 13 ? 20.913 -13.281 -1.581 1.00 0.00 13 GLU A CA 12
ATOM 19202 C C . GLU A 1 13 ? 21.044 -13.211 -3.099 1.00 0.00 13 GLU A C 12
ATOM 19203 O O . GLU A 1 13 ? 20.240 -13.790 -3.830 1.00 0.00 13 GLU A O 12
ATOM 19215 N N . PHE A 1 14 ? 22.062 -12.497 -3.567 1.00 0.00 14 PHE A N 12
ATOM 19216 C CA . PHE A 1 14 ? 22.298 -12.348 -4.998 1.00 0.00 14 PHE A CA 12
ATOM 19217 C C . PHE A 1 14 ? 22.539 -13.705 -5.654 1.00 0.00 14 PHE A C 12
ATOM 19218 O O . PHE A 1 14 ? 21.922 -14.036 -6.666 1.00 0.00 14 PHE A O 12
ATOM 19235 N N . VAL A 1 15 ? 23.441 -14.486 -5.068 1.00 0.00 15 VAL A N 12
ATOM 19236 C CA . VAL A 1 15 ? 23.763 -15.807 -5.594 1.00 0.00 15 VAL A CA 12
ATOM 19237 C C . VAL A 1 15 ? 22.591 -16.768 -5.424 1.00 0.00 15 VAL A C 12
ATOM 19238 O O . VAL A 1 15 ? 22.315 -17.587 -6.301 1.00 0.00 15 VAL A O 12
ATOM 19251 N N . ARG A 1 16 ? 21.905 -16.660 -4.292 1.00 0.00 16 ARG A N 12
ATOM 19252 C CA . ARG A 1 16 ? 20.762 -17.520 -4.006 1.00 0.00 16 ARG A CA 12
ATOM 19253 C C . ARG A 1 16 ? 19.623 -17.253 -4.985 1.00 0.00 16 ARG A C 12
ATOM 19254 O O . ARG A 1 16 ? 18.937 -18.177 -5.423 1.00 0.00 16 ARG A O 12
ATOM 19275 N N . ASP A 1 17 ? 19.427 -15.983 -5.324 1.00 0.00 17 ASP A N 12
ATOM 19276 C CA . ASP A 1 17 ? 18.371 -15.594 -6.252 1.00 0.00 17 ASP A CA 12
ATOM 19277 C C . ASP A 1 17 ? 18.530 -16.311 -7.588 1.00 0.00 17 ASP A C 12
ATOM 19278 O O . ASP A 1 17 ? 17.562 -16.828 -8.147 1.00 0.00 17 ASP A O 12
ATOM 19287 N N . LEU A 1 18 ? 19.757 -16.338 -8.097 1.00 0.00 18 LEU A N 12
ATOM 19288 C CA . LEU A 1 18 ? 20.044 -16.991 -9.369 1.00 0.00 18 LEU A CA 12
ATOM 19289 C C . LEU A 1 18 ? 19.456 -18.398 -9.404 1.00 0.00 18 LEU A C 12
ATOM 19290 O O . LEU A 1 18 ? 18.867 -18.812 -10.404 1.00 0.00 18 LEU A O 12
ATOM 19306 N N . LEU A 1 19 ? 19.616 -19.128 -8.306 1.00 0.00 19 LEU A N 12
ATOM 19307 C CA . LEU A 1 19 ? 19.098 -20.488 -8.209 1.00 0.00 19 LEU A CA 12
ATOM 19308 C C . LEU A 1 19 ? 17.586 -20.511 -8.411 1.00 0.00 19 LEU A C 12
ATOM 19309 O O . LEU A 1 19 ? 17.033 -21.484 -8.926 1.00 0.00 19 LEU A O 12
ATOM 19325 N N . LEU A 1 20 ? 16.924 -19.434 -8.005 1.00 0.00 20 LEU A N 12
ATOM 19326 C CA . LEU A 1 20 ? 15.475 -19.329 -8.143 1.00 0.00 20 LEU A CA 12
ATOM 19327 C C . LEU A 1 20 ? 15.104 -18.495 -9.365 1.00 0.00 20 LEU A C 12
ATOM 19328 O O . LEU A 1 20 ? 13.932 -18.396 -9.729 1.00 0.00 20 LEU A O 12
ATOM 19344 N N . SER A 1 21 ? 16.111 -17.899 -9.996 1.00 0.00 21 SER A N 12
ATOM 19345 C CA . SER A 1 21 ? 15.890 -17.073 -11.177 1.00 0.00 21 SER A CA 12
ATOM 19346 C C . SER A 1 21 ? 16.619 -17.649 -12.387 1.00 0.00 21 SER A C 12
ATOM 19347 O O . SER A 1 21 ? 17.717 -17.221 -12.745 1.00 0.00 21 SER A O 12
ATOM 19355 N N . PRO A 1 22 ? 15.995 -18.644 -13.035 1.00 0.00 22 PRO A N 12
ATOM 19356 C CA . PRO A 1 22 ? 16.565 -19.301 -14.215 1.00 0.00 22 PRO A CA 12
ATOM 19357 C C . PRO A 1 22 ? 16.582 -18.387 -15.435 1.00 0.00 22 PRO A C 12
ATOM 19358 O O . PRO A 1 22 ? 17.137 -18.737 -16.476 1.00 0.00 22 PRO A O 12
ATOM 19369 N N . GLU A 1 23 ? 15.970 -17.214 -15.299 1.00 0.00 23 GLU A N 12
ATOM 19370 C CA . GLU A 1 23 ? 15.916 -16.250 -16.392 1.00 0.00 23 GLU A CA 12
ATOM 19371 C C . GLU A 1 23 ? 17.187 -15.408 -16.439 1.00 0.00 23 GLU A C 12
ATOM 19372 O O . GLU A 1 23 ? 17.593 -14.938 -17.501 1.00 0.00 23 GLU A O 12
ATOM 19384 N N . GLU A 1 24 ? 17.811 -15.223 -15.280 1.00 0.00 24 GLU A N 12
ATOM 19385 C CA . GLU A 1 24 ? 19.035 -14.437 -15.188 1.00 0.00 24 GLU A CA 12
ATOM 19386 C C . GLU A 1 24 ? 20.257 -15.344 -15.076 1.00 0.00 24 GLU A C 12
ATOM 19387 O O . GLU A 1 24 ? 21.274 -15.116 -15.729 1.00 0.00 24 GLU A O 12
ATOM 19399 N N . ASN A 1 25 ? 20.148 -16.374 -14.243 1.00 0.00 25 ASN A N 12
ATOM 19400 C CA . ASN A 1 25 ? 21.244 -17.315 -14.044 1.00 0.00 25 ASN A CA 12
ATOM 19401 C C . ASN A 1 25 ? 21.514 -18.113 -15.316 1.00 0.00 25 ASN A C 12
ATOM 19402 O O . ASN A 1 25 ? 20.622 -18.778 -15.844 1.00 0.00 25 ASN A O 12
ATOM 19413 N N . CYS A 1 26 ? 22.748 -18.043 -15.801 1.00 0.00 26 CYS A N 12
ATOM 19414 C CA . CYS A 1 26 ? 23.136 -18.758 -17.012 1.00 0.00 26 CYS A CA 12
ATOM 19415 C C . CYS A 1 26 ? 24.173 -19.832 -16.700 1.00 0.00 26 CYS A C 12
ATOM 19416 O O . CYS A 1 26 ? 25.377 -19.584 -16.765 1.00 0.00 26 CYS A O 12
ATOM 19424 N N . GLY A 1 27 ? 23.698 -21.026 -16.359 1.00 0.00 27 GLY A N 12
ATOM 19425 C CA . GLY A 1 27 ? 24.598 -22.119 -16.040 1.00 0.00 27 GLY A CA 12
ATOM 19426 C C . GLY A 1 27 ? 25.714 -21.697 -15.105 1.00 0.00 27 GLY A C 12
ATOM 19427 O O . GLY A 1 27 ? 26.836 -22.196 -15.202 1.00 0.00 27 GLY A O 12
ATOM 19431 N N . ILE A 1 28 ? 25.409 -20.774 -14.200 1.00 0.00 28 ILE A N 12
ATOM 19432 C CA . ILE A 1 28 ? 26.395 -20.285 -13.245 1.00 0.00 28 ILE A CA 12
ATOM 19433 C C . ILE A 1 28 ? 26.388 -21.122 -11.970 1.00 0.00 28 ILE A C 12
ATOM 19434 O O . ILE A 1 28 ? 27.435 -21.365 -11.368 1.00 0.00 28 ILE A O 12
ATOM 19450 N N . LEU A 1 29 ? 25.202 -21.563 -11.565 1.00 0.00 29 LEU A N 12
ATOM 19451 C CA . LEU A 1 29 ? 25.058 -22.376 -10.362 1.00 0.00 29 LEU A CA 12
ATOM 19452 C C . LEU A 1 29 ? 24.220 -23.619 -10.642 1.00 0.00 29 LEU A C 12
ATOM 19453 O O . LEU A 1 29 ? 23.609 -23.740 -11.703 1.00 0.00 29 LEU A O 12
ATOM 19469 N N . GLU A 1 30 ? 24.195 -24.538 -9.682 1.00 0.00 30 GLU A N 12
ATOM 19470 C CA . GLU A 1 30 ? 23.429 -25.771 -9.825 1.00 0.00 30 GLU A CA 12
ATOM 19471 C C . GLU A 1 30 ? 22.852 -26.212 -8.484 1.00 0.00 30 GLU A C 12
ATOM 19472 O O . GLU A 1 30 ? 23.451 -25.985 -7.433 1.00 0.00 30 GLU A O 12
ATOM 19484 N N . TRP A 1 31 ? 21.684 -26.842 -8.528 1.00 0.00 31 TRP A N 12
ATOM 19485 C CA . TRP A 1 31 ? 21.024 -27.315 -7.316 1.00 0.00 31 TRP A CA 12
ATOM 19486 C C . TRP A 1 31 ? 21.446 -28.743 -6.988 1.00 0.00 31 TRP A C 12
ATOM 19487 O O . TRP A 1 31 ? 20.965 -29.697 -7.599 1.00 0.00 31 TRP A O 12
ATOM 19508 N N . GLU A 1 32 ? 22.347 -28.881 -6.020 1.00 0.00 32 GLU A N 12
ATOM 19509 C CA . GLU A 1 32 ? 22.833 -30.194 -5.612 1.00 0.00 32 GLU A CA 12
ATOM 19510 C C . GLU A 1 32 ? 21.822 -30.891 -4.706 1.00 0.00 32 GLU A C 12
ATOM 19511 O O . GLU A 1 32 ? 21.709 -32.117 -4.711 1.00 0.00 32 GLU A O 12
ATOM 19523 N N . ASP A 1 33 ? 21.091 -30.100 -3.928 1.00 0.00 33 ASP A N 12
ATOM 19524 C CA . ASP A 1 33 ? 20.090 -30.640 -3.015 1.00 0.00 33 ASP A CA 12
ATOM 19525 C C . ASP A 1 33 ? 19.182 -29.533 -2.489 1.00 0.00 33 ASP A C 12
ATOM 19526 O O . ASP A 1 33 ? 19.472 -28.913 -1.466 1.00 0.00 33 ASP A O 12
ATOM 19535 N N . ARG A 1 34 ? 18.083 -29.290 -3.195 1.00 0.00 34 ARG A N 12
ATOM 19536 C CA . ARG A 1 34 ? 17.134 -28.256 -2.801 1.00 0.00 34 ARG A CA 12
ATOM 19537 C C . ARG A 1 34 ? 16.731 -28.418 -1.338 1.00 0.00 34 ARG A C 12
ATOM 19538 O O . ARG A 1 34 ? 16.503 -27.433 -0.635 1.00 0.00 34 ARG A O 12
ATOM 19559 N N . GLU A 1 35 ? 16.647 -29.665 -0.887 1.00 0.00 35 GLU A N 12
ATOM 19560 C CA . GLU A 1 35 ? 16.270 -29.955 0.492 1.00 0.00 35 GLU A CA 12
ATOM 19561 C C . GLU A 1 35 ? 17.355 -29.492 1.461 1.00 0.00 35 GLU A C 12
ATOM 19562 O O . GLU A 1 35 ? 17.067 -28.847 2.468 1.00 0.00 35 GLU A O 12
ATOM 19574 N N . GLN A 1 36 ? 18.602 -29.828 1.147 1.00 0.00 36 GLN A N 12
ATOM 19575 C CA . GLN A 1 36 ? 19.730 -29.448 1.990 1.00 0.00 36 GLN A CA 12
ATOM 19576 C C . GLN A 1 36 ? 20.214 -28.042 1.651 1.00 0.00 36 GLN A C 12
ATOM 19577 O O . GLN A 1 36 ? 21.114 -27.511 2.301 1.00 0.00 36 GLN A O 12
ATOM 19591 N N . GLY A 1 37 ? 19.610 -27.444 0.629 1.00 0.00 37 GLY A N 12
ATOM 19592 C CA . GLY A 1 37 ? 19.993 -26.105 0.222 1.00 0.00 37 GLY A CA 12
ATOM 19593 C C . GLY A 1 37 ? 21.425 -26.036 -0.272 1.00 0.00 37 GLY A C 12
ATOM 19594 O O . GLY A 1 37 ? 22.051 -24.977 -0.234 1.00 0.00 37 GLY A O 12
ATOM 19598 N N . ILE A 1 38 ? 21.945 -27.168 -0.733 1.00 0.00 38 ILE A N 12
ATOM 19599 C CA . ILE A 1 38 ? 23.312 -27.232 -1.235 1.00 0.00 38 ILE A CA 12
ATOM 19600 C C . ILE A 1 38 ? 23.366 -26.913 -2.725 1.00 0.00 38 ILE A C 12
ATOM 19601 O O . ILE A 1 38 ? 22.676 -27.539 -3.530 1.00 0.00 38 ILE A O 12
ATOM 19617 N N . PHE A 1 39 ? 24.191 -25.936 -3.086 1.00 0.00 39 PHE A N 12
ATOM 19618 C CA . PHE A 1 39 ? 24.337 -25.535 -4.481 1.00 0.00 39 PHE A CA 12
ATOM 19619 C C . PHE A 1 39 ? 25.806 -25.514 -4.890 1.00 0.00 39 PHE A C 12
ATOM 19620 O O . PHE A 1 39 ? 26.697 -25.451 -4.043 1.00 0.00 39 PHE A O 12
ATOM 19637 N N . ARG A 1 40 ? 26.052 -25.567 -6.195 1.00 0.00 40 ARG A N 12
ATOM 19638 C CA . ARG A 1 40 ? 27.413 -25.556 -6.718 1.00 0.00 40 ARG A CA 12
ATOM 19639 C C . ARG A 1 40 ? 27.618 -24.385 -7.674 1.00 0.00 40 ARG A C 12
ATOM 19640 O O . ARG A 1 40 ? 26.670 -23.897 -8.288 1.00 0.00 40 ARG A O 12
ATOM 19661 N N . VAL A 1 41 ? 28.864 -23.938 -7.794 1.00 0.00 41 VAL A N 12
ATOM 19662 C CA . VAL A 1 41 ? 29.195 -22.824 -8.675 1.00 0.00 41 VAL A CA 12
ATOM 19663 C C . VAL A 1 41 ? 29.842 -23.317 -9.965 1.00 0.00 41 VAL A C 12
ATOM 19664 O O . VAL A 1 41 ? 31.066 -23.379 -10.074 1.00 0.00 41 VAL A O 12
ATOM 19677 N N . VAL A 1 42 ? 29.010 -23.667 -10.941 1.00 0.00 42 VAL A N 12
ATOM 19678 C CA . VAL A 1 42 ? 29.500 -24.154 -12.225 1.00 0.00 42 VAL A CA 12
ATOM 19679 C C . VAL A 1 42 ? 30.470 -23.161 -12.856 1.00 0.00 42 VAL A C 12
ATOM 19680 O O . VAL A 1 42 ? 31.471 -23.550 -13.457 1.00 0.00 42 VAL A O 12
ATOM 19693 N N . LYS A 1 43 ? 30.166 -21.875 -12.714 1.00 0.00 43 LYS A N 12
ATOM 19694 C CA . LYS A 1 43 ? 31.012 -20.824 -13.267 1.00 0.00 43 LYS A CA 12
ATOM 19695 C C . LYS A 1 43 ? 31.558 -19.926 -12.161 1.00 0.00 43 LYS A C 12
ATOM 19696 O O . LYS A 1 43 ? 30.807 -19.196 -11.514 1.00 0.00 43 LYS A O 12
ATOM 19715 N N . SER A 1 44 ? 32.869 -19.985 -11.951 1.00 0.00 44 SER A N 12
ATOM 19716 C CA . SER A 1 44 ? 33.515 -19.179 -10.922 1.00 0.00 44 SER A CA 12
ATOM 19717 C C . SER A 1 44 ? 33.925 -17.818 -11.475 1.00 0.00 44 SER A C 12
ATOM 19718 O O . SER A 1 44 ? 34.141 -16.869 -10.722 1.00 0.00 44 SER A O 12
ATOM 19726 N N . GLU A 1 45 ? 34.030 -17.731 -12.798 1.00 0.00 45 GLU A N 12
ATOM 19727 C CA . GLU A 1 45 ? 34.415 -16.486 -13.453 1.00 0.00 45 GLU A CA 12
ATOM 19728 C C . GLU A 1 45 ? 33.186 -15.646 -13.788 1.00 0.00 45 GLU A C 12
ATOM 19729 O O . GLU A 1 45 ? 33.254 -14.418 -13.833 1.00 0.00 45 GLU A O 12
ATOM 19741 N N . ALA A 1 46 ? 32.064 -16.317 -14.025 1.00 0.00 46 ALA A N 12
ATOM 19742 C CA . ALA A 1 46 ? 30.820 -15.633 -14.355 1.00 0.00 46 ALA A CA 12
ATOM 19743 C C . ALA A 1 46 ? 30.113 -15.140 -13.097 1.00 0.00 46 ALA A C 12
ATOM 19744 O O . ALA A 1 46 ? 29.442 -14.107 -13.113 1.00 0.00 46 ALA A O 12
ATOM 19751 N N . LEU A 1 47 ? 30.266 -15.885 -12.008 1.00 0.00 47 LEU A N 12
ATOM 19752 C CA . LEU A 1 47 ? 29.642 -15.525 -10.740 1.00 0.00 47 LEU A CA 12
ATOM 19753 C C . LEU A 1 47 ? 30.146 -14.171 -10.250 1.00 0.00 47 LEU A C 12
ATOM 19754 O O . LEU A 1 47 ? 29.357 -13.290 -9.909 1.00 0.00 47 LEU A O 12
ATOM 19770 N N . ALA A 1 48 ? 31.465 -14.012 -10.221 1.00 0.00 48 ALA A N 12
ATOM 19771 C CA . ALA A 1 48 ? 32.075 -12.765 -9.777 1.00 0.00 48 ALA A CA 12
ATOM 19772 C C . ALA A 1 48 ? 31.716 -11.615 -10.713 1.00 0.00 48 ALA A C 12
ATOM 19773 O O . ALA A 1 48 ? 31.337 -10.532 -10.267 1.00 0.00 48 ALA A O 12
ATOM 19780 N N . LYS A 1 49 ? 31.840 -11.858 -12.014 1.00 0.00 49 LYS A N 12
ATOM 19781 C CA . LYS A 1 49 ? 31.529 -10.844 -13.014 1.00 0.00 49 LYS A CA 12
ATOM 19782 C C . LYS A 1 49 ? 30.127 -10.281 -12.801 1.00 0.00 49 LYS A C 12
ATOM 19783 O O . LYS A 1 49 ? 29.935 -9.066 -12.767 1.00 0.00 49 LYS A O 12
ATOM 19802 N N . MET A 1 50 ? 29.152 -11.172 -12.656 1.00 0.00 50 MET A N 12
ATOM 19803 C CA . MET A 1 50 ? 27.769 -10.763 -12.443 1.00 0.00 50 MET A CA 12
ATOM 19804 C C . MET A 1 50 ? 27.635 -9.943 -11.163 1.00 0.00 50 MET A C 12
ATOM 19805 O O . MET A 1 50 ? 26.979 -8.901 -11.149 1.00 0.00 50 MET A O 12
ATOM 19819 N N . TRP A 1 51 ? 28.261 -10.419 -10.093 1.00 0.00 51 TRP A N 12
ATOM 19820 C CA . TRP A 1 51 ? 28.211 -9.730 -8.809 1.00 0.00 51 TRP A CA 12
ATOM 19821 C C . TRP A 1 51 ? 28.750 -8.309 -8.933 1.00 0.00 51 TRP A C 12
ATOM 19822 O O . TRP A 1 51 ? 28.075 -7.345 -8.574 1.00 0.00 51 TRP A O 12
ATOM 19843 N N . GLY A 1 52 ? 29.972 -8.186 -9.443 1.00 0.00 52 GLY A N 12
ATOM 19844 C CA . GLY A 1 52 ? 30.580 -6.879 -9.605 1.00 0.00 52 GLY A CA 12
ATOM 19845 C C . GLY A 1 52 ? 29.615 -5.856 -10.172 1.00 0.00 52 GLY A C 12
ATOM 19846 O O . GLY A 1 52 ? 29.577 -4.713 -9.719 1.00 0.00 52 GLY A O 12
ATOM 19850 N N . GLN A 1 53 ? 28.835 -6.269 -11.165 1.00 0.00 53 GLN A N 12
ATOM 19851 C CA . GLN A 1 53 ? 27.867 -5.379 -11.796 1.00 0.00 53 GLN A CA 12
ATOM 19852 C C . GLN A 1 53 ? 26.952 -4.744 -10.754 1.00 0.00 53 GLN A C 12
ATOM 19853 O O . GLN A 1 53 ? 26.642 -3.555 -10.828 1.00 0.00 53 GLN A O 12
ATOM 19867 N N . ARG A 1 54 ? 26.522 -5.545 -9.784 1.00 0.00 54 ARG A N 12
ATOM 19868 C CA . ARG A 1 54 ? 25.641 -5.062 -8.728 1.00 0.00 54 ARG A CA 12
ATOM 19869 C C . ARG A 1 54 ? 26.372 -4.079 -7.818 1.00 0.00 54 ARG A C 12
ATOM 19870 O O . ARG A 1 54 ? 25.779 -3.125 -7.313 1.00 0.00 54 ARG A O 12
ATOM 19891 N N . LYS A 1 55 ? 27.662 -4.320 -7.611 1.00 0.00 55 LYS A N 12
ATOM 19892 C CA . LYS A 1 55 ? 28.475 -3.457 -6.762 1.00 0.00 55 LYS A CA 12
ATOM 19893 C C . LYS A 1 55 ? 29.334 -2.519 -7.604 1.00 0.00 55 LYS A C 12
ATOM 19894 O O . LYS A 1 55 ? 30.316 -1.956 -7.119 1.00 0.00 55 LYS A O 12
ATOM 19913 N N . LYS A 1 56 ? 28.959 -2.354 -8.868 1.00 0.00 56 LYS A N 12
ATOM 19914 C CA . LYS A 1 56 ? 29.693 -1.482 -9.777 1.00 0.00 56 LYS A CA 12
ATOM 19915 C C . LYS A 1 56 ? 31.192 -1.552 -9.506 1.00 0.00 56 LYS A C 12
ATOM 19916 O O . LYS A 1 56 ? 31.907 -0.564 -9.666 1.00 0.00 56 LYS A O 12
ATOM 19935 N N . ASN A 1 57 ? 31.661 -2.726 -9.097 1.00 0.00 57 ASN A N 12
ATOM 19936 C CA . ASN A 1 57 ? 33.076 -2.924 -8.805 1.00 0.00 57 ASN A CA 12
ATOM 19937 C C . ASN A 1 57 ? 33.799 -3.529 -10.004 1.00 0.00 57 ASN A C 12
ATOM 19938 O O . ASN A 1 57 ? 33.838 -4.749 -10.169 1.00 0.00 57 ASN A O 12
ATOM 19949 N N . ASP A 1 58 ? 34.372 -2.669 -10.838 1.00 0.00 58 ASP A N 12
ATOM 19950 C CA . ASP A 1 58 ? 35.096 -3.117 -12.022 1.00 0.00 58 ASP A CA 12
ATOM 19951 C C . ASP A 1 58 ? 36.260 -4.024 -11.635 1.00 0.00 58 ASP A C 12
ATOM 19952 O O . ASP A 1 58 ? 36.874 -4.662 -12.491 1.00 0.00 58 ASP A O 12
ATOM 19961 N N . ARG A 1 59 ? 36.559 -4.076 -10.341 1.00 0.00 59 ARG A N 12
ATOM 19962 C CA . ARG A 1 59 ? 37.651 -4.903 -9.842 1.00 0.00 59 ARG A CA 12
ATOM 19963 C C . ARG A 1 59 ? 37.113 -6.139 -9.125 1.00 0.00 59 ARG A C 12
ATOM 19964 O O . ARG A 1 59 ? 37.808 -6.748 -8.312 1.00 0.00 59 ARG A O 12
ATOM 19985 N N . MET A 1 60 ? 35.872 -6.501 -9.433 1.00 0.00 60 MET A N 12
ATOM 19986 C CA . MET A 1 60 ? 35.242 -7.664 -8.818 1.00 0.00 60 MET A CA 12
ATOM 19987 C C . MET A 1 60 ? 35.829 -8.958 -9.374 1.00 0.00 60 MET A C 12
ATOM 19988 O O . MET A 1 60 ? 36.027 -9.094 -10.582 1.00 0.00 60 MET A O 12
ATOM 20002 N N . THR A 1 61 ? 36.105 -9.907 -8.485 1.00 0.00 61 THR A N 12
ATOM 20003 C CA . THR A 1 61 ? 36.671 -11.189 -8.887 1.00 0.00 61 THR A CA 12
ATOM 20004 C C . THR A 1 61 ? 36.300 -12.287 -7.897 1.00 0.00 61 THR A C 12
ATOM 20005 O O . THR A 1 61 ? 36.207 -12.046 -6.693 1.00 0.00 61 THR A O 12
ATOM 20016 N N . TYR A 1 62 ? 36.091 -13.494 -8.411 1.00 0.00 62 TYR A N 12
ATOM 20017 C CA . TYR A 1 62 ? 35.729 -14.630 -7.572 1.00 0.00 62 TYR A CA 12
ATOM 20018 C C . TYR A 1 62 ? 36.550 -14.640 -6.285 1.00 0.00 62 TYR A C 12
ATOM 20019 O O . TYR A 1 62 ? 36.090 -15.115 -5.248 1.00 0.00 62 TYR A O 12
ATOM 20037 N N . GLU A 1 63 ? 37.767 -14.111 -6.363 1.00 0.00 63 GLU A N 12
ATOM 20038 C CA . GLU A 1 63 ? 38.652 -14.059 -5.206 1.00 0.00 63 GLU A CA 12
ATOM 20039 C C . GLU A 1 63 ? 38.122 -13.082 -4.159 1.00 0.00 63 GLU A C 12
ATOM 20040 O O . GLU A 1 63 ? 38.150 -13.363 -2.961 1.00 0.00 63 GLU A O 12
ATOM 20052 N N . LYS A 1 64 ? 37.641 -11.933 -4.622 1.00 0.00 64 LYS A N 12
ATOM 20053 C CA . LYS A 1 64 ? 37.104 -10.914 -3.728 1.00 0.00 64 LYS A CA 12
ATOM 20054 C C . LYS A 1 64 ? 35.659 -11.225 -3.353 1.00 0.00 64 LYS A C 12
ATOM 20055 O O . LYS A 1 64 ? 35.198 -10.870 -2.268 1.00 0.00 64 LYS A O 12
ATOM 20074 N N . LEU A 1 65 ? 34.949 -11.892 -4.257 1.00 0.00 65 LEU A N 12
ATOM 20075 C CA . LEU A 1 65 ? 33.555 -12.253 -4.020 1.00 0.00 65 LEU A CA 12
ATOM 20076 C C . LEU A 1 65 ? 33.446 -13.323 -2.939 1.00 0.00 65 LEU A C 12
ATOM 20077 O O . LEU A 1 65 ? 32.580 -13.253 -2.066 1.00 0.00 65 LEU A O 12
ATOM 20093 N N . SER A 1 66 ? 34.332 -14.313 -3.001 1.00 0.00 66 SER A N 12
ATOM 20094 C CA . SER A 1 66 ? 34.334 -15.399 -2.028 1.00 0.00 66 SER A CA 12
ATOM 20095 C C . SER A 1 66 ? 34.585 -14.866 -0.620 1.00 0.00 66 SER A C 12
ATOM 20096 O O . SER A 1 66 ? 34.228 -15.506 0.369 1.00 0.00 66 SER A O 12
ATOM 20104 N N . ARG A 1 67 ? 35.200 -13.691 -0.540 1.00 0.00 67 ARG A N 12
ATOM 20105 C CA . ARG A 1 67 ? 35.500 -13.073 0.746 1.00 0.00 67 ARG A CA 12
ATOM 20106 C C . ARG A 1 67 ? 34.260 -13.037 1.634 1.00 0.00 67 ARG A C 12
ATOM 20107 O O . ARG A 1 67 ? 34.356 -13.153 2.856 1.00 0.00 67 ARG A O 12
ATOM 20128 N N . ALA A 1 68 ? 33.097 -12.875 1.012 1.00 0.00 68 ALA A N 12
ATOM 20129 C CA . ALA A 1 68 ? 31.839 -12.825 1.746 1.00 0.00 68 ALA A CA 12
ATOM 20130 C C . ALA A 1 68 ? 31.279 -14.225 1.971 1.00 0.00 68 ALA A C 12
ATOM 20131 O O . ALA A 1 68 ? 30.545 -14.465 2.931 1.00 0.00 68 ALA A O 12
ATOM 20138 N N . LEU A 1 69 ? 31.629 -15.147 1.081 1.00 0.00 69 LEU A N 12
ATOM 20139 C CA . LEU A 1 69 ? 31.160 -16.525 1.182 1.00 0.00 69 LEU A CA 12
ATOM 20140 C C . LEU A 1 69 ? 31.710 -17.197 2.437 1.00 0.00 69 LEU A C 12
ATOM 20141 O O . LEU A 1 69 ? 31.031 -18.008 3.067 1.00 0.00 69 LEU A O 12
ATOM 20157 N N . ARG A 1 70 ? 32.943 -16.852 2.794 1.00 0.00 70 ARG A N 12
ATOM 20158 C CA . ARG A 1 70 ? 33.583 -17.421 3.973 1.00 0.00 70 ARG A CA 12
ATOM 20159 C C . ARG A 1 70 ? 33.218 -16.629 5.226 1.00 0.00 70 ARG A C 12
ATOM 20160 O O . ARG A 1 70 ? 33.235 -17.161 6.336 1.00 0.00 70 ARG A O 12
ATOM 20181 N N . TYR A 1 71 ? 32.889 -15.356 5.039 1.00 0.00 71 TYR A N 12
ATOM 20182 C CA . TYR A 1 71 ? 32.523 -14.490 6.153 1.00 0.00 71 TYR A CA 12
ATOM 20183 C C . TYR A 1 71 ? 31.109 -14.794 6.638 1.00 0.00 71 TYR A C 12
ATOM 20184 O O . TYR A 1 71 ? 30.711 -14.381 7.727 1.00 0.00 71 TYR A O 12
ATOM 20202 N N . TYR A 1 72 ? 30.354 -15.520 5.820 1.00 0.00 72 TYR A N 12
ATOM 20203 C CA . TYR A 1 72 ? 28.983 -15.879 6.163 1.00 0.00 72 TYR A CA 12
ATOM 20204 C C . TYR A 1 72 ? 28.955 -17.037 7.155 1.00 0.00 72 TYR A C 12
ATOM 20205 O O . TYR A 1 72 ? 27.951 -17.269 7.828 1.00 0.00 72 TYR A O 12
ATOM 20223 N N . TYR A 1 73 ? 30.066 -17.761 7.241 1.00 0.00 73 TYR A N 12
ATOM 20224 C CA . TYR A 1 73 ? 30.170 -18.897 8.149 1.00 0.00 73 TYR A CA 12
ATOM 20225 C C . TYR A 1 73 ? 30.181 -18.433 9.602 1.00 0.00 73 TYR A C 12
ATOM 20226 O O . TYR A 1 73 ? 30.004 -19.231 10.523 1.00 0.00 73 TYR A O 12
ATOM 20244 N N . LYS A 1 74 ? 30.390 -17.136 9.801 1.00 0.00 74 LYS A N 12
ATOM 20245 C CA . LYS A 1 74 ? 30.423 -16.562 11.141 1.00 0.00 74 LYS A CA 12
ATOM 20246 C C . LYS A 1 74 ? 29.020 -16.180 11.603 1.00 0.00 74 LYS A C 12
ATOM 20247 O O . LYS A 1 74 ? 28.661 -16.380 12.764 1.00 0.00 74 LYS A O 12
ATOM 20266 N N . THR A 1 75 ? 28.230 -15.628 10.687 1.00 0.00 75 THR A N 12
ATOM 20267 C CA . THR A 1 75 ? 26.867 -15.218 11.001 1.00 0.00 75 THR A CA 12
ATOM 20268 C C . THR A 1 75 ? 25.891 -16.376 10.829 1.00 0.00 75 THR A C 12
ATOM 20269 O O . THR A 1 75 ? 24.755 -16.318 11.299 1.00 0.00 75 THR A O 12
ATOM 20280 N N . GLY A 1 76 ? 26.341 -17.428 10.153 1.00 0.00 76 GLY A N 12
ATOM 20281 C CA . GLY A 1 76 ? 25.494 -18.586 9.931 1.00 0.00 76 GLY A CA 12
ATOM 20282 C C . GLY A 1 76 ? 24.815 -18.556 8.577 1.00 0.00 76 GLY A C 12
ATOM 20283 O O . GLY A 1 76 ? 24.258 -19.561 8.133 1.00 0.00 76 GLY A O 12
ATOM 20287 N N . ILE A 1 77 ? 24.860 -17.403 7.919 1.00 0.00 77 ILE A N 12
ATOM 20288 C CA . ILE A 1 77 ? 24.243 -17.247 6.607 1.00 0.00 77 ILE A CA 12
ATOM 20289 C C . ILE A 1 77 ? 24.557 -18.438 5.708 1.00 0.00 77 ILE A C 12
ATOM 20290 O O . ILE A 1 77 ? 23.671 -18.983 5.049 1.00 0.00 77 ILE A O 12
ATOM 20306 N N . LEU A 1 78 ? 25.824 -18.838 5.686 1.00 0.00 78 LEU A N 12
ATOM 20307 C CA . LEU A 1 78 ? 26.256 -19.966 4.868 1.00 0.00 78 LEU A CA 12
ATOM 20308 C C . LEU A 1 78 ? 26.720 -21.126 5.743 1.00 0.00 78 LEU A C 12
ATOM 20309 O O . LEU A 1 78 ? 26.833 -20.991 6.961 1.00 0.00 78 LEU A O 12
ATOM 20325 N N . GLU A 1 79 ? 26.990 -22.265 5.113 1.00 0.00 79 GLU A N 12
ATOM 20326 C CA . GLU A 1 79 ? 27.443 -23.448 5.834 1.00 0.00 79 GLU A CA 12
ATOM 20327 C C . GLU A 1 79 ? 28.750 -23.975 5.248 1.00 0.00 79 GLU A C 12
ATOM 20328 O O . GLU A 1 79 ? 28.841 -24.244 4.050 1.00 0.00 79 GLU A O 12
ATOM 20340 N N . ARG A 1 80 ? 29.758 -24.120 6.102 1.00 0.00 80 ARG A N 12
ATOM 20341 C CA . ARG A 1 80 ? 31.060 -24.613 5.669 1.00 0.00 80 ARG A CA 12
ATOM 20342 C C . ARG A 1 80 ? 30.934 -25.991 5.027 1.00 0.00 80 ARG A C 12
ATOM 20343 O O . ARG A 1 80 ? 30.440 -26.934 5.646 1.00 0.00 80 ARG A O 12
ATOM 20364 N N . VAL A 1 81 ? 31.383 -26.101 3.781 1.00 0.00 81 VAL A N 12
ATOM 20365 C CA . VAL A 1 81 ? 31.321 -27.363 3.054 1.00 0.00 81 VAL A CA 12
ATOM 20366 C C . VAL A 1 81 ? 32.718 -27.893 2.753 1.00 0.00 81 VAL A C 12
ATOM 20367 O O . VAL A 1 81 ? 33.648 -27.122 2.516 1.00 0.00 81 VAL A O 12
ATOM 20380 N N . ASP A 1 82 ? 32.859 -29.214 2.763 1.00 0.00 82 ASP A N 12
ATOM 20381 C CA . ASP A 1 82 ? 34.143 -29.849 2.489 1.00 0.00 82 ASP A CA 12
ATOM 20382 C C . ASP A 1 82 ? 34.293 -30.153 1.002 1.00 0.00 82 ASP A C 12
ATOM 20383 O O . ASP A 1 82 ? 34.982 -31.098 0.618 1.00 0.00 82 ASP A O 12
ATOM 20392 N N . ARG A 1 83 ? 33.642 -29.347 0.170 1.00 0.00 83 ARG A N 12
ATOM 20393 C CA . ARG A 1 83 ? 33.701 -29.531 -1.275 1.00 0.00 83 ARG A CA 12
ATOM 20394 C C . ARG A 1 83 ? 33.916 -28.198 -1.985 1.00 0.00 83 ARG A C 12
ATOM 20395 O O . ARG A 1 83 ? 33.295 -27.192 -1.640 1.00 0.00 83 ARG A O 12
ATOM 20416 N N . ARG A 1 84 ? 34.798 -28.198 -2.979 1.00 0.00 84 ARG A N 12
ATOM 20417 C CA . ARG A 1 84 ? 35.097 -26.989 -3.736 1.00 0.00 84 ARG A CA 12
ATOM 20418 C C . ARG A 1 84 ? 33.895 -26.562 -4.574 1.00 0.00 84 ARG A C 12
ATOM 20419 O O . ARG A 1 84 ? 32.988 -27.356 -4.828 1.00 0.00 84 ARG A O 12
ATOM 20440 N N . LEU A 1 85 ? 33.894 -25.303 -5.000 1.00 0.00 85 LEU A N 12
ATOM 20441 C CA . LEU A 1 85 ? 32.804 -24.770 -5.808 1.00 0.00 85 LEU A CA 12
ATOM 20442 C C . LEU A 1 85 ? 31.462 -25.339 -5.357 1.00 0.00 85 LEU A C 12
ATOM 20443 O O . LEU A 1 85 ? 30.540 -25.492 -6.158 1.00 0.00 85 LEU A O 12
ATOM 20459 N N . VAL A 1 86 ? 31.360 -25.648 -4.069 1.00 0.00 86 VAL A N 12
ATOM 20460 C CA . VAL A 1 86 ? 30.130 -26.197 -3.509 1.00 0.00 86 VAL A CA 12
ATOM 20461 C C . VAL A 1 86 ? 29.809 -25.563 -2.161 1.00 0.00 86 VAL A C 12
ATOM 20462 O O . VAL A 1 86 ? 30.466 -25.846 -1.158 1.00 0.00 86 VAL A O 12
ATOM 20475 N N . TYR A 1 87 ? 28.796 -24.705 -2.143 1.00 0.00 87 TYR A N 12
ATOM 20476 C CA . TYR A 1 87 ? 28.388 -24.028 -0.917 1.00 0.00 87 TYR A CA 12
ATOM 20477 C C . TYR A 1 87 ? 26.988 -24.462 -0.495 1.00 0.00 87 TYR A C 12
ATOM 20478 O O . TYR A 1 87 ? 26.269 -25.109 -1.257 1.00 0.00 87 TYR A O 12
ATOM 20496 N N . LYS A 1 88 ? 26.606 -24.101 0.725 1.00 0.00 88 LYS A N 12
ATOM 20497 C CA . LYS A 1 88 ? 25.291 -24.449 1.250 1.00 0.00 88 LYS A CA 12
ATOM 20498 C C . LYS A 1 88 ? 24.801 -23.392 2.235 1.00 0.00 88 LYS A C 12
ATOM 20499 O O . LYS A 1 88 ? 25.503 -23.039 3.182 1.00 0.00 88 LYS A O 12
ATOM 20518 N N . PHE A 1 89 ? 23.591 -22.892 2.005 1.00 0.00 89 PHE A N 12
ATOM 20519 C CA . PHE A 1 89 ? 23.007 -21.876 2.873 1.00 0.00 89 PHE A CA 12
ATOM 20520 C C . PHE A 1 89 ? 22.704 -22.449 4.254 1.00 0.00 89 PHE A C 12
ATOM 20521 O O . PHE A 1 89 ? 22.161 -23.545 4.378 1.00 0.00 89 PHE A O 12
ATOM 20538 N N . GLY A 1 90 ? 23.060 -21.697 5.291 1.00 0.00 90 GLY A N 12
ATOM 20539 C CA . GLY A 1 90 ? 22.820 -22.145 6.650 1.00 0.00 90 GLY A CA 12
ATOM 20540 C C . GLY A 1 90 ? 21.395 -21.892 7.100 1.00 0.00 90 GLY A C 12
ATOM 20541 O O . GLY A 1 90 ? 20.462 -21.948 6.298 1.00 0.00 90 GLY A O 12
ATOM 20545 N N . LYS A 1 91 ? 21.223 -21.614 8.388 1.00 0.00 91 LYS A N 12
ATOM 20546 C CA . LYS A 1 91 ? 19.902 -21.351 8.946 1.00 0.00 91 LYS A CA 12
ATOM 20547 C C . LYS A 1 91 ? 19.584 -19.860 8.914 1.00 0.00 91 LYS A C 12
ATOM 20548 O O . LYS A 1 91 ? 18.420 -19.464 8.905 1.00 0.00 91 LYS A O 12
ATOM 20567 N N . ASN A 1 92 ? 20.628 -19.037 8.895 1.00 0.00 92 ASN A N 12
ATOM 20568 C CA . ASN A 1 92 ? 20.460 -17.589 8.864 1.00 0.00 92 ASN A CA 12
ATOM 20569 C C . ASN A 1 92 ? 19.790 -17.148 7.566 1.00 0.00 92 ASN A C 12
ATOM 20570 O O . ASN A 1 92 ? 19.056 -16.160 7.539 1.00 0.00 92 ASN A O 12
ATOM 20581 N N . ALA A 1 93 ? 20.048 -17.887 6.492 1.00 0.00 93 ALA A N 12
ATOM 20582 C CA . ALA A 1 93 ? 19.468 -17.574 5.192 1.00 0.00 93 ALA A CA 12
ATOM 20583 C C . ALA A 1 93 ? 17.991 -17.950 5.145 1.00 0.00 93 ALA A C 12
ATOM 20584 O O . ALA A 1 93 ? 17.543 -18.839 5.870 1.00 0.00 93 ALA A O 12
ATOM 20591 N N . HIS A 1 94 ? 17.238 -17.268 4.288 1.00 0.00 94 HIS A N 12
ATOM 20592 C CA . HIS A 1 94 ? 15.810 -17.531 4.146 1.00 0.00 94 HIS A CA 12
ATOM 20593 C C . HIS A 1 94 ? 15.390 -17.474 2.681 1.00 0.00 94 HIS A C 12
ATOM 20594 O O . HIS A 1 94 ? 16.138 -16.997 1.828 1.00 0.00 94 HIS A O 12
ATOM 20608 N N . GLY A 1 95 ? 14.187 -17.964 2.395 1.00 0.00 95 GLY A N 12
ATOM 20609 C CA . GLY A 1 95 ? 13.689 -17.960 1.033 1.00 0.00 95 GLY A CA 12
ATOM 20610 C C . GLY A 1 95 ? 13.919 -19.282 0.327 1.00 0.00 95 GLY A C 12
ATOM 20611 O O . GLY A 1 95 ? 13.063 -19.750 -0.424 1.00 0.00 95 GLY A O 12
ATOM 20615 N N . TRP A 1 96 ? 15.077 -19.886 0.568 1.00 0.00 96 TRP A N 12
ATOM 20616 C CA . TRP A 1 96 ? 15.417 -21.162 -0.052 1.00 0.00 96 TRP A CA 12
ATOM 20617 C C . TRP A 1 96 ? 14.857 -22.326 0.758 1.00 0.00 96 TRP A C 12
ATOM 20618 O O . TRP A 1 96 ? 14.426 -23.332 0.196 1.00 0.00 96 TRP A O 12
ATOM 20639 N N . GLN A 1 97 ? 14.867 -22.182 2.079 1.00 0.00 97 GLN A N 12
ATOM 20640 C CA . GLN A 1 97 ? 14.360 -23.224 2.964 1.00 0.00 97 GLN A CA 12
ATOM 20641 C C . GLN A 1 97 ? 12.945 -23.633 2.569 1.00 0.00 97 GLN A C 12
ATOM 20642 O O . GLN A 1 97 ? 12.247 -22.895 1.874 1.00 0.00 97 GLN A O 12
ATOM 20656 N N . GLU A 1 98 ? 12.529 -24.814 3.015 1.00 0.00 98 GLU A N 12
ATOM 20657 C CA . GLU A 1 98 ? 11.197 -25.321 2.705 1.00 0.00 98 GLU A CA 12
ATOM 20658 C C . GLU A 1 98 ? 10.230 -25.044 3.852 1.00 0.00 98 GLU A C 12
ATOM 20659 O O . GLU A 1 98 ? 10.639 -24.912 5.006 1.00 0.00 98 GLU A O 12
ATOM 20671 N N . ASP A 1 99 ? 8.945 -24.958 3.527 1.00 0.00 99 ASP A N 12
ATOM 20672 C CA . ASP A 1 99 ? 7.918 -24.697 4.529 1.00 0.00 99 ASP A CA 12
ATOM 20673 C C . ASP A 1 99 ? 6.867 -25.803 4.531 1.00 0.00 99 ASP A C 12
ATOM 20674 O O . ASP A 1 99 ? 6.838 -26.649 3.636 1.00 0.00 99 ASP A O 12
ATOM 20683 N N . LYS A 1 100 ? 6.006 -25.793 5.542 1.00 0.00 100 LYS A N 12
ATOM 20684 C CA . LYS A 1 100 ? 4.953 -26.794 5.662 1.00 0.00 100 LYS A CA 12
ATOM 20685 C C . LYS A 1 100 ? 3.647 -26.284 5.061 1.00 0.00 100 LYS A C 12
ATOM 20686 O O . LYS A 1 100 ? 3.455 -25.079 4.899 1.00 0.00 100 LYS A O 12
ATOM 20705 N N . LEU A 1 101 ? 2.751 -27.209 4.733 1.00 0.00 101 LEU A N 12
ATOM 20706 C CA . LEU A 1 101 ? 1.462 -26.853 4.152 1.00 0.00 101 LEU A CA 12
ATOM 20707 C C . LEU A 1 101 ? 0.315 -27.318 5.044 1.00 0.00 101 LEU A C 12
ATOM 20708 O O . LEU A 1 101 ? 0.256 -28.482 5.440 1.00 0.00 101 LEU A O 12
ATOM 20724 N N . SER A 1 102 ? -0.595 -26.400 5.354 1.00 0.00 102 SER A N 12
ATOM 20725 C CA . SER A 1 102 ? -1.740 -26.715 6.201 1.00 0.00 102 SER A CA 12
ATOM 20726 C C . SER A 1 102 ? -2.747 -25.569 6.202 1.00 0.00 102 SER A C 12
ATOM 20727 O O . SER A 1 102 ? -3.903 -25.744 5.820 1.00 0.00 102 SER A O 12
ATOM 20735 N N . GLY A 1 103 ? -2.297 -24.395 6.635 1.00 0.00 103 GLY A N 12
ATOM 20736 C CA . GLY A 1 103 ? -3.170 -23.237 6.678 1.00 0.00 103 GLY A CA 12
ATOM 20737 C C . GLY A 1 103 ? -3.125 -22.429 5.396 1.00 0.00 103 GLY A C 12
ATOM 20738 O O . GLY A 1 103 ? -2.091 -22.331 4.735 1.00 0.00 103 GLY A O 12
ATOM 20742 N N . PRO A 1 104 ? -4.269 -21.832 5.027 1.00 0.00 104 PRO A N 12
ATOM 20743 C CA . PRO A 1 104 ? -4.381 -21.019 3.812 1.00 0.00 104 PRO A CA 12
ATOM 20744 C C . PRO A 1 104 ? -3.617 -19.704 3.922 1.00 0.00 104 PRO A C 12
ATOM 20745 O O . PRO A 1 104 ? -3.954 -18.845 4.737 1.00 0.00 104 PRO A O 12
ATOM 20756 N N . SER A 1 105 ? -2.586 -19.554 3.097 1.00 0.00 105 SER A N 12
ATOM 20757 C CA . SER A 1 105 ? -1.771 -18.345 3.104 1.00 0.00 105 SER A CA 12
ATOM 20758 C C . SER A 1 105 ? -1.451 -17.897 1.681 1.00 0.00 105 SER A C 12
ATOM 20759 O O . SER A 1 105 ? -1.596 -18.665 0.729 1.00 0.00 105 SER A O 12
ATOM 20767 N N . SER A 1 106 ? -1.013 -16.650 1.544 1.00 0.00 106 SER A N 12
ATOM 20768 C CA . SER A 1 106 ? -0.675 -16.098 0.237 1.00 0.00 106 SER A CA 12
ATOM 20769 C C . SER A 1 106 ? 0.711 -16.557 -0.205 1.00 0.00 106 SER A C 12
ATOM 20770 O O . SER A 1 106 ? 1.475 -17.109 0.585 1.00 0.00 106 SER A O 12
ATOM 20778 N N . GLY A 1 107 ? 1.028 -16.324 -1.475 1.00 0.00 107 GLY A N 12
ATOM 20779 C CA . GLY A 1 107 ? 2.321 -16.720 -2.001 1.00 0.00 107 GLY A CA 12
ATOM 20780 C C . GLY A 1 107 ? 2.657 -16.019 -3.303 1.00 0.00 107 GLY A C 12
ATOM 20781 O O . GLY A 1 107 ? 1.902 -16.101 -4.272 1.00 0.00 107 GLY A O 12
ATOM 20785 N N . GLY A 1 1 ? 8.900 -7.340 -2.486 1.00 0.00 1 GLY A N 13
ATOM 20786 C CA . GLY A 1 1 ? 9.123 -6.255 -1.549 1.00 0.00 1 GLY A CA 13
ATOM 20787 C C . GLY A 1 1 ? 9.422 -4.941 -2.243 1.00 0.00 1 GLY A C 13
ATOM 20788 O O . GLY A 1 1 ? 9.350 -4.849 -3.469 1.00 0.00 1 GLY A O 13
ATOM 20792 N N . SER A 1 2 ? 9.756 -3.921 -1.459 1.00 0.00 2 SER A N 13
ATOM 20793 C CA . SER A 1 2 ? 10.061 -2.604 -2.006 1.00 0.00 2 SER A CA 13
ATOM 20794 C C . SER A 1 2 ? 11.562 -2.332 -1.963 1.00 0.00 2 SER A C 13
ATOM 20795 O O . SER A 1 2 ? 12.065 -1.717 -1.024 1.00 0.00 2 SER A O 13
ATOM 20803 N N . SER A 1 3 ? 12.271 -2.797 -2.987 1.00 0.00 3 SER A N 13
ATOM 20804 C CA . SER A 1 3 ? 13.714 -2.608 -3.065 1.00 0.00 3 SER A CA 13
ATOM 20805 C C . SER A 1 3 ? 14.139 -2.255 -4.488 1.00 0.00 3 SER A C 13
ATOM 20806 O O . SER A 1 3 ? 15.146 -2.754 -4.988 1.00 0.00 3 SER A O 13
ATOM 20814 N N . GLY A 1 4 ? 13.363 -1.390 -5.133 1.00 0.00 4 GLY A N 13
ATOM 20815 C CA . GLY A 1 4 ? 13.674 -0.984 -6.492 1.00 0.00 4 GLY A CA 13
ATOM 20816 C C . GLY A 1 4 ? 13.285 -2.034 -7.514 1.00 0.00 4 GLY A C 13
ATOM 20817 O O . GLY A 1 4 ? 12.799 -3.107 -7.157 1.00 0.00 4 GLY A O 13
ATOM 20821 N N . SER A 1 5 ? 13.498 -1.724 -8.789 1.00 0.00 5 SER A N 13
ATOM 20822 C CA . SER A 1 5 ? 13.161 -2.647 -9.866 1.00 0.00 5 SER A CA 13
ATOM 20823 C C . SER A 1 5 ? 14.076 -3.867 -9.843 1.00 0.00 5 SER A C 13
ATOM 20824 O O . SER A 1 5 ? 13.649 -4.983 -10.139 1.00 0.00 5 SER A O 13
ATOM 20832 N N . SER A 1 6 ? 15.338 -3.645 -9.489 1.00 0.00 6 SER A N 13
ATOM 20833 C CA . SER A 1 6 ? 16.316 -4.725 -9.430 1.00 0.00 6 SER A CA 13
ATOM 20834 C C . SER A 1 6 ? 17.570 -4.282 -8.682 1.00 0.00 6 SER A C 13
ATOM 20835 O O . SER A 1 6 ? 18.062 -3.171 -8.875 1.00 0.00 6 SER A O 13
ATOM 20843 N N . GLY A 1 7 ? 18.082 -5.161 -7.825 1.00 0.00 7 GLY A N 13
ATOM 20844 C CA . GLY A 1 7 ? 19.274 -4.843 -7.060 1.00 0.00 7 GLY A CA 13
ATOM 20845 C C . GLY A 1 7 ? 19.251 -5.452 -5.672 1.00 0.00 7 GLY A C 13
ATOM 20846 O O . GLY A 1 7 ? 18.194 -5.552 -5.048 1.00 0.00 7 GLY A O 13
ATOM 20850 N N . SER A 1 8 ? 20.419 -5.861 -5.188 1.00 0.00 8 SER A N 13
ATOM 20851 C CA . SER A 1 8 ? 20.528 -6.468 -3.866 1.00 0.00 8 SER A CA 13
ATOM 20852 C C . SER A 1 8 ? 21.745 -5.930 -3.120 1.00 0.00 8 SER A C 13
ATOM 20853 O O . SER A 1 8 ? 22.597 -5.259 -3.702 1.00 0.00 8 SER A O 13
ATOM 20861 N N . SER A 1 9 ? 21.818 -6.229 -1.827 1.00 0.00 9 SER A N 13
ATOM 20862 C CA . SER A 1 9 ? 22.928 -5.772 -0.998 1.00 0.00 9 SER A CA 13
ATOM 20863 C C . SER A 1 9 ? 23.746 -6.954 -0.487 1.00 0.00 9 SER A C 13
ATOM 20864 O O . SER A 1 9 ? 24.976 -6.904 -0.452 1.00 0.00 9 SER A O 13
ATOM 20872 N N . HIS A 1 10 ? 23.054 -8.018 -0.091 1.00 0.00 10 HIS A N 13
ATOM 20873 C CA . HIS A 1 10 ? 23.715 -9.214 0.418 1.00 0.00 10 HIS A CA 13
ATOM 20874 C C . HIS A 1 10 ? 24.005 -10.198 -0.712 1.00 0.00 10 HIS A C 13
ATOM 20875 O O . HIS A 1 10 ? 23.109 -10.565 -1.474 1.00 0.00 10 HIS A O 13
ATOM 20889 N N . LEU A 1 11 ? 25.260 -10.620 -0.815 1.00 0.00 11 LEU A N 13
ATOM 20890 C CA . LEU A 1 11 ? 25.668 -11.560 -1.853 1.00 0.00 11 LEU A CA 13
ATOM 20891 C C . LEU A 1 11 ? 24.839 -12.839 -1.786 1.00 0.00 11 LEU A C 13
ATOM 20892 O O . LEU A 1 11 ? 24.203 -13.230 -2.764 1.00 0.00 11 LEU A O 13
ATOM 20908 N N . TRP A 1 12 ? 24.849 -13.484 -0.625 1.00 0.00 12 TRP A N 13
ATOM 20909 C CA . TRP A 1 12 ? 24.096 -14.717 -0.429 1.00 0.00 12 TRP A CA 13
ATOM 20910 C C . TRP A 1 12 ? 22.732 -14.635 -1.105 1.00 0.00 12 TRP A C 13
ATOM 20911 O O . TRP A 1 12 ? 22.226 -15.629 -1.625 1.00 0.00 12 TRP A O 13
ATOM 20932 N N . GLU A 1 13 ? 22.141 -13.444 -1.095 1.00 0.00 13 GLU A N 13
ATOM 20933 C CA . GLU A 1 13 ? 20.835 -13.234 -1.707 1.00 0.00 13 GLU A CA 13
ATOM 20934 C C . GLU A 1 13 ? 20.948 -13.187 -3.228 1.00 0.00 13 GLU A C 13
ATOM 20935 O O . GLU A 1 13 ? 20.090 -13.705 -3.942 1.00 0.00 13 GLU A O 13
ATOM 20947 N N . PHE A 1 14 ? 22.014 -12.560 -3.717 1.00 0.00 14 PHE A N 13
ATOM 20948 C CA . PHE A 1 14 ? 22.239 -12.443 -5.153 1.00 0.00 14 PHE A CA 13
ATOM 20949 C C . PHE A 1 14 ? 22.454 -13.816 -5.783 1.00 0.00 14 PHE A C 13
ATOM 20950 O O . PHE A 1 14 ? 21.788 -14.177 -6.753 1.00 0.00 14 PHE A O 13
ATOM 20967 N N . VAL A 1 15 ? 23.391 -14.576 -5.226 1.00 0.00 15 VAL A N 13
ATOM 20968 C CA . VAL A 1 15 ? 23.695 -15.910 -5.732 1.00 0.00 15 VAL A CA 13
ATOM 20969 C C . VAL A 1 15 ? 22.495 -16.839 -5.588 1.00 0.00 15 VAL A C 13
ATOM 20970 O O . VAL A 1 15 ? 22.250 -17.690 -6.443 1.00 0.00 15 VAL A O 13
ATOM 20983 N N . ARG A 1 16 ? 21.749 -16.669 -4.502 1.00 0.00 16 ARG A N 13
ATOM 20984 C CA . ARG A 1 16 ? 20.574 -17.493 -4.245 1.00 0.00 16 ARG A CA 13
ATOM 20985 C C . ARG A 1 16 ? 19.460 -17.177 -5.239 1.00 0.00 16 ARG A C 13
ATOM 20986 O O . ARG A 1 16 ? 18.864 -18.079 -5.826 1.00 0.00 16 ARG A O 13
ATOM 21007 N N . ASP A 1 17 ? 19.186 -15.890 -5.422 1.00 0.00 17 ASP A N 13
ATOM 21008 C CA . ASP A 1 17 ? 18.145 -15.454 -6.345 1.00 0.00 17 ASP A CA 13
ATOM 21009 C C . ASP A 1 17 ? 18.354 -16.063 -7.728 1.00 0.00 17 ASP A C 13
ATOM 21010 O O . ASP A 1 17 ? 17.394 -16.358 -8.440 1.00 0.00 17 ASP A O 13
ATOM 21019 N N . LEU A 1 18 ? 19.616 -16.248 -8.102 1.00 0.00 18 LEU A N 13
ATOM 21020 C CA . LEU A 1 18 ? 19.952 -16.821 -9.401 1.00 0.00 18 LEU A CA 13
ATOM 21021 C C . LEU A 1 18 ? 19.440 -18.253 -9.513 1.00 0.00 18 LEU A C 13
ATOM 21022 O O . LEU A 1 18 ? 18.838 -18.631 -10.519 1.00 0.00 18 LEU A O 13
ATOM 21038 N N . LEU A 1 19 ? 19.680 -19.045 -8.474 1.00 0.00 19 LEU A N 13
ATOM 21039 C CA . LEU A 1 19 ? 19.240 -20.436 -8.454 1.00 0.00 19 LEU A CA 13
ATOM 21040 C C . LEU A 1 19 ? 17.724 -20.530 -8.592 1.00 0.00 19 LEU A C 13
ATOM 21041 O O . LEU A 1 19 ? 17.199 -21.496 -9.148 1.00 0.00 19 LEU A O 13
ATOM 21057 N N . LEU A 1 20 ? 17.026 -19.520 -8.085 1.00 0.00 20 LEU A N 13
ATOM 21058 C CA . LEU A 1 20 ? 15.569 -19.488 -8.153 1.00 0.00 20 LEU A CA 13
ATOM 21059 C C . LEU A 1 20 ? 15.099 -18.777 -9.418 1.00 0.00 20 LEU A C 13
ATOM 21060 O O . LEU A 1 20 ? 13.939 -18.894 -9.813 1.00 0.00 20 LEU A O 13
ATOM 21076 N N . SER A 1 21 ? 16.009 -18.043 -10.051 1.00 0.00 21 SER A N 13
ATOM 21077 C CA . SER A 1 21 ? 15.687 -17.312 -11.271 1.00 0.00 21 SER A CA 13
ATOM 21078 C C . SER A 1 21 ? 16.467 -17.869 -12.459 1.00 0.00 21 SER A C 13
ATOM 21079 O O . SER A 1 21 ? 17.499 -17.333 -12.862 1.00 0.00 21 SER A O 13
ATOM 21087 N N . PRO A 1 22 ? 15.962 -18.970 -13.033 1.00 0.00 22 PRO A N 13
ATOM 21088 C CA . PRO A 1 22 ? 16.594 -19.624 -14.183 1.00 0.00 22 PRO A CA 13
ATOM 21089 C C . PRO A 1 22 ? 16.484 -18.791 -15.456 1.00 0.00 22 PRO A C 13
ATOM 21090 O O . PRO A 1 22 ? 16.999 -19.175 -16.506 1.00 0.00 22 PRO A O 13
ATOM 21101 N N . GLU A 1 23 ? 15.810 -17.650 -15.355 1.00 0.00 23 GLU A N 13
ATOM 21102 C CA . GLU A 1 23 ? 15.633 -16.764 -16.499 1.00 0.00 23 GLU A CA 13
ATOM 21103 C C . GLU A 1 23 ? 16.791 -15.775 -16.606 1.00 0.00 23 GLU A C 13
ATOM 21104 O O . GLU A 1 23 ? 17.096 -15.277 -17.689 1.00 0.00 23 GLU A O 13
ATOM 21116 N N . GLU A 1 24 ? 17.430 -15.496 -15.474 1.00 0.00 24 GLU A N 13
ATOM 21117 C CA . GLU A 1 24 ? 18.552 -14.566 -15.440 1.00 0.00 24 GLU A CA 13
ATOM 21118 C C . GLU A 1 24 ? 19.880 -15.317 -15.389 1.00 0.00 24 GLU A C 13
ATOM 21119 O O . GLU A 1 24 ? 20.841 -14.944 -16.060 1.00 0.00 24 GLU A O 13
ATOM 21131 N N . ASN A 1 25 ? 19.923 -16.377 -14.588 1.00 0.00 25 ASN A N 13
ATOM 21132 C CA . ASN A 1 25 ? 21.132 -17.180 -14.449 1.00 0.00 25 ASN A CA 13
ATOM 21133 C C . ASN A 1 25 ? 21.372 -18.024 -15.696 1.00 0.00 25 ASN A C 13
ATOM 21134 O O . ASN A 1 25 ? 20.459 -18.683 -16.197 1.00 0.00 25 ASN A O 13
ATOM 21145 N N . CYS A 1 26 ? 22.604 -18.000 -16.193 1.00 0.00 26 CYS A N 13
ATOM 21146 C CA . CYS A 1 26 ? 22.964 -18.764 -17.382 1.00 0.00 26 CYS A CA 13
ATOM 21147 C C . CYS A 1 26 ? 24.008 -19.825 -17.052 1.00 0.00 26 CYS A C 13
ATOM 21148 O O . CYS A 1 26 ? 25.209 -19.582 -17.157 1.00 0.00 26 CYS A O 13
ATOM 21156 N N . GLY A 1 27 ? 23.541 -21.003 -16.651 1.00 0.00 27 GLY A N 13
ATOM 21157 C CA . GLY A 1 27 ? 24.447 -22.084 -16.309 1.00 0.00 27 GLY A CA 13
ATOM 21158 C C . GLY A 1 27 ? 25.593 -21.623 -15.430 1.00 0.00 27 GLY A C 13
ATOM 21159 O O . GLY A 1 27 ? 26.740 -22.021 -15.635 1.00 0.00 27 GLY A O 13
ATOM 21163 N N . ILE A 1 28 ? 25.282 -20.782 -14.449 1.00 0.00 28 ILE A N 13
ATOM 21164 C CA . ILE A 1 28 ? 26.295 -20.267 -13.536 1.00 0.00 28 ILE A CA 13
ATOM 21165 C C . ILE A 1 28 ? 26.363 -21.103 -12.262 1.00 0.00 28 ILE A C 13
ATOM 21166 O O . ILE A 1 28 ? 27.420 -21.221 -11.640 1.00 0.00 28 ILE A O 13
ATOM 21182 N N . LEU A 1 29 ? 25.231 -21.683 -11.881 1.00 0.00 29 LEU A N 13
ATOM 21183 C CA . LEU A 1 29 ? 25.162 -22.511 -10.682 1.00 0.00 29 LEU A CA 13
ATOM 21184 C C . LEU A 1 29 ? 24.248 -23.713 -10.902 1.00 0.00 29 LEU A C 13
ATOM 21185 O O . LEU A 1 29 ? 23.516 -23.775 -11.889 1.00 0.00 29 LEU A O 13
ATOM 21201 N N . GLU A 1 30 ? 24.296 -24.663 -9.974 1.00 0.00 30 GLU A N 13
ATOM 21202 C CA . GLU A 1 30 ? 23.471 -25.862 -10.067 1.00 0.00 30 GLU A CA 13
ATOM 21203 C C . GLU A 1 30 ? 22.918 -26.250 -8.699 1.00 0.00 30 GLU A C 13
ATOM 21204 O O . GLU A 1 30 ? 23.563 -26.033 -7.673 1.00 0.00 30 GLU A O 13
ATOM 21216 N N . TRP A 1 31 ? 21.720 -26.823 -8.692 1.00 0.00 31 TRP A N 13
ATOM 21217 C CA . TRP A 1 31 ? 21.079 -27.240 -7.450 1.00 0.00 31 TRP A CA 13
ATOM 21218 C C . TRP A 1 31 ? 21.514 -28.648 -7.059 1.00 0.00 31 TRP A C 13
ATOM 21219 O O . TRP A 1 31 ? 21.034 -29.633 -7.619 1.00 0.00 31 TRP A O 13
ATOM 21240 N N . GLU A 1 32 ? 22.426 -28.735 -6.095 1.00 0.00 32 GLU A N 13
ATOM 21241 C CA . GLU A 1 32 ? 22.925 -30.023 -5.631 1.00 0.00 32 GLU A CA 13
ATOM 21242 C C . GLU A 1 32 ? 21.950 -30.662 -4.646 1.00 0.00 32 GLU A C 13
ATOM 21243 O O . GLU A 1 32 ? 21.860 -31.886 -4.550 1.00 0.00 32 GLU A O 13
ATOM 21255 N N . ASP A 1 33 ? 21.223 -29.824 -3.916 1.00 0.00 33 ASP A N 13
ATOM 21256 C CA . ASP A 1 33 ? 20.254 -30.305 -2.938 1.00 0.00 33 ASP A CA 13
ATOM 21257 C C . ASP A 1 33 ? 19.264 -29.205 -2.567 1.00 0.00 33 ASP A C 13
ATOM 21258 O O . ASP A 1 33 ? 19.594 -28.287 -1.817 1.00 0.00 33 ASP A O 13
ATOM 21267 N N . ARG A 1 34 ? 18.050 -29.305 -3.099 1.00 0.00 34 ARG A N 13
ATOM 21268 C CA . ARG A 1 34 ? 17.013 -28.318 -2.826 1.00 0.00 34 ARG A CA 13
ATOM 21269 C C . ARG A 1 34 ? 16.602 -28.353 -1.357 1.00 0.00 34 ARG A C 13
ATOM 21270 O O . ARG A 1 34 ? 16.404 -27.311 -0.733 1.00 0.00 34 ARG A O 13
ATOM 21291 N N . GLU A 1 35 ? 16.475 -29.559 -0.812 1.00 0.00 35 GLU A N 13
ATOM 21292 C CA . GLU A 1 35 ? 16.086 -29.728 0.583 1.00 0.00 35 GLU A CA 13
ATOM 21293 C C . GLU A 1 35 ? 17.120 -29.103 1.516 1.00 0.00 35 GLU A C 13
ATOM 21294 O O . GLU A 1 35 ? 16.787 -28.269 2.357 1.00 0.00 35 GLU A O 13
ATOM 21306 N N . GLN A 1 36 ? 18.374 -29.514 1.360 1.00 0.00 36 GLN A N 13
ATOM 21307 C CA . GLN A 1 36 ? 19.456 -28.996 2.189 1.00 0.00 36 GLN A CA 13
ATOM 21308 C C . GLN A 1 36 ? 19.838 -27.582 1.764 1.00 0.00 36 GLN A C 13
ATOM 21309 O O . GLN A 1 36 ? 20.340 -26.796 2.567 1.00 0.00 36 GLN A O 13
ATOM 21323 N N . GLY A 1 37 ? 19.596 -27.264 0.496 1.00 0.00 37 GLY A N 13
ATOM 21324 C CA . GLY A 1 37 ? 19.920 -25.945 -0.013 1.00 0.00 37 GLY A CA 13
ATOM 21325 C C . GLY A 1 37 ? 21.358 -25.842 -0.483 1.00 0.00 37 GLY A C 13
ATOM 21326 O O . GLY A 1 37 ? 21.937 -24.755 -0.497 1.00 0.00 37 GLY A O 13
ATOM 21330 N N . ILE A 1 38 ? 21.936 -26.975 -0.866 1.00 0.00 38 ILE A N 13
ATOM 21331 C CA . ILE A 1 38 ? 23.315 -27.008 -1.337 1.00 0.00 38 ILE A CA 13
ATOM 21332 C C . ILE A 1 38 ? 23.391 -26.721 -2.833 1.00 0.00 38 ILE A C 13
ATOM 21333 O O . ILE A 1 38 ? 22.577 -27.216 -3.614 1.00 0.00 38 ILE A O 13
ATOM 21349 N N . PHE A 1 39 ? 24.376 -25.921 -3.227 1.00 0.00 39 PHE A N 13
ATOM 21350 C CA . PHE A 1 39 ? 24.561 -25.569 -4.630 1.00 0.00 39 PHE A CA 13
ATOM 21351 C C . PHE A 1 39 ? 26.043 -25.499 -4.983 1.00 0.00 39 PHE A C 13
ATOM 21352 O O . PHE A 1 39 ? 26.893 -25.328 -4.109 1.00 0.00 39 PHE A O 13
ATOM 21369 N N . ARG A 1 40 ? 26.346 -25.634 -6.270 1.00 0.00 40 ARG A N 13
ATOM 21370 C CA . ARG A 1 40 ? 27.726 -25.589 -6.739 1.00 0.00 40 ARG A CA 13
ATOM 21371 C C . ARG A 1 40 ? 27.928 -24.438 -7.721 1.00 0.00 40 ARG A C 13
ATOM 21372 O O . ARG A 1 40 ? 27.048 -24.133 -8.527 1.00 0.00 40 ARG A O 13
ATOM 21393 N N . VAL A 1 41 ? 29.093 -23.803 -7.649 1.00 0.00 41 VAL A N 13
ATOM 21394 C CA . VAL A 1 41 ? 29.412 -22.687 -8.531 1.00 0.00 41 VAL A CA 13
ATOM 21395 C C . VAL A 1 41 ? 30.029 -23.177 -9.836 1.00 0.00 41 VAL A C 13
ATOM 21396 O O . VAL A 1 41 ? 31.251 -23.244 -9.971 1.00 0.00 41 VAL A O 13
ATOM 21409 N N . VAL A 1 42 ? 29.176 -23.519 -10.796 1.00 0.00 42 VAL A N 13
ATOM 21410 C CA . VAL A 1 42 ? 29.637 -24.002 -12.092 1.00 0.00 42 VAL A CA 13
ATOM 21411 C C . VAL A 1 42 ? 30.595 -23.009 -12.739 1.00 0.00 42 VAL A C 13
ATOM 21412 O O . VAL A 1 42 ? 31.686 -23.376 -13.176 1.00 0.00 42 VAL A O 13
ATOM 21425 N N . LYS A 1 43 ? 30.181 -21.747 -12.797 1.00 0.00 43 LYS A N 13
ATOM 21426 C CA . LYS A 1 43 ? 31.003 -20.698 -13.390 1.00 0.00 43 LYS A CA 13
ATOM 21427 C C . LYS A 1 43 ? 31.485 -19.718 -12.325 1.00 0.00 43 LYS A C 13
ATOM 21428 O O . LYS A 1 43 ? 30.863 -18.681 -12.096 1.00 0.00 43 LYS A O 13
ATOM 21447 N N . SER A 1 44 ? 32.596 -20.054 -11.677 1.00 0.00 44 SER A N 13
ATOM 21448 C CA . SER A 1 44 ? 33.160 -19.204 -10.635 1.00 0.00 44 SER A CA 13
ATOM 21449 C C . SER A 1 44 ? 33.610 -17.865 -11.210 1.00 0.00 44 SER A C 13
ATOM 21450 O O . SER A 1 44 ? 33.838 -16.906 -10.473 1.00 0.00 44 SER A O 13
ATOM 21458 N N . GLU A 1 45 ? 33.737 -17.808 -12.533 1.00 0.00 45 GLU A N 13
ATOM 21459 C CA . GLU A 1 45 ? 34.162 -16.587 -13.207 1.00 0.00 45 GLU A CA 13
ATOM 21460 C C . GLU A 1 45 ? 32.974 -15.661 -13.453 1.00 0.00 45 GLU A C 13
ATOM 21461 O O . GLU A 1 45 ? 32.999 -14.490 -13.075 1.00 0.00 45 GLU A O 13
ATOM 21473 N N . ALA A 1 46 ? 31.936 -16.194 -14.088 1.00 0.00 46 ALA A N 13
ATOM 21474 C CA . ALA A 1 46 ? 30.739 -15.417 -14.383 1.00 0.00 46 ALA A CA 13
ATOM 21475 C C . ALA A 1 46 ? 30.022 -15.005 -13.102 1.00 0.00 46 ALA A C 13
ATOM 21476 O O . ALA A 1 46 ? 29.376 -13.958 -13.048 1.00 0.00 46 ALA A O 13
ATOM 21483 N N . LEU A 1 47 ? 30.139 -15.836 -12.071 1.00 0.00 47 LEU A N 13
ATOM 21484 C CA . LEU A 1 47 ? 29.501 -15.559 -10.789 1.00 0.00 47 LEU A CA 13
ATOM 21485 C C . LEU A 1 47 ? 30.019 -14.253 -10.194 1.00 0.00 47 LEU A C 13
ATOM 21486 O O . LEU A 1 47 ? 29.239 -13.396 -9.781 1.00 0.00 47 LEU A O 13
ATOM 21502 N N . ALA A 1 48 ? 31.339 -14.108 -10.156 1.00 0.00 48 ALA A N 13
ATOM 21503 C CA . ALA A 1 48 ? 31.961 -12.906 -9.616 1.00 0.00 48 ALA A CA 13
ATOM 21504 C C . ALA A 1 48 ? 31.665 -11.694 -10.493 1.00 0.00 48 ALA A C 13
ATOM 21505 O O . ALA A 1 48 ? 31.221 -10.654 -10.005 1.00 0.00 48 ALA A O 13
ATOM 21512 N N . LYS A 1 49 ? 31.915 -11.833 -11.791 1.00 0.00 49 LYS A N 13
ATOM 21513 C CA . LYS A 1 49 ? 31.675 -10.750 -12.737 1.00 0.00 49 LYS A CA 13
ATOM 21514 C C . LYS A 1 49 ? 30.275 -10.173 -12.560 1.00 0.00 49 LYS A C 13
ATOM 21515 O O . LYS A 1 49 ? 30.105 -8.960 -12.439 1.00 0.00 49 LYS A O 13
ATOM 21534 N N . MET A 1 50 ? 29.276 -11.049 -12.544 1.00 0.00 50 MET A N 13
ATOM 21535 C CA . MET A 1 50 ? 27.890 -10.625 -12.378 1.00 0.00 50 MET A CA 13
ATOM 21536 C C . MET A 1 50 ? 27.697 -9.909 -11.045 1.00 0.00 50 MET A C 13
ATOM 21537 O O . MET A 1 50 ? 27.119 -8.823 -10.992 1.00 0.00 50 MET A O 13
ATOM 21551 N N . TRP A 1 51 ? 28.183 -10.523 -9.973 1.00 0.00 51 TRP A N 13
ATOM 21552 C CA . TRP A 1 51 ? 28.062 -9.944 -8.640 1.00 0.00 51 TRP A CA 13
ATOM 21553 C C . TRP A 1 51 ? 28.607 -8.520 -8.614 1.00 0.00 51 TRP A C 13
ATOM 21554 O O . TRP A 1 51 ? 27.966 -7.609 -8.091 1.00 0.00 51 TRP A O 13
ATOM 21575 N N . GLY A 1 52 ? 29.795 -8.335 -9.183 1.00 0.00 52 GLY A N 13
ATOM 21576 C CA . GLY A 1 52 ? 30.405 -7.019 -9.214 1.00 0.00 52 GLY A CA 13
ATOM 21577 C C . GLY A 1 52 ? 29.476 -5.961 -9.776 1.00 0.00 52 GLY A C 13
ATOM 21578 O O . GLY A 1 52 ? 29.344 -4.877 -9.208 1.00 0.00 52 GLY A O 13
ATOM 21582 N N . GLN A 1 53 ? 28.832 -6.276 -10.894 1.00 0.00 53 GLN A N 13
ATOM 21583 C CA . GLN A 1 53 ? 27.912 -5.343 -11.534 1.00 0.00 53 GLN A CA 13
ATOM 21584 C C . GLN A 1 53 ? 26.854 -4.859 -10.548 1.00 0.00 53 GLN A C 13
ATOM 21585 O O . GLN A 1 53 ? 26.364 -3.734 -10.651 1.00 0.00 53 GLN A O 13
ATOM 21599 N N . ARG A 1 54 ? 26.508 -5.714 -9.592 1.00 0.00 54 ARG A N 13
ATOM 21600 C CA . ARG A 1 54 ? 25.507 -5.373 -8.587 1.00 0.00 54 ARG A CA 13
ATOM 21601 C C . ARG A 1 54 ? 26.077 -4.396 -7.563 1.00 0.00 54 ARG A C 13
ATOM 21602 O O . ARG A 1 54 ? 25.396 -3.465 -7.131 1.00 0.00 54 ARG A O 13
ATOM 21623 N N . LYS A 1 55 ? 27.329 -4.615 -7.177 1.00 0.00 55 LYS A N 13
ATOM 21624 C CA . LYS A 1 55 ? 27.992 -3.754 -6.204 1.00 0.00 55 LYS A CA 13
ATOM 21625 C C . LYS A 1 55 ? 28.819 -2.680 -6.902 1.00 0.00 55 LYS A C 13
ATOM 21626 O O . LYS A 1 55 ? 29.531 -1.911 -6.255 1.00 0.00 55 LYS A O 13
ATOM 21645 N N . LYS A 1 56 ? 28.721 -2.631 -8.226 1.00 0.00 56 LYS A N 13
ATOM 21646 C CA . LYS A 1 56 ? 29.458 -1.649 -9.013 1.00 0.00 56 LYS A CA 13
ATOM 21647 C C . LYS A 1 56 ? 30.961 -1.807 -8.810 1.00 0.00 56 LYS A C 13
ATOM 21648 O O . LYS A 1 56 ? 31.714 -0.839 -8.903 1.00 0.00 56 LYS A O 13
ATOM 21667 N N . ASN A 1 57 ? 31.391 -3.034 -8.533 1.00 0.00 57 ASN A N 13
ATOM 21668 C CA . ASN A 1 57 ? 32.805 -3.318 -8.318 1.00 0.00 57 ASN A CA 13
ATOM 21669 C C . ASN A 1 57 ? 33.454 -3.848 -9.593 1.00 0.00 57 ASN A C 13
ATOM 21670 O O . ASN A 1 57 ? 33.554 -5.059 -9.793 1.00 0.00 57 ASN A O 13
ATOM 21681 N N . ASP A 1 58 ? 33.893 -2.934 -10.451 1.00 0.00 58 ASP A N 13
ATOM 21682 C CA . ASP A 1 58 ? 34.534 -3.309 -11.706 1.00 0.00 58 ASP A CA 13
ATOM 21683 C C . ASP A 1 58 ? 35.698 -4.263 -11.458 1.00 0.00 58 ASP A C 13
ATOM 21684 O O . ASP A 1 58 ? 36.144 -4.964 -12.367 1.00 0.00 58 ASP A O 13
ATOM 21693 N N . ARG A 1 59 ? 36.187 -4.283 -10.222 1.00 0.00 59 ARG A N 13
ATOM 21694 C CA . ARG A 1 59 ? 37.301 -5.149 -9.856 1.00 0.00 59 ARG A CA 13
ATOM 21695 C C . ARG A 1 59 ? 36.811 -6.363 -9.072 1.00 0.00 59 ARG A C 13
ATOM 21696 O O . ARG A 1 59 ? 37.512 -6.877 -8.202 1.00 0.00 59 ARG A O 13
ATOM 21717 N N . MET A 1 60 ? 35.602 -6.816 -9.388 1.00 0.00 60 MET A N 13
ATOM 21718 C CA . MET A 1 60 ? 35.018 -7.970 -8.714 1.00 0.00 60 MET A CA 13
ATOM 21719 C C . MET A 1 60 ? 35.584 -9.271 -9.276 1.00 0.00 60 MET A C 13
ATOM 21720 O O . MET A 1 60 ? 35.643 -9.461 -10.491 1.00 0.00 60 MET A O 13
ATOM 21734 N N . THR A 1 61 ? 35.999 -10.165 -8.383 1.00 0.00 61 THR A N 13
ATOM 21735 C CA . THR A 1 61 ? 36.561 -11.447 -8.790 1.00 0.00 61 THR A CA 13
ATOM 21736 C C . THR A 1 61 ? 36.325 -12.512 -7.725 1.00 0.00 61 THR A C 13
ATOM 21737 O O . THR A 1 61 ? 36.462 -12.251 -6.530 1.00 0.00 61 THR A O 13
ATOM 21748 N N . TYR A 1 62 ? 35.972 -13.714 -8.167 1.00 0.00 62 TYR A N 13
ATOM 21749 C CA . TYR A 1 62 ? 35.716 -14.820 -7.251 1.00 0.00 62 TYR A CA 13
ATOM 21750 C C . TYR A 1 62 ? 36.708 -14.808 -6.092 1.00 0.00 62 TYR A C 13
ATOM 21751 O O . TYR A 1 62 ? 36.360 -15.141 -4.960 1.00 0.00 62 TYR A O 13
ATOM 21769 N N . GLU A 1 63 ? 37.946 -14.421 -6.385 1.00 0.00 63 GLU A N 13
ATOM 21770 C CA . GLU A 1 63 ? 38.989 -14.366 -5.368 1.00 0.00 63 GLU A CA 13
ATOM 21771 C C . GLU A 1 63 ? 38.574 -13.46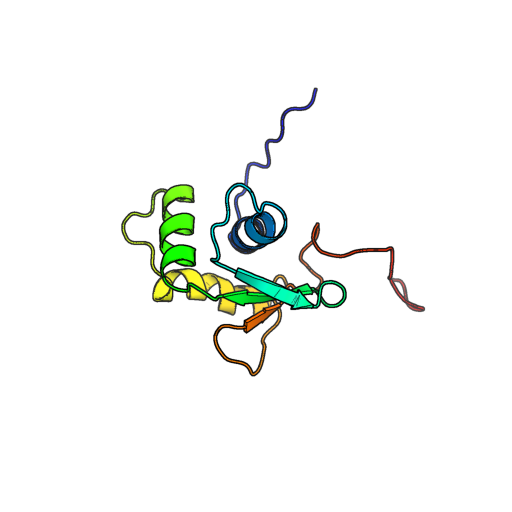3 -4.211 1.00 0.00 63 GLU A C 13
ATOM 21772 O O . GLU A 1 63 ? 38.741 -13.815 -3.043 1.00 0.00 63 GLU A O 13
ATOM 21784 N N . LYS A 1 64 ? 38.031 -12.297 -4.543 1.00 0.00 64 LYS A N 13
ATOM 21785 C CA . LYS A 1 64 ? 37.590 -11.342 -3.533 1.00 0.00 64 LYS A CA 13
ATOM 21786 C C . LYS A 1 64 ? 36.175 -11.663 -3.063 1.00 0.00 64 LYS A C 13
ATOM 21787 O O . LYS A 1 64 ? 35.867 -11.561 -1.874 1.00 0.00 64 LYS A O 13
ATOM 21806 N N . LEU A 1 65 ? 35.318 -12.051 -4.001 1.00 0.00 65 LEU A N 13
ATOM 21807 C CA . LEU A 1 65 ? 33.935 -12.389 -3.681 1.00 0.00 65 LEU A CA 13
ATOM 21808 C C . LEU A 1 65 ? 33.873 -13.470 -2.607 1.00 0.00 65 LEU A C 13
ATOM 21809 O O . LEU A 1 65 ? 33.101 -13.368 -1.654 1.00 0.00 65 LEU A O 13
ATOM 21825 N N . SER A 1 66 ? 34.692 -14.504 -2.767 1.00 0.00 66 SER A N 13
ATOM 21826 C CA . SER A 1 66 ? 34.728 -15.605 -1.812 1.00 0.00 66 SER A CA 13
ATOM 21827 C C . SER A 1 66 ? 34.883 -15.083 -0.387 1.00 0.00 66 SER A C 13
ATOM 21828 O O . SER A 1 66 ? 34.370 -15.677 0.562 1.00 0.00 66 SER A O 13
ATOM 21836 N N . ARG A 1 67 ? 35.592 -13.968 -0.245 1.00 0.00 67 ARG A N 13
ATOM 21837 C CA . ARG A 1 67 ? 35.816 -13.366 1.063 1.00 0.00 67 ARG A CA 13
ATOM 21838 C C . ARG A 1 67 ? 34.517 -13.299 1.860 1.00 0.00 67 ARG A C 13
ATOM 21839 O O . ARG A 1 67 ? 34.499 -13.563 3.062 1.00 0.00 67 ARG A O 13
ATOM 21860 N N . ALA A 1 68 ? 33.430 -12.943 1.182 1.00 0.00 68 ALA A N 13
ATOM 21861 C CA . ALA A 1 68 ? 32.127 -12.842 1.826 1.00 0.00 68 ALA A CA 13
ATOM 21862 C C . ALA A 1 68 ? 31.539 -14.224 2.094 1.00 0.00 68 ALA A C 13
ATOM 21863 O O . ALA A 1 68 ? 30.820 -14.424 3.074 1.00 0.00 68 ALA A O 13
ATOM 21870 N N . LEU A 1 69 ? 31.848 -15.173 1.218 1.00 0.00 69 LEU A N 13
ATOM 21871 C CA . LEU A 1 69 ? 31.350 -16.537 1.360 1.00 0.00 69 LEU A CA 13
ATOM 21872 C C . LEU A 1 69 ? 31.922 -17.199 2.610 1.00 0.00 69 LEU A C 13
ATOM 21873 O O . LEU A 1 69 ? 31.259 -18.012 3.253 1.00 0.00 69 LEU A O 13
ATOM 21889 N N . ARG A 1 70 ? 33.157 -16.843 2.948 1.00 0.00 70 ARG A N 13
ATOM 21890 C CA . ARG A 1 70 ? 33.819 -17.402 4.122 1.00 0.00 70 ARG A CA 13
ATOM 21891 C C . ARG A 1 70 ? 33.499 -16.581 5.368 1.00 0.00 70 ARG A C 13
ATOM 21892 O O . ARG A 1 70 ? 33.623 -17.068 6.492 1.00 0.00 70 ARG A O 13
ATOM 21913 N N . TYR A 1 71 ? 33.087 -15.336 5.160 1.00 0.00 71 TYR A N 13
ATOM 21914 C CA . TYR A 1 71 ? 32.753 -14.447 6.267 1.00 0.00 71 TYR A CA 13
ATOM 21915 C C . TYR A 1 71 ? 31.321 -14.682 6.740 1.00 0.00 71 TYR A C 13
ATOM 21916 O O . TYR A 1 71 ? 30.965 -14.344 7.869 1.00 0.00 71 TYR A O 13
ATOM 21934 N N . TYR A 1 72 ? 30.505 -15.262 5.868 1.00 0.00 72 TYR A N 13
ATOM 21935 C CA . TYR A 1 72 ? 29.111 -15.541 6.194 1.00 0.00 72 TYR A CA 13
ATOM 21936 C C . TYR A 1 72 ? 29.006 -16.667 7.218 1.00 0.00 72 TYR A C 13
ATOM 21937 O O . TYR A 1 72 ? 28.058 -16.722 8.002 1.00 0.00 72 TYR A O 13
ATOM 21955 N N . TYR A 1 73 ? 29.988 -17.562 7.207 1.00 0.00 73 TYR A N 13
ATOM 21956 C CA . TYR A 1 73 ? 30.006 -18.688 8.133 1.00 0.00 73 TYR A CA 13
ATOM 21957 C C . TYR A 1 73 ? 29.978 -18.204 9.580 1.00 0.00 73 TYR A C 13
ATOM 21958 O O . TYR A 1 73 ? 29.482 -18.895 10.469 1.00 0.00 73 TYR A O 13
ATOM 21976 N N . LYS A 1 74 ? 30.513 -17.009 9.807 1.00 0.00 74 LYS A N 13
ATOM 21977 C CA . LYS A 1 74 ? 30.549 -16.429 11.144 1.00 0.00 74 LYS A CA 13
ATOM 21978 C C . LYS A 1 74 ? 29.146 -16.061 11.616 1.00 0.00 74 LYS A C 13
ATOM 21979 O O . LYS A 1 74 ? 28.815 -16.212 12.792 1.00 0.00 74 LYS A O 13
ATOM 21998 N N . THR A 1 75 ? 28.322 -15.579 10.690 1.00 0.00 75 THR A N 13
ATOM 21999 C CA . THR A 1 75 ? 26.955 -15.190 11.011 1.00 0.00 75 THR A CA 13
ATOM 22000 C C . THR A 1 75 ? 25.993 -16.358 10.822 1.00 0.00 75 THR A C 13
ATOM 22001 O O . THR A 1 75 ? 24.921 -16.396 11.425 1.00 0.00 75 THR A O 13
ATOM 22012 N N . GLY A 1 76 ? 26.384 -17.311 9.981 1.00 0.00 76 GLY A N 13
ATOM 22013 C CA . GLY A 1 76 ? 25.545 -18.468 9.729 1.00 0.00 76 GLY A CA 13
ATOM 22014 C C . GLY A 1 76 ? 24.922 -18.442 8.347 1.00 0.00 76 GLY A C 13
ATOM 22015 O O . GLY A 1 76 ? 24.533 -19.482 7.815 1.00 0.00 76 GLY A O 13
ATOM 22019 N N . ILE A 1 77 ? 24.827 -17.251 7.765 1.00 0.00 77 ILE A N 13
ATOM 22020 C CA . ILE A 1 77 ? 24.247 -17.095 6.437 1.00 0.00 77 ILE A CA 13
ATOM 22021 C C . ILE A 1 77 ? 24.644 -18.250 5.525 1.00 0.00 77 ILE A C 13
ATOM 22022 O O . ILE A 1 77 ? 23.809 -18.807 4.810 1.00 0.00 77 ILE A O 13
ATOM 22038 N N . LEU A 1 78 ? 25.923 -18.608 5.554 1.00 0.00 78 LEU A N 13
ATOM 22039 C CA . LEU A 1 78 ? 26.431 -19.699 4.731 1.00 0.00 78 LEU A CA 13
ATOM 22040 C C . LEU A 1 78 ? 26.847 -20.886 5.595 1.00 0.00 78 LEU A C 13
ATOM 22041 O O . LEU A 1 78 ? 26.983 -20.761 6.812 1.00 0.00 78 LEU A O 13
ATOM 22057 N N . GLU A 1 79 ? 27.050 -22.034 4.957 1.00 0.00 79 GLU A N 13
ATOM 22058 C CA . GLU A 1 79 ? 27.452 -23.242 5.668 1.00 0.00 79 GLU A CA 13
ATOM 22059 C C . GLU A 1 79 ? 28.799 -23.749 5.161 1.00 0.00 79 GLU A C 13
ATOM 22060 O O . GLU A 1 79 ? 28.966 -24.014 3.971 1.00 0.00 79 GLU A O 13
ATOM 22072 N N . ARG A 1 80 ? 29.756 -23.880 6.073 1.00 0.00 80 ARG A N 13
ATOM 22073 C CA . ARG A 1 80 ? 31.089 -24.353 5.719 1.00 0.00 80 ARG A CA 13
ATOM 22074 C C . ARG A 1 80 ? 31.014 -25.679 4.968 1.00 0.00 80 ARG A C 13
ATOM 22075 O O . ARG A 1 80 ? 30.424 -26.646 5.452 1.00 0.00 80 ARG A O 13
ATOM 22096 N N . VAL A 1 81 ? 31.614 -25.717 3.783 1.00 0.00 81 VAL A N 13
ATOM 22097 C CA . VAL A 1 81 ? 31.615 -26.924 2.965 1.00 0.00 81 VAL A CA 13
ATOM 22098 C C . VAL A 1 81 ? 33.037 -27.360 2.630 1.00 0.00 81 VAL A C 13
ATOM 22099 O O . VAL A 1 81 ? 33.894 -26.532 2.319 1.00 0.00 81 VAL A O 13
ATOM 22112 N N . ASP A 1 82 ? 33.282 -28.664 2.695 1.00 0.00 82 ASP A N 13
ATOM 22113 C CA . ASP A 1 82 ? 34.600 -29.210 2.396 1.00 0.00 82 ASP A CA 13
ATOM 22114 C C . ASP A 1 82 ? 34.634 -29.814 0.996 1.00 0.00 82 ASP A C 13
ATOM 22115 O O . ASP A 1 82 ? 35.369 -30.767 0.738 1.00 0.00 82 ASP A O 13
ATOM 22124 N N . ARG A 1 83 ? 33.834 -29.253 0.096 1.00 0.00 83 ARG A N 13
ATOM 22125 C CA . ARG A 1 83 ? 33.771 -29.737 -1.278 1.00 0.00 83 ARG A CA 13
ATOM 22126 C C . ARG A 1 83 ? 34.349 -28.708 -2.245 1.00 0.00 83 ARG A C 13
ATOM 22127 O O . ARG A 1 83 ? 34.720 -27.605 -1.843 1.00 0.00 83 ARG A O 13
ATOM 22148 N N . ARG A 1 84 ? 34.422 -29.077 -3.519 1.00 0.00 84 ARG A N 13
ATOM 22149 C CA . ARG A 1 84 ? 34.957 -28.186 -4.543 1.00 0.00 84 ARG A CA 13
ATOM 22150 C C . ARG A 1 84 ? 33.878 -27.236 -5.054 1.00 0.00 84 ARG A C 13
ATOM 22151 O O . ARG A 1 84 ? 32.843 -27.670 -5.561 1.00 0.00 84 ARG A O 13
ATOM 22172 N N . LEU A 1 85 ? 34.127 -25.938 -4.917 1.00 0.00 85 LEU A N 13
ATOM 22173 C CA . LEU A 1 85 ? 33.177 -24.925 -5.364 1.00 0.00 85 LEU A CA 13
ATOM 22174 C C . LEU A 1 85 ? 31.749 -25.321 -5.002 1.00 0.00 85 LEU A C 13
ATOM 22175 O O . LEU A 1 85 ? 30.823 -25.135 -5.792 1.00 0.00 85 LEU A O 13
ATOM 22191 N N . VAL A 1 86 ? 31.577 -25.865 -3.801 1.00 0.00 86 VAL A N 13
ATOM 22192 C CA . VAL A 1 86 ? 30.262 -26.283 -3.332 1.00 0.00 86 VAL A CA 13
ATOM 22193 C C . VAL A 1 86 ? 29.889 -25.573 -2.036 1.00 0.00 86 VAL A C 13
ATOM 22194 O O . VAL A 1 86 ? 30.476 -25.831 -0.984 1.00 0.00 86 VAL A O 13
ATOM 22207 N N . TYR A 1 87 ? 28.910 -24.679 -2.117 1.00 0.00 87 TYR A N 13
ATOM 22208 C CA . TYR A 1 87 ? 28.460 -23.930 -0.950 1.00 0.00 87 TYR A CA 13
ATOM 22209 C C . TYR A 1 87 ? 27.025 -24.300 -0.586 1.00 0.00 87 TYR A C 13
ATOM 22210 O O . TYR A 1 87 ? 26.326 -24.959 -1.356 1.00 0.00 87 TYR A O 13
ATOM 22228 N N . LYS A 1 88 ? 26.591 -23.869 0.594 1.00 0.00 88 LYS A N 13
ATOM 22229 C CA . LYS A 1 88 ? 25.240 -24.151 1.062 1.00 0.00 88 LYS A CA 13
ATOM 22230 C C . LYS A 1 88 ? 24.742 -23.044 1.986 1.00 0.00 88 LYS A C 13
ATOM 22231 O O . LYS A 1 88 ? 25.474 -22.571 2.855 1.00 0.00 88 LYS A O 13
ATOM 22250 N N . PHE A 1 89 ? 23.492 -22.636 1.792 1.00 0.00 89 PHE A N 13
ATOM 22251 C CA . PHE A 1 89 ? 22.896 -21.584 2.608 1.00 0.00 89 PHE A CA 13
ATOM 22252 C C . PHE A 1 89 ? 22.553 -22.105 4.000 1.00 0.00 89 PHE A C 13
ATOM 22253 O O . PHE A 1 89 ? 21.836 -23.094 4.146 1.00 0.00 89 PHE A O 13
ATOM 22270 N N . GLY A 1 90 ? 23.071 -21.431 5.022 1.00 0.00 90 GLY A N 13
ATOM 22271 C CA . GLY A 1 90 ? 22.810 -21.840 6.390 1.00 0.00 90 GLY A CA 13
ATOM 22272 C C . GLY A 1 90 ? 21.382 -21.559 6.816 1.00 0.00 90 GLY A C 13
ATOM 22273 O O . GLY A 1 90 ? 20.483 -21.469 5.980 1.00 0.00 90 GLY A O 13
ATOM 22277 N N . LYS A 1 91 ? 21.172 -21.423 8.121 1.00 0.00 91 LYS A N 13
ATOM 22278 C CA . LYS A 1 91 ? 19.844 -21.152 8.658 1.00 0.00 91 LYS A CA 13
ATOM 22279 C C . LYS A 1 91 ? 19.583 -19.651 8.733 1.00 0.00 91 LYS A C 13
ATOM 22280 O O . LYS A 1 91 ? 18.435 -19.211 8.755 1.00 0.00 91 LYS A O 13
ATOM 22299 N N . ASN A 1 92 ? 20.658 -18.869 8.772 1.00 0.00 92 ASN A N 13
ATOM 22300 C CA . ASN A 1 92 ? 20.545 -17.417 8.843 1.00 0.00 92 ASN A CA 13
ATOM 22301 C C . ASN A 1 92 ? 19.899 -16.859 7.579 1.00 0.00 92 ASN A C 13
ATOM 22302 O O . ASN A 1 92 ? 19.155 -15.879 7.630 1.00 0.00 92 ASN A O 13
ATOM 22313 N N . ALA A 1 93 ? 20.188 -17.489 6.446 1.00 0.00 93 ALA A N 13
ATOM 22314 C CA . ALA A 1 93 ? 19.634 -17.058 5.168 1.00 0.00 93 ALA A CA 13
ATOM 22315 C C . ALA A 1 93 ? 18.160 -17.432 5.055 1.00 0.00 93 ALA A C 13
ATOM 22316 O O . ALA A 1 93 ? 17.666 -18.283 5.795 1.00 0.00 93 ALA A O 13
ATOM 22323 N N . HIS A 1 94 ? 17.461 -16.790 4.124 1.00 0.00 94 HIS A N 13
ATOM 22324 C CA . HIS A 1 94 ? 16.042 -17.057 3.914 1.00 0.00 94 HIS A CA 13
ATOM 22325 C C . HIS A 1 94 ? 15.674 -16.908 2.441 1.00 0.00 94 HIS A C 13
ATOM 22326 O O . HIS A 1 94 ? 16.519 -16.581 1.609 1.00 0.00 94 HIS A O 13
ATOM 22340 N N . GLY A 1 95 ? 14.406 -17.153 2.125 1.00 0.00 95 GLY A N 13
ATOM 22341 C CA . GLY A 1 95 ? 13.948 -17.043 0.752 1.00 0.00 95 GLY A CA 13
ATOM 22342 C C . GLY A 1 95 ? 13.991 -18.369 0.018 1.00 0.00 95 GLY A C 13
ATOM 22343 O O . GLY A 1 95 ? 13.128 -18.654 -0.812 1.00 0.00 95 GLY A O 13
ATOM 22347 N N . TRP A 1 96 ? 14.998 -19.179 0.323 1.00 0.00 96 TRP A N 13
ATOM 22348 C CA . TRP A 1 96 ? 15.151 -20.482 -0.315 1.00 0.00 96 TRP A CA 13
ATOM 22349 C C . TRP A 1 96 ? 14.381 -21.555 0.446 1.00 0.00 96 TRP A C 13
ATOM 22350 O O . TRP A 1 96 ? 13.733 -22.410 -0.156 1.00 0.00 96 TRP A O 13
ATOM 22371 N N . GLN A 1 97 ? 14.457 -21.503 1.772 1.00 0.00 97 GLN A N 13
ATOM 22372 C CA . GLN A 1 97 ? 13.767 -22.472 2.615 1.00 0.00 97 GLN A CA 13
ATOM 22373 C C . GLN A 1 97 ? 12.324 -22.661 2.158 1.00 0.00 97 GLN A C 13
ATOM 22374 O O . GLN A 1 97 ? 11.755 -21.795 1.495 1.00 0.00 97 GLN A O 13
ATOM 22388 N N . GLU A 1 98 ? 11.739 -23.800 2.517 1.00 0.00 98 GLU A N 13
ATOM 22389 C CA . GLU A 1 98 ? 10.363 -24.102 2.142 1.00 0.00 98 GLU A CA 13
ATOM 22390 C C . GLU A 1 98 ? 9.638 -24.828 3.272 1.00 0.00 98 GLU A C 13
ATOM 22391 O O . GLU A 1 98 ? 10.039 -25.918 3.681 1.00 0.00 98 GLU A O 13
ATOM 22403 N N . ASP A 1 99 ? 8.570 -24.216 3.771 1.00 0.00 99 ASP A N 13
ATOM 22404 C CA . ASP A 1 99 ? 7.788 -24.803 4.853 1.00 0.00 99 ASP A CA 13
ATOM 22405 C C . ASP A 1 99 ? 6.442 -25.306 4.340 1.00 0.00 99 ASP A C 13
ATOM 22406 O O . ASP A 1 99 ? 6.024 -24.971 3.232 1.00 0.00 99 ASP A O 13
ATOM 22415 N N . LYS A 1 100 ? 5.769 -26.112 5.154 1.00 0.00 100 LYS A N 13
ATOM 22416 C CA . LYS A 1 100 ? 4.470 -26.662 4.784 1.00 0.00 100 LYS A CA 13
ATOM 22417 C C . LYS A 1 100 ? 3.528 -25.560 4.310 1.00 0.00 100 LYS A C 13
ATOM 22418 O O . LYS A 1 100 ? 3.842 -24.374 4.413 1.00 0.00 100 LYS A O 13
ATOM 22437 N N . LEU A 1 101 ? 2.372 -25.959 3.792 1.00 0.00 101 LEU A N 13
ATOM 22438 C CA . LEU A 1 101 ? 1.382 -25.005 3.303 1.00 0.00 101 LEU A CA 13
ATOM 22439 C C . LEU A 1 101 ? 0.514 -24.488 4.446 1.00 0.00 101 LEU A C 13
ATOM 22440 O O . LEU A 1 101 ? 0.057 -25.259 5.289 1.00 0.00 101 LEU A O 13
ATOM 22456 N N . SER A 1 102 ? 0.290 -23.178 4.466 1.00 0.00 102 SER A N 13
ATOM 22457 C CA . SER A 1 102 ? -0.522 -22.557 5.505 1.00 0.00 102 SER A CA 13
ATOM 22458 C C . SER A 1 102 ? 0.067 -22.825 6.887 1.00 0.00 102 SER A C 13
ATOM 22459 O O . SER A 1 102 ? 0.729 -23.838 7.106 1.00 0.00 102 SER A O 13
ATOM 22467 N N . GLY A 1 103 ? -0.179 -21.906 7.817 1.00 0.00 103 GLY A N 13
ATOM 22468 C CA . GLY A 1 103 ? 0.333 -22.061 9.166 1.00 0.00 103 GLY A CA 13
ATOM 22469 C C . GLY A 1 103 ? 0.844 -20.756 9.745 1.00 0.00 103 GLY A C 13
ATOM 22470 O O . GLY A 1 103 ? 0.485 -19.669 9.292 1.00 0.00 103 GLY A O 13
ATOM 22474 N N . PRO A 1 104 ? 1.700 -20.855 10.772 1.00 0.00 104 PRO A N 13
ATOM 22475 C CA . PRO A 1 104 ? 2.278 -19.683 11.437 1.00 0.00 104 PRO A CA 13
ATOM 22476 C C . PRO A 1 104 ? 3.275 -18.947 10.549 1.00 0.00 104 PRO A C 13
ATOM 22477 O O . PRO A 1 104 ? 4.276 -19.518 10.117 1.00 0.00 104 PRO A O 13
ATOM 22488 N N . SER A 1 105 ? 2.996 -17.675 10.282 1.00 0.00 105 SER A N 13
ATOM 22489 C CA . SER A 1 105 ? 3.867 -16.861 9.443 1.00 0.00 105 SER A CA 13
ATOM 22490 C C . SER A 1 105 ? 3.688 -15.377 9.751 1.00 0.00 105 SER A C 13
ATOM 22491 O O . SER A 1 105 ? 2.688 -14.972 10.345 1.00 0.00 105 SER A O 13
ATOM 22499 N N . SER A 1 106 ? 4.663 -14.572 9.343 1.00 0.00 106 SER A N 13
ATOM 22500 C CA . SER A 1 106 ? 4.616 -13.134 9.578 1.00 0.00 106 SER A CA 13
ATOM 22501 C C . SER A 1 106 ? 4.117 -12.830 10.988 1.00 0.00 106 SER A C 13
ATOM 22502 O O . SER A 1 106 ? 3.248 -11.981 11.181 1.00 0.00 106 SER A O 13
ATOM 22510 N N . GLY A 1 107 ? 4.675 -13.531 11.970 1.00 0.00 107 GLY A N 13
ATOM 22511 C CA . GLY A 1 107 ? 4.275 -13.323 13.350 1.00 0.00 107 GLY A CA 13
ATOM 22512 C C . GLY A 1 107 ? 5.340 -13.762 14.334 1.00 0.00 107 GLY A C 13
ATOM 22513 O O . GLY A 1 107 ? 5.913 -12.937 15.048 1.00 0.00 107 GLY A O 13
ATOM 22517 N N . GLY A 1 1 ? 6.704 -11.534 0.625 1.00 0.00 1 GLY A N 14
ATOM 22518 C CA . GLY A 1 1 ? 5.818 -11.370 -0.512 1.00 0.00 1 GLY A CA 14
ATOM 22519 C C . GLY A 1 1 ? 6.564 -11.007 -1.781 1.00 0.00 1 GLY A C 14
ATOM 22520 O O . GLY A 1 1 ? 7.316 -11.819 -2.321 1.00 0.00 1 GLY A O 14
ATOM 22524 N N . SER A 1 2 ? 6.356 -9.784 -2.259 1.00 0.00 2 SER A N 14
ATOM 22525 C CA . SER A 1 2 ? 7.011 -9.317 -3.475 1.00 0.00 2 SER A CA 14
ATOM 22526 C C . SER A 1 2 ? 7.374 -7.839 -3.363 1.00 0.00 2 SER A C 14
ATOM 22527 O O . SER A 1 2 ? 7.193 -7.071 -4.308 1.00 0.00 2 SER A O 14
ATOM 22535 N N . SER A 1 3 ? 7.887 -7.449 -2.201 1.00 0.00 3 SER A N 14
ATOM 22536 C CA . SER A 1 3 ? 8.272 -6.063 -1.963 1.00 0.00 3 SER A CA 14
ATOM 22537 C C . SER A 1 3 ? 9.790 -5.925 -1.895 1.00 0.00 3 SER A C 14
ATOM 22538 O O . SER A 1 3 ? 10.425 -6.392 -0.951 1.00 0.00 3 SER A O 14
ATOM 22546 N N . GLY A 1 4 ? 10.365 -5.278 -2.905 1.00 0.00 4 GLY A N 14
ATOM 22547 C CA . GLY A 1 4 ? 11.804 -5.090 -2.941 1.00 0.00 4 GLY A CA 14
ATOM 22548 C C . GLY A 1 4 ? 12.248 -3.867 -2.163 1.00 0.00 4 GLY A C 14
ATOM 22549 O O . GLY A 1 4 ? 11.439 -3.214 -1.504 1.00 0.00 4 GLY A O 14
ATOM 22553 N N . SER A 1 5 ? 13.539 -3.556 -2.238 1.00 0.00 5 SER A N 14
ATOM 22554 C CA . SER A 1 5 ? 14.091 -2.407 -1.531 1.00 0.00 5 SER A CA 14
ATOM 22555 C C . SER A 1 5 ? 15.435 -1.998 -2.125 1.00 0.00 5 SER A C 14
ATOM 22556 O O . SER A 1 5 ? 16.321 -2.830 -2.315 1.00 0.00 5 SER A O 14
ATOM 22564 N N . SER A 1 6 ? 15.578 -0.709 -2.417 1.00 0.00 6 SER A N 14
ATOM 22565 C CA . SER A 1 6 ? 16.812 -0.188 -2.993 1.00 0.00 6 SER A CA 14
ATOM 22566 C C . SER A 1 6 ? 17.664 0.493 -1.927 1.00 0.00 6 SER A C 14
ATOM 22567 O O . SER A 1 6 ? 17.286 1.529 -1.382 1.00 0.00 6 SER A O 14
ATOM 22575 N N . GLY A 1 7 ? 18.819 -0.098 -1.634 1.00 0.00 7 GLY A N 14
ATOM 22576 C CA . GLY A 1 7 ? 19.708 0.464 -0.634 1.00 0.00 7 GLY A CA 14
ATOM 22577 C C . GLY A 1 7 ? 20.830 -0.483 -0.258 1.00 0.00 7 GLY A C 14
ATOM 22578 O O . GLY A 1 7 ? 22.006 -0.136 -0.362 1.00 0.00 7 GLY A O 14
ATOM 22582 N N . SER A 1 8 ? 20.466 -1.683 0.183 1.00 0.00 8 SER A N 14
ATOM 22583 C CA . SER A 1 8 ? 21.451 -2.682 0.582 1.00 0.00 8 SER A CA 14
ATOM 22584 C C . SER A 1 8 ? 21.510 -3.821 -0.431 1.00 0.00 8 SER A C 14
ATOM 22585 O O . SER A 1 8 ? 20.630 -3.958 -1.280 1.00 0.00 8 SER A O 14
ATOM 22593 N N . SER A 1 9 ? 22.556 -4.637 -0.333 1.00 0.00 9 SER A N 14
ATOM 22594 C CA . SER A 1 9 ? 22.734 -5.762 -1.243 1.00 0.00 9 SER A CA 14
ATOM 22595 C C . SER A 1 9 ? 23.655 -6.814 -0.632 1.00 0.00 9 SER A C 14
ATOM 22596 O O . SER A 1 9 ? 24.817 -6.538 -0.331 1.00 0.00 9 SER A O 14
ATOM 22604 N N . HIS A 1 10 ? 23.128 -8.021 -0.452 1.00 0.00 10 HIS A N 14
ATOM 22605 C CA . HIS A 1 10 ? 23.902 -9.115 0.123 1.00 0.00 10 HIS A CA 14
ATOM 22606 C C . HIS A 1 10 ? 24.190 -10.186 -0.925 1.00 0.00 10 HIS A C 14
ATOM 22607 O O . HIS A 1 10 ? 23.287 -10.641 -1.628 1.00 0.00 10 HIS A O 14
ATOM 22621 N N . LEU A 1 11 ? 25.454 -10.583 -1.026 1.00 0.00 11 LEU A N 14
ATOM 22622 C CA . LEU A 1 11 ? 25.862 -11.600 -1.989 1.00 0.00 11 LEU A CA 14
ATOM 22623 C C . LEU A 1 11 ? 25.012 -12.858 -1.845 1.00 0.00 11 LEU A C 14
ATOM 22624 O O . LEU A 1 11 ? 24.384 -13.308 -2.804 1.00 0.00 11 LEU A O 14
ATOM 22640 N N . TRP A 1 12 ? 24.996 -13.421 -0.642 1.00 0.00 12 TRP A N 14
ATOM 22641 C CA . TRP A 1 12 ? 24.222 -14.626 -0.372 1.00 0.00 12 TRP A CA 14
ATOM 22642 C C . TRP A 1 12 ? 22.853 -14.555 -1.040 1.00 0.00 12 TRP A C 14
ATOM 22643 O O . TRP A 1 12 ? 22.337 -15.560 -1.526 1.00 0.00 12 TRP A O 14
ATOM 22664 N N . GLU A 1 13 ? 22.270 -13.360 -1.059 1.00 0.00 13 GLU A N 14
ATOM 22665 C CA . GLU A 1 13 ? 20.960 -13.159 -1.666 1.00 0.00 13 GLU A CA 14
ATOM 22666 C C . GLU A 1 13 ? 21.065 -13.128 -3.188 1.00 0.00 13 GLU A C 14
ATOM 22667 O O . GLU A 1 13 ? 20.227 -13.692 -3.892 1.00 0.00 13 GLU A O 14
ATOM 22679 N N . PHE A 1 14 ? 22.101 -12.463 -3.690 1.00 0.00 14 PHE A N 14
ATOM 22680 C CA . PHE A 1 14 ? 22.316 -12.356 -5.129 1.00 0.00 14 PHE A CA 14
ATOM 22681 C C . PHE A 1 14 ? 22.511 -13.734 -5.754 1.00 0.00 14 PHE A C 14
ATOM 22682 O O . PHE A 1 14 ? 21.771 -14.130 -6.654 1.00 0.00 14 PHE A O 14
ATOM 22699 N N . VAL A 1 15 ? 23.513 -14.461 -5.269 1.00 0.00 15 VAL A N 14
ATOM 22700 C CA . VAL A 1 15 ? 23.806 -15.795 -5.779 1.00 0.00 15 VAL A CA 14
ATOM 22701 C C . VAL A 1 15 ? 22.604 -16.719 -5.623 1.00 0.00 15 VAL A C 14
ATOM 22702 O O . VAL A 1 15 ? 22.301 -17.515 -6.512 1.00 0.00 15 VAL A O 14
ATOM 22715 N N . ARG A 1 16 ? 21.922 -16.608 -4.488 1.00 0.00 16 ARG A N 14
ATOM 22716 C CA . ARG A 1 16 ? 20.752 -17.434 -4.215 1.00 0.00 16 ARG A CA 14
ATOM 22717 C C . ARG A 1 16 ? 19.647 -17.165 -5.232 1.00 0.00 16 ARG A C 14
ATOM 22718 O O . ARG A 1 16 ? 19.011 -18.092 -5.733 1.00 0.00 16 ARG A O 14
ATOM 22739 N N . ASP A 1 17 ? 19.424 -15.890 -5.532 1.00 0.00 17 ASP A N 14
ATOM 22740 C CA . ASP A 1 17 ? 18.396 -15.498 -6.490 1.00 0.00 17 ASP A CA 14
ATOM 22741 C C . ASP A 1 17 ? 18.565 -16.250 -7.806 1.00 0.00 17 ASP A C 14
ATOM 22742 O O . ASP A 1 17 ? 17.617 -16.844 -8.321 1.00 0.00 17 ASP A O 14
ATOM 22751 N N . LEU A 1 18 ? 19.778 -16.220 -8.347 1.00 0.00 18 LEU A N 14
ATOM 22752 C CA . LEU A 1 18 ? 20.072 -16.899 -9.605 1.00 0.00 18 LEU A CA 14
ATOM 22753 C C . LEU A 1 18 ? 19.470 -18.300 -9.622 1.00 0.00 18 LEU A C 14
ATOM 22754 O O . LEU A 1 18 ? 18.870 -18.717 -10.613 1.00 0.00 18 LEU A O 14
ATOM 22770 N N . LEU A 1 19 ? 19.632 -19.021 -8.518 1.00 0.00 19 LEU A N 14
ATOM 22771 C CA . LEU A 1 19 ? 19.102 -20.375 -8.404 1.00 0.00 19 LEU A CA 14
ATOM 22772 C C . LEU A 1 19 ? 17.594 -20.391 -8.632 1.00 0.00 19 LEU A C 14
ATOM 22773 O O . LEU A 1 19 ? 17.054 -21.327 -9.224 1.00 0.00 19 LEU A O 14
ATOM 22789 N N . LEU A 1 20 ? 16.919 -19.348 -8.160 1.00 0.00 20 LEU A N 14
ATOM 22790 C CA . LEU A 1 20 ? 15.472 -19.240 -8.314 1.00 0.00 20 LEU A CA 14
ATOM 22791 C C . LEU A 1 20 ? 15.115 -18.423 -9.551 1.00 0.00 20 LEU A C 14
ATOM 22792 O O . LEU A 1 20 ? 13.946 -18.312 -9.918 1.00 0.00 20 LEU A O 14
ATOM 22808 N N . SER A 1 21 ? 16.132 -17.853 -10.191 1.00 0.00 21 SER A N 14
ATOM 22809 C CA . SER A 1 21 ? 15.926 -17.044 -11.386 1.00 0.00 21 SER A CA 14
ATOM 22810 C C . SER A 1 21 ? 16.682 -17.629 -12.575 1.00 0.00 21 SER A C 14
ATOM 22811 O O . SER A 1 21 ? 17.784 -17.198 -12.915 1.00 0.00 21 SER A O 14
ATOM 22819 N N . PRO A 1 22 ? 16.077 -18.636 -13.223 1.00 0.00 22 PRO A N 14
ATOM 22820 C CA . PRO A 1 22 ? 16.674 -19.302 -14.384 1.00 0.00 22 PRO A CA 14
ATOM 22821 C C . PRO A 1 22 ? 16.710 -18.402 -15.614 1.00 0.00 22 PRO A C 14
ATOM 22822 O O . PRO A 1 22 ? 17.349 -18.727 -16.614 1.00 0.00 22 PRO A O 14
ATOM 22833 N N . GLU A 1 23 ? 16.019 -17.269 -15.533 1.00 0.00 23 GLU A N 14
ATOM 22834 C CA . GLU A 1 23 ? 15.972 -16.322 -16.641 1.00 0.00 23 GLU A CA 14
ATOM 22835 C C . GLU A 1 23 ? 17.235 -15.466 -16.679 1.00 0.00 23 GLU A C 14
ATOM 22836 O O . GLU A 1 23 ? 17.615 -14.949 -17.729 1.00 0.00 23 GLU A O 14
ATOM 22848 N N . GLU A 1 24 ? 17.881 -15.322 -15.526 1.00 0.00 24 GLU A N 14
ATOM 22849 C CA . GLU A 1 24 ? 19.100 -14.528 -15.428 1.00 0.00 24 GLU A CA 14
ATOM 22850 C C . GLU A 1 24 ? 20.324 -15.427 -15.278 1.00 0.00 24 GLU A C 14
ATOM 22851 O O . GLU A 1 24 ? 21.343 -15.220 -15.935 1.00 0.00 24 GLU A O 14
ATOM 22863 N N . ASN A 1 25 ? 20.214 -16.425 -14.407 1.00 0.00 25 ASN A N 14
ATOM 22864 C CA . ASN A 1 25 ? 21.312 -17.355 -14.169 1.00 0.00 25 ASN A CA 14
ATOM 22865 C C . ASN A 1 25 ? 21.607 -18.180 -15.419 1.00 0.00 25 ASN A C 14
ATOM 22866 O O . ASN A 1 25 ? 20.745 -18.906 -15.913 1.00 0.00 25 ASN A O 14
ATOM 22877 N N . CYS A 1 26 ? 22.831 -18.062 -15.923 1.00 0.00 26 CYS A N 14
ATOM 22878 C CA . CYS A 1 26 ? 23.240 -18.795 -17.115 1.00 0.00 26 CYS A CA 14
ATOM 22879 C C . CYS A 1 26 ? 24.306 -19.832 -16.776 1.00 0.00 26 CYS A C 14
ATOM 22880 O O . CYS A 1 26 ? 25.502 -19.570 -16.897 1.00 0.00 26 CYS A O 14
ATOM 22888 N N . GLY A 1 27 ? 23.864 -21.011 -16.348 1.00 0.00 27 GLY A N 14
ATOM 22889 C CA . GLY A 1 27 ? 24.793 -22.069 -15.996 1.00 0.00 27 GLY A CA 14
ATOM 22890 C C . GLY A 1 27 ? 25.886 -21.592 -15.060 1.00 0.00 27 GLY A C 14
ATOM 22891 O O . GLY A 1 27 ? 27.036 -22.020 -15.169 1.00 0.00 27 GLY A O 14
ATOM 22895 N N . ILE A 1 28 ? 25.528 -20.704 -14.139 1.00 0.00 28 ILE A N 14
ATOM 22896 C CA . ILE A 1 28 ? 26.488 -20.169 -13.181 1.00 0.00 28 ILE A CA 14
ATOM 22897 C C . ILE A 1 28 ? 26.412 -20.913 -11.852 1.00 0.00 28 ILE A C 14
ATOM 22898 O O . ILE A 1 28 ? 27.372 -20.929 -11.081 1.00 0.00 28 ILE A O 14
ATOM 22914 N N . LEU A 1 29 ? 25.265 -21.531 -11.592 1.00 0.00 29 LEU A N 14
ATOM 22915 C CA . LEU A 1 29 ? 25.062 -22.280 -10.356 1.00 0.00 29 LEU A CA 14
ATOM 22916 C C . LEU A 1 29 ? 24.241 -23.539 -10.612 1.00 0.00 29 LEU A C 14
ATOM 22917 O O . LEU A 1 29 ? 23.653 -23.702 -11.680 1.00 0.00 29 LEU A O 14
ATOM 22933 N N . GLU A 1 30 ? 24.204 -24.426 -9.622 1.00 0.00 30 GLU A N 14
ATOM 22934 C CA . GLU A 1 30 ? 23.453 -25.671 -9.740 1.00 0.00 30 GLU A CA 14
ATOM 22935 C C . GLU A 1 30 ? 22.879 -26.090 -8.390 1.00 0.00 30 GLU A C 14
ATOM 22936 O O . GLU A 1 30 ? 23.481 -25.845 -7.345 1.00 0.00 30 GLU A O 14
ATOM 22948 N N . TRP A 1 31 ? 21.711 -26.721 -8.421 1.00 0.00 31 TRP A N 14
ATOM 22949 C CA . TRP A 1 31 ? 21.054 -27.173 -7.200 1.00 0.00 31 TRP A CA 14
ATOM 22950 C C . TRP A 1 31 ? 21.478 -28.595 -6.848 1.00 0.00 31 TRP A C 14
ATOM 22951 O O . TRP A 1 31 ? 20.956 -29.562 -7.401 1.00 0.00 31 TRP A O 14
ATOM 22972 N N . GLU A 1 32 ? 22.428 -28.714 -5.926 1.00 0.00 32 GLU A N 14
ATOM 22973 C CA . GLU A 1 32 ? 22.922 -30.019 -5.502 1.00 0.00 32 GLU A CA 14
ATOM 22974 C C . GLU A 1 32 ? 21.942 -30.686 -4.541 1.00 0.00 32 GLU A C 14
ATOM 22975 O O . GLU A 1 32 ? 21.836 -31.912 -4.497 1.00 0.00 32 GLU A O 14
ATOM 22987 N N . ASP A 1 33 ? 21.228 -29.870 -3.773 1.00 0.00 33 ASP A N 14
ATOM 22988 C CA . ASP A 1 33 ? 20.256 -30.380 -2.813 1.00 0.00 33 ASP A CA 14
ATOM 22989 C C . ASP A 1 33 ? 19.279 -29.285 -2.396 1.00 0.00 33 ASP A C 14
ATOM 22990 O O . ASP A 1 33 ? 19.626 -28.388 -1.628 1.00 0.00 33 ASP A O 14
ATOM 22999 N N . ARG A 1 34 ? 18.055 -29.365 -2.909 1.00 0.00 34 ARG A N 14
ATOM 23000 C CA . ARG A 1 34 ? 17.028 -28.380 -2.592 1.00 0.00 34 ARG A CA 14
ATOM 23001 C C . ARG A 1 34 ? 16.608 -28.484 -1.129 1.00 0.00 34 ARG A C 14
ATOM 23002 O O . ARG A 1 34 ? 16.396 -27.473 -0.461 1.00 0.00 34 ARG A O 14
ATOM 23023 N N . GLU A 1 35 ? 16.488 -29.714 -0.639 1.00 0.00 35 GLU A N 14
ATOM 23024 C CA . GLU A 1 35 ? 16.092 -29.950 0.744 1.00 0.00 35 GLU A CA 14
ATOM 23025 C C . GLU A 1 35 ? 17.099 -29.334 1.711 1.00 0.00 35 GLU A C 14
ATOM 23026 O O . GLU A 1 35 ? 16.734 -28.553 2.589 1.00 0.00 35 GLU A O 14
ATOM 23038 N N . GLN A 1 36 ? 18.368 -29.693 1.543 1.00 0.00 36 GLN A N 14
ATOM 23039 C CA . GLN A 1 36 ? 19.428 -29.178 2.401 1.00 0.00 36 GLN A CA 14
ATOM 23040 C C . GLN A 1 36 ? 19.780 -27.741 2.028 1.00 0.00 36 GLN A C 14
ATOM 23041 O O . GLN A 1 36 ? 20.194 -26.953 2.877 1.00 0.00 36 GLN A O 14
ATOM 23055 N N . GLY A 1 37 ? 19.613 -27.409 0.752 1.00 0.00 37 GLY A N 14
ATOM 23056 C CA . GLY A 1 37 ? 19.918 -26.067 0.289 1.00 0.00 37 GLY A CA 14
ATOM 23057 C C . GLY A 1 37 ? 21.347 -25.934 -0.199 1.00 0.00 37 GLY A C 14
ATOM 23058 O O . GLY A 1 37 ? 21.927 -24.849 -0.153 1.00 0.00 37 GLY A O 14
ATOM 23062 N N . ILE A 1 38 ? 21.917 -27.040 -0.667 1.00 0.00 38 ILE A N 14
ATOM 23063 C CA . ILE A 1 38 ? 23.287 -27.041 -1.165 1.00 0.00 38 ILE A CA 14
ATOM 23064 C C . ILE A 1 38 ? 23.331 -26.709 -2.652 1.00 0.00 38 ILE A C 14
ATOM 23065 O O . ILE A 1 38 ? 22.571 -27.263 -3.446 1.00 0.00 38 ILE A O 14
ATOM 23081 N N . PHE A 1 39 ? 24.228 -25.801 -3.024 1.00 0.00 39 PHE A N 14
ATOM 23082 C CA . PHE A 1 39 ? 24.373 -25.395 -4.417 1.00 0.00 39 PHE A CA 14
ATOM 23083 C C . PHE A 1 39 ? 25.839 -25.417 -4.840 1.00 0.00 39 PHE A C 14
ATOM 23084 O O . PHE A 1 39 ? 26.739 -25.357 -4.002 1.00 0.00 39 PHE A O 14
ATOM 23101 N N . ARG A 1 40 ? 26.071 -25.504 -6.145 1.00 0.00 40 ARG A N 14
ATOM 23102 C CA . ARG A 1 40 ? 27.427 -25.536 -6.680 1.00 0.00 40 ARG A CA 14
ATOM 23103 C C . ARG A 1 40 ? 27.676 -24.345 -7.601 1.00 0.00 40 ARG A C 14
ATOM 23104 O O . ARG A 1 40 ? 26.756 -23.843 -8.247 1.00 0.00 40 ARG A O 14
ATOM 23125 N N . VAL A 1 41 ? 28.927 -23.898 -7.657 1.00 0.00 41 VAL A N 14
ATOM 23126 C CA . VAL A 1 41 ? 29.297 -22.767 -8.499 1.00 0.00 41 VAL A CA 14
ATOM 23127 C C . VAL A 1 41 ? 29.928 -23.238 -9.805 1.00 0.00 41 VAL A C 14
ATOM 23128 O O . VAL A 1 41 ? 31.151 -23.305 -9.928 1.00 0.00 41 VAL A O 14
ATOM 23141 N N . VAL A 1 42 ? 29.084 -23.563 -10.780 1.00 0.00 42 VAL A N 14
ATOM 23142 C CA . VAL A 1 42 ? 29.558 -24.026 -12.078 1.00 0.00 42 VAL A CA 14
ATOM 23143 C C . VAL A 1 42 ? 30.556 -23.044 -12.681 1.00 0.00 42 VAL A C 14
ATOM 23144 O O . VAL A 1 42 ? 31.625 -23.436 -13.151 1.00 0.00 42 VAL A O 14
ATOM 23157 N N . LYS A 1 43 ? 30.202 -21.763 -12.664 1.00 0.00 43 LYS A N 14
ATOM 23158 C CA . LYS A 1 43 ? 31.067 -20.722 -13.207 1.00 0.00 43 LYS A CA 14
ATOM 23159 C C . LYS A 1 43 ? 31.550 -19.786 -12.104 1.00 0.00 43 LYS A C 14
ATOM 23160 O O . LYS A 1 43 ? 30.797 -18.941 -11.619 1.00 0.00 43 LYS A O 14
ATOM 23179 N N . SER A 1 44 ? 32.811 -19.942 -11.712 1.00 0.00 44 SER A N 14
ATOM 23180 C CA . SER A 1 44 ? 33.394 -19.112 -10.665 1.00 0.00 44 SER A CA 14
ATOM 23181 C C . SER A 1 44 ? 33.742 -17.726 -11.200 1.00 0.00 44 SER A C 14
ATOM 23182 O O . SER A 1 44 ? 33.760 -16.748 -10.454 1.00 0.00 44 SER A O 14
ATOM 23190 N N . GLU A 1 45 ? 34.018 -17.652 -12.498 1.00 0.00 45 GLU A N 14
ATOM 23191 C CA . GLU A 1 45 ? 34.367 -16.387 -13.134 1.00 0.00 45 GLU A CA 14
ATOM 23192 C C . GLU A 1 45 ? 33.122 -15.539 -13.377 1.00 0.00 45 GLU A C 14
ATOM 23193 O O . GLU A 1 45 ? 33.122 -14.333 -13.132 1.00 0.00 45 GLU A O 14
ATOM 23205 N N . ALA A 1 46 ? 32.062 -16.179 -13.860 1.00 0.00 46 ALA A N 14
ATOM 23206 C CA . ALA A 1 46 ? 30.810 -15.485 -14.135 1.00 0.00 46 ALA A CA 14
ATOM 23207 C C . ALA A 1 46 ? 30.128 -15.052 -12.842 1.00 0.00 46 ALA A C 14
ATOM 23208 O O . ALA A 1 46 ? 29.531 -13.977 -12.773 1.00 0.00 46 ALA A O 14
ATOM 23215 N N . LEU A 1 47 ? 30.218 -15.895 -11.819 1.00 0.00 47 LEU A N 14
ATOM 23216 C CA . LEU A 1 47 ? 29.608 -15.599 -10.527 1.00 0.00 47 LEU A CA 14
ATOM 23217 C C . LEU A 1 47 ? 30.112 -14.268 -9.979 1.00 0.00 47 LEU A C 14
ATOM 23218 O O . LEU A 1 47 ? 29.326 -13.426 -9.547 1.00 0.00 47 LEU A O 14
ATOM 23234 N N . ALA A 1 48 ? 31.428 -14.084 -10.003 1.00 0.00 48 ALA A N 14
ATOM 23235 C CA . ALA A 1 48 ? 32.037 -12.854 -9.512 1.00 0.00 48 ALA A CA 14
ATOM 23236 C C . ALA A 1 48 ? 31.743 -11.685 -10.447 1.00 0.00 48 ALA A C 14
ATOM 23237 O O . ALA A 1 48 ? 31.287 -10.628 -10.012 1.00 0.00 48 ALA A O 14
ATOM 23244 N N . LYS A 1 49 ? 32.008 -11.883 -11.734 1.00 0.00 49 LYS A N 14
ATOM 23245 C CA . LYS A 1 49 ? 31.771 -10.846 -12.732 1.00 0.00 49 LYS A CA 14
ATOM 23246 C C . LYS A 1 49 ? 30.372 -10.258 -12.584 1.00 0.00 49 LYS A C 14
ATOM 23247 O O . LYS A 1 49 ? 30.200 -9.039 -12.565 1.00 0.00 49 LYS A O 14
ATOM 23266 N N . MET A 1 50 ? 29.376 -11.131 -12.479 1.00 0.00 50 MET A N 14
ATOM 23267 C CA . MET A 1 50 ? 27.992 -10.697 -12.330 1.00 0.00 50 MET A CA 14
ATOM 23268 C C . MET A 1 50 ? 27.786 -9.985 -10.997 1.00 0.00 50 MET A C 14
ATOM 23269 O O . MET A 1 50 ? 27.142 -8.938 -10.935 1.00 0.00 50 MET A O 14
ATOM 23283 N N . TRP A 1 51 ? 28.335 -10.561 -9.933 1.00 0.00 51 TRP A N 14
ATOM 23284 C CA . TRP A 1 51 ? 28.210 -9.981 -8.601 1.00 0.00 51 TRP A CA 14
ATOM 23285 C C . TRP A 1 51 ? 28.646 -8.520 -8.600 1.00 0.00 51 TRP A C 14
ATOM 23286 O O . TRP A 1 51 ? 27.896 -7.639 -8.182 1.00 0.00 51 TRP A O 14
ATOM 23307 N N . GLY A 1 52 ? 29.864 -8.270 -9.071 1.00 0.00 52 GLY A N 14
ATOM 23308 C CA . GLY A 1 52 ? 30.378 -6.913 -9.116 1.00 0.00 52 GLY A CA 14
ATOM 23309 C C . GLY A 1 52 ? 29.397 -5.942 -9.742 1.00 0.00 52 GLY A C 14
ATOM 23310 O O . GLY A 1 52 ? 29.143 -4.869 -9.196 1.00 0.00 52 GLY A O 14
ATOM 23314 N N . GLN A 1 53 ? 28.846 -6.318 -10.891 1.00 0.00 53 GLN A N 14
ATOM 23315 C CA . GLN A 1 53 ? 27.889 -5.470 -11.593 1.00 0.00 53 GLN A CA 14
ATOM 23316 C C . GLN A 1 53 ? 26.804 -4.973 -10.643 1.00 0.00 53 GLN A C 14
ATOM 23317 O O . GLN A 1 53 ? 26.359 -3.829 -10.739 1.00 0.00 53 GLN A O 14
ATOM 23331 N N . ARG A 1 54 ? 26.382 -5.839 -9.728 1.00 0.00 54 ARG A N 14
ATOM 23332 C CA . ARG A 1 54 ? 25.348 -5.488 -8.762 1.00 0.00 54 ARG A CA 14
ATOM 23333 C C . ARG A 1 54 ? 25.885 -4.506 -7.725 1.00 0.00 54 ARG A C 14
ATOM 23334 O O . ARG A 1 54 ? 25.200 -3.558 -7.339 1.00 0.00 54 ARG A O 14
ATOM 23355 N N . LYS A 1 55 ? 27.113 -4.741 -7.276 1.00 0.00 55 LYS A N 14
ATOM 23356 C CA . LYS A 1 55 ? 27.743 -3.878 -6.283 1.00 0.00 55 LYS A CA 14
ATOM 23357 C C . LYS A 1 55 ? 28.430 -2.691 -6.952 1.00 0.00 55 LYS A C 14
ATOM 23358 O O . LYS A 1 55 ? 28.978 -1.818 -6.278 1.00 0.00 55 LYS A O 14
ATOM 23377 N N . LYS A 1 56 ? 28.396 -2.665 -8.280 1.00 0.00 56 LYS A N 14
ATOM 23378 C CA . LYS A 1 56 ? 29.012 -1.584 -9.040 1.00 0.00 56 LYS A CA 14
ATOM 23379 C C . LYS A 1 56 ? 30.464 -1.380 -8.617 1.00 0.00 56 LYS A C 14
ATOM 23380 O O . LYS A 1 56 ? 30.985 -0.267 -8.669 1.00 0.00 56 LYS A O 14
ATOM 23399 N N . ASN A 1 57 ? 31.111 -2.463 -8.199 1.00 0.00 57 ASN A N 14
ATOM 23400 C CA . ASN A 1 57 ? 32.503 -2.403 -7.768 1.00 0.00 57 ASN A CA 14
ATOM 23401 C C . ASN A 1 57 ? 33.397 -1.876 -8.887 1.00 0.00 57 ASN A C 14
ATOM 23402 O O . ASN A 1 57 ? 33.637 -0.673 -8.989 1.00 0.00 57 ASN A O 14
ATOM 23413 N N . ASP A 1 58 ? 33.886 -2.785 -9.723 1.00 0.00 58 ASP A N 14
ATOM 23414 C CA . ASP A 1 58 ? 34.751 -2.413 -10.836 1.00 0.00 58 ASP A CA 14
ATOM 23415 C C . ASP A 1 58 ? 35.158 -3.642 -11.643 1.00 0.00 58 ASP A C 14
ATOM 23416 O O . ASP A 1 58 ? 34.939 -3.702 -12.853 1.00 0.00 58 ASP A O 14
ATOM 23425 N N . ARG A 1 59 ? 35.751 -4.619 -10.965 1.00 0.00 59 ARG A N 14
ATOM 23426 C CA . ARG A 1 59 ? 36.190 -5.846 -11.620 1.00 0.00 59 ARG A CA 14
ATOM 23427 C C . ARG A 1 59 ? 36.127 -7.028 -10.657 1.00 0.00 59 ARG A C 14
ATOM 23428 O O . ARG A 1 59 ? 36.993 -7.902 -10.675 1.00 0.00 59 ARG A O 14
ATOM 23449 N N . MET A 1 60 ? 35.098 -7.047 -9.816 1.00 0.00 60 MET A N 14
ATOM 23450 C CA . MET A 1 60 ? 34.923 -8.122 -8.847 1.00 0.00 60 MET A CA 14
ATOM 23451 C C . MET A 1 60 ? 35.405 -9.452 -9.417 1.00 0.00 60 MET A C 14
ATOM 23452 O O . MET A 1 60 ? 35.192 -9.749 -10.593 1.00 0.00 60 MET A O 14
ATOM 23466 N N . THR A 1 61 ? 36.056 -10.250 -8.576 1.00 0.00 61 THR A N 14
ATOM 23467 C CA . THR A 1 61 ? 36.569 -11.547 -8.996 1.00 0.00 61 THR A CA 14
ATOM 23468 C C . THR A 1 61 ? 36.340 -12.604 -7.922 1.00 0.00 61 THR A C 14
ATOM 23469 O O . THR A 1 61 ? 36.466 -12.327 -6.728 1.00 0.00 61 THR A O 14
ATOM 23480 N N . TYR A 1 62 ? 36.004 -13.815 -8.352 1.00 0.00 62 TYR A N 14
ATOM 23481 C CA . TYR A 1 62 ? 35.756 -14.913 -7.425 1.00 0.00 62 TYR A CA 14
ATOM 23482 C C . TYR A 1 62 ? 36.717 -14.856 -6.242 1.00 0.00 62 TYR A C 14
ATOM 23483 O O . TYR A 1 62 ? 36.369 -15.241 -5.126 1.00 0.00 62 TYR A O 14
ATOM 23501 N N . GLU A 1 63 ? 37.929 -14.371 -6.495 1.00 0.00 63 GLU A N 14
ATOM 23502 C CA . GLU A 1 63 ? 38.941 -14.263 -5.451 1.00 0.00 63 GLU A CA 14
ATOM 23503 C C . GLU A 1 63 ? 38.472 -13.338 -4.332 1.00 0.00 63 GLU A C 14
ATOM 23504 O O . GLU A 1 63 ? 38.579 -13.670 -3.151 1.00 0.00 63 GLU A O 14
ATOM 23516 N N . LYS A 1 64 ? 37.952 -12.176 -4.712 1.00 0.00 64 LYS A N 14
ATOM 23517 C CA . LYS A 1 64 ? 37.466 -11.202 -3.742 1.00 0.00 64 LYS A CA 14
ATOM 23518 C C . LYS A 1 64 ? 36.065 -11.566 -3.261 1.00 0.00 64 LYS A C 14
ATOM 23519 O O . LYS A 1 64 ? 35.725 -11.359 -2.095 1.00 0.00 64 LYS A O 14
ATOM 23538 N N . LEU A 1 65 ? 35.257 -12.111 -4.164 1.00 0.00 65 LEU A N 14
ATOM 23539 C CA . LEU A 1 65 ? 33.893 -12.507 -3.830 1.00 0.00 65 LEU A CA 14
ATOM 23540 C C . LEU A 1 65 ? 33.887 -13.594 -2.761 1.00 0.00 65 LEU A C 14
ATOM 23541 O O . LEU A 1 65 ? 33.091 -13.552 -1.823 1.00 0.00 65 LEU A O 14
ATOM 23557 N N . SER A 1 66 ? 34.782 -14.566 -2.907 1.00 0.00 66 SER A N 14
ATOM 23558 C CA . SER A 1 66 ? 34.879 -15.665 -1.954 1.00 0.00 66 SER A CA 14
ATOM 23559 C C . SER A 1 66 ? 35.070 -15.139 -0.535 1.00 0.00 66 SER A C 14
ATOM 23560 O O . SER A 1 66 ? 34.628 -15.759 0.433 1.00 0.00 66 SER A O 14
ATOM 23568 N N . ARG A 1 67 ? 35.730 -13.992 -0.420 1.00 0.00 67 ARG A N 14
ATOM 23569 C CA . ARG A 1 67 ? 35.980 -13.382 0.880 1.00 0.00 67 ARG A CA 14
ATOM 23570 C C . ARG A 1 67 ? 34.710 -13.362 1.726 1.00 0.00 67 ARG A C 14
ATOM 23571 O O . ARG A 1 67 ? 34.734 -13.704 2.908 1.00 0.00 67 ARG A O 14
ATOM 23592 N N . ALA A 1 68 ? 33.603 -12.960 1.111 1.00 0.00 68 ALA A N 14
ATOM 23593 C CA . ALA A 1 68 ? 32.323 -12.897 1.806 1.00 0.00 68 ALA A CA 14
ATOM 23594 C C . ALA A 1 68 ? 31.748 -14.293 2.025 1.00 0.00 68 ALA A C 14
ATOM 23595 O O . ALA A 1 68 ? 31.165 -14.578 3.072 1.00 0.00 68 ALA A O 14
ATOM 23602 N N . LEU A 1 69 ? 31.915 -15.158 1.031 1.00 0.00 69 LEU A N 14
ATOM 23603 C CA . LEU A 1 69 ? 31.411 -16.525 1.114 1.00 0.00 69 LEU A CA 14
ATOM 23604 C C . LEU A 1 69 ? 31.872 -17.198 2.403 1.00 0.00 69 LEU A C 14
ATOM 23605 O O . LEU A 1 69 ? 31.099 -17.893 3.063 1.00 0.00 69 LEU A O 14
ATOM 23621 N N . ARG A 1 70 ? 33.135 -16.984 2.757 1.00 0.00 70 ARG A N 14
ATOM 23622 C CA . ARG A 1 70 ? 33.698 -17.569 3.968 1.00 0.00 70 ARG A CA 14
ATOM 23623 C C . ARG A 1 70 ? 33.370 -16.714 5.188 1.00 0.00 70 ARG A C 14
ATOM 23624 O O . ARG A 1 70 ? 33.401 -17.194 6.322 1.00 0.00 70 ARG A O 14
ATOM 23645 N N . TYR A 1 71 ? 33.055 -15.446 4.948 1.00 0.00 71 TYR A N 14
ATOM 23646 C CA . TYR A 1 71 ? 32.724 -14.523 6.028 1.00 0.00 71 TYR A CA 14
ATOM 23647 C C . TYR A 1 71 ? 31.328 -14.804 6.575 1.00 0.00 71 TYR A C 14
ATOM 23648 O O . TYR A 1 71 ? 31.034 -14.516 7.735 1.00 0.00 71 TYR A O 14
ATOM 23666 N N . TYR A 1 72 ? 30.472 -15.369 5.731 1.00 0.00 72 TYR A N 14
ATOM 23667 C CA . TYR A 1 72 ? 29.105 -15.687 6.128 1.00 0.00 72 TYR A CA 14
ATOM 23668 C C . TYR A 1 72 ? 29.084 -16.827 7.141 1.00 0.00 72 TYR A C 14
ATOM 23669 O O . TYR A 1 72 ? 28.142 -16.961 7.922 1.00 0.00 72 TYR A O 14
ATOM 23687 N N . TYR A 1 73 ? 30.130 -17.646 7.123 1.00 0.00 73 TYR A N 14
ATOM 23688 C CA . TYR A 1 73 ? 30.232 -18.776 8.038 1.00 0.00 73 TYR A CA 14
ATOM 23689 C C . TYR A 1 73 ? 30.267 -18.302 9.488 1.00 0.00 73 TYR A C 14
ATOM 23690 O O . TYR A 1 73 ? 30.192 -19.104 10.419 1.00 0.00 73 TYR A O 14
ATOM 23708 N N . LYS A 1 74 ? 30.380 -16.991 9.672 1.00 0.00 74 LYS A N 14
ATOM 23709 C CA . LYS A 1 74 ? 30.423 -16.405 11.007 1.00 0.00 74 LYS A CA 14
ATOM 23710 C C . LYS A 1 74 ? 29.038 -15.936 11.440 1.00 0.00 74 LYS A C 14
ATOM 23711 O O . LYS A 1 74 ? 28.731 -15.888 12.631 1.00 0.00 74 LYS A O 14
ATOM 23730 N N . THR A 1 75 ? 28.203 -15.592 10.464 1.00 0.00 75 THR A N 14
ATOM 23731 C CA . THR A 1 75 ? 26.850 -15.128 10.745 1.00 0.00 75 THR A CA 14
ATOM 23732 C C . THR A 1 75 ? 25.836 -16.253 10.575 1.00 0.00 75 THR A C 14
ATOM 23733 O O . THR A 1 75 ? 24.688 -16.138 11.003 1.00 0.00 75 THR A O 14
ATOM 23744 N N . GLY A 1 76 ? 26.268 -17.344 9.949 1.00 0.00 76 GLY A N 14
ATOM 23745 C CA . GLY A 1 76 ? 25.384 -18.475 9.735 1.00 0.00 76 GLY A CA 14
ATOM 23746 C C . GLY A 1 76 ? 24.747 -18.461 8.359 1.00 0.00 76 GLY A C 14
ATOM 23747 O O . GLY A 1 76 ? 24.286 -19.493 7.871 1.00 0.00 76 GLY A O 14
ATOM 23751 N N . ILE A 1 77 ? 24.718 -17.289 7.734 1.00 0.00 77 ILE A N 14
ATOM 23752 C CA . ILE A 1 77 ? 24.132 -17.145 6.408 1.00 0.00 77 ILE A CA 14
ATOM 23753 C C . ILE A 1 77 ? 24.508 -18.319 5.510 1.00 0.00 77 ILE A C 14
ATOM 23754 O O . ILE A 1 77 ? 23.659 -18.885 4.821 1.00 0.00 77 ILE A O 14
ATOM 23770 N N . LEU A 1 78 ? 25.787 -18.680 5.524 1.00 0.00 78 LEU A N 14
ATOM 23771 C CA . LEU A 1 78 ? 26.277 -19.788 4.712 1.00 0.00 78 LEU A CA 14
ATOM 23772 C C . LEU A 1 78 ? 26.767 -20.933 5.592 1.00 0.00 78 LEU A C 14
ATOM 23773 O O . LEU A 1 78 ? 26.854 -20.797 6.812 1.00 0.00 78 LEU A O 14
ATOM 23789 N N . GLU A 1 79 ? 27.089 -22.060 4.965 1.00 0.00 79 GLU A N 14
ATOM 23790 C CA . GLU A 1 79 ? 27.572 -23.228 5.692 1.00 0.00 79 GLU A CA 14
ATOM 23791 C C . GLU A 1 79 ? 28.853 -23.769 5.064 1.00 0.00 79 GLU A C 14
ATOM 23792 O O . GLU A 1 79 ? 28.896 -24.060 3.868 1.00 0.00 79 GLU A O 14
ATOM 23804 N N . ARG A 1 80 ? 29.896 -23.900 5.878 1.00 0.00 80 ARG A N 14
ATOM 23805 C CA . ARG A 1 80 ? 31.178 -24.404 5.402 1.00 0.00 80 ARG A CA 14
ATOM 23806 C C . ARG A 1 80 ? 31.027 -25.800 4.806 1.00 0.00 80 ARG A C 14
ATOM 23807 O O . ARG A 1 80 ? 30.445 -26.691 5.426 1.00 0.00 80 ARG A O 14
ATOM 23828 N N . VAL A 1 81 ? 31.553 -25.983 3.600 1.00 0.00 81 VAL A N 14
ATOM 23829 C CA . VAL A 1 81 ? 31.477 -27.271 2.920 1.00 0.00 81 VAL A CA 14
ATOM 23830 C C . VAL A 1 81 ? 32.868 -27.835 2.654 1.00 0.00 81 VAL A C 14
ATOM 23831 O O . VAL A 1 81 ? 33.805 -27.091 2.362 1.00 0.00 81 VAL A O 14
ATOM 23844 N N . ASP A 1 82 ? 32.995 -29.153 2.755 1.00 0.00 82 ASP A N 14
ATOM 23845 C CA . ASP A 1 82 ? 34.273 -29.818 2.523 1.00 0.00 82 ASP A CA 14
ATOM 23846 C C . ASP A 1 82 ? 34.382 -30.297 1.079 1.00 0.00 82 ASP A C 14
ATOM 23847 O O . ASP A 1 82 ? 35.010 -31.318 0.799 1.00 0.00 82 ASP A O 14
ATOM 23856 N N . ARG A 1 83 ? 33.766 -29.552 0.166 1.00 0.00 83 ARG A N 14
ATOM 23857 C CA . ARG A 1 83 ? 33.793 -29.902 -1.249 1.00 0.00 83 ARG A CA 14
ATOM 23858 C C . ARG A 1 83 ? 34.450 -28.796 -2.070 1.00 0.00 83 ARG A C 14
ATOM 23859 O O . ARG A 1 83 ? 34.953 -27.816 -1.520 1.00 0.00 83 ARG A O 14
ATOM 23880 N N . ARG A 1 84 ? 34.441 -28.960 -3.389 1.00 0.00 84 ARG A N 14
ATOM 23881 C CA . ARG A 1 84 ? 35.037 -27.977 -4.285 1.00 0.00 84 ARG A CA 14
ATOM 23882 C C . ARG A 1 84 ? 33.958 -27.183 -5.016 1.00 0.00 84 ARG A C 14
ATOM 23883 O O . ARG A 1 84 ? 33.054 -27.758 -5.625 1.00 0.00 84 ARG A O 14
ATOM 23904 N N . LEU A 1 85 ? 34.058 -25.860 -4.951 1.00 0.00 85 LEU A N 14
ATOM 23905 C CA . LEU A 1 85 ? 33.091 -24.986 -5.606 1.00 0.00 85 LEU A CA 14
ATOM 23906 C C . LEU A 1 85 ? 31.664 -25.395 -5.256 1.00 0.00 85 LEU A C 14
ATOM 23907 O O . LEU A 1 85 ? 30.764 -25.323 -6.093 1.00 0.00 85 LEU A O 14
ATOM 23923 N N . VAL A 1 86 ? 31.464 -25.821 -4.013 1.00 0.00 86 VAL A N 14
ATOM 23924 C CA . VAL A 1 86 ? 30.145 -26.237 -3.550 1.00 0.00 86 VAL A CA 14
ATOM 23925 C C . VAL A 1 86 ? 29.812 -25.609 -2.202 1.00 0.00 86 VAL A C 14
ATOM 23926 O O . VAL A 1 86 ? 30.391 -25.971 -1.177 1.00 0.00 86 VAL A O 14
ATOM 23939 N N . TYR A 1 87 ? 28.875 -24.668 -2.209 1.00 0.00 87 TYR A N 14
ATOM 23940 C CA . TYR A 1 87 ? 28.466 -23.987 -0.986 1.00 0.00 87 TYR A CA 14
ATOM 23941 C C . TYR A 1 87 ? 27.055 -24.400 -0.580 1.00 0.00 87 TYR A C 14
ATOM 23942 O O . TYR A 1 87 ? 26.371 -25.119 -1.308 1.00 0.00 87 TYR A O 14
ATOM 23960 N N . LYS A 1 88 ? 26.624 -23.938 0.589 1.00 0.00 88 LYS A N 14
ATOM 23961 C CA . LYS A 1 88 ? 25.294 -24.255 1.094 1.00 0.00 88 LYS A CA 14
ATOM 23962 C C . LYS A 1 88 ? 24.777 -23.144 2.003 1.00 0.00 88 LYS A C 14
ATOM 23963 O O . LYS A 1 88 ? 25.503 -22.644 2.863 1.00 0.00 88 LYS A O 14
ATOM 23982 N N . PHE A 1 89 ? 23.520 -22.762 1.808 1.00 0.00 89 PHE A N 14
ATOM 23983 C CA . PHE A 1 89 ? 22.906 -21.710 2.610 1.00 0.00 89 PHE A CA 14
ATOM 23984 C C . PHE A 1 89 ? 22.519 -22.235 3.990 1.00 0.00 89 PHE A C 14
ATOM 23985 O O . PHE A 1 89 ? 21.782 -23.212 4.110 1.00 0.00 89 PHE A O 14
ATOM 24002 N N . GLY A 1 90 ? 23.022 -21.576 5.030 1.00 0.00 90 GLY A N 14
ATOM 24003 C CA . GLY A 1 90 ? 22.718 -21.990 6.387 1.00 0.00 90 GLY A CA 14
ATOM 24004 C C . GLY A 1 90 ? 21.283 -21.696 6.776 1.00 0.00 90 GLY A C 14
ATOM 24005 O O . GLY A 1 90 ? 20.398 -21.646 5.921 1.00 0.00 90 GLY A O 14
ATOM 24009 N N . LYS A 1 91 ? 21.050 -21.501 8.069 1.00 0.00 91 LYS A N 14
ATOM 24010 C CA . LYS A 1 91 ? 19.712 -21.211 8.571 1.00 0.00 91 LYS A CA 14
ATOM 24011 C C . LYS A 1 91 ? 19.458 -19.707 8.603 1.00 0.00 91 LYS A C 14
ATOM 24012 O O . LYS A 1 91 ? 18.314 -19.260 8.531 1.00 0.00 91 LYS A O 14
ATOM 24031 N N . ASN A 1 92 ? 20.532 -18.932 8.709 1.00 0.00 92 ASN A N 14
ATOM 24032 C CA . ASN A 1 92 ? 20.425 -17.478 8.749 1.00 0.00 92 ASN A CA 14
ATOM 24033 C C . ASN A 1 92 ? 19.765 -16.946 7.481 1.00 0.00 92 ASN A C 14
ATOM 24034 O O . ASN A 1 92 ? 19.031 -15.959 7.518 1.00 0.00 92 ASN A O 14
ATOM 24045 N N . ALA A 1 93 ? 20.031 -17.608 6.360 1.00 0.00 93 ALA A N 14
ATOM 24046 C CA . ALA A 1 93 ? 19.461 -17.204 5.080 1.00 0.00 93 ALA A CA 14
ATOM 24047 C C . ALA A 1 93 ? 18.007 -17.649 4.962 1.00 0.00 93 ALA A C 14
ATOM 24048 O O . ALA A 1 93 ? 17.655 -18.764 5.350 1.00 0.00 93 ALA A O 14
ATOM 24055 N N . HIS A 1 94 ? 17.166 -16.771 4.424 1.00 0.00 94 HIS A N 14
ATOM 24056 C CA . HIS A 1 94 ? 15.750 -17.074 4.255 1.00 0.00 94 HIS A CA 14
ATOM 24057 C C . HIS A 1 94 ? 15.298 -16.779 2.828 1.00 0.00 94 HIS A C 14
ATOM 24058 O O . HIS A 1 94 ? 15.382 -15.644 2.362 1.00 0.00 94 HIS A O 14
ATOM 24072 N N . GLY A 1 95 ? 14.818 -17.810 2.139 1.00 0.00 95 GLY A N 14
ATOM 24073 C CA . GLY A 1 95 ? 14.361 -17.641 0.772 1.00 0.00 95 GLY A CA 14
ATOM 24074 C C . GLY A 1 95 ? 14.298 -18.953 0.015 1.00 0.00 95 GLY A C 14
ATOM 24075 O O . GLY A 1 95 ? 13.357 -19.197 -0.739 1.00 0.00 95 GLY A O 14
ATOM 24079 N N . TRP A 1 96 ? 15.303 -19.797 0.215 1.00 0.00 96 TRP A N 14
ATOM 24080 C CA . TRP A 1 96 ? 15.359 -21.091 -0.457 1.00 0.00 96 TRP A CA 14
ATOM 24081 C C . TRP A 1 96 ? 14.561 -22.138 0.312 1.00 0.00 96 TRP A C 14
ATOM 24082 O O . TRP A 1 96 ? 13.683 -22.795 -0.246 1.00 0.00 96 TRP A O 14
ATOM 24103 N N . GLN A 1 97 ? 14.873 -22.289 1.596 1.00 0.00 97 GLN A N 14
ATOM 24104 C CA . GLN A 1 97 ? 14.185 -23.258 2.440 1.00 0.00 97 GLN A CA 14
ATOM 24105 C C . GLN A 1 97 ? 12.673 -23.078 2.353 1.00 0.00 97 GLN A C 14
ATOM 24106 O O . GLN A 1 97 ? 12.181 -21.969 2.148 1.00 0.00 97 GLN A O 14
ATOM 24120 N N . GLU A 1 98 ? 11.941 -24.177 2.510 1.00 0.00 98 GLU A N 14
ATOM 24121 C CA . GLU A 1 98 ? 10.485 -24.140 2.448 1.00 0.00 98 GLU A CA 14
ATOM 24122 C C . GLU A 1 98 ? 9.913 -23.307 3.591 1.00 0.00 98 GLU A C 14
ATOM 24123 O O . GLU A 1 98 ? 9.987 -23.698 4.756 1.00 0.00 98 GLU A O 14
ATOM 24135 N N . ASP A 1 99 ? 9.342 -22.157 3.249 1.00 0.00 99 ASP A N 14
ATOM 24136 C CA . ASP A 1 99 ? 8.757 -21.268 4.246 1.00 0.00 99 ASP A CA 14
ATOM 24137 C C . ASP A 1 99 ? 9.797 -20.850 5.280 1.00 0.00 99 ASP A C 14
ATOM 24138 O O . ASP A 1 99 ? 10.951 -21.276 5.223 1.00 0.00 99 ASP A O 14
ATOM 24147 N N . LYS A 1 100 ? 9.382 -20.014 6.225 1.00 0.00 100 LYS A N 14
ATOM 24148 C CA . LYS A 1 100 ? 10.277 -19.538 7.273 1.00 0.00 100 LYS A CA 14
ATOM 24149 C C . LYS A 1 100 ? 10.178 -20.418 8.515 1.00 0.00 100 LYS A C 14
ATOM 24150 O O . LYS A 1 100 ? 9.104 -20.923 8.846 1.00 0.00 100 LYS A O 14
ATOM 24169 N N . LEU A 1 101 ? 11.302 -20.597 9.199 1.00 0.00 101 LEU A N 14
ATOM 24170 C CA . LEU A 1 101 ? 11.341 -21.416 10.407 1.00 0.00 101 LEU A CA 14
ATOM 24171 C C . LEU A 1 101 ? 12.758 -21.496 10.964 1.00 0.00 101 LEU A C 14
ATOM 24172 O O . LEU A 1 101 ? 13.695 -21.865 10.256 1.00 0.00 101 LEU A O 14
ATOM 24188 N N . SER A 1 102 ? 12.907 -21.151 12.239 1.00 0.00 102 SER A N 14
ATOM 24189 C CA . SER A 1 102 ? 14.211 -21.183 12.893 1.00 0.00 102 SER A CA 14
ATOM 24190 C C . SER A 1 102 ? 15.172 -20.198 12.235 1.00 0.00 102 SER A C 14
ATOM 24191 O O . SER A 1 102 ? 15.818 -20.516 11.237 1.00 0.00 102 SER A O 14
ATOM 24199 N N . GLY A 1 103 ? 15.260 -18.999 12.802 1.00 0.00 103 GLY A N 14
ATOM 24200 C CA . GLY A 1 103 ? 16.144 -17.984 12.258 1.00 0.00 103 GLY A CA 14
ATOM 24201 C C . GLY A 1 103 ? 15.744 -16.583 12.675 1.00 0.00 103 GLY A C 14
ATOM 24202 O O . GLY A 1 103 ? 15.141 -15.832 11.908 1.00 0.00 103 GLY A O 14
ATOM 24206 N N . PRO A 1 104 ? 16.082 -16.212 13.920 1.00 0.00 104 PRO A N 14
ATOM 24207 C CA . PRO A 1 104 ? 15.763 -14.890 14.466 1.00 0.00 104 PRO A CA 14
ATOM 24208 C C . PRO A 1 104 ? 16.576 -13.780 13.809 1.00 0.00 104 PRO A C 14
ATOM 24209 O O . PRO A 1 104 ? 16.300 -12.596 14.004 1.00 0.00 104 PRO A O 14
ATOM 24220 N N . SER A 1 105 ? 17.580 -14.169 13.030 1.00 0.00 105 SER A N 14
ATOM 24221 C CA . SER A 1 105 ? 18.436 -13.207 12.347 1.00 0.00 105 SER A CA 14
ATOM 24222 C C . SER A 1 105 ? 19.196 -12.347 13.352 1.00 0.00 105 SER A C 14
ATOM 24223 O O . SER A 1 105 ? 18.750 -12.154 14.483 1.00 0.00 105 SER A O 14
ATOM 24231 N N . SER A 1 106 ? 20.347 -11.832 12.931 1.00 0.00 106 SER A N 14
ATOM 24232 C CA . SER A 1 106 ? 21.172 -10.996 13.794 1.00 0.00 106 SER A CA 14
ATOM 24233 C C . SER A 1 106 ? 22.182 -10.199 12.974 1.00 0.00 106 SER A C 14
ATOM 24234 O O . SER A 1 106 ? 23.213 -10.724 12.557 1.00 0.00 106 SER A O 14
ATOM 24242 N N . GLY A 1 107 ? 21.876 -8.925 12.747 1.00 0.00 107 GLY A N 14
ATOM 24243 C CA . GLY A 1 107 ? 22.766 -8.075 11.978 1.00 0.00 107 GLY A CA 14
ATOM 24244 C C . GLY A 1 107 ? 22.016 -7.140 11.049 1.00 0.00 107 GLY A C 14
ATOM 24245 O O . GLY A 1 107 ? 21.991 -5.929 11.264 1.00 0.00 107 GLY A O 14
ATOM 24249 N N . GLY A 1 1 ? 11.135 -6.797 -3.299 1.00 0.00 1 GLY A N 15
ATOM 24250 C CA . GLY A 1 1 ? 11.693 -5.509 -3.667 1.00 0.00 1 GLY A CA 15
ATOM 24251 C C . GLY A 1 1 ? 11.554 -4.480 -2.563 1.00 0.00 1 GLY A C 15
ATOM 24252 O O . GLY A 1 1 ? 11.368 -4.832 -1.398 1.00 0.00 1 GLY A O 15
ATOM 24256 N N . SER A 1 2 ? 11.646 -3.206 -2.928 1.00 0.00 2 SER A N 15
ATOM 24257 C CA . SER A 1 2 ? 11.535 -2.122 -1.958 1.00 0.00 2 SER A CA 15
ATOM 24258 C C . SER A 1 2 ? 11.391 -0.776 -2.661 1.00 0.00 2 SER A C 15
ATOM 24259 O O . SER A 1 2 ? 12.317 -0.306 -3.322 1.00 0.00 2 SER A O 15
ATOM 24267 N N . SER A 1 3 ? 10.222 -0.160 -2.513 1.00 0.00 3 SER A N 15
ATOM 24268 C CA . SER A 1 3 ? 9.954 1.130 -3.137 1.00 0.00 3 SER A CA 15
ATOM 24269 C C . SER A 1 3 ? 10.965 2.176 -2.677 1.00 0.00 3 SER A C 15
ATOM 24270 O O . SER A 1 3 ? 10.774 2.834 -1.655 1.00 0.00 3 SER A O 15
ATOM 24278 N N . GLY A 1 4 ? 12.043 2.324 -3.441 1.00 0.00 4 GLY A N 15
ATOM 24279 C CA . GLY A 1 4 ? 13.069 3.291 -3.097 1.00 0.00 4 GLY A CA 15
ATOM 24280 C C . GLY A 1 4 ? 14.157 2.697 -2.226 1.00 0.00 4 GLY A C 15
ATOM 24281 O O . GLY A 1 4 ? 13.983 2.553 -1.015 1.00 0.00 4 GLY A O 15
ATOM 24285 N N . SER A 1 5 ? 15.282 2.348 -2.841 1.00 0.00 5 SER A N 15
ATOM 24286 C CA . SER A 1 5 ? 16.401 1.760 -2.114 1.00 0.00 5 SER A CA 15
ATOM 24287 C C . SER A 1 5 ? 17.681 1.824 -2.942 1.00 0.00 5 SER A C 15
ATOM 24288 O O . SER A 1 5 ? 17.642 1.762 -4.171 1.00 0.00 5 SER A O 15
ATOM 24296 N N . SER A 1 6 ? 18.815 1.947 -2.259 1.00 0.00 6 SER A N 15
ATOM 24297 C CA . SER A 1 6 ? 20.107 2.023 -2.931 1.00 0.00 6 SER A CA 15
ATOM 24298 C C . SER A 1 6 ? 21.232 1.591 -1.995 1.00 0.00 6 SER A C 15
ATOM 24299 O O . SER A 1 6 ? 21.828 2.414 -1.302 1.00 0.00 6 SER A O 15
ATOM 24307 N N . GLY A 1 7 ? 21.515 0.292 -1.980 1.00 0.00 7 GLY A N 15
ATOM 24308 C CA . GLY A 1 7 ? 22.567 -0.228 -1.126 1.00 0.00 7 GLY A CA 15
ATOM 24309 C C . GLY A 1 7 ? 22.315 -1.662 -0.705 1.00 0.00 7 GLY A C 15
ATOM 24310 O O . GLY A 1 7 ? 23.169 -2.530 -0.889 1.00 0.00 7 GLY A O 15
ATOM 24314 N N . SER A 1 8 ? 21.140 -1.912 -0.135 1.00 0.00 8 SER A N 15
ATOM 24315 C CA . SER A 1 8 ? 20.780 -3.250 0.319 1.00 0.00 8 SER A CA 15
ATOM 24316 C C . SER A 1 8 ? 20.804 -4.242 -0.839 1.00 0.00 8 SER A C 15
ATOM 24317 O O . SER A 1 8 ? 20.421 -3.912 -1.962 1.00 0.00 8 SER A O 15
ATOM 24325 N N . SER A 1 9 ? 21.257 -5.460 -0.558 1.00 0.00 9 SER A N 15
ATOM 24326 C CA . SER A 1 9 ? 21.335 -6.501 -1.577 1.00 0.00 9 SER A CA 15
ATOM 24327 C C . SER A 1 9 ? 21.919 -7.785 -0.998 1.00 0.00 9 SER A C 15
ATOM 24328 O O . SER A 1 9 ? 21.323 -8.857 -1.109 1.00 0.00 9 SER A O 15
ATOM 24336 N N . HIS A 1 10 ? 23.090 -7.669 -0.380 1.00 0.00 10 HIS A N 15
ATOM 24337 C CA . HIS A 1 10 ? 23.757 -8.821 0.218 1.00 0.00 10 HIS A CA 15
ATOM 24338 C C . HIS A 1 10 ? 24.069 -9.876 -0.838 1.00 0.00 10 HIS A C 15
ATOM 24339 O O . HIS A 1 10 ? 23.178 -10.338 -1.552 1.00 0.00 10 HIS A O 15
ATOM 24353 N N . LEU A 1 11 ? 25.339 -10.254 -0.933 1.00 0.00 11 LEU A N 15
ATOM 24354 C CA . LEU A 1 11 ? 25.770 -11.254 -1.903 1.00 0.00 11 LEU A CA 15
ATOM 24355 C C . LEU A 1 11 ? 24.967 -12.542 -1.750 1.00 0.00 11 LEU A C 15
ATOM 24356 O O . LEU A 1 11 ? 24.324 -13.000 -2.694 1.00 0.00 11 LEU A O 15
ATOM 24372 N N . TRP A 1 12 ? 25.008 -13.120 -0.555 1.00 0.00 12 TRP A N 15
ATOM 24373 C CA . TRP A 1 12 ? 24.282 -14.354 -0.277 1.00 0.00 12 TRP A CA 15
ATOM 24374 C C . TRP A 1 12 ? 22.900 -14.329 -0.921 1.00 0.00 12 TRP A C 15
ATOM 24375 O O . TRP A 1 12 ? 22.380 -15.365 -1.333 1.00 0.00 12 TRP A O 15
ATOM 24396 N N . GLU A 1 13 ? 22.312 -13.140 -1.003 1.00 0.00 13 GLU A N 15
ATOM 24397 C CA . GLU A 1 13 ? 20.989 -12.982 -1.597 1.00 0.00 13 GLU A CA 15
ATOM 24398 C C . GLU A 1 13 ? 21.072 -12.989 -3.121 1.00 0.00 13 GLU A C 15
ATOM 24399 O O . GLU A 1 13 ? 20.223 -13.569 -3.797 1.00 0.00 13 GLU A O 15
ATOM 24411 N N . PHE A 1 14 ? 22.102 -12.339 -3.654 1.00 0.00 14 PHE A N 15
ATOM 24412 C CA . PHE A 1 14 ? 22.296 -12.268 -5.098 1.00 0.00 14 PHE A CA 15
ATOM 24413 C C . PHE A 1 14 ? 22.494 -13.661 -5.689 1.00 0.00 14 PHE A C 15
ATOM 24414 O O . PHE A 1 14 ? 21.752 -14.082 -6.576 1.00 0.00 14 PHE A O 15
ATOM 24431 N N . VAL A 1 15 ? 23.502 -14.371 -5.191 1.00 0.00 15 VAL A N 15
ATOM 24432 C CA . VAL A 1 15 ? 23.798 -15.716 -5.668 1.00 0.00 15 VAL A CA 15
ATOM 24433 C C . VAL A 1 15 ? 22.600 -16.640 -5.487 1.00 0.00 15 VAL A C 15
ATOM 24434 O O . VAL A 1 15 ? 22.263 -17.419 -6.380 1.00 0.00 15 VAL A O 15
ATOM 24447 N N . ARG A 1 16 ? 21.959 -16.549 -4.327 1.00 0.00 16 ARG A N 15
ATOM 24448 C CA . ARG A 1 16 ? 20.797 -17.378 -4.028 1.00 0.00 16 ARG A CA 15
ATOM 24449 C C . ARG A 1 16 ? 19.675 -17.123 -5.030 1.00 0.00 16 ARG A C 15
ATOM 24450 O O . ARG A 1 16 ? 18.963 -18.045 -5.427 1.00 0.00 16 ARG A O 15
ATOM 24471 N N . ASP A 1 17 ? 19.524 -15.866 -5.434 1.00 0.00 17 ASP A N 15
ATOM 24472 C CA . ASP A 1 17 ? 18.489 -15.490 -6.390 1.00 0.00 17 ASP A CA 15
ATOM 24473 C C . ASP A 1 17 ? 18.642 -16.271 -7.692 1.00 0.00 17 ASP A C 15
ATOM 24474 O O . ASP A 1 17 ? 17.683 -16.864 -8.189 1.00 0.00 17 ASP A O 15
ATOM 24483 N N . LEU A 1 18 ? 19.852 -16.268 -8.240 1.00 0.00 18 LEU A N 15
ATOM 24484 C CA . LEU A 1 18 ? 20.130 -16.976 -9.484 1.00 0.00 18 LEU A CA 15
ATOM 24485 C C . LEU A 1 18 ? 19.499 -18.364 -9.474 1.00 0.00 18 LEU A C 15
ATOM 24486 O O . LEU A 1 18 ? 18.883 -18.785 -10.453 1.00 0.00 18 LEU A O 15
ATOM 24502 N N . LEU A 1 19 ? 19.656 -19.071 -8.360 1.00 0.00 19 LEU A N 15
ATOM 24503 C CA . LEU A 1 19 ? 19.100 -20.412 -8.220 1.00 0.00 19 LEU A CA 15
ATOM 24504 C C . LEU A 1 19 ? 17.586 -20.396 -8.407 1.00 0.00 19 LEU A C 15
ATOM 24505 O O . LEU A 1 19 ? 17.013 -21.310 -9.002 1.00 0.00 19 LEU A O 15
ATOM 24521 N N . LEU A 1 20 ? 16.943 -19.351 -7.897 1.00 0.00 20 LEU A N 15
ATOM 24522 C CA . LEU A 1 20 ? 15.495 -19.214 -8.009 1.00 0.00 20 LEU A CA 15
ATOM 24523 C C . LEU A 1 20 ? 15.119 -18.419 -9.255 1.00 0.00 20 LEU A C 15
ATOM 24524 O O . LEU A 1 20 ? 13.941 -18.293 -9.591 1.00 0.00 20 LEU A O 15
ATOM 24540 N N . SER A 1 21 ? 16.127 -17.885 -9.937 1.00 0.00 21 SER A N 15
ATOM 24541 C CA . SER A 1 21 ? 15.901 -17.100 -11.146 1.00 0.00 21 SER A CA 15
ATOM 24542 C C . SER A 1 21 ? 16.644 -17.706 -12.333 1.00 0.00 21 SER A C 15
ATOM 24543 O O . SER A 1 21 ? 17.734 -17.271 -12.704 1.00 0.00 21 SER A O 15
ATOM 24551 N N . PRO A 1 22 ? 16.040 -18.736 -12.944 1.00 0.00 22 PRO A N 15
ATOM 24552 C CA . PRO A 1 22 ? 16.624 -19.424 -14.099 1.00 0.00 22 PRO A CA 15
ATOM 24553 C C . PRO A 1 22 ? 16.627 -18.555 -15.352 1.00 0.00 22 PRO A C 15
ATOM 24554 O O . PRO A 1 22 ? 17.174 -18.940 -16.384 1.00 0.00 22 PRO A O 15
ATOM 24565 N N . GLU A 1 23 ? 16.012 -17.380 -15.253 1.00 0.00 23 GLU A N 15
ATOM 24566 C CA . GLU A 1 23 ? 15.944 -16.457 -16.380 1.00 0.00 23 GLU A CA 15
ATOM 24567 C C . GLU A 1 23 ? 17.202 -15.598 -16.456 1.00 0.00 23 GLU A C 15
ATOM 24568 O O . GLU A 1 23 ? 17.578 -15.124 -17.527 1.00 0.00 23 GLU A O 15
ATOM 24580 N N . GLU A 1 24 ? 17.848 -15.401 -15.310 1.00 0.00 24 GLU A N 15
ATOM 24581 C CA . GLU A 1 24 ? 19.063 -14.598 -15.247 1.00 0.00 24 GLU A CA 15
ATOM 24582 C C . GLU A 1 24 ? 20.299 -15.488 -15.150 1.00 0.00 24 GLU A C 15
ATOM 24583 O O . GLU A 1 24 ? 21.284 -15.279 -15.858 1.00 0.00 24 GLU A O 15
ATOM 24595 N N . ASN A 1 25 ? 20.239 -16.480 -14.269 1.00 0.00 25 ASN A N 15
ATOM 24596 C CA . ASN A 1 25 ? 21.353 -17.402 -14.078 1.00 0.00 25 ASN A CA 15
ATOM 24597 C C . ASN A 1 25 ? 21.630 -18.193 -15.353 1.00 0.00 25 ASN A C 15
ATOM 24598 O O . ASN A 1 25 ? 20.758 -18.902 -15.857 1.00 0.00 25 ASN A O 15
ATOM 24609 N N . CYS A 1 26 ? 22.847 -18.066 -15.869 1.00 0.00 26 CYS A N 15
ATOM 24610 C CA . CYS A 1 26 ? 23.239 -18.769 -17.086 1.00 0.00 26 CYS A CA 15
ATOM 24611 C C . CYS A 1 26 ? 24.340 -19.783 -16.797 1.00 0.00 26 CYS A C 15
ATOM 24612 O O . CYS A 1 26 ? 25.526 -19.479 -16.918 1.00 0.00 26 CYS A O 15
ATOM 24620 N N . GLY A 1 27 ? 23.939 -20.991 -16.413 1.00 0.00 27 GLY A N 15
ATOM 24621 C CA . GLY A 1 27 ? 24.904 -22.032 -16.110 1.00 0.00 27 GLY A CA 15
ATOM 24622 C C . GLY A 1 27 ? 25.995 -21.557 -15.172 1.00 0.00 27 GLY A C 15
ATOM 24623 O O . GLY A 1 27 ? 27.168 -21.879 -15.360 1.00 0.00 27 GLY A O 15
ATOM 24627 N N . ILE A 1 28 ? 25.608 -20.788 -14.160 1.00 0.00 28 ILE A N 15
ATOM 24628 C CA . ILE A 1 28 ? 26.563 -20.267 -13.189 1.00 0.00 28 ILE A CA 15
ATOM 24629 C C . ILE A 1 28 ? 26.545 -21.089 -11.905 1.00 0.00 28 ILE A C 15
ATOM 24630 O O . ILE A 1 28 ? 27.580 -21.290 -11.269 1.00 0.00 28 ILE A O 15
ATOM 24646 N N . LEU A 1 29 ? 25.362 -21.563 -11.529 1.00 0.00 29 LEU A N 15
ATOM 24647 C CA . LEU A 1 29 ? 25.209 -22.366 -10.321 1.00 0.00 29 LEU A CA 15
ATOM 24648 C C . LEU A 1 29 ? 24.420 -23.639 -10.610 1.00 0.00 29 LEU A C 15
ATOM 24649 O O . LEU A 1 29 ? 23.918 -23.831 -11.716 1.00 0.00 29 LEU A O 15
ATOM 24665 N N . GLU A 1 30 ? 24.315 -24.505 -9.606 1.00 0.00 30 GLU A N 15
ATOM 24666 C CA . GLU A 1 30 ? 23.586 -25.759 -9.753 1.00 0.00 30 GLU A CA 15
ATOM 24667 C C . GLU A 1 30 ? 22.939 -26.170 -8.434 1.00 0.00 30 GLU A C 15
ATOM 24668 O O . GLU A 1 30 ? 23.512 -25.976 -7.362 1.00 0.00 30 GLU A O 15
ATOM 24680 N N . TRP A 1 31 ? 21.742 -26.739 -8.521 1.00 0.00 31 TRP A N 15
ATOM 24681 C CA . TRP A 1 31 ? 21.016 -27.177 -7.335 1.00 0.00 31 TRP A CA 15
ATOM 24682 C C . TRP A 1 31 ? 21.412 -28.597 -6.947 1.00 0.00 31 TRP A C 15
ATOM 24683 O O . TRP A 1 31 ? 20.843 -29.567 -7.446 1.00 0.00 31 TRP A O 15
ATOM 24704 N N . GLU A 1 32 ? 22.391 -28.711 -6.055 1.00 0.00 32 GLU A N 15
ATOM 24705 C CA . GLU A 1 32 ? 22.863 -30.014 -5.602 1.00 0.00 32 GLU A CA 15
ATOM 24706 C C . GLU A 1 32 ? 21.830 -30.683 -4.699 1.00 0.00 32 GLU A C 15
ATOM 24707 O O . GLU A 1 32 ? 21.684 -31.906 -4.705 1.00 0.00 32 GLU A O 15
ATOM 24719 N N . ASP A 1 33 ? 21.117 -29.873 -3.924 1.00 0.00 33 ASP A N 15
ATOM 24720 C CA . ASP A 1 33 ? 20.098 -30.385 -3.016 1.00 0.00 33 ASP A CA 15
ATOM 24721 C C . ASP A 1 33 ? 19.112 -29.286 -2.631 1.00 0.00 33 ASP A C 15
ATOM 24722 O O . ASP A 1 33 ? 19.469 -28.332 -1.940 1.00 0.00 33 ASP A O 15
ATOM 24731 N N . ARG A 1 34 ? 17.870 -29.427 -3.083 1.00 0.00 34 ARG A N 15
ATOM 24732 C CA . ARG A 1 34 ? 16.833 -28.446 -2.788 1.00 0.00 34 ARG A CA 15
ATOM 24733 C C . ARG A 1 34 ? 16.427 -28.510 -1.319 1.00 0.00 34 ARG A C 15
ATOM 24734 O O . ARG A 1 34 ? 16.202 -27.481 -0.682 1.00 0.00 34 ARG A O 15
ATOM 24755 N N . GLU A 1 35 ? 16.334 -29.725 -0.788 1.00 0.00 35 GLU A N 15
ATOM 24756 C CA . GLU A 1 35 ? 15.952 -29.923 0.605 1.00 0.00 35 GLU A CA 15
ATOM 24757 C C . GLU A 1 35 ? 16.988 -29.312 1.544 1.00 0.00 35 GLU A C 15
ATOM 24758 O O . GLU A 1 35 ? 16.649 -28.538 2.439 1.00 0.00 35 GLU A O 15
ATOM 24770 N N . GLN A 1 36 ? 18.252 -29.666 1.334 1.00 0.00 36 GLN A N 15
ATOM 24771 C CA . GLN A 1 36 ? 19.337 -29.154 2.162 1.00 0.00 36 GLN A CA 15
ATOM 24772 C C . GLN A 1 36 ? 19.679 -27.716 1.784 1.00 0.00 36 GLN A C 15
ATOM 24773 O O . GLN A 1 36 ? 20.040 -26.908 2.638 1.00 0.00 36 GLN A O 15
ATOM 24787 N N . GLY A 1 37 ? 19.562 -27.405 0.497 1.00 0.00 37 GLY A N 15
ATOM 24788 C CA . GLY A 1 37 ? 19.862 -26.064 0.028 1.00 0.00 37 GLY A CA 15
ATOM 24789 C C . GLY A 1 37 ? 21.294 -25.925 -0.449 1.00 0.00 37 GLY A C 15
ATOM 24790 O O . GLY A 1 37 ? 21.851 -24.827 -0.449 1.00 0.00 37 GLY A O 15
ATOM 24794 N N . ILE A 1 38 ? 21.892 -27.040 -0.855 1.00 0.00 38 ILE A N 15
ATOM 24795 C CA . ILE A 1 38 ? 23.269 -27.036 -1.336 1.00 0.00 38 ILE A CA 15
ATOM 24796 C C . ILE A 1 38 ? 23.333 -26.678 -2.817 1.00 0.00 38 ILE A C 15
ATOM 24797 O O . ILE A 1 38 ? 22.557 -27.190 -3.625 1.00 0.00 38 ILE A O 15
ATOM 24813 N N . PHE A 1 39 ? 24.264 -25.797 -3.167 1.00 0.00 39 PHE A N 15
ATOM 24814 C CA . PHE A 1 39 ? 24.430 -25.371 -4.552 1.00 0.00 39 PHE A CA 15
ATOM 24815 C C . PHE A 1 39 ? 25.904 -25.371 -4.948 1.00 0.00 39 PHE A C 15
ATOM 24816 O O . PHE A 1 39 ? 26.783 -25.177 -4.108 1.00 0.00 39 PHE A O 15
ATOM 24833 N N . ARG A 1 40 ? 26.166 -25.591 -6.232 1.00 0.00 40 ARG A N 15
ATOM 24834 C CA . ARG A 1 40 ? 27.532 -25.619 -6.739 1.00 0.00 40 ARG A CA 15
ATOM 24835 C C . ARG A 1 40 ? 27.795 -24.430 -7.658 1.00 0.00 40 ARG A C 15
ATOM 24836 O O . ARG A 1 40 ? 26.906 -23.982 -8.382 1.00 0.00 40 ARG A O 15
ATOM 24857 N N . VAL A 1 41 ? 29.023 -23.921 -7.622 1.00 0.00 41 VAL A N 15
ATOM 24858 C CA . VAL A 1 41 ? 29.404 -22.784 -8.452 1.00 0.00 41 VAL A CA 15
ATOM 24859 C C . VAL A 1 41 ? 29.973 -23.245 -9.789 1.00 0.00 41 VAL A C 15
ATOM 24860 O O . VAL A 1 41 ? 31.188 -23.350 -9.956 1.00 0.00 41 VAL A O 15
ATOM 24873 N N . VAL A 1 42 ? 29.086 -23.519 -10.740 1.00 0.00 42 VAL A N 15
ATOM 24874 C CA . VAL A 1 42 ? 29.500 -23.968 -12.064 1.00 0.00 42 VAL A CA 15
ATOM 24875 C C . VAL A 1 42 ? 30.519 -23.013 -12.674 1.00 0.00 42 VAL A C 15
ATOM 24876 O O . VAL A 1 42 ? 31.580 -23.433 -13.137 1.00 0.00 42 VAL A O 15
ATOM 24889 N N . LYS A 1 43 ? 30.191 -21.726 -12.672 1.00 0.00 43 LYS A N 15
ATOM 24890 C CA . LYS A 1 43 ? 31.079 -20.708 -13.223 1.00 0.00 43 LYS A CA 15
ATOM 24891 C C . LYS A 1 43 ? 31.558 -19.756 -12.133 1.00 0.00 43 LYS A C 15
ATOM 24892 O O . LYS A 1 43 ? 30.914 -18.745 -11.852 1.00 0.00 43 LYS A O 15
ATOM 24911 N N . SER A 1 44 ? 32.692 -20.084 -11.523 1.00 0.00 44 SER A N 15
ATOM 24912 C CA . SER A 1 44 ? 33.256 -19.258 -10.461 1.00 0.00 44 SER A CA 15
ATOM 24913 C C . SER A 1 44 ? 33.631 -17.877 -10.989 1.00 0.00 44 SER A C 15
ATOM 24914 O O . SER A 1 44 ? 33.704 -16.910 -10.231 1.00 0.00 44 SER A O 15
ATOM 24922 N N . GLU A 1 45 ? 33.868 -17.793 -12.295 1.00 0.00 45 GLU A N 15
ATOM 24923 C CA . GLU A 1 45 ? 34.236 -16.530 -12.924 1.00 0.00 45 GLU A CA 15
ATOM 24924 C C . GLU A 1 45 ? 33.002 -15.671 -13.183 1.00 0.00 45 GLU A C 15
ATOM 24925 O O . GLU A 1 45 ? 32.948 -14.508 -12.787 1.00 0.00 45 GLU A O 15
ATOM 24937 N N . ALA A 1 46 ? 32.013 -16.254 -13.852 1.00 0.00 46 ALA A N 15
ATOM 24938 C CA . ALA A 1 46 ? 30.779 -15.543 -14.163 1.00 0.00 46 ALA A CA 15
ATOM 24939 C C . ALA A 1 46 ? 30.066 -15.098 -12.891 1.00 0.00 46 ALA A C 15
ATOM 24940 O O . ALA A 1 46 ? 29.412 -14.054 -12.866 1.00 0.00 46 ALA A O 15
ATOM 24947 N N . LEU A 1 47 ? 30.194 -15.896 -11.837 1.00 0.00 47 LEU A N 15
ATOM 24948 C CA . LEU A 1 47 ? 29.561 -15.584 -10.560 1.00 0.00 47 LEU A CA 15
ATOM 24949 C C . LEU A 1 47 ? 30.001 -14.215 -10.053 1.00 0.00 47 LEU A C 15
ATOM 24950 O O . LEU A 1 47 ? 29.172 -13.372 -9.712 1.00 0.00 47 LEU A O 15
ATOM 24966 N N . ALA A 1 48 ? 31.312 -13.999 -10.010 1.00 0.00 48 ALA A N 15
ATOM 24967 C CA . ALA A 1 48 ? 31.863 -12.731 -9.549 1.00 0.00 48 ALA A CA 15
ATOM 24968 C C . ALA A 1 48 ? 31.607 -11.621 -10.564 1.00 0.00 48 ALA A C 15
ATOM 24969 O O . ALA A 1 48 ? 31.314 -10.484 -10.195 1.00 0.00 48 ALA A O 15
ATOM 24976 N N . LYS A 1 49 ? 31.721 -11.958 -11.844 1.00 0.00 49 LYS A N 15
ATOM 24977 C CA . LYS A 1 49 ? 31.501 -10.991 -12.913 1.00 0.00 49 LYS A CA 15
ATOM 24978 C C . LYS A 1 49 ? 30.117 -10.359 -12.799 1.00 0.00 49 LYS A C 15
ATOM 24979 O O . LYS A 1 49 ? 29.976 -9.138 -12.855 1.00 0.00 49 LYS A O 15
ATOM 24998 N N . MET A 1 50 ? 29.100 -11.199 -12.639 1.00 0.00 50 MET A N 15
ATOM 24999 C CA . MET A 1 50 ? 27.728 -10.722 -12.515 1.00 0.00 50 MET A CA 15
ATOM 25000 C C . MET A 1 50 ? 27.547 -9.914 -11.233 1.00 0.00 50 MET A C 15
ATOM 25001 O O . MET A 1 50 ? 26.982 -8.820 -11.253 1.00 0.00 50 MET A O 15
ATOM 25015 N N . TRP A 1 51 ? 28.028 -10.460 -10.123 1.00 0.00 51 TRP A N 15
ATOM 25016 C CA . TRP A 1 51 ? 27.919 -9.790 -8.832 1.00 0.00 51 TRP A CA 15
ATOM 25017 C C . TRP A 1 51 ? 28.471 -8.370 -8.907 1.00 0.00 51 TRP A C 15
ATOM 25018 O O . TRP A 1 51 ? 27.770 -7.405 -8.606 1.00 0.00 51 TRP A O 15
ATOM 25039 N N . GLY A 1 52 ? 29.732 -8.251 -9.311 1.00 0.00 52 GLY A N 15
ATOM 25040 C CA . GLY A 1 52 ? 30.356 -6.945 -9.419 1.00 0.00 52 GLY A CA 15
ATOM 25041 C C . GLY A 1 52 ? 29.455 -5.925 -10.087 1.00 0.00 52 GLY A C 15
ATOM 25042 O O . GLY A 1 52 ? 29.348 -4.789 -9.629 1.00 0.00 52 GLY A O 15
ATOM 25046 N N . GLN A 1 53 ? 28.808 -6.332 -11.174 1.00 0.00 53 GLN A N 15
ATOM 25047 C CA . GLN A 1 53 ? 27.914 -5.444 -11.908 1.00 0.00 53 GLN A CA 15
ATOM 25048 C C . GLN A 1 53 ? 26.804 -4.920 -11.003 1.00 0.00 53 GLN A C 15
ATOM 25049 O O . GLN A 1 53 ? 26.325 -3.800 -11.177 1.00 0.00 53 GLN A O 15
ATOM 25063 N N . ARG A 1 54 ? 26.400 -5.738 -10.036 1.00 0.00 54 ARG A N 15
ATOM 25064 C CA . ARG A 1 54 ? 25.345 -5.357 -9.105 1.00 0.00 54 ARG A CA 15
ATOM 25065 C C . ARG A 1 54 ? 25.849 -4.318 -8.108 1.00 0.00 54 ARG A C 15
ATOM 25066 O O . ARG A 1 54 ? 25.110 -3.419 -7.704 1.00 0.00 54 ARG A O 15
ATOM 25087 N N . LYS A 1 55 ? 27.112 -4.447 -7.714 1.00 0.00 55 LYS A N 15
ATOM 25088 C CA . LYS A 1 55 ? 27.716 -3.519 -6.765 1.00 0.00 55 LYS A CA 15
ATOM 25089 C C . LYS A 1 55 ? 28.404 -2.368 -7.493 1.00 0.00 55 LYS A C 15
ATOM 25090 O O . LYS A 1 55 ? 29.043 -1.519 -6.870 1.00 0.00 55 LYS A O 15
ATOM 25109 N N . LYS A 1 56 ? 28.270 -2.345 -8.814 1.00 0.00 56 LYS A N 15
ATOM 25110 C CA . LYS A 1 56 ? 28.876 -1.297 -9.627 1.00 0.00 56 LYS A CA 15
ATOM 25111 C C . LYS A 1 56 ? 30.390 -1.272 -9.442 1.00 0.00 56 LYS A C 15
ATOM 25112 O O . LYS A 1 56 ? 31.021 -0.222 -9.552 1.00 0.00 56 LYS A O 15
ATOM 25131 N N . ASN A 1 57 ? 30.967 -2.436 -9.161 1.00 0.00 57 ASN A N 15
ATOM 25132 C CA . ASN A 1 57 ? 32.407 -2.547 -8.961 1.00 0.00 57 ASN A CA 15
ATOM 25133 C C . ASN A 1 57 ? 33.076 -3.193 -10.170 1.00 0.00 57 ASN A C 15
ATOM 25134 O O . ASN A 1 57 ? 32.566 -4.165 -10.729 1.00 0.00 57 ASN A O 15
ATOM 25145 N N . ASP A 1 58 ? 34.219 -2.647 -10.569 1.00 0.00 58 ASP A N 15
ATOM 25146 C CA . ASP A 1 58 ? 34.959 -3.171 -11.711 1.00 0.00 58 ASP A CA 15
ATOM 25147 C C . ASP A 1 58 ? 36.119 -4.049 -11.251 1.00 0.00 58 ASP A C 15
ATOM 25148 O O . ASP A 1 58 ? 36.813 -4.655 -12.067 1.00 0.00 58 ASP A O 15
ATOM 25157 N N . ARG A 1 59 ? 36.324 -4.110 -9.939 1.00 0.00 59 ARG A N 15
ATOM 25158 C CA . ARG A 1 59 ? 37.401 -4.912 -9.371 1.00 0.00 59 ARG A CA 15
ATOM 25159 C C . ARG A 1 59 ? 36.850 -6.171 -8.708 1.00 0.00 59 ARG A C 15
ATOM 25160 O O . ARG A 1 59 ? 37.477 -6.739 -7.815 1.00 0.00 59 ARG A O 15
ATOM 25181 N N . MET A 1 60 ? 35.674 -6.601 -9.153 1.00 0.00 60 MET A N 15
ATOM 25182 C CA . MET A 1 60 ? 35.039 -7.793 -8.603 1.00 0.00 60 MET A CA 15
ATOM 25183 C C . MET A 1 60 ? 35.647 -9.058 -9.201 1.00 0.00 60 MET A C 15
ATOM 25184 O O . MET A 1 60 ? 35.842 -9.153 -10.413 1.00 0.00 60 MET A O 15
ATOM 25198 N N . THR A 1 61 ? 35.946 -10.028 -8.343 1.00 0.00 61 THR A N 15
ATOM 25199 C CA . THR A 1 61 ? 36.533 -11.286 -8.786 1.00 0.00 61 THR A CA 15
ATOM 25200 C C . THR A 1 61 ? 36.340 -12.381 -7.743 1.00 0.00 61 THR A C 15
ATOM 25201 O O . THR A 1 61 ? 36.508 -12.147 -6.546 1.00 0.00 61 THR A O 15
ATOM 25212 N N . TYR A 1 62 ? 35.989 -13.576 -8.205 1.00 0.00 62 TYR A N 15
ATOM 25213 C CA . TYR A 1 62 ? 35.772 -14.707 -7.310 1.00 0.00 62 TYR A CA 15
ATOM 25214 C C . TYR A 1 62 ? 36.726 -14.652 -6.122 1.00 0.00 62 TYR A C 15
ATOM 25215 O O . TYR A 1 62 ? 36.327 -14.885 -4.981 1.00 0.00 62 TYR A O 15
ATOM 25233 N N . GLU A 1 63 ? 37.989 -14.343 -6.399 1.00 0.00 63 GLU A N 15
ATOM 25234 C CA . GLU A 1 63 ? 39.001 -14.258 -5.353 1.00 0.00 63 GLU A CA 15
ATOM 25235 C C . GLU A 1 63 ? 38.517 -13.389 -4.196 1.00 0.00 63 GLU A C 15
ATOM 25236 O O . GLU A 1 63 ? 38.598 -13.781 -3.032 1.00 0.00 63 GLU A O 15
ATOM 25248 N N . LYS A 1 64 ? 38.013 -12.204 -4.525 1.00 0.00 64 LYS A N 15
ATOM 25249 C CA . LYS A 1 64 ? 37.514 -11.277 -3.516 1.00 0.00 64 LYS A CA 15
ATOM 25250 C C . LYS A 1 64 ? 36.093 -11.641 -3.098 1.00 0.00 64 LYS A C 15
ATOM 25251 O O . LYS A 1 64 ? 35.759 -11.620 -1.912 1.00 0.00 64 LYS A O 15
ATOM 25270 N N . LEU A 1 65 ? 35.261 -11.977 -4.077 1.00 0.00 65 LEU A N 15
ATOM 25271 C CA . LEU A 1 65 ? 33.875 -12.348 -3.810 1.00 0.00 65 LEU A CA 15
ATOM 25272 C C . LEU A 1 65 ? 33.800 -13.447 -2.755 1.00 0.00 65 LEU A C 15
ATOM 25273 O O . LEU A 1 65 ? 32.916 -13.438 -1.897 1.00 0.00 65 LEU A O 15
ATOM 25289 N N . SER A 1 66 ? 34.733 -14.391 -2.822 1.00 0.00 66 SER A N 15
ATOM 25290 C CA . SER A 1 66 ? 34.771 -15.497 -1.874 1.00 0.00 66 SER A CA 15
ATOM 25291 C C . SER A 1 66 ? 34.827 -14.981 -0.439 1.00 0.00 66 SER A C 15
ATOM 25292 O O . SER A 1 66 ? 34.262 -15.586 0.472 1.00 0.00 66 SER A O 15
ATOM 25300 N N . ARG A 1 67 ? 35.514 -13.860 -0.247 1.00 0.00 67 ARG A N 15
ATOM 25301 C CA . ARG A 1 67 ? 35.646 -13.262 1.076 1.00 0.00 67 ARG A CA 15
ATOM 25302 C C . ARG A 1 67 ? 34.309 -13.269 1.812 1.00 0.00 67 ARG A C 15
ATOM 25303 O O . ARG A 1 67 ? 34.250 -13.543 3.010 1.00 0.00 67 ARG A O 15
ATOM 25324 N N . ALA A 1 68 ? 33.238 -12.966 1.086 1.00 0.00 68 ALA A N 15
ATOM 25325 C CA . ALA A 1 68 ? 31.902 -12.938 1.668 1.00 0.00 68 ALA A CA 15
ATOM 25326 C C . ALA A 1 68 ? 31.395 -14.350 1.944 1.00 0.00 68 ALA A C 15
ATOM 25327 O O . ALA A 1 68 ? 30.639 -14.575 2.890 1.00 0.00 68 ALA A O 15
ATOM 25334 N N . LEU A 1 69 ? 31.814 -15.297 1.112 1.00 0.00 69 LEU A N 15
ATOM 25335 C CA . LEU A 1 69 ? 31.401 -16.688 1.266 1.00 0.00 69 LEU A CA 15
ATOM 25336 C C . LEU A 1 69 ? 31.958 -17.282 2.555 1.00 0.00 69 LEU A C 15
ATOM 25337 O O . LEU A 1 69 ? 31.292 -18.072 3.224 1.00 0.00 69 LEU A O 15
ATOM 25353 N N . ARG A 1 70 ? 33.182 -16.894 2.899 1.00 0.00 70 ARG A N 15
ATOM 25354 C CA . ARG A 1 70 ? 33.828 -17.387 4.109 1.00 0.00 70 ARG A CA 15
ATOM 25355 C C . ARG A 1 70 ? 33.448 -16.533 5.315 1.00 0.00 70 ARG A C 15
ATOM 25356 O O . ARG A 1 70 ? 33.553 -16.975 6.460 1.00 0.00 70 ARG A O 15
ATOM 25377 N N . TYR A 1 71 ? 33.008 -15.308 5.051 1.00 0.00 71 TYR A N 15
ATOM 25378 C CA . TYR A 1 71 ? 32.616 -14.391 6.114 1.00 0.00 71 TYR A CA 15
ATOM 25379 C C . TYR A 1 71 ? 31.186 -14.664 6.569 1.00 0.00 71 TYR A C 15
ATOM 25380 O O . TYR A 1 71 ? 30.783 -14.266 7.663 1.00 0.00 71 TYR A O 15
ATOM 25398 N N . TYR A 1 72 ? 30.423 -15.346 5.723 1.00 0.00 72 TYR A N 15
ATOM 25399 C CA . TYR A 1 72 ? 29.037 -15.672 6.036 1.00 0.00 72 TYR A CA 15
ATOM 25400 C C . TYR A 1 72 ? 28.960 -16.778 7.085 1.00 0.00 72 TYR A C 15
ATOM 25401 O O . TYR A 1 72 ? 27.984 -16.877 7.828 1.00 0.00 72 TYR A O 15
ATOM 25419 N N . TYR A 1 73 ? 29.997 -17.606 7.138 1.00 0.00 73 TYR A N 15
ATOM 25420 C CA . TYR A 1 73 ? 30.049 -18.706 8.094 1.00 0.00 73 TYR A CA 15
ATOM 25421 C C . TYR A 1 73 ? 29.965 -18.187 9.526 1.00 0.00 73 TYR A C 15
ATOM 25422 O O . TYR A 1 73 ? 29.427 -18.854 10.410 1.00 0.00 73 TYR A O 15
ATOM 25440 N N . LYS A 1 74 ? 30.502 -16.992 9.748 1.00 0.00 74 LYS A N 15
ATOM 25441 C CA . LYS A 1 74 ? 30.487 -16.380 11.071 1.00 0.00 74 LYS A CA 15
ATOM 25442 C C . LYS A 1 74 ? 29.060 -16.077 11.515 1.00 0.00 74 LYS A C 15
ATOM 25443 O O . LYS A 1 74 ? 28.682 -16.348 12.656 1.00 0.00 74 LYS A O 15
ATOM 25462 N N . THR A 1 75 ? 28.269 -15.514 10.607 1.00 0.00 75 THR A N 15
ATOM 25463 C CA . THR A 1 75 ? 26.884 -15.175 10.905 1.00 0.00 75 THR A CA 15
ATOM 25464 C C . THR A 1 75 ? 25.968 -16.376 10.704 1.00 0.00 75 THR A C 15
ATOM 25465 O O . THR A 1 75 ? 24.820 -16.375 11.146 1.00 0.00 75 THR A O 15
ATOM 25476 N N . GLY A 1 76 ? 26.484 -17.403 10.034 1.00 0.00 76 GLY A N 15
ATOM 25477 C CA . GLY A 1 76 ? 25.698 -18.597 9.787 1.00 0.00 76 GLY A CA 15
ATOM 25478 C C . GLY A 1 76 ? 25.028 -18.580 8.427 1.00 0.00 76 GLY A C 15
ATOM 25479 O O . GLY A 1 76 ? 24.551 -19.610 7.950 1.00 0.00 76 GLY A O 15
ATOM 25483 N N . ILE A 1 77 ? 24.992 -17.408 7.802 1.00 0.00 77 ILE A N 15
ATOM 25484 C CA . ILE A 1 77 ? 24.375 -17.262 6.489 1.00 0.00 77 ILE A CA 15
ATOM 25485 C C . ILE A 1 77 ? 24.757 -18.417 5.571 1.00 0.00 77 ILE A C 15
ATOM 25486 O O . ILE A 1 77 ? 23.925 -18.930 4.821 1.00 0.00 77 ILE A O 15
ATOM 25502 N N . LEU A 1 78 ? 26.020 -18.824 5.635 1.00 0.00 78 LEU A N 15
ATOM 25503 C CA . LEU A 1 78 ? 26.513 -19.922 4.810 1.00 0.00 78 LEU A CA 15
ATOM 25504 C C . LEU A 1 78 ? 26.981 -21.086 5.676 1.00 0.00 78 LEU A C 15
ATOM 25505 O O . LEU A 1 78 ? 27.250 -20.918 6.865 1.00 0.00 78 LEU A O 15
ATOM 25521 N N . GLU A 1 79 ? 27.079 -22.266 5.071 1.00 0.00 79 GLU A N 15
ATOM 25522 C CA . GLU A 1 79 ? 27.517 -23.457 5.788 1.00 0.00 79 GLU A CA 15
ATOM 25523 C C . GLU A 1 79 ? 28.813 -24.003 5.195 1.00 0.00 79 GLU A C 15
ATOM 25524 O O . GLU A 1 79 ? 28.857 -24.400 4.030 1.00 0.00 79 GLU A O 15
ATOM 25536 N N . ARG A 1 80 ? 29.867 -24.020 6.005 1.00 0.00 80 ARG A N 15
ATOM 25537 C CA . ARG A 1 80 ? 31.164 -24.515 5.561 1.00 0.00 80 ARG A CA 15
ATOM 25538 C C . ARG A 1 80 ? 31.016 -25.841 4.821 1.00 0.00 80 ARG A C 15
ATOM 25539 O O . ARG A 1 80 ? 30.377 -26.771 5.313 1.00 0.00 80 ARG A O 15
ATOM 25560 N N . VAL A 1 81 ? 31.609 -25.920 3.634 1.00 0.00 81 VAL A N 15
ATOM 25561 C CA . VAL A 1 81 ? 31.544 -27.131 2.825 1.00 0.00 81 VAL A CA 15
ATOM 25562 C C . VAL A 1 81 ? 32.938 -27.684 2.550 1.00 0.00 81 VAL A C 15
ATOM 25563 O O . VAL A 1 81 ? 33.873 -26.931 2.280 1.00 0.00 81 VAL A O 15
ATOM 25576 N N . ASP A 1 82 ? 33.069 -29.004 2.619 1.00 0.00 82 ASP A N 15
ATOM 25577 C CA . ASP A 1 82 ? 34.348 -29.659 2.375 1.00 0.00 82 ASP A CA 15
ATOM 25578 C C . ASP A 1 82 ? 34.393 -30.260 0.973 1.00 0.00 82 ASP A C 15
ATOM 25579 O O . ASP A 1 82 ? 35.025 -31.293 0.750 1.00 0.00 82 ASP A O 15
ATOM 25588 N N . ARG A 1 83 ? 33.718 -29.607 0.033 1.00 0.00 83 ARG A N 15
ATOM 25589 C CA . ARG A 1 83 ? 33.678 -30.078 -1.346 1.00 0.00 83 ARG A CA 15
ATOM 25590 C C . ARG A 1 83 ? 34.322 -29.063 -2.286 1.00 0.00 83 ARG A C 15
ATOM 25591 O O . ARG A 1 83 ? 34.861 -28.048 -1.844 1.00 0.00 83 ARG A O 15
ATOM 25612 N N . ARG A 1 84 ? 34.261 -29.344 -3.583 1.00 0.00 84 ARG A N 15
ATOM 25613 C CA . ARG A 1 84 ? 34.839 -28.457 -4.585 1.00 0.00 84 ARG A CA 15
ATOM 25614 C C . ARG A 1 84 ? 33.769 -27.554 -5.193 1.00 0.00 84 ARG A C 15
ATOM 25615 O O . ARG A 1 84 ? 32.792 -28.032 -5.770 1.00 0.00 84 ARG A O 15
ATOM 25636 N N . LEU A 1 85 ? 33.962 -26.246 -5.061 1.00 0.00 85 LEU A N 15
ATOM 25637 C CA . LEU A 1 85 ? 33.014 -25.275 -5.597 1.00 0.00 85 LEU A CA 15
ATOM 25638 C C . LEU A 1 85 ? 31.581 -25.656 -5.236 1.00 0.00 85 LEU A C 15
ATOM 25639 O O . LEU A 1 85 ? 30.662 -25.487 -6.037 1.00 0.00 85 LEU A O 15
ATOM 25655 N N . VAL A 1 86 ? 31.399 -26.170 -4.023 1.00 0.00 86 VAL A N 15
ATOM 25656 C CA . VAL A 1 86 ? 30.078 -26.572 -3.554 1.00 0.00 86 VAL A CA 15
ATOM 25657 C C . VAL A 1 86 ? 29.740 -25.905 -2.226 1.00 0.00 86 VAL A C 15
ATOM 25658 O O . VAL A 1 86 ? 30.263 -26.285 -1.178 1.00 0.00 86 VAL A O 15
ATOM 25671 N N . TYR A 1 87 ? 28.863 -24.909 -2.276 1.00 0.00 87 TYR A N 15
ATOM 25672 C CA . TYR A 1 87 ? 28.456 -24.187 -1.076 1.00 0.00 87 TYR A CA 15
ATOM 25673 C C . TYR A 1 87 ? 27.026 -24.546 -0.684 1.00 0.00 87 TYR A C 15
ATOM 25674 O O . TYR A 1 87 ? 26.310 -25.210 -1.434 1.00 0.00 87 TYR A O 15
ATOM 25692 N N . LYS A 1 88 ? 26.615 -24.100 0.499 1.00 0.00 88 LYS A N 15
ATOM 25693 C CA . LYS A 1 88 ? 25.270 -24.370 0.993 1.00 0.00 88 LYS A CA 15
ATOM 25694 C C . LYS A 1 88 ? 24.807 -23.268 1.940 1.00 0.00 88 LYS A C 15
ATOM 25695 O O . LYS A 1 88 ? 25.560 -22.824 2.808 1.00 0.00 88 LYS A O 15
ATOM 25714 N N . PHE A 1 89 ? 23.564 -22.831 1.770 1.00 0.00 89 PHE A N 15
ATOM 25715 C CA . PHE A 1 89 ? 23.000 -21.780 2.610 1.00 0.00 89 PHE A CA 15
ATOM 25716 C C . PHE A 1 89 ? 22.681 -22.312 4.004 1.00 0.00 89 PHE A C 15
ATOM 25717 O O . PHE A 1 89 ? 22.105 -23.389 4.153 1.00 0.00 89 PHE A O 15
ATOM 25734 N N . GLY A 1 90 ? 23.060 -21.547 5.024 1.00 0.00 90 GLY A N 15
ATOM 25735 C CA . GLY A 1 90 ? 22.806 -21.957 6.393 1.00 0.00 90 GLY A CA 15
ATOM 25736 C C . GLY A 1 90 ? 21.388 -21.656 6.835 1.00 0.00 90 GLY A C 15
ATOM 25737 O O . GLY A 1 90 ? 20.484 -21.533 6.007 1.00 0.00 90 GLY A O 15
ATOM 25741 N N . LYS A 1 91 ? 21.190 -21.538 8.143 1.00 0.00 91 LYS A N 15
ATOM 25742 C CA . LYS A 1 91 ? 19.871 -21.250 8.695 1.00 0.00 91 LYS A CA 15
ATOM 25743 C C . LYS A 1 91 ? 19.605 -19.748 8.713 1.00 0.00 91 LYS A C 15
ATOM 25744 O O . LYS A 1 91 ? 18.455 -19.312 8.734 1.00 0.00 91 LYS A O 15
ATOM 25763 N N . ASN A 1 92 ? 20.677 -18.961 8.703 1.00 0.00 92 ASN A N 15
ATOM 25764 C CA . ASN A 1 92 ? 20.558 -17.508 8.717 1.00 0.00 92 ASN A CA 15
ATOM 25765 C C . ASN A 1 92 ? 19.919 -17.002 7.428 1.00 0.00 92 ASN A C 15
ATOM 25766 O O . ASN A 1 92 ? 19.231 -15.981 7.423 1.00 0.00 92 ASN A O 15
ATOM 25777 N N . ALA A 1 93 ? 20.151 -17.723 6.336 1.00 0.00 93 ALA A N 15
ATOM 25778 C CA . ALA A 1 93 ? 19.596 -17.349 5.041 1.00 0.00 93 ALA A CA 15
ATOM 25779 C C . ALA A 1 93 ? 18.151 -17.820 4.906 1.00 0.00 93 ALA A C 15
ATOM 25780 O O . ALA A 1 93 ? 17.838 -18.980 5.174 1.00 0.00 93 ALA A O 15
ATOM 25787 N N . HIS A 1 94 ? 17.275 -16.911 4.490 1.00 0.00 94 HIS A N 15
ATOM 25788 C CA . HIS A 1 94 ? 15.862 -17.234 4.320 1.00 0.00 94 HIS A CA 15
ATOM 25789 C C . HIS A 1 94 ? 15.437 -17.064 2.865 1.00 0.00 94 HIS A C 15
ATOM 25790 O O . HIS A 1 94 ? 16.151 -16.458 2.066 1.00 0.00 94 HIS A O 15
ATOM 25804 N N . GLY A 1 95 ? 14.270 -17.603 2.527 1.00 0.00 95 GLY A N 15
ATOM 25805 C CA . GLY A 1 95 ? 13.771 -17.500 1.168 1.00 0.00 95 GLY A CA 15
ATOM 25806 C C . GLY A 1 95 ? 13.909 -18.800 0.400 1.00 0.00 95 GLY A C 15
ATOM 25807 O O . GLY A 1 95 ? 13.001 -19.197 -0.330 1.00 0.00 95 GLY A O 15
ATOM 25811 N N . TRP A 1 96 ? 15.049 -19.463 0.562 1.00 0.00 96 TRP A N 15
ATOM 25812 C CA . TRP A 1 96 ? 15.303 -20.724 -0.124 1.00 0.00 96 TRP A CA 15
ATOM 25813 C C . TRP A 1 96 ? 14.611 -21.881 0.590 1.00 0.00 96 TRP A C 15
ATOM 25814 O O . TRP A 1 96 ? 14.061 -22.776 -0.051 1.00 0.00 96 TRP A O 15
ATOM 25835 N N . GLN A 1 97 ? 14.644 -21.855 1.918 1.00 0.00 97 GLN A N 15
ATOM 25836 C CA . GLN A 1 97 ? 14.019 -22.903 2.717 1.00 0.00 97 GLN A CA 15
ATOM 25837 C C . GLN A 1 97 ? 12.541 -23.044 2.371 1.00 0.00 97 GLN A C 15
ATOM 25838 O O . GLN A 1 97 ? 11.956 -22.166 1.738 1.00 0.00 97 GLN A O 15
ATOM 25852 N N . GLU A 1 98 ? 11.943 -24.155 2.790 1.00 0.00 98 GLU A N 15
ATOM 25853 C CA . GLU A 1 98 ? 10.533 -24.410 2.522 1.00 0.00 98 GLU A CA 15
ATOM 25854 C C . GLU A 1 98 ? 9.682 -23.196 2.882 1.00 0.00 98 GLU A C 15
ATOM 25855 O O . GLU A 1 98 ? 9.367 -22.971 4.051 1.00 0.00 98 GLU A O 15
ATOM 25867 N N . ASP A 1 99 ? 9.314 -22.417 1.871 1.00 0.00 99 ASP A N 15
ATOM 25868 C CA . ASP A 1 99 ? 8.500 -21.226 2.080 1.00 0.00 99 ASP A CA 15
ATOM 25869 C C . ASP A 1 99 ? 7.015 -21.576 2.080 1.00 0.00 99 ASP A C 15
ATOM 25870 O O . ASP A 1 99 ? 6.624 -22.669 1.670 1.00 0.00 99 ASP A O 15
ATOM 25879 N N . LYS A 1 100 ? 6.192 -20.642 2.544 1.00 0.00 100 LYS A N 15
ATOM 25880 C CA . LYS A 1 100 ? 4.750 -20.850 2.598 1.00 0.00 100 LYS A CA 15
ATOM 25881 C C . LYS A 1 100 ? 4.005 -19.663 1.996 1.00 0.00 100 LYS A C 15
ATOM 25882 O O . LYS A 1 100 ? 4.339 -18.508 2.263 1.00 0.00 100 LYS A O 15
ATOM 25901 N N . LEU A 1 101 ? 2.996 -19.954 1.183 1.00 0.00 101 LEU A N 15
ATOM 25902 C CA . LEU A 1 101 ? 2.203 -18.910 0.544 1.00 0.00 101 LEU A CA 15
ATOM 25903 C C . LEU A 1 101 ? 0.779 -18.897 1.090 1.00 0.00 101 LEU A C 15
ATOM 25904 O O . LEU A 1 101 ? -0.184 -18.743 0.338 1.00 0.00 101 LEU A O 15
ATOM 25920 N N . SER A 1 102 ? 0.653 -19.056 2.404 1.00 0.00 102 SER A N 15
ATOM 25921 C CA . SER A 1 102 ? -0.654 -19.063 3.051 1.00 0.00 102 SER A CA 15
ATOM 25922 C C . SER A 1 102 ? -0.509 -18.978 4.568 1.00 0.00 102 SER A C 15
ATOM 25923 O O . SER A 1 102 ? 0.363 -19.615 5.156 1.00 0.00 102 SER A O 15
ATOM 25931 N N . GLY A 1 103 ? -1.372 -18.183 5.194 1.00 0.00 103 GLY A N 15
ATOM 25932 C CA . GLY A 1 103 ? -1.325 -18.028 6.636 1.00 0.00 103 GLY A CA 15
ATOM 25933 C C . GLY A 1 103 ? 0.035 -17.570 7.126 1.00 0.00 103 GLY A C 15
ATOM 25934 O O . GLY A 1 103 ? 0.806 -18.343 7.694 1.00 0.00 103 GLY A O 15
ATOM 25938 N N . PRO A 1 104 ? 0.345 -16.284 6.903 1.00 0.00 104 PRO A N 15
ATOM 25939 C CA . PRO A 1 104 ? 1.623 -15.696 7.317 1.00 0.00 104 PRO A CA 15
ATOM 25940 C C . PRO A 1 104 ? 1.737 -15.563 8.832 1.00 0.00 104 PRO A C 15
ATOM 25941 O O . PRO A 1 104 ? 1.327 -14.556 9.409 1.00 0.00 104 PRO A O 15
ATOM 25952 N N . SER A 1 105 ? 2.296 -16.586 9.470 1.00 0.00 105 SER A N 15
ATOM 25953 C CA . SER A 1 105 ? 2.460 -16.585 10.919 1.00 0.00 105 SER A CA 15
ATOM 25954 C C . SER A 1 105 ? 2.964 -17.939 11.410 1.00 0.00 105 SER A C 15
ATOM 25955 O O . SER A 1 105 ? 3.847 -18.012 12.265 1.00 0.00 105 SER A O 15
ATOM 25963 N N . SER A 1 106 ? 2.397 -19.008 10.862 1.00 0.00 106 SER A N 15
ATOM 25964 C CA . SER A 1 106 ? 2.785 -20.361 11.245 1.00 0.00 106 SER A CA 15
ATOM 25965 C C . SER A 1 106 ? 2.195 -21.388 10.284 1.00 0.00 106 SER A C 15
ATOM 25966 O O . SER A 1 106 ? 2.921 -22.164 9.664 1.00 0.00 106 SER A O 15
ATOM 25974 N N . GLY A 1 107 ? 0.870 -21.387 10.166 1.00 0.00 107 GLY A N 15
ATOM 25975 C CA . GLY A 1 107 ? 0.203 -22.323 9.280 1.00 0.00 107 GLY A CA 15
ATOM 25976 C C . GLY A 1 107 ? -0.369 -23.515 10.020 1.00 0.00 107 GLY A C 15
ATOM 25977 O O . GLY A 1 107 ? 0.307 -24.122 10.851 1.00 0.00 107 GLY A O 15
ATOM 25981 N N . GLY A 1 1 ? 8.326 -3.220 -24.103 1.00 0.00 1 GLY A N 16
ATOM 25982 C CA . GLY A 1 1 ? 9.403 -3.056 -23.145 1.00 0.00 1 GLY A CA 16
ATOM 25983 C C . GLY A 1 1 ? 8.910 -3.066 -21.711 1.00 0.00 1 GLY A C 16
ATOM 25984 O O . GLY A 1 1 ? 7.845 -2.526 -21.410 1.00 0.00 1 GLY A O 16
ATOM 25988 N N . SER A 1 2 ? 9.684 -3.684 -20.825 1.00 0.00 2 SER A N 16
ATOM 25989 C CA . SER A 1 2 ? 9.317 -3.767 -19.416 1.00 0.00 2 SER A CA 16
ATOM 25990 C C . SER A 1 2 ? 10.527 -4.129 -18.560 1.00 0.00 2 SER A C 16
ATOM 25991 O O . SER A 1 2 ? 10.886 -5.300 -18.437 1.00 0.00 2 SER A O 16
ATOM 25999 N N . SER A 1 3 ? 11.151 -3.115 -17.970 1.00 0.00 3 SER A N 16
ATOM 26000 C CA . SER A 1 3 ? 12.323 -3.324 -17.128 1.00 0.00 3 SER A CA 16
ATOM 26001 C C . SER A 1 3 ? 12.456 -2.209 -16.095 1.00 0.00 3 SER A C 16
ATOM 26002 O O . SER A 1 3 ? 12.714 -1.056 -16.439 1.00 0.00 3 SER A O 16
ATOM 26010 N N . GLY A 1 4 ? 12.277 -2.563 -14.826 1.00 0.00 4 GLY A N 16
ATOM 26011 C CA . GLY A 1 4 ? 12.380 -1.582 -13.761 1.00 0.00 4 GLY A CA 16
ATOM 26012 C C . GLY A 1 4 ? 13.739 -1.597 -13.088 1.00 0.00 4 GLY A C 16
ATOM 26013 O O . GLY A 1 4 ? 14.613 -2.382 -13.457 1.00 0.00 4 GLY A O 16
ATOM 26017 N N . SER A 1 5 ? 13.918 -0.727 -12.100 1.00 0.00 5 SER A N 16
ATOM 26018 C CA . SER A 1 5 ? 15.182 -0.639 -11.378 1.00 0.00 5 SER A CA 16
ATOM 26019 C C . SER A 1 5 ? 15.365 -1.840 -10.455 1.00 0.00 5 SER A C 16
ATOM 26020 O O . SER A 1 5 ? 14.399 -2.360 -9.896 1.00 0.00 5 SER A O 16
ATOM 26028 N N . SER A 1 6 ? 16.611 -2.276 -10.301 1.00 0.00 6 SER A N 16
ATOM 26029 C CA . SER A 1 6 ? 16.921 -3.418 -9.449 1.00 0.00 6 SER A CA 16
ATOM 26030 C C . SER A 1 6 ? 17.687 -2.976 -8.206 1.00 0.00 6 SER A C 16
ATOM 26031 O O . SER A 1 6 ? 18.464 -2.023 -8.247 1.00 0.00 6 SER A O 16
ATOM 26039 N N . GLY A 1 7 ? 17.461 -3.677 -7.098 1.00 0.00 7 GLY A N 16
ATOM 26040 C CA . GLY A 1 7 ? 18.136 -3.343 -5.858 1.00 0.00 7 GLY A CA 16
ATOM 26041 C C . GLY A 1 7 ? 18.665 -4.567 -5.138 1.00 0.00 7 GLY A C 16
ATOM 26042 O O . GLY A 1 7 ? 18.058 -5.042 -4.178 1.00 0.00 7 GLY A O 16
ATOM 26046 N N . SER A 1 8 ? 19.800 -5.080 -5.603 1.00 0.00 8 SER A N 16
ATOM 26047 C CA . SER A 1 8 ? 20.408 -6.261 -5.000 1.00 0.00 8 SER A CA 16
ATOM 26048 C C . SER A 1 8 ? 21.038 -5.920 -3.653 1.00 0.00 8 SER A C 16
ATOM 26049 O O . SER A 1 8 ? 21.733 -4.912 -3.518 1.00 0.00 8 SER A O 16
ATOM 26057 N N . SER A 1 9 ? 20.790 -6.767 -2.660 1.00 0.00 9 SER A N 16
ATOM 26058 C CA . SER A 1 9 ? 21.330 -6.554 -1.322 1.00 0.00 9 SER A CA 16
ATOM 26059 C C . SER A 1 9 ? 21.926 -7.843 -0.765 1.00 0.00 9 SER A C 16
ATOM 26060 O O . SER A 1 9 ? 21.249 -8.868 -0.679 1.00 0.00 9 SER A O 16
ATOM 26068 N N . HIS A 1 10 ? 23.200 -7.784 -0.389 1.00 0.00 10 HIS A N 16
ATOM 26069 C CA . HIS A 1 10 ? 23.889 -8.947 0.160 1.00 0.00 10 HIS A CA 16
ATOM 26070 C C . HIS A 1 10 ? 24.166 -9.978 -0.929 1.00 0.00 10 HIS A C 16
ATOM 26071 O O . HIS A 1 10 ? 23.277 -10.333 -1.704 1.00 0.00 10 HIS A O 16
ATOM 26085 N N . LEU A 1 11 ? 25.405 -10.455 -0.983 1.00 0.00 11 LEU A N 16
ATOM 26086 C CA . LEU A 1 11 ? 25.800 -11.446 -1.979 1.00 0.00 11 LEU A CA 16
ATOM 26087 C C . LEU A 1 11 ? 24.976 -12.721 -1.835 1.00 0.00 11 LEU A C 16
ATOM 26088 O O . LEU A 1 11 ? 24.371 -13.193 -2.798 1.00 0.00 11 LEU A O 16
ATOM 26104 N N . TRP A 1 12 ? 24.955 -13.273 -0.627 1.00 0.00 12 TRP A N 16
ATOM 26105 C CA . TRP A 1 12 ? 24.202 -14.492 -0.357 1.00 0.00 12 TRP A CA 16
ATOM 26106 C C . TRP A 1 12 ? 22.825 -14.438 -1.009 1.00 0.00 12 TRP A C 16
ATOM 26107 O O . TRP A 1 12 ? 22.278 -15.465 -1.409 1.00 0.00 12 TRP A O 16
ATOM 26128 N N . GLU A 1 13 ? 22.271 -13.234 -1.112 1.00 0.00 13 GLU A N 16
ATOM 26129 C CA . GLU A 1 13 ? 20.956 -13.048 -1.716 1.00 0.00 13 GLU A CA 16
ATOM 26130 C C . GLU A 1 13 ? 21.054 -13.037 -3.239 1.00 0.00 13 GLU A C 16
ATOM 26131 O O . GLU A 1 13 ? 20.197 -13.588 -3.931 1.00 0.00 13 GLU A O 16
ATOM 26143 N N . PHE A 1 14 ? 22.103 -12.405 -3.754 1.00 0.00 14 PHE A N 16
ATOM 26144 C CA . PHE A 1 14 ? 22.313 -12.320 -5.195 1.00 0.00 14 PHE A CA 16
ATOM 26145 C C . PHE A 1 14 ? 22.562 -13.703 -5.791 1.00 0.00 14 PHE A C 16
ATOM 26146 O O . PHE A 1 14 ? 21.918 -14.097 -6.763 1.00 0.00 14 PHE A O 16
ATOM 26163 N N . VAL A 1 15 ? 23.502 -14.434 -5.201 1.00 0.00 15 VAL A N 16
ATOM 26164 C CA . VAL A 1 15 ? 23.837 -15.773 -5.672 1.00 0.00 15 VAL A CA 16
ATOM 26165 C C . VAL A 1 15 ? 22.649 -16.718 -5.532 1.00 0.00 15 VAL A C 16
ATOM 26166 O O . VAL A 1 15 ? 22.456 -17.614 -6.353 1.00 0.00 15 VAL A O 16
ATOM 26179 N N . ARG A 1 16 ? 21.856 -16.511 -4.486 1.00 0.00 16 ARG A N 16
ATOM 26180 C CA . ARG A 1 16 ? 20.686 -17.346 -4.237 1.00 0.00 16 ARG A CA 16
ATOM 26181 C C . ARG A 1 16 ? 19.586 -17.056 -5.254 1.00 0.00 16 ARG A C 16
ATOM 26182 O O . ARG A 1 16 ? 19.015 -17.973 -5.844 1.00 0.00 16 ARG A O 16
ATOM 26203 N N . ASP A 1 17 ? 19.294 -15.776 -5.453 1.00 0.00 17 ASP A N 16
ATOM 26204 C CA . ASP A 1 17 ? 18.262 -15.365 -6.399 1.00 0.00 17 ASP A CA 16
ATOM 26205 C C . ASP A 1 17 ? 18.510 -15.978 -7.773 1.00 0.00 17 ASP A C 16
ATOM 26206 O O . ASP A 1 17 ? 17.570 -16.339 -8.482 1.00 0.00 17 ASP A O 16
ATOM 26215 N N . LEU A 1 18 ? 19.780 -16.092 -8.144 1.00 0.00 18 LEU A N 16
ATOM 26216 C CA . LEU A 1 18 ? 20.152 -16.660 -9.435 1.00 0.00 18 LEU A CA 16
ATOM 26217 C C . LEU A 1 18 ? 19.603 -18.075 -9.586 1.00 0.00 18 LEU A C 16
ATOM 26218 O O . LEU A 1 18 ? 19.092 -18.445 -10.644 1.00 0.00 18 LEU A O 16
ATOM 26234 N N . LEU A 1 19 ? 19.709 -18.862 -8.520 1.00 0.00 19 LEU A N 16
ATOM 26235 C CA . LEU A 1 19 ? 19.220 -20.236 -8.532 1.00 0.00 19 LEU A CA 16
ATOM 26236 C C . LEU A 1 19 ? 17.710 -20.275 -8.745 1.00 0.00 19 LEU A C 16
ATOM 26237 O O . LEU A 1 19 ? 17.196 -21.132 -9.466 1.00 0.00 19 LEU A O 16
ATOM 26253 N N . LEU A 1 20 ? 17.005 -19.343 -8.114 1.00 0.00 20 LEU A N 16
ATOM 26254 C CA . LEU A 1 20 ? 15.553 -19.269 -8.235 1.00 0.00 20 LEU A CA 16
ATOM 26255 C C . LEU A 1 20 ? 15.149 -18.544 -9.515 1.00 0.00 20 LEU A C 16
ATOM 26256 O O . LEU A 1 20 ? 14.007 -18.642 -9.962 1.00 0.00 20 LEU A O 16
ATOM 26272 N N . SER A 1 21 ? 16.096 -17.818 -10.102 1.00 0.00 21 SER A N 16
ATOM 26273 C CA . SER A 1 21 ? 15.839 -17.075 -11.330 1.00 0.00 21 SER A CA 16
ATOM 26274 C C . SER A 1 21 ? 16.611 -17.677 -12.500 1.00 0.00 21 SER A C 16
ATOM 26275 O O . SER A 1 21 ? 17.677 -17.197 -12.886 1.00 0.00 21 SER A O 16
ATOM 26283 N N . PRO A 1 22 ? 16.060 -18.754 -13.079 1.00 0.00 22 PRO A N 16
ATOM 26284 C CA . PRO A 1 22 ? 16.679 -19.445 -14.214 1.00 0.00 22 PRO A CA 16
ATOM 26285 C C . PRO A 1 22 ? 16.635 -18.615 -15.492 1.00 0.00 22 PRO A C 16
ATOM 26286 O O . PRO A 1 22 ? 17.171 -19.019 -16.524 1.00 0.00 22 PRO A O 16
ATOM 26297 N N . GLU A 1 23 ? 15.995 -17.452 -15.416 1.00 0.00 23 GLU A N 16
ATOM 26298 C CA . GLU A 1 23 ? 15.882 -16.566 -16.568 1.00 0.00 23 GLU A CA 16
ATOM 26299 C C . GLU A 1 23 ? 17.053 -15.589 -16.620 1.00 0.00 23 GLU A C 16
ATOM 26300 O O . GLU A 1 23 ? 17.395 -15.070 -17.682 1.00 0.00 23 GLU A O 16
ATOM 26312 N N . GLU A 1 24 ? 17.662 -15.343 -15.464 1.00 0.00 24 GLU A N 16
ATOM 26313 C CA . GLU A 1 24 ? 18.794 -14.427 -15.377 1.00 0.00 24 GLU A CA 16
ATOM 26314 C C . GLU A 1 24 ? 20.109 -15.195 -15.281 1.00 0.00 24 GLU A C 16
ATOM 26315 O O . GLU A 1 24 ? 21.116 -14.796 -15.865 1.00 0.00 24 GLU A O 16
ATOM 26327 N N . ASN A 1 25 ? 20.091 -16.298 -14.541 1.00 0.00 25 ASN A N 16
ATOM 26328 C CA . ASN A 1 25 ? 21.282 -17.122 -14.367 1.00 0.00 25 ASN A CA 16
ATOM 26329 C C . ASN A 1 25 ? 21.556 -17.951 -15.618 1.00 0.00 25 ASN A C 16
ATOM 26330 O O . ASN A 1 25 ? 20.651 -18.575 -16.172 1.00 0.00 25 ASN A O 16
ATOM 26341 N N . CYS A 1 26 ? 22.811 -17.953 -16.055 1.00 0.00 26 CYS A N 16
ATOM 26342 C CA . CYS A 1 26 ? 23.205 -18.706 -17.241 1.00 0.00 26 CYS A CA 16
ATOM 26343 C C . CYS A 1 26 ? 24.202 -19.803 -16.881 1.00 0.00 26 CYS A C 16
ATOM 26344 O O . CYS A 1 26 ? 25.413 -19.607 -16.964 1.00 0.00 26 CYS A O 16
ATOM 26352 N N . GLY A 1 27 ? 23.682 -20.960 -16.480 1.00 0.00 27 GLY A N 16
ATOM 26353 C CA . GLY A 1 27 ? 24.540 -22.071 -16.112 1.00 0.00 27 GLY A CA 16
ATOM 26354 C C . GLY A 1 27 ? 25.697 -21.643 -15.231 1.00 0.00 27 GLY A C 16
ATOM 26355 O O . GLY A 1 27 ? 26.830 -22.085 -15.425 1.00 0.00 27 GLY A O 16
ATOM 26359 N N . ILE A 1 28 ? 25.413 -20.779 -14.263 1.00 0.00 28 ILE A N 16
ATOM 26360 C CA . ILE A 1 28 ? 26.440 -20.291 -13.350 1.00 0.00 28 ILE A CA 16
ATOM 26361 C C . ILE A 1 28 ? 26.435 -21.079 -12.045 1.00 0.00 28 ILE A C 16
ATOM 26362 O O . ILE A 1 28 ? 27.466 -21.215 -11.385 1.00 0.00 28 ILE A O 16
ATOM 26378 N N . LEU A 1 29 ? 25.269 -21.599 -11.679 1.00 0.00 29 LEU A N 16
ATOM 26379 C CA . LEU A 1 29 ? 25.129 -22.377 -10.453 1.00 0.00 29 LEU A CA 16
ATOM 26380 C C . LEU A 1 29 ? 24.308 -23.639 -10.699 1.00 0.00 29 LEU A C 16
ATOM 26381 O O . LEU A 1 29 ? 23.722 -23.811 -11.767 1.00 0.00 29 LEU A O 16
ATOM 26397 N N . GLU A 1 30 ? 24.270 -24.518 -9.702 1.00 0.00 30 GLU A N 16
ATOM 26398 C CA . GLU A 1 30 ? 23.519 -25.763 -9.811 1.00 0.00 30 GLU A CA 16
ATOM 26399 C C . GLU A 1 30 ? 22.941 -26.170 -8.459 1.00 0.00 30 GLU A C 16
ATOM 26400 O O . GLU A 1 30 ? 23.504 -25.854 -7.411 1.00 0.00 30 GLU A O 16
ATOM 26412 N N . TRP A 1 31 ? 21.815 -26.873 -8.491 1.00 0.00 31 TRP A N 16
ATOM 26413 C CA . TRP A 1 31 ? 21.160 -27.324 -7.268 1.00 0.00 31 TRP A CA 16
ATOM 26414 C C . TRP A 1 31 ? 21.545 -28.762 -6.942 1.00 0.00 31 TRP A C 16
ATOM 26415 O O . TRP A 1 31 ? 21.226 -29.684 -7.692 1.00 0.00 31 TRP A O 16
ATOM 26436 N N . GLU A 1 32 ? 22.233 -28.947 -5.819 1.00 0.00 32 GLU A N 16
ATOM 26437 C CA . GLU A 1 32 ? 22.661 -30.275 -5.396 1.00 0.00 32 GLU A CA 16
ATOM 26438 C C . GLU A 1 32 ? 21.581 -30.954 -4.559 1.00 0.00 32 GLU A C 16
ATOM 26439 O O . GLU A 1 32 ? 21.362 -32.160 -4.670 1.00 0.00 32 GLU A O 16
ATOM 26451 N N . ASP A 1 33 ? 20.911 -30.171 -3.721 1.00 0.00 33 ASP A N 16
ATOM 26452 C CA . ASP A 1 33 ? 19.854 -30.695 -2.864 1.00 0.00 33 ASP A CA 16
ATOM 26453 C C . ASP A 1 33 ? 19.021 -29.562 -2.273 1.00 0.00 33 ASP A C 16
ATOM 26454 O O . ASP A 1 33 ? 19.254 -29.132 -1.143 1.00 0.00 33 ASP A O 16
ATOM 26463 N N . ARG A 1 34 ? 18.051 -29.082 -3.044 1.00 0.00 34 ARG A N 16
ATOM 26464 C CA . ARG A 1 34 ? 17.186 -27.997 -2.598 1.00 0.00 34 ARG A CA 16
ATOM 26465 C C . ARG A 1 34 ? 16.842 -28.150 -1.119 1.00 0.00 34 ARG A C 16
ATOM 26466 O O . ARG A 1 34 ? 16.949 -27.198 -0.346 1.00 0.00 34 ARG A O 16
ATOM 26487 N N . GLU A 1 35 ? 16.428 -29.353 -0.734 1.00 0.00 35 GLU A N 16
ATOM 26488 C CA . GLU A 1 35 ? 16.067 -29.629 0.652 1.00 0.00 35 GLU A CA 16
ATOM 26489 C C . GLU A 1 35 ? 17.129 -29.093 1.608 1.00 0.00 35 GLU A C 16
ATOM 26490 O O . GLU A 1 35 ? 16.827 -28.323 2.518 1.00 0.00 35 GLU A O 16
ATOM 26502 N N . GLN A 1 36 ? 18.373 -29.509 1.393 1.00 0.00 36 GLN A N 16
ATOM 26503 C CA . GLN A 1 36 ? 19.480 -29.072 2.236 1.00 0.00 36 GLN A CA 16
ATOM 26504 C C . GLN A 1 36 ? 19.923 -27.661 1.865 1.00 0.00 36 GLN A C 16
ATOM 26505 O O . GLN A 1 36 ? 20.622 -26.998 2.630 1.00 0.00 36 GLN A O 16
ATOM 26519 N N . GLY A 1 37 ? 19.512 -27.208 0.684 1.00 0.00 37 GLY A N 16
ATOM 26520 C CA . GLY A 1 37 ? 19.876 -25.878 0.232 1.00 0.00 37 GLY A CA 16
ATOM 26521 C C . GLY A 1 37 ? 21.293 -25.815 -0.301 1.00 0.00 37 GLY A C 16
ATOM 26522 O O . GLY A 1 37 ? 21.875 -24.735 -0.411 1.00 0.00 37 GLY A O 16
ATOM 26526 N N . ILE A 1 38 ? 21.851 -26.975 -0.633 1.00 0.00 38 ILE A N 16
ATOM 26527 C CA . ILE A 1 38 ? 23.209 -27.047 -1.158 1.00 0.00 38 ILE A CA 16
ATOM 26528 C C . ILE A 1 38 ? 23.237 -26.748 -2.653 1.00 0.00 38 ILE A C 16
ATOM 26529 O O . ILE A 1 38 ? 22.430 -27.277 -3.418 1.00 0.00 38 ILE A O 16
ATOM 26545 N N . PHE A 1 39 ? 24.173 -25.899 -3.064 1.00 0.00 39 PHE A N 16
ATOM 26546 C CA . PHE A 1 39 ? 24.308 -25.531 -4.468 1.00 0.00 39 PHE A CA 16
ATOM 26547 C C . PHE A 1 39 ? 25.776 -25.503 -4.884 1.00 0.00 39 PHE A C 16
ATOM 26548 O O . PHE A 1 39 ? 26.664 -25.302 -4.056 1.00 0.00 39 PHE A O 16
ATOM 26565 N N . ARG A 1 40 ? 26.023 -25.708 -6.174 1.00 0.00 40 ARG A N 16
ATOM 26566 C CA . ARG A 1 40 ? 27.382 -25.708 -6.701 1.00 0.00 40 ARG A CA 16
ATOM 26567 C C . ARG A 1 40 ? 27.595 -24.539 -7.658 1.00 0.00 40 ARG A C 16
ATOM 26568 O O . ARG A 1 40 ? 26.703 -24.184 -8.429 1.00 0.00 40 ARG A O 16
ATOM 26589 N N . VAL A 1 41 ? 28.782 -23.943 -7.602 1.00 0.00 41 VAL A N 16
ATOM 26590 C CA . VAL A 1 41 ? 29.112 -22.815 -8.464 1.00 0.00 41 VAL A CA 16
ATOM 26591 C C . VAL A 1 41 ? 29.826 -23.279 -9.728 1.00 0.00 41 VAL A C 16
ATOM 26592 O O . VAL A 1 41 ? 31.056 -23.288 -9.792 1.00 0.00 41 VAL A O 16
ATOM 26605 N N . VAL A 1 42 ? 29.047 -23.664 -10.734 1.00 0.00 42 VAL A N 16
ATOM 26606 C CA . VAL A 1 42 ? 29.604 -24.128 -11.998 1.00 0.00 42 VAL A CA 16
ATOM 26607 C C . VAL A 1 42 ? 30.601 -23.122 -12.562 1.00 0.00 42 VAL A C 16
ATOM 26608 O O . VAL A 1 42 ? 31.730 -23.474 -12.905 1.00 0.00 42 VAL A O 16
ATOM 26621 N N . LYS A 1 43 ? 30.177 -21.866 -12.655 1.00 0.00 43 LYS A N 16
ATOM 26622 C CA . LYS A 1 43 ? 31.032 -20.806 -13.176 1.00 0.00 43 LYS A CA 16
ATOM 26623 C C . LYS A 1 43 ? 31.475 -19.867 -12.058 1.00 0.00 43 LYS A C 16
ATOM 26624 O O . LYS A 1 43 ? 30.716 -19.001 -11.624 1.00 0.00 43 LYS A O 16
ATOM 26643 N N . SER A 1 44 ? 32.710 -20.043 -11.599 1.00 0.00 44 SER A N 16
ATOM 26644 C CA . SER A 1 44 ? 33.254 -19.213 -10.531 1.00 0.00 44 SER A CA 16
ATOM 26645 C C . SER A 1 44 ? 33.665 -17.843 -11.063 1.00 0.00 44 SER A C 16
ATOM 26646 O O . SER A 1 44 ? 33.703 -16.863 -10.319 1.00 0.00 44 SER A O 16
ATOM 26654 N N . GLU A 1 45 ? 33.971 -17.785 -12.355 1.00 0.00 45 GLU A N 16
ATOM 26655 C CA . GLU A 1 45 ? 34.380 -16.536 -12.987 1.00 0.00 45 GLU A CA 16
ATOM 26656 C C . GLU A 1 45 ? 33.166 -15.677 -13.330 1.00 0.00 45 GLU A C 16
ATOM 26657 O O . GLU A 1 45 ? 33.209 -14.452 -13.221 1.00 0.00 45 GLU A O 16
ATOM 26669 N N . ALA A 1 46 ? 32.085 -16.329 -13.745 1.00 0.00 46 ALA A N 16
ATOM 26670 C CA . ALA A 1 46 ? 30.860 -15.626 -14.103 1.00 0.00 46 ALA A CA 16
ATOM 26671 C C . ALA A 1 46 ? 30.108 -15.166 -12.859 1.00 0.00 46 ALA A C 16
ATOM 26672 O O . ALA A 1 46 ? 29.516 -14.085 -12.843 1.00 0.00 46 ALA A O 16
ATOM 26679 N N . LEU A 1 47 ? 30.133 -15.992 -11.819 1.00 0.00 47 LEU A N 16
ATOM 26680 C CA . LEU A 1 47 ? 29.453 -15.669 -10.569 1.00 0.00 47 LEU A CA 16
ATOM 26681 C C . LEU A 1 47 ? 29.913 -14.318 -10.032 1.00 0.00 47 LEU A C 16
ATOM 26682 O O . LEU A 1 47 ? 29.098 -13.492 -9.620 1.00 0.00 47 LEU A O 16
ATOM 26698 N N . ALA A 1 48 ? 31.223 -14.098 -10.040 1.00 0.00 48 ALA A N 16
ATOM 26699 C CA . ALA A 1 48 ? 31.792 -12.846 -9.558 1.00 0.00 48 ALA A CA 16
ATOM 26700 C C . ALA A 1 48 ? 31.528 -11.709 -10.540 1.00 0.00 48 ALA A C 16
ATOM 26701 O O . ALA A 1 48 ? 31.070 -10.634 -10.153 1.00 0.00 48 ALA A O 16
ATOM 26708 N N . LYS A 1 49 ? 31.821 -11.954 -11.813 1.00 0.00 49 LYS A N 16
ATOM 26709 C CA . LYS A 1 49 ? 31.616 -10.951 -12.852 1.00 0.00 49 LYS A CA 16
ATOM 26710 C C . LYS A 1 49 ? 30.219 -10.346 -12.755 1.00 0.00 49 LYS A C 16
ATOM 26711 O O . LYS A 1 49 ? 30.054 -9.129 -12.828 1.00 0.00 49 LYS A O 16
ATOM 26730 N N . MET A 1 50 ? 29.218 -11.203 -12.590 1.00 0.00 50 MET A N 16
ATOM 26731 C CA . MET A 1 50 ? 27.835 -10.752 -12.481 1.00 0.00 50 MET A CA 16
ATOM 26732 C C . MET A 1 50 ? 27.616 -9.983 -11.182 1.00 0.00 50 MET A C 16
ATOM 26733 O O . MET A 1 50 ? 26.986 -8.925 -11.175 1.00 0.00 50 MET A O 16
ATOM 26747 N N . TRP A 1 51 ? 28.139 -10.521 -10.086 1.00 0.00 51 TRP A N 16
ATOM 26748 C CA . TRP A 1 51 ? 27.999 -9.884 -8.781 1.00 0.00 51 TRP A CA 16
ATOM 26749 C C . TRP A 1 51 ? 28.530 -8.456 -8.813 1.00 0.00 51 TRP A C 16
ATOM 26750 O O . TRP A 1 51 ? 27.837 -7.517 -8.424 1.00 0.00 51 TRP A O 16
ATOM 26771 N N . GLY A 1 52 ? 29.766 -8.298 -9.278 1.00 0.00 52 GLY A N 16
ATOM 26772 C CA . GLY A 1 52 ? 30.368 -6.980 -9.352 1.00 0.00 52 GLY A CA 16
ATOM 26773 C C . GLY A 1 52 ? 29.441 -5.952 -9.969 1.00 0.00 52 GLY A C 16
ATOM 26774 O O . GLY A 1 52 ? 29.283 -4.852 -9.439 1.00 0.00 52 GLY A O 16
ATOM 26778 N N . GLN A 1 53 ? 28.827 -6.310 -11.093 1.00 0.00 53 GLN A N 16
ATOM 26779 C CA . GLN A 1 53 ? 27.913 -5.408 -11.784 1.00 0.00 53 GLN A CA 16
ATOM 26780 C C . GLN A 1 53 ? 26.842 -4.885 -10.832 1.00 0.00 53 GLN A C 16
ATOM 26781 O O . GLN A 1 53 ? 26.361 -3.762 -10.981 1.00 0.00 53 GLN A O 16
ATOM 26795 N N . ARG A 1 54 ? 26.473 -5.707 -9.855 1.00 0.00 54 ARG A N 16
ATOM 26796 C CA . ARG A 1 54 ? 25.457 -5.328 -8.880 1.00 0.00 54 ARG A CA 16
ATOM 26797 C C . ARG A 1 54 ? 26.022 -4.340 -7.863 1.00 0.00 54 ARG A C 16
ATOM 26798 O O . ARG A 1 54 ? 25.325 -3.432 -7.410 1.00 0.00 54 ARG A O 16
ATOM 26819 N N . LYS A 1 55 ? 27.289 -4.525 -7.508 1.00 0.00 55 LYS A N 16
ATOM 26820 C CA . LYS A 1 55 ? 27.949 -3.651 -6.545 1.00 0.00 55 LYS A CA 16
ATOM 26821 C C . LYS A 1 55 ? 28.802 -2.605 -7.256 1.00 0.00 55 LYS A C 16
ATOM 26822 O O . LYS A 1 55 ? 29.592 -1.900 -6.626 1.00 0.00 55 LYS A O 16
ATOM 26841 N N . LYS A 1 56 ? 28.637 -2.507 -8.570 1.00 0.00 56 LYS A N 16
ATOM 26842 C CA . LYS A 1 56 ? 29.390 -1.545 -9.367 1.00 0.00 56 LYS A CA 16
ATOM 26843 C C . LYS A 1 56 ? 30.890 -1.705 -9.139 1.00 0.00 56 LYS A C 16
ATOM 26844 O O . LYS A 1 56 ? 31.644 -0.735 -9.209 1.00 0.00 56 LYS A O 16
ATOM 26863 N N . ASN A 1 57 ? 31.315 -2.934 -8.866 1.00 0.00 57 ASN A N 16
ATOM 26864 C CA . ASN A 1 57 ? 32.725 -3.220 -8.628 1.00 0.00 57 ASN A CA 16
ATOM 26865 C C . ASN A 1 57 ? 33.395 -3.745 -9.895 1.00 0.00 57 ASN A C 16
ATOM 26866 O O . ASN A 1 57 ? 33.478 -4.955 -10.108 1.00 0.00 57 ASN A O 16
ATOM 26877 N N . ASP A 1 58 ? 33.870 -2.828 -10.730 1.00 0.00 58 ASP A N 16
ATOM 26878 C CA . ASP A 1 58 ? 34.534 -3.199 -11.974 1.00 0.00 58 ASP A CA 16
ATOM 26879 C C . ASP A 1 58 ? 35.708 -4.135 -11.706 1.00 0.00 58 ASP A C 16
ATOM 26880 O O . ASP A 1 58 ? 36.169 -4.841 -12.603 1.00 0.00 58 ASP A O 16
ATOM 26889 N N . ARG A 1 59 ? 36.188 -4.134 -10.467 1.00 0.00 59 ARG A N 16
ATOM 26890 C CA . ARG A 1 59 ? 37.310 -4.982 -10.081 1.00 0.00 59 ARG A CA 16
ATOM 26891 C C . ARG A 1 59 ? 36.828 -6.193 -9.288 1.00 0.00 59 ARG A C 16
ATOM 26892 O O . ARG A 1 59 ? 37.557 -6.731 -8.455 1.00 0.00 59 ARG A O 16
ATOM 26913 N N . MET A 1 60 ? 35.597 -6.616 -9.553 1.00 0.00 60 MET A N 16
ATOM 26914 C CA . MET A 1 60 ? 35.019 -7.764 -8.864 1.00 0.00 60 MET A CA 16
ATOM 26915 C C . MET A 1 60 ? 35.619 -9.068 -9.382 1.00 0.00 60 MET A C 16
ATOM 26916 O O . MET A 1 60 ? 35.742 -9.271 -10.590 1.00 0.00 60 MET A O 16
ATOM 26930 N N . THR A 1 61 ? 35.992 -9.949 -8.459 1.00 0.00 61 THR A N 16
ATOM 26931 C CA . THR A 1 61 ? 36.581 -11.232 -8.822 1.00 0.00 61 THR A CA 16
ATOM 26932 C C . THR A 1 61 ? 36.312 -12.284 -7.752 1.00 0.00 61 THR A C 16
ATOM 26933 O O . THR A 1 61 ? 36.299 -11.980 -6.559 1.00 0.00 61 THR A O 16
ATOM 26944 N N . TYR A 1 62 ? 36.096 -13.521 -8.186 1.00 0.00 62 TYR A N 16
ATOM 26945 C CA . TYR A 1 62 ? 35.825 -14.617 -7.264 1.00 0.00 62 TYR A CA 16
ATOM 26946 C C . TYR A 1 62 ? 36.744 -14.547 -6.048 1.00 0.00 62 TYR A C 16
ATOM 26947 O O . TYR A 1 62 ? 36.386 -14.994 -4.959 1.00 0.00 62 TYR A O 16
ATOM 26965 N N . GLU A 1 63 ? 37.932 -13.983 -6.244 1.00 0.00 63 GLU A N 16
ATOM 26966 C CA . GLU A 1 63 ? 38.903 -13.854 -5.164 1.00 0.00 63 GLU A CA 16
ATOM 26967 C C . GLU A 1 63 ? 38.375 -12.941 -4.063 1.00 0.00 63 GLU A C 16
ATOM 26968 O O . GLU A 1 63 ? 38.507 -13.239 -2.875 1.00 0.00 63 GLU A O 16
ATOM 26980 N N . LYS A 1 64 ? 37.775 -11.825 -4.464 1.00 0.00 64 LYS A N 16
ATOM 26981 C CA . LYS A 1 64 ? 37.224 -10.867 -3.513 1.00 0.00 64 LYS A CA 16
ATOM 26982 C C . LYS A 1 64 ? 35.810 -11.262 -3.099 1.00 0.00 64 LYS A C 16
ATOM 26983 O O . LYS A 1 64 ? 35.409 -11.060 -1.952 1.00 0.00 64 LYS A O 16
ATOM 27002 N N . LEU A 1 65 ? 35.060 -11.826 -4.039 1.00 0.00 65 LEU A N 16
ATOM 27003 C CA . LEU A 1 65 ? 33.690 -12.251 -3.772 1.00 0.00 65 LEU A CA 16
ATOM 27004 C C . LEU A 1 65 ? 33.652 -13.300 -2.665 1.00 0.00 65 LEU A C 16
ATOM 27005 O O . LEU A 1 65 ? 32.761 -13.288 -1.816 1.00 0.00 65 LEU A O 16
ATOM 27021 N N . SER A 1 66 ? 34.626 -14.204 -2.680 1.00 0.00 66 SER A N 16
ATOM 27022 C CA . SER A 1 66 ? 34.703 -15.261 -1.678 1.00 0.00 66 SER A CA 16
ATOM 27023 C C . SER A 1 66 ? 34.717 -14.675 -0.270 1.00 0.00 66 SER A C 16
ATOM 27024 O O . SER A 1 66 ? 34.182 -15.268 0.667 1.00 0.00 66 SER A O 16
ATOM 27032 N N . ARG A 1 67 ? 35.335 -13.507 -0.128 1.00 0.00 67 ARG A N 16
ATOM 27033 C CA . ARG A 1 67 ? 35.421 -12.840 1.165 1.00 0.00 67 ARG A CA 16
ATOM 27034 C C . ARG A 1 67 ? 34.097 -12.938 1.917 1.00 0.00 67 ARG A C 16
ATOM 27035 O O . ARG A 1 67 ? 34.072 -13.198 3.119 1.00 0.00 67 ARG A O 16
ATOM 27056 N N . ALA A 1 68 ? 32.999 -12.726 1.199 1.00 0.00 68 ALA A N 16
ATOM 27057 C CA . ALA A 1 68 ? 31.671 -12.792 1.798 1.00 0.00 68 ALA A CA 16
ATOM 27058 C C . ALA A 1 68 ? 31.263 -14.235 2.071 1.00 0.00 68 ALA A C 16
ATOM 27059 O O . ALA A 1 68 ? 30.545 -14.517 3.032 1.00 0.00 68 ALA A O 16
ATOM 27066 N N . LEU A 1 69 ? 31.723 -15.146 1.221 1.00 0.00 69 LEU A N 16
ATOM 27067 C CA . LEU A 1 69 ? 31.405 -16.562 1.371 1.00 0.00 69 LEU A CA 16
ATOM 27068 C C . LEU A 1 69 ? 32.054 -17.137 2.626 1.00 0.00 69 LEU A C 16
ATOM 27069 O O . LEU A 1 69 ? 31.507 -18.037 3.263 1.00 0.00 69 LEU A O 16
ATOM 27085 N N . ARG A 1 70 ? 33.222 -16.609 2.977 1.00 0.00 70 ARG A N 16
ATOM 27086 C CA . ARG A 1 70 ? 33.945 -17.068 4.156 1.00 0.00 70 ARG A CA 16
ATOM 27087 C C . ARG A 1 70 ? 33.452 -16.351 5.410 1.00 0.00 70 ARG A C 16
ATOM 27088 O O . ARG A 1 70 ? 33.585 -16.861 6.522 1.00 0.00 70 ARG A O 16
ATOM 27109 N N . TYR A 1 71 ? 32.882 -15.166 5.221 1.00 0.00 71 TYR A N 16
ATOM 27110 C CA . TYR A 1 71 ? 32.372 -14.377 6.337 1.00 0.00 71 TYR A CA 16
ATOM 27111 C C . TYR A 1 71 ? 30.939 -14.777 6.676 1.00 0.00 71 TYR A C 16
ATOM 27112 O O . TYR A 1 71 ? 30.425 -14.440 7.743 1.00 0.00 71 TYR A O 16
ATOM 27130 N N . TYR A 1 72 ? 30.301 -15.499 5.761 1.00 0.00 72 TYR A N 16
ATOM 27131 C CA . TYR A 1 72 ? 28.927 -15.944 5.961 1.00 0.00 72 TYR A CA 16
ATOM 27132 C C . TYR A 1 72 ? 28.877 -17.158 6.883 1.00 0.00 72 TYR A C 16
ATOM 27133 O O . TYR A 1 72 ? 27.807 -17.562 7.339 1.00 0.00 72 TYR A O 16
ATOM 27151 N N . TYR A 1 73 ? 30.042 -17.736 7.154 1.00 0.00 73 TYR A N 16
ATOM 27152 C CA . TYR A 1 73 ? 30.133 -18.905 8.020 1.00 0.00 73 TYR A CA 16
ATOM 27153 C C . TYR A 1 73 ? 29.901 -18.522 9.479 1.00 0.00 73 TYR A C 16
ATOM 27154 O O . TYR A 1 73 ? 29.029 -19.076 10.148 1.00 0.00 73 TYR A O 16
ATOM 27172 N N . LYS A 1 74 ? 30.688 -17.569 9.965 1.00 0.00 74 LYS A N 16
ATOM 27173 C CA . LYS A 1 74 ? 30.570 -17.107 11.344 1.00 0.00 74 LYS A CA 16
ATOM 27174 C C . LYS A 1 74 ? 29.155 -16.618 11.634 1.00 0.00 74 LYS A C 16
ATOM 27175 O O . LYS A 1 74 ? 28.592 -16.904 12.691 1.00 0.00 74 LYS A O 16
ATOM 27194 N N . THR A 1 75 ? 28.584 -15.878 10.688 1.00 0.00 75 THR A N 16
ATOM 27195 C CA . THR A 1 75 ? 27.235 -15.349 10.843 1.00 0.00 75 THR A CA 16
ATOM 27196 C C . THR A 1 75 ? 26.190 -16.443 10.656 1.00 0.00 75 THR A C 16
ATOM 27197 O O . THR A 1 75 ? 25.040 -16.293 11.064 1.00 0.00 75 THR A O 16
ATOM 27208 N N . GLY A 1 76 ? 26.600 -17.547 10.037 1.00 0.00 76 GLY A N 16
ATOM 27209 C CA . GLY A 1 76 ? 25.686 -18.651 9.808 1.00 0.00 76 GLY A CA 16
ATOM 27210 C C . GLY A 1 76 ? 25.013 -18.574 8.453 1.00 0.00 76 GLY A C 16
ATOM 27211 O O . GLY A 1 76 ? 24.399 -19.542 8.002 1.00 0.00 76 GLY A O 16
ATOM 27215 N N . ILE A 1 77 ? 25.125 -17.421 7.802 1.00 0.00 77 ILE A N 16
ATOM 27216 C CA . ILE A 1 77 ? 24.521 -17.223 6.491 1.00 0.00 77 ILE A CA 16
ATOM 27217 C C . ILE A 1 77 ? 24.831 -18.391 5.560 1.00 0.00 77 ILE A C 16
ATOM 27218 O O . ILE A 1 77 ? 23.962 -18.857 4.822 1.00 0.00 77 ILE A O 16
ATOM 27234 N N . LEU A 1 78 ? 26.073 -18.860 5.602 1.00 0.00 78 LEU A N 16
ATOM 27235 C CA . LEU A 1 78 ? 26.498 -19.976 4.764 1.00 0.00 78 LEU A CA 16
ATOM 27236 C C . LEU A 1 78 ? 26.899 -21.175 5.617 1.00 0.00 78 LEU A C 16
ATOM 27237 O O . LEU A 1 78 ? 27.018 -21.069 6.837 1.00 0.00 78 LEU A O 16
ATOM 27253 N N . GLU A 1 79 ? 27.108 -22.315 4.965 1.00 0.00 79 GLU A N 16
ATOM 27254 C CA . GLU A 1 79 ? 27.497 -23.534 5.664 1.00 0.00 79 GLU A CA 16
ATOM 27255 C C . GLU A 1 79 ? 28.831 -24.059 5.141 1.00 0.00 79 GLU A C 16
ATOM 27256 O O . GLU A 1 79 ? 28.985 -24.311 3.946 1.00 0.00 79 GLU A O 16
ATOM 27268 N N . ARG A 1 80 ? 29.792 -24.220 6.044 1.00 0.00 80 ARG A N 16
ATOM 27269 C CA . ARG A 1 80 ? 31.113 -24.713 5.675 1.00 0.00 80 ARG A CA 16
ATOM 27270 C C . ARG A 1 80 ? 31.018 -26.095 5.035 1.00 0.00 80 ARG A C 16
ATOM 27271 O O . ARG A 1 80 ? 30.526 -27.042 5.647 1.00 0.00 80 ARG A O 16
ATOM 27292 N N . VAL A 1 81 ? 31.493 -26.203 3.798 1.00 0.00 81 VAL A N 16
ATOM 27293 C CA . VAL A 1 81 ? 31.463 -27.468 3.074 1.00 0.00 81 VAL A CA 16
ATOM 27294 C C . VAL A 1 81 ? 32.871 -27.932 2.719 1.00 0.00 81 VAL A C 16
ATOM 27295 O O . VAL A 1 81 ? 33.730 -27.125 2.361 1.00 0.00 81 VAL A O 16
ATOM 27308 N N . ASP A 1 82 ? 33.101 -29.237 2.818 1.00 0.00 82 ASP A N 16
ATOM 27309 C CA . ASP A 1 82 ? 34.405 -29.809 2.505 1.00 0.00 82 ASP A CA 16
ATOM 27310 C C . ASP A 1 82 ? 34.456 -30.286 1.057 1.00 0.00 82 ASP A C 16
ATOM 27311 O O . ASP A 1 82 ? 34.942 -31.380 0.770 1.00 0.00 82 ASP A O 16
ATOM 27320 N N . ARG A 1 83 ? 33.950 -29.458 0.149 1.00 0.00 83 ARG A N 16
ATOM 27321 C CA . ARG A 1 83 ? 33.935 -29.797 -1.269 1.00 0.00 83 ARG A CA 16
ATOM 27322 C C . ARG A 1 83 ? 34.486 -28.647 -2.108 1.00 0.00 83 ARG A C 16
ATOM 27323 O O . ARG A 1 83 ? 34.861 -27.602 -1.576 1.00 0.00 83 ARG A O 16
ATOM 27344 N N . ARG A 1 84 ? 34.533 -28.848 -3.421 1.00 0.00 84 ARG A N 16
ATOM 27345 C CA . ARG A 1 84 ? 35.039 -27.830 -4.332 1.00 0.00 84 ARG A CA 16
ATOM 27346 C C . ARG A 1 84 ? 33.895 -27.152 -5.081 1.00 0.00 84 ARG A C 16
ATOM 27347 O O . ARG A 1 84 ? 32.985 -27.816 -5.578 1.00 0.00 84 ARG A O 16
ATOM 27368 N N . LEU A 1 85 ? 33.948 -25.827 -5.156 1.00 0.00 85 LEU A N 16
ATOM 27369 C CA . LEU A 1 85 ? 32.916 -25.059 -5.844 1.00 0.00 85 LEU A CA 16
ATOM 27370 C C . LEU A 1 85 ? 31.523 -25.510 -5.414 1.00 0.00 85 LEU A C 16
ATOM 27371 O O . LEU A 1 85 ? 30.580 -25.488 -6.205 1.00 0.00 85 LEU A O 16
ATOM 27387 N N . VAL A 1 86 ? 31.402 -25.919 -4.155 1.00 0.00 86 VAL A N 16
ATOM 27388 C CA . VAL A 1 86 ? 30.124 -26.373 -3.618 1.00 0.00 86 VAL A CA 16
ATOM 27389 C C . VAL A 1 86 ? 29.835 -25.728 -2.267 1.00 0.00 86 VAL A C 16
ATOM 27390 O O . VAL A 1 86 ? 30.486 -26.036 -1.269 1.00 0.00 86 VAL A O 16
ATOM 27403 N N . TYR A 1 87 ? 28.855 -24.832 -2.243 1.00 0.00 87 TYR A N 16
ATOM 27404 C CA . TYR A 1 87 ? 28.480 -24.142 -1.015 1.00 0.00 87 TYR A CA 16
ATOM 27405 C C . TYR A 1 87 ? 27.060 -24.509 -0.595 1.00 0.00 87 TYR A C 16
ATOM 27406 O O . TYR A 1 87 ? 26.336 -25.180 -1.330 1.00 0.00 87 TYR A O 16
ATOM 27424 N N . LYS A 1 88 ? 26.667 -24.062 0.593 1.00 0.00 88 LYS A N 16
ATOM 27425 C CA . LYS A 1 88 ? 25.334 -24.340 1.113 1.00 0.00 88 LYS A CA 16
ATOM 27426 C C . LYS A 1 88 ? 24.872 -23.227 2.049 1.00 0.00 88 LYS A C 16
ATOM 27427 O O . LYS A 1 88 ? 25.621 -22.785 2.920 1.00 0.00 88 LYS A O 16
ATOM 27446 N N . PHE A 1 89 ? 23.634 -22.781 1.865 1.00 0.00 89 PHE A N 16
ATOM 27447 C CA . PHE A 1 89 ? 23.073 -21.721 2.694 1.00 0.00 89 PHE A CA 16
ATOM 27448 C C . PHE A 1 89 ? 22.701 -22.250 4.076 1.00 0.00 89 PHE A C 16
ATOM 27449 O O . PHE A 1 89 ? 21.931 -23.200 4.202 1.00 0.00 89 PHE A O 16
ATOM 27466 N N . GLY A 1 90 ? 23.256 -21.626 5.111 1.00 0.00 90 GLY A N 16
ATOM 27467 C CA . GLY A 1 90 ? 22.973 -22.047 6.470 1.00 0.00 90 GLY A CA 16
ATOM 27468 C C . GLY A 1 90 ? 21.525 -21.821 6.857 1.00 0.00 90 GLY A C 16
ATOM 27469 O O . GLY A 1 90 ? 20.633 -21.866 6.010 1.00 0.00 90 GLY A O 16
ATOM 27473 N N . LYS A 1 91 ? 21.289 -21.578 8.142 1.00 0.00 91 LYS A N 16
ATOM 27474 C CA . LYS A 1 91 ? 19.939 -21.344 8.641 1.00 0.00 91 LYS A CA 16
ATOM 27475 C C . LYS A 1 91 ? 19.626 -19.851 8.684 1.00 0.00 91 LYS A C 16
ATOM 27476 O O . LYS A 1 91 ? 18.471 -19.454 8.834 1.00 0.00 91 LYS A O 16
ATOM 27495 N N . ASN A 1 92 ? 20.661 -19.030 8.548 1.00 0.00 92 ASN A N 16
ATOM 27496 C CA . ASN A 1 92 ? 20.496 -17.581 8.570 1.00 0.00 92 ASN A CA 16
ATOM 27497 C C . ASN A 1 92 ? 19.909 -17.081 7.254 1.00 0.00 92 ASN A C 16
ATOM 27498 O O . ASN A 1 92 ? 19.186 -16.085 7.223 1.00 0.00 92 ASN A O 16
ATOM 27509 N N . ALA A 1 93 ? 20.224 -17.779 6.168 1.00 0.00 93 ALA A N 16
ATOM 27510 C CA . ALA A 1 93 ? 19.726 -17.408 4.849 1.00 0.00 93 ALA A CA 16
ATOM 27511 C C . ALA A 1 93 ? 18.259 -17.791 4.689 1.00 0.00 93 ALA A C 16
ATOM 27512 O O . ALA A 1 93 ? 17.876 -18.937 4.929 1.00 0.00 93 ALA A O 16
ATOM 27519 N N . HIS A 1 94 ? 17.441 -16.826 4.281 1.00 0.00 94 HIS A N 16
ATOM 27520 C CA . HIS A 1 94 ? 16.015 -17.063 4.088 1.00 0.00 94 HIS A CA 16
ATOM 27521 C C . HIS A 1 94 ? 15.629 -16.892 2.622 1.00 0.00 94 HIS A C 16
ATOM 27522 O O . HIS A 1 94 ? 16.164 -16.030 1.926 1.00 0.00 94 HIS A O 16
ATOM 27536 N N . GLY A 1 95 ? 14.696 -17.719 2.160 1.00 0.00 95 GLY A N 16
ATOM 27537 C CA . GLY A 1 95 ? 14.256 -17.643 0.779 1.00 0.00 95 GLY A CA 16
ATOM 27538 C C . GLY A 1 95 ? 14.417 -18.960 0.046 1.00 0.00 95 GLY A C 16
ATOM 27539 O O . GLY A 1 95 ? 13.550 -19.353 -0.734 1.00 0.00 95 GLY A O 16
ATOM 27543 N N . TRP A 1 96 ? 15.529 -19.641 0.294 1.00 0.00 96 TRP A N 16
ATOM 27544 C CA . TRP A 1 96 ? 15.802 -20.921 -0.350 1.00 0.00 96 TRP A CA 16
ATOM 27545 C C . TRP A 1 96 ? 15.132 -22.064 0.405 1.00 0.00 96 TRP A C 16
ATOM 27546 O O . TRP A 1 96 ? 14.555 -22.965 -0.203 1.00 0.00 96 TRP A O 16
ATOM 27567 N N . GLN A 1 97 ? 15.213 -22.019 1.731 1.00 0.00 97 GLN A N 16
ATOM 27568 C CA . GLN A 1 97 ? 14.614 -23.053 2.567 1.00 0.00 97 GLN A CA 16
ATOM 27569 C C . GLN A 1 97 ? 13.198 -23.377 2.101 1.00 0.00 97 GLN A C 16
ATOM 27570 O O . GLN A 1 97 ? 12.607 -22.634 1.319 1.00 0.00 97 GLN A O 16
ATOM 27584 N N . GLU A 1 98 ? 12.662 -24.492 2.587 1.00 0.00 98 GLU A N 16
ATOM 27585 C CA . GLU A 1 98 ? 11.316 -24.915 2.219 1.00 0.00 98 GLU A CA 16
ATOM 27586 C C . GLU A 1 98 ? 11.165 -24.990 0.702 1.00 0.00 98 GLU A C 16
ATOM 27587 O O . GLU A 1 98 ? 12.101 -24.694 -0.040 1.00 0.00 98 GLU A O 16
ATOM 27599 N N . ASP A 1 99 ? 9.980 -25.387 0.251 1.00 0.00 99 ASP A N 16
ATOM 27600 C CA . ASP A 1 99 ? 9.705 -25.501 -1.177 1.00 0.00 99 ASP A CA 16
ATOM 27601 C C . ASP A 1 99 ? 10.607 -26.548 -1.822 1.00 0.00 99 ASP A C 16
ATOM 27602 O O . ASP A 1 99 ? 11.738 -26.764 -1.386 1.00 0.00 99 ASP A O 16
ATOM 27611 N N . LYS A 1 100 ? 10.100 -27.198 -2.864 1.00 0.00 100 LYS A N 16
ATOM 27612 C CA . LYS A 1 100 ? 10.858 -28.223 -3.571 1.00 0.00 100 LYS A CA 16
ATOM 27613 C C . LYS A 1 100 ? 11.678 -29.063 -2.596 1.00 0.00 100 LYS A C 16
ATOM 27614 O O . LYS A 1 100 ? 12.908 -29.006 -2.595 1.00 0.00 100 LYS A O 16
ATOM 27633 N N . LEU A 1 101 ? 10.989 -29.841 -1.769 1.00 0.00 101 LEU A N 16
ATOM 27634 C CA . LEU A 1 101 ? 11.654 -30.694 -0.790 1.00 0.00 101 LEU A CA 16
ATOM 27635 C C . LEU A 1 101 ? 10.964 -32.051 -0.692 1.00 0.00 101 LEU A C 16
ATOM 27636 O O . LEU A 1 101 ? 9.740 -32.144 -0.777 1.00 0.00 101 LEU A O 16
ATOM 27652 N N . SER A 1 102 ? 11.759 -33.101 -0.511 1.00 0.00 102 SER A N 16
ATOM 27653 C CA . SER A 1 102 ? 11.225 -34.454 -0.403 1.00 0.00 102 SER A CA 16
ATOM 27654 C C . SER A 1 102 ? 12.346 -35.465 -0.188 1.00 0.00 102 SER A C 16
ATOM 27655 O O . SER A 1 102 ? 13.047 -35.841 -1.127 1.00 0.00 102 SER A O 16
ATOM 27663 N N . GLY A 1 103 ? 12.510 -35.902 1.057 1.00 0.00 103 GLY A N 16
ATOM 27664 C CA . GLY A 1 103 ? 13.548 -36.866 1.374 1.00 0.00 103 GLY A CA 16
ATOM 27665 C C . GLY A 1 103 ? 13.183 -37.744 2.555 1.00 0.00 103 GLY A C 16
ATOM 27666 O O . GLY A 1 103 ? 12.365 -37.377 3.399 1.00 0.00 103 GLY A O 16
ATOM 27670 N N . PRO A 1 104 ? 13.796 -38.935 2.624 1.00 0.00 104 PRO A N 16
ATOM 27671 C CA . PRO A 1 104 ? 13.545 -39.893 3.704 1.00 0.00 104 PRO A CA 16
ATOM 27672 C C . PRO A 1 104 ? 14.104 -39.418 5.041 1.00 0.00 104 PRO A C 16
ATOM 27673 O O . PRO A 1 104 ? 13.483 -39.608 6.087 1.00 0.00 104 PRO A O 16
ATOM 27684 N N . SER A 1 105 ? 15.280 -38.799 5.000 1.00 0.00 105 SER A N 16
ATOM 27685 C CA . SER A 1 105 ? 15.924 -38.299 6.209 1.00 0.00 105 SER A CA 16
ATOM 27686 C C . SER A 1 105 ? 16.070 -36.782 6.159 1.00 0.00 105 SER A C 16
ATOM 27687 O O . SER A 1 105 ? 15.944 -36.169 5.099 1.00 0.00 105 SER A O 16
ATOM 27695 N N . SER A 1 106 ? 16.337 -36.181 7.315 1.00 0.00 106 SER A N 16
ATOM 27696 C CA . SER A 1 106 ? 16.497 -34.734 7.405 1.00 0.00 106 SER A CA 16
ATOM 27697 C C . SER A 1 106 ? 17.699 -34.374 8.274 1.00 0.00 106 SER A C 16
ATOM 27698 O O . SER A 1 106 ? 18.174 -35.188 9.064 1.00 0.00 106 SER A O 16
ATOM 27706 N N . GLY A 1 107 ? 18.185 -33.146 8.120 1.00 0.00 107 GLY A N 16
ATOM 27707 C CA . GLY A 1 107 ? 19.327 -32.698 8.896 1.00 0.00 107 GLY A CA 16
ATOM 27708 C C . GLY A 1 107 ? 20.642 -32.925 8.177 1.00 0.00 107 GLY A C 16
ATOM 27709 O O . GLY A 1 107 ? 21.693 -33.030 8.809 1.00 0.00 107 GLY A O 16
ATOM 27713 N N . GLY A 1 1 ? 4.234 -21.889 -3.582 1.00 0.00 1 GLY A N 17
ATOM 27714 C CA . GLY A 1 1 ? 4.200 -20.438 -3.580 1.00 0.00 1 GLY A CA 17
ATOM 27715 C C . GLY A 1 1 ? 3.829 -19.865 -4.933 1.00 0.00 1 GLY A C 17
ATOM 27716 O O . GLY A 1 1 ? 3.725 -20.596 -5.917 1.00 0.00 1 GLY A O 17
ATOM 27720 N N . SER A 1 2 ? 3.629 -18.552 -4.983 1.00 0.00 2 SER A N 17
ATOM 27721 C CA . SER A 1 2 ? 3.262 -17.881 -6.224 1.00 0.00 2 SER A CA 17
ATOM 27722 C C . SER A 1 2 ? 3.859 -16.478 -6.281 1.00 0.00 2 SER A C 17
ATOM 27723 O O . SER A 1 2 ? 4.429 -16.074 -7.294 1.00 0.00 2 SER A O 17
ATOM 27731 N N . SER A 1 3 ? 3.724 -15.740 -5.184 1.00 0.00 3 SER A N 17
ATOM 27732 C CA . SER A 1 3 ? 4.246 -14.380 -5.108 1.00 0.00 3 SER A CA 17
ATOM 27733 C C . SER A 1 3 ? 5.678 -14.377 -4.581 1.00 0.00 3 SER A C 17
ATOM 27734 O O . SER A 1 3 ? 6.081 -15.273 -3.842 1.00 0.00 3 SER A O 17
ATOM 27742 N N . GLY A 1 4 ? 6.442 -13.360 -4.970 1.00 0.00 4 GLY A N 17
ATOM 27743 C CA . GLY A 1 4 ? 7.821 -13.258 -4.528 1.00 0.00 4 GLY A CA 17
ATOM 27744 C C . GLY A 1 4 ? 8.184 -11.856 -4.082 1.00 0.00 4 GLY A C 17
ATOM 27745 O O . GLY A 1 4 ? 7.475 -10.897 -4.386 1.00 0.00 4 GLY A O 17
ATOM 27749 N N . SER A 1 5 ? 9.292 -11.735 -3.357 1.00 0.00 5 SER A N 17
ATOM 27750 C CA . SER A 1 5 ? 9.745 -10.440 -2.863 1.00 0.00 5 SER A CA 17
ATOM 27751 C C . SER A 1 5 ? 10.243 -9.566 -4.010 1.00 0.00 5 SER A C 17
ATOM 27752 O O . SER A 1 5 ? 10.663 -10.069 -5.052 1.00 0.00 5 SER A O 17
ATOM 27760 N N . SER A 1 6 ? 10.194 -8.253 -3.808 1.00 0.00 6 SER A N 17
ATOM 27761 C CA . SER A 1 6 ? 10.636 -7.306 -4.826 1.00 0.00 6 SER A CA 17
ATOM 27762 C C . SER A 1 6 ? 11.944 -6.636 -4.413 1.00 0.00 6 SER A C 17
ATOM 27763 O O . SER A 1 6 ? 11.972 -5.817 -3.496 1.00 0.00 6 SER A O 17
ATOM 27771 N N . GLY A 1 7 ? 13.026 -6.992 -5.099 1.00 0.00 7 GLY A N 17
ATOM 27772 C CA . GLY A 1 7 ? 14.322 -6.417 -4.790 1.00 0.00 7 GLY A CA 17
ATOM 27773 C C . GLY A 1 7 ? 15.321 -7.457 -4.324 1.00 0.00 7 GLY A C 17
ATOM 27774 O O . GLY A 1 7 ? 14.985 -8.342 -3.538 1.00 0.00 7 GLY A O 17
ATOM 27778 N N . SER A 1 8 ? 16.554 -7.351 -4.810 1.00 0.00 8 SER A N 17
ATOM 27779 C CA . SER A 1 8 ? 17.604 -8.293 -4.442 1.00 0.00 8 SER A CA 17
ATOM 27780 C C . SER A 1 8 ? 18.894 -7.558 -4.089 1.00 0.00 8 SER A C 17
ATOM 27781 O O . SER A 1 8 ? 19.208 -6.518 -4.669 1.00 0.00 8 SER A O 17
ATOM 27789 N N . SER A 1 9 ? 19.637 -8.106 -3.133 1.00 0.00 9 SER A N 17
ATOM 27790 C CA . SER A 1 9 ? 20.891 -7.502 -2.699 1.00 0.00 9 SER A CA 17
ATOM 27791 C C . SER A 1 9 ? 21.749 -8.513 -1.945 1.00 0.00 9 SER A C 17
ATOM 27792 O O . SER A 1 9 ? 21.479 -9.714 -1.968 1.00 0.00 9 SER A O 17
ATOM 27800 N N . HIS A 1 10 ? 22.786 -8.018 -1.277 1.00 0.00 10 HIS A N 17
ATOM 27801 C CA . HIS A 1 10 ? 23.685 -8.878 -0.514 1.00 0.00 10 HIS A CA 17
ATOM 27802 C C . HIS A 1 10 ? 24.330 -9.925 -1.417 1.00 0.00 10 HIS A C 17
ATOM 27803 O O . HIS A 1 10 ? 23.808 -10.246 -2.486 1.00 0.00 10 HIS A O 17
ATOM 27817 N N . LEU A 1 11 ? 25.468 -10.455 -0.981 1.00 0.00 11 LEU A N 17
ATOM 27818 C CA . LEU A 1 11 ? 26.185 -11.466 -1.749 1.00 0.00 11 LEU A CA 17
ATOM 27819 C C . LEU A 1 11 ? 25.499 -12.824 -1.637 1.00 0.00 11 LEU A C 17
ATOM 27820 O O . LEU A 1 11 ? 25.167 -13.448 -2.645 1.00 0.00 11 LEU A O 17
ATOM 27836 N N . TRP A 1 12 ? 25.289 -13.274 -0.406 1.00 0.00 12 TRP A N 17
ATOM 27837 C CA . TRP A 1 12 ? 24.640 -14.557 -0.162 1.00 0.00 12 TRP A CA 17
ATOM 27838 C C . TRP A 1 12 ? 23.317 -14.650 -0.914 1.00 0.00 12 TRP A C 17
ATOM 27839 O O . TRP A 1 12 ? 23.015 -15.671 -1.531 1.00 0.00 12 TRP A O 17
ATOM 27860 N N . GLU A 1 13 ? 22.533 -13.578 -0.858 1.00 0.00 13 GLU A N 17
ATOM 27861 C CA . GLU A 1 13 ? 21.241 -13.541 -1.534 1.00 0.00 13 GLU A CA 17
ATOM 27862 C C . GLU A 1 13 ? 21.422 -13.501 -3.049 1.00 0.00 13 GLU A C 17
ATOM 27863 O O . GLU A 1 13 ? 20.746 -14.220 -3.785 1.00 0.00 13 GLU A O 17
ATOM 27875 N N . PHE A 1 14 ? 22.338 -12.655 -3.508 1.00 0.00 14 PHE A N 17
ATOM 27876 C CA . PHE A 1 14 ? 22.607 -12.519 -4.934 1.00 0.00 14 PHE A CA 17
ATOM 27877 C C . PHE A 1 14 ? 22.791 -13.886 -5.586 1.00 0.00 14 PHE A C 17
ATOM 27878 O O . PHE A 1 14 ? 22.109 -14.222 -6.554 1.00 0.00 14 PHE A O 17
ATOM 27895 N N . VAL A 1 15 ? 23.719 -14.671 -5.047 1.00 0.00 15 VAL A N 17
ATOM 27896 C CA . VAL A 1 15 ? 23.994 -16.002 -5.575 1.00 0.00 15 VAL A CA 17
ATOM 27897 C C . VAL A 1 15 ? 22.806 -16.934 -5.362 1.00 0.00 15 VAL A C 17
ATOM 27898 O O . VAL A 1 15 ? 22.643 -17.922 -6.078 1.00 0.00 15 VAL A O 17
ATOM 27911 N N . ARG A 1 16 ? 21.978 -16.612 -4.374 1.00 0.00 16 ARG A N 17
ATOM 27912 C CA . ARG A 1 16 ? 20.804 -17.420 -4.067 1.00 0.00 16 ARG A CA 17
ATOM 27913 C C . ARG A 1 16 ? 19.679 -17.146 -5.060 1.00 0.00 16 ARG A C 17
ATOM 27914 O O . ARG A 1 16 ? 18.917 -18.045 -5.414 1.00 0.00 16 ARG A O 17
ATOM 27935 N N . ASP A 1 17 ? 19.583 -15.898 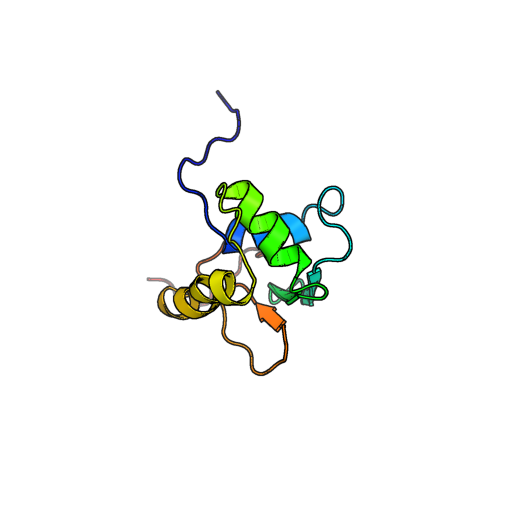-5.506 1.00 0.00 17 ASP A N 17
ATOM 27936 C CA . ASP A 1 17 ? 18.552 -15.505 -6.460 1.00 0.00 17 ASP A CA 17
ATOM 27937 C C . ASP A 1 17 ? 18.707 -16.266 -7.773 1.00 0.00 17 ASP A C 17
ATOM 27938 O O . ASP A 1 17 ? 17.752 -16.860 -8.275 1.00 0.00 17 ASP A O 17
ATOM 27947 N N . LEU A 1 18 ? 19.915 -16.242 -8.325 1.00 0.00 18 LEU A N 17
ATOM 27948 C CA . LEU A 1 18 ? 20.196 -16.929 -9.580 1.00 0.00 18 LEU A CA 17
ATOM 27949 C C . LEU A 1 18 ? 19.569 -18.320 -9.593 1.00 0.00 18 LEU A C 17
ATOM 27950 O O . LEU A 1 18 ? 18.971 -18.734 -10.586 1.00 0.00 18 LEU A O 17
ATOM 27966 N N . LEU A 1 19 ? 19.709 -19.036 -8.482 1.00 0.00 19 LEU A N 17
ATOM 27967 C CA . LEU A 1 19 ? 19.155 -20.380 -8.363 1.00 0.00 19 LEU A CA 17
ATOM 27968 C C . LEU A 1 19 ? 17.639 -20.361 -8.535 1.00 0.00 19 LEU A C 17
ATOM 27969 O O . LEU A 1 19 ? 17.058 -21.279 -9.115 1.00 0.00 19 LEU A O 17
ATOM 27985 N N . LEU A 1 20 ? 17.005 -19.308 -8.031 1.00 0.00 20 LEU A N 17
ATOM 27986 C CA . LEU A 1 20 ? 15.556 -19.168 -8.130 1.00 0.00 20 LEU A CA 17
ATOM 27987 C C . LEU A 1 20 ? 15.171 -18.363 -9.367 1.00 0.00 20 LEU A C 17
ATOM 27988 O O . LEU A 1 20 ? 13.997 -18.284 -9.728 1.00 0.00 20 LEU A O 17
ATOM 28004 N N . SER A 1 21 ? 16.168 -17.768 -10.014 1.00 0.00 21 SER A N 17
ATOM 28005 C CA . SER A 1 21 ? 15.934 -16.968 -11.211 1.00 0.00 21 SER A CA 17
ATOM 28006 C C . SER A 1 21 ? 16.718 -17.522 -12.397 1.00 0.00 21 SER A C 17
ATOM 28007 O O . SER A 1 21 ? 17.831 -17.088 -12.695 1.00 0.00 21 SER A O 17
ATOM 28015 N N . PRO A 1 22 ? 16.124 -18.504 -13.091 1.00 0.00 22 PRO A N 17
ATOM 28016 C CA . PRO A 1 22 ? 16.747 -19.139 -14.256 1.00 0.00 22 PRO A CA 17
ATOM 28017 C C . PRO A 1 22 ? 16.821 -18.202 -15.457 1.00 0.00 22 PRO A C 17
ATOM 28018 O O . PRO A 1 22 ? 17.457 -18.515 -16.462 1.00 0.00 22 PRO A O 17
ATOM 28029 N N . GLU A 1 23 ? 16.165 -17.051 -15.344 1.00 0.00 23 GLU A N 17
ATOM 28030 C CA . GLU A 1 23 ? 16.156 -16.069 -16.422 1.00 0.00 23 GLU A CA 17
ATOM 28031 C C . GLU A 1 23 ? 17.464 -15.282 -16.451 1.00 0.00 23 GLU A C 17
ATOM 28032 O O . GLU A 1 23 ? 17.906 -14.833 -17.508 1.00 0.00 23 GLU A O 17
ATOM 28044 N N . GLU A 1 24 ? 18.075 -15.118 -15.282 1.00 0.00 24 GLU A N 17
ATOM 28045 C CA . GLU A 1 24 ? 19.331 -14.384 -15.174 1.00 0.00 24 GLU A CA 17
ATOM 28046 C C . GLU A 1 24 ? 20.516 -15.342 -15.094 1.00 0.00 24 GLU A C 17
ATOM 28047 O O . GLU A 1 24 ? 21.550 -15.122 -15.723 1.00 0.00 24 GLU A O 17
ATOM 28059 N N . ASN A 1 25 ? 20.357 -16.407 -14.314 1.00 0.00 25 ASN A N 17
ATOM 28060 C CA . ASN A 1 25 ? 21.413 -17.399 -14.149 1.00 0.00 25 ASN A CA 17
ATOM 28061 C C . ASN A 1 25 ? 21.646 -18.166 -15.447 1.00 0.00 25 ASN A C 17
ATOM 28062 O O . ASN A 1 25 ? 20.748 -18.843 -15.950 1.00 0.00 25 ASN A O 17
ATOM 28073 N N . CYS A 1 26 ? 22.856 -18.056 -15.984 1.00 0.00 26 CYS A N 17
ATOM 28074 C CA . CYS A 1 26 ? 23.207 -18.739 -17.224 1.00 0.00 26 CYS A CA 17
ATOM 28075 C C . CYS A 1 26 ? 24.311 -19.765 -16.986 1.00 0.00 26 CYS A C 17
ATOM 28076 O O . CYS A 1 26 ? 25.491 -19.478 -17.176 1.00 0.00 26 CYS A O 17
ATOM 28084 N N . GLY A 1 27 ? 23.917 -20.963 -16.565 1.00 0.00 27 GLY A N 17
ATOM 28085 C CA . GLY A 1 27 ? 24.884 -22.013 -16.306 1.00 0.00 27 GLY A CA 17
ATOM 28086 C C . GLY A 1 27 ? 25.969 -21.577 -15.340 1.00 0.00 27 GLY A C 17
ATOM 28087 O O . GLY A 1 27 ? 27.131 -21.955 -15.490 1.00 0.00 27 GLY A O 17
ATOM 28091 N N . ILE A 1 28 ? 25.589 -20.778 -14.349 1.00 0.00 28 ILE A N 17
ATOM 28092 C CA . ILE A 1 28 ? 26.538 -20.289 -13.357 1.00 0.00 28 ILE A CA 17
ATOM 28093 C C . ILE A 1 28 ? 26.515 -21.154 -12.101 1.00 0.00 28 ILE A C 17
ATOM 28094 O O . ILE A 1 28 ? 27.558 -21.442 -11.512 1.00 0.00 28 ILE A O 17
ATOM 28110 N N . LEU A 1 29 ? 25.319 -21.567 -11.697 1.00 0.00 29 LEU A N 17
ATOM 28111 C CA . LEU A 1 29 ? 25.158 -22.402 -10.511 1.00 0.00 29 LEU A CA 17
ATOM 28112 C C . LEU A 1 29 ? 24.279 -23.612 -10.812 1.00 0.00 29 LEU A C 17
ATOM 28113 O O . LEU A 1 29 ? 23.680 -23.704 -11.883 1.00 0.00 29 LEU A O 17
ATOM 28129 N N . GLU A 1 30 ? 24.204 -24.535 -9.858 1.00 0.00 30 GLU A N 17
ATOM 28130 C CA . GLU A 1 30 ? 23.396 -25.737 -10.021 1.00 0.00 30 GLU A CA 17
ATOM 28131 C C . GLU A 1 30 ? 22.847 -26.211 -8.678 1.00 0.00 30 GLU A C 17
ATOM 28132 O O . GLU A 1 30 ? 23.455 -25.983 -7.632 1.00 0.00 30 GLU A O 17
ATOM 28144 N N . TRP A 1 31 ? 21.695 -26.869 -8.716 1.00 0.00 31 TRP A N 17
ATOM 28145 C CA . TRP A 1 31 ? 21.063 -27.375 -7.502 1.00 0.00 31 TRP A CA 17
ATOM 28146 C C . TRP A 1 31 ? 21.503 -28.806 -7.215 1.00 0.00 31 TRP A C 17
ATOM 28147 O O . TRP A 1 31 ? 21.372 -29.687 -8.063 1.00 0.00 31 TRP A O 17
ATOM 28168 N N . GLU A 1 32 ? 22.026 -29.030 -6.013 1.00 0.00 32 GLU A N 17
ATOM 28169 C CA . GLU A 1 32 ? 22.486 -30.355 -5.616 1.00 0.00 32 GLU A CA 17
ATOM 28170 C C . GLU A 1 32 ? 21.439 -31.060 -4.758 1.00 0.00 32 GLU A C 17
ATOM 28171 O O . GLU A 1 32 ? 21.083 -32.210 -5.014 1.00 0.00 32 GLU A O 17
ATOM 28183 N N . ASP A 1 33 ? 20.951 -30.361 -3.738 1.00 0.00 33 ASP A N 17
ATOM 28184 C CA . ASP A 1 33 ? 19.945 -30.919 -2.842 1.00 0.00 33 ASP A CA 17
ATOM 28185 C C . ASP A 1 33 ? 19.035 -29.822 -2.297 1.00 0.00 33 ASP A C 17
ATOM 28186 O O . ASP A 1 33 ? 19.104 -29.474 -1.118 1.00 0.00 33 ASP A O 17
ATOM 28195 N N . ARG A 1 34 ? 18.185 -29.280 -3.163 1.00 0.00 34 ARG A N 17
ATOM 28196 C CA . ARG A 1 34 ? 17.264 -28.221 -2.769 1.00 0.00 34 ARG A CA 17
ATOM 28197 C C . ARG A 1 34 ? 16.794 -28.417 -1.331 1.00 0.00 34 ARG A C 17
ATOM 28198 O O . ARG A 1 34 ? 16.715 -27.462 -0.559 1.00 0.00 34 ARG A O 17
ATOM 28219 N N . GLU A 1 35 ? 16.483 -29.661 -0.979 1.00 0.00 35 GLU A N 17
ATOM 28220 C CA . GLU A 1 35 ? 16.019 -29.980 0.366 1.00 0.00 35 GLU A CA 17
ATOM 28221 C C . GLU A 1 35 ? 16.992 -29.453 1.416 1.00 0.00 35 GLU A C 17
ATOM 28222 O O . GLU A 1 35 ? 16.594 -28.762 2.354 1.00 0.00 35 GLU A O 17
ATOM 28234 N N . GLN A 1 36 ? 18.268 -29.786 1.252 1.00 0.00 36 GLN A N 17
ATOM 28235 C CA . GLN A 1 36 ? 19.298 -29.348 2.187 1.00 0.00 36 GLN A CA 17
ATOM 28236 C C . GLN A 1 36 ? 19.689 -27.897 1.925 1.00 0.00 36 GLN A C 17
ATOM 28237 O O . GLN A 1 36 ? 20.137 -27.192 2.828 1.00 0.00 36 GLN A O 17
ATOM 28251 N N . GLY A 1 37 ? 19.517 -27.458 0.682 1.00 0.00 37 GLY A N 17
ATOM 28252 C CA . GLY A 1 37 ? 19.857 -26.093 0.323 1.00 0.00 37 GLY A CA 17
ATOM 28253 C C . GLY A 1 37 ? 21.291 -25.959 -0.150 1.00 0.00 37 GLY A C 17
ATOM 28254 O O . GLY A 1 37 ? 21.897 -24.895 -0.018 1.00 0.00 37 GLY A O 17
ATOM 28258 N N . ILE A 1 38 ? 21.835 -27.039 -0.699 1.00 0.00 38 ILE A N 17
ATOM 28259 C CA . ILE A 1 38 ? 23.207 -27.036 -1.192 1.00 0.00 38 ILE A CA 17
ATOM 28260 C C . ILE A 1 38 ? 23.255 -26.724 -2.684 1.00 0.00 38 ILE A C 17
ATOM 28261 O O . ILE A 1 38 ? 22.439 -27.223 -3.460 1.00 0.00 38 ILE A O 17
ATOM 28277 N N . PHE A 1 39 ? 24.216 -25.896 -3.080 1.00 0.00 39 PHE A N 17
ATOM 28278 C CA . PHE A 1 39 ? 24.371 -25.518 -4.479 1.00 0.00 39 PHE A CA 17
ATOM 28279 C C . PHE A 1 39 ? 25.846 -25.447 -4.863 1.00 0.00 39 PHE A C 17
ATOM 28280 O O . PHE A 1 39 ? 26.707 -25.195 -4.020 1.00 0.00 39 PHE A O 17
ATOM 28297 N N . ARG A 1 40 ? 26.130 -25.673 -6.142 1.00 0.00 40 ARG A N 17
ATOM 28298 C CA . ARG A 1 40 ? 27.501 -25.637 -6.638 1.00 0.00 40 ARG A CA 17
ATOM 28299 C C . ARG A 1 40 ? 27.713 -24.442 -7.563 1.00 0.00 40 ARG A C 17
ATOM 28300 O O . ARG A 1 40 ? 26.795 -24.015 -8.264 1.00 0.00 40 ARG A O 17
ATOM 28321 N N . VAL A 1 41 ? 28.929 -23.905 -7.558 1.00 0.00 41 VAL A N 17
ATOM 28322 C CA . VAL A 1 41 ? 29.262 -22.760 -8.396 1.00 0.00 41 VAL A CA 17
ATOM 28323 C C . VAL A 1 41 ? 29.882 -23.206 -9.716 1.00 0.00 41 VAL A C 17
ATOM 28324 O O . VAL A 1 41 ? 31.104 -23.241 -9.861 1.00 0.00 41 VAL A O 17
ATOM 28337 N N . VAL A 1 42 ? 29.030 -23.547 -10.678 1.00 0.00 42 VAL A N 17
ATOM 28338 C CA . VAL A 1 42 ? 29.493 -23.990 -11.988 1.00 0.00 42 VAL A CA 17
ATOM 28339 C C . VAL A 1 42 ? 30.540 -23.037 -12.552 1.00 0.00 42 VAL A C 17
ATOM 28340 O O . VAL A 1 42 ? 31.660 -23.441 -12.865 1.00 0.00 42 VAL A O 17
ATOM 28353 N N . LYS A 1 43 ? 30.169 -21.767 -12.678 1.00 0.00 43 LYS A N 17
ATOM 28354 C CA . LYS A 1 43 ? 31.077 -20.753 -13.203 1.00 0.00 43 LYS A CA 17
ATOM 28355 C C . LYS A 1 43 ? 31.491 -19.775 -12.108 1.00 0.00 43 LYS A C 17
ATOM 28356 O O . LYS A 1 43 ? 30.744 -18.859 -11.766 1.00 0.00 43 LYS A O 17
ATOM 28375 N N . SER A 1 44 ? 32.687 -19.975 -11.564 1.00 0.00 44 SER A N 17
ATOM 28376 C CA . SER A 1 44 ? 33.199 -19.112 -10.506 1.00 0.00 44 SER A CA 17
ATOM 28377 C C . SER A 1 44 ? 33.502 -17.716 -11.043 1.00 0.00 44 SER A C 17
ATOM 28378 O O . SER A 1 44 ? 33.439 -16.731 -10.309 1.00 0.00 44 SER A O 17
ATOM 28386 N N . GLU A 1 45 ? 33.829 -17.642 -12.329 1.00 0.00 45 GLU A N 17
ATOM 28387 C CA . GLU A 1 45 ? 34.142 -16.367 -12.965 1.00 0.00 45 GLU A CA 17
ATOM 28388 C C . GLU A 1 45 ? 32.872 -15.563 -13.225 1.00 0.00 45 GLU A C 17
ATOM 28389 O O . GLU A 1 45 ? 32.766 -14.404 -12.824 1.00 0.00 45 GLU A O 17
ATOM 28401 N N . ALA A 1 46 ? 31.911 -16.187 -13.899 1.00 0.00 46 ALA A N 17
ATOM 28402 C CA . ALA A 1 46 ? 30.648 -15.530 -14.212 1.00 0.00 46 ALA A CA 17
ATOM 28403 C C . ALA A 1 46 ? 29.913 -15.120 -12.940 1.00 0.00 46 ALA A C 17
ATOM 28404 O O . ALA A 1 46 ? 29.283 -14.063 -12.888 1.00 0.00 46 ALA A O 17
ATOM 28411 N N . LEU A 1 47 ? 29.996 -15.963 -11.917 1.00 0.00 47 LEU A N 17
ATOM 28412 C CA . LEU A 1 47 ? 29.337 -15.688 -10.644 1.00 0.00 47 LEU A CA 17
ATOM 28413 C C . LEU A 1 47 ? 29.809 -14.359 -10.063 1.00 0.00 47 LEU A C 17
ATOM 28414 O O . LEU A 1 47 ? 29.000 -13.538 -9.631 1.00 0.00 47 LEU A O 17
ATOM 28430 N N . ALA A 1 48 ? 31.122 -14.153 -10.059 1.00 0.00 48 ALA A N 17
ATOM 28431 C CA . ALA A 1 48 ? 31.700 -12.922 -9.535 1.00 0.00 48 ALA A CA 17
ATOM 28432 C C . ALA A 1 48 ? 31.471 -11.757 -10.493 1.00 0.00 48 ALA A C 17
ATOM 28433 O O . ALA A 1 48 ? 30.971 -10.704 -10.097 1.00 0.00 48 ALA A O 17
ATOM 28440 N N . LYS A 1 49 ? 31.841 -11.953 -11.754 1.00 0.00 49 LYS A N 17
ATOM 28441 C CA . LYS A 1 49 ? 31.676 -10.919 -12.769 1.00 0.00 49 LYS A CA 17
ATOM 28442 C C . LYS A 1 49 ? 30.289 -10.291 -12.685 1.00 0.00 49 LYS A C 17
ATOM 28443 O O . LYS A 1 49 ? 30.151 -9.068 -12.673 1.00 0.00 49 LYS A O 17
ATOM 28462 N N . MET A 1 50 ? 29.264 -11.135 -12.626 1.00 0.00 50 MET A N 17
ATOM 28463 C CA . MET A 1 50 ? 27.888 -10.662 -12.540 1.00 0.00 50 MET A CA 17
ATOM 28464 C C . MET A 1 50 ? 27.647 -9.926 -11.225 1.00 0.00 50 MET A C 17
ATOM 28465 O O . MET A 1 50 ? 27.070 -8.839 -11.208 1.00 0.00 50 MET A O 17
ATOM 28479 N N . TRP A 1 51 ? 28.091 -10.527 -10.127 1.00 0.00 51 TRP A N 17
ATOM 28480 C CA . TRP A 1 51 ? 27.923 -9.928 -8.808 1.00 0.00 51 TRP A CA 17
ATOM 28481 C C . TRP A 1 51 ? 28.458 -8.501 -8.785 1.00 0.00 51 TRP A C 17
ATOM 28482 O O . TRP A 1 51 ? 27.740 -7.564 -8.441 1.00 0.00 51 TRP A O 17
ATOM 28503 N N . GLY A 1 52 ? 29.726 -8.343 -9.155 1.00 0.00 52 GLY A N 17
ATOM 28504 C CA . GLY A 1 52 ? 30.335 -7.026 -9.170 1.00 0.00 52 GLY A CA 17
ATOM 28505 C C . GLY A 1 52 ? 29.449 -5.984 -9.823 1.00 0.00 52 GLY A C 17
ATOM 28506 O O . GLY A 1 52 ? 29.264 -4.893 -9.284 1.00 0.00 52 GLY A O 17
ATOM 28510 N N . GLN A 1 53 ? 28.902 -6.320 -10.986 1.00 0.00 53 GLN A N 17
ATOM 28511 C CA . GLN A 1 53 ? 28.032 -5.404 -11.714 1.00 0.00 53 GLN A CA 17
ATOM 28512 C C . GLN A 1 53 ? 26.946 -4.843 -10.801 1.00 0.00 53 GLN A C 17
ATOM 28513 O O . GLN A 1 53 ? 26.525 -3.696 -10.953 1.00 0.00 53 GLN A O 17
ATOM 28527 N N . ARG A 1 54 ? 26.497 -5.660 -9.854 1.00 0.00 54 ARG A N 17
ATOM 28528 C CA . ARG A 1 54 ? 25.459 -5.246 -8.918 1.00 0.00 54 ARG A CA 17
ATOM 28529 C C . ARG A 1 54 ? 25.987 -4.188 -7.954 1.00 0.00 54 ARG A C 17
ATOM 28530 O O . ARG A 1 54 ? 25.300 -3.212 -7.648 1.00 0.00 54 ARG A O 17
ATOM 28551 N N . LYS A 1 55 ? 27.210 -4.388 -7.476 1.00 0.00 55 LYS A N 17
ATOM 28552 C CA . LYS A 1 55 ? 27.832 -3.452 -6.547 1.00 0.00 55 LYS A CA 17
ATOM 28553 C C . LYS A 1 55 ? 28.605 -2.372 -7.298 1.00 0.00 55 LYS A C 17
ATOM 28554 O O . LYS A 1 55 ? 29.260 -1.526 -6.690 1.00 0.00 55 LYS A O 17
ATOM 28573 N N . LYS A 1 56 ? 28.522 -2.405 -8.624 1.00 0.00 56 LYS A N 17
ATOM 28574 C CA . LYS A 1 56 ? 29.211 -1.428 -9.459 1.00 0.00 56 LYS A CA 17
ATOM 28575 C C . LYS A 1 56 ? 30.660 -1.258 -9.015 1.00 0.00 56 LYS A C 17
ATOM 28576 O O . LYS A 1 56 ? 31.137 -0.138 -8.838 1.00 0.00 56 LYS A O 17
ATOM 28595 N N . ASN A 1 57 ? 31.355 -2.377 -8.838 1.00 0.00 57 ASN A N 17
ATOM 28596 C CA . ASN A 1 57 ? 32.751 -2.351 -8.415 1.00 0.00 57 ASN A CA 17
ATOM 28597 C C . ASN A 1 57 ? 33.685 -2.388 -9.621 1.00 0.00 57 ASN A C 17
ATOM 28598 O O . ASN A 1 57 ? 34.673 -1.656 -9.676 1.00 0.00 57 ASN A O 17
ATOM 28609 N N . ASP A 1 58 ? 33.365 -3.245 -10.584 1.00 0.00 58 ASP A N 17
ATOM 28610 C CA . ASP A 1 58 ? 34.174 -3.377 -11.790 1.00 0.00 58 ASP A CA 17
ATOM 28611 C C . ASP A 1 58 ? 35.362 -4.302 -11.548 1.00 0.00 58 ASP A C 17
ATOM 28612 O O . ASP A 1 58 ? 35.753 -5.070 -12.428 1.00 0.00 58 ASP A O 17
ATOM 28621 N N . ARG A 1 59 ? 35.933 -4.223 -10.351 1.00 0.00 59 ARG A N 17
ATOM 28622 C CA . ARG A 1 59 ? 37.079 -5.052 -9.995 1.00 0.00 59 ARG A CA 17
ATOM 28623 C C . ARG A 1 59 ? 36.646 -6.238 -9.137 1.00 0.00 59 ARG A C 17
ATOM 28624 O O . ARG A 1 59 ? 37.334 -6.614 -8.189 1.00 0.00 59 ARG A O 17
ATOM 28645 N N . MET A 1 60 ? 35.501 -6.821 -9.478 1.00 0.00 60 MET A N 17
ATOM 28646 C CA . MET A 1 60 ? 34.977 -7.964 -8.739 1.00 0.00 60 MET A CA 17
ATOM 28647 C C . MET A 1 60 ? 35.468 -9.275 -9.346 1.00 0.00 60 MET A C 17
ATOM 28648 O O . MET A 1 60 ? 35.512 -9.428 -10.567 1.00 0.00 60 MET A O 17
ATOM 28662 N N . THR A 1 61 ? 35.837 -10.219 -8.486 1.00 0.00 61 THR A N 17
ATOM 28663 C CA . THR A 1 61 ? 36.327 -11.515 -8.937 1.00 0.00 61 THR A CA 17
ATOM 28664 C C . THR A 1 61 ? 36.159 -12.574 -7.853 1.00 0.00 61 THR A C 17
ATOM 28665 O O . THR A 1 61 ? 36.292 -12.284 -6.663 1.00 0.00 61 THR A O 17
ATOM 28676 N N . TYR A 1 62 ? 35.867 -13.800 -8.270 1.00 0.00 62 TYR A N 17
ATOM 28677 C CA . TYR A 1 62 ? 35.680 -14.902 -7.334 1.00 0.00 62 TYR A CA 17
ATOM 28678 C C . TYR A 1 62 ? 36.636 -14.780 -6.151 1.00 0.00 62 TYR A C 17
ATOM 28679 O O . TYR A 1 62 ? 36.223 -14.858 -4.995 1.00 0.00 62 TYR A O 17
ATOM 28697 N N . GLU A 1 63 ? 37.917 -14.588 -6.451 1.00 0.00 63 GLU A N 17
ATOM 28698 C CA . GLU A 1 63 ? 38.932 -14.456 -5.413 1.00 0.00 63 GLU A CA 17
ATOM 28699 C C . GLU A 1 63 ? 38.453 -13.531 -4.298 1.00 0.00 63 GLU A C 17
ATOM 28700 O O . GLU A 1 63 ? 38.609 -13.833 -3.115 1.00 0.00 63 GLU A O 17
ATOM 28712 N N . LYS A 1 64 ? 37.869 -12.402 -4.684 1.00 0.00 64 LYS A N 17
ATOM 28713 C CA . LYS A 1 64 ? 37.366 -11.431 -3.719 1.00 0.00 64 LYS A CA 17
ATOM 28714 C C . LYS A 1 64 ? 35.967 -11.811 -3.245 1.00 0.00 64 LYS A C 17
ATOM 28715 O O . LYS A 1 64 ? 35.690 -11.826 -2.045 1.00 0.00 64 LYS A O 17
ATOM 28734 N N . LEU A 1 65 ? 35.089 -12.119 -4.193 1.00 0.00 65 LEU A N 17
ATOM 28735 C CA . LEU A 1 65 ? 33.718 -12.501 -3.872 1.00 0.00 65 LEU A CA 17
ATOM 28736 C C . LEU A 1 65 ? 33.688 -13.511 -2.729 1.00 0.00 65 LEU A C 17
ATOM 28737 O O . LEU A 1 65 ? 32.881 -13.396 -1.807 1.00 0.00 65 LEU A O 17
ATOM 28753 N N . SER A 1 66 ? 34.574 -14.500 -2.797 1.00 0.00 66 SER A N 17
ATOM 28754 C CA . SER A 1 66 ? 34.648 -15.531 -1.769 1.00 0.00 66 SER A CA 17
ATOM 28755 C C . SER A 1 66 ? 34.694 -14.909 -0.377 1.00 0.00 66 SER A C 17
ATOM 28756 O O . SER A 1 66 ? 34.143 -15.455 0.579 1.00 0.00 66 SER A O 17
ATOM 28764 N N . ARG A 1 67 ? 35.357 -13.761 -0.271 1.00 0.00 67 ARG A N 17
ATOM 28765 C CA . ARG A 1 67 ? 35.477 -13.064 1.004 1.00 0.00 67 ARG A CA 17
ATOM 28766 C C . ARG A 1 67 ? 34.140 -13.038 1.739 1.00 0.00 67 ARG A C 17
ATOM 28767 O O . ARG A 1 67 ? 34.086 -13.213 2.955 1.00 0.00 67 ARG A O 17
ATOM 28788 N N . ALA A 1 68 ? 33.064 -12.818 0.991 1.00 0.00 68 ALA A N 17
ATOM 28789 C CA . ALA A 1 68 ? 31.727 -12.772 1.570 1.00 0.00 68 ALA A CA 17
ATOM 28790 C C . ALA A 1 68 ? 31.233 -14.170 1.925 1.00 0.00 68 ALA A C 17
ATOM 28791 O O . ALA A 1 68 ? 30.514 -14.355 2.907 1.00 0.00 68 ALA A O 17
ATOM 28798 N N . LEU A 1 69 ? 31.622 -15.152 1.118 1.00 0.00 69 LEU A N 17
ATOM 28799 C CA . LEU A 1 69 ? 31.218 -16.535 1.347 1.00 0.00 69 LEU A CA 17
ATOM 28800 C C . LEU A 1 69 ? 31.819 -17.071 2.642 1.00 0.00 69 LEU A C 17
ATOM 28801 O O . LEU A 1 69 ? 31.192 -17.861 3.348 1.00 0.00 69 LEU A O 17
ATOM 28817 N N . ARG A 1 70 ? 33.036 -16.635 2.948 1.00 0.00 70 ARG A N 17
ATOM 28818 C CA . ARG A 1 70 ? 33.721 -17.071 4.159 1.00 0.00 70 ARG A CA 17
ATOM 28819 C C . ARG A 1 70 ? 33.277 -16.245 5.362 1.00 0.00 70 ARG A C 17
ATOM 28820 O O . ARG A 1 70 ? 33.297 -16.722 6.497 1.00 0.00 70 ARG A O 17
ATOM 28841 N N . TYR A 1 71 ? 32.878 -15.004 5.106 1.00 0.00 71 TYR A N 17
ATOM 28842 C CA . TYR A 1 71 ? 32.432 -14.110 6.168 1.00 0.00 71 TYR A CA 17
ATOM 28843 C C . TYR A 1 71 ? 31.008 -14.447 6.601 1.00 0.00 71 TYR A C 17
ATOM 28844 O O . TYR A 1 71 ? 30.547 -14.007 7.655 1.00 0.00 71 TYR A O 17
ATOM 28862 N N . TYR A 1 72 ? 30.317 -15.230 5.781 1.00 0.00 72 TYR A N 17
ATOM 28863 C CA . TYR A 1 72 ? 28.945 -15.625 6.077 1.00 0.00 72 TYR A CA 17
ATOM 28864 C C . TYR A 1 72 ? 28.914 -16.782 7.071 1.00 0.00 72 TYR A C 17
ATOM 28865 O O . TYR A 1 72 ? 27.909 -17.008 7.747 1.00 0.00 72 TYR A O 17
ATOM 28883 N N . TYR A 1 73 ? 30.021 -17.511 7.156 1.00 0.00 73 TYR A N 17
ATOM 28884 C CA . TYR A 1 73 ? 30.121 -18.646 8.066 1.00 0.00 73 TYR A CA 17
ATOM 28885 C C . TYR A 1 73 ? 30.026 -18.189 9.518 1.00 0.00 73 TYR A C 17
ATOM 28886 O O . TYR A 1 73 ? 29.477 -18.892 10.368 1.00 0.00 73 TYR A O 17
ATOM 28904 N N . LYS A 1 74 ? 30.563 -17.007 9.797 1.00 0.00 74 LYS A N 17
ATOM 28905 C CA . LYS A 1 74 ? 30.538 -16.453 11.145 1.00 0.00 74 LYS A CA 17
ATOM 28906 C C . LYS A 1 74 ? 29.105 -16.199 11.603 1.00 0.00 74 LYS A C 17
ATOM 28907 O O . LYS A 1 74 ? 28.709 -16.608 12.695 1.00 0.00 74 LYS A O 17
ATOM 28926 N N . THR A 1 75 ? 28.331 -15.523 10.760 1.00 0.00 75 THR A N 17
ATOM 28927 C CA . THR A 1 75 ? 26.942 -15.215 11.077 1.00 0.00 75 THR A CA 17
ATOM 28928 C C . THR A 1 75 ? 26.052 -16.439 10.894 1.00 0.00 75 THR A C 17
ATOM 28929 O O . THR A 1 75 ? 24.992 -16.545 11.509 1.00 0.00 75 THR A O 17
ATOM 28940 N N . GLY A 1 76 ? 26.492 -17.363 10.045 1.00 0.00 76 GLY A N 17
ATOM 28941 C CA . GLY A 1 76 ? 25.722 -18.568 9.796 1.00 0.00 76 GLY A CA 17
ATOM 28942 C C . GLY A 1 76 ? 25.027 -18.545 8.450 1.00 0.00 76 GLY A C 17
ATOM 28943 O O . GLY A 1 76 ? 24.555 -19.576 7.970 1.00 0.00 76 GLY A O 17
ATOM 28947 N N . ILE A 1 77 ? 24.960 -17.366 7.840 1.00 0.00 77 ILE A N 17
ATOM 28948 C CA . ILE A 1 77 ? 24.316 -17.214 6.542 1.00 0.00 77 ILE A CA 17
ATOM 28949 C C . ILE A 1 77 ? 24.699 -18.352 5.601 1.00 0.00 77 ILE A C 17
ATOM 28950 O O . ILE A 1 77 ? 23.863 -18.861 4.854 1.00 0.00 77 ILE A O 17
ATOM 28966 N N . LEU A 1 78 ? 25.966 -18.747 5.645 1.00 0.00 78 LEU A N 17
ATOM 28967 C CA . LEU A 1 78 ? 26.460 -19.827 4.798 1.00 0.00 78 LEU A CA 17
ATOM 28968 C C . LEU A 1 78 ? 26.946 -21.002 5.641 1.00 0.00 78 LEU A C 17
ATOM 28969 O O . LEU A 1 78 ? 27.253 -20.844 6.822 1.00 0.00 78 LEU A O 17
ATOM 28985 N N . GLU A 1 79 ? 27.015 -22.178 5.025 1.00 0.00 79 GLU A N 17
ATOM 28986 C CA . GLU A 1 79 ? 27.465 -23.378 5.720 1.00 0.00 79 GLU A CA 17
ATOM 28987 C C . GLU A 1 79 ? 28.795 -23.868 5.154 1.00 0.00 79 GLU A C 17
ATOM 28988 O O . GLU A 1 79 ? 28.895 -24.196 3.972 1.00 0.00 79 GLU A O 17
ATOM 29000 N N . ARG A 1 80 ? 29.814 -23.913 6.006 1.00 0.00 80 ARG A N 17
ATOM 29001 C CA . ARG A 1 80 ? 31.138 -24.360 5.591 1.00 0.00 80 ARG A CA 17
ATOM 29002 C C . ARG A 1 80 ? 31.063 -25.722 4.908 1.00 0.00 80 ARG A C 17
ATOM 29003 O O . ARG A 1 80 ? 30.706 -26.722 5.532 1.00 0.00 80 ARG A O 17
ATOM 29024 N N . VAL A 1 81 ? 31.400 -25.753 3.623 1.00 0.00 81 VAL A N 17
ATOM 29025 C CA . VAL A 1 81 ? 31.371 -26.992 2.855 1.00 0.00 81 VAL A CA 17
ATOM 29026 C C . VAL A 1 81 ? 32.782 -27.504 2.584 1.00 0.00 81 VAL A C 17
ATOM 29027 O O . VAL A 1 81 ? 33.697 -26.722 2.326 1.00 0.00 81 VAL A O 17
ATOM 29040 N N . ASP A 1 82 ? 32.949 -28.820 2.643 1.00 0.00 82 ASP A N 17
ATOM 29041 C CA . ASP A 1 82 ? 34.248 -29.437 2.402 1.00 0.00 82 ASP A CA 17
ATOM 29042 C C . ASP A 1 82 ? 34.315 -30.033 0.999 1.00 0.00 82 ASP A C 17
ATOM 29043 O O . ASP A 1 82 ? 34.964 -31.055 0.778 1.00 0.00 82 ASP A O 17
ATOM 29052 N N . ARG A 1 83 ? 33.639 -29.387 0.054 1.00 0.00 83 ARG A N 17
ATOM 29053 C CA . ARG A 1 83 ? 33.620 -29.854 -1.327 1.00 0.00 83 ARG A CA 17
ATOM 29054 C C . ARG A 1 83 ? 34.212 -28.805 -2.263 1.00 0.00 83 ARG A C 17
ATOM 29055 O O . ARG A 1 83 ? 34.554 -27.701 -1.838 1.00 0.00 83 ARG A O 17
ATOM 29076 N N . ARG A 1 84 ? 34.329 -29.157 -3.539 1.00 0.00 84 ARG A N 17
ATOM 29077 C CA . ARG A 1 84 ? 34.881 -28.247 -4.536 1.00 0.00 84 ARG A CA 17
ATOM 29078 C C . ARG A 1 84 ? 33.797 -27.329 -5.093 1.00 0.00 84 ARG A C 17
ATOM 29079 O O . ARG A 1 84 ? 32.743 -27.790 -5.533 1.00 0.00 84 ARG A O 17
ATOM 29100 N N . LEU A 1 85 ? 34.063 -26.027 -5.070 1.00 0.00 85 LEU A N 17
ATOM 29101 C CA . LEU A 1 85 ? 33.110 -25.043 -5.572 1.00 0.00 85 LEU A CA 17
ATOM 29102 C C . LEU A 1 85 ? 31.680 -25.442 -5.224 1.00 0.00 85 LEU A C 17
ATOM 29103 O O . LEU A 1 85 ? 30.775 -25.335 -6.052 1.00 0.00 85 LEU A O 17
ATOM 29119 N N . VAL A 1 86 ? 31.483 -25.902 -3.992 1.00 0.00 86 VAL A N 17
ATOM 29120 C CA . VAL A 1 86 ? 30.162 -26.314 -3.533 1.00 0.00 86 VAL A CA 17
ATOM 29121 C C . VAL A 1 86 ? 29.807 -25.647 -2.209 1.00 0.00 86 VAL A C 17
ATOM 29122 O O . VAL A 1 86 ? 30.358 -25.990 -1.162 1.00 0.00 86 VAL A O 17
ATOM 29135 N N . TYR A 1 87 ? 28.885 -24.693 -2.262 1.00 0.00 87 TYR A N 17
ATOM 29136 C CA . TYR A 1 87 ? 28.458 -23.975 -1.067 1.00 0.00 87 TYR A CA 17
ATOM 29137 C C . TYR A 1 87 ? 27.037 -24.368 -0.674 1.00 0.00 87 TYR A C 17
ATOM 29138 O O . TYR A 1 87 ? 26.335 -25.042 -1.428 1.00 0.00 87 TYR A O 17
ATOM 29156 N N . LYS A 1 88 ? 26.619 -23.943 0.513 1.00 0.00 88 LYS A N 17
ATOM 29157 C CA . LYS A 1 88 ? 25.282 -24.247 1.009 1.00 0.00 88 LYS A CA 17
ATOM 29158 C C . LYS A 1 88 ? 24.797 -23.163 1.967 1.00 0.00 88 LYS A C 17
ATOM 29159 O O . LYS A 1 88 ? 25.540 -22.718 2.843 1.00 0.00 88 LYS A O 17
ATOM 29178 N N . PHE A 1 89 ? 23.548 -22.745 1.797 1.00 0.00 89 PHE A N 17
ATOM 29179 C CA . PHE A 1 89 ? 22.964 -21.714 2.648 1.00 0.00 89 PHE A CA 17
ATOM 29180 C C . PHE A 1 89 ? 22.650 -22.267 4.034 1.00 0.00 89 PHE A C 17
ATOM 29181 O O . PHE A 1 89 ? 22.022 -23.317 4.168 1.00 0.00 89 PHE A O 17
ATOM 29198 N N . GLY A 1 90 ? 23.091 -21.552 5.065 1.00 0.00 90 GLY A N 17
ATOM 29199 C CA . GLY A 1 90 ? 22.848 -21.986 6.428 1.00 0.00 90 GLY A CA 17
ATOM 29200 C C . GLY A 1 90 ? 21.433 -21.695 6.886 1.00 0.00 90 GLY A C 17
ATOM 29201 O O . GLY A 1 90 ? 20.515 -21.601 6.070 1.00 0.00 90 GLY A O 17
ATOM 29205 N N . LYS A 1 91 ? 21.254 -21.552 8.194 1.00 0.00 91 LYS A N 17
ATOM 29206 C CA . LYS A 1 91 ? 19.940 -21.270 8.761 1.00 0.00 91 LYS A CA 17
ATOM 29207 C C . LYS A 1 91 ? 19.698 -19.766 8.850 1.00 0.00 91 LYS A C 17
ATOM 29208 O O . LYS A 1 91 ? 18.555 -19.311 8.844 1.00 0.00 91 LYS A O 17
ATOM 29227 N N . ASN A 1 92 ? 20.781 -19.001 8.932 1.00 0.00 92 ASN A N 17
ATOM 29228 C CA . ASN A 1 92 ? 20.685 -17.548 9.022 1.00 0.00 92 ASN A CA 17
ATOM 29229 C C . ASN A 1 92 ? 20.000 -16.971 7.787 1.00 0.00 92 ASN A C 17
ATOM 29230 O O . ASN A 1 92 ? 19.271 -15.983 7.873 1.00 0.00 92 ASN A O 17
ATOM 29241 N N . ALA A 1 93 ? 20.240 -17.595 6.638 1.00 0.00 93 ALA A N 17
ATOM 29242 C CA . ALA A 1 93 ? 19.644 -17.146 5.386 1.00 0.00 93 ALA A CA 17
ATOM 29243 C C . ALA A 1 93 ? 18.174 -17.543 5.303 1.00 0.00 93 ALA A C 17
ATOM 29244 O O . ALA A 1 93 ? 17.646 -18.197 6.203 1.00 0.00 93 ALA A O 17
ATOM 29251 N N . HIS A 1 94 ? 17.519 -17.145 4.217 1.00 0.00 94 HIS A N 17
ATOM 29252 C CA . HIS A 1 94 ? 16.109 -17.460 4.017 1.00 0.00 94 HIS A CA 17
ATOM 29253 C C . HIS A 1 94 ? 15.717 -17.294 2.552 1.00 0.00 94 HIS A C 17
ATOM 29254 O O . HIS A 1 94 ? 16.514 -16.835 1.735 1.00 0.00 94 HIS A O 17
ATOM 29268 N N . GLY A 1 95 ? 14.484 -17.672 2.227 1.00 0.00 95 GLY A N 17
ATOM 29269 C CA . GLY A 1 95 ? 14.010 -17.558 0.860 1.00 0.00 95 GLY A CA 17
ATOM 29270 C C . GLY A 1 95 ? 14.149 -18.855 0.088 1.00 0.00 95 GLY A C 17
ATOM 29271 O O . GLY A 1 95 ? 13.226 -19.269 -0.614 1.00 0.00 95 GLY A O 17
ATOM 29275 N N . TRP A 1 96 ? 15.304 -19.498 0.217 1.00 0.00 96 TRP A N 17
ATOM 29276 C CA . TRP A 1 96 ? 15.560 -20.755 -0.476 1.00 0.00 96 TRP A CA 17
ATOM 29277 C C . TRP A 1 96 ? 14.837 -21.911 0.207 1.00 0.00 96 TRP A C 17
ATOM 29278 O O . TRP A 1 96 ? 14.209 -22.737 -0.454 1.00 0.00 96 TRP A O 17
ATOM 29299 N N . GLN A 1 97 ? 14.930 -21.961 1.532 1.00 0.00 97 GLN A N 17
ATOM 29300 C CA . GLN A 1 97 ? 14.284 -23.017 2.303 1.00 0.00 97 GLN A CA 17
ATOM 29301 C C . GLN A 1 97 ? 12.851 -23.237 1.830 1.00 0.00 97 GLN A C 17
ATOM 29302 O O . GLN A 1 97 ? 12.324 -22.460 1.035 1.00 0.00 97 GLN A O 17
ATOM 29316 N N . GLU A 1 98 ? 12.227 -24.302 2.325 1.00 0.00 98 GLU A N 17
ATOM 29317 C CA . GLU A 1 98 ? 10.854 -24.624 1.951 1.00 0.00 98 GLU A CA 17
ATOM 29318 C C . GLU A 1 98 ? 9.862 -23.770 2.735 1.00 0.00 98 GLU A C 17
ATOM 29319 O O . GLU A 1 98 ? 10.093 -23.442 3.899 1.00 0.00 98 GLU A O 17
ATOM 29331 N N . ASP A 1 99 ? 8.758 -23.413 2.089 1.00 0.00 99 ASP A N 17
ATOM 29332 C CA . ASP A 1 99 ? 7.730 -22.597 2.725 1.00 0.00 99 ASP A CA 17
ATOM 29333 C C . ASP A 1 99 ? 6.345 -23.197 2.501 1.00 0.00 99 ASP A C 17
ATOM 29334 O O . ASP A 1 99 ? 6.148 -24.014 1.601 1.00 0.00 99 ASP A O 17
ATOM 29343 N N . LYS A 1 100 ? 5.388 -22.787 3.326 1.00 0.00 100 LYS A N 17
ATOM 29344 C CA . LYS A 1 100 ? 4.021 -23.283 3.219 1.00 0.00 100 LYS A CA 17
ATOM 29345 C C . LYS A 1 100 ? 3.648 -23.541 1.762 1.00 0.00 100 LYS A C 17
ATOM 29346 O O . LYS A 1 100 ? 4.133 -22.861 0.857 1.00 0.00 100 LYS A O 17
ATOM 29365 N N . LEU A 1 101 ? 2.784 -24.526 1.543 1.00 0.00 101 LEU A N 17
ATOM 29366 C CA . LEU A 1 101 ? 2.344 -24.872 0.196 1.00 0.00 101 LEU A CA 17
ATOM 29367 C C . LEU A 1 101 ? 0.941 -25.470 0.218 1.00 0.00 101 LEU A C 17
ATOM 29368 O O . LEU A 1 101 ? 0.345 -25.642 1.281 1.00 0.00 101 LEU A O 17
ATOM 29384 N N . SER A 1 102 ? 0.419 -25.785 -0.963 1.00 0.00 102 SER A N 17
ATOM 29385 C CA . SER A 1 102 ? -0.915 -26.362 -1.080 1.00 0.00 102 SER A CA 17
ATOM 29386 C C . SER A 1 102 ? -0.840 -27.818 -1.530 1.00 0.00 102 SER A C 17
ATOM 29387 O O . SER A 1 102 ? 0.232 -28.322 -1.862 1.00 0.00 102 SER A O 17
ATOM 29395 N N . GLY A 1 103 ? -1.988 -28.488 -1.537 1.00 0.00 103 GLY A N 17
ATOM 29396 C CA . GLY A 1 103 ? -2.032 -29.880 -1.947 1.00 0.00 103 GLY A CA 17
ATOM 29397 C C . GLY A 1 103 ? -1.485 -30.090 -3.345 1.00 0.00 103 GLY A C 17
ATOM 29398 O O . GLY A 1 103 ? -1.631 -29.242 -4.226 1.00 0.00 103 GLY A O 17
ATOM 29402 N N . PRO A 1 104 ? -0.837 -31.243 -3.564 1.00 0.00 104 PRO A N 17
ATOM 29403 C CA . PRO A 1 104 ? -0.252 -31.589 -4.863 1.00 0.00 104 PRO A CA 17
ATOM 29404 C C . PRO A 1 104 ? -1.314 -31.871 -5.920 1.00 0.00 104 PRO A C 17
ATOM 29405 O O . PRO A 1 104 ? -1.237 -31.369 -7.042 1.00 0.00 104 PRO A O 17
ATOM 29416 N N . SER A 1 105 ? -2.306 -32.678 -5.555 1.00 0.00 105 SER A N 17
ATOM 29417 C CA . SER A 1 105 ? -3.383 -33.030 -6.474 1.00 0.00 105 SER A CA 17
ATOM 29418 C C . SER A 1 105 ? -2.823 -33.486 -7.818 1.00 0.00 105 SER A C 17
ATOM 29419 O O . SER A 1 105 ? -2.840 -32.739 -8.796 1.00 0.00 105 SER A O 17
ATOM 29427 N N . SER A 1 106 ? -2.326 -34.718 -7.857 1.00 0.00 106 SER A N 17
ATOM 29428 C CA . SER A 1 106 ? -1.757 -35.274 -9.079 1.00 0.00 106 SER A CA 17
ATOM 29429 C C . SER A 1 106 ? -1.712 -36.798 -9.013 1.00 0.00 106 SER A C 17
ATOM 29430 O O . SER A 1 106 ? -1.671 -37.382 -7.932 1.00 0.00 106 SER A O 17
ATOM 29438 N N . GLY A 1 107 ? -1.719 -37.435 -10.180 1.00 0.00 107 GLY A N 17
ATOM 29439 C CA . GLY A 1 107 ? -1.678 -38.885 -10.234 1.00 0.00 107 GLY A CA 17
ATOM 29440 C C . GLY A 1 107 ? -0.694 -39.474 -9.243 1.00 0.00 107 GLY A C 17
ATOM 29441 O O . GLY A 1 107 ? 0.514 -39.462 -9.476 1.00 0.00 107 GLY A O 17
ATOM 29445 N N . GLY A 1 1 ? 6.700 0.737 -4.233 1.00 0.00 1 GLY A N 18
ATOM 29446 C CA . GLY A 1 1 ? 6.474 1.804 -3.276 1.00 0.00 1 GLY A CA 18
ATOM 29447 C C . GLY A 1 1 ? 5.355 1.485 -2.304 1.00 0.00 1 GLY A C 18
ATOM 29448 O O . GLY A 1 1 ? 4.196 1.361 -2.700 1.00 0.00 1 GLY A O 18
ATOM 29452 N N . SER A 1 2 ? 5.703 1.349 -1.028 1.00 0.00 2 SER A N 18
ATOM 29453 C CA . SER A 1 2 ? 4.720 1.036 0.002 1.00 0.00 2 SER A CA 18
ATOM 29454 C C . SER A 1 2 ? 3.973 -0.252 -0.333 1.00 0.00 2 SER A C 18
ATOM 29455 O O . SER A 1 2 ? 2.756 -0.337 -0.169 1.00 0.00 2 SER A O 18
ATOM 29463 N N . SER A 1 3 ? 4.711 -1.252 -0.803 1.00 0.00 3 SER A N 18
ATOM 29464 C CA . SER A 1 3 ? 4.120 -2.535 -1.165 1.00 0.00 3 SER A CA 18
ATOM 29465 C C . SER A 1 3 ? 4.565 -3.630 -0.200 1.00 0.00 3 SER A C 18
ATOM 29466 O O . SER A 1 3 ? 5.757 -3.821 0.032 1.00 0.00 3 SER A O 18
ATOM 29474 N N . GLY A 1 4 ? 3.595 -4.347 0.359 1.00 0.00 4 GLY A N 18
ATOM 29475 C CA . GLY A 1 4 ? 3.905 -5.414 1.292 1.00 0.00 4 GLY A CA 18
ATOM 29476 C C . GLY A 1 4 ? 5.103 -5.092 2.164 1.00 0.00 4 GLY A C 18
ATOM 29477 O O . GLY A 1 4 ? 5.019 -4.251 3.059 1.00 0.00 4 GLY A O 18
ATOM 29481 N N . SER A 1 5 ? 6.220 -5.764 1.904 1.00 0.00 5 SER A N 18
ATOM 29482 C CA . SER A 1 5 ? 7.438 -5.548 2.676 1.00 0.00 5 SER A CA 18
ATOM 29483 C C . SER A 1 5 ? 8.612 -6.304 2.060 1.00 0.00 5 SER A C 18
ATOM 29484 O O . SER A 1 5 ? 8.682 -7.531 2.134 1.00 0.00 5 SER A O 18
ATOM 29492 N N . SER A 1 6 ? 9.532 -5.562 1.452 1.00 0.00 6 SER A N 18
ATOM 29493 C CA . SER A 1 6 ? 10.701 -6.161 0.819 1.00 0.00 6 SER A CA 18
ATOM 29494 C C . SER A 1 6 ? 11.574 -5.092 0.168 1.00 0.00 6 SER A C 18
ATOM 29495 O O . SER A 1 6 ? 11.169 -3.937 0.042 1.00 0.00 6 SER A O 18
ATOM 29503 N N . GLY A 1 7 ? 12.775 -5.487 -0.243 1.00 0.00 7 GLY A N 18
ATOM 29504 C CA . GLY A 1 7 ? 13.687 -4.552 -0.876 1.00 0.00 7 GLY A CA 18
ATOM 29505 C C . GLY A 1 7 ? 15.042 -4.515 -0.197 1.00 0.00 7 GLY A C 18
ATOM 29506 O O . GLY A 1 7 ? 15.312 -3.632 0.617 1.00 0.00 7 GLY A O 18
ATOM 29510 N N . SER A 1 8 ? 15.896 -5.477 -0.532 1.00 0.00 8 SER A N 18
ATOM 29511 C CA . SER A 1 8 ? 17.229 -5.554 0.056 1.00 0.00 8 SER A CA 18
ATOM 29512 C C . SER A 1 8 ? 18.215 -6.190 -0.919 1.00 0.00 8 SER A C 18
ATOM 29513 O O . SER A 1 8 ? 17.842 -7.029 -1.739 1.00 0.00 8 SER A O 18
ATOM 29521 N N . SER A 1 9 ? 19.478 -5.785 -0.822 1.00 0.00 9 SER A N 18
ATOM 29522 C CA . SER A 1 9 ? 20.519 -6.312 -1.696 1.00 0.00 9 SER A CA 18
ATOM 29523 C C . SER A 1 9 ? 21.675 -6.883 -0.881 1.00 0.00 9 SER A C 18
ATOM 29524 O O . SER A 1 9 ? 22.440 -6.141 -0.263 1.00 0.00 9 SER A O 18
ATOM 29532 N N . HIS A 1 10 ? 21.796 -8.206 -0.884 1.00 0.00 10 HIS A N 18
ATOM 29533 C CA . HIS A 1 10 ? 22.859 -8.879 -0.146 1.00 0.00 10 HIS A CA 18
ATOM 29534 C C . HIS A 1 10 ? 23.473 -10.001 -0.978 1.00 0.00 10 HIS A C 18
ATOM 29535 O O . HIS A 1 10 ? 22.761 -10.845 -1.523 1.00 0.00 10 HIS A O 18
ATOM 29549 N N . LEU A 1 11 ? 24.798 -10.003 -1.072 1.00 0.00 11 LEU A N 18
ATOM 29550 C CA . LEU A 1 11 ? 25.509 -11.021 -1.839 1.00 0.00 11 LEU A CA 18
ATOM 29551 C C . LEU A 1 11 ? 24.829 -12.380 -1.702 1.00 0.00 11 LEU A C 18
ATOM 29552 O O . LEU A 1 11 ? 24.335 -12.939 -2.681 1.00 0.00 11 LEU A O 18
ATOM 29568 N N . TRP A 1 12 ? 24.806 -12.903 -0.481 1.00 0.00 12 TRP A N 18
ATOM 29569 C CA . TRP A 1 12 ? 24.184 -14.195 -0.216 1.00 0.00 12 TRP A CA 18
ATOM 29570 C C . TRP A 1 12 ? 22.822 -14.294 -0.894 1.00 0.00 12 TRP A C 18
ATOM 29571 O O . TRP A 1 12 ? 22.424 -15.364 -1.353 1.00 0.00 12 TRP A O 18
ATOM 29592 N N . GLU A 1 13 ? 22.112 -13.171 -0.953 1.00 0.00 13 GLU A N 18
ATOM 29593 C CA . GLU A 1 13 ? 20.794 -13.133 -1.576 1.00 0.00 13 GLU A CA 18
ATOM 29594 C C . GLU A 1 13 ? 20.911 -13.129 -3.097 1.00 0.00 13 GLU A C 18
ATOM 29595 O O . GLU A 1 13 ? 20.142 -13.794 -3.792 1.00 0.00 13 GLU A O 18
ATOM 29607 N N . PHE A 1 14 ? 21.878 -12.374 -3.609 1.00 0.00 14 PHE A N 18
ATOM 29608 C CA . PHE A 1 14 ? 22.095 -12.282 -5.048 1.00 0.00 14 PHE A CA 18
ATOM 29609 C C . PHE A 1 14 ? 22.378 -13.657 -5.645 1.00 0.00 14 PHE A C 18
ATOM 29610 O O . PHE A 1 14 ? 21.744 -14.067 -6.617 1.00 0.00 14 PHE A O 18
ATOM 29627 N N . VAL A 1 15 ? 23.336 -14.365 -5.055 1.00 0.00 15 VAL A N 18
ATOM 29628 C CA . VAL A 1 15 ? 23.705 -15.695 -5.528 1.00 0.00 15 VAL A CA 18
ATOM 29629 C C . VAL A 1 15 ? 22.528 -16.659 -5.429 1.00 0.00 15 VAL A C 18
ATOM 29630 O O . VAL A 1 15 ? 22.303 -17.474 -6.323 1.00 0.00 15 VAL A O 18
ATOM 29643 N N . ARG A 1 16 ? 21.779 -16.559 -4.336 1.00 0.00 16 ARG A N 18
ATOM 29644 C CA . ARG A 1 16 ? 20.624 -17.423 -4.119 1.00 0.00 16 ARG A CA 18
ATOM 29645 C C . ARG A 1 16 ? 19.542 -17.156 -5.162 1.00 0.00 16 ARG A C 18
ATOM 29646 O O . ARG A 1 16 ? 19.025 -18.082 -5.786 1.00 0.00 16 ARG A O 18
ATOM 29667 N N . ASP A 1 17 ? 19.205 -15.884 -5.343 1.00 0.00 17 ASP A N 18
ATOM 29668 C CA . ASP A 1 17 ? 18.185 -15.494 -6.310 1.00 0.00 17 ASP A CA 18
ATOM 29669 C C . ASP A 1 17 ? 18.482 -16.089 -7.683 1.00 0.00 17 ASP A C 18
ATOM 29670 O O . ASP A 1 17 ? 17.571 -16.501 -8.403 1.00 0.00 17 ASP A O 18
ATOM 29679 N N . LEU A 1 18 ? 19.761 -16.131 -8.040 1.00 0.00 18 LEU A N 18
ATOM 29680 C CA . LEU A 1 18 ? 20.178 -16.675 -9.327 1.00 0.00 18 LEU A CA 18
ATOM 29681 C C . LEU A 1 18 ? 19.641 -18.090 -9.521 1.00 0.00 18 LEU A C 18
ATOM 29682 O O . LEU A 1 18 ? 19.115 -18.426 -10.583 1.00 0.00 18 LEU A O 18
ATOM 29698 N N . LEU A 1 19 ? 19.775 -18.914 -8.487 1.00 0.00 19 LEU A N 18
ATOM 29699 C CA . LEU A 1 19 ? 19.302 -20.293 -8.542 1.00 0.00 19 LEU A CA 18
ATOM 29700 C C . LEU A 1 19 ? 17.796 -20.342 -8.781 1.00 0.00 19 LEU A C 18
ATOM 29701 O O . LEU A 1 19 ? 17.309 -21.147 -9.576 1.00 0.00 19 LEU A O 18
ATOM 29717 N N . LEU A 1 20 ? 17.064 -19.475 -8.090 1.00 0.00 20 LEU A N 18
ATOM 29718 C CA . LEU A 1 20 ? 15.613 -19.418 -8.228 1.00 0.00 20 LEU A CA 18
ATOM 29719 C C . LEU A 1 20 ? 15.215 -18.639 -9.478 1.00 0.00 20 LEU A C 18
ATOM 29720 O O . LEU A 1 20 ? 14.063 -18.682 -9.908 1.00 0.00 20 LEU A O 18
ATOM 29736 N N . SER A 1 21 ? 16.178 -17.929 -10.058 1.00 0.00 21 SER A N 18
ATOM 29737 C CA . SER A 1 21 ? 15.928 -17.139 -11.258 1.00 0.00 21 SER A CA 18
ATOM 29738 C C . SER A 1 21 ? 16.790 -17.627 -12.419 1.00 0.00 21 SER A C 18
ATOM 29739 O O . SER A 1 21 ? 17.862 -17.090 -12.698 1.00 0.00 21 SER A O 18
ATOM 29747 N N . PRO A 1 22 ? 16.311 -18.670 -13.113 1.00 0.00 22 PRO A N 18
ATOM 29748 C CA . PRO A 1 22 ? 17.020 -19.254 -14.255 1.00 0.00 22 PRO A CA 18
ATOM 29749 C C . PRO A 1 22 ? 17.031 -18.328 -15.466 1.00 0.00 22 PRO A C 18
ATOM 29750 O O . PRO A 1 22 ? 17.730 -18.582 -16.446 1.00 0.00 22 PRO A O 18
ATOM 29761 N N . GLU A 1 23 ? 16.251 -17.254 -15.390 1.00 0.00 23 GLU A N 18
ATOM 29762 C CA . GLU A 1 23 ? 16.172 -16.290 -16.482 1.00 0.00 23 GLU A CA 18
ATOM 29763 C C . GLU A 1 23 ? 17.396 -15.379 -16.494 1.00 0.00 23 GLU A C 18
ATOM 29764 O O . GLU A 1 23 ? 17.806 -14.888 -17.545 1.00 0.00 23 GLU A O 18
ATOM 29776 N N . GLU A 1 24 ? 17.972 -15.157 -15.316 1.00 0.00 24 GLU A N 18
ATOM 29777 C CA . GLU A 1 24 ? 19.148 -14.304 -15.191 1.00 0.00 24 GLU A CA 18
ATOM 29778 C C . GLU A 1 24 ? 20.421 -15.140 -15.101 1.00 0.00 24 GLU A C 18
ATOM 29779 O O . GLU A 1 24 ? 21.443 -14.800 -15.695 1.00 0.00 24 GLU A O 18
ATOM 29791 N N . ASN A 1 25 ? 20.350 -16.237 -14.353 1.00 0.00 25 ASN A N 18
ATOM 29792 C CA . ASN A 1 25 ? 21.496 -17.122 -14.184 1.00 0.00 25 ASN A CA 18
ATOM 29793 C C . ASN A 1 25 ? 21.712 -17.976 -15.430 1.00 0.00 25 ASN A C 18
ATOM 29794 O O . ASN A 1 25 ? 20.786 -18.624 -15.919 1.00 0.00 25 ASN A O 18
ATOM 29805 N N . CYS A 1 26 ? 22.940 -17.973 -15.936 1.00 0.00 26 CYS A N 18
ATOM 29806 C CA . CYS A 1 26 ? 23.279 -18.747 -17.125 1.00 0.00 26 CYS A CA 18
ATOM 29807 C C . CYS A 1 26 ? 24.310 -19.822 -16.798 1.00 0.00 26 CYS A C 18
ATOM 29808 O O . CYS A 1 26 ? 25.514 -19.603 -16.931 1.00 0.00 26 CYS A O 18
ATOM 29816 N N . GLY A 1 27 ? 23.830 -20.985 -16.368 1.00 0.00 27 GLY A N 18
ATOM 29817 C CA . GLY A 1 27 ? 24.723 -22.076 -16.027 1.00 0.00 27 GLY A CA 18
ATOM 29818 C C . GLY A 1 27 ? 25.846 -21.640 -15.107 1.00 0.00 27 GLY A C 18
ATOM 29819 O O . GLY A 1 27 ? 26.989 -22.072 -15.264 1.00 0.00 27 GLY A O 18
ATOM 29823 N N . ILE A 1 28 ? 25.523 -20.782 -14.146 1.00 0.00 28 ILE A N 18
ATOM 29824 C CA . ILE A 1 28 ? 26.514 -20.287 -13.199 1.00 0.00 28 ILE A CA 18
ATOM 29825 C C . ILE A 1 28 ? 26.552 -21.150 -11.942 1.00 0.00 28 ILE A C 18
ATOM 29826 O O . ILE A 1 28 ? 27.608 -21.338 -11.337 1.00 0.00 28 ILE A O 18
ATOM 29842 N N . LEU A 1 29 ? 25.394 -21.674 -11.556 1.00 0.00 29 LEU A N 18
ATOM 29843 C CA . LEU A 1 29 ? 25.294 -22.520 -10.372 1.00 0.00 29 LEU A CA 18
ATOM 29844 C C . LEU A 1 29 ? 24.465 -23.767 -10.662 1.00 0.00 29 LEU A C 18
ATOM 29845 O O . LEU A 1 29 ? 23.868 -23.892 -11.731 1.00 0.00 29 LEU A O 18
ATOM 29861 N N . GLU A 1 30 ? 24.431 -24.686 -9.701 1.00 0.00 30 GLU A N 18
ATOM 29862 C CA . GLU A 1 30 ? 23.673 -25.922 -9.854 1.00 0.00 30 GLU A CA 18
ATOM 29863 C C . GLU A 1 30 ? 23.042 -26.341 -8.529 1.00 0.00 30 GLU A C 18
ATOM 29864 O O . GLU A 1 30 ? 23.638 -26.171 -7.465 1.00 0.00 30 GLU A O 18
ATOM 29876 N N . TRP A 1 31 ? 21.834 -26.888 -8.603 1.00 0.00 31 TRP A N 18
ATOM 29877 C CA . TRP A 1 31 ? 21.122 -27.330 -7.410 1.00 0.00 31 TRP A CA 18
ATOM 29878 C C . TRP A 1 31 ? 21.495 -28.765 -7.054 1.00 0.00 31 TRP A C 18
ATOM 29879 O O . TRP A 1 31 ? 20.930 -29.715 -7.596 1.00 0.00 31 TRP A O 18
ATOM 29900 N N . GLU A 1 32 ? 22.448 -28.915 -6.139 1.00 0.00 32 GLU A N 18
ATOM 29901 C CA . GLU A 1 32 ? 22.896 -30.236 -5.713 1.00 0.00 32 GLU A CA 18
ATOM 29902 C C . GLU A 1 32 ? 21.908 -30.852 -4.726 1.00 0.00 32 GLU A C 18
ATOM 29903 O O . GLU A 1 32 ? 21.707 -32.066 -4.710 1.00 0.00 32 GLU A O 18
ATOM 29915 N N . ASP A 1 33 ? 21.297 -30.006 -3.904 1.00 0.00 33 ASP A N 18
ATOM 29916 C CA . ASP A 1 33 ? 20.331 -30.466 -2.913 1.00 0.00 33 ASP A CA 18
ATOM 29917 C C . ASP A 1 33 ? 19.419 -29.325 -2.472 1.00 0.00 33 ASP A C 18
ATOM 29918 O O . ASP A 1 33 ? 19.811 -28.480 -1.667 1.00 0.00 33 ASP A O 18
ATOM 29927 N N . ARG A 1 34 ? 18.203 -29.307 -3.006 1.00 0.00 34 ARG A N 18
ATOM 29928 C CA . ARG A 1 34 ? 17.236 -28.268 -2.670 1.00 0.00 34 ARG A CA 18
ATOM 29929 C C . ARG A 1 34 ? 16.824 -28.364 -1.204 1.00 0.00 34 ARG A C 18
ATOM 29930 O O . ARG A 1 34 ? 16.751 -27.355 -0.503 1.00 0.00 34 ARG A O 18
ATOM 29951 N N . GLU A 1 35 ? 16.554 -29.583 -0.748 1.00 0.00 35 GLU A N 18
ATOM 29952 C CA . GLU A 1 35 ? 16.148 -29.809 0.634 1.00 0.00 35 GLU A CA 18
ATOM 29953 C C . GLU A 1 35 ? 17.226 -29.333 1.603 1.00 0.00 35 GLU A C 18
ATOM 29954 O O . GLU A 1 35 ? 16.941 -28.610 2.557 1.00 0.00 35 GLU A O 18
ATOM 29966 N N . GLN A 1 36 ? 18.464 -29.746 1.350 1.00 0.00 36 GLN A N 18
ATOM 29967 C CA . GLN A 1 36 ? 19.585 -29.363 2.201 1.00 0.00 36 GLN A CA 18
ATOM 29968 C C . GLN A 1 36 ? 20.002 -27.920 1.935 1.00 0.00 36 GLN A C 18
ATOM 29969 O O . GLN A 1 36 ? 20.511 -27.238 2.823 1.00 0.00 36 GLN A O 18
ATOM 29983 N N . GLY A 1 37 ? 19.782 -27.463 0.706 1.00 0.00 37 GLY A N 18
ATOM 29984 C CA . GLY A 1 37 ? 20.142 -26.104 0.346 1.00 0.00 37 GLY A CA 18
ATOM 29985 C C . GLY A 1 37 ? 21.574 -25.992 -0.139 1.00 0.00 37 GLY A C 18
ATOM 29986 O O . GLY A 1 37 ? 22.220 -24.960 0.047 1.00 0.00 37 GLY A O 18
ATOM 29990 N N . ILE A 1 38 ? 22.071 -27.056 -0.761 1.00 0.00 38 ILE A N 18
ATOM 29991 C CA . ILE A 1 38 ? 23.436 -27.072 -1.273 1.00 0.00 38 ILE A CA 18
ATOM 29992 C C . ILE A 1 38 ? 23.469 -26.734 -2.759 1.00 0.00 38 ILE A C 18
ATOM 29993 O O . ILE A 1 38 ? 22.647 -27.219 -3.536 1.00 0.00 38 ILE A O 18
ATOM 30009 N N . PHE A 1 39 ? 24.427 -25.899 -3.148 1.00 0.00 39 PHE A N 18
ATOM 30010 C CA . PHE A 1 39 ? 24.569 -25.495 -4.543 1.00 0.00 39 PHE A CA 18
ATOM 30011 C C . PHE A 1 39 ? 26.041 -25.424 -4.941 1.00 0.00 39 PHE A C 18
ATOM 30012 O O . PHE A 1 39 ? 26.908 -25.162 -4.108 1.00 0.00 39 PHE A O 18
ATOM 30029 N N . ARG A 1 40 ? 26.313 -25.660 -6.220 1.00 0.00 40 ARG A N 18
ATOM 30030 C CA . ARG A 1 40 ? 27.679 -25.625 -6.729 1.00 0.00 40 ARG A CA 18
ATOM 30031 C C . ARG A 1 40 ? 27.880 -24.435 -7.664 1.00 0.00 40 ARG A C 18
ATOM 30032 O O . ARG A 1 40 ? 26.964 -24.034 -8.381 1.00 0.00 40 ARG A O 18
ATOM 30053 N N . VAL A 1 41 ? 29.085 -23.875 -7.649 1.00 0.00 41 VAL A N 18
ATOM 30054 C CA . VAL A 1 41 ? 29.407 -22.732 -8.495 1.00 0.00 41 VAL A CA 18
ATOM 30055 C C . VAL A 1 41 ? 30.008 -23.182 -9.822 1.00 0.00 41 VAL A C 18
ATOM 30056 O O . VAL A 1 41 ? 31.227 -23.197 -9.991 1.00 0.00 41 VAL A O 18
ATOM 30069 N N . VAL A 1 42 ? 29.143 -23.550 -10.762 1.00 0.00 42 VAL A N 18
ATOM 30070 C CA . VAL A 1 42 ? 29.587 -23.999 -12.076 1.00 0.00 42 VAL A CA 18
ATOM 30071 C C . VAL A 1 42 ? 30.586 -23.020 -12.684 1.00 0.00 42 VAL A C 18
ATOM 30072 O O . VAL A 1 42 ? 31.659 -23.414 -13.141 1.00 0.00 42 VAL A O 18
ATOM 30085 N N . LYS A 1 43 ? 30.225 -21.741 -12.685 1.00 0.00 43 LYS A N 18
ATOM 30086 C CA . LYS A 1 43 ? 31.089 -20.703 -13.235 1.00 0.00 43 LYS A CA 18
ATOM 30087 C C . LYS A 1 43 ? 31.530 -19.730 -12.146 1.00 0.00 43 LYS A C 18
ATOM 30088 O O . LYS A 1 43 ? 30.748 -18.892 -11.695 1.00 0.00 43 LYS A O 18
ATOM 30107 N N . SER A 1 44 ? 32.787 -19.845 -11.729 1.00 0.00 44 SER A N 18
ATOM 30108 C CA . SER A 1 44 ? 33.330 -18.976 -10.692 1.00 0.00 44 SER A CA 18
ATOM 30109 C C . SER A 1 44 ? 33.672 -17.601 -11.259 1.00 0.00 44 SER A C 18
ATOM 30110 O O . SER A 1 44 ? 33.865 -16.642 -10.513 1.00 0.00 44 SER A O 18
ATOM 30118 N N . GLU A 1 45 ? 33.746 -17.516 -12.583 1.00 0.00 45 GLU A N 18
ATOM 30119 C CA . GLU A 1 45 ? 34.065 -16.259 -13.250 1.00 0.00 45 GLU A CA 18
ATOM 30120 C C . GLU A 1 45 ? 32.797 -15.465 -13.550 1.00 0.00 45 GLU A C 18
ATOM 30121 O O . GLU A 1 45 ? 32.754 -14.250 -13.360 1.00 0.00 45 GLU A O 18
ATOM 30133 N N . ALA A 1 46 ? 31.767 -16.161 -14.021 1.00 0.00 46 ALA A N 18
ATOM 30134 C CA . ALA A 1 46 ? 30.498 -15.522 -14.346 1.00 0.00 46 ALA A CA 18
ATOM 30135 C C . ALA A 1 46 ? 29.780 -15.055 -13.085 1.00 0.00 46 ALA A C 18
ATOM 30136 O O . ALA A 1 46 ? 29.153 -13.995 -13.072 1.00 0.00 46 ALA A O 18
ATOM 30143 N N . LEU A 1 47 ? 29.874 -15.852 -12.027 1.00 0.00 47 LEU A N 18
ATOM 30144 C CA . LEU A 1 47 ? 29.232 -15.520 -10.759 1.00 0.00 47 LEU A CA 18
ATOM 30145 C C . LEU A 1 47 ? 29.757 -14.197 -10.213 1.00 0.00 47 LEU A C 18
ATOM 30146 O O . LEU A 1 47 ? 28.983 -13.333 -9.801 1.00 0.00 47 LEU A O 18
ATOM 30162 N N . ALA A 1 48 ? 31.078 -14.044 -10.214 1.00 0.00 48 ALA A N 18
ATOM 30163 C CA . ALA A 1 48 ? 31.706 -12.824 -9.722 1.00 0.00 48 ALA A CA 18
ATOM 30164 C C . ALA A 1 48 ? 31.457 -11.657 -10.672 1.00 0.00 48 ALA A C 18
ATOM 30165 O O . ALA A 1 48 ? 31.075 -10.567 -10.246 1.00 0.00 48 ALA A O 18
ATOM 30172 N N . LYS A 1 49 ? 31.677 -11.892 -11.961 1.00 0.00 49 LYS A N 18
ATOM 30173 C CA . LYS A 1 49 ? 31.477 -10.861 -12.972 1.00 0.00 49 LYS A CA 18
ATOM 30174 C C . LYS A 1 49 ? 30.108 -10.207 -12.818 1.00 0.00 49 LYS A C 18
ATOM 30175 O O . LYS A 1 49 ? 29.988 -8.982 -12.847 1.00 0.00 49 LYS A O 18
ATOM 30194 N N . MET A 1 50 ? 29.078 -11.031 -12.652 1.00 0.00 50 MET A N 18
ATOM 30195 C CA . MET A 1 50 ? 27.718 -10.531 -12.490 1.00 0.00 50 MET A CA 18
ATOM 30196 C C . MET A 1 50 ? 27.555 -9.823 -11.149 1.00 0.00 50 MET A C 18
ATOM 30197 O O . MET A 1 50 ? 26.912 -8.778 -11.062 1.00 0.00 50 MET A O 18
ATOM 30211 N N . TRP A 1 51 ? 28.141 -10.401 -10.106 1.00 0.00 51 TRP A N 18
ATOM 30212 C CA . TRP A 1 51 ? 28.059 -9.825 -8.768 1.00 0.00 51 TRP A CA 18
ATOM 30213 C C . TRP A 1 51 ? 28.614 -8.405 -8.752 1.00 0.00 51 TRP A C 18
ATOM 30214 O O . TRP A 1 51 ? 27.941 -7.470 -8.322 1.00 0.00 51 TRP A O 18
ATOM 30235 N N . GLY A 1 52 ? 29.848 -8.251 -9.225 1.00 0.00 52 GLY A N 18
ATOM 30236 C CA . GLY A 1 52 ? 30.472 -6.941 -9.256 1.00 0.00 52 GLY A CA 18
ATOM 30237 C C . GLY A 1 52 ? 29.548 -5.871 -9.804 1.00 0.00 52 GLY A C 18
ATOM 30238 O O . GLY A 1 52 ? 29.402 -4.804 -9.209 1.00 0.00 52 GLY A O 18
ATOM 30242 N N . GLN A 1 53 ? 28.925 -6.157 -10.943 1.00 0.00 53 GLN A N 18
ATOM 30243 C CA . GLN A 1 53 ? 28.012 -5.209 -11.572 1.00 0.00 53 GLN A CA 18
ATOM 30244 C C . GLN A 1 53 ? 26.998 -4.679 -10.565 1.00 0.00 53 GLN A C 18
ATOM 30245 O O . GLN A 1 53 ? 26.656 -3.497 -10.577 1.00 0.00 53 GLN A O 18
ATOM 30259 N N . ARG A 1 54 ? 26.519 -5.562 -9.694 1.00 0.00 54 ARG A N 18
ATOM 30260 C CA . ARG A 1 54 ? 25.542 -5.183 -8.680 1.00 0.00 54 ARG A CA 18
ATOM 30261 C C . ARG A 1 54 ? 26.142 -4.186 -7.693 1.00 0.00 54 ARG A C 18
ATOM 30262 O O . ARG A 1 54 ? 25.460 -3.276 -7.221 1.00 0.00 54 ARG A O 18
ATOM 30283 N N . LYS A 1 55 ? 27.422 -4.364 -7.385 1.00 0.00 55 LYS A N 18
ATOM 30284 C CA . LYS A 1 55 ? 28.115 -3.480 -6.455 1.00 0.00 55 LYS A CA 18
ATOM 30285 C C . LYS A 1 55 ? 29.015 -2.501 -7.202 1.00 0.00 55 LYS A C 18
ATOM 30286 O O . LYS A 1 55 ? 29.878 -1.857 -6.606 1.00 0.00 55 LYS A O 18
ATOM 30305 N N . LYS A 1 56 ? 28.807 -2.394 -8.510 1.00 0.00 56 LYS A N 18
ATOM 30306 C CA . LYS A 1 56 ? 29.597 -1.492 -9.339 1.00 0.00 56 LYS A CA 18
ATOM 30307 C C . LYS A 1 56 ? 31.089 -1.708 -9.109 1.00 0.00 56 LYS A C 18
ATOM 30308 O O . LYS A 1 56 ? 31.880 -0.768 -9.183 1.00 0.00 56 LYS A O 18
ATOM 30327 N N . ASN A 1 57 ? 31.467 -2.951 -8.831 1.00 0.00 57 ASN A N 18
ATOM 30328 C CA . ASN A 1 57 ? 32.865 -3.290 -8.591 1.00 0.00 57 ASN A CA 18
ATOM 30329 C C . ASN A 1 57 ? 33.521 -3.824 -9.861 1.00 0.00 57 ASN A C 18
ATOM 30330 O O . ASN A 1 57 ? 33.573 -5.033 -10.085 1.00 0.00 57 ASN A O 18
ATOM 30341 N N . ASP A 1 58 ? 34.021 -2.913 -10.689 1.00 0.00 58 ASP A N 18
ATOM 30342 C CA . ASP A 1 58 ? 34.676 -3.291 -11.936 1.00 0.00 58 ASP A CA 18
ATOM 30343 C C . ASP A 1 58 ? 35.795 -4.295 -11.680 1.00 0.00 58 ASP A C 18
ATOM 30344 O O . ASP A 1 58 ? 36.180 -5.052 -12.571 1.00 0.00 58 ASP A O 18
ATOM 30353 N N . ARG A 1 59 ? 36.314 -4.295 -10.456 1.00 0.00 59 ARG A N 18
ATOM 30354 C CA . ARG A 1 59 ? 37.391 -5.204 -10.083 1.00 0.00 59 ARG A CA 18
ATOM 30355 C C . ARG A 1 59 ? 36.865 -6.344 -9.215 1.00 0.00 59 ARG A C 18
ATOM 30356 O O . ARG A 1 59 ? 37.507 -6.747 -8.247 1.00 0.00 59 ARG A O 18
ATOM 30377 N N . MET A 1 60 ? 35.691 -6.857 -9.570 1.00 0.00 60 MET A N 18
ATOM 30378 C CA . MET A 1 60 ? 35.079 -7.950 -8.824 1.00 0.00 60 MET A CA 18
ATOM 30379 C C . MET A 1 60 ? 35.476 -9.300 -9.413 1.00 0.00 60 MET A C 18
ATOM 30380 O O . MET A 1 60 ? 35.391 -9.511 -10.624 1.00 0.00 60 MET A O 18
ATOM 30394 N N . THR A 1 61 ? 35.910 -10.213 -8.550 1.00 0.00 61 THR A N 18
ATOM 30395 C CA . THR A 1 61 ? 36.322 -11.542 -8.985 1.00 0.00 61 THR A CA 18
ATOM 30396 C C . THR A 1 61 ? 36.105 -12.573 -7.883 1.00 0.00 61 THR A C 18
ATOM 30397 O O . THR A 1 61 ? 36.182 -12.253 -6.696 1.00 0.00 61 THR A O 18
ATOM 30408 N N . TYR A 1 62 ? 35.836 -13.811 -8.282 1.00 0.00 62 TYR A N 18
ATOM 30409 C CA . TYR A 1 62 ? 35.607 -14.889 -7.328 1.00 0.00 62 TYR A CA 18
ATOM 30410 C C . TYR A 1 62 ? 36.545 -14.765 -6.131 1.00 0.00 62 TYR A C 18
ATOM 30411 O O . TYR A 1 62 ? 36.104 -14.746 -4.982 1.00 0.00 62 TYR A O 18
ATOM 30429 N N . GLU A 1 63 ? 37.842 -14.681 -6.410 1.00 0.00 63 GLU A N 18
ATOM 30430 C CA . GLU A 1 63 ? 38.843 -14.559 -5.357 1.00 0.00 63 GLU A CA 18
ATOM 30431 C C . GLU A 1 63 ? 38.383 -13.583 -4.278 1.00 0.00 63 GLU A C 18
ATOM 30432 O O . GLU A 1 63 ? 38.573 -13.821 -3.086 1.00 0.00 63 GLU A O 18
ATOM 30444 N N . LYS A 1 64 ? 37.776 -12.481 -4.707 1.00 0.00 64 LYS A N 18
ATOM 30445 C CA . LYS A 1 64 ? 37.286 -11.467 -3.781 1.00 0.00 64 LYS A CA 18
ATOM 30446 C C . LYS A 1 64 ? 35.884 -11.810 -3.289 1.00 0.00 64 LYS A C 18
ATOM 30447 O O . LYS A 1 64 ? 35.624 -11.827 -2.085 1.00 0.00 64 LYS A O 18
ATOM 30466 N N . LEU A 1 65 ? 34.984 -12.085 -4.227 1.00 0.00 65 LEU A N 18
ATOM 30467 C CA . LEU A 1 65 ? 33.608 -12.430 -3.889 1.00 0.00 65 LEU A CA 18
ATOM 30468 C C . LEU A 1 65 ? 33.564 -13.428 -2.736 1.00 0.00 65 LEU A C 18
ATOM 30469 O O . LEU A 1 65 ? 32.786 -13.269 -1.795 1.00 0.00 65 LEU A O 18
ATOM 30485 N N . SER A 1 66 ? 34.405 -14.454 -2.816 1.00 0.00 66 SER A N 18
ATOM 30486 C CA . SER A 1 66 ? 34.461 -15.478 -1.779 1.00 0.00 66 SER A CA 18
ATOM 30487 C C . SER A 1 66 ? 34.526 -14.845 -0.393 1.00 0.00 66 SER A C 18
ATOM 30488 O O . SER A 1 66 ? 33.958 -15.367 0.567 1.00 0.00 66 SER A O 18
ATOM 30496 N N . ARG A 1 67 ? 35.222 -13.717 -0.296 1.00 0.00 67 ARG A N 18
ATOM 30497 C CA . ARG A 1 67 ? 35.364 -13.013 0.972 1.00 0.00 67 ARG A CA 18
ATOM 30498 C C . ARG A 1 67 ? 34.048 -13.017 1.746 1.00 0.00 67 ARG A C 18
ATOM 30499 O O . ARG A 1 67 ? 34.034 -13.193 2.964 1.00 0.00 67 ARG A O 18
ATOM 30520 N N . ALA A 1 68 ? 32.946 -12.822 1.030 1.00 0.00 68 ALA A N 18
ATOM 30521 C CA . ALA A 1 68 ? 31.626 -12.805 1.648 1.00 0.00 68 ALA A CA 18
ATOM 30522 C C . ALA A 1 68 ? 31.124 -14.220 1.910 1.00 0.00 68 ALA A C 18
ATOM 30523 O O . ALA A 1 68 ? 30.376 -14.460 2.859 1.00 0.00 68 ALA A O 18
ATOM 30530 N N . LEU A 1 69 ? 31.539 -15.156 1.063 1.00 0.00 69 LEU A N 18
ATOM 30531 C CA . LEU A 1 69 ? 31.130 -16.549 1.201 1.00 0.00 69 LEU A CA 18
ATOM 30532 C C . LEU A 1 69 ? 31.730 -17.170 2.459 1.00 0.00 69 LEU A C 18
ATOM 30533 O O . LEU A 1 69 ? 31.078 -17.956 3.147 1.00 0.00 69 LEU A O 18
ATOM 30549 N N . ARG A 1 70 ? 32.975 -16.811 2.754 1.00 0.00 70 ARG A N 18
ATOM 30550 C CA . ARG A 1 70 ? 33.662 -17.332 3.929 1.00 0.00 70 ARG A CA 18
ATOM 30551 C C . ARG A 1 70 ? 33.341 -16.494 5.163 1.00 0.00 70 ARG A C 18
ATOM 30552 O O . ARG A 1 70 ? 33.446 -16.970 6.294 1.00 0.00 70 ARG A O 18
ATOM 30573 N N . TYR A 1 71 ? 32.950 -15.245 4.938 1.00 0.00 71 TYR A N 18
ATOM 30574 C CA . TYR A 1 71 ? 32.616 -14.340 6.031 1.00 0.00 71 TYR A CA 18
ATOM 30575 C C . TYR A 1 71 ? 31.204 -14.604 6.545 1.00 0.00 71 TYR A C 18
ATOM 30576 O O . TYR A 1 71 ? 30.837 -14.169 7.637 1.00 0.00 71 TYR A O 18
ATOM 30594 N N . TYR A 1 72 ? 30.417 -15.321 5.750 1.00 0.00 72 TYR A N 18
ATOM 30595 C CA . TYR A 1 72 ? 29.044 -15.642 6.123 1.00 0.00 72 TYR A CA 18
ATOM 30596 C C . TYR A 1 72 ? 29.008 -16.771 7.148 1.00 0.00 72 TYR A C 18
ATOM 30597 O O . TYR A 1 72 ? 28.105 -16.838 7.983 1.00 0.00 72 TYR A O 18
ATOM 30615 N N . TYR A 1 73 ? 29.997 -17.655 7.080 1.00 0.00 73 TYR A N 18
ATOM 30616 C CA . TYR A 1 73 ? 30.079 -18.783 8.001 1.00 0.00 73 TYR A CA 18
ATOM 30617 C C . TYR A 1 73 ? 30.093 -18.304 9.449 1.00 0.00 73 TYR A C 18
ATOM 30618 O O . TYR A 1 73 ? 29.659 -19.015 10.355 1.00 0.00 73 TYR A O 18
ATOM 30636 N N . LYS A 1 74 ? 30.594 -17.091 9.659 1.00 0.00 74 LYS A N 18
ATOM 30637 C CA . LYS A 1 74 ? 30.665 -16.513 10.996 1.00 0.00 74 LYS A CA 18
ATOM 30638 C C . LYS A 1 74 ? 29.268 -16.243 11.546 1.00 0.00 74 LYS A C 18
ATOM 30639 O O . LYS A 1 74 ? 28.974 -16.550 12.702 1.00 0.00 74 LYS A O 18
ATOM 30658 N N . THR A 1 75 ? 28.409 -15.667 10.710 1.00 0.00 75 THR A N 18
ATOM 30659 C CA . THR A 1 75 ? 27.043 -15.356 11.113 1.00 0.00 75 THR A CA 18
ATOM 30660 C C . THR A 1 75 ? 26.128 -16.562 10.932 1.00 0.00 75 THR A C 18
ATOM 30661 O O . THR A 1 75 ? 25.080 -16.660 11.569 1.00 0.00 75 THR A O 18
ATOM 30672 N N . GLY A 1 76 ? 26.532 -17.480 10.058 1.00 0.00 76 GLY A N 18
ATOM 30673 C CA . GLY A 1 76 ? 25.737 -18.668 9.810 1.00 0.00 76 GLY A CA 18
ATOM 30674 C C . GLY A 1 76 ? 25.039 -18.628 8.465 1.00 0.00 76 GLY A C 18
ATOM 30675 O O . GLY A 1 76 ? 24.603 -19.660 7.953 1.00 0.00 76 GLY A O 18
ATOM 30679 N N . ILE A 1 77 ? 24.931 -17.434 7.891 1.00 0.00 77 ILE A N 18
ATOM 30680 C CA . ILE A 1 77 ? 24.280 -17.264 6.598 1.00 0.00 77 ILE A CA 18
ATOM 30681 C C . ILE A 1 77 ? 24.651 -18.394 5.644 1.00 0.00 77 ILE A C 18
ATOM 30682 O O . ILE A 1 77 ? 23.803 -18.906 4.911 1.00 0.00 77 ILE A O 18
ATOM 30698 N N . LEU A 1 78 ? 25.922 -18.780 5.658 1.00 0.00 78 LEU A N 18
ATOM 30699 C CA . LEU A 1 78 ? 26.406 -19.852 4.795 1.00 0.00 78 LEU A CA 18
ATOM 30700 C C . LEU A 1 78 ? 26.901 -21.034 5.621 1.00 0.00 78 LEU A C 18
ATOM 30701 O O . LEU A 1 78 ? 27.120 -20.913 6.825 1.00 0.00 78 LEU A O 18
ATOM 30717 N N . GLU A 1 79 ? 27.077 -22.176 4.963 1.00 0.00 79 GLU A N 18
ATOM 30718 C CA . GLU A 1 79 ? 27.549 -23.380 5.638 1.00 0.00 79 GLU A CA 18
ATOM 30719 C C . GLU A 1 79 ? 28.822 -23.907 4.983 1.00 0.00 79 GLU A C 18
ATOM 30720 O O . GLU A 1 79 ? 28.832 -24.239 3.797 1.00 0.00 79 GLU A O 18
ATOM 30732 N N . ARG A 1 80 ? 29.895 -23.981 5.764 1.00 0.00 80 ARG A N 18
ATOM 30733 C CA . ARG A 1 80 ? 31.175 -24.465 5.260 1.00 0.00 80 ARG A CA 18
ATOM 30734 C C . ARG A 1 80 ? 31.059 -25.909 4.780 1.00 0.00 80 ARG A C 18
ATOM 30735 O O . ARG A 1 80 ? 30.702 -26.803 5.547 1.00 0.00 80 ARG A O 18
ATOM 30756 N N . VAL A 1 81 ? 31.362 -26.129 3.504 1.00 0.00 81 VAL A N 18
ATOM 30757 C CA . VAL A 1 81 ? 31.292 -27.463 2.921 1.00 0.00 81 VAL A CA 18
ATOM 30758 C C . VAL A 1 81 ? 32.680 -27.976 2.553 1.00 0.00 81 VAL A C 18
ATOM 30759 O O . VAL A 1 81 ? 33.489 -27.247 1.978 1.00 0.00 81 VAL A O 18
ATOM 30772 N N . ASP A 1 82 ? 32.948 -29.233 2.887 1.00 0.00 82 ASP A N 18
ATOM 30773 C CA . ASP A 1 82 ? 34.238 -29.844 2.591 1.00 0.00 82 ASP A CA 18
ATOM 30774 C C . ASP A 1 82 ? 34.272 -30.375 1.161 1.00 0.00 82 ASP A C 18
ATOM 30775 O O . ASP A 1 82 ? 34.815 -31.448 0.899 1.00 0.00 82 ASP A O 18
ATOM 30784 N N . ARG A 1 83 ? 33.688 -29.616 0.239 1.00 0.00 83 ARG A N 18
ATOM 30785 C CA . ARG A 1 83 ? 33.649 -30.011 -1.163 1.00 0.00 83 ARG A CA 18
ATOM 30786 C C . ARG A 1 83 ? 34.359 -28.981 -2.038 1.00 0.00 83 ARG A C 18
ATOM 30787 O O . ARG A 1 83 ? 34.900 -27.994 -1.538 1.00 0.00 83 ARG A O 18
ATOM 30808 N N . ARG A 1 84 ? 34.352 -29.217 -3.346 1.00 0.00 84 ARG A N 18
ATOM 30809 C CA . ARG A 1 84 ? 34.996 -28.311 -4.289 1.00 0.00 84 ARG A CA 18
ATOM 30810 C C . ARG A 1 84 ? 33.967 -27.412 -4.968 1.00 0.00 84 ARG A C 18
ATOM 30811 O O . ARG A 1 84 ? 33.059 -27.892 -5.648 1.00 0.00 84 ARG A O 18
ATOM 30832 N N . LEU A 1 85 ? 34.114 -26.105 -4.777 1.00 0.00 85 LEU A N 18
ATOM 30833 C CA . LEU A 1 85 ? 33.197 -25.138 -5.370 1.00 0.00 85 LEU A CA 18
ATOM 30834 C C . LEU A 1 85 ? 31.748 -25.502 -5.065 1.00 0.00 85 LEU A C 18
ATOM 30835 O O . LEU A 1 85 ? 30.861 -25.315 -5.898 1.00 0.00 85 LEU A O 18
ATOM 30851 N N . VAL A 1 86 ? 31.515 -26.023 -3.864 1.00 0.00 86 VAL A N 18
ATOM 30852 C CA . VAL A 1 86 ? 30.172 -26.411 -3.447 1.00 0.00 86 VAL A CA 18
ATOM 30853 C C . VAL A 1 86 ? 29.799 -25.759 -2.120 1.00 0.00 86 VAL A C 18
ATOM 30854 O O . VAL A 1 86 ? 30.263 -26.177 -1.059 1.00 0.00 86 VAL A O 18
ATOM 30867 N N . TYR A 1 87 ? 28.958 -24.733 -2.187 1.00 0.00 87 TYR A N 18
ATOM 30868 C CA . TYR A 1 87 ? 28.524 -24.021 -0.991 1.00 0.00 87 TYR A CA 18
ATOM 30869 C C . TYR A 1 87 ? 27.102 -24.418 -0.608 1.00 0.00 87 TYR A C 18
ATOM 30870 O O . TYR A 1 87 ? 26.404 -25.089 -1.369 1.00 0.00 87 TYR A O 18
ATOM 30888 N N . LYS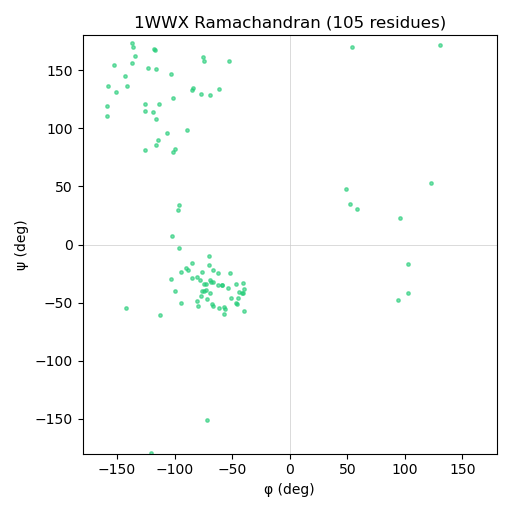 A 1 88 ? 26.677 -23.998 0.579 1.00 0.00 88 LYS A N 18
ATOM 30889 C CA . LYS A 1 88 ? 25.338 -24.307 1.067 1.00 0.00 88 LYS A CA 18
ATOM 30890 C C . LYS A 1 88 ? 24.844 -23.226 2.023 1.00 0.00 88 LYS A C 18
ATOM 30891 O O . LYS A 1 88 ? 25.563 -22.814 2.934 1.00 0.00 88 LYS A O 18
ATOM 30910 N N . PHE A 1 89 ? 23.614 -22.771 1.810 1.00 0.00 89 PHE A N 18
ATOM 30911 C CA . PHE A 1 89 ? 23.024 -21.738 2.653 1.00 0.00 89 PHE A CA 18
ATOM 30912 C C . PHE A 1 89 ? 22.669 -22.295 4.029 1.00 0.00 89 PHE A C 18
ATOM 30913 O O . PHE A 1 89 ? 22.047 -23.351 4.141 1.00 0.00 89 PHE A O 18
ATOM 30930 N N . GLY A 1 90 ? 23.071 -21.578 5.074 1.00 0.00 90 GLY A N 18
ATOM 30931 C CA . GLY A 1 90 ? 22.788 -22.016 6.428 1.00 0.00 90 GLY A CA 18
ATOM 30932 C C . GLY A 1 90 ? 21.358 -21.732 6.841 1.00 0.00 90 GLY A C 18
ATOM 30933 O O . GLY A 1 90 ? 20.455 -21.701 6.004 1.00 0.00 90 GLY A O 18
ATOM 30937 N N . LYS A 1 91 ? 21.148 -21.526 8.137 1.00 0.00 91 LYS A N 18
ATOM 30938 C CA . LYS A 1 91 ? 19.818 -21.243 8.662 1.00 0.00 91 LYS A CA 18
ATOM 30939 C C . LYS A 1 91 ? 19.580 -19.740 8.761 1.00 0.00 91 LYS A C 18
ATOM 30940 O O . LYS A 1 91 ? 18.438 -19.283 8.787 1.00 0.00 91 LYS A O 18
ATOM 30959 N N . ASN A 1 92 ? 20.666 -18.976 8.816 1.00 0.00 92 ASN A N 18
ATOM 30960 C CA . ASN A 1 92 ? 20.575 -17.523 8.911 1.00 0.00 92 ASN A CA 18
ATOM 30961 C C . ASN A 1 92 ? 19.918 -16.937 7.665 1.00 0.00 92 ASN A C 18
ATOM 30962 O O . ASN A 1 92 ? 19.230 -15.919 7.735 1.00 0.00 92 ASN A O 18
ATOM 30973 N N . ALA A 1 93 ? 20.134 -17.587 6.527 1.00 0.00 93 ALA A N 18
ATOM 30974 C CA . ALA A 1 93 ? 19.561 -17.132 5.266 1.00 0.00 93 ALA A CA 18
ATOM 30975 C C . ALA A 1 93 ? 18.120 -17.606 5.115 1.00 0.00 93 ALA A C 18
ATOM 30976 O O . ALA A 1 93 ? 17.814 -18.777 5.340 1.00 0.00 93 ALA A O 18
ATOM 30983 N N . HIS A 1 94 ? 17.237 -16.688 4.734 1.00 0.00 94 HIS A N 18
ATOM 30984 C CA . HIS A 1 94 ? 15.826 -17.012 4.554 1.00 0.00 94 HIS A CA 18
ATOM 30985 C C . HIS A 1 94 ? 15.365 -16.664 3.142 1.00 0.00 94 HIS A C 18
ATOM 30986 O O . HIS A 1 94 ? 15.647 -15.578 2.636 1.00 0.00 94 HIS A O 18
ATOM 31000 N N . GLY A 1 95 ? 14.655 -17.594 2.510 1.00 0.00 95 GLY A N 18
ATOM 31001 C CA . GLY A 1 95 ? 14.167 -17.366 1.162 1.00 0.00 95 GLY A CA 18
ATOM 31002 C C . GLY A 1 95 ? 14.065 -18.647 0.359 1.00 0.00 95 GLY A C 18
ATOM 31003 O O . GLY A 1 95 ? 13.073 -18.875 -0.335 1.00 0.00 95 GLY A O 18
ATOM 31007 N N . TRP A 1 96 ? 15.091 -19.484 0.450 1.00 0.00 96 TRP A N 18
ATOM 31008 C CA . TRP A 1 96 ? 15.113 -20.749 -0.277 1.00 0.00 96 TRP A CA 18
ATOM 31009 C C . TRP A 1 96 ? 14.371 -21.834 0.497 1.00 0.00 96 TRP A C 18
ATOM 31010 O O . TRP A 1 96 ? 13.452 -22.462 -0.027 1.00 0.00 96 TRP A O 18
ATOM 31031 N N . GLN A 1 97 ? 14.777 -22.047 1.744 1.00 0.00 97 GLN A N 18
ATOM 31032 C CA . GLN A 1 97 ? 14.149 -23.057 2.589 1.00 0.00 97 GLN A CA 18
ATOM 31033 C C . GLN A 1 97 ? 12.630 -22.929 2.553 1.00 0.00 97 GLN A C 18
ATOM 31034 O O . GLN A 1 97 ? 12.094 -21.829 2.421 1.00 0.00 97 GLN A O 18
ATOM 31048 N N . GLU A 1 98 ? 11.943 -24.061 2.670 1.00 0.00 98 GLU A N 18
ATOM 31049 C CA . GLU A 1 98 ? 10.485 -24.074 2.650 1.00 0.00 98 GLU A CA 18
ATOM 31050 C C . GLU A 1 98 ? 9.922 -24.190 4.064 1.00 0.00 98 GLU A C 18
ATOM 31051 O O . GLU A 1 98 ? 10.598 -24.666 4.975 1.00 0.00 98 GLU A O 18
ATOM 31063 N N . ASP A 1 99 ? 8.680 -23.750 4.237 1.00 0.00 99 ASP A N 18
ATOM 31064 C CA . ASP A 1 99 ? 8.025 -23.805 5.539 1.00 0.00 99 ASP A CA 18
ATOM 31065 C C . ASP A 1 99 ? 7.041 -24.969 5.604 1.00 0.00 99 ASP A C 18
ATOM 31066 O O . ASP A 1 99 ? 6.552 -25.441 4.578 1.00 0.00 99 ASP A O 18
ATOM 31075 N N . LYS A 1 100 ? 6.756 -25.429 6.818 1.00 0.00 100 LYS A N 18
ATOM 31076 C CA . LYS A 1 100 ? 5.831 -26.537 7.018 1.00 0.00 100 LYS A CA 18
ATOM 31077 C C . LYS A 1 100 ? 4.484 -26.036 7.530 1.00 0.00 100 LYS A C 18
ATOM 31078 O O . LYS A 1 100 ? 4.337 -24.863 7.875 1.00 0.00 100 LYS A O 18
ATOM 31097 N N . LEU A 1 101 ? 3.504 -26.932 7.578 1.00 0.00 101 LEU A N 18
ATOM 31098 C CA . LEU A 1 101 ? 2.169 -26.581 8.049 1.00 0.00 101 LEU A CA 18
ATOM 31099 C C . LEU A 1 101 ? 1.528 -25.536 7.142 1.00 0.00 101 LEU A C 18
ATOM 31100 O O . LEU A 1 101 ? 2.075 -24.451 6.945 1.00 0.00 101 LEU A O 18
ATOM 31116 N N . SER A 1 102 ? 0.365 -25.870 6.592 1.00 0.00 102 SER A N 18
ATOM 31117 C CA . SER A 1 102 ? -0.350 -24.961 5.704 1.00 0.00 102 SER A CA 18
ATOM 31118 C C . SER A 1 102 ? -1.733 -25.509 5.365 1.00 0.00 102 SER A C 18
ATOM 31119 O O . SER A 1 102 ? -2.750 -24.876 5.645 1.00 0.00 102 SER A O 18
ATOM 31127 N N . GLY A 1 103 ? -1.762 -26.692 4.758 1.00 0.00 103 GLY A N 18
ATOM 31128 C CA . GLY A 1 103 ? -3.024 -27.307 4.390 1.00 0.00 103 GLY A CA 18
ATOM 31129 C C . GLY A 1 103 ? -3.415 -27.012 2.955 1.00 0.00 103 GLY A C 18
ATOM 31130 O O . GLY A 1 103 ? -2.575 -26.694 2.113 1.00 0.00 103 GLY A O 18
ATOM 31134 N N . PRO A 1 104 ? -4.719 -27.118 2.660 1.00 0.00 104 PRO A N 18
ATOM 31135 C CA . PRO A 1 104 ? -5.250 -26.866 1.317 1.00 0.00 104 PRO A CA 18
ATOM 31136 C C . PRO A 1 104 ? -5.183 -25.391 0.935 1.00 0.00 104 PRO A C 18
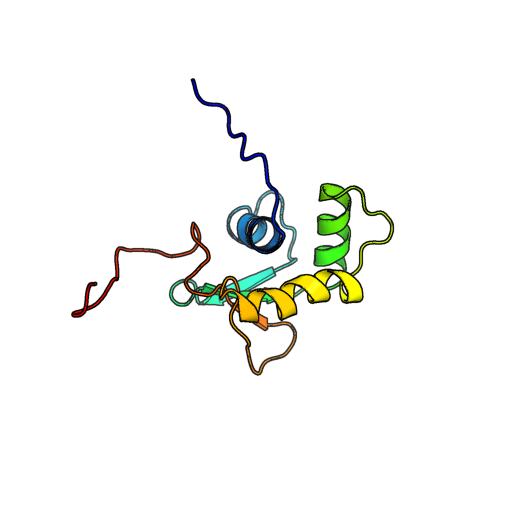ATOM 31137 O O . PRO A 1 104 ? -4.709 -24.560 1.710 1.00 0.00 104 PRO A O 18
ATOM 31148 N N . SER A 1 105 ? -5.661 -25.072 -0.263 1.00 0.00 105 SER A N 18
ATOM 31149 C CA . SER A 1 105 ? -5.653 -23.698 -0.749 1.00 0.00 105 SER A CA 18
ATOM 31150 C C . SER A 1 105 ? -6.708 -22.861 -0.032 1.00 0.00 105 SER A C 18
ATOM 31151 O O . SER A 1 105 ? -7.784 -23.356 0.306 1.00 0.00 105 SER A O 18
ATOM 31159 N N . SER A 1 106 ? -6.391 -21.591 0.198 1.00 0.00 106 SER A N 18
ATOM 31160 C CA . SER A 1 106 ? -7.310 -20.686 0.879 1.00 0.00 106 SER A CA 18
ATOM 31161 C C . SER A 1 106 ? -7.437 -19.368 0.120 1.00 0.00 106 SER A C 18
ATOM 31162 O O . SER A 1 106 ? -6.604 -18.474 0.262 1.00 0.00 106 SER A O 18
ATOM 31170 N N . GLY A 1 107 ? -8.487 -19.257 -0.688 1.00 0.00 107 GLY A N 18
ATOM 31171 C CA . GLY A 1 107 ? -8.705 -18.047 -1.459 1.00 0.00 107 GLY A CA 18
ATOM 31172 C C . GLY A 1 107 ? -8.765 -18.312 -2.950 1.00 0.00 107 GLY A C 18
ATOM 31173 O O . GLY A 1 107 ? -9.531 -17.673 -3.671 1.00 0.00 107 GLY A O 18
ATOM 31177 N N . GLY A 1 1 ? 10.017 -16.242 -2.432 1.00 0.00 1 GLY A N 19
ATOM 31178 C CA . GLY A 1 1 ? 9.338 -15.363 -1.498 1.00 0.00 1 GLY A CA 19
ATOM 31179 C C . GLY A 1 1 ? 9.073 -13.990 -2.082 1.00 0.00 1 GLY A C 19
ATOM 31180 O O . GLY A 1 1 ? 9.611 -13.640 -3.132 1.00 0.00 1 GLY A O 19
ATOM 31184 N N . SER A 1 2 ? 8.239 -13.210 -1.402 1.00 0.00 2 SER A N 19
ATOM 31185 C CA . SER A 1 2 ? 7.898 -11.869 -1.863 1.00 0.00 2 SER A CA 19
ATOM 31186 C C . SER A 1 2 ? 9.108 -10.944 -1.784 1.00 0.00 2 SER A C 19
ATOM 31187 O O . SER A 1 2 ? 9.573 -10.603 -0.696 1.00 0.00 2 SER A O 19
ATOM 31195 N N . SER A 1 3 ? 9.614 -10.541 -2.945 1.00 0.00 3 SER A N 19
ATOM 31196 C CA . SER A 1 3 ? 10.773 -9.658 -3.009 1.00 0.00 3 SER A CA 19
ATOM 31197 C C . SER A 1 3 ? 10.947 -9.091 -4.415 1.00 0.00 3 SER A C 19
ATOM 31198 O O . SER A 1 3 ? 10.967 -7.877 -4.609 1.00 0.00 3 SER A O 19
ATOM 31206 N N . GLY A 1 4 ? 11.073 -9.982 -5.394 1.00 0.00 4 GLY A N 19
ATOM 31207 C CA . GLY A 1 4 ? 11.244 -9.553 -6.770 1.00 0.00 4 GLY A CA 19
ATOM 31208 C C . GLY A 1 4 ? 12.292 -8.468 -6.913 1.00 0.00 4 GLY A C 19
ATOM 31209 O O . GLY A 1 4 ? 13.491 -8.746 -6.889 1.00 0.00 4 GLY A O 19
ATOM 31213 N N . SER A 1 5 ? 11.840 -7.227 -7.063 1.00 0.00 5 SER A N 19
ATOM 31214 C CA . SER A 1 5 ? 12.747 -6.096 -7.216 1.00 0.00 5 SER A CA 19
ATOM 31215 C C . SER A 1 5 ? 13.853 -6.141 -6.166 1.00 0.00 5 SER A C 19
ATOM 31216 O O . SER A 1 5 ? 13.600 -6.416 -4.993 1.00 0.00 5 SER A O 19
ATOM 31224 N N . SER A 1 6 ? 15.081 -5.868 -6.597 1.00 0.00 6 SER A N 19
ATOM 31225 C CA . SER A 1 6 ? 16.227 -5.880 -5.695 1.00 0.00 6 SER A CA 19
ATOM 31226 C C . SER A 1 6 ? 17.503 -5.489 -6.435 1.00 0.00 6 SER A C 19
ATOM 31227 O O . SER A 1 6 ? 17.792 -6.005 -7.514 1.00 0.00 6 SER A O 19
ATOM 31235 N N . GLY A 1 7 ? 18.265 -4.573 -5.844 1.00 0.00 7 GLY A N 19
ATOM 31236 C CA . GLY A 1 7 ? 19.501 -4.128 -6.459 1.00 0.00 7 GLY A CA 19
ATOM 31237 C C . GLY A 1 7 ? 20.716 -4.850 -5.910 1.00 0.00 7 GLY A C 19
ATOM 31238 O O . GLY A 1 7 ? 21.261 -5.743 -6.558 1.00 0.00 7 GLY A O 19
ATOM 31242 N N . SER A 1 8 ? 21.141 -4.461 -4.712 1.00 0.00 8 SER A N 19
ATOM 31243 C CA . SER A 1 8 ? 22.302 -5.074 -4.078 1.00 0.00 8 SER A CA 19
ATOM 31244 C C . SER A 1 8 ? 22.351 -4.735 -2.591 1.00 0.00 8 SER A C 19
ATOM 31245 O O . SER A 1 8 ? 22.287 -3.567 -2.207 1.00 0.00 8 SER A O 19
ATOM 31253 N N . SER A 1 9 ? 22.466 -5.765 -1.759 1.00 0.00 9 SER A N 19
ATOM 31254 C CA . SER A 1 9 ? 22.521 -5.578 -0.314 1.00 0.00 9 SER A CA 19
ATOM 31255 C C . SER A 1 9 ? 23.373 -6.659 0.343 1.00 0.00 9 SER A C 19
ATOM 31256 O O . SER A 1 9 ? 24.149 -6.384 1.258 1.00 0.00 9 SER A O 19
ATOM 31264 N N . HIS A 1 10 ? 23.223 -7.892 -0.132 1.00 0.00 10 HIS A N 19
ATOM 31265 C CA . HIS A 1 10 ? 23.979 -9.016 0.407 1.00 0.00 10 HIS A CA 19
ATOM 31266 C C . HIS A 1 10 ? 24.298 -10.031 -0.686 1.00 0.00 10 HIS A C 19
ATOM 31267 O O . HIS A 1 10 ? 23.414 -10.449 -1.436 1.00 0.00 10 HIS A O 19
ATOM 31281 N N . LEU A 1 11 ? 25.564 -10.424 -0.772 1.00 0.00 11 LEU A N 19
ATOM 31282 C CA . LEU A 1 11 ? 25.999 -11.390 -1.775 1.00 0.00 11 LEU A CA 19
ATOM 31283 C C . LEU A 1 11 ? 25.160 -12.662 -1.706 1.00 0.00 11 LEU A C 19
ATOM 31284 O O . LEU A 1 11 ? 24.545 -13.065 -2.693 1.00 0.00 11 LEU A O 19
ATOM 31300 N N . TRP A 1 12 ? 25.139 -13.287 -0.535 1.00 0.00 12 TRP A N 19
ATOM 31301 C CA . TRP A 1 12 ? 24.373 -14.513 -0.337 1.00 0.00 12 TRP A CA 19
ATOM 31302 C C . TRP A 1 12 ? 23.022 -14.430 -1.038 1.00 0.00 12 TRP A C 19
ATOM 31303 O O . TRP A 1 12 ? 22.561 -15.404 -1.631 1.00 0.00 12 TRP A O 19
ATOM 31324 N N . GLU A 1 13 ? 22.394 -13.260 -0.967 1.00 0.00 13 GLU A N 19
ATOM 31325 C CA . GLU A 1 13 ? 21.095 -13.053 -1.596 1.00 0.00 13 GLU A CA 19
ATOM 31326 C C . GLU A 1 13 ? 21.219 -13.064 -3.117 1.00 0.00 13 GLU A C 19
ATOM 31327 O O . GLU A 1 13 ? 20.377 -13.629 -3.815 1.00 0.00 13 GLU A O 19
ATOM 31339 N N . PHE A 1 14 ? 22.274 -12.435 -3.623 1.00 0.00 14 PHE A N 19
ATOM 31340 C CA . PHE A 1 14 ? 22.508 -12.371 -5.061 1.00 0.00 14 PHE A CA 19
ATOM 31341 C C . PHE A 1 14 ? 22.714 -13.767 -5.642 1.00 0.00 14 PHE A C 19
ATOM 31342 O O . PHE A 1 14 ? 21.979 -14.196 -6.532 1.00 0.00 14 PHE A O 19
ATOM 31359 N N . VAL A 1 15 ? 23.719 -14.472 -5.131 1.00 0.00 15 VAL A N 19
ATOM 31360 C CA . VAL A 1 15 ? 24.022 -15.819 -5.597 1.00 0.00 15 VAL A CA 19
ATOM 31361 C C . VAL A 1 15 ? 22.847 -16.761 -5.356 1.00 0.00 15 VAL A C 19
ATOM 31362 O O . VAL A 1 15 ? 22.701 -17.775 -6.039 1.00 0.00 15 VAL A O 19
ATOM 31375 N N . ARG A 1 16 ? 22.012 -16.419 -4.381 1.00 0.00 16 ARG A N 19
ATOM 31376 C CA . ARG A 1 16 ? 20.850 -17.235 -4.048 1.00 0.00 16 ARG A CA 19
ATOM 31377 C C . ARG A 1 16 ? 19.728 -17.020 -5.060 1.00 0.00 16 ARG A C 19
ATOM 31378 O O . ARG A 1 16 ? 19.068 -17.970 -5.480 1.00 0.00 16 ARG A O 19
ATOM 31399 N N . ASP A 1 17 ? 19.518 -15.766 -5.445 1.00 0.00 17 ASP A N 19
ATOM 31400 C CA . ASP A 1 17 ? 18.476 -15.426 -6.407 1.00 0.00 17 ASP A CA 19
ATOM 31401 C C . ASP A 1 17 ? 18.659 -16.207 -7.705 1.00 0.00 17 ASP A C 19
ATOM 31402 O O . ASP A 1 17 ? 17.708 -16.782 -8.236 1.00 0.00 17 ASP A O 19
ATOM 31411 N N . LEU A 1 18 ? 19.887 -16.223 -8.211 1.00 0.00 18 LEU A N 19
ATOM 31412 C CA . LEU A 1 18 ? 20.196 -16.933 -9.447 1.00 0.00 18 LEU A CA 19
ATOM 31413 C C . LEU A 1 18 ? 19.630 -18.349 -9.418 1.00 0.00 18 LEU A C 19
ATOM 31414 O O . LEU A 1 18 ? 19.030 -18.810 -10.390 1.00 0.00 18 LEU A O 19
ATOM 31430 N N . LEU A 1 19 ? 19.822 -19.035 -8.296 1.00 0.00 19 LEU A N 19
ATOM 31431 C CA . LEU A 1 19 ? 19.329 -20.398 -8.139 1.00 0.00 19 LEU A CA 19
ATOM 31432 C C . LEU A 1 19 ? 17.808 -20.442 -8.236 1.00 0.00 19 LEU A C 19
ATOM 31433 O O . LEU A 1 19 ? 17.235 -21.399 -8.758 1.00 0.00 19 LEU A O 19
ATOM 31449 N N . LEU A 1 20 ? 17.158 -19.398 -7.732 1.00 0.00 20 LEU A N 19
ATOM 31450 C CA . LEU A 1 20 ? 15.702 -19.315 -7.763 1.00 0.00 20 LEU A CA 19
ATOM 31451 C C . LEU A 1 20 ? 15.228 -18.513 -8.971 1.00 0.00 20 LEU A C 19
ATOM 31452 O O . LEU A 1 20 ? 14.028 -18.381 -9.209 1.00 0.00 20 LEU A O 19
ATOM 31468 N N . SER A 1 21 ? 16.179 -17.980 -9.731 1.00 0.00 21 SER A N 19
ATOM 31469 C CA . SER A 1 21 ? 15.860 -17.189 -10.913 1.00 0.00 21 SER A CA 19
ATOM 31470 C C . SER A 1 21 ? 16.565 -17.745 -12.146 1.00 0.00 21 SER A C 19
ATOM 31471 O O . SER A 1 21 ? 17.637 -17.287 -12.540 1.00 0.00 21 SER A O 19
ATOM 31479 N N . PRO A 1 22 ? 15.948 -18.759 -12.772 1.00 0.00 22 PRO A N 19
ATOM 31480 C CA . PRO A 1 22 ? 16.498 -19.401 -13.970 1.00 0.00 22 PRO A CA 19
ATOM 31481 C C . PRO A 1 22 ? 16.448 -18.489 -15.191 1.00 0.00 22 PRO A C 19
ATOM 31482 O O . PRO A 1 22 ? 16.941 -18.844 -16.261 1.00 0.00 22 PRO A O 19
ATOM 31493 N N . GLU A 1 23 ? 15.851 -17.314 -15.022 1.00 0.00 23 GLU A N 19
ATOM 31494 C CA . GLU A 1 23 ? 15.738 -16.351 -16.111 1.00 0.00 23 GLU A CA 19
ATOM 31495 C C . GLU A 1 23 ? 16.988 -15.481 -16.201 1.00 0.00 23 GLU A C 19
ATOM 31496 O O . GLU A 1 23 ? 17.329 -14.977 -17.270 1.00 0.00 23 GLU A O 19
ATOM 31508 N N . GLU A 1 24 ? 17.666 -15.311 -15.070 1.00 0.00 24 GLU A N 19
ATOM 31509 C CA . GLU A 1 24 ? 18.878 -14.501 -15.021 1.00 0.00 24 GLU A CA 19
ATOM 31510 C C . GLU A 1 24 ? 20.121 -15.385 -14.976 1.00 0.00 24 GLU A C 19
ATOM 31511 O O . GLU A 1 24 ? 21.082 -15.160 -15.710 1.00 0.00 24 GLU A O 19
ATOM 31523 N N . ASN A 1 25 ? 20.094 -16.390 -14.106 1.00 0.00 25 ASN A N 19
ATOM 31524 C CA . ASN A 1 25 ? 21.219 -17.306 -13.963 1.00 0.00 25 ASN A CA 19
ATOM 31525 C C . ASN A 1 25 ? 21.456 -18.084 -15.254 1.00 0.00 25 ASN A C 19
ATOM 31526 O O . ASN A 1 25 ? 20.553 -18.749 -15.764 1.00 0.00 25 ASN A O 19
ATOM 31537 N N . CYS A 1 26 ? 22.673 -17.995 -15.777 1.00 0.00 26 CYS A N 19
ATOM 31538 C CA . CYS A 1 26 ? 23.029 -18.689 -17.009 1.00 0.00 26 CYS A CA 19
ATOM 31539 C C . CYS A 1 26 ? 24.085 -19.758 -16.745 1.00 0.00 26 CYS A C 19
ATOM 31540 O O . CYS A 1 26 ? 25.284 -19.496 -16.830 1.00 0.00 26 CYS A O 19
ATOM 31548 N N . GLY A 1 27 ? 23.630 -20.965 -16.424 1.00 0.00 27 GLY A N 19
ATOM 31549 C CA . GLY A 1 27 ? 24.548 -22.056 -16.150 1.00 0.00 27 GLY A CA 19
ATOM 31550 C C . GLY A 1 27 ? 25.708 -21.630 -15.272 1.00 0.00 27 GLY A C 19
ATOM 31551 O O . GLY A 1 27 ? 26.836 -22.088 -15.458 1.00 0.00 27 GLY A O 19
ATOM 31555 N N . ILE A 1 28 ? 25.431 -20.752 -14.314 1.00 0.00 28 ILE A N 19
ATOM 31556 C CA . ILE A 1 28 ? 26.461 -20.265 -13.404 1.00 0.00 28 ILE A CA 19
ATOM 31557 C C . ILE A 1 28 ? 26.490 -21.083 -12.118 1.00 0.00 28 ILE A C 19
ATOM 31558 O O . ILE A 1 28 ? 27.544 -21.264 -11.508 1.00 0.00 28 ILE A O 19
ATOM 31574 N N . LEU A 1 29 ? 25.326 -21.577 -11.711 1.00 0.00 29 LEU A N 19
ATOM 31575 C CA . LEU A 1 29 ? 25.217 -22.378 -10.497 1.00 0.00 29 LEU A CA 19
ATOM 31576 C C . LEU A 1 29 ? 24.380 -23.629 -10.744 1.00 0.00 29 LEU A C 19
ATOM 31577 O O . LEU A 1 29 ? 23.755 -23.772 -11.795 1.00 0.00 29 LEU A O 19
ATOM 31593 N N . GLU A 1 30 ? 24.371 -24.532 -9.768 1.00 0.00 30 GLU A N 19
ATOM 31594 C CA . GLU A 1 30 ? 23.609 -25.770 -9.880 1.00 0.00 30 GLU A CA 19
ATOM 31595 C C . GLU A 1 30 ? 23.044 -26.186 -8.524 1.00 0.00 30 GLU A C 19
ATOM 31596 O O . GLU A 1 30 ? 23.673 -25.974 -7.487 1.00 0.00 30 GLU A O 19
ATOM 31608 N N . TRP A 1 31 ? 21.856 -26.778 -8.541 1.00 0.00 31 TRP A N 19
ATOM 31609 C CA . TRP A 1 31 ? 21.206 -27.223 -7.314 1.00 0.00 31 TRP A CA 19
ATOM 31610 C C . TRP A 1 31 ? 21.597 -28.659 -6.981 1.00 0.00 31 TRP A C 19
ATOM 31611 O O . TRP A 1 31 ? 21.111 -29.603 -7.602 1.00 0.00 31 TRP A O 19
ATOM 31632 N N . GLU A 1 32 ? 22.477 -28.815 -5.997 1.00 0.00 32 GLU A N 19
ATOM 31633 C CA . GLU A 1 32 ? 22.933 -30.137 -5.583 1.00 0.00 32 GLU A CA 19
ATOM 31634 C C . GLU A 1 32 ? 21.922 -30.792 -4.646 1.00 0.00 32 GLU A C 19
ATOM 31635 O O . GLU A 1 32 ? 21.682 -31.997 -4.719 1.00 0.00 32 GLU A O 19
ATOM 31647 N N . ASP A 1 33 ? 21.335 -29.989 -3.765 1.00 0.00 33 ASP A N 19
ATOM 31648 C CA . ASP A 1 33 ? 20.350 -30.489 -2.813 1.00 0.00 33 ASP A CA 19
ATOM 31649 C C . ASP A 1 33 ? 19.378 -29.386 -2.407 1.00 0.00 33 ASP A C 19
ATOM 31650 O O . ASP A 1 33 ? 19.719 -28.502 -1.621 1.00 0.00 33 ASP A O 19
ATOM 31659 N N . ARG A 1 34 ? 18.166 -29.443 -2.950 1.00 0.00 34 ARG A N 19
ATOM 31660 C CA . ARG A 1 34 ? 17.145 -28.448 -2.647 1.00 0.00 34 ARG A CA 19
ATOM 31661 C C . ARG A 1 34 ? 16.682 -28.568 -1.198 1.00 0.00 34 ARG A C 19
ATOM 31662 O O . ARG A 1 34 ? 16.209 -27.598 -0.606 1.00 0.00 34 ARG A O 19
ATOM 31683 N N . GLU A 1 35 ? 16.822 -29.764 -0.634 1.00 0.00 35 GLU A N 19
ATOM 31684 C CA . GLU A 1 35 ? 16.417 -30.009 0.745 1.00 0.00 35 GLU A CA 19
ATOM 31685 C C . GLU A 1 35 ? 17.368 -29.324 1.722 1.00 0.00 35 GLU A C 19
ATOM 31686 O O . GLU A 1 35 ? 16.937 -28.599 2.617 1.00 0.00 35 GLU A O 19
ATOM 31698 N N . GLN A 1 36 ? 18.663 -29.561 1.542 1.00 0.00 36 GLN A N 19
ATOM 31699 C CA . GLN A 1 36 ? 19.675 -28.969 2.408 1.00 0.00 36 GLN A CA 19
ATOM 31700 C C . GLN A 1 36 ? 20.123 -27.612 1.873 1.00 0.00 36 GLN A C 19
ATOM 31701 O O . GLN A 1 36 ? 20.729 -26.819 2.592 1.00 0.00 36 GLN A O 19
ATOM 31715 N N . GLY A 1 37 ? 19.820 -27.352 0.605 1.00 0.00 37 GLY A N 19
ATOM 31716 C CA . GLY A 1 37 ? 20.199 -26.091 -0.005 1.00 0.00 37 GLY A CA 19
ATOM 31717 C C . GLY A 1 37 ? 21.608 -26.118 -0.563 1.00 0.00 37 GLY A C 19
ATOM 31718 O O . GLY A 1 37 ? 22.297 -25.097 -0.576 1.00 0.00 37 GLY A O 19
ATOM 31722 N N . ILE A 1 38 ? 22.038 -27.287 -1.024 1.00 0.00 38 ILE A N 19
ATOM 31723 C CA . ILE A 1 38 ? 23.375 -27.442 -1.586 1.00 0.00 38 ILE A CA 19
ATOM 31724 C C . ILE A 1 38 ? 23.435 -26.912 -3.014 1.00 0.00 38 ILE A C 19
ATOM 31725 O O . ILE A 1 38 ? 22.633 -27.297 -3.865 1.00 0.00 38 ILE A O 19
ATOM 31741 N N . PHE A 1 39 ? 24.394 -26.028 -3.272 1.00 0.00 39 PHE A N 19
ATOM 31742 C CA . PHE A 1 39 ? 24.560 -25.446 -4.598 1.00 0.00 39 PHE A CA 19
ATOM 31743 C C . PHE A 1 39 ? 26.036 -25.377 -4.980 1.00 0.00 39 PHE A C 19
ATOM 31744 O O . PHE A 1 39 ? 26.901 -25.184 -4.126 1.00 0.00 39 PHE A O 19
ATOM 31761 N N . ARG A 1 40 ? 26.315 -25.537 -6.270 1.00 0.00 40 ARG A N 19
ATOM 31762 C CA . ARG A 1 40 ? 27.686 -25.494 -6.766 1.00 0.00 40 ARG A CA 19
ATOM 31763 C C . ARG A 1 40 ? 27.887 -24.311 -7.708 1.00 0.00 40 ARG A C 19
ATOM 31764 O O . ARG A 1 40 ? 26.962 -23.894 -8.405 1.00 0.00 40 ARG A O 19
ATOM 31785 N N . VAL A 1 41 ? 29.102 -23.772 -7.722 1.00 0.00 41 VAL A N 19
ATOM 31786 C CA . VAL A 1 41 ? 29.425 -22.637 -8.579 1.00 0.00 41 VAL A CA 19
ATOM 31787 C C . VAL A 1 41 ? 30.074 -23.098 -9.879 1.00 0.00 41 VAL A C 19
ATOM 31788 O O . VAL A 1 41 ? 31.294 -23.047 -10.029 1.00 0.00 41 VAL A O 19
ATOM 31801 N N . VAL A 1 42 ? 29.248 -23.546 -10.819 1.00 0.00 42 VAL A N 19
ATOM 31802 C CA . VAL A 1 42 ? 29.740 -24.014 -12.110 1.00 0.00 42 VAL A CA 19
ATOM 31803 C C . VAL A 1 42 ? 30.697 -23.004 -12.732 1.00 0.00 42 VAL A C 19
ATOM 31804 O O . VAL A 1 42 ? 31.814 -23.347 -13.121 1.00 0.00 42 VAL A O 19
ATOM 31817 N N . LYS A 1 43 ? 30.253 -21.755 -12.823 1.00 0.00 43 LYS A N 19
ATOM 31818 C CA . LYS A 1 43 ? 31.070 -20.692 -13.396 1.00 0.00 43 LYS A CA 19
ATOM 31819 C C . LYS A 1 43 ? 31.517 -19.708 -12.320 1.00 0.00 43 LYS A C 19
ATOM 31820 O O . LYS A 1 43 ? 30.820 -18.738 -12.023 1.00 0.00 43 LYS A O 19
ATOM 31839 N N . SER A 1 44 ? 32.685 -19.965 -11.739 1.00 0.00 44 SER A N 19
ATOM 31840 C CA . SER A 1 44 ? 33.224 -19.103 -10.693 1.00 0.00 44 SER A CA 19
ATOM 31841 C C . SER A 1 44 ? 33.599 -17.735 -11.256 1.00 0.00 44 SER A C 19
ATOM 31842 O O . SER A 1 44 ? 33.604 -16.737 -10.537 1.00 0.00 44 SER A O 19
ATOM 31850 N N . GLU A 1 45 ? 33.913 -17.700 -12.547 1.00 0.00 45 GLU A N 19
ATOM 31851 C CA . GLU A 1 45 ? 34.290 -16.455 -13.207 1.00 0.00 45 GLU A CA 19
ATOM 31852 C C . GLU A 1 45 ? 33.062 -15.596 -13.491 1.00 0.00 45 GLU A C 19
ATOM 31853 O O . GLU A 1 45 ? 33.105 -14.372 -13.368 1.00 0.00 45 GLU A O 19
ATOM 31865 N N . ALA A 1 46 ? 31.968 -16.247 -13.874 1.00 0.00 46 ALA A N 19
ATOM 31866 C CA . ALA A 1 46 ? 30.727 -15.544 -14.175 1.00 0.00 46 ALA A CA 19
ATOM 31867 C C . ALA A 1 46 ? 29.996 -15.148 -12.896 1.00 0.00 46 ALA A C 19
ATOM 31868 O O . ALA A 1 46 ? 29.286 -14.142 -12.860 1.00 0.00 46 ALA A O 19
ATOM 31875 N N . LEU A 1 47 ? 30.173 -15.945 -11.848 1.00 0.00 47 LEU A N 19
ATOM 31876 C CA . LEU A 1 47 ? 29.530 -15.678 -10.566 1.00 0.00 47 LEU A CA 19
ATOM 31877 C C . LEU A 1 47 ? 29.993 -14.344 -9.992 1.00 0.00 47 LEU A C 19
ATOM 31878 O O . LEU A 1 47 ? 29.186 -13.553 -9.503 1.00 0.00 47 LEU A O 19
ATOM 31894 N N . ALA A 1 48 ? 31.298 -14.099 -10.056 1.00 0.00 48 ALA A N 19
ATOM 31895 C CA . ALA A 1 48 ? 31.868 -12.858 -9.546 1.00 0.00 48 ALA A CA 19
ATOM 31896 C C . ALA A 1 48 ? 31.561 -11.689 -10.477 1.00 0.00 48 ALA A C 19
ATOM 31897 O O . ALA A 1 48 ? 31.155 -10.616 -10.030 1.00 0.00 48 ALA A O 19
ATOM 31904 N N . LYS A 1 49 ? 31.757 -11.904 -11.773 1.00 0.00 49 LYS A N 19
ATOM 31905 C CA . LYS A 1 49 ? 31.501 -10.869 -12.768 1.00 0.00 49 LYS A CA 19
ATOM 31906 C C . LYS A 1 49 ? 30.106 -10.278 -12.591 1.00 0.00 49 LYS A C 19
ATOM 31907 O O . LYS A 1 49 ? 29.933 -9.060 -12.600 1.00 0.00 49 LYS A O 19
ATOM 31926 N N . MET A 1 50 ? 29.115 -11.149 -12.429 1.00 0.00 50 MET A N 19
ATOM 31927 C CA . MET A 1 50 ? 27.736 -10.711 -12.247 1.00 0.00 50 MET A CA 19
ATOM 31928 C C . MET A 1 50 ? 27.572 -9.967 -10.925 1.00 0.00 50 MET A C 19
ATOM 31929 O O . MET A 1 50 ? 26.999 -8.878 -10.882 1.00 0.00 50 MET A O 19
ATOM 31943 N N . TRP A 1 51 ? 28.077 -10.562 -9.850 1.00 0.00 51 TRP A N 19
ATOM 31944 C CA . TRP A 1 51 ? 27.985 -9.954 -8.527 1.00 0.00 51 TRP A CA 19
ATOM 31945 C C . TRP A 1 51 ? 28.495 -8.518 -8.551 1.00 0.00 51 TRP A C 19
ATOM 31946 O O . TRP A 1 51 ? 27.790 -7.592 -8.152 1.00 0.00 51 TRP A O 19
ATOM 31967 N N . GLY A 1 52 ? 29.726 -8.339 -9.022 1.00 0.00 52 GLY A N 19
ATOM 31968 C CA . GLY A 1 52 ? 30.309 -7.011 -9.088 1.00 0.00 52 GLY A CA 19
ATOM 31969 C C . GLY A 1 52 ? 29.372 -5.998 -9.715 1.00 0.00 52 GLY A C 19
ATOM 31970 O O . GLY A 1 52 ? 29.232 -4.882 -9.215 1.00 0.00 52 GLY A O 19
ATOM 31974 N N . GLN A 1 53 ? 28.731 -6.386 -10.813 1.00 0.00 53 GLN A N 19
ATOM 31975 C CA . GLN A 1 53 ? 27.805 -5.501 -11.509 1.00 0.00 53 GLN A CA 19
ATOM 31976 C C . GLN A 1 53 ? 26.768 -4.931 -10.546 1.00 0.00 53 GLN A C 19
ATOM 31977 O O . GLN A 1 53 ? 26.296 -3.808 -10.721 1.00 0.00 53 GLN A O 19
ATOM 31991 N N . ARG A 1 54 ? 26.419 -5.714 -9.531 1.00 0.00 54 ARG A N 19
ATOM 31992 C CA . ARG A 1 54 ? 25.437 -5.287 -8.541 1.00 0.00 54 ARG A CA 19
ATOM 31993 C C . ARG A 1 54 ? 26.027 -4.234 -7.608 1.00 0.00 54 ARG A C 19
ATOM 31994 O O . ARG A 1 54 ? 25.341 -3.298 -7.197 1.00 0.00 54 ARG A O 19
ATOM 32015 N N . LYS A 1 55 ? 27.303 -4.395 -7.275 1.00 0.00 55 LYS A N 19
ATOM 32016 C CA . LYS A 1 55 ? 27.988 -3.459 -6.391 1.00 0.00 55 LYS A CA 19
ATOM 32017 C C . LYS A 1 55 ? 28.751 -2.411 -7.194 1.00 0.00 55 LYS A C 19
ATOM 32018 O O . LYS A 1 55 ? 29.519 -1.625 -6.638 1.00 0.00 55 LYS A O 19
ATOM 32037 N N . LYS A 1 56 ? 28.535 -2.403 -8.505 1.00 0.00 56 LYS A N 19
ATOM 32038 C CA . LYS A 1 56 ? 29.199 -1.450 -9.386 1.00 0.00 56 LYS A CA 19
ATOM 32039 C C . LYS A 1 56 ? 30.659 -1.263 -8.983 1.00 0.00 56 LYS A C 19
ATOM 32040 O O . LYS A 1 56 ? 31.137 -0.138 -8.850 1.00 0.00 56 LYS A O 19
ATOM 32059 N N . ASN A 1 57 ? 31.362 -2.375 -8.791 1.00 0.00 57 ASN A N 19
ATOM 32060 C CA . ASN A 1 57 ? 32.767 -2.333 -8.404 1.00 0.00 57 ASN A CA 19
ATOM 32061 C C . ASN A 1 57 ? 33.671 -2.382 -9.632 1.00 0.00 57 ASN A C 19
ATOM 32062 O O . ASN A 1 57 ? 34.643 -1.633 -9.730 1.00 0.00 57 ASN A O 19
ATOM 32073 N N . ASP A 1 58 ? 33.343 -3.268 -10.566 1.00 0.00 58 ASP A N 19
ATOM 32074 C CA . ASP A 1 58 ? 34.124 -3.414 -11.789 1.00 0.00 58 ASP A CA 19
ATOM 32075 C C . ASP A 1 58 ? 35.326 -4.325 -11.561 1.00 0.00 58 ASP A C 19
ATOM 32076 O O . ASP A 1 58 ? 35.735 -5.066 -12.455 1.00 0.00 58 ASP A O 19
ATOM 32085 N N . ARG A 1 59 ? 35.889 -4.264 -10.358 1.00 0.00 59 ARG A N 19
ATOM 32086 C CA . ARG A 1 59 ? 37.046 -5.081 -10.013 1.00 0.00 59 ARG A CA 19
ATOM 32087 C C . ARG A 1 59 ? 36.632 -6.275 -9.158 1.00 0.00 59 ARG A C 19
ATOM 32088 O O . ARG A 1 59 ? 37.372 -6.704 -8.273 1.00 0.00 59 ARG A O 19
ATOM 32109 N N . MET A 1 60 ? 35.445 -6.808 -9.430 1.00 0.00 60 MET A N 19
ATOM 32110 C CA . MET A 1 60 ? 34.933 -7.953 -8.686 1.00 0.00 60 MET A CA 19
ATOM 32111 C C . MET A 1 60 ? 35.413 -9.262 -9.305 1.00 0.00 60 MET A C 19
ATOM 32112 O O . MET A 1 60 ? 35.345 -9.447 -10.521 1.00 0.00 60 MET A O 19
ATOM 32126 N N . THR A 1 61 ? 35.898 -10.168 -8.461 1.00 0.00 61 THR A N 19
ATOM 32127 C CA . THR A 1 61 ? 36.390 -11.458 -8.926 1.00 0.00 61 THR A CA 19
ATOM 32128 C C . THR A 1 61 ? 36.178 -12.539 -7.872 1.00 0.00 61 THR A C 19
ATOM 32129 O O . THR A 1 61 ? 36.249 -12.272 -6.672 1.00 0.00 61 THR A O 19
ATOM 32140 N N . TYR A 1 62 ? 35.919 -13.760 -8.327 1.00 0.00 62 TYR A N 19
ATOM 32141 C CA . TYR A 1 62 ? 35.696 -14.882 -7.423 1.00 0.00 62 TYR A CA 19
ATOM 32142 C C . TYR A 1 62 ? 36.627 -14.803 -6.217 1.00 0.00 62 TYR A C 19
ATOM 32143 O O . TYR A 1 62 ? 36.188 -14.915 -5.073 1.00 0.00 62 TYR A O 19
ATOM 32161 N N . GLU A 1 63 ? 37.915 -14.607 -6.483 1.00 0.00 63 GLU A N 19
ATOM 32162 C CA . GLU A 1 63 ? 38.908 -14.514 -5.420 1.00 0.00 63 GLU A CA 19
ATOM 32163 C C . GLU A 1 63 ? 38.445 -13.557 -4.325 1.00 0.00 63 GLU A C 19
ATOM 32164 O O . GLU A 1 63 ? 38.609 -13.829 -3.136 1.00 0.00 63 GLU A O 19
ATOM 32176 N N . LYS A 1 64 ? 37.865 -12.434 -4.736 1.00 0.00 64 LYS A N 19
ATOM 32177 C CA . LYS A 1 64 ? 37.377 -11.435 -3.792 1.00 0.00 64 LYS A CA 19
ATOM 32178 C C . LYS A 1 64 ? 35.999 -11.816 -3.262 1.00 0.00 64 LYS A C 19
ATOM 32179 O O . LYS A 1 64 ? 35.758 -11.788 -2.054 1.00 0.00 64 LYS A O 19
ATOM 32198 N N . LEU A 1 65 ? 35.098 -12.172 -4.171 1.00 0.00 65 LEU A N 19
ATOM 32199 C CA . LEU A 1 65 ? 33.743 -12.561 -3.794 1.00 0.00 65 LEU A CA 19
ATOM 32200 C C . LEU A 1 65 ? 33.765 -13.591 -2.669 1.00 0.00 65 LEU A C 19
ATOM 32201 O O . LEU A 1 65 ? 33.098 -13.424 -1.648 1.00 0.00 65 LEU A O 19
ATOM 32217 N N . SER A 1 66 ? 34.538 -14.655 -2.862 1.00 0.00 66 SER A N 19
ATOM 32218 C CA . SER A 1 66 ? 34.646 -15.712 -1.864 1.00 0.00 66 SER A CA 19
ATOM 32219 C C . SER A 1 66 ? 34.788 -15.125 -0.463 1.00 0.00 66 SER A C 19
ATOM 32220 O O . SER A 1 66 ? 34.236 -15.655 0.502 1.00 0.00 66 SER A O 19
ATOM 32228 N N . ARG A 1 67 ? 35.530 -14.028 -0.360 1.00 0.00 67 ARG A N 19
ATOM 32229 C CA . ARG A 1 67 ? 35.746 -13.369 0.922 1.00 0.00 67 ARG A CA 19
ATOM 32230 C C . ARG A 1 67 ? 34.450 -13.304 1.725 1.00 0.00 67 ARG A C 19
ATOM 32231 O O . ARG A 1 67 ? 34.454 -13.477 2.943 1.00 0.00 67 ARG A O 19
ATOM 32252 N N . ALA A 1 68 ? 33.343 -13.054 1.033 1.00 0.00 68 ALA A N 19
ATOM 32253 C CA . ALA A 1 68 ? 32.040 -12.968 1.681 1.00 0.00 68 ALA A CA 19
ATOM 32254 C C . ALA A 1 68 ? 31.484 -14.355 1.982 1.00 0.00 68 ALA A C 19
ATOM 32255 O O . ALA A 1 68 ? 30.735 -14.540 2.942 1.00 0.00 68 ALA A O 19
ATOM 32262 N N . LEU A 1 69 ? 31.854 -15.328 1.156 1.00 0.00 69 LEU A N 19
ATOM 32263 C CA . LEU A 1 69 ? 31.392 -16.700 1.334 1.00 0.00 69 LEU A CA 19
ATOM 32264 C C . LEU A 1 69 ? 31.960 -17.305 2.613 1.00 0.00 69 LEU A C 19
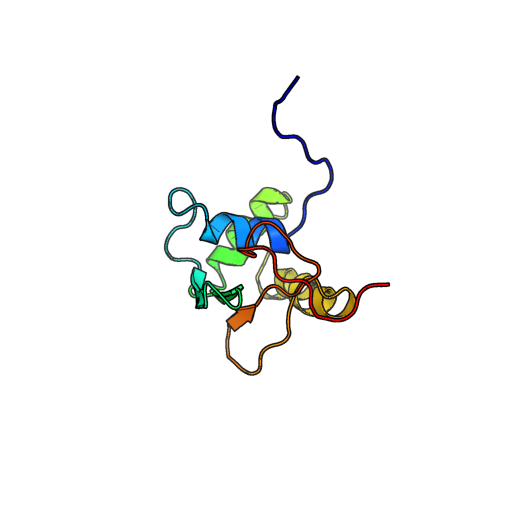ATOM 32265 O O . LEU A 1 69 ? 31.307 -18.113 3.273 1.00 0.00 69 LEU A O 19
ATOM 32281 N N . ARG A 1 70 ? 33.180 -16.907 2.959 1.00 0.00 70 ARG A N 19
ATOM 32282 C CA . ARG A 1 70 ? 33.836 -17.409 4.160 1.00 0.00 70 ARG A CA 19
ATOM 32283 C C . ARG A 1 70 ? 33.450 -16.577 5.379 1.00 0.00 70 ARG A C 19
ATOM 32284 O O . ARG A 1 70 ? 33.553 -17.038 6.516 1.00 0.00 70 ARG A O 19
ATOM 32305 N N . TYR A 1 71 ? 33.006 -15.349 5.134 1.00 0.00 71 TYR A N 19
ATOM 32306 C CA . TYR A 1 71 ? 32.608 -14.451 6.211 1.00 0.00 71 TYR A CA 19
ATOM 32307 C C . TYR A 1 71 ? 31.163 -14.710 6.629 1.00 0.00 71 TYR A C 19
ATOM 32308 O O . TYR A 1 71 ? 30.749 -14.347 7.731 1.00 0.00 71 TYR A O 19
ATOM 32326 N N . TYR A 1 72 ? 30.401 -15.340 5.742 1.00 0.00 72 TYR A N 19
ATOM 32327 C CA . TYR A 1 72 ? 29.003 -15.646 6.016 1.00 0.00 72 TYR A CA 19
ATOM 32328 C C . TYR A 1 72 ? 28.881 -16.797 7.010 1.00 0.00 72 TYR A C 19
ATOM 32329 O O . TYR A 1 72 ? 27.842 -16.977 7.645 1.00 0.00 72 TYR A O 19
ATOM 32347 N N . TYR A 1 73 ? 29.952 -17.573 7.140 1.00 0.00 73 TYR A N 19
ATOM 32348 C CA . TYR A 1 73 ? 29.967 -18.708 8.054 1.00 0.00 73 TYR A CA 19
ATOM 32349 C C . TYR A 1 73 ? 29.835 -18.243 9.502 1.00 0.00 73 TYR A C 19
ATOM 32350 O O . TYR A 1 73 ? 29.395 -18.996 10.371 1.00 0.00 73 TYR A O 19
ATOM 32368 N N . LYS A 1 74 ? 30.219 -16.996 9.753 1.00 0.00 74 LYS A N 19
ATOM 32369 C CA . LYS A 1 74 ? 30.143 -16.427 11.093 1.00 0.00 74 LYS A CA 19
ATOM 32370 C C . LYS A 1 74 ? 28.708 -16.047 11.442 1.00 0.00 74 LYS A C 19
ATOM 32371 O O . LYS A 1 74 ? 28.216 -16.362 12.527 1.00 0.00 74 LYS A O 19
ATOM 32390 N N . THR A 1 75 ? 28.038 -15.368 10.516 1.00 0.00 75 THR A N 19
ATOM 32391 C CA . THR A 1 75 ? 26.659 -14.945 10.725 1.00 0.00 75 THR A CA 19
ATOM 32392 C C . THR A 1 75 ? 25.693 -16.110 10.542 1.00 0.00 75 THR A C 19
ATOM 32393 O O . THR A 1 75 ? 24.535 -16.039 10.951 1.00 0.00 75 THR A O 19
ATOM 32404 N N . GLY A 1 76 ? 26.177 -17.183 9.923 1.00 0.00 76 GLY A N 19
ATOM 32405 C CA . GLY A 1 76 ? 25.342 -18.348 9.696 1.00 0.00 76 GLY A CA 19
ATOM 32406 C C . GLY A 1 76 ? 24.681 -18.331 8.332 1.00 0.00 76 GLY A C 19
ATOM 32407 O O . GLY A 1 76 ? 24.026 -19.298 7.941 1.00 0.00 76 GLY A O 19
ATOM 32411 N N . ILE A 1 77 ? 24.853 -17.231 7.607 1.00 0.00 77 ILE A N 19
ATOM 32412 C CA . ILE A 1 77 ? 24.267 -17.094 6.279 1.00 0.00 77 ILE A CA 19
ATOM 32413 C C . ILE A 1 77 ? 24.662 -18.261 5.381 1.00 0.00 77 ILE A C 19
ATOM 32414 O O . ILE A 1 77 ? 23.837 -18.790 4.634 1.00 0.00 77 ILE A O 19
ATOM 32430 N N . LEU A 1 78 ? 25.926 -18.659 5.459 1.00 0.00 78 LEU A N 19
ATOM 32431 C CA . LEU A 1 78 ? 26.431 -19.766 4.654 1.00 0.00 78 LEU A CA 19
ATOM 32432 C C . LEU A 1 78 ? 26.858 -20.933 5.539 1.00 0.00 78 LEU A C 19
ATOM 32433 O O . LEU A 1 78 ? 26.987 -20.787 6.754 1.00 0.00 78 LEU A O 19
ATOM 32449 N N . GLU A 1 79 ? 27.076 -22.089 4.921 1.00 0.00 79 GLU A N 19
ATOM 32450 C CA . GLU A 1 79 ? 27.490 -23.280 5.654 1.00 0.00 79 GLU A CA 19
ATOM 32451 C C . GLU A 1 79 ? 28.778 -23.857 5.072 1.00 0.00 79 GLU A C 19
ATOM 32452 O O . GLU A 1 79 ? 28.843 -24.186 3.888 1.00 0.00 79 GLU A O 19
ATOM 32464 N N . ARG A 1 80 ? 29.799 -23.976 5.914 1.00 0.00 80 ARG A N 19
ATOM 32465 C CA . ARG A 1 80 ? 31.085 -24.510 5.484 1.00 0.00 80 ARG A CA 19
ATOM 32466 C C . ARG A 1 80 ? 30.909 -25.855 4.786 1.00 0.00 80 ARG A C 19
ATOM 32467 O O . ARG A 1 80 ? 30.191 -26.730 5.271 1.00 0.00 80 ARG A O 19
ATOM 32488 N N . VAL A 1 81 ? 31.569 -26.014 3.643 1.00 0.00 81 VAL A N 19
ATOM 32489 C CA . VAL A 1 81 ? 31.486 -27.252 2.877 1.00 0.00 81 VAL A CA 19
ATOM 32490 C C . VAL A 1 81 ? 32.874 -27.805 2.575 1.00 0.00 81 VAL A C 19
ATOM 32491 O O . VAL A 1 81 ? 33.786 -27.060 2.216 1.00 0.00 81 VAL A O 19
ATOM 32504 N N . ASP A 1 82 ? 33.027 -29.117 2.722 1.00 0.00 82 ASP A N 19
ATOM 32505 C CA . ASP A 1 82 ? 34.304 -29.771 2.463 1.00 0.00 82 ASP A CA 19
ATOM 32506 C C . ASP A 1 82 ? 34.346 -30.340 1.048 1.00 0.00 82 ASP A C 19
ATOM 32507 O O . ASP A 1 82 ? 34.981 -31.365 0.799 1.00 0.00 82 ASP A O 19
ATOM 32516 N N . ARG A 1 83 ? 33.664 -29.670 0.126 1.00 0.00 83 ARG A N 19
ATOM 32517 C CA . ARG A 1 83 ? 33.621 -30.110 -1.264 1.00 0.00 83 ARG A CA 19
ATOM 32518 C C . ARG A 1 83 ? 34.265 -29.075 -2.182 1.00 0.00 83 ARG A C 19
ATOM 32519 O O . ARG A 1 83 ? 34.700 -28.016 -1.731 1.00 0.00 83 ARG A O 19
ATOM 32540 N N . ARG A 1 84 ? 34.322 -29.390 -3.472 1.00 0.00 84 ARG A N 19
ATOM 32541 C CA . ARG A 1 84 ? 34.915 -28.489 -4.453 1.00 0.00 84 ARG A CA 19
ATOM 32542 C C . ARG A 1 84 ? 33.864 -27.542 -5.025 1.00 0.00 84 ARG A C 19
ATOM 32543 O O . ARG A 1 84 ? 32.821 -27.977 -5.515 1.00 0.00 84 ARG A O 19
ATOM 32564 N N . LEU A 1 85 ? 34.145 -26.245 -4.958 1.00 0.00 85 LEU A N 19
ATOM 32565 C CA . LEU A 1 85 ? 33.224 -25.236 -5.469 1.00 0.00 85 LEU A CA 19
ATOM 32566 C C . LEU A 1 85 ? 31.782 -25.587 -5.119 1.00 0.00 85 LEU A C 19
ATOM 32567 O O . LEU A 1 85 ? 30.886 -25.485 -5.957 1.00 0.00 85 LEU A O 19
ATOM 32583 N N . VAL A 1 86 ? 31.564 -26.000 -3.874 1.00 0.00 86 VAL A N 19
ATOM 32584 C CA . VAL A 1 86 ? 30.230 -26.363 -3.411 1.00 0.00 86 VAL A CA 19
ATOM 32585 C C . VAL A 1 86 ? 29.891 -25.657 -2.104 1.00 0.00 86 VAL A C 19
ATOM 32586 O O . VAL A 1 86 ? 30.560 -25.851 -1.089 1.00 0.00 86 VAL A O 19
ATOM 32599 N N . TYR A 1 87 ? 28.847 -24.836 -2.135 1.00 0.00 87 TYR A N 19
ATOM 32600 C CA . TYR A 1 87 ? 28.419 -24.098 -0.953 1.00 0.00 87 TYR A CA 19
ATOM 32601 C C . TYR A 1 87 ? 26.974 -24.431 -0.596 1.00 0.00 87 TYR A C 19
ATOM 32602 O O . TYR A 1 87 ? 26.279 -25.118 -1.345 1.00 0.00 87 TYR A O 19
ATOM 32620 N N . LYS A 1 88 ? 26.526 -23.938 0.554 1.00 0.00 88 LYS A N 19
ATOM 32621 C CA . LYS A 1 88 ? 25.163 -24.179 1.012 1.00 0.00 88 LYS A CA 19
ATOM 32622 C C . LYS A 1 88 ? 24.672 -23.031 1.887 1.00 0.00 88 LYS A C 19
ATOM 32623 O O . LYS A 1 88 ? 25.430 -22.475 2.682 1.00 0.00 88 LYS A O 19
ATOM 32642 N N . PHE A 1 89 ? 23.399 -22.681 1.737 1.00 0.00 89 PHE A N 19
ATOM 32643 C CA . PHE A 1 89 ? 22.806 -21.599 2.515 1.00 0.00 89 PHE A CA 19
ATOM 32644 C C . PHE A 1 89 ? 22.376 -22.092 3.893 1.00 0.00 89 PHE A C 19
ATOM 32645 O O . PHE A 1 89 ? 21.596 -23.036 4.012 1.00 0.00 89 PHE A O 19
ATOM 32662 N N . GLY A 1 90 ? 22.893 -21.446 4.934 1.00 0.00 90 GLY A N 19
ATOM 32663 C CA . GLY A 1 90 ? 22.552 -21.832 6.291 1.00 0.00 90 GLY A CA 19
ATOM 32664 C C . GLY A 1 90 ? 21.118 -21.496 6.647 1.00 0.00 90 GLY A C 19
ATOM 32665 O O . GLY A 1 90 ? 20.229 -21.550 5.796 1.00 0.00 90 GLY A O 19
ATOM 32669 N N . LYS A 1 91 ? 20.889 -21.148 7.908 1.00 0.00 91 LYS A N 19
ATOM 32670 C CA . LYS A 1 91 ? 19.552 -20.802 8.377 1.00 0.00 91 LYS A CA 19
ATOM 32671 C C . LYS A 1 91 ? 19.324 -19.295 8.307 1.00 0.00 91 LYS A C 19
ATOM 32672 O O . LYS A 1 91 ? 18.186 -18.832 8.253 1.00 0.00 91 LYS A O 19
ATOM 32691 N N . ASN A 1 92 ? 20.415 -18.536 8.306 1.00 0.00 92 ASN A N 19
ATOM 32692 C CA . ASN A 1 92 ? 20.333 -17.081 8.241 1.00 0.00 92 ASN A CA 19
ATOM 32693 C C . ASN A 1 92 ? 19.799 -16.626 6.887 1.00 0.00 92 ASN A C 19
ATOM 32694 O O . ASN A 1 92 ? 19.176 -15.570 6.777 1.00 0.00 92 ASN A O 19
ATOM 32705 N N . ALA A 1 93 ? 20.046 -17.431 5.859 1.00 0.00 93 ALA A N 19
ATOM 32706 C CA . ALA A 1 93 ? 19.587 -17.112 4.512 1.00 0.00 93 ALA A CA 19
ATOM 32707 C C . ALA A 1 93 ? 18.161 -17.603 4.287 1.00 0.00 93 ALA A C 19
ATOM 32708 O O . ALA A 1 93 ? 17.794 -18.695 4.721 1.00 0.00 93 ALA A O 19
ATOM 32715 N N . HIS A 1 94 ? 17.360 -16.788 3.608 1.00 0.00 94 HIS A N 19
ATOM 32716 C CA . HIS A 1 94 ? 15.973 -17.140 3.326 1.00 0.00 94 HIS A CA 19
ATOM 32717 C C . HIS A 1 94 ? 15.722 -17.198 1.822 1.00 0.00 94 HIS A C 19
ATOM 32718 O O . HIS A 1 94 ? 16.525 -16.708 1.029 1.00 0.00 94 HIS A O 19
ATOM 32732 N N . GLY A 1 95 ? 14.601 -17.801 1.437 1.00 0.00 95 GLY A N 19
ATOM 32733 C CA . GLY A 1 95 ? 14.266 -17.913 0.029 1.00 0.00 95 GLY A CA 19
ATOM 32734 C C . GLY A 1 95 ? 14.531 -19.300 -0.522 1.00 0.00 95 GLY A C 19
ATOM 32735 O O . GLY A 1 95 ? 13.674 -19.888 -1.181 1.00 0.00 95 GLY A O 19
ATOM 32739 N N . TRP A 1 96 ? 15.722 -19.823 -0.253 1.00 0.00 96 TRP A N 19
ATOM 32740 C CA . TRP A 1 96 ? 16.099 -21.150 -0.729 1.00 0.00 96 TRP A CA 19
ATOM 32741 C C . TRP A 1 96 ? 15.415 -22.237 0.092 1.00 0.00 96 TRP A C 19
ATOM 32742 O O . TRP A 1 96 ? 14.862 -23.188 -0.459 1.00 0.00 96 TRP A O 19
ATOM 32763 N N . GLN A 1 97 ? 15.456 -22.089 1.413 1.00 0.00 97 GLN A N 19
ATOM 32764 C CA . GLN A 1 97 ? 14.840 -23.060 2.309 1.00 0.00 97 GLN A CA 19
ATOM 32765 C C . GLN A 1 97 ? 13.437 -23.425 1.835 1.00 0.00 97 GLN A C 19
ATOM 32766 O O . GLN A 1 97 ? 12.742 -22.606 1.235 1.00 0.00 97 GLN A O 19
ATOM 32780 N N . GLU A 1 98 ? 13.028 -24.661 2.108 1.00 0.00 98 GLU A N 19
ATOM 32781 C CA . GLU A 1 98 ? 11.708 -25.133 1.707 1.00 0.00 98 GLU A CA 19
ATOM 32782 C C . GLU A 1 98 ? 10.878 -25.526 2.926 1.00 0.00 98 GLU A C 19
ATOM 32783 O O . GLU A 1 98 ? 11.421 -25.850 3.982 1.00 0.00 98 GLU A O 19
ATOM 32795 N N . ASP A 1 99 ? 9.559 -25.495 2.771 1.00 0.00 99 ASP A N 19
ATOM 32796 C CA . ASP A 1 99 ? 8.653 -25.847 3.857 1.00 0.00 99 ASP A CA 19
ATOM 32797 C C . ASP A 1 99 ? 8.886 -24.953 5.071 1.00 0.00 99 ASP A C 19
ATOM 32798 O O . ASP A 1 99 ? 9.979 -24.420 5.263 1.00 0.00 99 ASP A O 19
ATOM 32807 N N . LYS A 1 100 ? 7.850 -24.792 5.888 1.00 0.00 100 LYS A N 19
ATOM 32808 C CA . LYS A 1 100 ? 7.940 -23.962 7.084 1.00 0.00 100 LYS A CA 19
ATOM 32809 C C . LYS A 1 100 ? 6.748 -24.203 8.004 1.00 0.00 100 LYS A C 19
ATOM 32810 O O . LYS A 1 100 ? 5.605 -24.270 7.551 1.00 0.00 100 LYS A O 19
ATOM 32829 N N . LEU A 1 101 ? 7.022 -24.331 9.298 1.00 0.00 101 LEU A N 19
ATOM 32830 C CA . LEU A 1 101 ? 5.971 -24.562 10.283 1.00 0.00 101 LEU A CA 19
ATOM 32831 C C . LEU A 1 101 ? 5.959 -23.459 11.336 1.00 0.00 101 LEU A C 19
ATOM 32832 O O . LEU A 1 101 ? 6.990 -22.850 11.623 1.00 0.00 101 LEU A O 19
ATOM 32848 N N . SER A 1 102 ? 4.787 -23.209 11.911 1.00 0.00 102 SER A N 19
ATOM 32849 C CA . SER A 1 102 ? 4.642 -22.179 12.933 1.00 0.00 102 SER A CA 19
ATOM 32850 C C . SER A 1 102 ? 5.407 -20.917 12.545 1.00 0.00 102 SER A C 19
ATOM 32851 O O . SER A 1 102 ? 6.026 -20.269 13.388 1.00 0.00 102 SER A O 19
ATOM 32859 N N . GLY A 1 103 ? 5.361 -20.575 11.261 1.00 0.00 103 GLY A N 19
ATOM 32860 C CA . GLY A 1 103 ? 6.054 -19.394 10.783 1.00 0.00 103 GLY A CA 19
ATOM 32861 C C . GLY A 1 103 ? 5.106 -18.253 10.470 1.00 0.00 103 GLY A C 19
ATOM 32862 O O . GLY A 1 103 ? 4.646 -18.092 9.339 1.00 0.00 103 GLY A O 19
ATOM 32866 N N . PRO A 1 104 ? 4.800 -17.436 11.489 1.00 0.00 104 PRO A N 19
ATOM 32867 C CA . PRO A 1 104 ? 3.897 -16.291 11.341 1.00 0.00 104 PRO A CA 19
ATOM 32868 C C . PRO A 1 104 ? 4.509 -15.174 10.503 1.00 0.00 104 PRO A C 19
ATOM 32869 O O . PRO A 1 104 ? 3.846 -14.598 9.640 1.00 0.00 104 PRO A O 19
ATOM 32880 N N . SER A 1 105 ? 5.778 -14.874 10.761 1.00 0.00 105 SER A N 19
ATOM 32881 C CA . SER A 1 105 ? 6.479 -13.824 10.031 1.00 0.00 105 SER A CA 19
ATOM 32882 C C . SER A 1 105 ? 7.974 -13.859 10.331 1.00 0.00 105 SER A C 19
ATOM 32883 O O . SER A 1 105 ? 8.802 -13.788 9.423 1.00 0.00 105 SER A O 19
ATOM 32891 N N . SER A 1 106 ? 8.312 -13.968 11.612 1.00 0.00 106 SER A N 19
ATOM 32892 C CA . SER A 1 106 ? 9.707 -14.008 12.033 1.00 0.00 106 SER A CA 19
ATOM 32893 C C . SER A 1 106 ? 9.817 -13.955 13.554 1.00 0.00 106 SER A C 19
ATOM 32894 O O . SER A 1 106 ? 8.816 -13.818 14.256 1.00 0.00 106 SER A O 19
ATOM 32902 N N . GLY A 1 107 ? 11.043 -14.065 14.057 1.00 0.00 107 GLY A N 19
ATOM 32903 C CA . GLY A 1 107 ? 11.263 -14.027 15.491 1.00 0.00 107 GLY A CA 19
ATOM 32904 C C . GLY A 1 107 ? 12.678 -14.412 15.871 1.00 0.00 107 GLY A C 19
ATOM 32905 O O . GLY A 1 107 ? 13.620 -13.658 15.629 1.00 0.00 107 GLY A O 19
ATOM 32909 N N . GLY A 1 1 ? 3.207 -16.486 -4.825 1.00 0.00 1 GLY A N 20
ATOM 32910 C CA . GLY A 1 1 ? 4.416 -16.427 -4.025 1.00 0.00 1 GLY A CA 20
ATOM 32911 C C . GLY A 1 1 ? 4.958 -15.017 -3.896 1.00 0.00 1 GLY A C 20
ATOM 32912 O O . GLY A 1 1 ? 5.432 -14.436 -4.872 1.00 0.00 1 GLY A O 20
ATOM 32916 N N . SER A 1 2 ? 4.887 -14.465 -2.689 1.00 0.00 2 SER A N 20
ATOM 32917 C CA . SER A 1 2 ? 5.369 -13.112 -2.438 1.00 0.00 2 SER A CA 20
ATOM 32918 C C . SER A 1 2 ? 6.400 -13.103 -1.313 1.00 0.00 2 SER A C 20
ATOM 32919 O O . SER A 1 2 ? 6.237 -13.785 -0.301 1.00 0.00 2 SER A O 20
ATOM 32927 N N . SER A 1 3 ? 7.462 -12.325 -1.498 1.00 0.00 3 SER A N 20
ATOM 32928 C CA . SER A 1 3 ? 8.522 -12.229 -0.502 1.00 0.00 3 SER A CA 20
ATOM 32929 C C . SER A 1 3 ? 9.072 -10.808 -0.429 1.00 0.00 3 SER A C 20
ATOM 32930 O O . SER A 1 3 ? 9.840 -10.383 -1.292 1.00 0.00 3 SER A O 20
ATOM 32938 N N . GLY A 1 4 ? 8.674 -10.077 0.608 1.00 0.00 4 GLY A N 20
ATOM 32939 C CA . GLY A 1 4 ? 9.136 -8.712 0.775 1.00 0.00 4 GLY A CA 20
ATOM 32940 C C . GLY A 1 4 ? 10.630 -8.575 0.557 1.00 0.00 4 GLY A C 20
ATOM 32941 O O . GLY A 1 4 ? 11.360 -9.566 0.572 1.00 0.00 4 GLY A O 20
ATOM 32945 N N . SER A 1 5 ? 11.086 -7.343 0.352 1.00 0.00 5 SER A N 20
ATOM 32946 C CA . SER A 1 5 ? 12.502 -7.080 0.125 1.00 0.00 5 SER A CA 20
ATOM 32947 C C . SER A 1 5 ? 13.101 -6.290 1.284 1.00 0.00 5 SER A C 20
ATOM 32948 O O . SER A 1 5 ? 14.097 -6.701 1.881 1.00 0.00 5 SER A O 20
ATOM 32956 N N . SER A 1 6 ? 12.487 -5.154 1.598 1.00 0.00 6 SER A N 20
ATOM 32957 C CA . SER A 1 6 ? 12.961 -4.303 2.683 1.00 0.00 6 SER A CA 20
ATOM 32958 C C . SER A 1 6 ? 14.454 -4.025 2.543 1.00 0.00 6 SER A C 20
ATOM 32959 O O . SER A 1 6 ? 15.198 -4.060 3.522 1.00 0.00 6 SER A O 20
ATOM 32967 N N . GLY A 1 7 ? 14.886 -3.748 1.316 1.00 0.00 7 GLY A N 20
ATOM 32968 C CA . GLY A 1 7 ? 16.288 -3.468 1.069 1.00 0.00 7 GLY A CA 20
ATOM 32969 C C . GLY A 1 7 ? 17.092 -4.725 0.800 1.00 0.00 7 GLY A C 20
ATOM 32970 O O . GLY A 1 7 ? 16.881 -5.753 1.443 1.00 0.00 7 GLY A O 20
ATOM 32974 N N . SER A 1 8 ? 18.015 -4.643 -0.153 1.00 0.00 8 SER A N 20
ATOM 32975 C CA . SER A 1 8 ? 18.850 -5.784 -0.509 1.00 0.00 8 SER A CA 20
ATOM 32976 C C . SER A 1 8 ? 20.289 -5.347 -0.761 1.00 0.00 8 SER A C 20
ATOM 32977 O O . SER A 1 8 ? 20.549 -4.485 -1.601 1.00 0.00 8 SER A O 20
ATOM 32985 N N . SER A 1 9 ? 21.221 -5.947 -0.028 1.00 0.00 9 SER A N 20
ATOM 32986 C CA . SER A 1 9 ? 22.635 -5.618 -0.169 1.00 0.00 9 SER A CA 20
ATOM 32987 C C . SER A 1 9 ? 23.511 -6.741 0.377 1.00 0.00 9 SER A C 20
ATOM 32988 O O . SER A 1 9 ? 24.470 -6.495 1.110 1.00 0.00 9 SER A O 20
ATOM 32996 N N . HIS A 1 10 ? 23.175 -7.975 0.016 1.00 0.00 10 HIS A N 20
ATOM 32997 C CA . HIS A 1 10 ? 23.930 -9.137 0.469 1.00 0.00 10 HIS A CA 20
ATOM 32998 C C . HIS A 1 10 ? 24.211 -10.089 -0.690 1.00 0.00 10 HIS A C 20
ATOM 32999 O O . HIS A 1 10 ? 23.327 -10.376 -1.499 1.00 0.00 10 HIS A O 20
ATOM 33013 N N . LEU A 1 11 ? 25.445 -10.574 -0.765 1.00 0.00 11 LEU A N 20
ATOM 33014 C CA . LEU A 1 11 ? 25.843 -11.493 -1.826 1.00 0.00 11 LEU A CA 20
ATOM 33015 C C . LEU A 1 11 ? 25.016 -12.774 -1.775 1.00 0.00 11 LEU A C 20
ATOM 33016 O O . LEU A 1 11 ? 24.363 -13.142 -2.751 1.00 0.00 11 LEU A O 20
ATOM 33032 N N . TRP A 1 12 ? 25.048 -13.447 -0.631 1.00 0.00 12 TRP A N 20
ATOM 33033 C CA . TRP A 1 12 ? 24.300 -14.686 -0.452 1.00 0.00 12 TRP A CA 20
ATOM 33034 C C . TRP A 1 12 ? 22.924 -14.590 -1.100 1.00 0.00 12 TRP A C 20
ATOM 33035 O O . TRP A 1 12 ? 22.406 -15.574 -1.626 1.00 0.00 12 TRP A O 20
ATOM 33056 N N . GLU A 1 13 ? 22.337 -13.397 -1.060 1.00 0.00 13 GLU A N 20
ATOM 33057 C CA . GLU A 1 13 ? 21.020 -13.175 -1.644 1.00 0.00 13 GLU A CA 20
ATOM 33058 C C . GLU A 1 13 ? 21.104 -13.112 -3.167 1.00 0.00 13 GLU A C 20
ATOM 33059 O O . GLU A 1 13 ? 20.267 -13.679 -3.869 1.00 0.00 13 GLU A O 20
ATOM 33071 N N . PHE A 1 14 ? 22.120 -12.419 -3.670 1.00 0.00 14 PHE A N 20
ATOM 33072 C CA . PHE A 1 14 ? 22.313 -12.280 -5.108 1.00 0.00 14 PHE A CA 20
ATOM 33073 C C . PHE A 1 14 ? 22.552 -13.640 -5.759 1.00 0.00 14 PHE A C 20
ATOM 33074 O O . PHE A 1 14 ? 21.855 -14.021 -6.700 1.00 0.00 14 PHE A O 20
ATOM 33091 N N . VAL A 1 15 ? 23.541 -14.367 -5.250 1.00 0.00 15 VAL A N 20
ATOM 33092 C CA . VAL A 1 15 ? 23.873 -15.684 -5.780 1.00 0.00 15 VAL A CA 20
ATOM 33093 C C . VAL A 1 15 ? 22.688 -16.636 -5.665 1.00 0.00 15 VAL A C 20
ATOM 33094 O O . VAL A 1 15 ? 22.507 -17.522 -6.502 1.00 0.00 15 VAL A O 20
ATOM 33107 N N . ARG A 1 16 ? 21.883 -16.448 -4.625 1.00 0.00 16 ARG A N 20
ATOM 33108 C CA . ARG A 1 16 ? 20.715 -17.291 -4.400 1.00 0.00 16 ARG A CA 20
ATOM 33109 C C . ARG A 1 16 ? 19.617 -16.980 -5.413 1.00 0.00 16 ARG A C 20
ATOM 33110 O O . ARG A 1 16 ? 19.000 -17.886 -5.973 1.00 0.00 16 ARG A O 20
ATOM 33131 N N . ASP A 1 17 ? 19.378 -15.693 -5.643 1.00 0.00 17 ASP A N 20
ATOM 33132 C CA . ASP A 1 17 ? 18.356 -15.262 -6.589 1.00 0.00 17 ASP A CA 20
ATOM 33133 C C . ASP A 1 17 ? 18.606 -15.860 -7.970 1.00 0.00 17 ASP A C 20
ATOM 33134 O O . ASP A 1 17 ? 17.669 -16.098 -8.734 1.00 0.00 17 ASP A O 20
ATOM 33143 N N . LEU A 1 18 ? 19.874 -16.100 -8.284 1.00 0.00 18 LEU A N 20
ATOM 33144 C CA . LEU A 1 18 ? 20.248 -16.669 -9.574 1.00 0.00 18 LEU A CA 20
ATOM 33145 C C . LEU A 1 18 ? 19.715 -18.091 -9.717 1.00 0.00 18 LEU A C 20
ATOM 33146 O O . LEU A 1 18 ? 19.255 -18.489 -10.788 1.00 0.00 18 LEU A O 20
ATOM 33162 N N . LEU A 1 19 ? 19.778 -18.853 -8.630 1.00 0.00 19 LEU A N 20
ATOM 33163 C CA . LEU A 1 19 ? 19.299 -20.231 -8.633 1.00 0.00 19 LEU A CA 20
ATOM 33164 C C . LEU A 1 19 ? 17.789 -20.282 -8.842 1.00 0.00 19 LEU A C 20
ATOM 33165 O O . LEU A 1 19 ? 17.271 -21.198 -9.482 1.00 0.00 19 LEU A O 20
ATOM 33181 N N . LEU A 1 20 ? 17.088 -19.292 -8.300 1.00 0.00 20 LEU A N 20
ATOM 33182 C CA . LEU A 1 20 ? 15.637 -19.223 -8.429 1.00 0.00 20 LEU A CA 20
ATOM 33183 C C . LEU A 1 20 ? 15.238 -18.510 -9.717 1.00 0.00 20 LEU A C 20
ATOM 33184 O O . LEU A 1 20 ? 14.084 -18.572 -10.141 1.00 0.00 20 LEU A O 20
ATOM 33200 N N . SER A 1 21 ? 16.201 -17.834 -10.336 1.00 0.00 21 SER A N 20
ATOM 33201 C CA . SER A 1 21 ? 15.950 -17.107 -11.575 1.00 0.00 21 SER A CA 20
ATOM 33202 C C . SER A 1 21 ? 16.774 -17.687 -12.721 1.00 0.00 21 SER A C 20
ATOM 33203 O O . SER A 1 21 ? 17.830 -17.168 -13.084 1.00 0.00 21 SER A O 20
ATOM 33211 N N . PRO A 1 22 ? 16.280 -18.789 -13.305 1.00 0.00 22 PRO A N 20
ATOM 33212 C CA . PRO A 1 22 ? 16.954 -19.464 -14.419 1.00 0.00 22 PRO A CA 20
ATOM 33213 C C . PRO A 1 22 ? 16.911 -18.645 -15.704 1.00 0.00 22 PRO A C 20
ATOM 33214 O O . PRO A 1 22 ? 17.514 -19.019 -16.709 1.00 0.00 22 PRO A O 20
ATOM 33225 N N . GLU A 1 23 ? 16.194 -17.526 -15.664 1.00 0.00 23 GLU A N 20
ATOM 33226 C CA . GLU A 1 23 ? 16.072 -16.655 -16.827 1.00 0.00 23 GLU A CA 20
ATOM 33227 C C . GLU A 1 23 ? 17.268 -15.711 -16.927 1.00 0.00 23 GLU A C 20
ATOM 33228 O O . GLU A 1 23 ? 17.641 -15.280 -18.017 1.00 0.00 23 GLU A O 20
ATOM 33240 N N . GLU A 1 24 ? 17.862 -15.395 -15.781 1.00 0.00 24 GLU A N 20
ATOM 33241 C CA . GLU A 1 24 ? 19.014 -14.501 -15.739 1.00 0.00 24 GLU A CA 20
ATOM 33242 C C . GLU A 1 24 ? 20.311 -15.292 -15.598 1.00 0.00 24 GLU A C 20
ATOM 33243 O O . GLU A 1 24 ? 21.318 -14.971 -16.228 1.00 0.00 24 GLU A O 20
ATOM 33255 N N . ASN A 1 25 ? 20.278 -16.328 -14.766 1.00 0.00 25 ASN A N 20
ATOM 33256 C CA . ASN A 1 25 ? 21.451 -17.165 -14.541 1.00 0.00 25 ASN A CA 20
ATOM 33257 C C . ASN A 1 25 ? 21.715 -18.067 -15.742 1.00 0.00 25 ASN A C 20
ATOM 33258 O O . ASN A 1 25 ? 20.807 -18.731 -16.244 1.00 0.00 25 ASN A O 20
ATOM 33269 N N . CYS A 1 26 ? 22.963 -18.086 -16.198 1.00 0.00 26 CYS A N 20
ATOM 33270 C CA . CYS A 1 26 ? 23.347 -18.906 -17.342 1.00 0.00 26 CYS A CA 20
ATOM 33271 C C . CYS A 1 26 ? 24.360 -19.970 -16.932 1.00 0.00 26 CYS A C 20
ATOM 33272 O O . CYS A 1 26 ? 25.568 -19.771 -17.054 1.00 0.00 26 CYS A O 20
ATOM 33280 N N . GLY A 1 27 ? 23.859 -21.100 -16.443 1.00 0.00 27 GLY A N 20
ATOM 33281 C CA . GLY A 1 27 ? 24.734 -22.178 -16.021 1.00 0.00 27 GLY A CA 20
ATOM 33282 C C . GLY A 1 27 ? 25.851 -21.697 -15.116 1.00 0.00 27 GLY A C 20
ATOM 33283 O O . GLY A 1 27 ? 27.008 -22.083 -15.288 1.00 0.00 27 GLY A O 20
ATOM 33287 N N . ILE A 1 28 ? 25.505 -20.852 -14.150 1.00 0.00 28 ILE A N 20
ATOM 33288 C CA . ILE A 1 28 ? 26.488 -20.318 -13.216 1.00 0.00 28 ILE A CA 20
ATOM 33289 C C . ILE A 1 28 ? 26.476 -21.093 -11.902 1.00 0.00 28 ILE A C 20
ATOM 33290 O O . ILE A 1 28 ? 27.480 -21.145 -11.190 1.00 0.00 28 ILE A O 20
ATOM 33306 N N . LEU A 1 29 ? 25.334 -21.695 -11.588 1.00 0.00 29 LEU A N 20
ATOM 33307 C CA . LEU A 1 29 ? 25.191 -22.469 -10.360 1.00 0.00 29 LEU A CA 20
ATOM 33308 C C . LEU A 1 29 ? 24.366 -23.729 -10.604 1.00 0.00 29 LEU A C 20
ATOM 33309 O O . LEU A 1 29 ? 23.742 -23.879 -11.654 1.00 0.00 29 LEU A O 20
ATOM 33325 N N . GLU A 1 30 ? 24.367 -24.630 -9.627 1.00 0.00 30 GLU A N 20
ATOM 33326 C CA . GLU A 1 30 ? 23.618 -25.876 -9.736 1.00 0.00 30 GLU A CA 20
ATOM 33327 C C . GLU A 1 30 ? 22.970 -26.240 -8.403 1.00 0.00 30 GLU A C 20
ATOM 33328 O O . GLU A 1 30 ? 23.517 -25.956 -7.338 1.00 0.00 30 GLU A O 20
ATOM 33340 N N . TRP A 1 31 ? 21.803 -26.870 -8.472 1.00 0.00 31 TRP A N 20
ATOM 33341 C CA . TRP A 1 31 ? 21.081 -27.273 -7.271 1.00 0.00 31 TRP A CA 20
ATOM 33342 C C . TRP A 1 31 ? 21.426 -28.707 -6.883 1.00 0.00 31 TRP A C 20
ATOM 33343 O O . TRP A 1 31 ? 20.870 -29.658 -7.431 1.00 0.00 31 TRP A O 20
ATOM 33364 N N . GLU A 1 32 ? 22.346 -28.854 -5.934 1.00 0.00 32 GLU A N 20
ATOM 33365 C CA . GLU A 1 32 ? 22.764 -30.173 -5.475 1.00 0.00 32 GLU A CA 20
ATOM 33366 C C . GLU A 1 32 ? 21.752 -30.753 -4.491 1.00 0.00 32 GLU A C 20
ATOM 33367 O O . GLU A 1 32 ? 21.600 -31.970 -4.386 1.00 0.00 32 GLU A O 20
ATOM 33379 N N . ASP A 1 33 ? 21.064 -29.873 -3.772 1.00 0.00 33 ASP A N 20
ATOM 33380 C CA . ASP A 1 33 ? 20.066 -30.296 -2.797 1.00 0.00 33 ASP A CA 20
ATOM 33381 C C . ASP A 1 33 ? 19.152 -29.135 -2.416 1.00 0.00 33 ASP A C 20
ATOM 33382 O O . ASP A 1 33 ? 19.534 -28.259 -1.640 1.00 0.00 33 ASP A O 20
ATOM 33391 N N . ARG A 1 34 ? 17.943 -29.135 -2.969 1.00 0.00 34 ARG A N 20
ATOM 33392 C CA . ARG A 1 34 ? 16.975 -28.081 -2.689 1.00 0.00 34 ARG A CA 20
ATOM 33393 C C . ARG A 1 34 ? 16.498 -28.151 -1.241 1.00 0.00 34 ARG A C 20
ATOM 33394 O O . ARG A 1 34 ? 16.310 -27.124 -0.590 1.00 0.00 34 ARG A O 20
ATOM 33415 N N . GLU A 1 35 ? 16.304 -29.369 -0.746 1.00 0.00 35 GLU A N 20
ATOM 33416 C CA . GLU A 1 35 ? 15.847 -29.572 0.624 1.00 0.00 35 GLU A CA 20
ATOM 33417 C C . GLU A 1 35 ? 16.833 -28.972 1.621 1.00 0.00 35 GLU A C 20
ATOM 33418 O O . GLU A 1 35 ? 16.449 -28.207 2.505 1.00 0.00 35 GLU A O 20
ATOM 33430 N N . GLN A 1 36 ? 18.106 -29.325 1.471 1.00 0.00 36 GLN A N 20
ATOM 33431 C CA . GLN A 1 36 ? 19.147 -28.822 2.360 1.00 0.00 36 GLN A CA 20
ATOM 33432 C C . GLN A 1 36 ? 19.539 -27.396 1.986 1.00 0.00 36 GLN A C 20
ATOM 33433 O O . GLN A 1 36 ? 19.901 -26.595 2.847 1.00 0.00 36 GLN A O 20
ATOM 33447 N N . GLY A 1 37 ? 19.466 -27.087 0.695 1.00 0.00 37 GLY A N 20
ATOM 33448 C CA . GLY A 1 37 ? 19.817 -25.757 0.230 1.00 0.00 37 GLY A CA 20
ATOM 33449 C C . GLY A 1 37 ? 21.248 -25.675 -0.264 1.00 0.00 37 GLY A C 20
ATOM 33450 O O . GLY A 1 37 ? 21.861 -24.608 -0.235 1.00 0.00 37 GLY A O 20
ATOM 33454 N N . ILE A 1 38 ? 21.781 -26.804 -0.718 1.00 0.00 38 ILE A N 20
ATOM 33455 C CA . ILE A 1 38 ? 23.149 -26.855 -1.219 1.00 0.00 38 ILE A CA 20
ATOM 33456 C C . ILE A 1 38 ? 23.201 -26.529 -2.708 1.00 0.00 38 ILE A C 20
ATOM 33457 O O . ILE A 1 38 ? 22.323 -26.929 -3.473 1.00 0.00 38 ILE A O 20
ATOM 33473 N N . PHE A 1 39 ? 24.237 -25.802 -3.114 1.00 0.00 39 PHE A N 20
ATOM 33474 C CA . PHE A 1 39 ? 24.404 -25.423 -4.512 1.00 0.00 39 PHE A CA 20
ATOM 33475 C C . PHE A 1 39 ? 25.882 -25.375 -4.889 1.00 0.00 39 PHE A C 20
ATOM 33476 O O . PHE A 1 39 ? 26.740 -25.107 -4.047 1.00 0.00 39 PHE A O 20
ATOM 33493 N N . ARG A 1 40 ? 26.171 -25.636 -6.159 1.00 0.00 40 ARG A N 20
ATOM 33494 C CA . ARG A 1 40 ? 27.545 -25.625 -6.648 1.00 0.00 40 ARG A CA 20
ATOM 33495 C C . ARG A 1 40 ? 27.770 -24.460 -7.609 1.00 0.00 40 ARG A C 20
ATOM 33496 O O . ARG A 1 40 ? 26.893 -24.118 -8.402 1.00 0.00 40 ARG A O 20
ATOM 33517 N N . VAL A 1 41 ? 28.951 -23.855 -7.531 1.00 0.00 41 VAL A N 20
ATOM 33518 C CA . VAL A 1 41 ? 29.292 -22.730 -8.393 1.00 0.00 41 VAL A CA 20
ATOM 33519 C C . VAL A 1 41 ? 29.904 -23.209 -9.705 1.00 0.00 41 VAL A C 20
ATOM 33520 O O . VAL A 1 41 ? 31.125 -23.265 -9.848 1.00 0.00 41 VAL A O 20
ATOM 33533 N N . VAL A 1 42 ? 29.047 -23.553 -10.661 1.00 0.00 42 VAL A N 20
ATOM 33534 C CA . VAL A 1 42 ? 29.503 -24.026 -11.962 1.00 0.00 42 VAL A CA 20
ATOM 33535 C C . VAL A 1 42 ? 30.497 -23.051 -12.584 1.00 0.00 42 VAL A C 20
ATOM 33536 O O . VAL A 1 42 ? 31.599 -23.436 -12.975 1.00 0.00 42 VAL A O 20
ATOM 33549 N N . LYS A 1 43 ? 30.100 -21.786 -12.671 1.00 0.00 43 LYS A N 20
ATOM 33550 C CA . LYS A 1 43 ? 30.956 -20.753 -13.243 1.00 0.00 43 LYS A CA 20
ATOM 33551 C C . LYS A 1 43 ? 31.404 -19.763 -12.173 1.00 0.00 43 LYS A C 20
ATOM 33552 O O . LYS A 1 43 ? 30.692 -18.809 -11.859 1.00 0.00 43 LYS A O 20
ATOM 33571 N N . SER A 1 44 ? 32.588 -19.995 -11.616 1.00 0.00 44 SER A N 20
ATOM 33572 C CA . SER A 1 44 ? 33.129 -19.124 -10.579 1.00 0.00 44 SER A CA 20
ATOM 33573 C C . SER A 1 44 ? 33.476 -17.752 -11.148 1.00 0.00 44 SER A C 20
ATOM 33574 O O . SER A 1 44 ? 33.407 -16.743 -10.448 1.00 0.00 44 SER A O 20
ATOM 33582 N N . GLU A 1 45 ? 33.849 -17.724 -12.424 1.00 0.00 45 GLU A N 20
ATOM 33583 C CA . GLU A 1 45 ? 34.207 -16.476 -13.088 1.00 0.00 45 GLU A CA 20
ATOM 33584 C C . GLU A 1 45 ? 32.965 -15.637 -13.374 1.00 0.00 45 GLU A C 20
ATOM 33585 O O . GLU A 1 45 ? 32.936 -14.438 -13.096 1.00 0.00 45 GLU A O 20
ATOM 33597 N N . ALA A 1 46 ? 31.942 -16.275 -13.932 1.00 0.00 46 ALA A N 20
ATOM 33598 C CA . ALA A 1 46 ? 30.698 -15.589 -14.255 1.00 0.00 46 ALA A CA 20
ATOM 33599 C C . ALA A 1 46 ? 29.994 -15.104 -12.992 1.00 0.00 46 ALA A C 20
ATOM 33600 O O . ALA A 1 46 ? 29.428 -14.010 -12.965 1.00 0.00 46 ALA A O 20
ATOM 33607 N N . LEU A 1 47 ? 30.034 -15.923 -11.947 1.00 0.00 47 LEU A N 20
ATOM 33608 C CA . LEU A 1 47 ? 29.399 -15.578 -10.680 1.00 0.00 47 LEU A CA 20
ATOM 33609 C C . LEU A 1 47 ? 29.889 -14.224 -10.176 1.00 0.00 47 LEU A C 20
ATOM 33610 O O . LEU A 1 47 ? 29.092 -13.328 -9.901 1.00 0.00 47 LEU A O 20
ATOM 33626 N N . ALA A 1 48 ? 31.205 -14.082 -10.061 1.00 0.00 48 ALA A N 20
ATOM 33627 C CA . ALA A 1 48 ? 31.802 -12.837 -9.596 1.00 0.00 48 ALA A CA 20
ATOM 33628 C C . ALA A 1 48 ? 31.522 -11.697 -10.569 1.00 0.00 48 ALA A C 20
ATOM 33629 O O . ALA A 1 48 ? 31.081 -10.619 -10.170 1.00 0.00 48 ALA A O 20
ATOM 33636 N N . LYS A 1 49 ? 31.782 -11.941 -11.849 1.00 0.00 49 LYS A N 20
ATOM 33637 C CA . LYS A 1 49 ? 31.559 -10.935 -12.881 1.00 0.00 49 LYS A CA 20
ATOM 33638 C C . LYS A 1 49 ? 30.166 -10.327 -12.755 1.00 0.00 49 LYS A C 20
ATOM 33639 O O . LYS A 1 49 ? 30.007 -9.107 -12.776 1.00 0.00 49 LYS A O 20
ATOM 33658 N N . MET A 1 50 ? 29.160 -11.185 -12.623 1.00 0.00 50 MET A N 20
ATOM 33659 C CA . MET A 1 50 ? 27.780 -10.731 -12.490 1.00 0.00 50 MET A CA 20
ATOM 33660 C C . MET A 1 50 ? 27.578 -9.984 -11.175 1.00 0.00 50 MET A C 20
ATOM 33661 O O . MET A 1 50 ? 27.045 -8.874 -11.157 1.00 0.00 50 MET A O 20
ATOM 33675 N N . TRP A 1 51 ? 28.005 -10.599 -10.079 1.00 0.00 51 TRP A N 20
ATOM 33676 C CA . TRP A 1 51 ? 27.870 -9.992 -8.760 1.00 0.00 51 TRP A CA 20
ATOM 33677 C C . TRP A 1 51 ? 28.372 -8.552 -8.770 1.00 0.00 51 TRP A C 20
ATOM 33678 O O . TRP A 1 51 ? 27.633 -7.626 -8.438 1.00 0.00 51 TRP A O 20
ATOM 33699 N N . GLY A 1 52 ? 29.632 -8.371 -9.152 1.00 0.00 52 GLY A N 20
ATOM 33700 C CA . GLY A 1 52 ? 30.210 -7.040 -9.198 1.00 0.00 52 GLY A CA 20
ATOM 33701 C C . GLY A 1 52 ? 29.294 -6.033 -9.865 1.00 0.00 52 GLY A C 20
ATOM 33702 O O . GLY A 1 52 ? 29.060 -4.949 -9.331 1.00 0.00 52 GLY A O 20
ATOM 33706 N N . GLN A 1 53 ? 28.776 -6.391 -11.036 1.00 0.00 53 GLN A N 20
ATOM 33707 C CA . GLN A 1 53 ? 27.883 -5.509 -11.777 1.00 0.00 53 GLN A CA 20
ATOM 33708 C C . GLN A 1 53 ? 26.782 -4.963 -10.873 1.00 0.00 53 GLN A C 20
ATOM 33709 O O . GLN A 1 53 ? 26.309 -3.843 -11.061 1.00 0.00 53 GLN A O 20
ATOM 33723 N N . ARG A 1 54 ? 26.379 -5.763 -9.891 1.00 0.00 54 ARG A N 20
ATOM 33724 C CA . ARG A 1 54 ? 25.333 -5.361 -8.958 1.00 0.00 54 ARG A CA 20
ATOM 33725 C C . ARG A 1 54 ? 25.859 -4.330 -7.964 1.00 0.00 54 ARG A C 20
ATOM 33726 O O . ARG A 1 54 ? 25.137 -3.418 -7.559 1.00 0.00 54 ARG A O 20
ATOM 33747 N N . LYS A 1 55 ? 27.119 -4.482 -7.573 1.00 0.00 55 LYS A N 20
ATOM 33748 C CA . LYS A 1 55 ? 27.743 -3.565 -6.626 1.00 0.00 55 LYS A CA 20
ATOM 33749 C C . LYS A 1 55 ? 28.514 -2.470 -7.356 1.00 0.00 55 LYS A C 20
ATOM 33750 O O . LYS A 1 55 ? 29.235 -1.687 -6.739 1.00 0.00 55 LYS A O 20
ATOM 33769 N N . LYS A 1 56 ? 28.356 -2.421 -8.675 1.00 0.00 56 LYS A N 20
ATOM 33770 C CA . LYS A 1 56 ? 29.035 -1.421 -9.490 1.00 0.00 56 LYS A CA 20
ATOM 33771 C C . LYS A 1 56 ? 30.503 -1.300 -9.093 1.00 0.00 56 LYS A C 20
ATOM 33772 O O . LYS A 1 56 ? 31.094 -0.225 -9.184 1.00 0.00 56 LYS A O 20
ATOM 33791 N N . ASN A 1 57 ? 31.086 -2.412 -8.656 1.00 0.00 57 ASN A N 20
ATOM 33792 C CA . ASN A 1 57 ? 32.486 -2.430 -8.246 1.00 0.00 57 ASN A CA 20
ATOM 33793 C C . ASN A 1 57 ? 33.408 -2.402 -9.461 1.00 0.00 57 ASN A C 20
ATOM 33794 O O . ASN A 1 57 ? 34.345 -1.606 -9.523 1.00 0.00 57 ASN A O 20
ATOM 33805 N N . ASP A 1 58 ? 33.135 -3.275 -10.425 1.00 0.00 58 ASP A N 20
ATOM 33806 C CA . ASP A 1 58 ? 33.939 -3.349 -11.639 1.00 0.00 58 ASP A CA 20
ATOM 33807 C C . ASP A 1 58 ? 35.178 -4.211 -11.419 1.00 0.00 58 ASP A C 20
ATOM 33808 O O . ASP A 1 58 ? 35.646 -4.889 -12.334 1.00 0.00 58 ASP A O 20
ATOM 33817 N N . ARG A 1 59 ? 35.706 -4.180 -10.199 1.00 0.00 59 ARG A N 20
ATOM 33818 C CA . ARG A 1 59 ? 36.892 -4.957 -9.859 1.00 0.00 59 ARG A CA 20
ATOM 33819 C C . ARG A 1 59 ? 36.516 -6.196 -9.052 1.00 0.00 59 ARG A C 20
ATOM 33820 O O . ARG A 1 59 ? 37.294 -6.667 -8.222 1.00 0.00 59 ARG A O 20
ATOM 33841 N N . MET A 1 60 ? 35.320 -6.719 -9.302 1.00 0.00 60 MET A N 20
ATOM 33842 C CA . MET A 1 60 ? 34.843 -7.904 -8.598 1.00 0.00 60 MET A CA 20
ATOM 33843 C C . MET A 1 60 ? 35.417 -9.173 -9.219 1.00 0.00 60 MET A C 20
ATOM 33844 O O . MET A 1 60 ? 35.536 -9.281 -10.440 1.00 0.00 60 MET A O 20
ATOM 33858 N N . THR A 1 61 ? 35.773 -10.133 -8.371 1.00 0.00 61 THR A N 20
ATOM 33859 C CA . THR A 1 61 ? 36.337 -11.394 -8.836 1.00 0.00 61 THR A CA 20
ATOM 33860 C C . THR A 1 61 ? 36.198 -12.482 -7.778 1.00 0.00 61 THR A C 20
ATOM 33861 O O . THR A 1 61 ? 36.387 -12.232 -6.587 1.00 0.00 61 THR A O 20
ATOM 33872 N N . TYR A 1 62 ? 35.867 -13.691 -8.219 1.00 0.00 62 TYR A N 20
ATOM 33873 C CA . TYR A 1 62 ? 35.701 -14.818 -7.309 1.00 0.00 62 TYR A CA 20
ATOM 33874 C C . TYR A 1 62 ? 36.695 -14.736 -6.154 1.00 0.00 62 TYR A C 20
ATOM 33875 O O . TYR A 1 62 ? 36.349 -15.003 -5.004 1.00 0.00 62 TYR A O 20
ATOM 33893 N N . GLU A 1 63 ? 37.931 -14.365 -6.471 1.00 0.00 63 GLU A N 20
ATOM 33894 C CA . GLU A 1 63 ? 38.976 -14.249 -5.461 1.00 0.00 63 GLU A CA 20
ATOM 33895 C C . GLU A 1 63 ? 38.513 -13.375 -4.298 1.00 0.00 63 GLU A C 20
ATOM 33896 O O . GLU A 1 63 ? 38.642 -13.753 -3.133 1.00 0.00 63 GLU A O 20
ATOM 33908 N N . LYS A 1 64 ? 37.975 -12.205 -4.623 1.00 0.00 64 LYS A N 20
ATOM 33909 C CA . LYS A 1 64 ? 37.491 -11.277 -3.607 1.00 0.00 64 LYS A CA 20
ATOM 33910 C C . LYS A 1 64 ? 36.106 -11.682 -3.115 1.00 0.00 64 LYS A C 20
ATOM 33911 O O . LYS A 1 64 ? 35.826 -11.645 -1.916 1.00 0.00 64 LYS A O 20
ATOM 33930 N N . LEU A 1 65 ? 35.242 -12.070 -4.047 1.00 0.00 65 LEU A N 20
ATOM 33931 C CA . LEU A 1 65 ? 33.885 -12.484 -3.708 1.00 0.00 65 LEU A CA 20
ATOM 33932 C C . LEU A 1 65 ? 33.897 -13.543 -2.610 1.00 0.00 65 LEU A C 20
ATOM 33933 O O . LEU A 1 65 ? 33.161 -13.443 -1.629 1.00 0.00 65 LEU A O 20
ATOM 33949 N N . SER A 1 66 ? 34.740 -14.556 -2.783 1.00 0.00 66 SER A N 20
ATOM 33950 C CA . SER A 1 66 ? 34.847 -15.636 -1.808 1.00 0.00 66 SER A CA 20
ATOM 33951 C C . SER A 1 66 ? 34.908 -15.081 -0.388 1.00 0.00 66 SER A C 20
ATOM 33952 O O . SER A 1 66 ? 34.325 -15.647 0.537 1.00 0.00 66 SER A O 20
ATOM 33960 N N . ARG A 1 67 ? 35.619 -13.970 -0.224 1.00 0.00 67 ARG A N 20
ATOM 33961 C CA . ARG A 1 67 ? 35.758 -13.339 1.083 1.00 0.00 67 ARG A CA 20
ATOM 33962 C C . ARG A 1 67 ? 34.422 -13.316 1.821 1.00 0.00 67 ARG A C 20
ATOM 33963 O O . ARG A 1 67 ? 34.364 -13.554 3.027 1.00 0.00 67 ARG A O 20
ATOM 33984 N N . ALA A 1 68 ? 33.352 -13.026 1.088 1.00 0.00 68 ALA A N 20
ATOM 33985 C CA . ALA A 1 68 ? 32.018 -12.973 1.672 1.00 0.00 68 ALA A CA 20
ATOM 33986 C C . ALA A 1 68 ? 31.463 -14.375 1.901 1.00 0.00 68 ALA A C 20
ATOM 33987 O O . ALA A 1 68 ? 30.737 -14.616 2.867 1.00 0.00 68 ALA A O 20
ATOM 33994 N N . LEU A 1 69 ? 31.809 -15.296 1.009 1.00 0.00 69 LEU A N 20
ATOM 33995 C CA . LEU A 1 69 ? 31.344 -16.675 1.114 1.00 0.00 69 LEU A CA 20
ATOM 33996 C C . LEU A 1 69 ? 31.875 -17.334 2.384 1.00 0.00 69 LEU A C 20
ATOM 33997 O O . LEU A 1 69 ? 31.143 -18.029 3.087 1.00 0.00 69 LEU A O 20
ATOM 34013 N N . ARG A 1 70 ? 33.153 -17.107 2.671 1.00 0.00 70 ARG A N 20
ATOM 34014 C CA . ARG A 1 70 ? 33.782 -17.678 3.857 1.00 0.00 70 ARG A CA 20
ATOM 34015 C C . ARG A 1 70 ? 33.472 -16.839 5.093 1.00 0.00 70 ARG A C 20
ATOM 34016 O O . ARG A 1 70 ? 33.633 -17.299 6.224 1.00 0.00 70 ARG A O 20
ATOM 34037 N N . TYR A 1 71 ? 33.026 -15.608 4.870 1.00 0.00 71 TYR A N 20
ATOM 34038 C CA . TYR A 1 71 ? 32.696 -14.704 5.966 1.00 0.00 71 TYR A CA 20
ATOM 34039 C C . TYR A 1 71 ? 31.299 -14.992 6.507 1.00 0.00 71 TYR A C 20
ATOM 34040 O O . TYR A 1 71 ? 30.979 -14.647 7.645 1.00 0.00 71 TYR A O 20
ATOM 34058 N N . TYR A 1 72 ? 30.472 -15.626 5.684 1.00 0.00 72 TYR A N 20
ATOM 34059 C CA . TYR A 1 72 ? 29.108 -15.959 6.078 1.00 0.00 72 TYR A CA 20
ATOM 34060 C C . TYR A 1 72 ? 29.096 -17.109 7.081 1.00 0.00 72 TYR A C 20
ATOM 34061 O O . TYR A 1 72 ? 28.175 -17.234 7.888 1.00 0.00 72 TYR A O 20
ATOM 34079 N N . TYR A 1 73 ? 30.126 -17.946 7.024 1.00 0.00 73 TYR A N 20
ATOM 34080 C CA . TYR A 1 73 ? 30.235 -19.086 7.925 1.00 0.00 73 TYR A CA 20
ATOM 34081 C C . TYR A 1 73 ? 30.219 -18.633 9.382 1.00 0.00 73 TYR A C 20
ATOM 34082 O O . TYR A 1 73 ? 29.868 -19.399 10.279 1.00 0.00 73 TYR A O 20
ATOM 34100 N N . LYS A 1 74 ? 30.602 -17.381 9.609 1.00 0.00 74 LYS A N 20
ATOM 34101 C CA . LYS A 1 74 ? 30.630 -16.822 10.955 1.00 0.00 74 LYS A CA 20
ATOM 34102 C C . LYS A 1 74 ? 29.228 -16.434 11.414 1.00 0.00 74 LYS A C 20
ATOM 34103 O O . LYS A 1 74 ? 28.837 -16.708 12.549 1.00 0.00 74 LYS A O 20
ATOM 34122 N N . THR A 1 75 ? 28.474 -15.797 10.523 1.00 0.00 75 THR A N 20
ATOM 34123 C CA . THR A 1 75 ? 27.116 -15.373 10.836 1.00 0.00 75 THR A CA 20
ATOM 34124 C C . THR A 1 75 ? 26.128 -16.521 10.666 1.00 0.00 75 THR A C 20
ATOM 34125 O O . THR A 1 75 ? 24.956 -16.403 11.023 1.00 0.00 75 THR A O 20
ATOM 34136 N N . GLY A 1 76 ? 26.609 -17.633 10.118 1.00 0.00 76 GLY A N 20
ATOM 34137 C CA . GLY A 1 76 ? 25.754 -18.788 9.911 1.00 0.00 76 GLY A CA 20
ATOM 34138 C C . GLY A 1 76 ? 24.988 -18.715 8.605 1.00 0.00 76 GLY A C 20
ATOM 34139 O O . GLY A 1 76 ? 24.377 -19.696 8.181 1.00 0.00 76 GLY A O 20
ATOM 34143 N N . ILE A 1 77 ? 25.018 -17.549 7.968 1.00 0.00 77 ILE A N 20
ATOM 34144 C CA . ILE A 1 77 ? 24.320 -17.353 6.703 1.00 0.00 77 ILE A CA 20
ATOM 34145 C C . ILE A 1 77 ? 24.597 -18.500 5.738 1.00 0.00 77 ILE A C 20
ATOM 34146 O O . ILE A 1 77 ? 23.690 -18.995 5.068 1.00 0.00 77 ILE A O 20
ATOM 34162 N N . LEU A 1 78 ? 25.855 -18.921 5.674 1.00 0.00 78 LEU A N 20
ATOM 34163 C CA . LEU A 1 78 ? 26.253 -20.014 4.793 1.00 0.00 78 LEU A CA 20
ATOM 34164 C C . LEU A 1 78 ? 26.625 -21.255 5.597 1.00 0.00 78 LEU A C 20
ATOM 34165 O O . LEU A 1 78 ? 26.526 -21.264 6.824 1.00 0.00 78 LEU A O 20
ATOM 34181 N N . GLU A 1 79 ? 27.055 -22.300 4.898 1.00 0.00 79 GLU A N 20
ATOM 34182 C CA . GLU A 1 79 ? 27.443 -23.547 5.548 1.00 0.00 79 GLU A CA 20
ATOM 34183 C C . GLU A 1 79 ? 28.843 -23.973 5.115 1.00 0.00 79 GLU A C 20
ATOM 34184 O O . GLU A 1 79 ? 29.141 -24.043 3.922 1.00 0.00 79 GLU A O 20
ATOM 34196 N N . ARG A 1 80 ? 29.697 -24.257 6.092 1.00 0.00 80 ARG A N 20
ATOM 34197 C CA . ARG A 1 80 ? 31.066 -24.675 5.813 1.00 0.00 80 ARG A CA 20
ATOM 34198 C C . ARG A 1 80 ? 31.091 -26.056 5.164 1.00 0.00 80 ARG A C 20
ATOM 34199 O O . ARG A 1 80 ? 30.780 -27.061 5.804 1.00 0.00 80 ARG A O 20
ATOM 34220 N N . VAL A 1 81 ? 31.462 -26.098 3.888 1.00 0.00 81 VAL A N 20
ATOM 34221 C CA . VAL A 1 81 ? 31.528 -27.355 3.152 1.00 0.00 81 VAL A CA 20
ATOM 34222 C C . VAL A 1 81 ? 32.965 -27.696 2.776 1.00 0.00 81 VAL A C 20
ATOM 34223 O O . VAL A 1 81 ? 33.752 -26.816 2.427 1.00 0.00 81 VAL A O 20
ATOM 34236 N N . ASP A 1 82 ? 33.301 -28.980 2.848 1.00 0.00 82 ASP A N 20
ATOM 34237 C CA . ASP A 1 82 ? 34.644 -29.439 2.513 1.00 0.00 82 ASP A CA 20
ATOM 34238 C C . ASP A 1 82 ? 34.693 -29.983 1.089 1.00 0.00 82 ASP A C 20
ATOM 34239 O O . ASP A 1 82 ? 35.262 -31.045 0.839 1.00 0.00 82 ASP A O 20
ATOM 34248 N N . ARG A 1 83 ? 34.091 -29.248 0.159 1.00 0.00 83 ARG A N 20
ATOM 34249 C CA . ARG A 1 83 ? 34.064 -29.658 -1.239 1.00 0.00 83 ARG A CA 20
ATOM 34250 C C . ARG A 1 83 ? 34.724 -28.606 -2.127 1.00 0.00 83 ARG A C 20
ATOM 34251 O O . ARG A 1 83 ? 35.310 -27.642 -1.633 1.00 0.00 83 ARG A O 20
ATOM 34272 N N . ARG A 1 84 ? 34.626 -28.800 -3.438 1.00 0.00 84 ARG A N 20
ATOM 34273 C CA . ARG A 1 84 ? 35.215 -27.870 -4.394 1.00 0.00 84 ARG A CA 20
ATOM 34274 C C . ARG A 1 84 ? 34.134 -27.043 -5.084 1.00 0.00 84 ARG A C 20
ATOM 34275 O O . ARG A 1 84 ? 33.338 -27.569 -5.864 1.00 0.00 84 ARG A O 20
ATOM 34296 N N . LEU A 1 85 ? 34.111 -25.747 -4.793 1.00 0.00 85 LEU A N 20
ATOM 34297 C CA . LEU A 1 85 ? 33.128 -24.847 -5.385 1.00 0.00 85 LEU A CA 20
ATOM 34298 C C . LEU A 1 85 ? 31.710 -25.279 -5.029 1.00 0.00 85 LEU A C 20
ATOM 34299 O O . LEU A 1 85 ? 30.786 -25.139 -5.832 1.00 0.00 85 LEU A O 20
ATOM 34315 N N . VAL A 1 86 ? 31.543 -25.805 -3.820 1.00 0.00 86 VAL A N 20
ATOM 34316 C CA . VAL A 1 86 ? 30.236 -26.255 -3.356 1.00 0.00 86 VAL A CA 20
ATOM 34317 C C . VAL A 1 86 ? 29.865 -25.594 -2.033 1.00 0.00 86 VAL A C 20
ATOM 34318 O O . VAL A 1 86 ? 30.433 -25.911 -0.987 1.00 0.00 86 VAL A O 20
ATOM 34331 N N . TYR A 1 87 ? 28.908 -24.675 -2.085 1.00 0.00 87 TYR A N 20
ATOM 34332 C CA . TYR A 1 87 ? 28.462 -23.967 -0.891 1.00 0.00 87 TYR A CA 20
ATOM 34333 C C . TYR A 1 87 ? 27.027 -24.346 -0.538 1.00 0.00 87 TYR A C 20
ATOM 34334 O O . TYR A 1 87 ? 26.329 -24.986 -1.325 1.00 0.00 87 TYR A O 20
ATOM 34352 N N . LYS A 1 88 ? 26.592 -23.945 0.652 1.00 0.00 88 LYS A N 20
ATOM 34353 C CA . LYS A 1 88 ? 25.240 -24.240 1.112 1.00 0.00 88 LYS A CA 20
ATOM 34354 C C . LYS A 1 88 ? 24.754 -23.174 2.090 1.00 0.00 88 LYS A C 20
ATOM 34355 O O . LYS A 1 88 ? 25.444 -22.841 3.054 1.00 0.00 88 LYS A O 20
ATOM 34374 N N . PHE A 1 89 ? 23.562 -22.645 1.837 1.00 0.00 89 PHE A N 20
ATOM 34375 C CA . PHE A 1 89 ? 22.984 -21.617 2.695 1.00 0.00 89 PHE A CA 20
ATOM 34376 C C . PHE A 1 89 ? 22.602 -22.196 4.054 1.00 0.00 89 PHE A C 20
ATOM 34377 O O . PHE A 1 89 ? 21.863 -23.176 4.138 1.00 0.00 89 PHE A O 20
ATOM 34394 N N . GLY A 1 90 ? 23.112 -21.581 5.117 1.00 0.00 90 GLY A N 20
ATOM 34395 C CA . GLY A 1 90 ? 22.815 -22.049 6.458 1.00 0.00 90 GLY A CA 20
ATOM 34396 C C . GLY A 1 90 ? 21.382 -21.767 6.866 1.00 0.00 90 GLY A C 20
ATOM 34397 O O . GLY A 1 90 ? 20.486 -21.720 6.023 1.00 0.00 90 GLY A O 20
ATOM 34401 N N . LYS A 1 91 ? 21.164 -21.580 8.163 1.00 0.00 91 LYS A N 20
ATOM 34402 C CA . LYS A 1 91 ? 19.830 -21.302 8.683 1.00 0.00 91 LYS A CA 20
ATOM 34403 C C . LYS A 1 91 ? 19.609 -19.801 8.840 1.00 0.00 91 LYS A C 20
ATOM 34404 O O . LYS A 1 91 ? 18.478 -19.343 8.990 1.00 0.00 91 LYS A O 20
ATOM 34423 N N . ASN A 1 92 ? 20.699 -19.040 8.803 1.00 0.00 92 ASN A N 20
ATOM 34424 C CA . ASN A 1 92 ? 20.623 -17.590 8.940 1.00 0.00 92 ASN A CA 20
ATOM 34425 C C . ASN A 1 92 ? 20.008 -16.957 7.696 1.00 0.00 92 ASN A C 20
ATOM 34426 O O . ASN A 1 92 ? 19.406 -15.886 7.765 1.00 0.00 92 ASN A O 20
ATOM 34437 N N . ALA A 1 93 ? 20.163 -17.628 6.559 1.00 0.00 93 ALA A N 20
ATOM 34438 C CA . ALA A 1 93 ? 19.621 -17.132 5.300 1.00 0.00 93 ALA A CA 20
ATOM 34439 C C . ALA A 1 93 ? 18.117 -17.374 5.217 1.00 0.00 93 ALA A C 20
ATOM 34440 O O . ALA A 1 93 ? 17.631 -18.450 5.567 1.00 0.00 93 ALA A O 20
ATOM 34447 N N . HIS A 1 94 ? 17.385 -16.367 4.752 1.00 0.00 94 HIS A N 20
ATOM 34448 C CA . HIS A 1 94 ? 15.936 -16.471 4.623 1.00 0.00 94 HIS A CA 20
ATOM 34449 C C . HIS A 1 94 ? 15.479 -16.008 3.243 1.00 0.00 94 HIS A C 20
ATOM 34450 O O . HIS A 1 94 ? 15.830 -14.917 2.795 1.00 0.00 94 HIS A O 20
ATOM 34464 N N . GLY A 1 95 ? 14.694 -16.847 2.573 1.00 0.00 95 GLY A N 20
ATOM 34465 C CA . GLY A 1 95 ? 14.202 -16.506 1.250 1.00 0.00 95 GLY A CA 20
ATOM 34466 C C . GLY A 1 95 ? 14.158 -17.704 0.323 1.00 0.00 95 GLY A C 20
ATOM 34467 O O . GLY A 1 95 ? 13.292 -17.791 -0.549 1.00 0.00 95 GLY A O 20
ATOM 34471 N N . TRP A 1 96 ? 15.093 -18.629 0.508 1.00 0.00 96 TRP A N 20
ATOM 34472 C CA . TRP A 1 96 ? 15.158 -19.827 -0.322 1.00 0.00 96 TRP A CA 20
ATOM 34473 C C . TRP A 1 96 ? 14.320 -20.950 0.278 1.00 0.00 96 TRP A C 20
ATOM 34474 O O . TRP A 1 96 ? 13.488 -21.548 -0.404 1.00 0.00 96 TRP A O 20
ATOM 34495 N N . GLN A 1 97 ? 14.544 -21.231 1.558 1.00 0.00 97 GLN A N 20
ATOM 34496 C CA . GLN A 1 97 ? 13.808 -22.284 2.248 1.00 0.00 97 GLN A CA 20
ATOM 34497 C C . GLN A 1 97 ? 12.309 -22.155 1.998 1.00 0.00 97 GLN A C 20
ATOM 34498 O O . GLN A 1 97 ? 11.845 -21.149 1.462 1.00 0.00 97 GLN A O 20
ATOM 34512 N N . GLU A 1 98 ? 11.559 -23.180 2.389 1.00 0.00 98 GLU A N 20
ATOM 34513 C CA . GLU A 1 98 ? 10.112 -23.180 2.206 1.00 0.00 98 GLU A CA 20
ATOM 34514 C C . GLU A 1 98 ? 9.393 -23.227 3.551 1.00 0.00 98 GLU A C 20
ATOM 34515 O O . GLU A 1 98 ? 8.438 -23.983 3.730 1.00 0.00 98 GLU A O 20
ATOM 34527 N N . ASP A 1 99 ? 9.858 -22.414 4.492 1.00 0.00 99 ASP A N 20
ATOM 34528 C CA . ASP A 1 99 ? 9.260 -22.361 5.821 1.00 0.00 99 ASP A CA 20
ATOM 34529 C C . ASP A 1 99 ? 9.868 -21.231 6.646 1.00 0.00 99 ASP A C 20
ATOM 34530 O O . ASP A 1 99 ? 11.024 -20.855 6.448 1.00 0.00 99 ASP A O 20
ATOM 34539 N N . LYS A 1 100 ? 9.082 -20.692 7.572 1.00 0.00 100 LYS A N 20
ATOM 34540 C CA . LYS A 1 100 ? 9.542 -19.605 8.428 1.00 0.00 100 LYS A CA 20
ATOM 34541 C C . LYS A 1 100 ? 9.909 -18.378 7.600 1.00 0.00 100 LYS A C 20
ATOM 34542 O O . LYS A 1 100 ? 10.295 -18.495 6.436 1.00 0.00 100 LYS A O 20
ATOM 34561 N N . LEU A 1 101 ? 9.788 -17.202 8.206 1.00 0.00 101 LEU A N 20
ATOM 34562 C CA . LEU A 1 101 ? 10.109 -15.953 7.525 1.00 0.00 101 LEU A CA 20
ATOM 34563 C C . LEU A 1 101 ? 10.548 -14.886 8.523 1.00 0.00 101 LEU A C 20
ATOM 34564 O O . LEU A 1 101 ? 9.725 -14.129 9.039 1.00 0.00 101 LEU A O 20
ATOM 34580 N N . SER A 1 102 ? 11.849 -14.830 8.788 1.00 0.00 102 SER A N 20
ATOM 34581 C CA . SER A 1 102 ? 12.397 -13.856 9.725 1.00 0.00 102 SER A CA 20
ATOM 34582 C C . SER A 1 102 ? 11.826 -14.068 11.124 1.00 0.00 102 SER A C 20
ATOM 34583 O O . SER A 1 102 ? 10.759 -14.657 11.288 1.00 0.00 102 SER A O 20
ATOM 34591 N N . GLY A 1 103 ? 12.547 -13.581 12.130 1.00 0.00 103 GLY A N 20
ATOM 34592 C CA . GLY A 1 103 ? 12.098 -13.726 13.502 1.00 0.00 103 GLY A CA 20
ATOM 34593 C C . GLY A 1 103 ? 12.122 -12.415 14.262 1.00 0.00 103 GLY A C 20
ATOM 34594 O O . GLY A 1 103 ? 11.169 -11.637 14.230 1.00 0.00 103 GLY A O 20
ATOM 34598 N N . PRO A 1 104 ? 13.233 -12.155 14.967 1.00 0.00 104 PRO A N 20
ATOM 34599 C CA . PRO A 1 104 ? 13.404 -10.930 15.752 1.00 0.00 104 PRO A CA 20
ATOM 34600 C C . PRO A 1 104 ? 13.555 -9.693 14.873 1.00 0.00 104 PRO A C 20
ATOM 34601 O O . PRO A 1 104 ? 13.676 -9.799 13.652 1.00 0.00 104 PRO A O 20
ATOM 34612 N N . SER A 1 105 ? 13.549 -8.522 15.500 1.00 0.00 105 SER A N 20
ATOM 34613 C CA . SER A 1 105 ? 13.682 -7.265 14.773 1.00 0.00 105 SER A CA 20
ATOM 34614 C C . SER A 1 105 ? 14.010 -6.119 15.726 1.00 0.00 105 SER A C 20
ATOM 34615 O O . SER A 1 105 ? 13.760 -6.205 16.928 1.00 0.00 105 SER A O 20
ATOM 34623 N N . SER A 1 106 ? 14.571 -5.045 15.179 1.00 0.00 106 SER A N 20
ATOM 34624 C CA . SER A 1 106 ? 14.937 -3.882 15.979 1.00 0.00 106 SER A CA 20
ATOM 34625 C C . SER A 1 106 ? 14.547 -2.589 15.268 1.00 0.00 106 SER A C 20
ATOM 34626 O O . SER A 1 106 ? 14.048 -2.612 14.144 1.00 0.00 106 SER A O 20
ATOM 34634 N N . GLY A 1 107 ? 14.780 -1.462 15.934 1.00 0.00 107 GLY A N 20
ATOM 34635 C CA . GLY A 1 107 ? 14.448 -0.175 15.352 1.00 0.00 107 GLY A CA 20
ATOM 34636 C C . GLY A 1 107 ? 15.664 0.713 15.176 1.00 0.00 107 GLY A C 20
ATOM 34637 O O . GLY A 1 107 ? 15.595 1.748 14.514 1.00 0.00 107 GLY A O 20
#

Organism: Homo sapiens (NCBI:txid9606)

GO terms:
  GO:1990837 sequence-specific double-stranded DNA binding (F, IDA)
  GO:0005515 protein binding (F, IPI)

Foldseek 3Di:
DDDDPPDDDALLVVLLVLVVCVVPNDQQKAPPDLQQAKMAGRNQAVSQVVSCVVVVNNPTHSVVVVVRVVVVVVVQQWPDDPDDRMIGGGPSDDDRHDDDHDDDDDD

Solvent-accessible surface area: 8006 Å² total; per-residue (Å²): 138,124,115,79,112,106,83,70,80,76,4,12,53,22,1,24,64,7,20,85,36,112,169,115,21,103,48,7,11,86,68,80,41,138,144,85,0,25,2,84,1,54,98,25,110,29,1,1,138,53,12,1,147,152,104,195,43,136,183,20,45,33,150,77,0,26,165,16,3,149,136,27,47,166,66,20,27,4,80,168,41,145,161,188,37,14,29,44,0,6,178,78,2,116,56,28,87,117,111,204,164,113,48,153,90,110,134

Sequence (107 aa):
GSSGSSGSSHLWEFVRDLLLSPEENCGILEWEDREQGIFRVVKSEALAKMWGQRKKNDRMTYEKLSRALRYYYKTGILERVDRRLVYKFGKNAHGWQEDKLSGPSSGGSSGSSGSSHLWEFVRDLLLSPEENCGILEWEDREQGIFRVVKSEALAKMWGQRKKNDRMTYEKLSRALRYYYKTGILERVDRRLVYKFGKNAHGWQEDKLSGPSSGGSSGSSGSSHLWEFVRDLLLSPEENCGILEWEDREQG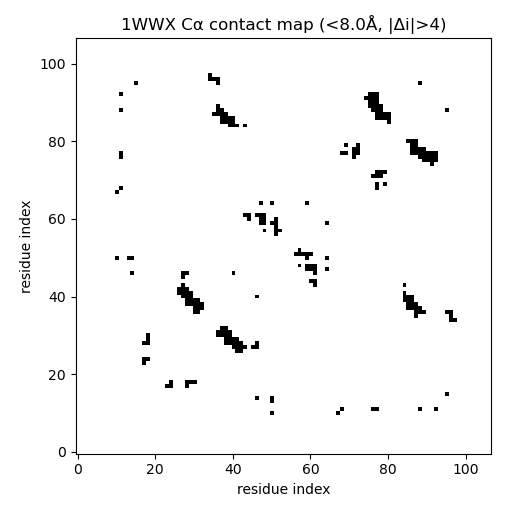IFRVVKSEALAKMWGQRKKNDRMTYEKLSRALRYYYKTGILERVDRRLVYKFGKNAHGWQEDKLSGPSSGGSSGSSGSSHLWEFVRDLLLSPEENCGILEWEDREQGIFRVVKSEALAKMWGQRKKNDRMTYEKLSRALRYYYKTGILERVDRRLVYKFGKNAHGWQEDKLSGPSSGGSSGSSGSSHLWEFVRDLLLSPEENCGILEWEDREQGIFRVVKSEALAKMWGQRKKNDRMTYEKLSRALRYYYKTGILERVDRRLVYKFGKNAHGWQEDKLSGPSSGGSSGSSGSSHLWEFVRDLLLSPEENCGILEWEDREQGIFRVVKSEALAKMWGQRKKNDRMTYEKLSRALRYYYKTGILERVDRRLVYKFGKNAHGWQEDKLSGPSSGGSSGSSGSSHLWEFVRDLLLSPEENCGILEWEDREQGIFRVVKSEALAKMWGQRKKNDRMTYEKLSRALRYYYKTGILERVDRRLVYKFGKNAHGWQEDKLSGPSSGGSSGSSGSSHLWEFVRDLLLSPEENCGILEWEDREQGIFRVVKSEALAKMWGQRKKNDRMTYEKLSRALRYYYKTGILERVDRRLVYKFGKNAHGWQEDKLSGPSSGGSSGSSGSSHLWEFVRDLLLSPEENCGILEWEDREQGIFRVVKSEALAKMWGQRKKNDRMTYEKLSRALRYYYKTGILERVDRRLVYKFGKNAHGWQEDKLSGPSSGGSSGSSGSSHLWEFVRDLLLSPEENCGILEWEDREQGIFRVVKSEALAKMWGQRKKNDRMTYEKLSRALRYYYKTGILERVDRRLVYKFGKNAHGWQEDKLSGPSSGGSSGSSGSSHLWEFVRDLLLSPEENCGILEWEDREQGIFRVVKSEALAKMWGQRKKNDRMTYEKLSRALRYYYKTGILERVDRRLVYKFGKNAHGWQEDKLSGPSSGGSSGSSGSSHLWEFVRDLLLSPEENCGILEWEDREQGIFRVVKSEALAKMWGQRKKNDRMTYEKLSRALRYYYKTGILERVDRRLVYKFGKNAHGWQEDKLSGPSSGGSSGSSGSSHLWEFVRDLLLSPEENCGILEWEDREQGIFRVVKSEALAKMWGQRKKNDRMTYEKLSRALRYYYKTGILERVDRRLVYKFGKNAHGWQEDKLSGPSSGGSSGSSGSSHLWEFVRDLLLSPEENCGILEWEDREQGIFRVVKSEALAKMWGQRKKNDRMTYEKLSRALRYYYKTGILERVDRRLVYKFGKNAHGWQEDKLSGPSSGGSSGSSGSSHLWEFVRDLLLSPEENCGILEWEDREQGIFRVVKSEALAKMWGQRKKNDRMTYEKLSRALRYYYKTGILERVDRRLVYKFGKNAHGWQEDKLSGPSSGGSSGSSGSSHLWEFVRDLLLSPEENCGILEWEDREQGIFRVVKSEALAKMWGQRKKNDRMTYEKLSRALRYYYKTGILERVDRRLVYKFGKNAHGWQEDKLSGPSSGGSSGSSGSSHLWEFVRDLLLSPEENCGILEWEDREQGIFRVVKSEALAKMWGQRKKNDRMTYEKLSRALRYYYKTGILERVDRRLVYKFGKNAHGWQEDKLSGPSSGGSSGSSGSSHLWEFVRDLLLSPEENCGILEWEDREQGIFRVVKSEALAKMWGQRKKNDRMTYEKLSRALRYYYKTGILERVDRRLVYKFGKNAHGWQEDKLSGPSSGGSSGSSGSSHLWEFVRDLLLSPEENCGILEWEDREQGIFRVVKSEALAKMWGQRKKNDRMTYEKLSRALRYYYKTGILERVDRRLVYKFGKNAHGWQEDKLSGPSSGGSSGSSGSSHLWEFVRDLLLSPEENCGILEWEDREQGIFRVVKSEALAKMWGQRKKNDRMTYEKLSRALRYYYKTGILERVDRRLVYKFGKNAHGWQEDKLSGPSSG

Secondary structure (DSSP, 8-state):
------SS--HHHHHHHHHH-TTT--S--EEEETTTTEEE-S-HHHHHHHHHHHHT-TT--HHHHHHHHHHHHHHTSEE--SSSSEEEE-SS--SS--S----S---